Protein 1M1J (pdb70)

Radius of gyration: 153.39 Å; Cα contacts (8 Å, |Δi|>4): 4023; chains: 10; bounding box: 404×75×228 Å

GO terms:
  GO:0005576 extracellular region (C, EXP)
  GO:0005577 fibrinogen complex (C, IMP)
  GO:0030674 protein-macromolecule adaptor activity (F, IPI)

CATH classification: 1.20.5.50

Foldseek 3Di:
DPVPVPPDDDDDPVCPVPDDDDPVVVVVVVVVVVVVVVVVVVVCVVVVVVVVVVCVVVVVVPVVVCVVPVVVLVVVLVVLVVCVVVQLVVQVVCLVVVVVVVVVVVVVVVVLVVVVVVLVVVVVVVVVCQVVQVVCVVPDPDGDHDDDPPCPCVVVVCVSVVVVPDCPPPPPNDGDRDPPDRDRDDDPPSVD/DDDDDAWDADPDCVVGIDHDDPVSVVVVVVVVCVVVVVVCVVVVVVVVVCCVVVVVVVVVVVVVVVVCVVVVVVVVVVVCVCVVVVVVVVVVVVVVVCCVPDVVVPVVVVVVVVVVVVVVVVVVVVVVVVVVVVVVVDDDDAQADEDPFEELAWLVSVVVPPQAWAKHWYPVDPPDDTGIFTWDCPPPNTSWTWAFKFAAQPDAFQDAPVCQAQKDWFQFHPPPDSHTRGGTGIGRHLQVVQSSCVSAFKKKKKKFAAPVGDIKIKIFRGWHFHDVVQLRFTATHDIDIDLDQFQAQAAPPDDDPNRVQAHQHGAGKDHLVGAREQCDDPPNCCGQRNQQRHIGRHHNHHQAAQSFGDDPPFFDALVVGPNSFLNAGDNCNHPHSGGHTNIITMIMHHDDDD/DCVVPVPDDCVVPDDDDDVVVVVVVVVVVVVVVVVVVVVVVVVVVVVVVVVVVVVVVVVVVVVVDDPVNPPPDADDVRVVVVVVVVVVVVVVCVVVVVVVVVVVVVVVVVVVVVVVVVVVVVVVVVVVVVVPPDDDDDQQDADDFEEQAFLRSLVVPDAQWFKYWYAHAVRPDIDIFTWHHDPVSFIWTWFWKFAAQPDAFLDDDVCQACKDWDGGGVPPITIGRHLVVQQRSLVSDPFFKKKKKKFAAPPGDIKIWIFIRWHFDDVVQQRATATDDTPDMPLDDFLQFDPPPPDPCRRVQAHQHGAHKFHPVRARECDPDRLNVLLRHIGRGHVHHQAAQSGGADPPFADDWDPDPSTDLNAGHHPSHDHSRGHTNMIIMIMGGPVVVD/DPVPVPPDDDDDPVCPVPDDDDPCVVVCCVVVVCVVVVVVVCVVPVVCCVVVVVVVVVLVVVVVVLVVVVCVALPVQVVVVVVVVVLVVVLVVVCVVLVVLLVVVVVVVVVLVVVVVVLVVVLVVVVVVQVVQVVCVVPDPDGDHDDDPVCVSVVVVVVSVVVVPDPSPNVVDDSDDDPPDDRGPNPPVSVPSD/DDDDDAWDADPPCVVGIDHDDPVSVCCVPVVVVVVVPVVCVCVVVVCVVVVVVVVVVVVVVVVVVVCVVCVVVVVVVVVVVVVCVVVVCVVVVCVVVVCVPPNVVVVVVVVVVVVVVVVVVVVVVVVVVVVVVVVVVDDDDAQADEDPQEELAQLVSVVVPPQAWAKHWYPVDPPDDIGIFTWDCPPPNTSWTWAFKFAAQPDAFQDDPQCQAQKDWFQFHPPDDSHTRGGTGIGRHLQVVQSSCVSAFKKKKKKFAAPVGDIKIKIFSGWHFHDVVQLRFTATHPIDIDLDQCQAQAAPPDDDPNRVQAHQHRAGKAHLVGAREQCDDPPNCCGQRNQLRHIGRHHNHHQAAQSFGDDPPFFDALVVGPNSFLNAGHNCNHPHSGGHTNIITMIMHHDDD/DQQVADPDPVVGGDDDDVVVVVVVCCVPCPVVVVCVVVVVVVVCVVVVVVVVVVVVVVVVCVPDPPDPPDDPVDPVVVVVVVVVVVVVVVVCVVVVVVVVVVVVVVVVVVVVVVVVVVVVVVVVVVVVVVPDDDDDDQQDADDFEELAFLRSLVVPDAQWFKYWYAHAVRPDIDIFTWDHHPVSFIWTWFWKFAALPDAFLDDDVCQACKDWDGGGVPPITIGRHLVVQQRSLVSDPFFKKKKKKFAAPVGDIKIWIFIRWHFDDVVQQRATATDGTDDMPLDQFLQFDPPVPDNCRRVQAHQHGAHKFHQVRARECDPDRQNVLLSHIGRGHVHHQAAQSGGADPPFADDWDPDPSTDLNAGHHPSHDHSRGHTNIIIMIMGGPVVVD/DDDD/DDDD/DDDD/DDDD

Solvent-accessible surface area: 90901 Å² total; per-residue (Å²): 103,40,176,164,79,79,126,44,93,121,12,92,143,118,22,99,17,29,41,9,3,45,13,17,34,3,28,2,13,0,66,80,16,46,115,67,5,61,101,53,8,67,92,4,113,127,62,4,44,69,6,68,84,90,44,101,94,4,31,148,47,19,84,89,15,57,105,118,28,72,74,48,38,104,35,34,40,98,65,22,81,60,1,21,119,25,1,88,64,2,6,133,55,0,47,76,5,8,88,84,0,10,52,0,14,94,71,2,91,65,11,11,74,40,0,54,117,11,0,66,43,0,40,84,17,4,7,6,0,4,17,33,2,19,10,0,95,6,13,5,55,130,43,61,112,13,64,33,72,99,133,14,11,63,91,2,53,141,66,2,83,78,5,52,90,37,79,14,65,85,136,79,133,82,57,58,74,72,34,128,151,51,166,80,41,94,106,106,44,36,83,130,197,82,42,29,38,24,5,0,82,42,92,100,106,60,21,17,32,0,12,6,9,7,47,61,0,30,62,31,3,50,124,24,34,148,86,16,85,69,46,5,133,71,6,76,64,117,0,28,131,9,15,101,57,0,58,77,26,71,119,66,2,62,42,20,14,101,12,10,64,90,11,43,135,37,54,121,74,7,44,103,20,1,49,108,18,7,74,55,0,57,113,12,8,76,14,0,69,45,0,3,71,78,18,0,32,26,3,12,163,19,0,84,42,0,2,64,26,0,49,130,38,0,75,105,0,25,92,1,3,56,40,0,58,63,43,28,190,55,75,17,98,15,62,4,9,0,6,6,9,34,11,118,11,0,32,20,0,55,148,59,11,5,101,70,21,9,7,2,7,0,21,8,32,91,192,57,101,28,21,58,0,16,0,12,8,139,43,78,106,0,0,1,2,3,0,0,10,4,39,23,4,8,13,24,5,31,13,24,8,84,43,0,58,138,15,19,16,18,38,9,92,55,68,67,115,106,35,3,38,46,23,5,1,2,2,8,0,1,58,63,0,7,56,5,8,99,74,28,80,8,28,0,18,0,42,5,19,1,56,134,42,88,144,16,35,0,38,0,8,18,6,51,0,67,73,54,73,56,82,1,54,1,49,10,42,99,60,141,39,104,2,21,9,0,2,44,108,2,0,62,74,24,162,52,134,48,80,86,24,0,44,0,56,34,29,82,0,0,1,98,74,108,69,23,15,23,27,156,58,135,47,94,183,96,23,0,5,77,23,0,15,4,0,1,1,0,19,55,0,0,0,0,0,0,0,2,33,9,3,104,33,0,81,4,43,167,33,23,0,103,95,30,23,6,1,0,0,0,0,10,28,60,75,20,17,100,35,0,0,70,88,1,11,2,23,7,17,57,71,177,86,190,101,119,137,70,2,58,47,25,16,127,109,1,44,72,26,7,2,16,23,5,7,0,12,81,16,8,72,117,16,64,101,73,7,50,38,60,0,100,77,0,53,28,55,7,101,126,0,27,92,14,4,14,26,1,33,146,34,4,112,86,8,128,103,27,51,57,116,150,142,110,108,105,114,98,47,6,114,76,9,11,108,38,0,106,101,14,17,88,60,13,91,197,18,74,117,47,5,98,47,20,43,93,33,3,100,85,0,49,92,80,16,94,97,2,42,84,41,4,71,74,0,94,116,76,4,56,111,1,47,74,119,2,46,129,67,29,139,35,70,1,87,47,43,173,41,65,9,112,8,0,8,26,0,1,95,121,53,14,117,123,37,2,0,2,31,0,92,0,89,146,8,194,88,30,22,9,0,18,0,62,14,47,126,179,3,31,0,16,0,4,1,0,28,4,24,68,29,70,30,84,8,107,43,33,26,60,12,0,47,29,2,8,7,9,0,1,33,98,36,48,6,0,2,1,0,0,1,52,22,1,29,40,0,2,37,11,44,135,78,43,9,1,1,64,0,56,2,29,2,69,69,55,116,138,4,40,0,16,0,0,39,1,75,0,18,48,50,144,46,48,1,66,0,52,22,59,113,57,68,22,37,151,0,17,31,0,0,67,3,66,104,27,66,95,72,135,38,3,73,75,82,0,81,0,46,23,19,76,0,0,0,75,78,33,66,32,20,80,26,147,23,24,0,0,88,41,1,10,3,0,0,1,0,1,26,0,0,0,0,0,0,0,0,47,42,63,150,38,0,115,19,90,122,97,144,42,133,79,18,48,3,25,0,0,0,1,7,47,38,61,92,34,64,35,0,0,66,68,0,16,2,9,0,1,14,56,101,84,62,151,96,39,170,162,74,80,127,44,93,121,11,92,143,118,22,83,40,42,44,9,4,46,13,7,34,8,19,2,15,0,59,64,11,30,116,94,9,68,92,51,12,72,63,14,94,132,82,3,51,101,9,63,84,98,46,152,47,5,53,120,28,9,58,95,18,7,75,100,11,42,74,46,17,61,25,32,31,104,59,34,80,88,8,30,140,26,4,57,90,6,42,138,51,2,55,68,1,11,111,74,0,14,61,0,2,91,98,2,97,60,13,28,88,39,0,55,116,9,6,78,70,0,39,44,6,2,10,6,0,4,17,36,1,19,7,0,101,5,12,5,57,138,41,62,118,14,72,21,74,72,114,18,8,76,72,10,59,120,53,2,78,104,3,73,92,36,89,12,45,62,114,69,92,84,110,21,104,48,30,105,159,46,145,10,49,117,35,60,74,6,53,89,20,137,193,80,41,29,39,23,4,0,81,41,94,100,104,57,20,16,29,0,18,7,7,8,5,50,0,3,27,34,1,52,109,31,16,144,78,14,59,55,46,12,129,86,1,68,61,103,0,38,136,17,1,73,42,0,61,61,28,73,90,91,2,47,61,3,10,65,25,4,55,106,13,57,118,64,95,129,70,5,51,118,58,10,54,118,16,24,78,41,8,81,116,12,9,60,5,1,38,52,0,4,77,81,10,0,32,37,1,5,140,10,0,120,43,0,2,64,29,0,38,123,24,0,75,105,0,42,89,0,7,62,40,0,66,60,47,26,187,58,77,16,95,13,60,3,10,0,6,6,9,31,12,116,10,0,26,18,0,57,146,53,11,7,106,71,20,10,7,2,6,0,16,8,30,84,196,56,98,24,19,57,0,16,0,14,8,140,44,76,106,0,0,0,1,4,0,0,9,3,39,23,4,9,12,21,4,30,10,26,9,84,40,0,59,134,15,19,12,15,42,9,92,54,68,69,116,117,40,3,40,43,22,5,1,2,1,7,0,1,58,67,0,7,55,6,7,100,70,27,88,9,28,0,19,0,43,4,19,1,55,133,42,84,145,15,36,0,36,0,8,18,7,51,0,66,72,56,74,56,85,1,56,2,50,9,42,100,58,143,39,105,1,22,9,0,2,44,108,1,0,63,73,20,161,53,140,48,79,88,27,0,44,0,57,36,29,82,0,0,2,97,74,106,70,24,16,22,23,159,57,135,48,91,185,94,24,0,4,79,22,0,17,4,0,0,1,0,19,53,0,0,0,0,0,0,0,2,33,9,5,101,34,0,88,5,41,153,33,10,0,100,91,22,22,6,1,0,0,0,0,10,27,60,77,20,17,100,34,0,0,72,88,1,12,1,22,6,17,42,103,180,160,159,48,116,40,1,78,93,22,167,115,0,27,19,14,5,2,16,24,3,6,0,9,53,4,11,77,122,3,83,124,76,5,36,27,62,11,100,79,2,60,31,43,5,97,96,0,30,112,14,8,32,37,4,42,161,25,9,109,77,13,106,87,21,42,50,85,154,174,126,100,121,105,121,59,18,95,71,31,11,89,66,6,107,116,26,28,90,50,0,90,144,33,51,106,50,0,80,56,19,37,76,34,0,115,112,12,42,79,55,11,87,74,0,42,84,45,6,96,65,0,91,112,72,4,50,111,4,40,67,117,3,47,127,62,28,131,35,69,1,87,46,41,171,43,61,11,113,9,0,7,26,0,0,97,117,56,12,118,124,38,3,0,3,24,0,94,0,89,152,8,195,73,25,20,10,0,19,0,62,14,50,125,178,3,31,0,16,0,5,1,0,29,4,25,71,31,72,34,85,8,107,44,35,27,58,15,0,47,27,2,8,7,12,1,1,31,97,37,53,9,0,3,1,0,0,1,50,22,1,30,40,0,3,39,11,44,136,79,45,10,1,1,64,0,52,2,29,2,70,71,50,118,135,3,39,0,16,0,0,37,1,79,0,18,46,51,144,45,49,1,69,0,49,21,58,114,61,68,21,37,156,0,16,32,0,0,66,3,65,103,28,68,95,65,134,39,3,71,73,86,0,82,0,47,23,20,76,0,0,0,74,79,33,65,31,20,78,26,145,25,25,0,1,87,40,1,9,2,0,0,1,0,1,26,0,0,0,0,0,0,0,0,48,41,61,149,37,0,116,18,89,122,94,144,41,135,79,18,47,2,25,0,0,0,0,7,45,39,61,93,34,68,33,0,1,66,67,0,17,1,9,0,2,15,55,102,83,64,151,0,11,12,149,0,9,12,139,10,48,24,137,9,49,25,144

B-factor: mean 61.05, std 31.6, range [8.63, 184.79]

Organism: Gallus gallus (NCBI:txid9031)

Structure (mmCIF, N/CA/C/O backbone):
data_1M1J
#
_entry.id   1M1J
#
_cell.length_a   114.090
_cell.length_b   100.020
_cell.length_c   200.090
_cell.angle_alpha   90.00
_cell.angle_beta   105.79
_cell.angle_gamma   90.00
#
_symmetry.space_group_name_H-M   'P 1 21 1'
#
loop_
_entity.id
_entity.type
_entity.pdbx_description
1 polymer 'Fibrinogen alpha subunit'
2 polymer 'Fibrinogen beta chain'
3 polymer 'Fibrinogen gamma chain'
4 polymer 'GLY-PRO-ARG-PRO peptide'
5 polymer 'GLY-HIS-ARG-PRO peptide'
6 non-polymer 2-acetamido-2-deoxy-alpha-D-glucopyranose
7 non-polymer 'CALCIUM ION'
8 non-polymer 2-acetamido-2-deoxy-beta-D-glucopyranose
#
loop_
_atom_site.group_PDB
_atom_site.id
_atom_site.type_symbol
_atom_site.label_atom_id
_atom_site.label_alt_id
_atom_site.label_comp_id
_atom_site.label_asym_id
_atom_site.label_entity_id
_atom_site.label_seq_id
_atom_site.pdbx_PDB_ins_code
_atom_site.Cartn_x
_atom_site.Cartn_y
_atom_site.Cartn_z
_atom_site.occupancy
_atom_site.B_iso_or_equiv
_atom_site.auth_seq_id
_atom_site.auth_comp_id
_atom_site.auth_asym_id
_atom_site.auth_atom_id
_atom_site.pdbx_PDB_model_num
ATOM 1 N N . SER A 1 27 ? -178.004 -6.662 -64.260 1.00 125.74 27 SER A N 1
ATOM 2 C CA . SER A 1 27 ? -177.588 -5.812 -65.416 1.00 132.54 27 SER A CA 1
ATOM 3 C C . SER A 1 27 ? -176.512 -4.812 -64.998 1.00 136.79 27 SER A C 1
ATOM 4 O O . SER A 1 27 ? -176.751 -3.956 -64.142 1.00 138.17 27 SER A O 1
ATOM 7 N N . CYS A 1 28 ? -175.330 -4.923 -65.605 1.00 139.27 28 CYS A N 1
ATOM 8 C CA . CYS A 1 28 ? -174.216 -4.029 -65.293 1.00 141.33 28 CYS A CA 1
ATOM 9 C C . CYS A 1 28 ? -172.994 -4.352 -66.155 1.00 140.48 28 CYS A C 1
ATOM 10 O O . CYS A 1 28 ? -172.470 -3.487 -66.862 1.00 139.13 28 CYS A O 1
ATOM 13 N N . LYS A 1 29 ? -172.546 -5.604 -66.082 1.00 142.16 29 LYS A N 1
ATOM 14 C CA . LYS A 1 29 ? -171.387 -6.065 -66.842 1.00 141.82 29 LYS A CA 1
ATOM 15 C C . LYS A 1 29 ? -171.743 -6.259 -68.314 1.00 141.93 29 LYS A C 1
ATOM 16 O O . LYS A 1 29 ? -170.869 -6.503 -69.147 1.00 141.19 29 LYS A O 1
ATOM 22 N N . TYR A 1 30 ? -173.034 -6.149 -68.622 1.00 145.49 30 TYR A N 1
ATOM 23 C CA . TYR A 1 30 ? -173.520 -6.297 -69.992 1.00 148.74 30 TYR A CA 1
ATOM 24 C C . TYR A 1 30 ? -173.310 -4.981 -70.741 1.00 149.78 30 TYR A C 1
ATOM 25 O O . TYR A 1 30 ? -172.476 -4.894 -71.646 1.00 148.54 30 TYR A O 1
ATOM 34 N N . GLU A 1 31 ? -174.076 -3.964 -70.356 1.00 146.88 31 GLU A N 1
ATOM 35 C CA . GLU A 1 31 ? -173.982 -2.644 -70.972 1.00 144.11 31 GLU A CA 1
ATOM 36 C C . GLU A 1 31 ? -172.690 -1.979 -70.520 1.00 142.07 31 GLU A C 1
ATOM 37 O O . GLU A 1 31 ? -172.697 -0.849 -70.028 1.00 141.19 31 GLU A O 1
ATOM 43 N N . LYS A 1 32 ? -171.583 -2.693 -70.685 1.00 141.16 32 LYS A N 1
ATOM 44 C CA . LYS A 1 32 ? -170.280 -2.184 -70.288 1.00 140.44 32 LYS A CA 1
ATOM 45 C C . LYS A 1 32 ? -169.210 -2.742 -71.226 1.00 138.53 32 LYS A C 1
ATOM 46 O O . LYS A 1 32 ? -168.012 -2.566 -70.996 1.00 141.89 32 LYS A O 1
ATOM 52 N N . ASN A 1 33 ? -169.654 -3.410 -72.289 1.00 131.00 33 ASN A N 1
ATOM 53 C CA . ASN A 1 33 ? -168.743 -3.995 -73.269 1.00 127.11 33 ASN A CA 1
ATOM 54 C C . ASN A 1 33 ? -168.233 -2.950 -74.256 1.00 123.88 33 ASN A C 1
ATOM 55 O O . ASN A 1 33 ? -167.614 -3.295 -75.263 1.00 120.98 33 ASN A O 1
ATOM 60 N N . TRP A 1 34 ? -168.491 -1.677 -73.964 1.00 117.02 34 TRP A N 1
ATOM 61 C CA . TRP A 1 34 ? -168.065 -0.591 -74.843 1.00 113.97 34 TRP A CA 1
ATOM 62 C C . TRP A 1 34 ? -166.618 -0.778 -75.281 1.00 112.14 34 TRP A C 1
ATOM 63 O O . TRP A 1 34 ? -165.837 -1.461 -74.616 1.00 110.59 34 TRP A O 1
ATOM 74 N N . PRO A 1 35 ? -166.242 -0.170 -76.415 1.00 116.28 35 PRO A N 1
ATOM 75 C CA . PRO A 1 35 ? -164.875 -0.279 -76.933 1.00 117.75 35 PRO A CA 1
ATOM 76 C C . PRO A 1 35 ? -163.874 0.508 -76.092 1.00 118.04 35 PRO A C 1
ATOM 77 O O . PRO A 1 35 ? -164.245 1.442 -75.381 1.00 121.17 35 PRO A O 1
ATOM 81 N N . ILE A 1 36 ? -162.605 0.122 -76.165 1.00 114.32 36 ILE A N 1
ATOM 82 C CA . ILE A 1 36 ? -161.566 0.819 -75.420 1.00 111.80 36 ILE A CA 1
ATOM 83 C C . ILE A 1 36 ? -161.374 2.186 -76.068 1.00 110.73 36 ILE A C 1
ATOM 84 O O . ILE A 1 36 ? -161.019 2.280 -77.244 1.00 109.94 36 ILE A O 1
ATOM 89 N N . CYS A 1 37 ? -161.619 3.242 -75.298 1.00 106.03 37 CYS A N 1
ATOM 90 C CA . CYS A 1 37 ? -161.494 4.599 -75.813 1.00 106.36 37 CYS A CA 1
ATOM 91 C C . CYS A 1 37 ? -160.176 4.825 -76.543 1.00 103.49 37 CYS A C 1
ATOM 92 O O . CYS A 1 37 ? -159.222 4.062 -76.387 1.00 100.56 37 CYS A O 1
ATOM 95 N N . VAL A 1 38 ? -160.140 5.891 -77.334 1.00 103.52 38 VAL A N 1
ATOM 96 C CA . VAL A 1 38 ? -158.957 6.277 -78.095 1.00 105.20 38 VAL A CA 1
ATOM 97 C C . VAL A 1 38 ? -158.628 7.711 -77.696 1.00 107.29 38 VAL A C 1
ATOM 98 O O . VAL A 1 38 ? -159.473 8.404 -77.133 1.00 108.38 38 VAL A O 1
ATOM 102 N N . ASP A 1 39 ? -157.409 8.153 -77.984 1.00 112.92 39 ASP A N 1
ATOM 103 C CA . ASP A 1 39 ? -156.982 9.509 -77.640 1.00 118.36 39 ASP A CA 1
ATOM 104 C C . ASP A 1 39 ? -157.903 10.592 -78.201 1.00 116.76 39 ASP A C 1
ATOM 105 O O . ASP A 1 39 ? -157.785 11.765 -77.840 1.00 115.33 39 ASP A O 1
ATOM 110 N N . ASP A 1 40 ? -158.818 10.196 -79.079 1.00 115.81 40 ASP A N 1
ATOM 111 C CA . ASP A 1 40 ? -159.749 11.138 -79.689 1.00 114.85 40 ASP A CA 1
ATOM 112 C C . ASP A 1 40 ? -161.069 11.216 -78.927 1.00 112.09 40 ASP A C 1
ATOM 113 O O . ASP A 1 40 ? -161.835 12.166 -79.095 1.00 108.63 40 ASP A O 1
ATOM 118 N N . ASP A 1 41 ? -161.323 10.214 -78.088 1.00 111.08 41 ASP A N 1
ATOM 119 C CA . ASP A 1 41 ? -162.545 10.155 -77.286 1.00 109.57 41 ASP A CA 1
ATOM 120 C C . ASP A 1 41 ? -162.573 11.251 -76.220 1.00 108.56 41 ASP A C 1
ATOM 121 O O . ASP A 1 41 ? -163.635 11.593 -75.696 1.00 106.50 41 ASP A O 1
ATOM 126 N N . TRP A 1 42 ? -161.403 11.797 -75.901 1.00 107.73 42 TRP A N 1
ATOM 127 C CA . TRP A 1 42 ? -161.304 12.843 -74.891 1.00 107.17 42 TRP A CA 1
ATOM 128 C C . TRP A 1 42 ? -161.898 14.151 -75.405 1.00 105.78 42 TRP A C 1
ATOM 129 O O . TRP A 1 42 ? -161.474 14.683 -76.433 1.00 104.47 42 TRP A O 1
ATOM 140 N N . GLY A 1 43 ? -162.882 14.662 -74.671 1.00 105.13 43 GLY A N 1
ATOM 141 C CA . GLY A 1 43 ? -163.551 15.891 -75.055 1.00 104.62 43 GLY A CA 1
ATOM 142 C C . GLY A 1 43 ? -164.904 15.539 -75.641 1.00 105.55 43 GLY A C 1
ATOM 143 O O . GLY A 1 43 ? -165.742 16.408 -75.888 1.00 107.51 43 GLY A O 1
ATOM 144 N N . THR A 1 44 ? -165.110 14.243 -75.857 1.00 102.61 44 THR A N 1
ATOM 145 C CA . THR A 1 44 ? -166.349 13.723 -76.420 1.00 103.24 44 THR A CA 1
ATOM 146 C C . THR A 1 44 ? -166.997 12.765 -75.429 1.00 101.03 44 THR A C 1
ATOM 147 O O . THR A 1 44 ? -168.194 12.845 -75.152 1.00 101.21 44 THR A O 1
ATOM 151 N N . LYS A 1 45 ? -166.194 11.848 -74.906 1.00 97.18 45 LYS A N 1
ATOM 152 C CA . LYS A 1 45 ? -166.672 10.882 -73.929 1.00 98.46 45 LYS A CA 1
ATOM 153 C C . LYS A 1 45 ? -165.879 11.140 -72.647 1.00 97.32 45 LYS A C 1
ATOM 154 O O . LYS A 1 45 ? -164.655 10.986 -72.617 1.00 93.61 45 LYS A O 1
ATOM 160 N N . CYS A 1 46 ? -166.577 11.548 -71.591 1.00 91.07 46 CYS A N 1
ATOM 161 C CA . CYS A 1 46 ? -165.918 11.861 -70.333 1.00 89.36 46 CYS A CA 1
ATOM 162 C C . CYS A 1 46 ? -166.421 11.038 -69.154 1.00 86.45 46 CYS A C 1
ATOM 163 O O . CYS A 1 46 ? -167.508 10.463 -69.198 1.00 84.32 46 CYS A O 1
ATOM 166 N N . PRO A 1 47 ? -165.624 10.980 -68.074 1.00 85.37 47 PRO A N 1
ATOM 167 C CA . PRO A 1 47 ? -165.932 10.235 -66.850 1.00 82.91 47 PRO A CA 1
ATOM 168 C C . PRO A 1 47 ? -167.298 10.549 -66.256 1.00 81.00 47 PRO A C 1
ATOM 169 O O . PRO A 1 47 ? -167.843 11.637 -66.457 1.00 72.94 47 PRO A O 1
ATOM 173 N N . SER A 1 48 ? -167.838 9.583 -65.518 1.00 78.85 48 SER A N 1
ATOM 174 C CA . SER A 1 48 ? -169.131 9.734 -64.861 1.00 84.27 48 SER A CA 1
ATOM 175 C C . SER A 1 48 ? -169.181 11.045 -64.071 1.00 90.43 48 SER A C 1
ATOM 176 O O . SER A 1 48 ? -168.172 11.736 -63.928 1.00 98.33 48 SER A O 1
ATOM 179 N N . GLY A 1 49 ? -170.357 11.393 -63.565 1.00 98.14 49 GLY A N 1
ATOM 180 C CA . GLY A 1 49 ? -170.477 12.614 -62.791 1.00 106.65 49 GLY A CA 1
ATOM 181 C C . GLY A 1 49 ? -170.186 12.319 -61.334 1.00 112.14 49 GLY A C 1
ATOM 182 O O . GLY A 1 49 ? -169.768 13.195 -60.578 1.00 116.59 49 GLY A O 1
ATOM 183 N N . CYS A 1 50 ? -170.399 11.067 -60.945 1.00 115.24 50 CYS A N 1
ATOM 184 C CA . CYS A 1 50 ? -170.175 10.638 -59.571 1.00 114.07 50 CYS A CA 1
ATOM 185 C C . CYS A 1 50 ? -168.759 10.114 -59.351 1.00 112.38 50 CYS A C 1
ATOM 186 O O . CYS A 1 50 ? -168.246 10.159 -58.234 1.00 113.15 50 CYS A O 1
ATOM 189 N N . ARG A 1 51 ? -168.126 9.616 -60.410 1.00 106.53 51 ARG A N 1
ATOM 190 C CA . ARG A 1 51 ? -166.762 9.116 -60.286 1.00 102.77 51 ARG A CA 1
ATOM 191 C C . ARG A 1 51 ? -165.814 10.283 -60.026 1.00 100.24 51 ARG A C 1
ATOM 192 O O . ARG A 1 51 ? -164.740 10.100 -59.451 1.00 98.58 51 ARG A O 1
ATOM 200 N N . MET A 1 52 ? -166.211 11.480 -60.457 1.00 94.02 52 MET A N 1
ATOM 201 C CA . MET A 1 52 ? -165.394 12.670 -60.241 1.00 87.20 52 MET A CA 1
ATOM 202 C C . MET A 1 52 ? -165.585 13.194 -58.821 1.00 87.52 52 MET A C 1
ATOM 203 O O . MET A 1 52 ? -164.612 13.456 -58.118 1.00 89.67 52 MET A O 1
ATOM 208 N N . GLN A 1 53 ? -166.837 13.356 -58.404 1.00 86.77 53 GLN A N 1
ATOM 209 C CA . GLN A 1 53 ? -167.124 13.846 -57.059 1.00 89.01 53 GLN A CA 1
ATOM 210 C C . GLN A 1 53 ? -166.788 12.741 -56.068 1.00 92.31 53 GLN A C 1
ATOM 211 O O . GLN A 1 53 ? -166.964 12.902 -54.863 1.00 97.82 53 GLN A O 1
ATOM 217 N N . GLY A 1 54 ? -166.312 11.614 -56.594 1.00 95.37 54 GLY A N 1
ATOM 218 C CA . GLY A 1 54 ? -165.949 10.487 -55.753 1.00 95.68 54 GLY A CA 1
ATOM 219 C C . GLY A 1 54 ? -164.460 10.464 -55.476 1.00 95.30 54 GLY A C 1
ATOM 220 O O . GLY A 1 54 ? -164.012 9.916 -54.470 1.00 98.38 54 GLY A O 1
ATOM 221 N N . ILE A 1 55 ? -163.689 11.061 -56.378 1.00 92.56 55 ILE A N 1
ATOM 222 C CA . ILE A 1 55 ? -162.244 11.126 -56.229 1.00 91.48 55 ILE A CA 1
ATOM 223 C C . ILE A 1 55 ? -161.832 12.477 -55.648 1.00 93.10 55 ILE A C 1
ATOM 224 O O . ILE A 1 55 ? -161.013 12.540 -54.731 1.00 95.67 55 ILE A O 1
ATOM 229 N N . ILE A 1 56 ? -162.404 13.555 -56.177 1.00 90.01 56 ILE A N 1
ATOM 230 C CA . ILE A 1 56 ? -162.095 14.891 -55.685 1.00 86.02 56 ILE A CA 1
ATOM 231 C C . ILE A 1 56 ? -162.353 14.942 -54.182 1.00 88.90 56 ILE A C 1
ATOM 232 O O . ILE A 1 56 ? -161.980 15.906 -53.507 1.00 87.93 56 ILE A O 1
ATOM 237 N N . ASP A 1 57 ? -162.994 13.895 -53.668 1.00 86.27 57 ASP A N 1
ATOM 238 C CA . ASP A 1 57 ? -163.277 13.788 -52.242 1.00 84.23 57 ASP A CA 1
ATOM 239 C C . ASP A 1 57 ? -162.131 13.066 -51.555 1.00 83.44 57 ASP A C 1
ATOM 240 O O . ASP A 1 57 ? -161.446 13.644 -50.712 1.00 85.34 57 ASP A O 1
ATOM 245 N N . ASP A 1 58 ? -161.931 11.802 -51.915 1.00 82.76 58 ASP A N 1
ATOM 246 C CA . ASP A 1 58 ? -160.845 11.018 -51.343 1.00 86.17 58 ASP A CA 1
ATOM 247 C C . ASP A 1 58 ? -159.604 11.887 -51.238 1.00 86.97 58 ASP A C 1
ATOM 248 O O . ASP A 1 58 ? -159.048 12.069 -50.158 1.00 93.01 58 ASP A O 1
ATOM 253 N N . THR A 1 59 ? -159.184 12.434 -52.371 1.00 83.16 59 THR A N 1
ATOM 254 C CA . THR A 1 59 ? -158.007 13.279 -52.416 1.00 82.07 59 THR A CA 1
ATOM 255 C C . THR A 1 59 ? -158.043 14.403 -51.385 1.00 80.19 59 THR A C 1
ATOM 256 O O . THR A 1 59 ? -157.118 14.535 -50.588 1.00 86.26 59 THR A O 1
ATOM 260 N N . ASP A 1 60 ? -159.102 15.207 -51.390 1.00 72.47 60 ASP A N 1
ATOM 261 C CA . ASP A 1 60 ? -159.201 16.308 -50.438 1.00 69.08 60 ASP A CA 1
ATOM 262 C C . ASP A 1 60 ? -159.072 15.756 -49.027 1.00 70.62 60 ASP A C 1
ATOM 263 O O . ASP A 1 60 ? -158.390 16.336 -48.182 1.00 70.15 60 ASP A O 1
ATOM 268 N N . GLN A 1 61 ? -159.725 14.625 -48.782 1.00 71.92 61 GLN A N 1
ATOM 269 C CA . GLN A 1 61 ? -159.687 13.977 -47.477 1.00 68.10 61 GLN A CA 1
ATOM 270 C C . GLN A 1 61 ? -158.270 13.544 -47.112 1.00 69.60 61 GLN A C 1
ATOM 271 O O . GLN A 1 61 ? -157.806 13.792 -45.996 1.00 68.88 61 GLN A O 1
ATOM 277 N N . ASN A 1 62 ? -157.591 12.894 -48.054 1.00 71.60 62 ASN A N 1
ATOM 278 C CA . ASN A 1 62 ? -156.225 12.425 -47.838 1.00 73.21 62 ASN A CA 1
ATOM 279 C C . ASN A 1 62 ? -155.333 13.609 -47.472 1.00 69.48 62 ASN A C 1
ATOM 280 O O . ASN A 1 62 ? -154.638 13.581 -46.465 1.00 68.33 62 ASN A O 1
ATOM 285 N N . TYR A 1 63 ? -155.372 14.652 -48.294 1.00 73.66 63 TYR A N 1
ATOM 286 C CA . TYR A 1 63 ? -154.586 15.862 -48.069 1.00 75.01 63 TYR A CA 1
ATOM 287 C C . TYR A 1 63 ? -154.710 16.423 -46.648 1.00 75.57 63 TYR A C 1
ATOM 288 O O . TYR A 1 63 ? -153.717 16.547 -45.926 1.00 72.88 63 TYR A O 1
ATOM 297 N N . SER A 1 64 ? -155.930 16.769 -46.253 1.00 75.52 64 SER A N 1
ATOM 298 C CA . SER A 1 64 ? -156.162 17.318 -44.924 1.00 76.86 64 SER A CA 1
ATOM 299 C C . SER A 1 64 ? -155.756 16.306 -43.855 1.00 76.67 64 SER A C 1
ATOM 300 O O . SER A 1 64 ? -155.577 16.658 -42.693 1.00 75.42 64 SER A O 1
ATOM 303 N N . GLN A 1 65 ? -155.612 15.050 -44.261 1.00 73.38 65 GLN A N 1
ATOM 304 C CA . GLN A 1 65 ? -155.232 13.978 -43.350 1.00 74.23 65 GLN A CA 1
ATOM 305 C C . GLN A 1 65 ? -153.706 13.906 -43.251 1.00 76.89 65 GLN A C 1
ATOM 306 O O . GLN A 1 65 ? -153.155 13.640 -42.182 1.00 79.19 65 GLN A O 1
ATOM 312 N N . ARG A 1 66 ? -153.028 14.143 -44.373 1.00 73.96 66 ARG A N 1
ATOM 313 C CA . ARG A 1 66 ? -151.570 14.125 -44.404 1.00 68.99 66 ARG A CA 1
ATOM 314 C C . ARG A 1 66 ? -151.055 15.448 -43.868 1.00 69.88 66 ARG A C 1
ATOM 315 O O . ARG A 1 66 ? -149.939 15.526 -43.356 1.00 69.37 66 ARG A O 1
ATOM 323 N N . ILE A 1 67 ? -151.872 16.488 -44.009 1.00 66.29 67 ILE A N 1
ATOM 324 C CA . ILE A 1 67 ? -151.518 17.811 -43.526 1.00 64.28 67 ILE A CA 1
ATOM 325 C C . ILE A 1 67 ? -151.525 17.804 -42.004 1.00 71.60 67 ILE A C 1
ATOM 326 O O . ILE A 1 67 ? -150.709 18.473 -41.371 1.00 76.65 67 ILE A O 1
ATOM 331 N N . ASP A 1 68 ? -152.451 17.054 -41.416 1.00 73.03 68 ASP A N 1
ATOM 332 C CA . ASP A 1 68 ? -152.518 16.976 -39.967 1.00 78.29 68 ASP A CA 1
ATOM 333 C C . ASP A 1 68 ? -151.263 16.292 -39.470 1.00 75.52 68 ASP A C 1
ATOM 334 O O . ASP A 1 68 ? -150.577 16.803 -38.587 1.00 81.96 68 ASP A O 1
ATOM 339 N N . ASN A 1 69 ? -150.959 15.137 -40.051 1.00 67.36 69 ASN A N 1
ATOM 340 C CA . ASN A 1 69 ? -149.781 14.385 -39.660 1.00 61.00 69 ASN A CA 1
ATOM 341 C C . ASN A 1 69 ? -148.524 15.235 -39.707 1.00 58.30 69 ASN A C 1
ATOM 342 O O . ASN A 1 69 ? -147.566 14.967 -38.992 1.00 57.44 69 ASN A O 1
ATOM 347 N N . ILE A 1 70 ? -148.529 16.264 -40.546 1.00 55.37 70 ILE A N 1
ATOM 348 C CA . ILE A 1 70 ? -147.385 17.154 -40.626 1.00 54.67 70 ILE A CA 1
ATOM 349 C C . ILE A 1 70 ? -147.379 17.969 -39.333 1.00 56.21 70 ILE A C 1
ATOM 350 O O . ILE A 1 70 ? -146.436 17.896 -38.552 1.00 63.08 70 ILE A O 1
ATOM 355 N N . ARG A 1 71 ? -148.449 18.722 -39.103 1.00 56.46 71 ARG A N 1
ATOM 356 C CA . ARG A 1 71 ? -148.568 19.543 -37.907 1.00 58.54 71 ARG A CA 1
ATOM 357 C C . ARG A 1 71 ? -148.329 18.719 -36.642 1.00 59.85 71 ARG A C 1
ATOM 358 O O . ARG A 1 71 ? -147.671 19.172 -35.709 1.00 55.50 71 ARG A O 1
ATOM 366 N N . GLN A 1 72 ? -148.869 17.506 -36.621 1.00 63.35 72 GLN A N 1
ATOM 367 C CA . GLN A 1 72 ? -148.744 16.622 -35.468 1.00 66.71 72 GLN A CA 1
ATOM 368 C C . GLN A 1 72 ? -147.305 16.196 -35.176 1.00 66.09 72 GLN A C 1
ATOM 369 O O . GLN A 1 72 ? -146.925 16.054 -34.019 1.00 73.56 72 GLN A O 1
ATOM 375 N N . GLN A 1 73 ? -146.505 15.995 -36.217 1.00 61.90 73 GLN A N 1
ATOM 376 C CA . GLN A 1 73 ? -145.116 15.586 -36.030 1.00 58.76 73 GLN A CA 1
ATOM 377 C C . GLN A 1 73 ? -144.192 16.798 -36.007 1.00 57.03 73 GLN A C 1
ATOM 378 O O . GLN A 1 73 ? -143.072 16.733 -35.510 1.00 57.34 73 GLN A O 1
ATOM 384 N N . LEU A 1 74 ? -144.657 17.903 -36.567 1.00 54.25 74 LEU A N 1
ATOM 385 C CA . LEU A 1 74 ? -143.865 19.117 -36.563 1.00 52.43 74 LEU A CA 1
ATOM 386 C C . LEU A 1 74 ? -143.822 19.588 -35.119 1.00 57.80 74 LEU A C 1
ATOM 387 O O . LEU A 1 74 ? -142.777 19.987 -34.617 1.00 64.36 74 LEU A O 1
ATOM 392 N N . ALA A 1 75 ? -144.975 19.535 -34.461 1.00 58.01 75 ALA A N 1
ATOM 393 C CA . ALA A 1 75 ? -145.097 19.961 -33.075 1.00 56.77 75 ALA A CA 1
ATOM 394 C C . ALA A 1 75 ? -144.333 19.004 -32.187 1.00 54.28 75 ALA A C 1
ATOM 395 O O . ALA A 1 75 ? -143.566 19.422 -31.328 1.00 54.16 75 ALA A O 1
ATOM 397 N N . ASP A 1 76 ? -144.546 17.713 -32.397 1.00 59.64 76 ASP A N 1
ATOM 398 C CA . ASP A 1 76 ? -143.859 16.700 -31.614 1.00 55.08 76 ASP A CA 1
ATOM 399 C C . ASP A 1 76 ? -142.368 17.029 -31.589 1.00 63.97 76 ASP A C 1
ATOM 400 O O . ASP A 1 76 ? -141.792 17.264 -30.530 1.00 74.17 76 ASP A O 1
ATOM 405 N N . SER A 1 77 ? -141.752 17.073 -32.763 1.00 68.29 77 SER A N 1
ATOM 406 C CA . SER A 1 77 ? -140.332 17.368 -32.868 1.00 66.42 77 SER A CA 1
ATOM 407 C C . SER A 1 77 ? -139.985 18.786 -32.434 1.00 63.18 77 SER A C 1
ATOM 408 O O . SER A 1 77 ? -138.930 19.014 -31.850 1.00 68.53 77 SER A O 1
ATOM 411 N N . GLN A 1 78 ? -140.871 19.735 -32.712 1.00 61.69 78 GLN A N 1
ATOM 412 C CA . GLN A 1 78 ? -140.629 21.134 -32.353 1.00 65.10 78 GLN A CA 1
ATOM 413 C C . GLN A 1 78 ? -140.550 21.380 -30.841 1.00 73.56 78 GLN A C 1
ATOM 414 O O . GLN A 1 78 ? -140.087 22.436 -30.404 1.00 73.34 78 GLN A O 1
ATOM 420 N N . ASN A 1 79 ? -141.019 20.416 -30.049 1.00 81.29 79 ASN A N 1
ATOM 421 C CA . ASN A 1 79 ? -140.961 20.518 -28.590 1.00 79.96 79 ASN A CA 1
ATOM 422 C C . ASN A 1 79 ? -139.786 19.659 -28.123 1.00 78.45 79 ASN A C 1
ATOM 423 O O . ASN A 1 79 ? -139.100 19.993 -27.154 1.00 80.53 79 ASN A O 1
ATOM 428 N N . LYS A 1 80 ? -139.569 18.550 -28.825 1.00 64.78 80 LYS A N 1
ATOM 429 C CA . LYS A 1 80 ? -138.470 17.639 -28.531 1.00 58.37 80 LYS A CA 1
ATOM 430 C C . LYS A 1 80 ? -137.218 18.285 -29.136 1.00 62.93 80 LYS A C 1
ATOM 431 O O . LYS A 1 80 ? -136.309 17.608 -29.612 1.00 67.85 80 LYS A O 1
ATOM 437 N N . TYR A 1 81 ? -137.206 19.612 -29.126 1.00 54.05 81 TYR A N 1
ATOM 438 C CA . TYR A 1 81 ? -136.110 20.409 -29.653 1.00 56.64 81 TYR A CA 1
ATOM 439 C C . TYR A 1 81 ? -135.828 21.401 -28.550 1.00 62.96 81 TYR A C 1
ATOM 440 O O . TYR A 1 81 ? -135.071 22.358 -28.711 1.00 64.47 81 TYR A O 1
ATOM 449 N N . LYS A 1 82 ? -136.486 21.158 -27.425 1.00 68.83 82 LYS A N 1
ATOM 450 C CA . LYS A 1 82 ? -136.354 21.978 -26.232 1.00 70.22 82 LYS A CA 1
ATOM 451 C C . LYS A 1 82 ? -135.799 21.025 -25.196 1.00 69.93 82 LYS A C 1
ATOM 452 O O . LYS A 1 82 ? -134.747 21.273 -24.605 1.00 60.20 82 LYS A O 1
ATOM 458 N N . THR A 1 83 ? -136.519 19.921 -25.007 1.00 75.75 83 THR A N 1
ATOM 459 C CA . THR A 1 83 ? -136.127 18.862 -24.083 1.00 84.18 83 THR A CA 1
ATOM 460 C C . THR A 1 83 ? -134.664 18.544 -24.351 1.00 81.39 83 THR A C 1
ATOM 461 O O . THR A 1 83 ? -133.905 18.201 -23.447 1.00 81.43 83 THR A O 1
ATOM 465 N N . SER A 1 84 ? -134.284 18.651 -25.615 1.00 74.25 84 SER A N 1
ATOM 466 C CA . SER A 1 84 ? -132.921 18.398 -26.023 1.00 63.46 84 SER A CA 1
ATOM 467 C C . SER A 1 84 ? -132.128 19.679 -25.859 1.00 65.61 84 SER A C 1
ATOM 468 O O . SER A 1 84 ? -131.002 19.666 -25.370 1.00 72.69 84 SER A O 1
ATOM 471 N N . ASN A 1 85 ? -132.725 20.792 -26.269 1.00 60.73 85 ASN A N 1
ATOM 472 C CA . ASN A 1 85 ? -132.062 22.082 -26.172 1.00 51.12 85 ASN A CA 1
ATOM 473 C C . ASN A 1 85 ? -131.562 22.386 -24.764 1.00 61.20 85 ASN A C 1
ATOM 474 O O . ASN A 1 85 ? -130.359 22.420 -24.522 1.00 66.27 85 ASN A O 1
ATOM 479 N N . ARG A 1 86 ? -132.490 22.617 -23.839 1.00 65.88 86 ARG A N 1
ATOM 480 C CA . ARG A 1 86 ? -132.136 22.944 -22.462 1.00 72.56 86 ARG A CA 1
ATOM 481 C C . ARG A 1 86 ? -131.057 22.052 -21.880 1.00 72.21 86 ARG A C 1
ATOM 482 O O . ARG A 1 86 ? -130.097 22.553 -21.294 1.00 75.16 86 ARG A O 1
ATOM 490 N N . VAL A 1 87 ? -131.200 20.738 -22.047 1.00 64.93 87 VAL A N 1
ATOM 491 C CA . VAL A 1 87 ? -130.198 19.799 -21.548 1.00 69.57 87 VAL A CA 1
ATOM 492 C C . VAL A 1 87 ? -128.828 20.174 -22.132 1.00 72.18 87 VAL A C 1
ATOM 493 O O . VAL A 1 87 ? -127.829 19.494 -21.897 1.00 71.23 87 VAL A O 1
ATOM 497 N N . ILE A 1 88 ? -128.793 21.271 -22.888 1.00 73.14 88 ILE A N 1
ATOM 498 C CA . ILE A 1 88 ? -127.563 21.759 -23.499 1.00 73.59 88 ILE A CA 1
ATOM 499 C C . ILE A 1 88 ? -127.203 23.163 -23.042 1.00 73.27 88 ILE A C 1
ATOM 500 O O . ILE A 1 88 ? -126.117 23.374 -22.507 1.00 76.84 88 ILE A O 1
ATOM 505 N N . VAL A 1 89 ? -128.098 24.124 -23.256 1.00 78.29 89 VAL A N 1
ATOM 506 C CA . VAL A 1 89 ? -127.826 25.499 -22.845 1.00 78.18 89 VAL A CA 1
ATOM 507 C C . VAL A 1 89 ? -127.318 25.461 -21.410 1.00 83.37 89 VAL A C 1
ATOM 508 O O . VAL A 1 89 ? -126.685 26.406 -20.935 1.00 86.41 89 VAL A O 1
ATOM 512 N N . GLU A 1 90 ? -127.592 24.353 -20.725 1.00 84.54 90 GLU A N 1
ATOM 513 C CA . GLU A 1 90 ? -127.137 24.185 -19.357 1.00 87.37 90 GLU A CA 1
ATOM 514 C C . GLU A 1 90 ? -125.833 23.388 -19.309 1.00 86.65 90 GLU A C 1
ATOM 515 O O . GLU A 1 90 ? -124.928 23.734 -18.551 1.00 92.30 90 GLU A O 1
ATOM 521 N N . THR A 1 91 ? -125.726 22.327 -20.109 1.00 86.10 91 THR A N 1
ATOM 522 C CA . THR A 1 91 ? -124.496 21.537 -20.115 1.00 80.79 91 THR A CA 1
ATOM 523 C C . THR A 1 91 ? -123.320 22.412 -20.536 1.00 82.92 91 THR A C 1
ATOM 524 O O . THR A 1 91 ? -122.167 22.071 -20.283 1.00 88.28 91 THR A O 1
ATOM 528 N N . ILE A 1 92 ? -123.613 23.536 -21.184 1.00 81.42 92 ILE A N 1
ATOM 529 C CA . ILE A 1 92 ? -122.566 24.457 -21.599 1.00 83.64 92 ILE A CA 1
ATOM 530 C C . ILE A 1 92 ? -121.943 25.023 -20.332 1.00 88.91 92 ILE A C 1
ATOM 531 O O . ILE A 1 92 ? -120.728 24.985 -20.157 1.00 94.62 92 ILE A O 1
ATOM 536 N N . ASN A 1 93 ? -122.786 25.538 -19.442 1.00 88.02 93 ASN A N 1
ATOM 537 C CA . ASN A 1 93 ? -122.315 26.110 -18.186 1.00 83.95 93 ASN A CA 1
ATOM 538 C C . ASN A 1 93 ? -121.660 25.061 -17.299 1.00 82.16 93 ASN A C 1
ATOM 539 O O . ASN A 1 93 ? -120.718 25.361 -16.574 1.00 85.25 93 ASN A O 1
ATOM 544 N N . ILE A 1 94 ? -122.157 23.831 -17.360 1.00 81.24 94 ILE A N 1
ATOM 545 C CA . ILE A 1 94 ? -121.610 22.743 -16.555 1.00 83.35 94 ILE A CA 1
ATOM 546 C C . ILE A 1 94 ? -120.217 22.310 -17.022 1.00 86.80 94 ILE A C 1
ATOM 547 O O . ILE A 1 94 ? -119.450 21.740 -16.247 1.00 89.74 94 ILE A O 1
ATOM 552 N N . LEU A 1 95 ? -119.885 22.584 -18.281 1.00 92.01 95 LEU A N 1
ATOM 553 C CA . LEU A 1 95 ? -118.585 22.179 -18.811 1.00 92.68 95 LEU A CA 1
ATOM 554 C C . LEU A 1 95 ? -117.712 23.261 -19.440 1.00 91.99 95 LEU A C 1
ATOM 555 O O . LEU A 1 95 ? -116.501 23.072 -19.550 1.00 96.25 95 LEU A O 1
ATOM 560 N N . LYS A 1 96 ? -118.295 24.382 -19.858 1.00 85.65 96 LYS A N 1
ATOM 561 C CA . LYS A 1 96 ? -117.484 25.434 -20.468 1.00 85.03 96 LYS A CA 1
ATOM 562 C C . LYS A 1 96 ? -116.443 25.973 -19.482 1.00 90.87 96 LYS A C 1
ATOM 563 O O . LYS A 1 96 ? -115.257 26.058 -19.806 1.00 91.90 96 LYS A O 1
ATOM 569 N N . PRO A 1 97 ? -116.874 26.350 -18.266 1.00 91.40 97 PRO A N 1
ATOM 570 C CA . PRO A 1 97 ? -115.926 26.869 -17.277 1.00 89.28 97 PRO A CA 1
ATOM 571 C C . PRO A 1 97 ? -114.889 25.813 -16.906 1.00 90.05 97 PRO A C 1
ATOM 572 O O . PRO A 1 97 ? -113.694 26.092 -16.870 1.00 95.81 97 PRO A O 1
ATOM 576 N N . GLY A 1 98 ? -115.358 24.600 -16.633 1.00 89.40 98 GLY A N 1
ATOM 577 C CA . GLY A 1 98 ? -114.457 23.519 -16.275 1.00 86.30 98 GLY A CA 1
ATOM 578 C C . GLY A 1 98 ? -113.343 23.341 -17.290 1.00 86.42 98 GLY A C 1
ATOM 579 O O . GLY A 1 98 ? -112.266 22.850 -16.959 1.00 88.15 98 GLY A O 1
ATOM 580 N N . LEU A 1 99 ? -113.609 23.732 -18.533 1.00 86.22 99 LEU A N 1
ATOM 581 C CA . LEU A 1 99 ? -112.625 23.635 -19.609 1.00 86.91 99 LEU A CA 1
ATOM 582 C C . LEU A 1 99 ? -111.881 24.954 -19.711 1.00 86.21 99 LEU A C 1
ATOM 583 O O . LEU A 1 99 ? -110.781 25.025 -20.257 1.00 87.49 99 LEU A O 1
ATOM 588 N N . GLU A 1 100 ? -112.503 25.998 -19.178 1.00 87.24 100 GLU A N 1
ATOM 589 C CA . GLU A 1 100 ? -111.931 27.336 -19.187 1.00 90.95 100 GLU A CA 1
ATOM 590 C C . GLU A 1 100 ? -110.789 27.381 -18.177 1.00 89.55 100 GLU A C 1
ATOM 591 O O . GLU A 1 100 ? -109.675 27.805 -18.493 1.00 88.56 100 GLU A O 1
ATOM 597 N N . GLY A 1 101 ? -111.080 26.934 -16.960 1.00 87.21 101 GLY A N 1
ATOM 598 C CA . GLY A 1 101 ? -110.075 26.920 -15.917 1.00 83.88 101 GLY A CA 1
ATOM 599 C C . GLY A 1 101 ? -109.007 25.895 -16.230 1.00 82.14 101 GLY A C 1
ATOM 600 O O . GLY A 1 101 ? -107.816 26.194 -16.161 1.00 84.76 101 GLY A O 1
ATOM 601 N N . ALA A 1 102 ? -109.437 24.684 -16.577 1.00 72.95 102 ALA A N 1
ATOM 602 C CA . ALA A 1 102 ? -108.514 23.606 -16.912 1.00 68.92 102 ALA A CA 1
ATOM 603 C C . ALA A 1 102 ? -107.458 24.155 -17.858 1.00 67.78 102 ALA A C 1
ATOM 604 O O . ALA A 1 102 ? -106.306 23.725 -17.841 1.00 67.43 102 ALA A O 1
ATOM 606 N N . GLN A 1 103 ? -107.864 25.113 -18.682 1.00 69.33 103 GLN A N 1
ATOM 607 C CA . GLN A 1 103 ? -106.959 25.748 -19.623 1.00 70.97 103 GLN A CA 1
ATOM 608 C C . GLN A 1 103 ? -105.942 26.545 -18.821 1.00 70.53 103 GLN A C 1
ATOM 609 O O . GLN A 1 103 ? -104.738 26.437 -19.047 1.00 69.77 103 GLN A O 1
ATOM 615 N N . GLN A 1 104 ? -106.438 27.333 -17.870 1.00 70.00 104 GLN A N 1
ATOM 616 C CA . GLN A 1 104 ? -105.581 28.161 -17.029 1.00 72.14 104 GLN A CA 1
ATOM 617 C C . GLN A 1 104 ? -104.536 27.336 -16.276 1.00 71.38 104 GLN A C 1
ATOM 618 O O . GLN A 1 104 ? -103.407 27.789 -16.085 1.00 67.46 104 GLN A O 1
ATOM 624 N N . LEU A 1 105 ? -104.910 26.133 -15.844 1.00 68.59 105 LEU A N 1
ATOM 625 C CA . LEU A 1 105 ? -103.969 25.266 -15.144 1.00 67.49 105 LEU A CA 1
ATOM 626 C C . LEU A 1 105 ? -102.828 24.894 -16.081 1.00 63.17 105 LEU A C 1
ATOM 627 O O . LEU A 1 105 ? -101.663 25.138 -15.773 1.00 58.44 105 LEU A O 1
ATOM 632 N N . ASP A 1 106 ? -103.169 24.298 -17.221 1.00 65.68 106 ASP A N 1
ATOM 633 C CA . ASP A 1 106 ? -102.166 23.909 -18.203 1.00 68.84 106 ASP A CA 1
ATOM 634 C C . ASP A 1 106 ? -101.318 25.116 -18.557 1.00 70.43 106 ASP A C 1
ATOM 635 O O . ASP A 1 106 ? -100.116 24.996 -18.801 1.00 65.48 106 ASP A O 1
ATOM 640 N N . GLU A 1 107 ? -101.959 26.281 -18.574 1.00 69.34 107 GLU A N 1
ATOM 641 C CA . GLU A 1 107 ? -101.287 27.535 -18.886 1.00 69.41 107 GLU A CA 1
ATOM 642 C C . GLU A 1 107 ? -100.189 27.800 -17.856 1.00 65.17 107 GLU A C 1
ATOM 643 O O . GLU A 1 107 ? -99.024 27.976 -18.210 1.00 67.08 107 GLU A O 1
ATOM 649 N N . ASN A 1 108 ? -100.573 27.819 -16.581 1.00 60.87 108 ASN A N 1
ATOM 650 C CA . ASN A 1 108 ? -99.640 28.072 -15.488 1.00 61.49 108 ASN A CA 1
ATOM 651 C C . ASN A 1 108 ? -98.506 27.062 -15.418 1.00 62.33 108 ASN A C 1
ATOM 652 O O . ASN A 1 108 ? -97.335 27.443 -15.384 1.00 66.98 108 ASN A O 1
ATOM 657 N N . TYR A 1 109 ? -98.839 25.775 -15.391 1.00 56.30 109 TYR A N 1
ATOM 658 C CA . TYR A 1 109 ? -97.794 24.764 -15.333 1.00 57.67 109 TYR A CA 1
ATOM 659 C C . TYR A 1 109 ? -96.723 25.100 -16.363 1.00 55.53 109 TYR A C 1
ATOM 660 O O . TYR A 1 109 ? -95.551 24.793 -16.174 1.00 62.51 109 TYR A O 1
ATOM 669 N N . GLY A 1 110 ? -97.140 25.746 -17.447 1.00 57.53 110 GLY A N 1
ATOM 670 C CA . GLY A 1 110 ? -96.221 26.116 -18.505 1.00 51.19 110 GLY A CA 1
ATOM 671 C C . GLY A 1 110 ? -95.170 27.106 -18.057 1.00 56.15 110 GLY A C 1
ATOM 672 O O . GLY A 1 110 ? -93.988 26.940 -18.356 1.00 63.04 110 GLY A O 1
ATOM 673 N N . HIS A 1 111 ? -95.587 28.143 -17.343 1.00 57.26 111 HIS A N 1
ATOM 674 C CA . HIS A 1 111 ? -94.639 29.141 -16.871 1.00 62.27 111 HIS A CA 1
ATOM 675 C C . HIS A 1 111 ? -93.737 28.510 -15.826 1.00 58.87 111 HIS A C 1
ATOM 676 O O . HIS A 1 111 ? -92.522 28.409 -16.015 1.00 60.11 111 HIS A O 1
ATOM 683 N N . VAL A 1 112 ? -94.347 28.076 -14.730 1.00 53.35 112 VAL A N 1
ATOM 684 C CA . VAL A 1 112 ? -93.614 27.453 -13.642 1.00 48.67 112 VAL A CA 1
ATOM 685 C C . VAL A 1 112 ? -92.631 26.428 -14.164 1.00 52.16 112 VAL A C 1
ATOM 686 O O . VAL A 1 112 ? -91.476 26.384 -13.741 1.00 54.92 112 VAL A O 1
ATOM 690 N N . SER A 1 113 ? -93.098 25.606 -15.092 1.00 49.26 113 SER A N 1
ATOM 691 C CA . SER A 1 113 ? -92.268 24.565 -15.661 1.00 50.18 113 SER A CA 1
ATOM 692 C C . SER A 1 113 ? -91.015 25.088 -16.365 1.00 56.85 113 SER A C 1
ATOM 693 O O . SER A 1 113 ? -89.937 24.506 -16.224 1.00 56.16 113 SER A O 1
ATOM 696 N N . THR A 1 114 ? -91.139 26.176 -17.121 1.00 55.82 114 THR A N 1
ATOM 697 C CA . THR A 1 114 ? -89.974 26.701 -17.820 1.00 52.28 114 THR A CA 1
ATOM 698 C C . THR A 1 114 ? -89.059 27.443 -16.860 1.00 53.17 114 THR A C 1
ATOM 699 O O . THR A 1 114 ? -87.840 27.493 -17.076 1.00 47.89 114 THR A O 1
ATOM 703 N N . GLU A 1 115 ? -89.629 28.023 -15.802 1.00 44.56 115 GLU A N 1
ATOM 704 C CA . GLU A 1 115 ? -88.793 28.718 -14.827 1.00 47.22 115 GLU A CA 1
ATOM 705 C C . GLU A 1 115 ? -87.987 27.635 -14.140 1.00 42.88 115 GLU A C 1
ATOM 706 O O . GLU A 1 115 ? -86.771 27.733 -14.014 1.00 41.75 115 GLU A O 1
ATOM 712 N N . LEU A 1 116 ? -88.682 26.593 -13.705 1.00 38.55 116 LEU A N 1
ATOM 713 C CA . LEU A 1 116 ? -88.028 25.472 -13.058 1.00 40.93 116 LEU A CA 1
ATOM 714 C C . LEU A 1 116 ? -86.878 24.980 -13.936 1.00 36.89 116 LEU A C 1
ATOM 715 O O . LEU A 1 116 ? -85.749 24.833 -13.476 1.00 41.31 116 LEU A O 1
ATOM 720 N N . ARG A 1 117 ? -87.162 24.732 -15.206 1.00 38.33 117 ARG A N 1
ATOM 721 C CA . ARG A 1 117 ? -86.131 24.263 -16.119 1.00 41.74 117 ARG A CA 1
ATOM 722 C C . ARG A 1 117 ? -84.954 25.236 -16.171 1.00 45.24 117 ARG A C 1
ATOM 723 O O . ARG A 1 117 ? -83.797 24.830 -16.068 1.00 51.75 117 ARG A O 1
ATOM 731 N N . ARG A 1 118 ? -85.247 26.521 -16.326 1.00 46.33 118 ARG A N 1
ATOM 732 C CA . ARG A 1 118 ? -84.194 27.522 -16.385 1.00 35.77 118 ARG A CA 1
ATOM 733 C C . ARG A 1 118 ? -83.338 27.357 -15.133 1.00 33.66 118 ARG A C 1
ATOM 734 O O . ARG A 1 118 ? -82.113 27.281 -15.209 1.00 35.07 118 ARG A O 1
ATOM 742 N N . ARG A 1 119 ? -84.004 27.282 -13.983 1.00 36.39 119 ARG A N 1
ATOM 743 C CA . ARG A 1 119 ? -83.345 27.099 -12.689 1.00 31.96 119 ARG A CA 1
ATOM 744 C C . ARG A 1 119 ? -82.439 25.871 -12.682 1.00 35.87 119 ARG A C 1
ATOM 745 O O . ARG A 1 119 ? -81.231 25.996 -12.491 1.00 39.78 119 ARG A O 1
ATOM 753 N N . ILE A 1 120 ? -83.017 24.686 -12.892 1.00 40.60 120 ILE A N 1
ATOM 754 C CA . ILE A 1 120 ? -82.226 23.459 -12.917 1.00 38.04 120 ILE A CA 1
ATOM 755 C C . ILE A 1 120 ? -80.990 23.593 -13.825 1.00 43.02 120 ILE A C 1
ATOM 756 O O . ILE A 1 120 ? -79.883 23.235 -13.420 1.00 45.11 120 ILE A O 1
ATOM 761 N N . VAL A 1 121 ? -81.166 24.110 -15.041 1.00 44.46 121 VAL A N 1
ATOM 762 C CA . VAL A 1 121 ? -80.039 24.254 -15.969 1.00 44.06 121 VAL A CA 1
ATOM 763 C C . VAL A 1 121 ? -78.866 25.027 -15.377 1.00 47.98 121 VAL A C 1
ATOM 764 O O . VAL A 1 121 ? -77.731 24.544 -15.397 1.00 50.37 121 VAL A O 1
ATOM 768 N N . THR A 1 122 ? -79.140 26.220 -14.857 1.00 39.13 122 THR A N 1
ATOM 769 C CA . THR A 1 122 ? -78.101 27.049 -14.258 1.00 42.89 122 THR A CA 1
ATOM 770 C C . THR A 1 122 ? -77.391 26.319 -13.117 1.00 43.01 122 THR A C 1
ATOM 771 O O . THR A 1 122 ? -76.158 26.266 -13.079 1.00 36.71 122 THR A O 1
ATOM 775 N N . LEU A 1 123 ? -78.181 25.771 -12.192 1.00 45.83 123 LEU A N 1
ATOM 776 C CA . LEU A 1 123 ? -77.660 25.044 -11.039 1.00 43.02 123 LEU A CA 1
ATOM 777 C C . LEU A 1 123 ? -76.830 23.832 -11.445 1.00 42.94 123 LEU A C 1
ATOM 778 O O . LEU A 1 123 ? -75.755 23.606 -10.896 1.00 48.52 123 LEU A O 1
ATOM 783 N N . LYS A 1 124 ? -77.330 23.051 -12.398 1.00 39.48 124 LYS A N 1
ATOM 784 C CA . LYS A 1 124 ? -76.610 21.874 -12.871 1.00 45.97 124 LYS A CA 1
ATOM 785 C C . LYS A 1 124 ? -75.231 22.259 -13.408 1.00 49.37 124 LYS A C 1
ATOM 786 O O . LYS A 1 124 ? -74.283 21.478 -13.334 1.00 52.23 124 LYS A O 1
ATOM 792 N N . GLN A 1 125 ? -75.125 23.470 -13.946 1.00 48.30 125 GLN A N 1
ATOM 793 C CA . GLN A 1 125 ? -73.867 23.958 -14.499 1.00 47.88 125 GLN A CA 1
ATOM 794 C C . GLN A 1 125 ? -72.904 24.391 -13.404 1.00 44.07 125 GLN A C 1
ATOM 795 O O . GLN A 1 125 ? -71.699 24.202 -13.528 1.00 41.49 125 GLN A O 1
ATOM 801 N N . ARG A 1 126 ? -73.433 24.989 -12.341 1.00 39.58 126 ARG A N 1
ATOM 802 C CA . ARG A 1 126 ? -72.594 25.433 -11.239 1.00 39.48 126 ARG A CA 1
ATOM 803 C C . ARG A 1 126 ? -72.001 24.239 -10.502 1.00 44.14 126 ARG A C 1
ATOM 804 O O . ARG A 1 126 ? -70.818 24.236 -10.155 1.00 47.05 126 ARG A O 1
ATOM 812 N N . VAL A 1 127 ? -72.827 23.220 -10.283 1.00 45.71 127 VAL A N 1
ATOM 813 C CA . VAL A 1 127 ? -72.404 22.000 -9.609 1.00 32.51 127 VAL A CA 1
ATOM 814 C C . VAL A 1 127 ? -71.350 21.287 -10.436 1.00 37.21 127 VAL A C 1
ATOM 815 O O . VAL A 1 127 ? -70.292 20.916 -9.916 1.00 40.03 127 VAL A O 1
ATOM 819 N N . ALA A 1 128 ? -71.644 21.106 -11.722 1.00 32.74 128 ALA A N 1
ATOM 820 C CA . ALA A 1 128 ? -70.730 20.441 -12.655 1.00 40.61 128 ALA A CA 1
ATOM 821 C C . ALA A 1 128 ? -69.328 21.018 -12.523 1.00 42.48 128 ALA A C 1
ATOM 822 O O . ALA A 1 128 ? -68.328 20.302 -12.602 1.00 51.17 128 ALA A O 1
ATOM 824 N N . THR A 1 129 ? -69.283 22.327 -12.318 1.00 39.30 129 THR A N 1
ATOM 825 C CA . THR A 1 129 ? -68.049 23.074 -12.144 1.00 39.84 129 THR A CA 1
ATOM 826 C C . THR A 1 129 ? -67.292 22.604 -10.903 1.00 43.24 129 THR A C 1
ATOM 827 O O . THR A 1 129 ? -66.077 22.386 -10.952 1.00 43.08 129 THR A O 1
ATOM 831 N N . GLN A 1 130 ? -68.010 22.464 -9.790 1.00 36.30 130 GLN A N 1
ATOM 832 C CA . GLN A 1 130 ? -67.394 22.033 -8.542 1.00 33.79 130 GLN A CA 1
ATOM 833 C C . GLN A 1 130 ? -66.942 20.588 -8.653 1.00 39.16 130 GLN A C 1
ATOM 834 O O . GLN A 1 130 ? -65.822 20.239 -8.269 1.00 37.69 130 GLN A O 1
ATOM 840 N N . VAL A 1 131 ? -67.819 19.747 -9.185 1.00 34.02 131 VAL A N 1
ATOM 841 C CA . VAL A 1 131 ? -67.491 18.346 -9.370 1.00 31.37 131 VAL A CA 1
ATOM 842 C C . VAL A 1 131 ? -66.194 18.260 -10.175 1.00 40.73 131 VAL A C 1
ATOM 843 O O . VAL A 1 131 ? -65.289 17.494 -9.848 1.00 44.17 131 VAL A O 1
ATOM 847 N N . ASN A 1 132 ? -66.105 19.068 -11.224 1.00 38.93 132 ASN A N 1
ATOM 848 C CA . ASN A 1 132 ? -64.930 19.062 -12.075 1.00 35.51 132 ASN A CA 1
ATOM 849 C C . ASN A 1 132 ? -63.687 19.586 -11.381 1.00 35.78 132 ASN A C 1
ATOM 850 O O . ASN A 1 132 ? -62.632 18.960 -11.443 1.00 33.48 132 ASN A O 1
ATOM 855 N N . ARG A 1 133 ? -63.797 20.735 -10.725 1.00 37.40 133 ARG A N 1
ATOM 856 C CA . ARG A 1 133 ? -62.641 21.283 -10.039 1.00 35.70 133 ARG A CA 1
ATOM 857 C C . ARG A 1 133 ? -62.115 20.260 -9.040 1.00 33.23 133 ARG A C 1
ATOM 858 O O . ARG A 1 133 ? -60.910 20.038 -8.947 1.00 34.62 133 ARG A O 1
ATOM 866 N N . ILE A 1 134 ? -63.028 19.624 -8.312 1.00 31.38 134 ILE A N 1
ATOM 867 C CA . ILE A 1 134 ? -62.650 18.609 -7.332 1.00 34.23 134 ILE A CA 1
ATOM 868 C C . ILE A 1 134 ? -61.968 17.392 -7.974 1.00 33.48 134 ILE A C 1
ATOM 869 O O . ILE A 1 134 ? -60.982 16.880 -7.447 1.00 33.27 134 ILE A O 1
ATOM 874 N N . LYS A 1 135 ? -62.485 16.930 -9.106 1.00 27.88 135 LYS A N 1
ATOM 875 C CA . LYS A 1 135 ? -61.867 15.805 -9.794 1.00 35.62 135 LYS A CA 1
ATOM 876 C C . LYS A 1 135 ? -60.456 16.193 -10.205 1.00 33.67 135 LYS A C 1
ATOM 877 O O . LYS A 1 135 ? -59.533 15.391 -10.109 1.00 44.50 135 LYS A O 1
ATOM 883 N N . ALA A 1 136 ? -60.290 17.427 -10.670 1.00 38.24 136 ALA A N 1
ATOM 884 C CA . ALA A 1 136 ? -58.977 17.902 -11.099 1.00 35.18 136 ALA A CA 1
ATOM 885 C C . ALA A 1 136 ? -58.064 17.984 -9.882 1.00 35.90 136 ALA A C 1
ATOM 886 O O . ALA A 1 136 ? -56.877 17.663 -9.957 1.00 34.14 136 ALA A O 1
ATOM 888 N N . LEU A 1 137 ? -58.618 18.413 -8.755 1.00 29.03 137 LEU A N 1
ATOM 889 C CA . LEU A 1 137 ? -57.829 18.479 -7.541 1.00 30.64 137 LEU A CA 1
ATOM 890 C C . LEU A 1 137 ? -57.333 17.077 -7.222 1.00 36.66 137 LEU A C 1
ATOM 891 O O . LEU A 1 137 ? -56.129 16.845 -7.092 1.00 36.75 137 LEU A O 1
ATOM 896 N N . GLN A 1 138 ? -58.270 16.143 -7.095 1.00 33.24 138 GLN A N 1
ATOM 897 C CA . GLN A 1 138 ? -57.917 14.765 -6.791 1.00 37.81 138 GLN A CA 1
ATOM 898 C C . GLN A 1 138 ? -56.809 14.190 -7.683 1.00 35.76 138 GLN A C 1
ATOM 899 O O . GLN A 1 138 ? -55.854 13.612 -7.182 1.00 46.30 138 GLN A O 1
ATOM 905 N N . ASN A 1 139 ? -56.913 14.341 -8.996 1.00 31.25 139 ASN A N 1
ATOM 906 C CA . ASN A 1 139 ? -55.868 13.799 -9.859 1.00 29.12 139 ASN A CA 1
ATOM 907 C C . ASN A 1 139 ? -54.573 14.574 -9.695 1.00 30.47 139 ASN A C 1
ATOM 908 O O . ASN A 1 139 ? -53.487 14.061 -9.961 1.00 38.76 139 ASN A O 1
ATOM 913 N N . SER A 1 140 ? -54.678 15.819 -9.255 1.00 29.79 140 SER A N 1
ATOM 914 C CA . SER A 1 140 ? -53.484 16.626 -9.069 1.00 30.98 140 SER A CA 1
ATOM 915 C C . SER A 1 140 ? -52.779 16.141 -7.804 1.00 32.66 140 SER A C 1
ATOM 916 O O . SER A 1 140 ? -51.568 15.956 -7.802 1.00 35.46 140 SER A O 1
ATOM 919 N N . ILE A 1 141 ? -53.545 15.931 -6.736 1.00 35.62 141 ILE A N 1
ATOM 920 C CA . ILE A 1 141 ? -52.995 15.430 -5.477 1.00 30.32 141 ILE A CA 1
ATOM 921 C C . ILE A 1 141 ? -52.440 14.030 -5.741 1.00 37.50 141 ILE A C 1
ATOM 922 O O . ILE A 1 141 ? -51.401 13.645 -5.217 1.00 42.61 141 ILE A O 1
ATOM 927 N N . GLN A 1 142 ? -53.148 13.267 -6.563 1.00 35.90 142 GLN A N 1
ATOM 928 C CA . GLN A 1 142 ? -52.723 11.927 -6.885 1.00 24.12 142 GLN A CA 1
ATOM 929 C C . GLN A 1 142 ? -51.283 11.920 -7.381 1.00 31.29 142 GLN A C 1
ATOM 930 O O . GLN A 1 142 ? -50.423 11.315 -6.759 1.00 46.09 142 GLN A O 1
ATOM 936 N N . GLU A 1 143 ? -50.992 12.594 -8.482 1.00 33.87 143 GLU A N 1
ATOM 937 C CA . GLU A 1 143 ? -49.623 12.564 -8.965 1.00 38.08 143 GLU A CA 1
ATOM 938 C C . GLU A 1 143 ? -48.653 13.193 -7.996 1.00 36.89 143 GLU A C 1
ATOM 939 O O . GLU A 1 143 ? -47.451 12.932 -8.056 1.00 38.68 143 GLU A O 1
ATOM 945 N N . GLN A 1 144 ? -49.175 14.022 -7.104 1.00 31.24 144 GLN A N 1
ATOM 946 C CA . GLN A 1 144 ? -48.343 14.656 -6.095 1.00 36.41 144 GLN A CA 1
ATOM 947 C C . GLN A 1 144 ? -47.866 13.513 -5.170 1.00 39.94 144 GLN A C 1
ATOM 948 O O . GLN A 1 144 ? -46.703 13.466 -4.762 1.00 42.73 144 GLN A O 1
ATOM 954 N N . VAL A 1 145 ? -48.770 12.580 -4.878 1.00 37.62 145 VAL A N 1
ATOM 955 C CA . VAL A 1 145 ? -48.471 11.415 -4.038 1.00 41.44 145 VAL A CA 1
ATOM 956 C C . VAL A 1 145 ? -47.490 10.455 -4.729 1.00 39.35 145 VAL A C 1
ATOM 957 O O . VAL A 1 145 ? -46.614 9.861 -4.097 1.00 45.44 145 VAL A O 1
ATOM 961 N N . VAL A 1 146 ? -47.657 10.305 -6.031 1.00 36.33 146 VAL A N 1
ATOM 962 C CA . VAL A 1 146 ? -46.799 9.453 -6.834 1.00 30.10 146 VAL A CA 1
ATOM 963 C C . VAL A 1 146 ? -45.381 10.025 -6.864 1.00 41.90 146 VAL A C 1
ATOM 964 O O . VAL A 1 146 ? -44.401 9.286 -6.867 1.00 49.05 146 VAL A O 1
ATOM 968 N N . GLU A 1 147 ? -45.286 11.350 -6.885 1.00 48.17 147 GLU A N 1
ATOM 969 C CA . GLU A 1 147 ? -43.998 12.028 -6.924 1.00 41.15 147 GLU A CA 1
ATOM 970 C C . GLU A 1 147 ? -43.319 11.970 -5.565 1.00 43.11 147 GLU A C 1
ATOM 971 O O . GLU A 1 147 ? -42.131 11.656 -5.468 1.00 41.68 147 GLU A O 1
ATOM 977 N N . MET A 1 148 ? -44.074 12.285 -4.517 1.00 33.81 148 MET A N 1
ATOM 978 C CA . MET A 1 148 ? -43.533 12.263 -3.169 1.00 30.79 148 MET A CA 1
ATOM 979 C C . MET A 1 148 ? -42.837 10.948 -2.813 1.00 43.03 148 MET A C 1
ATOM 980 O O . MET A 1 148 ? -41.672 10.945 -2.418 1.00 43.73 148 MET A O 1
ATOM 985 N N . LYS A 1 149 ? -43.541 9.831 -2.962 1.00 47.39 149 LYS A N 1
ATOM 986 C CA . LYS A 1 149 ? -42.956 8.538 -2.639 1.00 47.49 149 LYS A CA 1
ATOM 987 C C . LYS A 1 149 ? -41.597 8.344 -3.301 1.00 39.35 149 LYS A C 1
ATOM 988 O O . LYS A 1 149 ? -40.734 7.669 -2.749 1.00 54.45 149 LYS A O 1
ATOM 994 N N . ARG A 1 150 ? -41.392 8.926 -4.476 1.00 34.87 150 ARG A N 1
ATOM 995 C CA . ARG A 1 150 ? -40.090 8.816 -5.129 1.00 32.42 150 ARG A CA 1
ATOM 996 C C . ARG A 1 150 ? -39.154 9.850 -4.501 1.00 38.41 150 ARG A C 1
ATOM 997 O O . ARG A 1 150 ? -37.992 9.554 -4.216 1.00 42.33 150 ARG A O 1
ATOM 1005 N N . LEU A 1 151 ? -39.685 11.047 -4.251 1.00 35.16 151 LEU A N 1
ATOM 1006 C CA . LEU A 1 151 ? -38.912 12.145 -3.677 1.00 33.94 151 LEU A CA 1
ATOM 1007 C C . LEU A 1 151 ? -38.456 11.941 -2.232 1.00 32.29 151 LEU A C 1
ATOM 1008 O O . LEU A 1 151 ? -37.298 12.201 -1.905 1.00 29.39 151 LEU A O 1
ATOM 1013 N N . GLU A 1 152 ? -39.357 11.495 -1.365 1.00 34.28 152 GLU A N 1
ATOM 1014 C CA . GLU A 1 152 ? -38.986 11.267 0.030 1.00 35.48 152 GLU A CA 1
ATOM 1015 C C . GLU A 1 152 ? -37.770 10.359 0.055 1.00 42.87 152 GLU A C 1
ATOM 1016 O O . GLU A 1 152 ? -36.775 10.663 0.709 1.00 49.63 152 GLU A O 1
ATOM 1022 N N . VAL A 1 153 ? -37.849 9.248 -0.673 1.00 37.25 153 VAL A N 1
ATOM 1023 C CA . VAL A 1 153 ? -36.738 8.319 -0.747 1.00 30.06 153 VAL A CA 1
ATOM 1024 C C . VAL A 1 153 ? -35.464 9.023 -1.227 1.00 31.99 153 VAL A C 1
ATOM 1025 O O . VAL A 1 153 ? -34.383 8.826 -0.662 1.00 32.76 153 VAL A O 1
ATOM 1029 N N . ASP A 1 154 ? -35.583 9.848 -2.261 1.00 27.99 154 ASP A N 1
ATOM 1030 C CA . ASP A 1 154 ? -34.417 10.567 -2.777 1.00 27.18 154 ASP A CA 1
ATOM 1031 C C . ASP A 1 154 ? -33.800 11.434 -1.658 1.00 32.39 154 ASP A C 1
ATOM 1032 O O . ASP A 1 154 ? -32.572 11.503 -1.522 1.00 25.65 154 ASP A O 1
ATOM 1037 N N . ILE A 1 155 ? -34.642 12.073 -0.845 1.00 23.92 155 ILE A N 1
ATOM 1038 C CA . ILE A 1 155 ? -34.127 12.918 0.229 1.00 30.59 155 ILE A CA 1
ATOM 1039 C C . ILE A 1 155 ? -33.414 12.049 1.257 1.00 33.50 155 ILE A C 1
ATOM 1040 O O . ILE A 1 155 ? -32.285 12.345 1.668 1.00 35.36 155 ILE A O 1
ATOM 1045 N N . ASP A 1 156 ? -34.088 10.980 1.671 1.00 25.21 156 ASP A N 1
ATOM 1046 C CA . ASP A 1 156 ? -33.549 10.036 2.646 1.00 25.20 156 ASP A CA 1
ATOM 1047 C C . ASP A 1 156 ? -32.158 9.557 2.200 1.00 15.64 156 ASP A C 1
ATOM 1048 O O . ASP A 1 156 ? -31.196 9.641 2.947 1.00 23.75 156 ASP A O 1
ATOM 1053 N N . ILE A 1 157 ? -32.055 9.078 0.971 1.00 19.33 157 ILE A N 1
ATOM 1054 C CA . ILE A 1 157 ? -30.789 8.600 0.447 1.00 17.92 157 ILE A CA 1
ATOM 1055 C C . ILE A 1 157 ? -29.746 9.692 0.368 1.00 24.97 157 ILE A C 1
ATOM 1056 O O . ILE A 1 157 ? -28.607 9.495 0.761 1.00 39.28 157 ILE A O 1
ATOM 1061 N N . LYS A 1 158 ? -30.128 10.855 -0.143 1.00 39.83 158 LYS A N 1
ATOM 1062 C CA . LYS A 1 158 ? -29.182 11.949 -0.270 1.00 28.48 158 LYS A CA 1
ATOM 1063 C C . LYS A 1 158 ? -28.756 12.553 1.062 1.00 29.44 158 LYS A C 1
ATOM 1064 O O . LYS A 1 158 ? -27.586 12.898 1.238 1.00 30.20 158 LYS A O 1
ATOM 1070 N N . ILE A 1 159 ? -29.686 12.668 2.005 1.00 22.77 159 ILE A N 1
ATOM 1071 C CA . ILE A 1 159 ? -29.344 13.211 3.317 1.00 25.00 159 ILE A CA 1
ATOM 1072 C C . ILE A 1 159 ? -28.341 12.301 4.020 1.00 35.01 159 ILE A C 1
ATOM 1073 O O . ILE A 1 159 ? -27.413 12.768 4.688 1.00 39.09 159 ILE A O 1
ATOM 1078 N N . ARG A 1 160 ? -28.534 10.995 3.870 1.00 33.16 160 ARG A N 1
ATOM 1079 C CA . ARG A 1 160 ? -27.651 10.041 4.505 1.00 24.66 160 ARG A CA 1
ATOM 1080 C C . ARG A 1 160 ? -26.249 10.090 3.904 1.00 28.57 160 ARG A C 1
ATOM 1081 O O . ARG A 1 160 ? -25.273 9.815 4.590 1.00 33.25 160 ARG A O 1
ATOM 1089 N N . ALA A 1 161 ? -26.141 10.448 2.630 1.00 23.09 161 ALA A N 1
ATOM 1090 C CA . ALA A 1 161 ? -24.836 10.518 1.996 1.00 20.22 161 ALA A CA 1
ATOM 1091 C C . ALA A 1 161 ? -24.006 11.685 2.524 1.00 31.42 161 ALA A C 1
ATOM 1092 O O . ALA A 1 161 ? -22.903 11.940 2.041 1.00 36.90 161 ALA A O 1
ATOM 1094 N N . CYS A 1 162 ? -24.543 12.407 3.502 1.00 23.00 162 CYS A N 1
ATOM 1095 C CA . CYS A 1 162 ? -23.794 13.502 4.103 1.00 28.11 162 CYS A CA 1
ATOM 1096 C C . CYS A 1 162 ? -23.028 12.954 5.316 1.00 31.03 162 CYS A C 1
ATOM 1097 O O . CYS A 1 162 ? -22.025 13.524 5.750 1.00 25.77 162 CYS A O 1
ATOM 1100 N N . LYS A 1 163 ? -23.492 11.823 5.837 1.00 35.01 163 LYS A N 1
ATOM 1101 C CA . LYS A 1 163 ? -22.868 11.183 6.990 1.00 36.31 163 LYS A CA 1
ATOM 1102 C C . LYS A 1 163 ? -21.365 11.011 6.813 1.00 27.72 163 LYS A C 1
ATOM 1103 O O . LYS A 1 163 ? -20.625 11.009 7.781 1.00 33.96 163 LYS A O 1
ATOM 1109 N N . GLY A 1 164 ? -20.914 10.877 5.575 1.00 22.69 164 GLY A N 1
ATOM 1110 C CA . GLY A 1 164 ? -19.493 10.707 5.336 1.00 10.92 164 GLY A CA 1
ATOM 1111 C C . GLY A 1 164 ? -18.805 11.966 4.840 1.00 28.35 164 GLY A C 1
ATOM 1112 O O . GLY A 1 164 ? -17.710 11.898 4.286 1.00 34.83 164 GLY A O 1
ATOM 1113 N N . SER A 1 165 ? -19.434 13.120 5.045 1.00 32.54 165 SER A N 1
ATOM 1114 C CA . SER A 1 165 ? -18.863 14.390 4.603 1.00 30.14 165 SER A CA 1
ATOM 1115 C C . SER A 1 165 ? -18.910 15.479 5.672 1.00 29.06 165 SER A C 1
ATOM 1116 O O . SER A 1 165 ? -18.021 16.308 5.741 1.00 23.44 165 SER A O 1
ATOM 1119 N N . CYS A 1 166 ? -19.941 15.440 6.508 1.00 22.51 166 CYS A N 1
ATOM 1120 C CA . CYS A 1 166 ? -20.178 16.432 7.544 1.00 27.74 166 CYS A CA 1
ATOM 1121 C C . CYS A 1 166 ? -19.962 15.946 8.987 1.00 28.65 166 CYS A C 1
ATOM 1122 O O . CYS A 1 166 ? -20.197 14.790 9.319 1.00 39.39 166 CYS A O 1
ATOM 1125 N N . ALA A 1 167 ? -19.536 16.858 9.846 1.00 37.40 167 ALA A N 1
ATOM 1126 C CA . ALA A 1 167 ? -19.270 16.550 11.248 1.00 43.30 167 ALA A CA 1
ATOM 1127 C C . ALA A 1 167 ? -20.403 15.845 11.982 1.00 32.96 167 ALA A C 1
ATOM 1128 O O . ALA A 1 167 ? -20.162 15.135 12.951 1.00 34.86 167 ALA A O 1
ATOM 1130 N N . ARG A 1 168 ? -21.638 16.042 11.542 1.00 29.59 168 ARG A N 1
ATOM 1131 C CA . ARG A 1 168 ? -22.763 15.403 12.219 1.00 33.83 168 ARG A CA 1
ATOM 1132 C C . ARG A 1 168 ? -23.810 14.940 11.200 1.00 36.45 168 ARG A C 1
ATOM 1133 O O . ARG A 1 168 ? -23.892 15.470 10.097 1.00 38.93 168 ARG A O 1
ATOM 1141 N N . SER A 1 169 ? -24.600 13.943 11.571 1.00 35.25 169 SER A N 1
ATOM 1142 C CA . SER A 1 169 ? -25.581 13.379 10.664 1.00 29.68 169 SER A CA 1
ATOM 1143 C C . SER A 1 169 ? -26.980 13.316 11.233 1.00 35.05 169 SER A C 1
ATOM 1144 O O . SER A 1 169 ? -27.184 12.793 12.323 1.00 35.22 169 SER A O 1
ATOM 1147 N N . PHE A 1 170 ? -27.946 13.842 10.480 1.00 34.88 170 PHE A N 1
ATOM 1148 C CA . PHE A 1 170 ? -29.339 13.833 10.907 1.00 32.23 170 PHE A CA 1
ATOM 1149 C C . PHE A 1 170 ? -29.966 12.509 10.514 1.00 32.99 170 PHE A C 1
ATOM 1150 O O . PHE A 1 170 ? -29.849 12.073 9.370 1.00 32.70 170 PHE A O 1
ATOM 1158 N N . ASP A 1 171 ? -30.646 11.863 11.452 1.00 36.05 171 ASP A N 1
ATOM 1159 C CA . ASP A 1 171 ? -31.229 10.583 11.128 1.00 33.12 171 ASP A CA 1
ATOM 1160 C C . ASP A 1 171 ? -32.663 10.638 10.656 1.00 41.15 171 ASP A C 1
ATOM 1161 O O . ASP A 1 171 ? -33.599 10.716 11.451 1.00 42.86 171 ASP A O 1
ATOM 1166 N N . TYR A 1 172 ? -32.822 10.588 9.340 1.00 42.06 172 TYR A N 1
ATOM 1167 C CA . TYR A 1 172 ? -34.141 10.597 8.741 1.00 41.70 172 TYR A CA 1
ATOM 1168 C C . TYR A 1 172 ? -34.451 9.185 8.247 1.00 41.73 172 TYR A C 1
ATOM 1169 O O . TYR A 1 172 ? -33.575 8.488 7.727 1.00 35.55 172 TYR A O 1
ATOM 1178 N N . GLN A 1 173 ? -35.700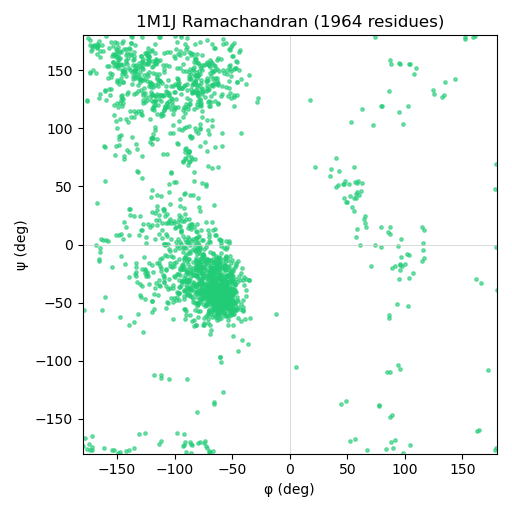 8.769 8.408 1.00 32.07 173 GLN A N 1
ATOM 1179 C CA . GLN A 1 173 ? -36.110 7.447 7.961 1.00 39.17 173 GLN A CA 1
ATOM 1180 C C . GLN A 1 173 ? -37.470 7.545 7.267 1.00 38.62 173 GLN A C 1
ATOM 1181 O O . GLN A 1 173 ? -38.365 8.246 7.730 1.00 34.67 173 GLN A O 1
ATOM 1187 N N . VAL A 1 174 ? -37.616 6.837 6.155 1.00 42.31 174 VAL A N 1
ATOM 1188 C CA . VAL A 1 174 ? -38.862 6.848 5.398 1.00 45.52 174 VAL A CA 1
ATOM 1189 C C . VAL A 1 174 ? -39.880 5.876 5.982 1.00 49.85 174 VAL A C 1
ATOM 1190 O O . VAL A 1 174 ? -39.510 4.775 6.376 1.00 54.70 174 VAL A O 1
ATOM 1194 N N . ASP A 1 175 ? -41.150 6.284 6.042 1.00 60.66 175 ASP A N 1
ATOM 1195 C CA . ASP A 1 175 ? -42.230 5.408 6.520 1.00 64.16 175 ASP A CA 1
ATOM 1196 C C . ASP A 1 175 ? -42.567 4.592 5.280 1.00 67.91 175 ASP A C 1
ATOM 1197 O O . ASP A 1 175 ? -43.274 5.080 4.398 1.00 74.35 175 ASP A O 1
ATOM 1202 N N . LYS A 1 176 ? -42.064 3.368 5.195 1.00 66.90 176 LYS A N 1
ATOM 1203 C CA . LYS A 1 176 ? -42.326 2.540 4.026 1.00 66.34 176 LYS A CA 1
ATOM 1204 C C . LYS A 1 176 ? -43.814 2.361 3.751 1.00 67.31 176 LYS A C 1
ATOM 1205 O O . LYS A 1 176 ? -44.194 1.748 2.758 1.00 70.10 176 LYS A O 1
ATOM 1211 N N . GLU A 1 177 ? -44.654 2.901 4.629 1.00 67.18 177 GLU A N 1
ATOM 1212 C CA . GLU A 1 177 ? -46.101 2.809 4.461 1.00 67.90 177 GLU A CA 1
ATOM 1213 C C . GLU A 1 177 ? -46.745 4.140 4.837 1.00 67.57 177 GLU A C 1
ATOM 1214 O O . GLU A 1 177 ? -47.882 4.180 5.310 1.00 71.48 177 GLU A O 1
ATOM 1220 N N . GLY A 1 178 ? -46.009 5.227 4.626 1.00 66.09 178 GLY A N 1
ATOM 1221 C CA . GLY A 1 178 ? -46.516 6.544 4.964 1.00 60.12 178 GLY A CA 1
ATOM 1222 C C . GLY A 1 178 ? -47.615 7.042 4.049 1.00 57.39 178 GLY A C 1
ATOM 1223 O O . GLY A 1 178 ? -48.460 7.842 4.462 1.00 56.33 178 GLY A O 1
ATOM 1224 N N . TYR A 1 179 ? -47.621 6.566 2.809 1.00 58.04 179 TYR A N 1
ATOM 1225 C CA . TYR A 1 179 ? -48.634 6.996 1.857 1.00 68.26 179 TYR A CA 1
ATOM 1226 C C . TYR A 1 179 ? -49.823 6.053 1.739 1.00 69.95 179 TYR A C 1
ATOM 1227 O O . TYR A 1 179 ? -50.851 6.416 1.169 1.00 75.74 179 TYR A O 1
ATOM 1236 N N . ASP A 1 180 ? -49.688 4.853 2.295 1.00 69.62 180 ASP A N 1
ATOM 1237 C CA . ASP A 1 180 ? -50.755 3.857 2.252 1.00 67.59 180 ASP A CA 1
ATOM 1238 C C . ASP A 1 180 ? -52.080 4.422 2.762 1.00 68.30 180 ASP A C 1
ATOM 1239 O O . ASP A 1 180 ? -53.141 4.148 2.199 1.00 55.12 180 ASP A O 1
ATOM 1244 N N . ASN A 1 181 ? -52.014 5.210 3.830 1.00 72.18 181 ASN A N 1
ATOM 1245 C CA . ASN A 1 181 ? -53.212 5.807 4.407 1.00 78.32 181 ASN A CA 1
ATOM 1246 C C . ASN A 1 181 ? -53.783 6.820 3.423 1.00 77.36 181 ASN A C 1
ATOM 1247 O O . ASN A 1 181 ? -54.977 6.816 3.125 1.00 78.30 181 ASN A O 1
ATOM 1252 N N . ILE A 1 182 ? -52.909 7.692 2.931 1.00 72.29 182 ILE A N 1
ATOM 1253 C CA . ILE A 1 182 ? -53.281 8.720 1.971 1.00 61.58 182 ILE A CA 1
ATOM 1254 C C . ILE A 1 182 ? -53.860 8.076 0.719 1.00 61.46 182 ILE A C 1
ATOM 1255 O O . ILE A 1 182 ? -54.888 8.512 0.198 1.00 62.60 182 ILE A O 1
ATOM 1260 N N . GLN A 1 183 ? -53.202 7.026 0.248 1.00 56.92 183 GLN A N 1
ATOM 1261 C CA . GLN A 1 183 ? -53.640 6.328 -0.953 1.00 60.64 183 GLN A CA 1
ATOM 1262 C C . GLN A 1 183 ? -55.037 5.744 -0.835 1.00 62.42 183 GLN A C 1
ATOM 1263 O O . GLN A 1 183 ? -55.811 5.788 -1.784 1.00 72.37 183 GLN A O 1
ATOM 1269 N N . LYS A 1 184 ? -55.361 5.183 0.321 1.00 68.41 184 LYS A N 1
ATOM 1270 C CA . LYS A 1 184 ? -56.681 4.603 0.511 1.00 73.88 184 LYS A CA 1
ATOM 1271 C C . LYS A 1 184 ? -57.722 5.703 0.635 1.00 71.02 184 LYS A C 1
ATOM 1272 O O . LYS A 1 184 ? -58.883 5.506 0.281 1.00 67.84 184 LYS A O 1
ATOM 1278 N N . HIS A 1 185 ? -57.310 6.865 1.131 1.00 63.82 185 HIS A N 1
ATOM 1279 C CA . HIS A 1 185 ? -58.230 7.991 1.240 1.00 60.78 185 HIS A CA 1
ATOM 1280 C C . HIS A 1 185 ? -58.504 8.486 -0.169 1.00 59.02 185 HIS A C 1
ATOM 1281 O O . HIS A 1 185 ? -59.607 8.920 -0.494 1.00 56.33 185 HIS A O 1
ATOM 1288 N N . LEU A 1 186 ? -57.479 8.416 -1.006 1.00 56.07 186 LEU A N 1
ATOM 1289 C CA . LEU A 1 186 ? -57.596 8.867 -2.378 1.00 51.08 186 LEU A CA 1
ATOM 1290 C C . LEU A 1 186 ? -58.503 7.946 -3.158 1.00 49.50 186 LEU A C 1
ATOM 1291 O O . LEU A 1 186 ? -59.605 8.331 -3.527 1.00 59.26 186 LEU A O 1
ATOM 1296 N N . THR A 1 187 ? -58.044 6.726 -3.410 1.00 64.43 187 THR A N 1
ATOM 1297 C CA . THR A 1 187 ? -58.844 5.753 -4.143 1.00 68.19 187 THR A CA 1
ATOM 1298 C C . THR A 1 187 ? -60.245 5.675 -3.524 1.00 67.78 187 THR A C 1
ATOM 1299 O O . THR A 1 187 ? -61.166 5.116 -4.115 1.00 68.56 187 THR A O 1
ATOM 1303 N N . GLN A 1 188 ? -60.391 6.252 -2.334 1.00 66.61 188 GLN A N 1
ATOM 1304 C CA . GLN A 1 188 ? -61.666 6.285 -1.624 1.00 68.82 188 GLN A CA 1
ATOM 1305 C C . GLN A 1 188 ? -62.555 7.309 -2.320 1.00 72.25 188 GLN A C 1
ATOM 1306 O O . GLN A 1 188 ? -63.566 6.960 -2.928 1.00 72.80 188 GLN A O 1
ATOM 1312 N N . ALA A 1 189 ? -62.169 8.580 -2.221 1.00 76.00 189 ALA A N 1
ATOM 1313 C CA . ALA A 1 189 ? -62.914 9.675 -2.838 1.00 71.78 189 ALA A CA 1
ATOM 1314 C C . ALA A 1 189 ? -63.078 9.436 -4.339 1.00 73.67 189 ALA A C 1
ATOM 1315 O O . ALA A 1 189 ? -63.968 10.008 -4.978 1.00 68.71 189 ALA A O 1
ATOM 1317 N N . SER A 1 190 ? -62.219 8.579 -4.889 1.00 68.79 190 SER A N 1
ATOM 1318 C CA . SER A 1 190 ? -62.251 8.244 -6.308 1.00 66.64 190 SER A CA 1
ATOM 1319 C C . SER A 1 190 ? -63.397 7.291 -6.616 1.00 68.71 190 SER A C 1
ATOM 1320 O O . SER A 1 190 ? -63.874 7.231 -7.748 1.00 68.34 190 SER A O 1
ATOM 1323 N N . SER A 1 191 ? -63.830 6.544 -5.604 1.00 77.98 191 SER A N 1
ATOM 1324 C CA . SER A 1 191 ? -64.919 5.582 -5.769 1.00 81.04 191 SER A CA 1
ATOM 1325 C C . SER A 1 191 ? -66.280 6.271 -5.698 1.00 80.08 191 SER A C 1
ATOM 1326 O O . SER A 1 191 ? -67.307 5.678 -6.044 1.00 76.81 191 SER A O 1
ATOM 1329 N N . ILE A 1 192 ? -66.283 7.522 -5.242 1.00 74.56 192 ILE A N 1
ATOM 1330 C CA . ILE A 1 192 ? -67.515 8.287 -5.141 1.00 69.84 192 ILE A CA 1
ATOM 1331 C C . ILE A 1 192 ? -68.031 8.592 -6.545 1.00 73.64 192 ILE A C 1
ATOM 1332 O O . ILE A 1 192 ? -67.293 9.091 -7.398 1.00 71.50 192 ILE A O 1
ATOM 1337 N N . ASP A 1 193 ? -69.297 8.271 -6.781 1.00 71.69 193 ASP A N 1
ATOM 1338 C CA . ASP A 1 193 ? -69.913 8.516 -8.073 1.00 71.89 193 ASP A CA 1
ATOM 1339 C C . ASP A 1 193 ? -70.602 9.876 -8.047 1.00 73.13 193 ASP A C 1
ATOM 1340 O O . ASP A 1 193 ? -71.611 10.071 -7.366 1.00 72.01 193 ASP A O 1
ATOM 1345 N N . MET A 1 194 ? -70.030 10.822 -8.781 1.00 75.90 194 MET A N 1
ATOM 1346 C CA . MET A 1 194 ? -70.579 12.165 -8.859 1.00 74.90 194 MET A CA 1
ATOM 1347 C C . MET A 1 194 ? -71.580 12.167 -10.001 1.00 73.22 194 MET A C 1
ATOM 1348 O O . MET A 1 194 ? -72.004 13.222 -10.465 1.00 70.53 194 MET A O 1
ATOM 1353 N N . HIS A 1 195 ? -71.946 10.964 -10.440 1.00 73.00 195 HIS A N 1
ATOM 1354 C CA . HIS A 1 195 ? -72.884 10.759 -11.537 1.00 71.93 195 HIS A CA 1
ATOM 1355 C C . HIS A 1 195 ? -72.362 11.421 -12.807 1.00 80.18 195 HIS A C 1
ATOM 1356 O O . HIS A 1 195 ? -73.053 12.225 -13.435 1.00 80.29 195 HIS A O 1
ATOM 1363 N N . PRO A 1 196 ? -71.126 11.072 -13.206 1.00 90.65 196 PRO A N 1
ATOM 1364 C CA . PRO A 1 196 ? -70.453 11.603 -14.393 1.00 93.52 196 PRO A CA 1
ATOM 1365 C C . PRO A 1 196 ? -71.288 11.587 -15.662 1.00 97.18 196 PRO A C 1
ATOM 1366 O O . PRO A 1 196 ? -72.397 11.042 -15.699 1.00 92.22 196 PRO A O 1
ATOM 1370 N N . ASP A 1 197 ? -70.726 12.191 -16.705 1.00 104.29 197 ASP A N 1
ATOM 1371 C CA . ASP A 1 197 ? -71.376 12.275 -18.003 1.00 111.23 197 ASP A CA 1
ATOM 1372 C C . ASP A 1 197 ? -72.724 12.983 -17.902 1.00 112.47 197 ASP A C 1
ATOM 1373 O O . ASP A 1 197 ? -73.725 12.530 -18.466 1.00 112.54 197 ASP A O 1
ATOM 1378 N N . PHE A 1 198 ? -72.742 14.097 -17.173 1.00 110.08 198 PHE A N 1
ATOM 1379 C CA . PHE A 1 198 ? -73.960 14.874 -17.016 1.00 103.34 198 PHE A CA 1
ATOM 1380 C C . PHE A 1 198 ? -73.800 16.350 -17.344 1.00 102.44 198 PHE A C 1
ATOM 1381 O O . PHE A 1 198 ? -73.711 17.207 -16.463 1.00 99.16 198 PHE A O 1
ATOM 1389 N N . GLN A 1 199 ? -73.752 16.611 -18.646 1.00 106.87 199 GLN A N 1
ATOM 1390 C CA . GLN A 1 199 ? -73.645 17.947 -19.219 1.00 111.23 199 GLN A CA 1
ATOM 1391 C C . GLN A 1 199 ? -74.811 17.943 -20.205 1.00 114.49 199 GLN A C 1
ATOM 1392 O O . GLN A 1 199 ? -74.892 18.758 -21.130 1.00 115.43 199 GLN A O 1
ATOM 1398 N N . THR A 1 200 ? -75.710 16.990 -19.972 1.00 113.72 200 THR A N 1
ATOM 1399 C CA . THR A 1 200 ? -76.897 16.776 -20.789 1.00 108.84 200 THR A CA 1
ATOM 1400 C C . THR A 1 200 ? -78.144 17.316 -20.088 1.00 109.73 200 THR A C 1
ATOM 1401 O O . THR A 1 200 ? -78.318 17.119 -18.887 1.00 112.33 200 THR A O 1
ATOM 1405 N N . THR A 1 201 ? -79.001 18.000 -20.843 1.00 111.91 201 THR A N 1
ATOM 1406 C CA . THR A 1 201 ? -80.246 18.559 -20.307 1.00 108.28 201 THR A CA 1
ATOM 1407 C C . THR A 1 201 ? -81.421 18.113 -21.182 1.00 108.15 201 THR A C 1
ATOM 1408 O O . THR A 1 201 ? -81.223 17.399 -22.169 1.00 105.26 201 THR A O 1
ATOM 1412 N N . THR A 1 202 ? -82.638 18.514 -20.816 1.00 108.51 202 THR A N 1
ATOM 1413 C CA . THR A 1 202 ? -83.826 18.144 -21.591 1.00 106.85 202 THR A CA 1
ATOM 1414 C C . THR A 1 202 ? -84.830 19.292 -21.720 1.00 106.02 202 THR A C 1
ATOM 1415 O O . THR A 1 202 ? -85.945 19.094 -22.214 1.00 102.19 202 THR A O 1
ATOM 1419 N N . LEU A 1 203 ? -84.420 20.481 -21.274 1.00 103.73 203 LEU A N 1
ATOM 1420 C CA . LEU A 1 203 ? -85.239 21.699 -21.319 1.00 104.94 203 LEU A CA 1
ATOM 1421 C C . LEU A 1 203 ? -86.690 21.538 -21.795 1.00 106.17 203 LEU A C 1
ATOM 1422 O O . LEU A 1 203 ? -87.555 21.047 -21.063 1.00 104.57 203 LEU A O 1
ATOM 1427 N N . SER A 1 204 ? -86.929 21.975 -23.031 1.00 103.34 204 SER A N 1
ATOM 1428 C CA . SER A 1 204 ? -88.238 21.951 -23.682 1.00 101.51 204 SER A CA 1
ATOM 1429 C C . SER A 1 204 ? -89.230 20.880 -23.235 1.00 100.64 204 SER A C 1
ATOM 1430 O O . SER A 1 204 ? -88.929 19.686 -23.243 1.00 99.26 204 SER A O 1
ATOM 1433 N N . THR A 1 205 ? -90.423 21.327 -22.854 1.00 104.46 205 THR A N 1
ATOM 1434 C CA . THR A 1 205 ? -91.492 20.430 -22.435 1.00 108.50 205 THR A CA 1
ATOM 1435 C C . THR A 1 205 ? -92.199 20.006 -23.730 1.00 113.29 205 THR A C 1
ATOM 1436 O O . THR A 1 205 ? -93.294 20.483 -24.046 1.00 115.35 205 THR A O 1
ATOM 1440 N N . LEU A 1 206 ? -91.538 19.114 -24.471 1.00 117.59 206 LEU A N 1
ATOM 1441 C CA . LEU A 1 206 ? -92.011 18.597 -25.761 1.00 116.48 206 LEU A CA 1
ATOM 1442 C C . LEU A 1 206 ? -93.472 18.143 -25.830 1.00 119.52 206 LEU A C 1
ATOM 1443 O O . LEU A 1 206 ? -94.054 17.706 -24.836 1.00 125.37 206 LEU A O 1
ATOM 1448 N N . LYS A 1 207 ? -94.040 18.248 -27.032 1.00 119.83 207 LYS A N 1
ATOM 1449 C CA . LYS A 1 207 ? -95.423 17.866 -27.327 1.00 119.12 207 LYS A CA 1
ATOM 1450 C C . LYS A 1 207 ? -96.445 18.239 -26.249 1.00 122.08 207 LYS A C 1
ATOM 1451 O O . LYS A 1 207 ? -96.929 17.379 -25.509 1.00 122.60 207 LYS A O 1
ATOM 1457 N N . MET A 1 208 ? -96.775 19.527 -26.179 1.00 122.81 208 MET A N 1
ATOM 1458 C CA . MET A 1 208 ? -97.743 20.040 -25.210 1.00 122.15 208 MET A CA 1
ATOM 1459 C C . MET A 1 208 ? -98.424 21.263 -25.831 1.00 123.04 208 MET A C 1
ATOM 1460 O O . MET A 1 208 ? -97.856 22.358 -25.848 1.00 121.45 208 MET A O 1
ATOM 1465 N N . ARG A 1 209 ? -99.633 21.063 -26.354 1.00 124.60 209 ARG A N 1
ATOM 1466 C CA . ARG A 1 209 ? -100.410 22.135 -26.983 1.00 126.18 209 ARG A CA 1
ATOM 1467 C C . ARG A 1 209 ? -101.754 22.313 -26.277 1.00 127.94 209 ARG A C 1
ATOM 1468 O O . ARG A 1 209 ? -102.410 21.331 -25.926 1.00 130.90 209 ARG A O 1
ATOM 1476 N N . PRO A 1 210 ? -102.183 23.572 -26.065 1.00 134.19 210 PRO A N 1
ATOM 1477 C CA . PRO A 1 210 ? -103.457 23.869 -25.397 1.00 135.78 210 PRO A CA 1
ATOM 1478 C C . PRO A 1 210 ? -104.629 23.015 -25.898 1.00 135.84 210 PRO A C 1
ATOM 1479 O O . PRO A 1 210 ? -104.877 21.927 -25.373 1.00 137.48 210 PRO A O 1
ATOM 1483 N N . LEU A 1 211 ? -105.347 23.512 -26.903 1.00 132.97 211 LEU A N 1
ATOM 1484 C CA . LEU A 1 211 ? -106.482 22.791 -27.477 1.00 132.88 211 LEU A CA 1
ATOM 1485 C C . LEU A 1 211 ? -107.234 23.667 -28.483 1.00 134.20 211 LEU A C 1
ATOM 1486 O O . LEU A 1 211 ? -106.743 23.927 -29.586 1.00 131.83 211 LEU A O 1
ATOM 1491 N N . LYS A 1 212 ? -108.429 24.110 -28.094 1.00 132.89 212 LYS A N 1
ATOM 1492 C CA . LYS A 1 212 ? -109.272 24.963 -28.933 1.00 132.03 212 LYS A CA 1
ATOM 1493 C C . LYS A 1 212 ? -109.909 26.080 -28.098 1.00 131.28 212 LYS A C 1
ATOM 1494 O O . LYS A 1 212 ? -110.797 25.831 -27.276 1.00 132.97 212 LYS A O 1
ATOM 1500 N N . ASP A 1 213 ? -109.445 27.309 -28.321 1.00 132.63 213 ASP A N 1
ATOM 1501 C CA . ASP A 1 213 ? -109.935 28.481 -27.596 1.00 133.22 213 ASP A CA 1
ATOM 1502 C C . ASP A 1 213 ? -111.226 29.069 -28.169 1.00 137.73 213 ASP A C 1
ATOM 1503 O O . ASP A 1 213 ? -112.287 28.978 -27.545 1.00 141.74 213 ASP A O 1
ATOM 1508 N N . SER A 1 214 ? -111.127 29.677 -29.351 1.00 139.83 214 SER A N 1
ATOM 1509 C CA . SER A 1 214 ? -112.277 30.300 -30.007 1.00 139.34 214 SER A CA 1
ATOM 1510 C C . SER A 1 214 ? -113.108 29.351 -30.879 1.00 138.88 214 SER A C 1
ATOM 1511 O O . SER A 1 214 ? -113.522 29.712 -31.986 1.00 137.08 214 SER A O 1
ATOM 1514 N N . ASN A 1 215 ? -113.352 28.141 -30.380 1.00 138.92 215 ASN A N 1
ATOM 1515 C CA . ASN A 1 215 ? -114.148 27.165 -31.116 1.00 138.59 215 ASN A CA 1
ATOM 1516 C C . ASN A 1 215 ? -115.316 26.659 -30.264 1.00 138.87 215 ASN A C 1
ATOM 1517 O O . ASN A 1 215 ? -116.303 26.156 -30.804 1.00 142.08 215 ASN A O 1
ATOM 1522 N N . VAL A 1 216 ? -115.204 26.788 -28.940 1.00 136.36 216 VAL A N 1
ATOM 1523 C CA . VAL A 1 216 ? -116.283 26.364 -28.042 1.00 130.46 216 VAL A CA 1
ATOM 1524 C C . VAL A 1 216 ? -117.424 27.381 -28.196 1.00 134.89 216 VAL A C 1
ATOM 1525 O O . VAL A 1 216 ? -118.584 26.998 -28.375 1.00 130.23 216 VAL A O 1
ATOM 1529 N N . PRO A 1 217 ? -117.105 28.694 -28.116 1.00 142.70 217 PRO A N 1
ATOM 1530 C CA . PRO A 1 217 ? -118.124 29.746 -28.261 1.00 143.37 217 PRO A CA 1
ATOM 1531 C C . PRO A 1 217 ? -118.463 29.990 -29.741 1.00 142.25 217 PRO A C 1
ATOM 1532 O O . PRO A 1 217 ? -118.646 31.136 -30.166 1.00 140.06 217 PRO A O 1
ATOM 1536 N N . GLU A 1 218 ? -118.541 28.907 -30.514 1.00 138.08 218 GLU A N 1
ATOM 1537 C CA . GLU A 1 218 ? -118.840 28.976 -31.946 1.00 135.68 218 GLU A CA 1
ATOM 1538 C C . GLU A 1 218 ? -120.275 29.428 -32.217 1.00 136.05 218 GLU A C 1
ATOM 1539 O O . GLU A 1 218 ? -120.451 30.534 -32.775 1.00 131.07 218 GLU A O 1
ATOM 1545 N N . ILE B 2 63 ? -161.683 -1.554 -57.734 1.00 104.03 63 ILE B N 1
ATOM 1546 C CA . ILE B 2 63 ? -162.908 -0.769 -57.400 1.00 108.75 63 ILE B CA 1
ATOM 1547 C C . ILE B 2 63 ? -162.533 0.674 -57.070 1.00 110.60 63 ILE B C 1
ATOM 1548 O O . ILE B 2 63 ? -161.381 0.955 -56.736 1.00 113.45 63 ILE B O 1
ATOM 1553 N N . TYR B 2 64 ? -163.497 1.588 -57.171 1.00 110.04 64 TYR B N 1
ATOM 1554 C CA . TYR B 2 64 ? -163.234 3.001 -56.897 1.00 109.93 64 TYR B CA 1
ATOM 1555 C C . TYR B 2 64 ? -164.336 3.706 -56.093 1.00 107.29 64 TYR B C 1
ATOM 1556 O O . TYR B 2 64 ? -165.342 3.088 -55.739 1.00 105.18 64 TYR B O 1
ATOM 1565 N N . PRO B 2 65 ? -164.157 5.011 -55.792 1.00 103.16 65 PRO B N 1
ATOM 1566 C CA . PRO B 2 65 ? -165.138 5.788 -55.022 1.00 99.34 65 PRO B CA 1
ATOM 1567 C C . PRO B 2 65 ? -166.553 5.957 -55.579 1.00 97.76 65 PRO B C 1
ATOM 1568 O O . PRO B 2 65 ? -167.400 5.082 -55.397 1.00 96.59 65 PRO B O 1
ATOM 1572 N N . ASP B 2 66 ? -166.800 7.088 -56.241 1.00 96.61 66 ASP B N 1
ATOM 1573 C CA . ASP B 2 66 ? -168.118 7.421 -56.800 1.00 93.90 66 ASP B CA 1
ATOM 1574 C C . ASP B 2 66 ? -169.029 7.948 -55.691 1.00 89.69 66 ASP B C 1
ATOM 1575 O O . ASP B 2 66 ? -169.317 7.240 -54.724 1.00 87.25 66 ASP B O 1
ATOM 1580 N N . ALA B 2 67 ? -169.483 9.189 -55.830 1.00 84.30 67 ALA B N 1
ATOM 1581 C CA . ALA B 2 67 ? -170.363 9.782 -54.830 1.00 88.46 67 ALA B CA 1
ATOM 1582 C C . ALA B 2 67 ? -170.898 11.149 -55.257 1.00 93.25 67 ALA B C 1
ATOM 1583 O O . ALA B 2 67 ? -170.222 11.899 -55.965 1.00 95.74 67 ALA B O 1
ATOM 1585 N N . GLY B 2 68 ? -172.118 11.462 -54.821 1.00 97.81 68 GLY B N 1
ATOM 1586 C CA . GLY B 2 68 ? -172.729 12.739 -55.150 1.00 98.34 68 GLY B CA 1
ATOM 1587 C C . GLY B 2 68 ? -173.985 12.640 -55.999 1.00 103.29 68 GLY B C 1
ATOM 1588 O O . GLY B 2 68 ? -174.461 13.648 -56.523 1.00 102.91 68 GLY B O 1
ATOM 1589 N N . GLY B 2 69 ? -174.533 11.435 -56.127 1.00 105.48 69 GLY B N 1
ATOM 1590 C CA . GLY B 2 69 ? -175.725 11.255 -56.937 1.00 107.88 69 GLY B CA 1
ATOM 1591 C C . GLY B 2 69 ? -176.995 10.884 -56.192 1.00 109.97 69 GLY B C 1
ATOM 1592 O O . GLY B 2 69 ? -176.995 10.716 -54.972 1.00 109.33 69 GLY B O 1
ATOM 1593 N N . CYS B 2 70 ? -178.084 10.761 -56.949 1.00 112.30 70 CYS B N 1
ATOM 1594 C CA . CYS B 2 70 ? -179.396 10.402 -56.412 1.00 113.61 70 CYS B CA 1
ATOM 1595 C C . CYS B 2 70 ? -180.210 9.711 -57.511 1.00 114.16 70 CYS B C 1
ATOM 1596 O O . CYS B 2 70 ? -179.930 9.884 -58.699 1.00 113.19 70 CYS B O 1
ATOM 1599 N N . LYS B 2 71 ? -181.200 8.913 -57.114 1.00 115.35 71 LYS B N 1
ATOM 1600 C CA . LYS B 2 71 ? -182.063 8.230 -58.077 1.00 113.93 71 LYS B CA 1
ATOM 1601 C C . LYS B 2 71 ? -183.322 9.064 -58.275 1.00 118.00 71 LYS B C 1
ATOM 1602 O O . LYS B 2 71 ? -183.905 9.557 -57.305 1.00 115.72 71 LYS B O 1
ATOM 1608 N N . HIS B 2 72 ? -183.736 9.223 -59.531 1.00 121.37 72 HIS B N 1
ATOM 1609 C CA . HIS B 2 72 ? -184.923 10.011 -59.854 1.00 120.78 72 HIS B CA 1
ATOM 1610 C C . HIS B 2 72 ? -186.170 9.133 -59.800 1.00 118.19 72 HIS B C 1
ATOM 1611 O O . HIS B 2 72 ? -186.131 7.961 -60.185 1.00 117.09 72 HIS B O 1
ATOM 1618 N N . PRO B 2 73 ? -187.294 9.686 -59.306 1.00 121.37 73 PRO B N 1
ATOM 1619 C CA . PRO B 2 73 ? -188.552 8.938 -59.208 1.00 121.29 73 PRO B CA 1
ATOM 1620 C C . PRO B 2 73 ? -189.041 8.431 -60.567 1.00 120.75 73 PRO B C 1
ATOM 1621 O O . PRO B 2 73 ? -190.117 7.838 -60.678 1.00 123.38 73 PRO B O 1
ATOM 1625 N N . LEU B 2 74 ? -188.236 8.671 -61.597 1.00 114.32 74 LEU B N 1
ATOM 1626 C CA . LEU B 2 74 ? -188.553 8.238 -62.950 1.00 108.15 74 LEU B CA 1
ATOM 1627 C C . LEU B 2 74 ? -187.438 7.300 -63.399 1.00 107.77 74 LEU B C 1
ATOM 1628 O O . LEU B 2 74 ? -186.422 7.743 -63.938 1.00 106.30 74 LEU B O 1
ATOM 1633 N N . ASP B 2 75 ? -187.635 6.007 -63.155 1.00 103.75 75 ASP B N 1
ATOM 1634 C CA . ASP B 2 75 ? -186.668 4.967 -63.506 1.00 104.35 75 ASP B CA 1
ATOM 1635 C C . ASP B 2 75 ? -185.913 5.254 -64.809 1.00 106.50 75 ASP B C 1
ATOM 1636 O O . ASP B 2 75 ? -184.754 4.859 -64.967 1.00 105.24 75 ASP B O 1
ATOM 1641 N N . GLU B 2 76 ? -186.573 5.943 -65.735 1.00 112.46 76 GLU B N 1
ATOM 1642 C CA . GLU B 2 76 ? -185.973 6.278 -67.025 1.00 114.87 76 GLU B CA 1
ATOM 1643 C C . GLU B 2 76 ? -184.666 7.061 -66.884 1.00 116.40 76 GLU B C 1
ATOM 1644 O O . GLU B 2 76 ? -183.617 6.624 -67.365 1.00 115.87 76 GLU B O 1
ATOM 1650 N N . LEU B 2 77 ? -184.737 8.215 -66.225 1.00 118.48 77 LEU B N 1
ATOM 1651 C CA . LEU B 2 77 ? -183.570 9.074 -66.025 1.00 118.64 77 LEU B CA 1
ATOM 1652 C C . LEU B 2 77 ? -182.385 8.338 -65.394 1.00 119.55 77 LEU B C 1
ATOM 1653 O O . LEU B 2 77 ? -181.226 8.710 -65.607 1.00 116.89 77 LEU B O 1
ATOM 1658 N N . GLY B 2 78 ? -182.680 7.293 -64.625 1.00 119.62 78 GLY B N 1
ATOM 1659 C CA . GLY B 2 78 ? -181.630 6.526 -63.978 1.00 120.34 78 GLY B CA 1
ATOM 1660 C C . GLY B 2 78 ? -181.072 7.219 -62.747 1.00 120.46 78 GLY B C 1
ATOM 1661 O O . GLY B 2 78 ? -181.824 7.779 -61.945 1.00 121.49 78 GLY B O 1
ATOM 1662 N N . VAL B 2 79 ? -179.751 7.182 -62.595 1.00 112.94 79 VAL B N 1
ATOM 1663 C CA . VAL B 2 79 ? -179.094 7.814 -61.456 1.00 102.94 79 VAL B CA 1
ATOM 1664 C C . VAL B 2 79 ? -178.366 9.085 -61.890 1.00 99.15 79 VAL B C 1
ATOM 1665 O O . VAL B 2 79 ? -177.486 9.045 -62.753 1.00 95.78 79 VAL B O 1
ATOM 1669 N N . LEU B 2 80 ? -178.741 10.211 -61.288 1.00 96.49 80 LEU B N 1
ATOM 1670 C CA . LEU B 2 80 ? -178.132 11.503 -61.605 1.00 99.45 80 LEU B CA 1
ATOM 1671 C C . LEU B 2 80 ? -176.820 11.682 -60.846 1.00 104.11 80 LEU B C 1
ATOM 1672 O O . LEU B 2 80 ? -176.588 11.024 -59.829 1.00 107.16 80 LEU B O 1
ATOM 1677 N N . CYS B 2 81 ? -175.970 12.579 -61.339 1.00 100.54 81 CYS B N 1
ATOM 1678 C CA . CYS B 2 81 ? -174.689 12.846 -60.702 1.00 98.33 81 CYS B CA 1
ATOM 1679 C C . CYS B 2 81 ? -174.234 14.288 -60.898 1.00 94.99 81 CYS B C 1
ATOM 1680 O O . CYS B 2 81 ? -174.734 14.991 -61.770 1.00 97.13 81 CYS B O 1
ATOM 1683 N N . PRO B 2 82 ? -173.290 14.753 -60.064 1.00 89.65 82 PRO B N 1
ATOM 1684 C CA . PRO B 2 82 ? -172.757 16.116 -60.114 1.00 82.51 82 PRO B CA 1
ATOM 1685 C C . PRO B 2 82 ? -172.554 16.734 -61.490 1.00 77.84 82 PRO B C 1
ATOM 1686 O O . PRO B 2 82 ? -172.077 16.090 -62.423 1.00 69.50 82 PRO B O 1
ATOM 1690 N N . THR B 2 83 ? -172.925 18.006 -61.580 1.00 74.43 83 THR B N 1
ATOM 1691 C CA . THR B 2 83 ? -172.810 18.792 -62.797 1.00 74.59 83 THR B CA 1
ATOM 1692 C C . THR B 2 83 ? -171.341 19.046 -63.074 1.00 74.83 83 THR B C 1
ATOM 1693 O O . THR B 2 83 ? -170.476 18.572 -62.347 1.00 78.31 83 THR B O 1
ATOM 1697 N N . GLY B 2 84 ? -171.070 19.785 -64.142 1.00 84.50 84 GLY B N 1
ATOM 1698 C CA . GLY B 2 84 ? -169.707 20.133 -64.479 1.00 83.24 84 GLY B CA 1
ATOM 1699 C C . GLY B 2 84 ? -169.429 21.415 -63.724 1.00 88.46 84 GLY B C 1
ATOM 1700 O O . GLY B 2 84 ? -168.290 21.861 -63.622 1.00 91.10 84 GLY B O 1
ATOM 1701 N N . CYS B 2 85 ? -170.499 22.007 -63.198 1.00 94.13 85 CYS B N 1
ATOM 1702 C CA . CYS B 2 85 ? -170.414 23.240 -62.421 1.00 101.32 85 CYS B CA 1
ATOM 1703 C C . CYS B 2 85 ? -170.265 22.862 -60.962 1.00 101.42 85 CYS B C 1
ATOM 1704 O O . CYS B 2 85 ? -169.523 23.494 -60.212 1.00 103.77 85 CYS B O 1
ATOM 1707 N N . GLU B 2 86 ? -170.990 21.823 -60.567 1.00 101.17 86 GLU B N 1
ATOM 1708 C CA . GLU B 2 86 ? -170.954 21.345 -59.196 1.00 101.07 86 GLU B CA 1
ATOM 1709 C C . GLU B 2 86 ? -169.524 20.936 -58.848 1.00 98.40 86 GLU B C 1
ATOM 1710 O O . GLU B 2 86 ? -169.075 21.096 -57.712 1.00 97.25 86 GLU B O 1
ATOM 1716 N N . LEU B 2 87 ? -168.808 20.420 -59.840 1.00 86.40 87 LEU B N 1
ATOM 1717 C CA . LEU B 2 87 ? -167.436 19.995 -59.636 1.00 78.57 87 LEU B CA 1
ATOM 1718 C C . LEU B 2 87 ? -166.455 21.149 -59.764 1.00 79.49 87 LEU B C 1
ATOM 1719 O O . LEU B 2 87 ? -165.373 21.115 -59.185 1.00 78.69 87 LEU B O 1
ATOM 1724 N N . GLN B 2 88 ? -166.827 22.172 -60.523 1.00 85.50 88 GLN B N 1
ATOM 1725 C CA . GLN B 2 88 ? -165.953 23.325 -60.692 1.00 87.28 88 GLN B CA 1
ATOM 1726 C C . GLN B 2 88 ? -165.907 24.081 -59.369 1.00 89.09 88 GLN B C 1
ATOM 1727 O O . GLN B 2 88 ? -164.840 24.281 -58.787 1.00 92.06 88 GLN B O 1
ATOM 1733 N N . THR B 2 89 ? -167.079 24.499 -58.903 1.00 88.29 89 THR B N 1
ATOM 1734 C CA . THR B 2 89 ? -167.184 25.224 -57.647 1.00 87.23 89 THR B CA 1
ATOM 1735 C C . THR B 2 89 ? -166.468 24.454 -56.541 1.00 83.71 89 THR B C 1
ATOM 1736 O O . THR B 2 89 ? -165.783 25.053 -55.711 1.00 82.54 89 THR B O 1
ATOM 1740 N N . THR B 2 90 ? -166.621 23.131 -56.535 1.00 70.57 90 THR B N 1
ATOM 1741 C CA . THR B 2 90 ? -165.966 22.296 -55.533 1.00 66.00 90 THR B CA 1
ATOM 1742 C C . THR B 2 90 ? -164.447 22.461 -55.566 1.00 70.28 90 THR B C 1
ATOM 1743 O O . THR B 2 90 ? -163.824 22.740 -54.541 1.00 74.59 90 THR B O 1
ATOM 1747 N N . LEU B 2 91 ? -163.854 22.291 -56.743 1.00 66.31 91 LEU B N 1
ATOM 1748 C CA . LEU B 2 91 ? -162.409 22.412 -56.881 1.00 68.28 91 LEU B CA 1
ATOM 1749 C C . LEU B 2 91 ? -161.898 23.814 -56.593 1.00 70.04 91 LEU B C 1
ATOM 1750 O O . LEU B 2 91 ? -161.101 24.009 -55.681 1.00 72.49 91 LEU B O 1
ATOM 1755 N N . LEU B 2 92 ? -162.355 24.791 -57.368 1.00 76.50 92 LEU B N 1
ATOM 1756 C CA . LEU B 2 92 ? -161.920 26.170 -57.178 1.00 74.79 92 LEU B CA 1
ATOM 1757 C C . LEU B 2 92 ? -161.800 26.552 -55.708 1.00 75.12 92 LEU B C 1
ATOM 1758 O O . LEU B 2 92 ? -160.920 27.328 -55.333 1.00 74.87 92 LEU B O 1
ATOM 1763 N N . LYS B 2 93 ? -162.680 26.004 -54.877 1.00 77.12 93 LYS B N 1
ATOM 1764 C CA . LYS B 2 93 ? -162.653 26.304 -53.453 1.00 81.36 93 LYS B CA 1
ATOM 1765 C C . LYS B 2 93 ? -161.572 25.503 -52.745 1.00 79.24 93 LYS B C 1
ATOM 1766 O O . LYS B 2 93 ? -160.750 26.070 -52.023 1.00 84.24 93 LYS B O 1
ATOM 1772 N N . GLN B 2 94 ? -161.561 24.190 -52.951 1.00 72.30 94 GLN B N 1
ATOM 1773 C CA . GLN B 2 94 ? -160.542 23.352 -52.332 1.00 71.95 94 GLN B CA 1
ATOM 1774 C C . GLN B 2 94 ? -159.161 23.933 -52.623 1.00 74.92 94 GLN B C 1
ATOM 1775 O O . GLN B 2 94 ? -158.271 23.908 -51.776 1.00 78.19 94 GLN B O 1
ATOM 1781 N N . GLU B 2 95 ? -159.002 24.465 -53.830 1.00 81.53 95 GLU B N 1
ATOM 1782 C CA . GLU B 2 95 ? -157.742 25.056 -54.266 1.00 82.22 95 GLU B CA 1
ATOM 1783 C C . GLU B 2 95 ? -157.339 26.268 -53.428 1.00 83.47 95 GLU B C 1
ATOM 1784 O O . GLU B 2 95 ? -156.286 26.258 -52.790 1.00 82.31 95 GLU B O 1
ATOM 1790 N N . LYS B 2 96 ? -158.173 27.308 -53.427 1.00 82.97 96 LYS B N 1
ATOM 1791 C CA . LYS B 2 96 ? -157.871 28.524 -52.671 1.00 80.68 96 LYS B CA 1
ATOM 1792 C C . LYS B 2 96 ? -157.875 28.293 -51.159 1.00 75.41 96 LYS B C 1
ATOM 1793 O O . LYS B 2 96 ? -157.503 29.178 -50.389 1.00 72.37 96 LYS B O 1
ATOM 1799 N N . THR B 2 97 ? -158.303 27.107 -50.738 1.00 70.19 97 THR B N 1
ATOM 1800 C CA . THR B 2 97 ? -158.330 26.769 -49.319 1.00 71.59 97 THR B CA 1
ATOM 1801 C C . THR B 2 97 ? -157.083 25.990 -48.904 1.00 77.50 97 THR B C 1
ATOM 1802 O O . THR B 2 97 ? -156.632 26.093 -47.763 1.00 81.59 97 THR B O 1
ATOM 1806 N N . VAL B 2 98 ? -156.528 25.215 -49.832 1.00 72.97 98 VAL B N 1
ATOM 1807 C CA . VAL B 2 98 ? -155.333 24.429 -49.558 1.00 68.25 98 VAL B CA 1
ATOM 1808 C C . VAL B 2 98 ? -154.084 25.221 -49.956 1.00 71.52 98 VAL B C 1
ATOM 1809 O O . VAL B 2 98 ? -152.956 24.777 -49.747 1.00 72.24 98 VAL B O 1
ATOM 1813 N N . LYS B 2 99 ? -154.297 26.408 -50.517 1.00 77.00 99 LYS B N 1
ATOM 1814 C CA . LYS B 2 99 ? -153.196 27.269 -50.947 1.00 81.47 99 LYS B CA 1
ATOM 1815 C C . LYS B 2 99 ? -152.416 27.879 -49.782 1.00 80.90 99 LYS B C 1
ATOM 1816 O O . LYS B 2 99 ? -151.250 27.547 -49.574 1.00 82.05 99 LYS B O 1
ATOM 1822 N N . PRO B 2 100 ? -153.048 28.779 -49.006 1.00 84.95 100 PRO B N 1
ATOM 1823 C CA . PRO B 2 100 ? -152.354 29.405 -47.875 1.00 83.89 100 PRO B CA 1
ATOM 1824 C C . PRO B 2 100 ? -151.789 28.367 -46.919 1.00 80.49 100 PRO B C 1
ATOM 1825 O O . PRO B 2 100 ? -150.681 28.517 -46.411 1.00 84.01 100 PRO B O 1
ATOM 1829 N N . VAL B 2 101 ? -152.564 27.315 -46.682 1.00 71.09 101 VAL B N 1
ATOM 1830 C CA . VAL B 2 101 ? -152.148 26.247 -45.788 1.00 69.13 101 VAL B CA 1
ATOM 1831 C C . VAL B 2 101 ? -150.751 25.724 -46.105 1.00 68.08 101 VAL B C 1
ATOM 1832 O O . VAL B 2 101 ? -149.870 25.756 -45.253 1.00 72.87 101 VAL B O 1
ATOM 1836 N N . LEU B 2 102 ? -150.548 25.250 -47.329 1.00 66.14 102 LEU B N 1
ATOM 1837 C CA . LEU B 2 102 ? -149.253 24.714 -47.735 1.00 65.40 102 LEU B CA 1
ATOM 1838 C C . LEU B 2 102 ? -148.153 25.767 -47.699 1.00 65.96 102 LEU B C 1
ATOM 1839 O O . LEU B 2 102 ? -147.027 25.479 -47.301 1.00 66.03 102 LEU B O 1
ATOM 1844 N N . ARG B 2 103 ? -148.480 26.983 -48.122 1.00 69.78 103 ARG B N 1
ATOM 1845 C CA . ARG B 2 103 ? -147.505 28.067 -48.148 1.00 76.83 103 ARG B CA 1
ATOM 1846 C C . ARG B 2 103 ? -147.092 28.519 -46.754 1.00 78.51 103 ARG B C 1
ATOM 1847 O O . ARG B 2 103 ? -146.043 29.139 -46.583 1.00 81.86 103 ARG B O 1
ATOM 1855 N N . ASP B 2 104 ? -147.918 28.206 -45.760 1.00 77.64 104 ASP B N 1
ATOM 1856 C CA . ASP B 2 104 ? -147.626 28.565 -44.376 1.00 72.88 104 ASP B CA 1
ATOM 1857 C C . ASP B 2 104 ? -146.966 27.377 -43.692 1.00 70.94 104 ASP B C 1
ATOM 1858 O O . ASP B 2 104 ? -146.001 27.533 -42.946 1.00 69.83 104 ASP B O 1
ATOM 1863 N N . LEU B 2 105 ? -147.490 26.187 -43.960 1.00 66.83 105 LEU B N 1
ATOM 1864 C CA . LEU B 2 105 ? -146.952 24.961 -43.389 1.00 66.14 105 LEU B CA 1
ATOM 1865 C C . LEU B 2 105 ? -145.531 24.755 -43.932 1.00 69.45 105 LEU B C 1
ATOM 1866 O O . LEU B 2 105 ? -144.669 24.204 -43.249 1.00 70.50 105 LEU B O 1
ATOM 1871 N N . LYS B 2 106 ? -145.290 25.215 -45.159 1.00 72.60 106 LYS B N 1
ATOM 1872 C CA . LYS B 2 106 ? -143.974 25.091 -45.785 1.00 70.18 106 LYS B CA 1
ATOM 1873 C C . LYS B 2 106 ? -142.987 26.014 -45.077 1.00 70.79 106 LYS B C 1
ATOM 1874 O O . LYS B 2 106 ? -141.950 25.567 -44.592 1.00 60.36 106 LYS B O 1
ATOM 1880 N N . ASP B 2 107 ? -143.317 27.305 -45.029 1.00 74.86 107 ASP B N 1
ATOM 1881 C CA . ASP B 2 107 ? -142.471 28.296 -44.367 1.00 73.77 107 ASP B CA 1
ATOM 1882 C C . ASP B 2 107 ? -142.234 27.877 -42.920 1.00 70.85 107 ASP B C 1
ATOM 1883 O O . ASP B 2 107 ? -141.129 28.010 -42.394 1.00 66.38 107 ASP B O 1
ATOM 1888 N N . ARG B 2 108 ? -143.289 27.377 -42.284 1.00 68.97 108 ARG B N 1
ATOM 1889 C CA . ARG B 2 108 ? -143.219 26.919 -40.901 1.00 67.13 108 ARG B CA 1
ATOM 1890 C C . ARG B 2 108 ? -142.202 25.774 -40.803 1.00 67.57 108 ARG B C 1
ATOM 1891 O O . ARG B 2 108 ? -141.222 25.871 -40.068 1.00 67.30 108 ARG B O 1
ATOM 1899 N N . VAL B 2 109 ? -142.430 24.702 -41.560 1.00 61.20 109 VAL B N 1
ATOM 1900 C CA . VAL B 2 109 ? -141.533 23.549 -41.557 1.00 53.80 109 VAL B CA 1
ATOM 1901 C C . VAL B 2 109 ? -140.135 23.891 -42.071 1.00 55.31 109 VAL B C 1
ATOM 1902 O O . VAL B 2 109 ? -139.145 23.326 -41.609 1.00 60.21 109 VAL B O 1
ATOM 1906 N N . ALA B 2 110 ? -140.050 24.809 -43.025 1.00 53.78 110 ALA B N 1
ATOM 1907 C CA . ALA B 2 110 ? -138.757 25.198 -43.578 1.00 59.74 110 ALA B CA 1
ATOM 1908 C C . ALA B 2 110 ? -137.880 25.765 -42.470 1.00 63.47 110 ALA B C 1
ATOM 1909 O O . ALA B 2 110 ? -136.793 25.255 -42.189 1.00 65.76 110 ALA B O 1
ATOM 1911 N N . LYS B 2 111 ? -138.369 26.828 -41.844 1.00 69.79 111 LYS B N 1
ATOM 1912 C CA . LYS B 2 111 ? -137.651 27.476 -40.763 1.00 69.47 111 LYS B CA 1
ATOM 1913 C C . LYS B 2 111 ? -137.201 26.467 -39.710 1.00 64.53 111 LYS B C 1
ATOM 1914 O O . LYS B 2 111 ? -136.020 26.402 -39.381 1.00 70.06 111 LYS B O 1
ATOM 1920 N N . PHE B 2 112 ? -138.128 25.670 -39.190 1.00 51.23 112 PHE B N 1
ATOM 1921 C CA . PHE B 2 112 ? -137.762 24.686 -38.182 1.00 49.58 112 PHE B CA 1
ATOM 1922 C C . PHE B 2 112 ? -136.663 23.740 -38.657 1.00 56.63 112 PHE B C 1
ATOM 1923 O O . PHE B 2 112 ? -135.869 23.264 -37.851 1.00 60.22 112 PHE B O 1
ATOM 1931 N N . SER B 2 113 ? -136.611 23.452 -39.955 1.00 60.27 113 SER B N 1
ATOM 1932 C CA . SER B 2 113 ? -135.562 22.570 -40.452 1.00 61.60 113 SER B CA 1
ATOM 1933 C C . SER B 2 113 ? -134.257 23.350 -40.488 1.00 64.11 113 SER B C 1
ATOM 1934 O O . SER B 2 113 ? -133.194 22.824 -40.164 1.00 63.72 113 SER B O 1
ATOM 1937 N N . ASP B 2 114 ? -134.350 24.613 -40.888 1.00 67.19 114 ASP B N 1
ATOM 1938 C CA . ASP B 2 114 ? -133.186 25.487 -40.971 1.00 69.00 114 ASP B CA 1
ATOM 1939 C C . ASP B 2 114 ? -132.587 25.659 -39.570 1.00 66.52 114 ASP B C 1
ATOM 1940 O O . ASP B 2 114 ? -131.391 25.456 -39.358 1.00 61.01 114 ASP B O 1
ATOM 1945 N N . THR B 2 115 ? -133.433 26.026 -38.615 1.00 64.13 115 THR B N 1
ATOM 1946 C CA . THR B 2 115 ? -132.994 26.225 -37.244 1.00 64.61 115 THR B CA 1
ATOM 1947 C C . THR B 2 115 ? -132.467 24.917 -36.668 1.00 58.74 115 THR B C 1
ATOM 1948 O O . THR B 2 115 ? -131.434 24.888 -36.005 1.00 65.47 115 THR B O 1
ATOM 1952 N N . SER B 2 116 ? -133.182 23.834 -36.941 1.00 58.52 116 SER B N 1
ATOM 1953 C CA . SER B 2 116 ? -132.817 22.506 -36.460 1.00 53.50 116 SER B CA 1
ATOM 1954 C C . SER B 2 116 ? -131.509 21.984 -37.044 1.00 50.57 116 SER B C 1
ATOM 1955 O O . SER B 2 116 ? -130.662 21.454 -36.332 1.00 50.74 116 SER B O 1
ATOM 1958 N N . THR B 2 117 ? -131.353 22.125 -38.351 1.00 60.00 117 THR B N 1
ATOM 1959 C CA . THR B 2 117 ? -130.157 21.646 -39.022 1.00 66.18 117 THR B CA 1
ATOM 1960 C C . THR B 2 117 ? -128.912 22.378 -38.540 1.00 67.09 117 THR B C 1
ATOM 1961 O O . THR B 2 117 ? -127.844 21.780 -38.399 1.00 69.45 117 THR B O 1
ATOM 1965 N N . THR B 2 118 ? -129.056 23.673 -38.285 1.00 72.10 118 THR B N 1
ATOM 1966 C CA . THR B 2 118 ? -127.950 24.490 -37.798 1.00 74.25 118 THR B CA 1
ATOM 1967 C C . THR B 2 118 ? -127.575 24.018 -36.400 1.00 72.06 118 THR B C 1
ATOM 1968 O O . THR B 2 118 ? -126.429 23.659 -36.124 1.00 67.07 118 THR B O 1
ATOM 1972 N N . MET B 2 119 ? -128.568 24.019 -35.524 1.00 64.34 119 MET B N 1
ATOM 1973 C CA . MET B 2 119 ? -128.382 23.602 -34.153 1.00 67.82 119 MET B CA 1
ATOM 1974 C C . MET B 2 119 ? -127.740 22.218 -34.088 1.00 63.82 119 MET B C 1
ATOM 1975 O O . MET B 2 119 ? -127.125 21.861 -33.087 1.00 67.78 119 MET B O 1
ATOM 1980 N N . TYR B 2 120 ? -127.866 21.448 -35.162 1.00 59.24 120 TYR B N 1
ATOM 1981 C CA . TYR B 2 120 ? -127.283 20.106 -35.216 1.00 58.35 120 TYR B CA 1
ATOM 1982 C C . TYR B 2 120 ? -125.795 20.156 -35.536 1.00 61.12 120 TYR B C 1
ATOM 1983 O O . TYR B 2 120 ? -124.997 19.412 -34.966 1.00 52.90 120 TYR B O 1
ATOM 1992 N N . GLN B 2 121 ? -125.427 21.026 -36.467 1.00 64.23 121 GLN B N 1
ATOM 1993 C CA . GLN B 2 121 ? -124.034 21.164 -36.847 1.00 67.22 121 GLN B CA 1
ATOM 1994 C C . GLN B 2 121 ? -123.261 21.639 -35.625 1.00 63.45 121 GLN B C 1
ATOM 1995 O O . GLN B 2 121 ? -122.210 21.096 -35.293 1.00 60.55 121 GLN B O 1
ATOM 2001 N N . TYR B 2 122 ? -123.811 22.650 -34.959 1.00 67.48 122 TYR B N 1
ATOM 2002 C CA . TYR B 2 122 ? -123.217 23.234 -33.761 1.00 69.37 122 TYR B CA 1
ATOM 2003 C C . TYR B 2 122 ? -122.979 22.180 -32.690 1.00 67.13 122 TYR B C 1
ATOM 2004 O O . TYR B 2 122 ? -121.848 21.956 -32.269 1.00 74.88 122 TYR B O 1
ATOM 2013 N N . VAL B 2 123 ? -124.047 21.532 -32.248 1.00 64.13 123 VAL B N 1
ATOM 2014 C CA . VAL B 2 123 ? -123.937 20.496 -31.232 1.00 56.94 123 VAL B CA 1
ATOM 2015 C C . VAL B 2 123 ? -122.956 19.406 -31.622 1.00 53.23 123 VAL B C 1
ATOM 2016 O O . VAL B 2 123 ? -122.314 18.813 -30.764 1.00 65.92 123 VAL B O 1
ATOM 2020 N N . ASN B 2 124 ? -122.843 19.125 -32.912 1.00 57.66 124 ASN B N 1
ATOM 2021 C CA . ASN B 2 124 ? -121.923 18.086 -33.349 1.00 59.41 124 ASN B CA 1
ATOM 2022 C C . ASN B 2 124 ? -120.497 18.620 -33.411 1.00 59.21 124 ASN B C 1
ATOM 2023 O O . ASN B 2 124 ? -119.534 17.863 -33.274 1.00 55.35 124 ASN B O 1
ATOM 2028 N N . MET B 2 125 ? -120.366 19.925 -33.621 1.00 56.69 125 MET B N 1
ATOM 2029 C CA . MET B 2 125 ? -119.055 20.559 -33.666 1.00 56.43 125 MET B CA 1
ATOM 2030 C C . MET B 2 125 ? -118.461 20.420 -32.262 1.00 58.91 125 MET B C 1
ATOM 2031 O O . MET B 2 125 ? -117.315 19.992 -32.092 1.00 60.58 125 MET B O 1
ATOM 2036 N N . ILE B 2 126 ? -119.266 20.758 -31.260 1.00 53.08 126 ILE B N 1
ATOM 2037 C CA . ILE B 2 126 ? -118.851 20.674 -29.871 1.00 50.00 126 ILE B CA 1
ATOM 2038 C C . ILE B 2 126 ? -118.508 19.246 -29.492 1.00 55.22 126 ILE B C 1
ATOM 2039 O O . ILE B 2 126 ? -117.362 18.957 -29.161 1.00 65.14 126 ILE B O 1
ATOM 2044 N N . ASP B 2 127 ? -119.491 18.353 -29.533 1.00 59.26 127 ASP B N 1
ATOM 2045 C CA . ASP B 2 127 ? -119.244 16.956 -29.191 1.00 59.32 127 ASP B CA 1
ATOM 2046 C C . ASP B 2 127 ? -117.910 16.544 -29.786 1.00 60.66 127 ASP B C 1
ATOM 2047 O O . ASP B 2 127 ? -117.062 15.972 -29.108 1.00 61.95 127 ASP B O 1
ATOM 2052 N N . ASN B 2 128 ? -117.725 16.873 -31.056 1.00 65.74 128 ASN B N 1
ATOM 2053 C CA . ASN B 2 128 ? -116.505 16.539 -31.770 1.00 67.79 128 ASN B CA 1
ATOM 2054 C C . ASN B 2 128 ? -115.260 17.178 -31.150 1.00 67.72 128 ASN B C 1
ATOM 2055 O O . ASN B 2 128 ? -114.184 16.580 -31.151 1.00 62.69 128 ASN B O 1
ATOM 2060 N N . LYS B 2 129 ? -115.404 18.392 -30.625 1.00 65.81 129 LYS B N 1
ATOM 2061 C CA . LYS B 2 129 ? -114.277 19.076 -30.002 1.00 68.09 129 LYS B CA 1
ATOM 2062 C C . LYS B 2 129 ? -113.971 18.495 -28.622 1.00 67.76 129 LYS B C 1
ATOM 2063 O O . LYS B 2 129 ? -112.831 18.150 -28.328 1.00 68.76 129 LYS B O 1
ATOM 2069 N N . LEU B 2 130 ? -114.987 18.394 -27.771 1.00 67.16 130 LEU B N 1
ATOM 2070 C CA . LEU B 2 130 ? -114.785 17.843 -26.437 1.00 69.13 130 LEU B CA 1
ATOM 2071 C C . LEU B 2 130 ? -114.031 16.524 -26.496 1.00 70.12 130 LEU B C 1
ATOM 2072 O O . LEU B 2 130 ? -113.124 16.289 -25.701 1.00 77.34 130 LEU B O 1
ATOM 2077 N N . VAL B 2 131 ? -114.406 15.666 -27.439 1.00 67.50 131 VAL B N 1
ATOM 2078 C CA . VAL B 2 131 ? -113.757 14.372 -27.572 1.00 65.51 131 VAL B CA 1
ATOM 2079 C C . VAL B 2 131 ? -112.285 14.524 -27.936 1.00 68.19 131 VAL B C 1
ATOM 2080 O O . VAL B 2 131 ? -111.471 13.671 -27.588 1.00 70.41 131 VAL B O 1
ATOM 2084 N N . LYS B 2 132 ? -111.941 15.610 -28.625 1.00 69.56 132 LYS B N 1
ATOM 2085 C CA . LYS B 2 132 ? -110.549 15.847 -29.002 1.00 74.04 132 LYS B CA 1
ATOM 2086 C C . LYS B 2 132 ? -109.816 16.393 -27.777 1.00 75.18 132 LYS B C 1
ATOM 2087 O O . LYS B 2 132 ? -108.738 15.915 -27.416 1.00 77.58 132 LYS B O 1
ATOM 2093 N N . THR B 2 133 ? -110.421 17.392 -27.140 1.00 72.37 133 THR B N 1
ATOM 2094 C CA . THR B 2 133 ? -109.858 18.021 -25.954 1.00 71.16 133 THR B CA 1
ATOM 2095 C C . THR B 2 133 ? -109.675 16.983 -24.849 1.00 70.34 133 THR B C 1
ATOM 2096 O O . THR B 2 133 ? -108.673 16.990 -24.142 1.00 69.26 133 THR B O 1
ATOM 2100 N N . GLN B 2 134 ? -110.647 16.088 -24.718 1.00 71.99 134 GLN B N 1
ATOM 2101 C CA . GLN B 2 134 ? -110.614 15.041 -23.707 1.00 73.68 134 GLN B CA 1
ATOM 2102 C C . GLN B 2 134 ? -109.536 13.999 -23.990 1.00 77.61 134 GLN B C 1
ATOM 2103 O O . GLN B 2 134 ? -109.086 13.305 -23.078 1.00 82.65 134 GLN B O 1
ATOM 2109 N N . LYS B 2 135 ? -109.129 13.880 -25.251 1.00 81.54 135 LYS B N 1
ATOM 2110 C CA . LYS B 2 135 ? -108.095 12.914 -25.622 1.00 80.41 135 LYS B CA 1
ATOM 2111 C C . LYS B 2 135 ? -106.713 13.540 -25.531 1.00 83.26 135 LYS B C 1
ATOM 2112 O O . LYS B 2 135 ? -105.744 12.864 -25.187 1.00 84.25 135 LYS B O 1
ATOM 2118 N N . GLN B 2 136 ? -106.622 14.827 -25.855 1.00 82.72 136 GLN B N 1
ATOM 2119 C CA . GLN B 2 136 ? -105.345 15.522 -25.798 1.00 84.64 136 GLN B CA 1
ATOM 2120 C C . GLN B 2 136 ? -104.919 15.707 -24.343 1.00 85.99 136 GLN B C 1
ATOM 2121 O O . GLN B 2 136 ? -103.731 15.819 -24.042 1.00 87.63 136 GLN B O 1
ATOM 2127 N N . ARG B 2 137 ? -105.898 15.740 -23.444 1.00 86.36 137 ARG B N 1
ATOM 2128 C CA . ARG B 2 137 ? -105.619 15.867 -22.022 1.00 85.12 137 ARG B CA 1
ATOM 2129 C C . ARG B 2 137 ? -104.734 14.686 -21.650 1.00 87.49 137 ARG B C 1
ATOM 2130 O O . ARG B 2 137 ? -103.694 14.854 -21.017 1.00 94.62 137 ARG B O 1
ATOM 2138 N N . LYS B 2 138 ? -105.153 13.490 -22.058 1.00 82.19 138 LYS B N 1
ATOM 2139 C CA . LYS B 2 138 ? -104.398 12.272 -21.783 1.00 81.85 138 LYS B CA 1
ATOM 2140 C C . LYS B 2 138 ? -103.051 12.292 -22.494 1.00 83.83 138 LYS B C 1
ATOM 2141 O O . LYS B 2 138 ? -102.059 11.786 -21.973 1.00 84.19 138 LYS B O 1
ATOM 2147 N N . ASP B 2 139 ? -103.019 12.863 -23.693 1.00 85.06 139 ASP B N 1
ATOM 2148 C CA . ASP B 2 139 ? -101.775 12.948 -24.445 1.00 90.64 139 ASP B CA 1
ATOM 2149 C C . ASP B 2 139 ? -100.759 13.756 -23.643 1.00 91.92 139 ASP B C 1
ATOM 2150 O O . ASP B 2 139 ? -99.597 13.363 -23.518 1.00 91.07 139 ASP B O 1
ATOM 2155 N N . ASN B 2 140 ? -101.210 14.878 -23.087 1.00 94.23 140 ASN B N 1
ATOM 2156 C CA . ASN B 2 140 ? -100.349 15.745 -22.288 1.00 92.43 140 ASN B CA 1
ATOM 2157 C C . ASN B 2 140 ? -100.071 15.157 -20.907 1.00 89.27 140 ASN B C 1
ATOM 2158 O O . ASN B 2 140 ? -98.942 15.207 -20.424 1.00 92.48 140 ASN B O 1
ATOM 2163 N N . ASP B 2 141 ? -101.100 14.601 -20.275 1.00 83.24 141 ASP B N 1
ATOM 2164 C CA . ASP B 2 141 ? -100.949 14.008 -18.949 1.00 84.59 141 ASP B CA 1
ATOM 2165 C C . ASP B 2 141 ? -99.889 12.909 -18.884 1.00 85.14 141 ASP B C 1
ATOM 2166 O O . ASP B 2 141 ? -99.412 12.566 -17.802 1.00 88.98 141 ASP B O 1
ATOM 2171 N N . ILE B 2 142 ? -99.524 12.359 -20.038 1.00 83.57 142 ILE B N 1
ATOM 2172 C CA . ILE B 2 142 ? -98.511 11.310 -20.098 1.00 77.43 142 ILE B CA 1
ATOM 2173 C C . ILE B 2 142 ? -97.204 11.901 -20.613 1.00 75.68 142 ILE B C 1
ATOM 2174 O O . ILE B 2 142 ? -96.137 11.317 -20.441 1.00 74.09 142 ILE B O 1
ATOM 2179 N N . ILE B 2 143 ? -97.288 13.063 -21.250 1.00 73.63 143 ILE B N 1
ATOM 2180 C CA . ILE B 2 143 ? -96.090 13.718 -21.757 1.00 74.27 143 ILE B CA 1
ATOM 2181 C C . ILE B 2 143 ? -95.410 14.402 -20.569 1.00 76.71 143 ILE B C 1
ATOM 2182 O O . ILE B 2 143 ? -94.181 14.473 -20.492 1.00 72.42 143 ILE B O 1
ATOM 2187 N N . LEU B 2 144 ? -96.226 14.900 -19.644 1.00 72.57 144 LEU B N 1
ATOM 2188 C CA . LEU B 2 144 ? -95.721 15.576 -18.464 1.00 77.38 144 LEU B CA 1
ATOM 2189 C C . LEU B 2 144 ? -95.154 14.552 -17.494 1.00 80.79 144 LEU B C 1
ATOM 2190 O O . LEU B 2 144 ? -93.942 14.490 -17.288 1.00 79.56 144 LEU B O 1
ATOM 2195 N N . SER B 2 145 ? -96.035 13.750 -16.903 1.00 84.99 145 SER B N 1
ATOM 2196 C CA . SER B 2 145 ? -95.623 12.716 -15.959 1.00 87.21 145 SER B CA 1
ATOM 2197 C C . SER B 2 145 ? -94.319 12.088 -16.439 1.00 87.69 145 SER B C 1
ATOM 2198 O O . SER B 2 145 ? -93.501 11.627 -15.643 1.00 90.09 145 SER B O 1
ATOM 2201 N N . GLU B 2 146 ? -94.140 12.085 -17.755 1.00 87.48 146 GLU B N 1
ATOM 2202 C CA . GLU B 2 146 ? -92.944 11.552 -18.389 1.00 87.06 146 GLU B CA 1
ATOM 2203 C C . GLU B 2 146 ? -91.817 12.558 -18.153 1.00 85.17 146 GLU B C 1
ATOM 2204 O O . GLU B 2 146 ? -90.826 12.255 -17.485 1.00 86.95 146 GLU B O 1
ATOM 2210 N N . TYR B 2 147 ? -91.990 13.756 -18.707 1.00 77.20 147 TYR B N 1
ATOM 2211 C CA . TYR B 2 147 ? -91.027 14.846 -18.572 1.00 72.62 147 TYR B CA 1
ATOM 2212 C C . TYR B 2 147 ? -90.665 15.079 -17.105 1.00 74.75 147 TYR B C 1
ATOM 2213 O O . TYR B 2 147 ? -89.494 15.007 -16.724 1.00 70.99 147 TYR B O 1
ATOM 2222 N N . ASN B 2 148 ? -91.679 15.366 -16.294 1.00 73.71 148 ASN B N 1
ATOM 2223 C CA . ASN B 2 148 ? -91.495 15.613 -14.869 1.00 73.56 148 ASN B CA 1
ATOM 2224 C C . ASN B 2 148 ? -90.590 14.544 -14.272 1.00 76.41 148 ASN B C 1
ATOM 2225 O O . ASN B 2 148 ? -89.566 14.849 -13.668 1.00 84.77 148 ASN B O 1
ATOM 2230 N N . THR B 2 149 ? -90.981 13.285 -14.440 1.00 78.57 149 THR B N 1
ATOM 2231 C CA . THR B 2 149 ? -90.196 12.164 -13.943 1.00 71.70 149 THR B CA 1
ATOM 2232 C C . THR B 2 149 ? -88.721 12.405 -14.231 1.00 69.42 149 THR B C 1
ATOM 2233 O O . THR B 2 149 ? -87.914 12.578 -13.318 1.00 65.30 149 THR B O 1
ATOM 2237 N N . GLU B 2 150 ? -88.383 12.428 -15.512 1.00 67.98 150 GLU B N 1
ATOM 2238 C CA . GLU B 2 150 ? -87.009 12.638 -15.929 1.00 75.57 150 GLU B CA 1
ATOM 2239 C C . GLU B 2 150 ? -86.393 13.974 -15.482 1.00 76.54 150 GLU B C 1
ATOM 2240 O O . GLU B 2 150 ? -85.174 14.137 -15.521 1.00 79.95 150 GLU B O 1
ATOM 2246 N N . MET B 2 151 ? -87.206 14.931 -15.044 1.00 72.60 151 MET B N 1
ATOM 2247 C CA . MET B 2 151 ? -86.632 16.197 -14.594 1.00 68.45 151 MET B CA 1
ATOM 2248 C C . MET B 2 151 ? -86.264 16.068 -13.127 1.00 67.38 151 MET B C 1
ATOM 2249 O O . MET B 2 151 ? -85.402 16.788 -12.629 1.00 70.33 151 MET B O 1
ATOM 2254 N N . GLU B 2 152 ? -86.933 15.157 -12.427 1.00 65.14 152 GLU B N 1
ATOM 2255 C CA . GLU B 2 152 ? -86.630 14.936 -11.020 1.00 64.45 152 GLU B CA 1
ATOM 2256 C C . GLU B 2 152 ? -85.352 14.117 -10.938 1.00 62.92 152 GLU B C 1
ATOM 2257 O O . GLU B 2 152 ? -84.484 14.389 -10.116 1.00 62.70 152 GLU B O 1
ATOM 2263 N N . LEU B 2 153 ? -85.234 13.118 -11.806 1.00 72.93 153 LEU B N 1
ATOM 2264 C CA . LEU B 2 153 ? -84.043 12.279 -11.836 1.00 80.70 153 LEU B CA 1
ATOM 2265 C C . LEU B 2 153 ? -82.859 13.228 -12.015 1.00 78.90 153 LEU B C 1
ATOM 2266 O O . LEU B 2 153 ? -81.778 13.024 -11.464 1.00 80.19 153 LEU B O 1
ATOM 2271 N N . HIS B 2 154 ? -83.102 14.281 -12.784 1.00 70.64 154 HIS B N 1
ATOM 2272 C CA . HIS B 2 154 ? -82.121 15.314 -13.075 1.00 69.50 154 HIS B CA 1
ATOM 2273 C C . HIS B 2 154 ? -81.785 16.076 -11.786 1.00 64.30 154 HIS B C 1
ATOM 2274 O O . HIS B 2 154 ? -80.626 16.212 -11.412 1.00 65.63 154 HIS B O 1
ATOM 2281 N N . TYR B 2 155 ? -82.820 16.571 -11.116 1.00 56.10 155 TYR B N 1
ATOM 2282 C CA . TYR B 2 155 ? -82.666 17.335 -9.886 1.00 44.99 155 TYR B CA 1
ATOM 2283 C C . TYR B 2 155 ? -81.980 16.576 -8.755 1.00 47.55 155 TYR B C 1
ATOM 2284 O O . TYR B 2 155 ? -81.239 17.161 -7.969 1.00 46.47 155 TYR B O 1
ATOM 2293 N N . ASN B 2 156 ? -82.232 15.278 -8.657 1.00 48.74 156 ASN B N 1
ATOM 2294 C CA . ASN B 2 156 ? -81.601 14.489 -7.611 1.00 52.06 156 ASN B CA 1
ATOM 2295 C C . ASN B 2 156 ? -80.106 14.353 -7.849 1.00 52.71 156 ASN B C 1
ATOM 2296 O O . ASN B 2 156 ? -79.356 14.102 -6.913 1.00 58.98 156 ASN B O 1
ATOM 2301 N N . TYR B 2 157 ? -79.678 14.500 -9.101 1.00 49.93 157 TYR B N 1
ATOM 2302 C CA . TYR B 2 157 ? -78.258 14.451 -9.435 1.00 51.43 157 TYR B CA 1
ATOM 2303 C C . TYR B 2 157 ? -77.639 15.581 -8.612 1.00 56.38 157 TYR B C 1
ATOM 2304 O O . TYR B 2 157 ? -76.693 15.381 -7.853 1.00 58.47 157 TYR B O 1
ATOM 2313 N N . ILE B 2 158 ? -78.206 16.769 -8.770 1.00 46.82 158 ILE B N 1
ATOM 2314 C CA . ILE B 2 158 ? -77.744 17.945 -8.071 1.00 45.73 158 ILE B CA 1
ATOM 2315 C C . ILE B 2 158 ? -77.849 17.769 -6.563 1.00 46.66 158 ILE B C 1
ATOM 2316 O O . ILE B 2 158 ? -76.865 17.912 -5.834 1.00 54.71 158 ILE B O 1
ATOM 2321 N N . LYS B 2 159 ? -79.050 17.461 -6.100 1.00 40.59 159 LYS B N 1
ATOM 2322 C CA . LYS B 2 159 ? -79.300 17.300 -4.679 1.00 41.97 159 LYS B CA 1
ATOM 2323 C C . LYS B 2 159 ? -78.275 16.336 -4.077 1.00 47.02 159 LYS B C 1
ATOM 2324 O O . LYS B 2 159 ? -77.609 16.656 -3.093 1.00 45.44 159 LYS B O 1
ATOM 2330 N N . ASP B 2 160 ? -78.119 15.170 -4.690 1.00 45.95 160 ASP B N 1
ATOM 2331 C CA . ASP B 2 160 ? -77.166 14.187 -4.191 1.00 43.07 160 ASP B CA 1
ATOM 2332 C C . ASP B 2 160 ? -75.782 14.815 -4.044 1.00 46.18 160 ASP B C 1
ATOM 2333 O O . ASP B 2 160 ? -75.267 14.939 -2.932 1.00 51.77 160 ASP B O 1
ATOM 2338 N N . ASN B 2 161 ? -75.188 15.211 -5.167 1.00 43.01 161 ASN B N 1
ATOM 2339 C CA . ASN B 2 161 ? -73.869 15.825 -5.162 1.00 32.94 161 ASN B CA 1
ATOM 2340 C C . ASN B 2 161 ? -73.733 16.973 -4.161 1.00 42.30 161 ASN B C 1
ATOM 2341 O O . ASN B 2 161 ? -72.688 17.127 -3.531 1.00 46.78 161 ASN B O 1
ATOM 2346 N N . LEU B 2 162 ? -74.771 17.781 -3.996 1.00 33.01 162 LEU B N 1
ATOM 2347 C CA . LEU B 2 162 ? -74.645 18.895 -3.070 1.00 42.79 162 LEU B CA 1
ATOM 2348 C C . LEU B 2 162 ? -74.658 18.486 -1.605 1.00 48.88 162 LEU B C 1
ATOM 2349 O O . LEU B 2 162 ? -73.895 19.023 -0.800 1.00 49.33 162 LEU B O 1
ATOM 2354 N N . ASP B 2 163 ? -75.510 17.527 -1.265 1.00 51.44 163 ASP B N 1
ATOM 2355 C CA . ASP B 2 163 ? -75.634 17.081 0.115 1.00 50.95 163 ASP B CA 1
ATOM 2356 C C . ASP B 2 163 ? -74.751 15.920 0.544 1.00 48.88 163 ASP B C 1
ATOM 2357 O O . ASP B 2 163 ? -74.674 15.626 1.733 1.00 49.20 163 ASP B O 1
ATOM 2362 N N . ASN B 2 164 ? -74.089 15.253 -0.391 1.00 47.72 164 ASN B N 1
ATOM 2363 C CA . ASN B 2 164 ? -73.261 14.123 0.007 1.00 54.56 164 ASN B CA 1
ATOM 2364 C C . ASN B 2 164 ? -71.923 13.995 -0.696 1.00 54.69 164 ASN B C 1
ATOM 2365 O O . ASN B 2 164 ? -70.877 14.185 -0.087 1.00 65.37 164 ASN B O 1
ATOM 2370 N N . ASN B 2 165 ? -71.958 13.667 -1.978 1.00 48.56 165 ASN B N 1
ATOM 2371 C CA . ASN B 2 165 ? -70.740 13.484 -2.743 1.00 46.63 165 ASN B CA 1
ATOM 2372 C C . ASN B 2 165 ? -69.688 14.599 -2.658 1.00 50.60 165 ASN B C 1
ATOM 2373 O O . ASN B 2 165 ? -68.496 14.318 -2.469 1.00 42.72 165 ASN B O 1
ATOM 2378 N N . ILE B 2 166 ? -70.110 15.855 -2.787 1.00 47.78 166 ILE B N 1
ATOM 2379 C CA . ILE B 2 166 ? -69.161 16.963 -2.731 1.00 36.19 166 I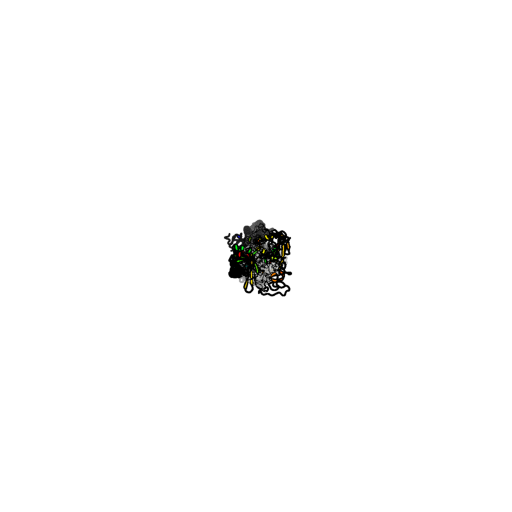LE B CA 1
ATOM 2380 C C . ILE B 2 166 ? -68.617 17.169 -1.318 1.00 37.42 166 ILE B C 1
ATOM 2381 O O . ILE B 2 166 ? -67.403 17.086 -1.098 1.00 35.76 166 ILE B O 1
ATOM 2386 N N . PRO B 2 167 ? -69.504 17.427 -0.343 1.00 34.57 167 PRO B N 1
ATOM 2387 C CA . PRO B 2 167 ? -69.111 17.644 1.057 1.00 38.42 167 PRO B CA 1
ATOM 2388 C C . PRO B 2 167 ? -68.140 16.566 1.499 1.00 44.46 167 PRO B C 1
ATOM 2389 O O . PRO B 2 167 ? -67.072 16.845 2.041 1.00 53.18 167 PRO B O 1
ATOM 2393 N N . SER B 2 168 ? -68.545 15.327 1.251 1.00 45.38 168 SER B N 1
ATOM 2394 C CA . SER B 2 168 ? -67.771 14.144 1.576 1.00 42.46 168 SER B CA 1
ATOM 2395 C C . SER B 2 168 ? -66.398 14.215 0.931 1.00 42.35 168 SER B C 1
ATOM 2396 O O . SER B 2 168 ? -65.376 14.225 1.622 1.00 47.47 168 SER B O 1
ATOM 2399 N N . SER B 2 169 ? -66.384 14.271 -0.397 1.00 36.04 169 SER B N 1
ATOM 2400 C CA . SER B 2 169 ? -65.147 14.343 -1.170 1.00 27.29 169 SER B CA 1
ATOM 2401 C C . SER B 2 169 ? -64.196 15.475 -0.714 1.00 36.83 169 SER B C 1
ATOM 2402 O O . SER B 2 169 ? -62.972 15.325 -0.782 1.00 31.85 169 SER B O 1
ATOM 2405 N N . LEU B 2 170 ? -64.745 16.602 -0.258 1.00 29.27 170 LEU B N 1
ATOM 2406 C CA . LEU B 2 170 ? -63.903 17.695 0.213 1.00 34.23 170 LEU B CA 1
ATOM 2407 C C . LEU B 2 170 ? -63.197 17.312 1.522 1.00 44.90 170 LEU B C 1
ATOM 2408 O O . LEU B 2 170 ? -61.986 17.505 1.667 1.00 51.49 170 LEU B O 1
ATOM 2413 N N . ARG B 2 171 ? -63.952 16.771 2.473 1.00 53.16 171 ARG B N 1
ATOM 2414 C CA . ARG B 2 171 ? -63.377 16.344 3.750 1.00 55.00 171 ARG B CA 1
ATOM 2415 C C . ARG B 2 171 ? -62.213 15.379 3.517 1.00 52.22 171 ARG B C 1
ATOM 2416 O O . ARG B 2 171 ? -61.185 15.463 4.186 1.00 51.93 171 ARG B O 1
ATOM 2424 N N . VAL B 2 172 ? -62.372 14.466 2.566 1.00 41.94 172 VAL B N 1
ATOM 2425 C CA . VAL B 2 172 ? -61.306 13.518 2.266 1.00 39.79 172 VAL B CA 1
ATOM 2426 C C . VAL B 2 172 ? -60.113 14.219 1.632 1.00 43.18 172 VAL B C 1
ATOM 2427 O O . VAL B 2 172 ? -58.961 13.863 1.892 1.00 51.09 172 VAL B O 1
ATOM 2431 N N . LEU B 2 173 ? -60.383 15.216 0.795 1.00 45.70 173 LEU B N 1
ATOM 2432 C CA . LEU B 2 173 ? -59.302 15.942 0.151 1.00 41.64 173 LEU B CA 1
ATOM 2433 C C . LEU B 2 173 ? -58.586 16.832 1.148 1.00 37.38 173 LEU B C 1
ATOM 2434 O O . LEU B 2 173 ? -57.364 16.981 1.079 1.00 35.73 173 LEU B O 1
ATOM 2439 N N . ARG B 2 174 ? -59.335 17.422 2.077 1.00 22.12 174 ARG B N 1
ATOM 2440 C CA . ARG B 2 174 ? -58.703 18.284 3.070 1.00 35.72 174 ARG B CA 1
ATOM 2441 C C . ARG B 2 174 ? -57.707 17.479 3.892 1.00 41.18 174 ARG B C 1
ATOM 2442 O O . ARG B 2 174 ? -56.585 17.922 4.129 1.00 48.56 174 ARG B O 1
ATOM 2450 N N . ALA B 2 175 ? -58.131 16.292 4.314 1.00 46.09 175 ALA B N 1
ATOM 2451 C CA . ALA B 2 175 ? -57.295 15.391 5.097 1.00 44.92 175 ALA B CA 1
ATOM 2452 C C . ALA B 2 175 ? -56.019 15.044 4.340 1.00 42.55 175 ALA B C 1
ATOM 2453 O O . ALA B 2 175 ? -54.914 15.233 4.843 1.00 50.21 175 ALA B O 1
ATOM 2455 N N . VAL B 2 176 ? -56.173 14.525 3.130 1.00 37.28 176 VAL B N 1
ATOM 2456 C CA . VAL B 2 176 ? -55.019 14.154 2.325 1.00 29.70 176 VAL B CA 1
ATOM 2457 C C . VAL B 2 176 ? -54.058 15.320 2.092 1.00 33.78 176 VAL B C 1
ATOM 2458 O O . VAL B 2 176 ? -52.848 15.129 2.064 1.00 35.60 176 VAL B O 1
ATOM 2462 N N . ILE B 2 177 ? -54.597 16.524 1.924 1.00 36.20 177 ILE B N 1
ATOM 2463 C CA . ILE B 2 177 ? -53.775 17.707 1.696 1.00 37.73 177 ILE B CA 1
ATOM 2464 C C . ILE B 2 177 ? -53.032 18.062 2.982 1.00 37.68 177 ILE B C 1
ATOM 2465 O O . ILE B 2 177 ? -51.848 18.396 2.954 1.00 38.46 177 ILE B O 1
ATOM 2470 N N . ASP B 2 178 ? -53.731 17.974 4.108 1.00 38.24 178 ASP B N 1
ATOM 2471 C CA . ASP B 2 178 ? -53.134 18.236 5.411 1.00 35.64 178 ASP B CA 1
ATOM 2472 C C . ASP B 2 178 ? -51.990 17.249 5.682 1.00 36.46 178 ASP B C 1
ATOM 2473 O O . ASP B 2 178 ? -50.950 17.628 6.216 1.00 38.92 178 ASP B O 1
ATOM 2478 N N . SER B 2 179 ? -52.182 15.984 5.320 1.00 30.35 179 SER B N 1
ATOM 2479 C CA . SER B 2 179 ? -51.146 14.984 5.530 1.00 38.48 179 SER B CA 1
ATOM 2480 C C . SER B 2 179 ? -49.930 15.360 4.720 1.00 37.09 179 SER B C 1
ATOM 2481 O O . SER B 2 179 ? -48.845 15.540 5.272 1.00 45.95 179 SER B O 1
ATOM 2484 N N . LEU B 2 180 ? -50.115 15.471 3.407 1.00 37.55 180 LEU B N 1
ATOM 2485 C CA . LEU B 2 180 ? -49.025 15.830 2.511 1.00 35.96 180 LEU B CA 1
ATOM 2486 C C . LEU B 2 180 ? -48.226 16.983 3.099 1.00 38.91 180 LEU B C 1
ATOM 2487 O O . LEU B 2 180 ? -46.990 16.927 3.159 1.00 32.69 180 LEU B O 1
ATOM 2492 N N . HIS B 2 181 ? -48.932 18.020 3.545 1.00 31.55 181 HIS B N 1
ATOM 2493 C CA . HIS B 2 181 ? -48.265 19.170 4.122 1.00 38.83 181 HIS B CA 1
ATOM 2494 C C . HIS B 2 181 ? -47.299 18.694 5.201 1.00 46.15 181 HIS B C 1
ATOM 2495 O O . HIS B 2 181 ? -46.092 18.940 5.115 1.00 45.93 181 HIS B O 1
ATOM 2502 N N . LYS B 2 182 ? -47.837 18.004 6.209 1.00 48.46 182 LYS B N 1
ATOM 2503 C CA . LYS B 2 182 ? -47.028 17.493 7.310 1.00 46.76 182 LYS B CA 1
ATOM 2504 C C . LYS B 2 182 ? -45.766 16.791 6.828 1.00 47.72 182 LYS B C 1
ATOM 2505 O O . LYS B 2 182 ? -44.665 17.156 7.251 1.00 48.26 182 LYS B O 1
ATOM 2511 N N . LYS B 2 183 ? -45.913 15.802 5.945 1.00 35.08 183 LYS B N 1
ATOM 2512 C CA . LYS B 2 183 ? -44.750 15.083 5.421 1.00 35.57 183 LYS B CA 1
ATOM 2513 C C . LYS B 2 183 ? -43.765 16.065 4.799 1.00 42.31 183 LYS B C 1
ATOM 2514 O O . LYS B 2 183 ? -42.553 15.993 5.036 1.00 41.82 183 LYS B O 1
ATOM 2520 N N . ILE B 2 184 ? -44.290 16.988 4.001 1.00 35.19 184 ILE B N 1
ATOM 2521 C CA . ILE B 2 184 ? -43.442 17.970 3.352 1.00 38.03 184 ILE B CA 1
ATOM 2522 C C . ILE B 2 184 ? -42.668 18.810 4.367 1.00 31.92 184 ILE B C 1
ATOM 2523 O O . ILE B 2 184 ? -41.506 19.157 4.142 1.00 35.31 184 ILE B O 1
ATOM 2528 N N . GLN B 2 185 ? -43.293 19.130 5.489 1.00 25.28 185 GLN B N 1
ATOM 2529 C CA . GLN B 2 185 ? -42.587 19.924 6.484 1.00 40.84 185 GLN B CA 1
ATOM 2530 C C . GLN B 2 185 ? -41.495 19.110 7.167 1.00 39.47 185 GLN B C 1
ATOM 2531 O O . GLN B 2 185 ? -40.393 19.610 7.382 1.00 36.99 185 GLN B O 1
ATOM 2537 N N . LYS B 2 186 ? -41.795 17.851 7.482 1.00 39.12 186 LYS B N 1
ATOM 2538 C CA . LYS B 2 186 ? -40.834 16.965 8.125 1.00 30.16 186 LYS B CA 1
ATOM 2539 C C . LYS B 2 186 ? -39.603 16.886 7.231 1.00 29.73 186 LYS B C 1
ATOM 2540 O O . LYS B 2 186 ? -38.476 17.080 7.682 1.00 34.08 186 LYS B O 1
ATOM 2546 N N . LEU B 2 187 ? -39.829 16.615 5.952 1.00 38.33 187 LEU B N 1
ATOM 2547 C CA . LEU B 2 187 ? -38.748 16.526 4.973 1.00 28.62 187 LEU B CA 1
ATOM 2548 C C . LEU B 2 187 ? -37.959 17.831 4.962 1.00 33.81 187 LEU B C 1
ATOM 2549 O O . LEU B 2 187 ? -36.723 17.836 4.898 1.00 27.74 187 LEU B O 1
ATOM 2554 N N . GLU B 2 188 ? -38.701 18.937 5.012 1.00 37.57 188 GLU B N 1
ATOM 2555 C CA . GLU B 2 188 ? -38.143 20.285 4.989 1.00 27.54 188 GLU B CA 1
ATOM 2556 C C . GLU B 2 188 ? -37.167 20.473 6.140 1.00 32.20 188 GLU B C 1
ATOM 2557 O O . GLU B 2 188 ? -36.042 20.935 5.944 1.00 34.72 188 GLU B O 1
ATOM 2563 N N . ASN B 2 189 ? -37.609 20.102 7.340 1.00 34.28 189 ASN B N 1
ATOM 2564 C CA . ASN B 2 189 ? -36.794 20.215 8.543 1.00 31.20 189 ASN B CA 1
ATOM 2565 C C . ASN B 2 189 ? -35.559 19.338 8.481 1.00 38.25 189 ASN B C 1
ATOM 2566 O O . ASN B 2 189 ? -34.473 19.760 8.882 1.00 39.49 189 ASN B O 1
ATOM 2571 N N . ALA B 2 190 ? -35.722 18.115 7.984 1.00 32.33 190 ALA B N 1
ATOM 2572 C CA . ALA B 2 190 ? -34.596 17.203 7.877 1.00 33.21 190 ALA B CA 1
ATOM 2573 C C . ALA B 2 190 ? -33.493 17.842 7.030 1.00 34.19 190 ALA B C 1
ATOM 2574 O O . ALA B 2 190 ? -32.327 17.897 7.439 1.00 40.56 190 ALA B O 1
ATOM 2576 N N . ILE B 2 191 ? -33.864 18.336 5.855 1.00 28.68 191 ILE B N 1
ATOM 2577 C CA . ILE B 2 191 ? -32.891 18.964 4.970 1.00 33.51 191 ILE B CA 1
ATOM 2578 C C . ILE B 2 191 ? -32.302 20.204 5.635 1.00 31.34 191 ILE B C 1
ATOM 2579 O O . ILE B 2 191 ? -31.135 20.534 5.449 1.00 39.81 191 ILE B O 1
ATOM 2584 N N . ALA B 2 192 ? -33.113 20.886 6.422 1.00 22.41 192 ALA B N 1
ATOM 2585 C CA . ALA B 2 192 ? -32.649 22.077 7.109 1.00 27.44 192 ALA B CA 1
ATOM 2586 C C . ALA B 2 192 ? -31.610 21.681 8.145 1.00 34.13 192 ALA B C 1
ATOM 2587 O O . ALA B 2 192 ? -30.475 22.153 8.109 1.00 44.10 192 ALA B O 1
ATOM 2589 N N . THR B 2 193 ? -32.002 20.806 9.068 1.00 34.81 193 THR B N 1
ATOM 2590 C CA . THR B 2 193 ? -31.109 20.347 10.121 1.00 31.28 193 THR B CA 1
ATOM 2591 C C . THR B 2 193 ? -29.773 19.819 9.590 1.00 38.94 193 THR B C 1
ATOM 2592 O O . THR B 2 193 ? -28.716 20.149 10.124 1.00 42.71 193 THR B O 1
ATOM 2596 N N . GLN B 2 194 ? -29.810 19.007 8.539 1.00 39.10 194 GLN B N 1
ATOM 2597 C CA . GLN B 2 194 ? -28.568 18.459 8.001 1.00 34.24 194 GLN B CA 1
ATOM 2598 C C . GLN B 2 194 ? -27.668 19.535 7.415 1.00 36.35 194 GLN B C 1
ATOM 2599 O O . GLN B 2 194 ? -26.440 19.409 7.485 1.00 38.76 194 GLN B O 1
ATOM 2605 N N . THR B 2 195 ? -28.253 20.588 6.837 1.00 35.22 195 THR B N 1
ATOM 2606 C CA . THR B 2 195 ? -27.425 21.662 6.271 1.00 35.42 195 THR B CA 1
ATOM 2607 C C . THR B 2 195 ? -26.729 22.376 7.427 1.00 26.20 195 THR B C 1
ATOM 2608 O O . THR B 2 195 ? -25.595 22.813 7.297 1.00 28.42 195 THR B O 1
ATOM 2612 N N . ASP B 2 196 ? -27.413 22.487 8.560 1.00 24.03 196 ASP B N 1
ATOM 2613 C CA . ASP B 2 196 ? -26.821 23.092 9.745 1.00 31.10 196 ASP B CA 1
ATOM 2614 C C . ASP B 2 196 ? -25.612 22.208 10.136 1.00 39.40 196 ASP B C 1
ATOM 2615 O O . ASP B 2 196 ? -24.502 22.708 10.371 1.00 33.80 196 ASP B O 1
ATOM 2620 N N . TYR B 2 197 ? -25.833 20.892 10.181 1.00 34.63 197 TYR B N 1
ATOM 2621 C CA . TYR B 2 197 ? -24.778 19.935 10.504 1.00 32.37 197 TYR B CA 1
ATOM 2622 C C . TYR B 2 197 ? -23.582 19.993 9.557 1.00 30.47 197 TYR B C 1
ATOM 2623 O O . TYR B 2 197 ? -22.461 19.700 9.973 1.00 40.05 197 TYR B O 1
ATOM 2632 N N . CYS B 2 198 ? -23.807 20.361 8.295 1.00 28.42 198 CYS B N 1
ATOM 2633 C CA . CYS B 2 198 ? -22.716 20.422 7.317 1.00 30.36 198 CYS B CA 1
ATOM 2634 C C . CYS B 2 198 ? -21.923 21.714 7.312 1.00 40.34 198 CYS B C 1
ATOM 2635 O O . CYS B 2 198 ? -21.211 22.018 6.354 1.00 41.41 198 CYS B O 1
ATOM 2638 N N . ARG B 2 199 ? -22.044 22.478 8.389 1.00 45.98 199 ARG B N 1
ATOM 2639 C CA . ARG B 2 199 ? -21.288 23.713 8.515 1.00 51.09 199 ARG B CA 1
ATOM 2640 C C . ARG B 2 199 ? -19.830 23.296 8.734 1.00 49.96 199 ARG B C 1
ATOM 2641 O O . ARG B 2 199 ? -18.904 24.018 8.363 1.00 42.48 199 ARG B O 1
ATOM 2649 N N . SER B 2 200 ? -19.652 22.125 9.349 1.00 49.47 200 SER B N 1
ATOM 2650 C CA . SER B 2 200 ? -18.331 21.559 9.630 1.00 48.04 200 SER B CA 1
ATOM 2651 C C . SER B 2 200 ? -18.239 20.168 9.003 1.00 46.65 200 SER B C 1
ATOM 2652 O O . SER B 2 200 ? -19.228 19.435 8.950 1.00 45.18 200 SER B O 1
ATOM 2655 N N . PRO B 2 201 ? -17.041 19.780 8.545 1.00 40.48 201 PRO B N 1
ATOM 2656 C CA . PRO B 2 201 ? -16.821 18.471 7.922 1.00 38.85 201 PRO B CA 1
ATOM 2657 C C . PRO B 2 201 ? -16.520 17.372 8.948 1.00 41.71 201 PRO B C 1
ATOM 2658 O O . PRO B 2 201 ? -16.228 17.669 10.109 1.00 36.82 201 PRO B O 1
ATOM 2662 N N . CYS B 2 202 ? -16.609 16.109 8.524 1.00 40.34 202 CYS B N 1
ATOM 2663 C CA . CYS B 2 202 ? -16.287 14.996 9.414 1.00 40.84 202 CYS B CA 1
ATOM 2664 C C . CYS B 2 202 ? -14.778 14.869 9.340 1.00 37.20 202 CYS B C 1
ATOM 2665 O O . CYS B 2 202 ? -14.177 15.228 8.320 1.00 25.03 202 CYS B O 1
ATOM 2668 N N . VAL B 2 203 ? -14.170 14.363 10.412 1.00 36.02 203 VAL B N 1
ATOM 2669 C CA . VAL B 2 203 ? -12.715 14.232 10.471 1.00 41.94 203 VAL B CA 1
ATOM 2670 C C . VAL B 2 203 ? -12.199 12.791 10.598 1.00 41.72 203 VAL B C 1
ATOM 2671 O O . VAL B 2 203 ? -12.941 11.865 10.922 1.00 45.21 203 VAL B O 1
ATOM 2675 N N . ALA B 2 204 ? -10.910 12.615 10.347 1.00 44.20 204 ALA B N 1
ATOM 2676 C CA . ALA B 2 204 ? -10.290 11.302 10.433 1.00 43.87 204 ALA B CA 1
ATOM 2677 C C . ALA B 2 204 ? -8.831 11.425 10.846 1.00 43.35 204 ALA B C 1
ATOM 2678 O O . ALA B 2 204 ? -8.031 12.049 10.155 1.00 48.24 204 ALA B O 1
ATOM 2680 N N . SER B 2 205 ? -8.481 10.850 11.985 1.00 47.17 205 SER B N 1
ATOM 2681 C CA . SER B 2 205 ? -7.094 10.894 12.414 1.00 53.00 205 SER B CA 1
ATOM 2682 C C . SER B 2 205 ? -6.557 9.498 12.195 1.00 53.84 205 SER B C 1
ATOM 2683 O O . SER B 2 205 ? -6.436 8.695 13.128 1.00 57.30 205 SER B O 1
ATOM 2686 N N . CYS B 2 206 ? -6.250 9.217 10.934 1.00 38.36 206 CYS B N 1
ATOM 2687 C CA . CYS B 2 206 ? -5.756 7.911 10.547 1.00 32.66 206 CYS B CA 1
ATOM 2688 C C . CYS B 2 206 ? -4.260 7.878 10.434 1.00 29.65 206 CYS B C 1
ATOM 2689 O O . CYS B 2 206 ? -3.697 8.085 9.349 1.00 31.31 206 CYS B O 1
ATOM 2692 N N . ASN B 2 207 ? -3.613 7.601 11.559 1.00 31.45 207 ASN B N 1
ATOM 2693 C CA . ASN B 2 207 ? -2.167 7.519 11.574 1.00 32.49 207 ASN B CA 1
ATOM 2694 C C . ASN B 2 207 ? -1.772 6.330 10.697 1.00 29.84 207 ASN B C 1
ATOM 2695 O O . ASN B 2 207 ? -2.428 5.285 10.706 1.00 27.19 207 ASN B O 1
ATOM 2700 N N . ILE B 2 208 ? -0.724 6.517 9.909 1.00 27.20 208 ILE B N 1
ATOM 2701 C CA . ILE B 2 208 ? -0.261 5.493 8.978 1.00 34.36 208 ILE B CA 1
ATOM 2702 C C . ILE B 2 208 ? 0.584 4.377 9.584 1.00 35.30 208 ILE B C 1
ATOM 2703 O O . ILE B 2 208 ? 1.526 4.631 10.333 1.00 35.27 208 ILE B O 1
ATOM 2708 N N . PRO B 2 209 ? 0.245 3.116 9.275 1.00 34.45 209 PRO B N 1
ATOM 2709 C CA . PRO B 2 209 ? 1.039 2.013 9.820 1.00 25.08 209 PRO B CA 1
ATOM 2710 C C . PRO B 2 209 ? 2.431 2.042 9.205 1.00 25.82 209 PRO B C 1
ATOM 2711 O O . PRO B 2 209 ? 2.608 2.449 8.064 1.00 37.22 209 PRO B O 1
ATOM 2715 N N . VAL B 2 210 ? 3.421 1.598 9.960 1.00 26.17 210 VAL B N 1
ATOM 2716 C CA . VAL B 2 210 ? 4.786 1.581 9.473 1.00 14.64 210 VAL B CA 1
ATOM 2717 C C . VAL B 2 210 ? 5.022 0.584 8.351 1.00 21.23 210 VAL B C 1
ATOM 2718 O O . VAL B 2 210 ? 5.788 0.860 7.419 1.00 26.67 210 VAL B O 1
ATOM 2722 N N . VAL B 2 211 ? 4.378 -0.579 8.432 1.00 14.00 211 VAL B N 1
ATOM 2723 C CA . VAL B 2 211 ? 4.614 -1.596 7.411 1.00 20.15 211 VAL B CA 1
ATOM 2724 C C . VAL B 2 211 ? 3.845 -1.288 6.134 1.00 15.82 211 VAL B C 1
ATOM 2725 O O . VAL B 2 211 ? 2.684 -0.915 6.199 1.00 19.63 211 VAL B O 1
ATOM 2729 N N . SER B 2 212 ? 4.493 -1.462 4.983 1.00 20.36 212 SER B N 1
ATOM 2730 C CA . SER B 2 212 ? 3.879 -1.150 3.690 1.00 26.16 212 SER B CA 1
ATOM 2731 C C . SER B 2 212 ? 4.470 -1.990 2.568 1.00 26.32 212 SER B C 1
ATOM 2732 O O . SER B 2 212 ? 5.538 -2.550 2.739 1.00 22.67 212 SER B O 1
ATOM 2735 N N . GLY B 2 213 ? 3.779 -2.053 1.424 1.00 31.11 213 GLY B N 1
ATOM 2736 C CA . GLY B 2 213 ? 4.260 -2.801 0.266 1.00 25.87 213 GLY B CA 1
ATOM 2737 C C . GLY B 2 213 ? 3.435 -2.599 -1.001 1.00 32.82 213 GLY B C 1
ATOM 2738 O O . GLY B 2 213 ? 2.631 -1.675 -1.078 1.00 33.20 213 GLY B O 1
ATOM 2739 N N . ARG B 2 214 ? 3.629 -3.471 -1.992 1.00 37.37 214 ARG B N 1
ATOM 2740 C CA . ARG B 2 214 ? 2.898 -3.403 -3.259 1.00 29.99 214 ARG B CA 1
ATOM 2741 C C . ARG B 2 214 ? 1.403 -3.339 -3.036 1.00 28.89 214 ARG B C 1
ATOM 2742 O O . ARG B 2 214 ? 0.714 -2.534 -3.656 1.00 35.32 214 ARG B O 1
ATOM 2750 N N . GLU B 2 215 ? 0.896 -4.212 -2.173 1.00 22.12 215 GLU B N 1
ATOM 2751 C CA . GLU B 2 215 ? -0.533 -4.231 -1.850 1.00 24.49 215 GLU B CA 1
ATOM 2752 C C . GLU B 2 215 ? -0.741 -4.984 -0.555 1.00 21.79 215 GLU B C 1
ATOM 2753 O O . GLU B 2 215 ? 0.224 -5.379 0.086 1.00 18.67 215 GLU B O 1
ATOM 2759 N N . CYS B 2 216 ? -1.995 -5.182 -0.170 1.00 22.95 216 CYS B N 1
ATOM 2760 C CA . CYS B 2 216 ? -2.289 -5.853 1.080 1.00 21.27 216 CYS B CA 1
ATOM 2761 C C . CYS B 2 216 ? -1.643 -7.211 1.304 1.00 31.60 216 CYS B C 1
ATOM 2762 O O . CYS B 2 216 ? -1.120 -7.461 2.385 1.00 43.08 216 CYS B O 1
ATOM 2765 N N . GLU B 2 217 ? -1.678 -8.092 0.310 1.00 32.30 217 GLU B N 1
ATOM 2766 C CA . GLU B 2 217 ? -1.072 -9.403 0.479 1.00 28.93 217 GLU B CA 1
ATOM 2767 C C . GLU B 2 217 ? 0.406 -9.237 0.823 1.00 29.65 217 GLU B C 1
ATOM 2768 O O . GLU B 2 217 ? 0.907 -9.892 1.742 1.00 32.46 217 GLU B O 1
ATOM 2774 N N . ASP B 2 218 ? 1.104 -8.365 0.100 1.00 18.78 218 ASP B N 1
ATOM 2775 C CA . ASP B 2 218 ? 2.521 -8.136 0.386 1.00 22.44 218 ASP B CA 1
ATOM 2776 C C . ASP B 2 218 ? 2.669 -7.631 1.833 1.00 30.33 218 ASP B C 1
ATOM 2777 O O . ASP B 2 218 ? 3.543 -8.075 2.577 1.00 25.97 218 ASP B O 1
ATOM 2782 N N . ILE B 2 219 ? 1.799 -6.716 2.243 1.00 29.98 219 ILE B N 1
ATOM 2783 C CA . ILE B 2 219 ? 1.875 -6.202 3.597 1.00 32.54 219 ILE B CA 1
ATOM 2784 C C . ILE B 2 219 ? 1.678 -7.358 4.582 1.00 24.67 219 ILE B C 1
ATOM 2785 O O . ILE B 2 219 ? 2.440 -7.515 5.524 1.00 26.75 219 ILE B O 1
ATOM 2790 N N . TYR B 2 220 ? 0.665 -8.175 4.349 1.00 27.58 220 TYR B N 1
ATOM 2791 C CA . TYR B 2 220 ? 0.396 -9.321 5.223 1.00 35.29 220 TYR B CA 1
ATOM 2792 C C . TYR B 2 220 ? 1.624 -10.225 5.388 1.00 31.88 220 TYR B C 1
ATOM 2793 O O . TYR B 2 220 ? 1.931 -10.668 6.483 1.00 26.99 220 TYR B O 1
ATOM 2802 N N . ARG B 2 221 ? 2.311 -10.511 4.290 1.00 22.26 221 ARG B N 1
ATOM 2803 C CA . ARG B 2 221 ? 3.502 -11.340 4.345 1.00 27.51 221 ARG B CA 1
ATOM 2804 C C . ARG B 2 221 ? 4.617 -10.619 5.073 1.00 31.82 221 ARG B C 1
ATOM 2805 O O . ARG B 2 221 ? 5.589 -11.245 5.486 1.00 37.10 221 ARG B O 1
ATOM 2813 N N . LYS B 2 222 ? 4.484 -9.301 5.205 1.00 37.02 222 LYS B N 1
ATOM 2814 C CA . LYS B 2 222 ? 5.495 -8.500 5.871 1.00 20.78 222 LYS B CA 1
ATOM 2815 C C . LYS B 2 222 ? 5.167 -8.291 7.341 1.00 17.44 222 LYS B C 1
ATOM 2816 O O . LYS B 2 222 ? 5.896 -7.616 8.059 1.00 36.42 222 LYS B O 1
ATOM 2822 N N . GLY B 2 223 ? 4.060 -8.856 7.795 1.00 15.04 223 GLY B N 1
ATOM 2823 C CA . GLY B 2 223 ? 3.735 -8.735 9.201 1.00 12.41 223 GLY B CA 1
ATOM 2824 C C . GLY B 2 223 ? 2.474 -8.002 9.585 1.00 23.43 223 GLY B C 1
ATOM 2825 O O . GLY B 2 223 ? 2.074 -8.065 10.742 1.00 21.13 223 GLY B O 1
ATOM 2826 N N . GLY B 2 224 ? 1.852 -7.298 8.640 1.00 32.43 224 GLY B N 1
ATOM 2827 C CA . GLY B 2 224 ? 0.632 -6.557 8.946 1.00 23.16 224 GLY B CA 1
ATOM 2828 C C . GLY B 2 224 ? -0.520 -7.505 9.168 1.00 27.12 224 GLY B C 1
ATOM 2829 O O . GLY B 2 224 ? -1.142 -7.965 8.218 1.00 35.59 224 GLY B O 1
ATOM 2830 N N . GLU B 2 225 ? -0.830 -7.798 10.419 1.00 28.96 225 GLU B N 1
ATOM 2831 C CA . GLU B 2 225 ? -1.894 -8.749 10.678 1.00 30.03 225 GLU B CA 1
ATOM 2832 C C . GLU B 2 225 ? -3.250 -8.200 11.089 1.00 24.60 225 GLU B C 1
ATOM 2833 O O . GLU B 2 225 ? -4.230 -8.935 11.125 1.00 36.26 225 GLU B O 1
ATOM 2839 N N . THR B 2 226 ? -3.323 -6.918 11.399 1.00 21.83 226 THR B N 1
ATOM 2840 C CA . THR B 2 226 ? -4.591 -6.337 11.795 1.00 27.18 226 THR B CA 1
ATOM 2841 C C . THR B 2 226 ? -5.250 -5.650 10.601 1.00 33.57 226 THR B C 1
ATOM 2842 O O . THR B 2 226 ? -4.574 -5.034 9.764 1.00 28.53 226 THR B O 1
ATOM 2846 N N . SER B 2 227 ? -6.568 -5.789 10.509 1.00 35.85 227 SER B N 1
ATOM 2847 C CA . SER B 2 227 ? -7.324 -5.171 9.427 1.00 30.34 227 SER B CA 1
ATOM 2848 C C . SER B 2 227 ? -7.450 -3.707 9.784 1.00 33.82 227 SER B C 1
ATOM 2849 O O . SER B 2 227 ? -8.013 -3.351 10.820 1.00 38.72 227 SER B O 1
ATOM 2852 N N . GLU B 2 228 ? -6.915 -2.857 8.922 1.00 35.77 228 GLU B N 1
ATOM 2853 C CA . GLU B 2 228 ? -6.955 -1.431 9.160 1.00 23.92 228 GLU B CA 1
ATOM 2854 C C . GLU B 2 228 ? -6.460 -0.708 7.915 1.00 27.67 228 GLU B C 1
ATOM 2855 O O . GLU B 2 228 ? -6.194 -1.330 6.887 1.00 26.86 228 GLU B O 1
ATOM 2861 N N . MET B 2 229 ? -6.322 0.609 8.000 1.00 35.93 229 MET B N 1
ATOM 2862 C CA . MET B 2 229 ? -5.857 1.355 6.850 1.00 29.92 229 MET B CA 1
ATOM 2863 C C . MET B 2 229 ? -4.342 1.302 6.747 1.00 27.23 229 MET B C 1
ATOM 2864 O O . MET B 2 229 ? -3.644 1.361 7.751 1.00 37.38 229 MET B O 1
ATOM 2869 N N . TYR B 2 230 ? -3.849 1.161 5.522 1.00 30.84 230 TYR B N 1
ATOM 2870 C CA . TYR B 2 230 ? -2.419 1.103 5.226 1.00 26.42 230 TYR B CA 1
ATOM 2871 C C . TYR B 2 230 ? -2.193 1.946 3.976 1.00 29.77 230 TYR B C 1
ATOM 2872 O O . TYR B 2 230 ? -3.152 2.416 3.352 1.00 31.72 230 TYR B O 1
ATOM 2881 N N . ILE B 2 231 ? -0.925 2.137 3.618 1.00 10.80 231 ILE B N 1
ATOM 2882 C CA . ILE B 2 231 ? -0.595 2.822 2.383 1.00 20.05 231 ILE B CA 1
ATOM 2883 C C . ILE B 2 231 ? 0.211 1.780 1.600 1.00 29.01 231 ILE B C 1
ATOM 2884 O O . ILE B 2 231 ? 1.076 1.083 2.156 1.00 21.11 231 ILE B O 1
ATOM 2889 N N . ILE B 2 232 ? -0.095 1.650 0.318 1.00 28.01 232 ILE B N 1
ATOM 2890 C CA . ILE B 2 232 ? 0.604 0.712 -0.526 1.00 26.34 232 ILE B CA 1
ATOM 2891 C C . ILE B 2 232 ? 1.178 1.473 -1.709 1.00 38.31 232 ILE B C 1
ATOM 2892 O O . ILE B 2 232 ? 0.812 2.622 -1.965 1.00 46.86 232 ILE B O 1
ATOM 2897 N N . GLN B 2 233 ? 2.086 0.832 -2.426 1.00 37.94 233 GLN B N 1
ATOM 2898 C CA . GLN B 2 233 ? 2.694 1.441 -3.587 1.00 34.45 233 GLN B CA 1
ATOM 2899 C C . GLN B 2 233 ? 2.803 0.359 -4.657 1.00 32.32 233 GLN B C 1
ATOM 2900 O O . GLN B 2 233 ? 3.859 -0.225 -4.870 1.00 33.69 233 GLN B O 1
ATOM 2906 N N . PRO B 2 234 ? 1.688 0.083 -5.351 1.00 29.49 234 PRO B N 1
ATOM 2907 C CA . PRO B 2 234 ? 1.619 -0.927 -6.409 1.00 30.22 234 PRO B CA 1
ATOM 2908 C C . PRO B 2 234 ? 2.530 -0.537 -7.547 1.00 38.84 234 PRO B C 1
ATOM 2909 O O . PRO B 2 234 ? 3.162 -1.377 -8.180 1.00 44.13 234 PRO B O 1
ATOM 2913 N N . ASP B 2 235 ? 2.587 0.762 -7.799 1.00 52.40 235 ASP B N 1
ATOM 2914 C CA . ASP B 2 235 ? 3.401 1.300 -8.870 1.00 54.32 235 ASP B CA 1
ATOM 2915 C C . ASP B 2 235 ? 4.622 2.040 -8.325 1.00 52.65 235 ASP B C 1
ATOM 2916 O O . ASP B 2 235 ? 4.493 3.023 -7.590 1.00 53.76 235 ASP B O 1
ATOM 2921 N N . PRO B 2 236 ? 5.825 1.575 -8.683 1.00 46.86 236 PRO B N 1
ATOM 2922 C CA . PRO B 2 236 ? 7.074 2.195 -8.232 1.00 50.60 236 PRO B CA 1
ATOM 2923 C C . PRO B 2 236 ? 7.200 3.641 -8.684 1.00 51.65 236 PRO B C 1
ATOM 2924 O O . PRO B 2 236 ? 8.014 4.388 -8.146 1.00 51.30 236 PRO B O 1
ATOM 2928 N N . PHE B 2 237 ? 6.394 4.024 -9.672 1.00 57.80 237 PHE B N 1
ATOM 2929 C CA . PHE B 2 237 ? 6.433 5.378 -10.214 1.00 62.57 237 PHE B CA 1
ATOM 2930 C C . PHE B 2 237 ? 5.251 6.233 -9.786 1.00 62.36 237 PHE B C 1
ATOM 2931 O O . PHE B 2 237 ? 5.143 7.395 -10.171 1.00 66.53 237 PHE B O 1
ATOM 2939 N N . THR B 2 238 ? 4.361 5.656 -8.995 1.00 54.27 238 THR B N 1
ATOM 2940 C CA . THR B 2 238 ? 3.193 6.378 -8.523 1.00 50.94 238 THR B CA 1
ATOM 2941 C C . THR B 2 238 ? 3.370 6.685 -7.050 1.00 45.65 238 THR B C 1
ATOM 2942 O O . THR B 2 238 ? 4.095 5.999 -6.345 1.00 51.70 238 THR B O 1
ATOM 2946 N N . THR B 2 239 ? 2.708 7.727 -6.588 1.00 45.86 239 THR B N 1
ATOM 2947 C CA . THR B 2 239 ? 2.772 8.077 -5.183 1.00 47.57 239 THR B CA 1
ATOM 2948 C C . THR B 2 239 ? 2.047 6.980 -4.405 1.00 40.72 239 THR B C 1
ATOM 2949 O O . THR B 2 239 ? 1.064 6.414 -4.881 1.00 47.69 239 THR B O 1
ATOM 2953 N N . PRO B 2 240 ? 2.528 6.652 -3.206 1.00 34.96 240 PRO B N 1
ATOM 2954 C CA . PRO B 2 240 ? 1.856 5.614 -2.420 1.00 29.85 240 PRO B CA 1
ATOM 2955 C C . PRO B 2 240 ? 0.488 6.153 -2.031 1.00 33.18 240 PRO B C 1
ATOM 2956 O O . PRO B 2 240 ? 0.341 7.365 -1.863 1.00 32.34 240 PRO B O 1
ATOM 2960 N N . TYR B 2 241 ? -0.507 5.276 -1.885 1.00 31.98 241 TYR B N 1
ATOM 2961 C CA . TYR B 2 241 ? -1.848 5.733 -1.517 1.00 24.70 241 TYR B CA 1
ATOM 2962 C C . TYR B 2 241 ? -2.500 4.901 -0.440 1.00 26.88 241 TYR B C 1
ATOM 2963 O O . TYR B 2 241 ? -2.119 3.764 -0.203 1.00 31.60 241 TYR B O 1
ATOM 2972 N N . ARG B 2 242 ? -3.489 5.485 0.220 1.00 29.78 242 ARG B N 1
ATOM 2973 C CA . ARG B 2 242 ? -4.199 4.800 1.281 1.00 30.53 242 ARG B CA 1
ATOM 2974 C C . ARG B 2 242 ? -5.206 3.792 0.741 1.00 29.71 242 ARG B C 1
ATOM 2975 O O . ARG B 2 242 ? -5.729 3.946 -0.358 1.00 35.97 242 ARG B O 1
ATOM 2983 N N . VAL B 2 243 ? -5.467 2.761 1.532 1.00 28.90 243 VAL B N 1
ATOM 2984 C CA . VAL B 2 243 ? -6.414 1.714 1.171 1.00 36.41 243 VAL B CA 1
ATOM 2985 C C . VAL B 2 243 ? -6.620 0.841 2.402 1.00 33.53 243 VAL B C 1
ATOM 2986 O O . VAL B 2 243 ? -5.729 0.719 3.237 1.00 41.48 243 VAL B O 1
ATOM 2990 N N . TYR B 2 244 ? -7.798 0.253 2.529 1.00 16.40 244 TYR B N 1
ATOM 2991 C CA . TYR B 2 244 ? -8.076 -0.582 3.680 1.00 24.37 244 TYR B CA 1
ATOM 2992 C C . TYR B 2 244 ? -7.709 -2.041 3.359 1.00 34.40 244 TYR B C 1
ATOM 2993 O O . TYR B 2 244 ? -7.984 -2.540 2.267 1.00 24.95 244 TYR B O 1
ATOM 3002 N N . CYS B 2 245 ? -7.060 -2.711 4.303 1.00 23.17 245 CYS B N 1
ATOM 3003 C CA . CYS B 2 245 ? -6.659 -4.086 4.094 1.00 28.83 245 CYS B CA 1
ATOM 3004 C C . CYS B 2 245 ? -7.424 -5.012 5.022 1.00 33.80 245 CYS B C 1
ATOM 3005 O O . CYS B 2 245 ? -7.436 -4.805 6.239 1.00 28.06 245 CYS B O 1
ATOM 3008 N N . ASP B 2 246 ? -8.080 -6.017 4.442 1.00 27.26 246 ASP B N 1
ATOM 3009 C CA . ASP B 2 246 ? -8.799 -7.005 5.237 1.00 32.63 246 ASP B CA 1
ATOM 3010 C C . ASP B 2 246 ? -7.756 -8.087 5.464 1.00 28.93 246 ASP B C 1
ATOM 3011 O O . ASP B 2 246 ? -7.325 -8.740 4.510 1.00 30.34 246 ASP B O 1
ATOM 3016 N N . MET B 2 247 ? -7.334 -8.263 6.710 1.00 32.89 247 MET B N 1
ATOM 3017 C CA . MET B 2 247 ? -6.310 -9.260 7.015 1.00 44.91 247 MET B CA 1
ATOM 3018 C C . MET B 2 247 ? -6.836 -10.493 7.748 1.00 41.39 247 MET B C 1
ATOM 3019 O O . MET B 2 247 ? -6.054 -11.324 8.195 1.00 45.07 247 MET B O 1
ATOM 3024 N N . GLU B 2 248 ? -8.154 -10.610 7.857 1.00 32.88 248 GLU B N 1
ATOM 3025 C CA . GLU B 2 248 ? -8.763 -11.721 8.569 1.00 35.07 248 GLU B CA 1
ATOM 3026 C C . GLU B 2 248 ? -9.537 -12.691 7.687 1.00 35.59 248 GLU B C 1
ATOM 3027 O O . GLU B 2 248 ? -9.548 -13.901 7.932 1.00 41.13 248 GLU B O 1
ATOM 3033 N N . THR B 2 249 ? -10.193 -12.156 6.669 1.00 37.56 249 THR B N 1
ATOM 3034 C CA . THR B 2 249 ? -10.959 -12.966 5.744 1.00 31.90 249 THR B CA 1
ATOM 3035 C C . THR B 2 249 ? -10.025 -13.802 4.859 1.00 40.57 249 THR B C 1
ATOM 3036 O O . THR B 2 249 ? -9.042 -13.297 4.318 1.00 43.46 249 THR B O 1
ATOM 3040 N N . ASP B 2 250 ? -10.336 -15.089 4.737 1.00 37.73 250 ASP B N 1
ATOM 3041 C CA . ASP B 2 250 ? -9.573 -16.008 3.905 1.00 36.05 250 ASP B CA 1
ATOM 3042 C C . ASP B 2 250 ? -8.059 -15.779 3.864 1.00 34.80 250 ASP B C 1
ATOM 3043 O O . ASP B 2 250 ? -7.495 -15.454 2.817 1.00 36.38 250 ASP B O 1
ATOM 3048 N N . ASN B 2 251 ? -7.400 -15.968 5.005 1.00 40.86 251 ASN B N 1
ATOM 3049 C CA . ASN B 2 251 ? -5.943 -15.823 5.099 1.00 38.86 251 ASN B CA 1
ATOM 3050 C C . ASN B 2 251 ? -5.386 -14.445 4.848 1.00 23.85 251 ASN B C 1
ATOM 3051 O O . ASN B 2 251 ? -4.214 -14.312 4.480 1.00 38.58 251 ASN B O 1
ATOM 3056 N N . GLY B 2 252 ? -6.232 -13.432 5.018 1.00 35.38 252 GLY B N 1
ATOM 3057 C CA . GLY B 2 252 ? -5.819 -12.048 4.841 1.00 30.21 252 GLY B CA 1
ATOM 3058 C C . GLY B 2 252 ? -5.231 -11.685 3.496 1.00 31.50 252 GLY B C 1
ATOM 3059 O O . GLY B 2 252 ? -5.333 -12.446 2.530 1.00 34.18 252 GLY B O 1
ATOM 3060 N N . GLY B 2 253 ? -4.618 -10.508 3.434 1.00 29.03 253 GLY B N 1
ATOM 3061 C CA . GLY B 2 253 ? -4.028 -10.042 2.190 1.00 31.72 253 GLY B CA 1
ATOM 3062 C C . GLY B 2 253 ? -5.042 -9.461 1.214 1.00 25.50 253 GLY B C 1
ATOM 3063 O O . GLY B 2 253 ? -4.738 -9.285 0.036 1.00 28.20 253 GLY B O 1
ATOM 3064 N N . TRP B 2 254 ? -6.248 -9.162 1.694 1.00 16.30 254 TRP B N 1
ATOM 3065 C CA . TRP B 2 254 ? -7.280 -8.604 0.818 1.00 24.33 254 TRP B CA 1
ATOM 3066 C C . TRP B 2 254 ? -7.332 -7.068 0.770 1.00 30.32 254 TRP B C 1
ATOM 3067 O O . TRP B 2 254 ? -7.569 -6.385 1.785 1.00 20.76 254 TRP B O 1
ATOM 3078 N N . THR B 2 255 ? -7.093 -6.542 -0.425 1.00 21.93 255 THR B N 1
ATOM 3079 C CA . THR B 2 255 ? -7.122 -5.114 -0.683 1.00 11.71 255 THR B CA 1
ATOM 3080 C C . THR B 2 255 ? -8.541 -4.686 -1.097 1.00 20.82 255 THR B C 1
ATOM 3081 O O . THR B 2 255 ? -8.945 -4.887 -2.245 1.00 27.54 255 THR B O 1
ATOM 3085 N N . LEU B 2 256 ? -9.282 -4.112 -0.152 1.00 18.45 256 LEU B N 1
ATOM 3086 C CA . LEU B 2 256 ? -10.643 -3.615 -0.369 1.00 28.03 256 LEU B CA 1
ATOM 3087 C C . LEU B 2 256 ? -10.629 -2.555 -1.481 1.00 30.73 256 LEU B C 1
ATOM 3088 O O . LEU B 2 256 ? -9.814 -1.634 -1.438 1.00 26.59 256 LEU B O 1
ATOM 3093 N N . ILE B 2 257 ? -11.501 -2.686 -2.481 1.00 25.82 257 ILE B N 1
ATOM 3094 C CA . ILE B 2 257 ? -11.531 -1.691 -3.545 1.00 24.79 257 ILE B CA 1
ATOM 3095 C C . ILE B 2 257 ? -12.891 -1.025 -3.702 1.00 26.51 257 ILE B C 1
ATOM 3096 O O . ILE B 2 257 ? -12.997 0.024 -4.322 1.00 36.22 257 ILE B O 1
ATOM 3101 N N . GLN B 2 258 ? -13.922 -1.626 -3.120 1.00 26.03 258 GLN B N 1
ATOM 3102 C CA . GLN B 2 258 ? -15.285 -1.100 -3.181 1.00 25.24 258 GLN B CA 1
ATOM 3103 C C . GLN B 2 258 ? -15.952 -1.547 -1.898 1.00 20.99 258 GLN B C 1
ATOM 3104 O O . GLN B 2 258 ? -15.741 -2.670 -1.461 1.00 35.12 258 GLN B O 1
ATOM 3110 N N . ASN B 2 259 ? -16.754 -0.690 -1.281 1.00 21.32 259 ASN B N 1
ATOM 3111 C CA . ASN B 2 259 ? -17.369 -1.076 -0.015 1.00 23.21 259 ASN B CA 1
ATOM 3112 C C . ASN B 2 259 ? -18.586 -0.242 0.324 1.00 14.93 259 ASN B C 1
ATOM 3113 O O . ASN B 2 259 ? -18.541 0.978 0.233 1.00 29.76 259 ASN B O 1
ATOM 3118 N N . ARG B 2 260 ? -19.656 -0.921 0.730 1.00 15.36 260 ARG B N 1
ATOM 3119 C CA . ARG B 2 260 ? -20.926 -0.310 1.109 1.00 12.10 260 ARG B CA 1
ATOM 3120 C C . ARG B 2 260 ? -21.343 -0.855 2.463 1.00 17.86 260 ARG B C 1
ATOM 3121 O O . ARG B 2 260 ? -21.151 -2.043 2.733 1.00 36.37 260 ARG B O 1
ATOM 3129 N N . GLN B 2 261 ? -21.928 -0.012 3.311 1.00 24.89 261 GLN B N 1
ATOM 3130 C CA . GLN B 2 261 ? -22.335 -0.460 4.638 1.00 23.68 261 GLN B CA 1
ATOM 3131 C C . GLN B 2 261 ? -23.283 0.469 5.391 1.00 27.07 261 GLN B C 1
ATOM 3132 O O . GLN B 2 261 ? -23.851 0.076 6.416 1.00 29.68 261 GLN B O 1
ATOM 3138 N N . ASP B 2 262 ? -23.464 1.696 4.909 1.00 35.54 262 ASP B N 1
ATOM 3139 C CA . ASP B 2 262 ? -24.358 2.624 5.607 1.00 35.62 2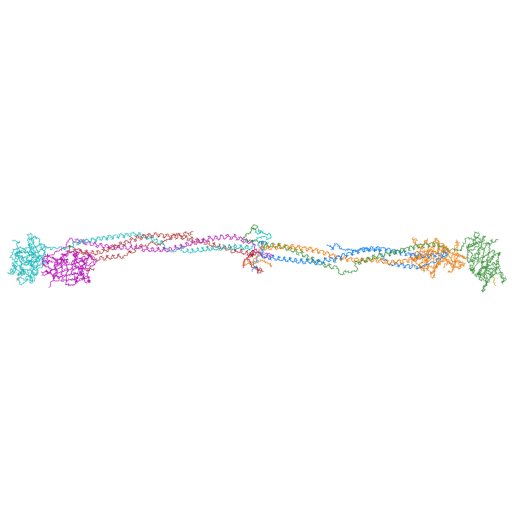62 ASP B CA 1
ATOM 3140 C C . ASP B 2 262 ? -24.875 3.767 4.757 1.00 34.34 262 ASP B C 1
ATOM 3141 O O . ASP B 2 262 ? -25.572 4.642 5.263 1.00 40.50 262 ASP B O 1
ATOM 3146 N N . GLY B 2 263 ? -24.534 3.757 3.472 1.00 36.56 263 GLY B N 1
ATOM 3147 C CA . GLY B 2 263 ? -24.990 4.805 2.573 1.00 32.11 263 GLY B CA 1
ATOM 3148 C C . GLY B 2 263 ? -24.569 6.187 3.047 1.00 35.69 263 GLY B C 1
ATOM 3149 O O . GLY B 2 263 ? -25.347 7.144 3.010 1.00 33.74 263 GLY B O 1
ATOM 3150 N N . SER B 2 264 ? -23.323 6.282 3.489 1.00 29.80 264 SER B N 1
ATOM 3151 C CA . SER B 2 264 ? -22.771 7.527 3.984 1.00 35.87 264 SER B CA 1
ATOM 3152 C C . SER B 2 264 ? -22.071 8.305 2.861 1.00 33.00 264 SER B C 1
ATOM 3153 O O . SER B 2 264 ? -21.735 9.472 3.025 1.00 41.94 264 SER B O 1
ATOM 3156 N N . VAL B 2 265 ? -21.873 7.647 1.725 1.00 21.15 265 VAL B N 1
ATOM 3157 C CA . VAL B 2 265 ? -21.220 8.233 0.562 1.00 13.62 265 VAL B CA 1
ATOM 3158 C C . VAL B 2 265 ? -22.060 8.070 -0.703 1.00 19.40 265 VAL B C 1
ATOM 3159 O O . VAL B 2 265 ? -22.670 7.031 -0.908 1.00 37.27 265 VAL B O 1
ATOM 3163 N N . ASN B 2 266 ? -22.071 9.098 -1.547 1.00 32.84 266 ASN B N 1
ATOM 3164 C CA . ASN B 2 266 ? -22.835 9.100 -2.796 1.00 21.60 266 ASN B CA 1
ATOM 3165 C C . ASN B 2 266 ? -22.095 8.360 -3.886 1.00 21.16 266 ASN B C 1
ATOM 3166 O O . ASN B 2 266 ? -20.921 8.644 -4.129 1.00 26.51 266 ASN B O 1
ATOM 3171 N N . PHE B 2 267 ? -22.780 7.434 -4.564 1.00 23.65 267 PHE B N 1
ATOM 3172 C CA . PHE B 2 267 ? -22.139 6.669 -5.638 1.00 27.90 267 PHE B CA 1
ATOM 3173 C C . PHE B 2 267 ? -22.567 7.014 -7.066 1.00 22.25 267 PHE B C 1
ATOM 3174 O O . PHE B 2 267 ? -22.078 6.421 -8.035 1.00 25.24 267 PHE B O 1
ATOM 3182 N N . GLY B 2 268 ? -23.477 7.973 -7.205 1.00 29.17 268 GLY B N 1
ATOM 3183 C CA . GLY B 2 268 ? -23.900 8.382 -8.533 1.00 21.52 268 GLY B CA 1
ATOM 3184 C C . GLY B 2 268 ? -22.987 9.509 -8.961 1.00 25.41 268 GLY B C 1
ATOM 3185 O O . GLY B 2 268 ? -23.414 10.652 -8.997 1.00 41.16 268 GLY B O 1
ATOM 3186 N N . ARG B 2 269 ? -21.740 9.182 -9.293 1.00 15.51 269 ARG B N 1
ATOM 3187 C CA . ARG B 2 269 ? -20.735 10.168 -9.656 1.00 21.23 269 ARG B CA 1
ATOM 3188 C C . ARG B 2 269 ? -20.221 10.073 -11.078 1.00 24.18 269 ARG B C 1
ATOM 3189 O O . ARG B 2 269 ? -20.243 9.023 -11.685 1.00 30.30 269 ARG B O 1
ATOM 3197 N N . ALA B 2 270 ? -19.724 11.187 -11.590 1.00 31.99 270 ALA B N 1
ATOM 3198 C CA . ALA B 2 270 ? -19.221 11.238 -12.945 1.00 27.58 270 ALA B CA 1
ATOM 3199 C C . ALA B 2 270 ? -18.001 10.364 -13.187 1.00 32.43 270 ALA B C 1
ATOM 3200 O O . ALA B 2 270 ? -17.375 9.858 -12.263 1.00 36.55 270 ALA B O 1
ATOM 3202 N N . TRP B 2 271 ? -17.669 10.225 -14.461 1.00 30.34 271 TRP B N 1
ATOM 3203 C CA . TRP B 2 271 ? -16.539 9.450 -14.932 1.00 20.45 271 TRP B CA 1
ATOM 3204 C C . TRP B 2 271 ? -15.221 9.787 -14.222 1.00 32.54 271 TRP B C 1
ATOM 3205 O O . TRP B 2 271 ? -14.508 8.890 -13.776 1.00 43.80 271 TRP B O 1
ATOM 3216 N N . ASP B 2 272 ? -14.898 11.072 -14.115 1.00 37.64 272 ASP B N 1
ATOM 3217 C CA . ASP B 2 272 ? -13.657 11.495 -13.471 1.00 35.89 272 ASP B CA 1
ATOM 3218 C C . ASP B 2 272 ? -13.582 11.078 -12.008 1.00 32.92 272 ASP B C 1
ATOM 3219 O O . ASP B 2 272 ? -12.508 10.721 -11.517 1.00 23.54 272 ASP B O 1
ATOM 3224 N N . GLU B 2 273 ? -14.717 11.134 -11.316 1.00 26.77 273 GLU B N 1
ATOM 3225 C CA . GLU B 2 273 ? -14.769 10.732 -9.921 1.00 27.22 273 GLU B CA 1
ATOM 3226 C C . GLU B 2 273 ? -14.411 9.241 -9.877 1.00 34.03 273 GLU B C 1
ATOM 3227 O O . GLU B 2 273 ? -13.424 8.852 -9.261 1.00 42.73 273 GLU B O 1
ATOM 3233 N N . TYR B 2 274 ? -15.208 8.422 -10.561 1.00 31.16 274 TYR B N 1
ATOM 3234 C CA . TYR B 2 274 ? -14.993 6.980 -10.620 1.00 27.79 274 TYR B CA 1
ATOM 3235 C C . TYR B 2 274 ? -13.609 6.608 -11.109 1.00 26.38 274 TYR B C 1
ATOM 3236 O O . TYR B 2 274 ? -13.125 5.518 -10.836 1.00 42.11 274 TYR B O 1
ATOM 3245 N N . LYS B 2 275 ? -12.972 7.522 -11.824 1.00 23.17 275 LYS B N 1
ATOM 3246 C CA . LYS B 2 275 ? -11.642 7.286 -12.359 1.00 19.06 275 LYS B CA 1
ATOM 3247 C C . LYS B 2 275 ? -10.533 7.450 -11.315 1.00 27.52 275 LYS B C 1
ATOM 3248 O O . LYS B 2 275 ? -9.590 6.659 -11.279 1.00 36.75 275 LYS B O 1
ATOM 3254 N N . ARG B 2 276 ? -10.654 8.478 -10.473 1.00 35.03 276 ARG B N 1
ATOM 3255 C CA . ARG B 2 276 ? -9.662 8.787 -9.435 1.00 25.62 276 ARG B CA 1
ATOM 3256 C C . ARG B 2 276 ? -10.010 8.194 -8.070 1.00 32.59 276 ARG B C 1
ATOM 3257 O O . ARG B 2 276 ? -9.152 8.048 -7.195 1.00 29.95 276 ARG B O 1
ATOM 3265 N N . GLY B 2 277 ? -11.281 7.874 -7.887 1.00 18.10 277 GLY B N 1
ATOM 3266 C CA . GLY B 2 277 ? -11.718 7.302 -6.636 1.00 24.75 277 GLY B CA 1
ATOM 3267 C C . GLY B 2 277 ? -12.444 8.300 -5.768 1.00 24.51 277 GLY B C 1
ATOM 3268 O O . GLY B 2 277 ? -12.248 9.491 -5.890 1.00 31.35 277 GLY B O 1
ATOM 3269 N N . PHE B 2 278 ? -13.301 7.815 -4.888 1.00 23.61 278 PHE B N 1
ATOM 3270 C CA . PHE B 2 278 ? -14.011 8.702 -3.996 1.00 15.03 278 PHE B CA 1
ATOM 3271 C C . PHE B 2 278 ? -14.464 7.938 -2.758 1.00 22.25 278 PHE B C 1
ATOM 3272 O O . PHE B 2 278 ? -14.383 6.714 -2.714 1.00 26.34 278 PHE B O 1
ATOM 3280 N N . GLY B 2 279 ? -14.937 8.676 -1.762 1.00 17.30 279 GLY B N 1
ATOM 3281 C CA . GLY B 2 279 ? -15.419 8.083 -0.534 1.00 10.58 279 GLY B CA 1
ATOM 3282 C C . GLY B 2 279 ? -14.378 8.131 0.566 1.00 16.50 279 GLY B C 1
ATOM 3283 O O . GLY B 2 279 ? -13.282 8.635 0.376 1.00 18.74 279 GLY B O 1
ATOM 3284 N N . ASN B 2 280 ? -14.743 7.595 1.719 1.00 21.61 280 ASN B N 1
ATOM 3285 C CA . ASN B 2 280 ? -13.875 7.529 2.875 1.00 24.08 280 ASN B CA 1
ATOM 3286 C C . ASN B 2 280 ? -13.248 6.142 3.043 1.00 28.14 280 ASN B C 1
ATOM 3287 O O . ASN B 2 280 ? -13.946 5.150 3.287 1.00 29.42 280 ASN B O 1
ATOM 3292 N N . ILE B 2 281 ? -11.929 6.086 2.926 1.00 19.06 281 ILE B N 1
ATOM 3293 C CA . ILE B 2 281 ? -11.216 4.841 3.061 1.00 22.15 281 ILE B CA 1
ATOM 3294 C C . ILE B 2 281 ? -11.353 4.224 4.442 1.00 32.71 281 ILE B C 1
ATOM 3295 O O . ILE B 2 281 ? -11.633 3.029 4.575 1.00 38.84 281 ILE B O 1
ATOM 3300 N N . ALA B 2 282 ? -11.179 5.025 5.480 1.00 30.63 282 ALA B N 1
ATOM 3301 C CA . ALA B 2 282 ? -11.290 4.471 6.815 1.00 28.92 282 ALA B CA 1
ATOM 3302 C C . ALA B 2 282 ? -11.757 5.454 7.864 1.00 27.66 282 ALA B C 1
ATOM 3303 O O . ALA B 2 282 ? -11.766 6.663 7.652 1.00 43.74 282 ALA B O 1
ATOM 3305 N N . LYS B 2 283 ? -12.166 4.901 8.994 1.00 27.01 283 LYS B N 1
ATOM 3306 C CA . LYS B 2 283 ? -12.621 5.660 10.140 1.00 21.51 283 LYS B CA 1
ATOM 3307 C C . LYS B 2 283 ? -12.157 4.898 11.389 1.00 37.46 283 LYS B C 1
ATOM 3308 O O . LYS B 2 283 ? -11.599 3.809 11.289 1.00 43.41 283 LYS B O 1
ATOM 3314 N N . SER B 2 284 ? -12.380 5.463 12.565 1.00 46.08 284 SER B N 1
ATOM 3315 C CA . SER B 2 284 ? -11.924 4.812 13.775 1.00 46.87 284 SER B CA 1
ATOM 3316 C C . SER B 2 284 ? -13.034 4.471 14.726 1.00 51.47 284 SER B C 1
ATOM 3317 O O . SER B 2 284 ? -13.853 5.324 15.061 1.00 53.13 284 SER B O 1
ATOM 3320 N N . GLY B 2 285 ? -13.042 3.214 15.166 1.00 56.80 285 GLY B N 1
ATOM 3321 C CA . GLY B 2 285 ? -14.051 2.752 16.100 1.00 59.78 285 GLY B CA 1
ATOM 3322 C C . GLY B 2 285 ? -13.768 3.243 17.507 1.00 61.81 285 GLY B C 1
ATOM 3323 O O . GLY B 2 285 ? -14.656 3.282 18.355 1.00 73.58 285 GLY B O 1
ATOM 3324 N N . GLY B 2 286 ? -12.522 3.630 17.749 1.00 66.88 286 GLY B N 1
ATOM 3325 C CA . GLY B 2 286 ? -12.134 4.115 19.058 1.00 66.72 286 GLY B CA 1
ATOM 3326 C C . GLY B 2 286 ? -10.627 4.066 19.214 1.00 71.57 286 GLY B C 1
ATOM 3327 O O . GLY B 2 286 ? -10.044 4.876 19.932 1.00 74.96 286 GLY B O 1
ATOM 3328 N N . LYS B 2 287 ? -9.993 3.116 18.535 1.00 62.48 287 LYS B N 1
ATOM 3329 C CA . LYS B 2 287 ? -8.548 2.971 18.604 1.00 62.24 287 LYS B CA 1
ATOM 3330 C C . LYS B 2 287 ? -7.888 4.269 18.168 1.00 62.42 287 LYS B C 1
ATOM 3331 O O . LYS B 2 287 ? -8.558 5.182 17.698 1.00 66.24 287 LYS B O 1
ATOM 3337 N N . LYS B 2 288 ? -6.572 4.338 18.320 1.00 62.18 288 LYS B N 1
ATOM 3338 C CA . LYS B 2 288 ? -5.808 5.517 17.939 1.00 62.92 288 LYS B CA 1
ATOM 3339 C C . LYS B 2 288 ? -5.530 5.471 16.432 1.00 63.42 288 LYS B C 1
ATOM 3340 O O . LYS B 2 288 ? -4.960 6.408 15.865 1.00 59.21 288 LYS B O 1
ATOM 3346 N N . TYR B 2 289 ? -5.913 4.367 15.793 1.00 55.80 289 TYR B N 1
ATOM 3347 C CA . TYR B 2 289 ? -5.724 4.208 14.350 1.00 47.04 289 TYR B CA 1
ATOM 3348 C C . TYR B 2 289 ? -7.085 3.881 13.727 1.00 44.18 289 TYR B C 1
ATOM 3349 O O . TYR B 2 289 ? -8.029 3.536 14.440 1.00 38.55 289 TYR B O 1
ATOM 3358 N N . CYS B 2 290 ? -7.205 4.014 12.411 1.00 43.46 290 CYS B N 1
ATOM 3359 C CA . CYS B 2 290 ? -8.483 3.742 11.761 1.00 45.16 290 CYS B CA 1
ATOM 3360 C C . CYS B 2 290 ? -8.588 2.262 11.419 1.00 36.31 290 CYS B C 1
ATOM 3361 O O . CYS B 2 290 ? -8.008 1.802 10.441 1.00 39.15 290 CYS B O 1
ATOM 3364 N N . ASP B 2 291 ? -9.340 1.526 12.240 1.00 31.81 291 ASP B N 1
ATOM 3365 C CA . ASP B 2 291 ? -9.486 0.079 12.087 1.00 39.73 291 ASP B CA 1
ATOM 3366 C C . ASP B 2 291 ? -10.727 -0.390 11.362 1.00 40.39 291 ASP B C 1
ATOM 3367 O O . ASP B 2 291 ? -10.917 -1.590 11.182 1.00 48.23 291 ASP B O 1
ATOM 3372 N N . THR B 2 292 ? -11.580 0.545 10.965 1.00 45.12 292 THR B N 1
ATOM 3373 C CA . THR B 2 292 ? -12.809 0.202 10.261 1.00 35.17 292 THR B CA 1
ATOM 3374 C C . THR B 2 292 ? -12.835 0.893 8.908 1.00 36.53 292 THR B C 1
ATOM 3375 O O . THR B 2 292 ? -12.439 2.049 8.785 1.00 47.91 292 THR B O 1
ATOM 3379 N N . PRO B 2 293 ? -13.299 0.197 7.868 1.00 34.44 293 PRO B N 1
ATOM 3380 C CA . PRO B 2 293 ? -13.327 0.852 6.559 1.00 35.40 293 PRO B CA 1
ATOM 3381 C C . PRO B 2 293 ? -14.546 1.751 6.456 1.00 31.78 293 PRO B C 1
ATOM 3382 O O . PRO B 2 293 ? -15.482 1.639 7.253 1.00 26.74 293 PRO B O 1
ATOM 3386 N N . GLY B 2 294 ? -14.530 2.649 5.479 1.00 41.49 294 GLY B N 1
ATOM 3387 C CA . GLY B 2 294 ? -15.668 3.527 5.268 1.00 32.46 294 GLY B CA 1
ATOM 3388 C C . GLY B 2 294 ? -16.226 3.111 3.931 1.00 38.09 294 GLY B C 1
ATOM 3389 O O . GLY B 2 294 ? -15.779 2.103 3.381 1.00 37.93 294 GLY B O 1
ATOM 3390 N N . GLU B 2 295 ? -17.190 3.851 3.391 1.00 36.68 295 GLU B N 1
ATOM 3391 C CA . GLU B 2 295 ? -17.716 3.486 2.083 1.00 25.97 295 GLU B CA 1
ATOM 3392 C C . GLU B 2 295 ? -16.835 4.117 1.029 1.00 28.79 295 GLU B C 1
ATOM 3393 O O . GLU B 2 295 ? -16.499 5.282 1.143 1.00 27.98 295 GLU B O 1
ATOM 3399 N N . TYR B 2 296 ? -16.442 3.362 0.008 1.00 30.54 296 TYR B N 1
ATOM 3400 C CA . TYR B 2 296 ? -15.620 3.963 -1.021 1.00 26.02 296 TYR B CA 1
ATOM 3401 C C . TYR B 2 296 ? -15.448 3.173 -2.317 1.00 30.41 296 TYR B C 1
ATOM 3402 O O . TYR B 2 296 ? -15.876 2.034 -2.431 1.00 40.12 296 TYR B O 1
ATOM 3411 N N . TRP B 2 297 ? -14.837 3.831 -3.297 1.00 27.69 297 TRP B N 1
ATOM 3412 C CA . TRP B 2 297 ? -14.529 3.265 -4.597 1.00 23.39 297 TRP B CA 1
ATOM 3413 C C . TRP B 2 297 ? -13.080 3.689 -4.797 1.00 25.18 297 TRP B C 1
ATOM 3414 O O . TRP B 2 297 ? -12.778 4.875 -4.921 1.00 29.74 297 TRP B O 1
ATOM 3425 N N . LEU B 2 298 ? -12.178 2.718 -4.801 1.00 22.85 298 LEU B N 1
ATOM 3426 C CA . LEU B 2 298 ? -10.761 3.001 -4.916 1.00 26.05 298 LEU B CA 1
ATOM 3427 C C . LEU B 2 298 ? -10.373 3.901 -6.082 1.00 28.73 298 LEU B C 1
ATOM 3428 O O . LEU B 2 298 ? -9.537 4.790 -5.935 1.00 28.45 298 LEU B O 1
ATOM 3433 N N . GLY B 2 299 ? -10.968 3.656 -7.243 1.00 34.59 299 GLY B N 1
ATOM 3434 C CA . GLY B 2 299 ? -10.643 4.439 -8.421 1.00 34.20 299 GLY B CA 1
ATOM 3435 C C . GLY B 2 299 ? -10.229 3.507 -9.543 1.00 35.26 299 GLY B C 1
ATOM 3436 O O . GLY B 2 299 ? -9.361 2.654 -9.356 1.00 27.62 299 GLY B O 1
ATOM 3437 N N . ASN B 2 300 ? -10.824 3.685 -10.718 1.00 25.97 300 ASN B N 1
ATOM 3438 C CA . ASN B 2 300 ? -10.535 2.826 -11.857 1.00 18.92 300 ASN B CA 1
ATOM 3439 C C . ASN B 2 300 ? -9.088 2.742 -12.303 1.00 25.98 300 ASN B C 1
ATOM 3440 O O . ASN B 2 300 ? -8.612 1.662 -12.650 1.00 37.34 300 ASN B O 1
ATOM 3445 N N . ASP B 2 301 ? -8.370 3.854 -12.313 1.00 32.78 301 ASP B N 1
ATOM 3446 C CA . ASP B 2 301 ? -6.974 3.769 -12.716 1.00 34.10 301 ASP B CA 1
ATOM 3447 C C . ASP B 2 301 ? -6.183 2.931 -11.718 1.00 27.33 301 ASP B C 1
ATOM 3448 O O . ASP B 2 301 ? -5.298 2.181 -12.100 1.00 35.42 301 ASP B O 1
ATOM 3453 N N . LYS B 2 302 ? -6.512 3.061 -10.439 1.00 28.59 302 LYS B N 1
ATOM 3454 C CA . LYS B 2 302 ? -5.817 2.317 -9.400 1.00 34.27 302 LYS B CA 1
ATOM 3455 C C . LYS B 2 302 ? -6.168 0.833 -9.435 1.00 37.78 302 LYS B C 1
ATOM 3456 O O . LYS B 2 302 ? -5.287 -0.029 -9.379 1.00 37.02 302 LYS B O 1
ATOM 3462 N N . ILE B 2 303 ? -7.458 0.542 -9.534 1.00 30.06 303 ILE B N 1
ATOM 3463 C CA . ILE B 2 303 ? -7.912 -0.826 -9.593 1.00 24.97 303 ILE B CA 1
ATOM 3464 C C . ILE B 2 303 ? -7.340 -1.519 -10.818 1.00 30.28 303 ILE B C 1
ATOM 3465 O O . ILE B 2 303 ? -6.956 -2.687 -10.772 1.00 27.81 303 ILE B O 1
ATOM 3470 N N . SER B 2 304 ? -7.277 -0.792 -11.921 1.00 26.51 304 SER B N 1
ATOM 3471 C CA . SER B 2 304 ? -6.740 -1.372 -13.132 1.00 29.89 304 SER B CA 1
ATOM 3472 C C . SER B 2 304 ? -5.312 -1.794 -12.871 1.00 33.27 304 SER B C 1
ATOM 3473 O O . SER B 2 304 ? -4.972 -2.975 -12.925 1.00 42.61 304 SER B O 1
ATOM 3476 N N . GLN B 2 305 ? -4.479 -0.813 -12.571 1.00 31.79 305 GLN B N 1
ATOM 3477 C CA . GLN B 2 305 ? -3.072 -1.064 -12.324 1.00 29.87 305 GLN B CA 1
ATOM 3478 C C . GLN B 2 305 ? -2.809 -2.192 -11.309 1.00 30.75 305 GLN B C 1
ATOM 3479 O O . GLN B 2 305 ? -1.830 -2.920 -11.437 1.00 25.40 305 GLN B O 1
ATOM 3485 N N . LEU B 2 306 ? -3.681 -2.342 -10.317 1.00 20.27 306 LEU B N 1
ATOM 3486 C CA . LEU B 2 306 ? -3.507 -3.388 -9.332 1.00 24.35 306 LEU B CA 1
ATOM 3487 C C . LEU B 2 306 ? -3.648 -4.762 -10.035 1.00 38.70 306 LEU B C 1
ATOM 3488 O O . LEU B 2 306 ? -2.777 -5.633 -9.901 1.00 34.80 306 LEU B O 1
ATOM 3493 N N . THR B 2 307 ? -4.731 -4.937 -10.797 1.00 36.01 307 THR B N 1
ATOM 3494 C CA . THR B 2 307 ? -4.986 -6.184 -11.513 1.00 28.86 307 THR B CA 1
ATOM 3495 C C . THR B 2 307 ? -3.922 -6.478 -12.572 1.00 32.83 307 THR B C 1
ATOM 3496 O O . THR B 2 307 ? -3.780 -7.616 -13.004 1.00 50.92 307 THR B O 1
ATOM 3500 N N . LYS B 2 308 ? -3.168 -5.465 -12.980 1.00 31.89 308 LYS B N 1
ATOM 3501 C CA . LYS B 2 308 ? -2.116 -5.639 -13.986 1.00 30.78 308 LYS B CA 1
ATOM 3502 C C . LYS B 2 308 ? -0.781 -6.066 -13.376 1.00 33.93 308 LYS B C 1
ATOM 3503 O O . LYS B 2 308 ? 0.163 -6.358 -14.104 1.00 39.14 308 LYS B O 1
ATOM 3509 N N . ILE B 2 309 ? -0.686 -6.086 -12.050 1.00 40.11 309 ILE B N 1
ATOM 3510 C CA . ILE B 2 309 ? 0.559 -6.498 -11.399 1.00 46.42 309 ILE B CA 1
ATOM 3511 C C . ILE B 2 309 ? 0.830 -7.955 -11.750 1.00 41.62 309 ILE B C 1
ATOM 3512 O O . ILE B 2 309 ? 1.945 -8.325 -12.115 1.00 39.85 309 ILE B O 1
ATOM 3517 N N . GLY B 2 310 ? -0.214 -8.766 -11.618 1.00 39.78 310 GLY B N 1
ATOM 3518 C CA . GLY B 2 310 ? -0.140 -10.182 -11.914 1.00 36.92 310 GLY B CA 1
ATOM 3519 C C . GLY B 2 310 ? -1.526 -10.770 -11.754 1.00 43.21 310 GLY B C 1
ATOM 3520 O O . GLY B 2 310 ? -2.485 -10.031 -11.501 1.00 47.80 310 GLY B O 1
ATOM 3521 N N . PRO B 2 311 ? -1.676 -12.094 -11.901 1.00 42.24 311 PRO B N 1
ATOM 3522 C CA . PRO B 2 311 ? -2.988 -12.731 -11.758 1.00 27.58 311 PRO B CA 1
ATOM 3523 C C . PRO B 2 311 ? -3.633 -12.229 -10.482 1.00 32.90 311 PRO B C 1
ATOM 3524 O O . PRO B 2 311 ? -3.033 -12.269 -9.409 1.00 33.72 311 PRO B O 1
ATOM 3528 N N . THR B 2 312 ? -4.862 -11.760 -10.601 1.00 25.98 312 THR B N 1
ATOM 3529 C CA . THR B 2 312 ? -5.555 -11.212 -9.458 1.00 22.11 312 THR B CA 1
ATOM 3530 C C . THR B 2 312 ? -6.914 -11.858 -9.401 1.00 29.35 312 THR B C 1
ATOM 3531 O O . THR B 2 312 ? -7.480 -12.192 -10.443 1.00 24.08 312 THR B O 1
ATOM 3535 N N . LYS B 2 313 ? -7.437 -12.034 -8.191 1.00 30.84 313 LYS B N 1
ATOM 3536 C CA . LYS B 2 313 ? -8.769 -12.600 -8.002 1.00 37.49 313 LYS B CA 1
ATOM 3537 C C . LYS B 2 313 ? -9.556 -11.556 -7.211 1.00 36.46 313 LYS B C 1
ATOM 3538 O O . LYS B 2 313 ? -8.961 -10.713 -6.544 1.00 35.81 313 LYS B O 1
ATOM 3544 N N . VAL B 2 314 ? -10.884 -11.607 -7.293 1.00 32.63 314 VAL B N 1
ATOM 3545 C CA . VAL B 2 314 ? -11.707 -10.645 -6.590 1.00 25.42 314 VAL B CA 1
ATOM 3546 C C . VAL B 2 314 ? -12.823 -11.314 -5.824 1.00 29.16 314 VAL B C 1
ATOM 3547 O O . VAL B 2 314 ? -13.529 -12.165 -6.346 1.00 32.25 314 VAL B O 1
ATOM 3551 N N . LEU B 2 315 ? -12.972 -10.912 -4.570 1.00 32.94 315 LEU B N 1
ATOM 3552 C CA . LEU B 2 315 ? -13.987 -11.465 -3.697 1.00 30.43 315 LEU B CA 1
ATOM 3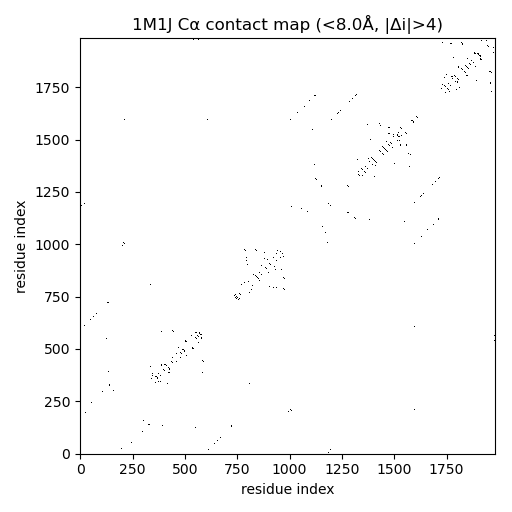553 C C . LEU B 2 315 ? -15.088 -10.452 -3.422 1.00 28.25 315 LEU B C 1
ATOM 3554 O O . LEU B 2 315 ? -14.859 -9.412 -2.820 1.00 38.71 315 LEU B O 1
ATOM 3559 N N . ILE B 2 316 ? -16.289 -10.767 -3.876 1.00 26.24 316 ILE B N 1
ATOM 3560 C CA . ILE B 2 316 ? -17.436 -9.901 -3.687 1.00 23.80 316 ILE B CA 1
ATOM 3561 C C . ILE B 2 316 ? -18.311 -10.464 -2.581 1.00 23.53 316 ILE B C 1
ATOM 3562 O O . ILE B 2 316 ? -18.847 -11.550 -2.721 1.00 37.11 316 ILE B O 1
ATOM 3567 N N . GLU B 2 317 ? -18.464 -9.731 -1.487 1.00 28.09 317 GLU B N 1
ATOM 3568 C CA . GLU B 2 317 ? -19.289 -10.202 -0.379 1.00 25.45 317 GLU B CA 1
ATOM 3569 C C . GLU B 2 317 ? -20.412 -9.203 -0.163 1.00 31.89 317 GLU B C 1
ATOM 3570 O O . GLU B 2 317 ? -20.270 -8.027 -0.475 1.00 38.41 317 GLU B O 1
ATOM 3576 N N . MET B 2 318 ? -21.528 -9.677 0.372 1.00 34.77 318 MET B N 1
ATOM 3577 C CA . MET B 2 318 ? -22.690 -8.837 0.605 1.00 36.26 318 MET B CA 1
ATOM 3578 C C . MET B 2 318 ? -23.497 -9.429 1.748 1.00 38.60 318 MET B C 1
ATOM 3579 O O . MET B 2 318 ? -23.317 -10.590 2.108 1.00 36.66 318 MET B O 1
ATOM 3584 N N . GLU B 2 319 ? -24.398 -8.634 2.307 1.00 30.69 319 GLU B N 1
ATOM 3585 C CA . GLU B 2 319 ? -25.200 -9.089 3.429 1.00 33.16 319 GLU B CA 1
ATOM 3586 C C . GLU B 2 319 ? -26.583 -8.451 3.338 1.00 38.60 319 GLU B C 1
ATOM 3587 O O . GLU B 2 319 ? -26.711 -7.301 2.918 1.00 39.80 319 GLU B O 1
ATOM 3593 N N . ASP B 2 320 ? -27.626 -9.190 3.705 1.00 41.45 320 ASP B N 1
ATOM 3594 C CA . ASP B 2 320 ? -28.954 -8.603 3.642 1.00 45.88 320 ASP B CA 1
ATOM 3595 C C . ASP B 2 320 ? -29.242 -7.858 4.929 1.00 44.21 320 ASP B C 1
ATOM 3596 O O . ASP B 2 320 ? -28.339 -7.658 5.748 1.00 46.65 320 ASP B O 1
ATOM 3601 N N . TRP B 2 321 ? -30.488 -7.442 5.113 1.00 31.47 321 TRP B N 1
ATOM 3602 C CA . TRP B 2 321 ? -30.830 -6.694 6.306 1.00 27.88 321 TRP B CA 1
ATOM 3603 C C . TRP B 2 321 ? -31.287 -7.574 7.430 1.00 35.98 321 TRP B C 1
ATOM 3604 O O . TRP B 2 321 ? -31.685 -7.083 8.485 1.00 34.37 321 TRP B O 1
ATOM 3615 N N . ASN B 2 322 ? -31.218 -8.883 7.205 1.00 47.08 322 ASN B N 1
ATOM 3616 C CA . ASN B 2 322 ? -31.640 -9.852 8.206 1.00 49.51 322 ASN B CA 1
ATOM 3617 C C . ASN B 2 322 ? -30.418 -10.476 8.876 1.00 45.53 322 ASN B C 1
ATOM 3618 O O . ASN B 2 322 ? -30.523 -11.095 9.926 1.00 52.48 322 ASN B O 1
ATOM 3623 N N . GLY B 2 323 ? -29.255 -10.309 8.260 1.00 47.02 323 GLY B N 1
ATOM 3624 C CA . GLY B 2 323 ? -28.039 -10.857 8.828 1.00 39.34 323 GLY B CA 1
ATOM 3625 C C . GLY B 2 323 ? -27.374 -11.935 7.987 1.00 45.93 323 GLY B C 1
ATOM 3626 O O . GLY B 2 323 ? -26.283 -12.393 8.319 1.00 45.72 323 GLY B O 1
ATOM 3627 N N . ASP B 2 324 ? -28.007 -12.339 6.890 1.00 43.91 324 ASP B N 1
ATOM 3628 C CA . ASP B 2 324 ? -27.435 -13.382 6.056 1.00 37.89 324 ASP B CA 1
ATOM 3629 C C . ASP B 2 324 ? -26.372 -12.873 5.110 1.00 35.00 324 ASP B C 1
ATOM 3630 O O . ASP B 2 324 ? -26.445 -11.744 4.637 1.00 51.65 324 ASP B O 1
ATOM 3635 N N . LYS B 2 325 ? -25.391 -13.723 4.823 1.00 31.47 325 LYS B N 1
ATOM 3636 C CA . LYS B 2 325 ? -24.286 -13.364 3.948 1.00 34.52 325 LYS B CA 1
ATOM 3637 C C . LYS B 2 325 ? -24.041 -14.402 2.864 1.00 30.16 325 LYS B C 1
ATOM 3638 O O . LYS B 2 325 ? -24.366 -15.571 3.035 1.00 44.52 325 LYS B O 1
ATOM 3644 N N . VAL B 2 326 ? -23.480 -13.956 1.743 1.00 21.21 326 VAL B N 1
ATOM 3645 C CA . VAL B 2 326 ? -23.142 -14.824 0.617 1.00 26.79 326 VAL B CA 1
ATOM 3646 C C . VAL B 2 326 ? -21.949 -14.144 -0.005 1.00 29.09 326 VAL B C 1
ATOM 3647 O O . VAL B 2 326 ? -21.597 -13.043 0.401 1.00 33.52 326 VAL B O 1
ATOM 3651 N N . SER B 2 327 ? -21.329 -14.782 -0.989 1.00 22.71 327 SER B N 1
ATOM 3652 C CA . SER B 2 327 ? -20.167 -14.189 -1.630 1.00 23.32 327 SER B CA 1
ATOM 3653 C C . SER B 2 327 ? -19.971 -14.721 -3.033 1.00 26.46 327 SER B C 1
ATOM 3654 O O . SER B 2 327 ? -20.694 -15.611 -3.471 1.00 35.37 327 SER B O 1
ATOM 3657 N N . ALA B 2 328 ? -19.000 -14.158 -3.743 1.00 26.85 328 ALA B N 1
ATOM 3658 C CA . ALA B 2 328 ? -18.718 -14.581 -5.103 1.00 27.87 328 ALA B CA 1
ATOM 3659 C C . ALA B 2 328 ? -17.249 -14.365 -5.345 1.00 34.70 328 ALA B C 1
ATOM 3660 O O . ALA B 2 328 ? -16.751 -13.254 -5.215 1.00 38.71 328 ALA B O 1
ATOM 3662 N N . LEU B 2 329 ? -16.557 -15.439 -5.699 1.00 38.97 329 LEU B N 1
ATOM 3663 C CA . LEU B 2 329 ? -15.135 -15.371 -5.944 1.00 38.12 329 LEU B CA 1
ATOM 3664 C C . LEU B 2 329 ? -14.888 -15.548 -7.420 1.00 38.10 329 LEU B C 1
ATOM 3665 O O . LEU B 2 329 ? -15.365 -16.492 -8.022 1.00 54.93 329 LEU B O 1
ATOM 3670 N N . TYR B 2 330 ? -14.144 -14.623 -7.998 1.00 39.10 330 TYR B N 1
ATOM 3671 C CA . TYR B 2 330 ? -13.841 -14.661 -9.408 1.00 34.58 330 TYR B CA 1
ATOM 3672 C C . TYR B 2 330 ? -12.346 -14.781 -9.544 1.00 45.98 330 TYR B C 1
ATOM 3673 O O . TYR B 2 330 ? -11.628 -13.782 -9.515 1.00 41.37 330 TYR B O 1
ATOM 3682 N N . GLY B 2 331 ? -11.898 -16.027 -9.685 1.00 56.78 331 GLY B N 1
ATOM 3683 C CA . GLY B 2 331 ? -10.485 -16.342 -9.797 1.00 57.06 331 GLY B CA 1
ATOM 3684 C C . GLY B 2 331 ? -9.714 -15.569 -10.845 1.00 59.46 331 GLY B C 1
ATOM 3685 O O . GLY B 2 331 ? -8.484 -15.421 -10.751 1.00 63.59 331 GLY B O 1
ATOM 3686 N N . GLY B 2 332 ? -10.421 -15.095 -11.859 1.00 44.12 332 GLY B N 1
ATOM 3687 C CA . GLY B 2 332 ? -9.756 -14.333 -12.896 1.00 55.07 332 GLY B CA 1
ATOM 3688 C C . GLY B 2 332 ? -10.364 -12.961 -12.829 1.00 60.39 332 GLY B C 1
ATOM 3689 O O . GLY B 2 332 ? -11.581 -12.836 -12.921 1.00 75.36 332 GLY B O 1
ATOM 3690 N N . PHE B 2 333 ? -9.544 -11.935 -12.641 1.00 53.35 333 PHE B N 1
ATOM 3691 C CA . PHE B 2 333 ? -10.068 -10.579 -12.544 1.00 43.25 333 PHE B CA 1
ATOM 3692 C C . PHE B 2 333 ? -9.118 -9.581 -13.162 1.00 40.35 333 PHE B C 1
ATOM 3693 O O . PHE B 2 333 ? -7.958 -9.467 -12.775 1.00 42.92 333 PHE B O 1
ATOM 3701 N N . THR B 2 334 ? -9.628 -8.858 -14.144 1.00 46.41 334 THR B N 1
ATOM 3702 C CA . THR B 2 334 ? -8.838 -7.864 -14.832 1.00 46.20 334 THR B CA 1
ATOM 3703 C C . THR B 2 334 ? -9.699 -6.673 -15.178 1.00 42.80 334 THR B C 1
ATOM 3704 O O . THR B 2 334 ? -10.910 -6.792 -15.371 1.00 39.32 334 THR B O 1
ATOM 3708 N N . ILE B 2 335 ? -9.056 -5.519 -15.237 1.00 38.33 335 ILE B N 1
ATOM 3709 C CA . ILE B 2 335 ? -9.718 -4.285 -15.581 1.00 32.32 335 ILE B CA 1
ATOM 3710 C C . ILE B 2 335 ? -8.698 -3.560 -16.417 1.00 32.97 335 ILE B C 1
ATOM 3711 O O . ILE B 2 335 ? -7.678 -3.113 -15.897 1.00 36.10 335 ILE B O 1
ATOM 3716 N N . HIS B 2 336 ? -8.955 -3.481 -17.720 1.00 35.05 336 HIS B N 1
ATOM 3717 C CA . HIS B 2 336 ? -8.038 -2.809 -18.630 1.00 36.63 336 HIS B CA 1
ATOM 3718 C C . HIS B 2 336 ? -8.012 -1.306 -18.333 1.00 36.24 336 HIS B C 1
ATOM 3719 O O . HIS B 2 336 ? -8.810 -0.808 -17.527 1.00 28.02 336 HIS B O 1
ATOM 3726 N N . ASN B 2 337 ? -7.103 -0.585 -18.985 1.00 31.79 337 ASN B N 1
ATOM 3727 C CA . ASN B 2 337 ? -6.967 0.848 -18.754 1.00 31.21 337 ASN B CA 1
ATOM 3728 C C . ASN B 2 337 ? -8.108 1.718 -19.284 1.00 36.25 337 ASN B C 1
ATOM 3729 O O . ASN B 2 337 ? -9.100 1.223 -19.828 1.00 38.33 337 ASN B O 1
ATOM 3734 N N . GLU B 2 338 ? -7.961 3.027 -19.111 1.00 42.50 338 GLU B N 1
ATOM 3735 C CA . GLU B 2 338 ? -8.980 3.972 -19.547 1.00 41.67 338 GLU B CA 1
ATOM 3736 C C . GLU B 2 338 ? -9.170 3.925 -21.060 1.00 39.84 338 GLU B C 1
ATOM 3737 O O . GLU B 2 338 ? -10.299 3.976 -21.554 1.00 26.17 338 GLU B O 1
ATOM 3743 N N . GLY B 2 339 ? -8.066 3.820 -21.793 1.00 37.93 339 GLY B N 1
ATOM 3744 C CA . GLY B 2 339 ? -8.159 3.729 -23.239 1.00 37.36 339 GLY B CA 1
ATOM 3745 C C . GLY B 2 339 ? -9.024 2.546 -23.674 1.00 48.44 339 GLY B C 1
ATOM 3746 O O . GLY B 2 339 ? -9.532 2.513 -24.794 1.00 53.25 339 GLY B O 1
ATOM 3747 N N . ASN B 2 340 ? -9.192 1.565 -22.794 1.00 39.07 340 ASN B N 1
ATOM 3748 C CA . ASN B 2 340 ? -10.007 0.405 -23.109 1.00 40.47 340 ASN B CA 1
ATOM 3749 C C . ASN B 2 340 ? -11.303 0.428 -22.324 1.00 42.14 340 ASN B C 1
ATOM 3750 O O . ASN B 2 340 ? -11.925 -0.610 -22.072 1.00 43.43 340 ASN B O 1
ATOM 3755 N N . LYS B 2 341 ? -11.702 1.631 -21.939 1.00 33.78 341 LYS B N 1
ATOM 3756 C CA . LYS B 2 341 ? -12.931 1.826 -21.199 1.00 31.38 341 LYS B CA 1
ATOM 3757 C C . LYS B 2 341 ? -13.036 0.978 -19.927 1.00 31.50 341 LYS B C 1
ATOM 3758 O O . LYS B 2 341 ? -14.144 0.590 -19.527 1.00 25.43 341 LYS B O 1
ATOM 3764 N N . TYR B 2 342 ? -11.894 0.711 -19.287 1.00 22.35 342 TYR B N 1
ATOM 3765 C CA . TYR B 2 342 ? -11.877 -0.063 -18.048 1.00 27.67 342 TYR B CA 1
ATOM 3766 C C . TYR B 2 342 ? -12.638 -1.381 -18.220 1.00 30.21 342 TYR B C 1
ATOM 3767 O O . TYR B 2 342 ? -13.409 -1.816 -17.342 1.00 18.75 342 TYR B O 1
ATOM 3776 N N . GLN B 2 343 ? -12.426 -2.017 -19.363 1.00 32.90 343 GLN B N 1
ATOM 3777 C CA . GLN B 2 343 ? -13.119 -3.261 -19.643 1.00 42.74 343 GLN B CA 1
ATOM 3778 C C . GLN B 2 343 ? -12.936 -4.297 -18.524 1.00 35.69 343 GLN B C 1
ATOM 3779 O O . GLN B 2 343 ? -11.812 -4.577 -18.098 1.00 34.78 343 GLN B O 1
ATOM 3785 N N . LEU B 2 344 ? -14.057 -4.831 -18.043 1.00 20.47 344 LEU B N 1
ATOM 3786 C CA . LEU B 2 344 ? -14.066 -5.846 -17.003 1.00 33.81 344 LEU B CA 1
ATOM 3787 C C . LEU B 2 344 ? -13.854 -7.220 -17.625 1.00 38.29 344 LEU B C 1
ATOM 3788 O O . LEU B 2 344 ? -14.226 -7.467 -18.775 1.00 40.48 344 LEU B O 1
ATOM 3793 N N . SER B 2 345 ? -13.268 -8.117 -16.848 1.00 39.15 345 SER B N 1
ATOM 3794 C CA . SER B 2 345 ? -13.008 -9.465 -17.314 1.00 43.23 345 SER B CA 1
ATOM 3795 C C . SER B 2 345 ? -12.819 -10.409 -16.133 1.00 40.15 345 SER B C 1
ATOM 3796 O O . SER B 2 345 ? -11.983 -10.171 -15.268 1.00 37.00 345 SER B O 1
ATOM 3799 N N . VAL B 2 346 ? -13.608 -11.472 -16.089 1.00 41.65 346 VAL B N 1
ATOM 3800 C CA . VAL B 2 346 ? -13.489 -12.431 -15.006 1.00 47.47 346 VAL B CA 1
ATOM 3801 C C . VAL B 2 346 ? -13.529 -13.856 -15.519 1.00 48.64 346 VAL B C 1
ATOM 3802 O O . VAL B 2 346 ? -13.555 -14.086 -16.725 1.00 48.89 346 VAL B O 1
ATOM 3806 N N . SER B 2 347 ? -13.524 -14.801 -14.582 1.00 61.36 347 SER B N 1
ATOM 3807 C CA . SER B 2 347 ? -13.579 -16.236 -14.868 1.00 58.78 347 SER B CA 1
ATOM 3808 C C . SER B 2 347 ? -13.514 -17.015 -13.561 1.00 59.62 347 SER B C 1
ATOM 3809 O O . SER B 2 347 ? -13.507 -16.437 -12.474 1.00 69.33 347 SER B O 1
ATOM 3812 N N . ASN B 2 348 ? -13.486 -18.333 -13.670 1.00 55.21 348 ASN B N 1
ATOM 3813 C CA . ASN B 2 348 ? -13.380 -19.196 -12.499 1.00 54.18 348 ASN B CA 1
ATOM 3814 C C . ASN B 2 348 ? -14.225 -18.781 -11.303 1.00 52.50 348 ASN B C 1
ATOM 3815 O O . ASN B 2 348 ? -13.712 -18.674 -10.179 1.00 57.15 348 ASN B O 1
ATOM 3820 N N . TYR B 2 349 ? -15.510 -18.548 -11.534 1.00 32.00 349 TYR B N 1
ATOM 3821 C CA . TYR B 2 349 ? -16.409 -18.185 -10.443 1.00 35.10 349 TYR B CA 1
ATOM 3822 C C . TYR B 2 349 ? -16.504 -19.307 -9.407 1.00 34.56 349 TYR B C 1
ATOM 3823 O O . TYR B 2 349 ? -16.197 -20.462 -9.684 1.00 46.39 349 TYR B O 1
ATOM 3832 N N . LYS B 2 350 ? -16.947 -18.945 -8.213 1.00 39.30 350 LYS B N 1
ATOM 3833 C CA . LYS B 2 350 ? -17.134 -19.884 -7.125 1.00 38.05 350 LYS B CA 1
ATOM 3834 C C . LYS B 2 350 ? -17.748 -19.132 -5.961 1.00 31.08 350 LYS B C 1
ATOM 3835 O O . LYS B 2 350 ? -17.214 -18.126 -5.522 1.00 50.07 350 LYS B O 1
ATOM 3841 N N . GLY B 2 351 ? -18.887 -19.603 -5.476 1.00 29.03 351 GLY B N 1
ATOM 3842 C CA . GLY B 2 351 ? -19.531 -18.944 -4.357 1.00 19.49 351 GLY B CA 1
ATOM 3843 C C . GLY B 2 351 ? -20.988 -19.331 -4.279 1.00 29.21 351 GLY B C 1
ATOM 3844 O O . GLY B 2 351 ? -21.468 -20.084 -5.118 1.00 38.87 351 GLY B O 1
ATOM 3845 N N . ASN B 2 352 ? -21.699 -18.813 -3.286 1.00 27.76 352 ASN B N 1
ATOM 3846 C CA . ASN B 2 352 ? -23.111 -19.127 -3.132 1.00 31.70 352 ASN B CA 1
ATOM 3847 C C . ASN B 2 352 ? -24.014 -17.910 -3.350 1.00 36.03 352 ASN B C 1
ATOM 3848 O O . ASN B 2 352 ? -25.148 -17.890 -2.878 1.00 31.90 352 ASN B O 1
ATOM 3853 N N . ALA B 2 353 ? -23.523 -16.893 -4.049 1.00 38.67 353 ALA B N 1
ATOM 3854 C CA . ALA B 2 353 ? -24.337 -15.700 -4.287 1.00 41.10 353 ALA B CA 1
ATOM 3855 C C . ALA B 2 353 ? -24.942 -15.729 -5.688 1.00 38.35 353 ALA B C 1
ATOM 3856 O O . ALA B 2 353 ? -25.907 -15.030 -5.979 1.00 48.38 353 ALA B O 1
ATOM 3858 N N . GLY B 2 354 ? -24.367 -16.555 -6.548 1.00 38.49 354 GLY B N 1
ATOM 3859 C CA . GLY B 2 354 ? -24.862 -16.676 -7.896 1.00 28.75 354 GLY B CA 1
ATOM 3860 C C . GLY B 2 354 ? -23.968 -15.917 -8.836 1.00 35.11 354 GLY B C 1
ATOM 3861 O O . GLY B 2 354 ? -23.826 -14.711 -8.690 1.00 42.83 354 GLY B O 1
ATOM 3862 N N . ASN B 2 355 ? -23.368 -16.614 -9.795 1.00 28.88 355 ASN B N 1
ATOM 3863 C CA . ASN B 2 355 ? -22.484 -15.977 -10.750 1.00 31.61 355 ASN B CA 1
ATOM 3864 C C . ASN B 2 355 ? -23.252 -15.000 -11.627 1.00 35.63 355 ASN B C 1
ATOM 3865 O O . ASN B 2 355 ? -23.644 -15.324 -12.747 1.00 47.67 355 ASN B O 1
ATOM 3870 N N . ALA B 2 356 ? -23.435 -13.786 -11.120 1.00 43.72 356 ALA B N 1
ATOM 3871 C CA . ALA B 2 356 ? -24.162 -12.758 -11.846 1.00 36.32 356 ALA B CA 1
ATOM 3872 C C . ALA B 2 356 ? -23.284 -12.010 -12.828 1.00 38.21 356 ALA B C 1
ATOM 3873 O O . ALA B 2 356 ? -23.785 -11.400 -13.762 1.00 50.94 356 ALA B O 1
ATOM 3875 N N . LEU B 2 357 ? -21.974 -12.055 -12.635 1.00 39.55 357 LEU B N 1
ATOM 3876 C CA . LEU B 2 357 ? -21.087 -11.324 -13.527 1.00 33.52 357 LEU B CA 1
ATOM 3877 C C . LEU B 2 357 ? -20.792 -12.041 -14.834 1.00 33.69 357 LEU B C 1
ATOM 3878 O O . LEU B 2 357 ? -20.479 -11.409 -15.846 1.00 35.25 357 LEU B O 1
ATOM 3883 N N . MET B 2 358 ? -20.882 -13.364 -14.822 1.00 45.21 358 MET B N 1
ATOM 3884 C CA . MET B 2 358 ? -20.585 -14.127 -16.031 1.00 42.30 358 MET B CA 1
ATOM 3885 C C . MET B 2 358 ? -21.804 -14.747 -16.684 1.00 43.57 358 MET B C 1
ATOM 3886 O O . MET B 2 358 ? -21.852 -14.874 -17.904 1.00 43.69 358 MET B O 1
ATOM 3891 N N . GLU B 2 359 ? -22.792 -15.118 -15.880 1.00 44.41 359 GLU B N 1
ATOM 3892 C CA . GLU B 2 359 ? -23.977 -15.765 -16.423 1.00 55.32 359 GLU B CA 1
ATOM 3893 C C . GLU B 2 359 ? -25.278 -14.967 -16.440 1.00 54.59 359 GLU B C 1
ATOM 3894 O O . GLU B 2 359 ? -26.308 -15.481 -16.877 1.00 64.59 359 GLU B O 1
ATOM 3900 N N . GLY B 2 360 ? -25.255 -13.728 -15.966 1.00 42.90 360 GLY B N 1
ATOM 3901 C CA . GLY B 2 360 ? -26.475 -12.943 -15.980 1.00 37.46 360 GLY B CA 1
ATOM 3902 C C . GLY B 2 360 ? -27.482 -13.375 -14.929 1.00 35.94 360 GLY B C 1
ATOM 3903 O O . GLY B 2 360 ? -27.233 -14.318 -14.190 1.00 32.09 360 GLY B O 1
ATOM 3904 N N . ALA B 2 361 ? -28.615 -12.681 -14.853 1.00 31.96 361 ALA B N 1
ATOM 3905 C CA . ALA B 2 361 ? -29.622 -13.002 -13.859 1.00 40.07 361 ALA B CA 1
ATOM 3906 C C . ALA B 2 361 ? -30.180 -14.410 -14.039 1.00 51.55 361 ALA B C 1
ATOM 3907 O O . ALA B 2 361 ? -30.450 -14.862 -15.157 1.00 52.92 361 ALA B O 1
ATOM 3909 N N . SER B 2 362 ? -30.364 -15.093 -12.918 1.00 54.66 362 SER B N 1
ATOM 3910 C CA . SER B 2 362 ? -30.876 -16.451 -12.921 1.00 50.48 362 SER B CA 1
ATOM 3911 C C . SER B 2 362 ? -32.380 -16.526 -13.187 1.00 52.31 362 SER B C 1
ATOM 3912 O O . SER B 2 362 ? -32.874 -17.554 -13.650 1.00 55.43 362 SER B O 1
ATOM 3915 N N . GLN B 2 363 ? -33.109 -15.452 -12.890 1.00 43.93 363 GLN B N 1
ATOM 3916 C CA . GLN B 2 363 ? -34.554 -15.447 -13.104 1.00 44.47 363 GLN B CA 1
ATOM 3917 C C . GLN B 2 363 ? -34.981 -14.991 -14.499 1.00 45.84 363 GLN B C 1
ATOM 3918 O O . GLN B 2 363 ? -36.168 -14.910 -14.789 1.00 51.27 363 GLN B O 1
ATOM 3924 N N . LEU B 2 364 ? -34.020 -14.693 -15.360 1.00 47.27 364 LEU B N 1
ATOM 3925 C CA . LEU B 2 364 ? -34.332 -14.278 -16.719 1.00 43.82 364 LEU B CA 1
ATOM 3926 C C . LEU B 2 364 ? -33.927 -15.408 -17.651 1.00 49.51 364 LEU B C 1
ATOM 3927 O O . LEU B 2 364 ? -33.183 -16.301 -17.252 1.00 55.37 364 LEU B O 1
ATOM 3932 N N . TYR B 2 365 ? -34.400 -15.380 -18.893 1.00 56.78 365 TYR B N 1
ATOM 3933 C CA . TYR B 2 365 ? -34.038 -16.441 -19.828 1.00 49.18 365 TYR B CA 1
ATOM 3934 C C . TYR B 2 365 ? -33.622 -15.940 -21.196 1.00 45.53 365 TYR B C 1
ATOM 3935 O O . TYR B 2 365 ? -34.066 -14.886 -21.659 1.00 39.98 365 TYR B O 1
ATOM 3944 N N . GLY B 2 366 ? -32.747 -16.714 -21.824 1.00 48.91 366 GLY B N 1
ATOM 3945 C CA . GLY B 2 366 ? -32.243 -16.383 -23.140 1.00 56.68 366 GLY B CA 1
ATOM 3946 C C . GLY B 2 366 ? -31.767 -14.952 -23.255 1.00 64.73 366 GLY B C 1
ATOM 3947 O O . GLY B 2 366 ? -31.064 -14.436 -22.387 1.00 69.75 366 GLY B O 1
ATOM 3948 N N . GLU B 2 367 ? -32.167 -14.318 -24.350 1.00 67.98 367 GLU B N 1
ATOM 3949 C CA . GLU B 2 367 ? -31.823 -12.942 -24.664 1.00 59.82 367 GLU B CA 1
ATOM 3950 C C . GLU B 2 367 ? -31.814 -12.023 -23.432 1.00 57.57 367 GLU B C 1
ATOM 3951 O O . GLU B 2 367 ? -30.902 -11.208 -23.263 1.00 41.40 367 GLU B O 1
ATOM 3957 N N . ASN B 2 368 ? -32.824 -12.147 -22.574 1.00 44.90 368 ASN B N 1
ATOM 3958 C CA . ASN B 2 368 ? -32.869 -11.315 -21.384 1.00 48.99 368 ASN B CA 1
ATOM 3959 C C . ASN B 2 368 ? -31.638 -11.555 -20.518 1.00 58.03 368 ASN B C 1
ATOM 3960 O O . ASN B 2 368 ? -30.860 -10.639 -20.247 1.00 59.25 368 ASN B O 1
ATOM 3965 N N . ARG B 2 369 ? -31.475 -12.795 -20.071 1.00 53.53 369 ARG B N 1
ATOM 3966 C CA . ARG B 2 369 ? -30.346 -13.148 -19.233 1.00 49.03 369 ARG B CA 1
ATOM 3967 C C . ARG B 2 369 ? -29.030 -12.722 -19.857 1.00 43.53 369 ARG B C 1
ATOM 3968 O O . ARG B 2 369 ? -28.174 -12.151 -19.186 1.00 54.19 369 ARG B O 1
ATOM 3976 N N . THR B 2 370 ? -28.872 -12.999 -21.143 1.00 40.13 370 THR B N 1
ATOM 3977 C CA . THR B 2 370 ? -27.645 -12.662 -21.857 1.00 42.25 370 THR B CA 1
ATOM 3978 C C . THR B 2 370 ? -27.302 -11.170 -21.809 1.00 44.22 370 THR B C 1
ATOM 3979 O O . THR B 2 370 ? -26.128 -10.784 -21.845 1.00 36.55 370 THR B O 1
ATOM 3983 N N . MET B 2 371 ? -28.320 -10.326 -21.729 1.00 45.67 371 MET B N 1
ATOM 3984 C CA . MET B 2 371 ? -28.066 -8.897 -21.697 1.00 49.57 371 MET B CA 1
ATOM 3985 C C . MET B 2 371 ? -27.753 -8.384 -20.279 1.00 52.06 371 MET B C 1
ATOM 3986 O O . MET B 2 371 ? -27.444 -7.202 -20.093 1.00 50.88 371 MET B O 1
ATOM 3991 N N . THR B 2 372 ? -27.823 -9.268 -19.283 1.00 39.00 372 THR B N 1
ATOM 3992 C CA . THR B 2 372 ? -27.478 -8.872 -17.925 1.00 31.32 372 THR B CA 1
ATOM 3993 C C . THR B 2 372 ? -26.189 -9.587 -17.529 1.00 35.70 372 THR B C 1
ATOM 3994 O O . THR B 2 372 ? -26.057 -10.063 -16.407 1.00 44.94 372 THR B O 1
ATOM 3998 N N . ILE B 2 373 ? -25.242 -9.653 -18.462 1.00 30.53 373 ILE B N 1
ATOM 3999 C CA . ILE B 2 373 ? -23.955 -10.296 -18.233 1.00 36.78 373 ILE B CA 1
ATOM 4000 C C . ILE B 2 373 ? -22.859 -9.252 -18.279 1.00 39.16 373 ILE B C 1
ATOM 4001 O O . ILE B 2 373 ? -22.654 -8.603 -19.307 1.00 37.14 373 ILE B O 1
ATOM 4006 N N . HIS B 2 374 ? -22.132 -9.128 -17.171 1.00 33.87 374 HIS B N 1
ATOM 4007 C CA . HIS B 2 374 ? -21.072 -8.138 -17.043 1.00 27.52 374 HIS B CA 1
ATOM 4008 C C . HIS B 2 374 ? -19.719 -8.477 -17.639 1.00 32.48 374 HIS B C 1
ATOM 4009 O O . HIS B 2 374 ? -19.033 -7.600 -18.170 1.00 37.72 374 HIS B O 1
ATOM 4016 N N . ASN B 2 375 ? -19.321 -9.737 -17.565 1.00 32.61 375 ASN B N 1
ATOM 4017 C CA . ASN B 2 375 ? -18.024 -10.102 -18.104 1.00 29.67 375 ASN B CA 1
ATOM 4018 C C . ASN B 2 375 ? -17.878 -9.581 -19.520 1.00 27.14 375 ASN B C 1
ATOM 4019 O O . ASN B 2 375 ? -18.731 -9.821 -20.366 1.00 35.60 375 ASN B O 1
ATOM 4024 N N . GLY B 2 376 ? -16.804 -8.842 -19.767 1.00 35.66 376 GLY B N 1
ATOM 4025 C CA . GLY B 2 376 ? -16.570 -8.305 -21.095 1.00 28.36 376 GLY B CA 1
ATOM 4026 C C . GLY B 2 376 ? -17.063 -6.882 -21.293 1.00 33.78 376 GLY B C 1
ATOM 4027 O O . GLY B 2 376 ? -16.578 -6.190 -22.184 1.00 32.78 376 GLY B O 1
ATOM 4028 N N . MET B 2 377 ? -18.012 -6.442 -20.469 1.00 21.52 377 MET B N 1
ATOM 4029 C CA . MET B 2 377 ? -18.554 -5.093 -20.587 1.00 36.66 377 MET B CA 1
ATOM 4030 C C . MET B 2 377 ? -17.562 -3.958 -20.341 1.00 38.62 377 MET B C 1
ATOM 4031 O O . MET B 2 377 ? -16.515 -4.145 -19.723 1.00 44.71 377 MET B O 1
ATOM 4036 N N . TYR B 2 378 ? -17.901 -2.779 -20.854 1.00 43.04 378 TYR B N 1
ATOM 4037 C CA . TYR B 2 378 ? -17.077 -1.581 -20.682 1.00 36.37 378 TYR B CA 1
ATOM 4038 C C . TYR B 2 378 ? -17.630 -0.824 -19.482 1.00 31.00 378 TYR B C 1
ATOM 4039 O O . TYR B 2 378 ? -18.738 -1.103 -19.025 1.00 34.69 378 TYR B O 1
ATOM 4048 N N . PHE B 2 379 ? -16.879 0.143 -18.971 1.00 32.82 379 PHE B N 1
ATOM 4049 C CA . PHE B 2 379 ? -17.349 0.880 -17.804 1.00 28.40 379 PHE B CA 1
ATOM 4050 C C . PHE B 2 379 ? -18.080 2.153 -18.214 1.00 31.58 379 PHE B C 1
ATOM 4051 O O . PHE B 2 379 ? -17.609 2.875 -19.086 1.00 32.17 379 PHE B O 1
ATOM 4059 N N . SER B 2 380 ? -19.235 2.421 -17.607 1.00 21.93 380 SER B N 1
ATOM 4060 C CA . SER B 2 380 ? -19.962 3.637 -17.940 1.00 38.84 380 SER B CA 1
ATOM 4061 C C . SER B 2 380 ? -20.540 4.381 -16.728 1.00 39.09 380 SER B C 1
ATOM 4062 O O . SER B 2 380 ? -20.894 3.777 -15.712 1.00 38.44 380 SER B O 1
ATOM 4065 N N . THR B 2 381 ? -20.603 5.706 -16.850 1.00 38.86 381 THR B N 1
ATOM 4066 C CA . THR B 2 381 ? -21.115 6.587 -15.803 1.00 34.93 381 THR B CA 1
ATOM 4067 C C . THR B 2 381 ? -22.245 7.388 -16.418 1.00 38.08 381 THR B C 1
ATOM 4068 O O . THR B 2 381 ? -22.409 7.378 -17.639 1.00 44.53 381 THR B O 1
ATOM 4072 N N . TYR B 2 382 ? -23.014 8.093 -15.590 1.00 34.15 382 TYR B N 1
ATOM 4073 C CA . TYR B 2 382 ? -24.138 8.860 -16.104 1.00 27.39 382 TYR B CA 1
ATOM 4074 C C . TYR B 2 382 ? -23.731 9.852 -17.179 1.00 31.97 382 TYR B C 1
ATOM 4075 O O . TYR B 2 382 ? -24.563 10.293 -17.966 1.00 41.82 382 TYR B O 1
ATOM 4084 N N . ASP B 2 383 ? -22.450 10.186 -17.236 1.00 34.05 383 ASP B N 1
ATOM 4085 C CA . ASP B 2 383 ? -21.985 11.146 -18.227 1.00 33.04 383 ASP B CA 1
ATOM 4086 C C . ASP B 2 383 ? -21.035 10.527 -19.236 1.00 30.73 383 ASP B C 1
ATOM 4087 O O . ASP B 2 383 ? -20.299 11.225 -19.935 1.00 36.43 383 ASP B O 1
ATOM 4092 N N . ARG B 2 384 ? -21.038 9.208 -19.301 1.00 27.44 384 ARG B N 1
ATOM 4093 C CA . ARG B 2 384 ? -20.187 8.510 -20.250 1.00 30.83 384 ARG B CA 1
ATOM 4094 C C . ARG B 2 384 ? -20.897 7.201 -20.534 1.00 32.81 384 ARG B C 1
ATOM 4095 O O . ARG B 2 384 ? -21.007 6.352 -19.658 1.00 37.73 384 ARG B O 1
ATOM 4103 N N . ASP B 2 385 ? -21.396 7.055 -21.755 1.00 39.07 385 ASP B N 1
ATOM 4104 C CA . ASP B 2 385 ? -22.138 5.866 -22.142 1.00 45.30 385 ASP B CA 1
ATOM 4105 C C . ASP B 2 385 ? -21.274 4.848 -22.865 1.00 53.88 385 ASP B C 1
ATOM 4106 O O . ASP B 2 385 ? -20.719 5.127 -23.931 1.00 62.28 385 ASP B O 1
ATOM 4111 N N . ASN B 2 386 ? -21.156 3.666 -22.273 1.00 34.93 386 ASN B N 1
ATOM 4112 C CA . ASN B 2 386 ? -20.388 2.600 -22.881 1.00 30.71 386 ASN B CA 1
ATOM 4113 C C . ASN B 2 386 ? -21.103 1.287 -22.631 1.00 33.07 386 ASN B C 1
ATOM 4114 O O . ASN B 2 386 ? -20.521 0.215 -22.795 1.00 43.20 386 ASN B O 1
ATOM 4119 N N . ASP B 2 387 ? -22.370 1.375 -22.232 1.00 32.93 387 ASP B N 1
ATOM 4120 C CA . ASP B 2 387 ? -23.147 0.183 -21.957 1.00 38.38 387 ASP B CA 1
ATOM 4121 C C . ASP B 2 387 ? -23.508 -0.575 -23.235 1.00 45.81 387 ASP B C 1
ATOM 4122 O O . ASP B 2 387 ? -23.178 -0.142 -24.345 1.00 40.31 387 ASP B O 1
ATOM 4127 N N . GLY B 2 388 ? -24.158 -1.723 -23.068 1.00 45.62 388 GLY B N 1
ATOM 4128 C CA . GLY B 2 388 ? -24.544 -2.522 -24.213 1.00 49.06 388 GLY B CA 1
ATOM 4129 C C . GLY B 2 388 ? -25.958 -2.217 -24.671 1.00 53.89 388 GLY B C 1
ATOM 4130 O O . GLY B 2 388 ? -26.581 -3.031 -25.359 1.00 55.33 388 GLY B O 1
ATOM 4131 N N . TRP B 2 389 ? -26.467 -1.049 -24.280 1.00 45.79 389 TRP B N 1
ATOM 4132 C CA . TRP B 2 389 ? -27.811 -0.626 -24.656 1.00 46.17 389 TRP B CA 1
ATOM 4133 C C . TRP B 2 389 ? -27.679 0.365 -25.799 1.00 54.51 389 TRP B C 1
ATOM 4134 O O . TRP B 2 389 ? -27.457 1.556 -25.565 1.00 60.56 389 TRP B O 1
ATOM 4145 N N . LEU B 2 390 ? -27.805 -0.127 -27.029 1.00 60.33 390 LEU B N 1
ATOM 4146 C CA . LEU B 2 390 ? -27.692 0.717 -28.217 1.00 64.91 390 LEU B CA 1
ATOM 4147 C C . LEU B 2 390 ? -28.970 1.514 -28.446 1.00 63.49 390 LEU B C 1
ATOM 4148 O O . LEU B 2 390 ? -29.954 0.994 -28.963 1.00 71.17 390 LEU B O 1
ATOM 4153 N N . THR B 2 391 ? -28.954 2.777 -28.042 1.00 63.57 391 THR B N 1
ATOM 4154 C CA . THR B 2 391 ? -30.111 3.648 -28.196 1.00 65.70 391 THR B CA 1
ATOM 4155 C C . THR B 2 391 ? -29.631 5.019 -28.626 1.00 66.92 391 THR B C 1
ATOM 4156 O O . THR B 2 391 ? -28.433 5.308 -28.601 1.00 62.21 391 THR B O 1
ATOM 4160 N N . THR B 2 392 ? -30.576 5.862 -29.022 1.00 68.61 392 THR B N 1
ATOM 4161 C CA . THR B 2 392 ? -30.264 7.217 -29.436 1.00 64.24 392 THR B CA 1
ATOM 4162 C C . THR B 2 392 ? -30.843 8.134 -28.378 1.00 62.42 392 THR B C 1
ATOM 4163 O O . THR B 2 392 ? -30.401 9.271 -28.215 1.00 68.03 392 THR B O 1
ATOM 4167 N N . ASP B 2 393 ? -31.835 7.621 -27.658 1.00 53.36 393 ASP B N 1
ATOM 4168 C CA . ASP B 2 393 ? -32.477 8.380 -26.595 1.00 57.73 393 ASP B CA 1
ATOM 4169 C C . ASP B 2 393 ? -31.465 8.571 -25.458 1.00 64.45 393 ASP B C 1
ATOM 4170 O O . ASP B 2 393 ? -31.137 7.631 -24.731 1.00 70.20 393 ASP B O 1
ATOM 4175 N N . PRO B 2 394 ? -30.954 9.798 -25.294 1.00 67.45 394 PRO B N 1
ATOM 4176 C CA . PRO B 2 394 ? -29.977 10.111 -24.248 1.00 64.03 394 PRO B CA 1
ATOM 4177 C C . PRO B 2 394 ? -30.425 9.718 -22.836 1.00 62.52 394 PRO B C 1
ATOM 4178 O O . PRO B 2 394 ? -29.600 9.603 -21.926 1.00 58.68 394 PRO B O 1
ATOM 4182 N N . ARG B 2 395 ? -31.726 9.516 -22.658 1.00 56.83 395 ARG B N 1
ATOM 4183 C CA . ARG B 2 395 ? -32.277 9.151 -21.358 1.00 63.41 395 ARG B CA 1
ATOM 4184 C C . ARG B 2 395 ? -32.158 7.659 -21.063 1.00 64.77 395 ARG B C 1
ATOM 4185 O O . ARG B 2 395 ? -32.126 7.248 -19.897 1.00 61.87 395 ARG B O 1
ATOM 4193 N N . LYS B 2 396 ? -32.105 6.852 -22.119 1.00 57.34 396 LYS B N 1
ATOM 4194 C CA . LYS B 2 396 ? -32.004 5.406 -21.959 1.00 61.14 396 LYS B CA 1
ATOM 4195 C C . LYS B 2 396 ? -30.577 4.865 -21.915 1.00 54.74 396 LYS B C 1
ATOM 4196 O O . LYS B 2 396 ? -30.093 4.269 -22.874 1.00 52.63 396 LYS B O 1
ATOM 4202 N N . GLN B 2 397 ? -29.904 5.090 -20.795 1.00 54.05 397 GLN B N 1
ATOM 4203 C CA . GLN B 2 397 ? -28.554 4.584 -20.600 1.00 49.58 397 GLN B CA 1
ATOM 4204 C C . GLN B 2 397 ? -28.607 3.888 -19.235 1.00 46.71 397 GLN B C 1
ATOM 4205 O O . GLN B 2 397 ? -29.293 4.355 -18.312 1.00 39.52 397 GLN B O 1
ATOM 4211 N N . CYS B 2 398 ? -27.904 2.773 -19.097 1.00 38.36 398 CYS B N 1
ATOM 4212 C CA . CYS B 2 398 ? -27.942 2.050 -17.829 1.00 44.74 398 CYS B CA 1
ATOM 4213 C C . CYS B 2 398 ? -27.450 2.872 -16.630 1.00 41.66 398 CYS B C 1
ATOM 4214 O O . CYS B 2 398 ? -28.083 2.888 -15.564 1.00 34.41 398 CYS B O 1
ATOM 4217 N N . SER B 2 399 ? -26.342 3.581 -16.815 1.00 43.48 399 SER B N 1
ATOM 4218 C CA . SER B 2 399 ? -25.772 4.388 -15.741 1.00 41.11 399 SER B CA 1
ATOM 4219 C C . SER B 2 399 ? -26.722 5.478 -15.243 1.00 40.20 399 SER B C 1
ATOM 4220 O O . SER B 2 399 ? -26.812 5.725 -14.044 1.00 46.58 399 SER B O 1
ATOM 4223 N N . LYS B 2 400 ? -27.441 6.129 -16.150 1.00 37.50 400 LYS B N 1
ATOM 4224 C CA . LYS B 2 400 ? -28.371 7.167 -15.721 1.00 35.77 400 LYS B CA 1
ATOM 4225 C C . LYS B 2 400 ? -29.560 6.555 -15.006 1.00 32.51 400 LYS B C 1
ATOM 4226 O O . LYS B 2 400 ? -30.092 7.121 -14.049 1.00 31.25 400 LYS B O 1
ATOM 4232 N N . GLU B 2 401 ? -29.976 5.380 -15.461 1.00 41.05 401 GLU B N 1
ATOM 4233 C CA . GLU B 2 401 ? -31.138 4.761 -14.858 1.00 40.31 401 GLU B CA 1
ATOM 4234 C C . GLU B 2 401 ? -30.839 3.979 -13.605 1.00 32.27 401 GLU B C 1
ATOM 4235 O O . GLU B 2 401 ? -31.650 3.968 -12.681 1.00 24.77 401 GLU B O 1
ATOM 4241 N N . ASP B 2 402 ? -29.675 3.343 -13.541 1.00 30.77 402 ASP B N 1
ATOM 4242 C CA . ASP B 2 402 ? -29.383 2.542 -12.358 1.00 43.06 402 ASP B CA 1
ATOM 4243 C C . ASP B 2 402 ? -28.482 3.143 -11.281 1.00 41.74 402 ASP B C 1
ATOM 4244 O O . ASP B 2 402 ? -27.936 2.427 -10.449 1.00 54.58 402 ASP B O 1
ATOM 4249 N N . GLY B 2 403 ? -28.339 4.463 -11.313 1.00 35.90 403 GLY B N 1
ATOM 4250 C CA . GLY B 2 403 ? -27.585 5.204 -10.312 1.00 31.12 403 GLY B CA 1
ATOM 4251 C C . GLY B 2 403 ? -26.134 4.966 -9.937 1.00 29.56 403 GLY B C 1
ATOM 4252 O O . GLY B 2 403 ? -25.762 5.238 -8.798 1.00 28.93 403 GLY B O 1
ATOM 4253 N N . GLY B 2 404 ? -25.300 4.477 -10.847 1.00 21.43 404 GLY B N 1
ATOM 4254 C CA . GLY B 2 404 ? -23.923 4.280 -10.458 1.00 13.90 404 GLY B CA 1
ATOM 4255 C C . GLY B 2 404 ? -22.991 4.058 -11.614 1.00 14.58 404 GLY B C 1
ATOM 4256 O O . GLY B 2 404 ? -23.420 3.993 -12.764 1.00 25.56 404 GLY B O 1
ATOM 4257 N N . GLY B 2 405 ? -21.703 3.969 -11.298 1.00 17.06 405 GLY B N 1
ATOM 4258 C CA . GLY B 2 405 ? -20.693 3.701 -12.304 1.00 15.80 405 GLY B CA 1
ATOM 4259 C C . GLY B 2 405 ? -20.563 2.191 -12.239 1.00 35.30 405 GLY B C 1
ATOM 4260 O O . GLY B 2 405 ? -20.502 1.609 -11.146 1.00 27.31 405 GLY B O 1
ATOM 4261 N N . TRP B 2 406 ? -20.538 1.540 -13.392 1.00 40.81 406 TRP B N 1
ATOM 4262 C CA . TRP B 2 406 ? -20.464 0.096 -13.405 1.00 38.76 406 TRP B CA 1
ATOM 4263 C C . TRP B 2 406 ? -20.249 -0.445 -14.804 1.00 48.53 406 TRP B C 1
ATOM 4264 O O . TRP B 2 406 ? -20.311 0.291 -15.795 1.00 52.87 406 TRP B O 1
ATOM 4275 N N . TRP B 2 407 ? -19.983 -1.743 -14.870 1.00 42.53 407 TRP B N 1
ATOM 4276 C CA . TRP B 2 407 ? -19.776 -2.416 -16.136 1.00 42.67 407 TRP B CA 1
ATOM 4277 C C . TRP B 2 407 ? -21.149 -2.868 -16.625 1.00 41.75 407 TRP B C 1
ATOM 4278 O O . TRP B 2 407 ? -21.470 -4.059 -16.660 1.00 41.21 407 TRP B O 1
ATOM 4289 N N . TYR B 2 408 ? -21.959 -1.876 -16.974 1.00 46.48 408 TYR B N 1
ATOM 4290 C CA . TYR B 2 408 ? -23.314 -2.091 -17.445 1.00 40.90 408 TYR B CA 1
ATOM 4291 C C . TYR B 2 408 ? -23.317 -2.664 -18.851 1.00 46.89 408 TYR B C 1
ATOM 4292 O O . TYR B 2 408 ? -22.507 -2.278 -19.706 1.00 41.63 408 TYR B O 1
ATOM 4301 N N . ASN B 2 409 ? -24.237 -3.594 -19.076 1.00 49.68 409 ASN B N 1
ATOM 4302 C CA . ASN B 2 409 ? -24.402 -4.240 -20.374 1.00 59.14 409 ASN B CA 1
ATOM 4303 C C . ASN B 2 409 ? -25.757 -3.732 -20.861 1.00 57.00 409 ASN B C 1
ATOM 4304 O O . ASN B 2 409 ? -25.906 -2.536 -21.131 1.00 51.57 409 ASN B O 1
ATOM 4309 N N . ARG B 2 410 ? -26.737 -4.624 -20.991 1.00 55.44 410 ARG B N 1
ATOM 4310 C CA . ARG B 2 410 ? -28.081 -4.192 -21.368 1.00 51.49 410 ARG B CA 1
ATOM 4311 C C . ARG B 2 410 ? -28.647 -4.004 -19.986 1.00 52.88 410 ARG B C 1
ATOM 4312 O O . ARG B 2 410 ? -29.758 -4.442 -19.641 1.00 33.44 410 ARG B O 1
ATOM 4320 N N . CYS B 2 411 ? -27.759 -3.385 -19.213 1.00 61.65 411 CYS B N 1
ATOM 4321 C CA . CYS B 2 411 ? -27.876 -2.992 -17.828 1.00 58.23 411 CYS B CA 1
ATOM 4322 C C . CYS B 2 411 ? -27.295 -3.979 -16.834 1.00 60.23 411 CYS B C 1
ATOM 4323 O O . CYS B 2 411 ? -26.068 -4.096 -16.775 1.00 63.58 411 CYS B O 1
ATOM 4326 N N . HIS B 2 412 ? -28.091 -4.719 -16.074 1.00 52.47 412 HIS B N 1
ATOM 4327 C CA . HIS B 2 412 ? -27.409 -5.562 -15.107 1.00 44.80 412 HIS B CA 1
ATOM 4328 C C . HIS B 2 412 ? -28.139 -6.695 -14.422 1.00 45.95 412 HIS B C 1
ATOM 4329 O O . HIS B 2 412 ? -29.370 -6.769 -14.422 1.00 40.04 412 HIS B O 1
ATOM 4336 N N . ALA B 2 413 ? -27.318 -7.538 -13.791 1.00 34.38 413 ALA B N 1
ATOM 4337 C CA . ALA B 2 413 ? -27.754 -8.668 -12.982 1.00 40.78 413 ALA B CA 1
ATOM 4338 C C . ALA B 2 413 ? -27.202 -8.339 -11.586 1.00 38.06 413 ALA B C 1
ATOM 4339 O O . ALA B 2 413 ? -27.718 -8.804 -10.571 1.00 34.96 413 ALA B O 1
ATOM 4341 N N . ALA B 2 414 ? -26.147 -7.519 -11.572 1.00 41.07 414 ALA B N 1
ATOM 4342 C CA . ALA B 2 414 ? -25.487 -7.048 -10.347 1.00 43.37 414 ALA B CA 1
ATOM 4343 C C . ALA B 2 414 ? -25.238 -5.527 -10.407 1.00 45.34 414 ALA B C 1
ATOM 4344 O O . ALA B 2 414 ? -24.669 -5.006 -11.374 1.00 38.56 414 ALA B O 1
ATOM 4346 N N . ASN B 2 415 ? -25.635 -4.829 -9.351 1.00 39.74 415 ASN B N 1
ATOM 4347 C CA . ASN B 2 415 ? -25.479 -3.383 -9.272 1.00 36.05 415 ASN B CA 1
ATOM 4348 C C . ASN B 2 415 ? -24.877 -2.963 -7.910 1.00 36.72 415 ASN B C 1
ATOM 4349 O O . ASN B 2 415 ? -25.510 -2.255 -7.115 1.00 28.48 415 ASN B O 1
ATOM 4354 N N . PRO B 2 416 ? -23.634 -3.392 -7.634 1.00 31.21 416 PRO B N 1
ATOM 4355 C CA . PRO B 2 416 ? -22.933 -3.087 -6.380 1.00 34.04 416 PRO B CA 1
ATOM 4356 C C . PRO B 2 416 ? -22.795 -1.597 -6.060 1.00 37.51 416 PRO B C 1
ATOM 4357 O O . PRO B 2 416 ? -22.815 -1.206 -4.890 1.00 39.73 416 PRO B O 1
ATOM 4361 N N . ASN B 2 417 ? -22.655 -0.771 -7.098 1.00 31.90 417 ASN B N 1
ATOM 4362 C CA . ASN B 2 417 ? -22.508 0.674 -6.917 1.00 18.91 417 ASN B CA 1
ATOM 4363 C C . ASN B 2 417 ? -23.839 1.424 -7.023 1.00 26.45 417 ASN B C 1
ATOM 4364 O O . ASN B 2 417 ? -23.873 2.620 -7.314 1.00 30.10 417 ASN B O 1
ATOM 4369 N N . GLY B 2 418 ? -24.925 0.710 -6.763 1.00 31.25 418 GLY B N 1
ATOM 4370 C CA . GLY B 2 418 ? -26.260 1.273 -6.849 1.00 25.57 418 GLY B CA 1
ATOM 4371 C C . GLY B 2 418 ? -26.603 2.361 -5.863 1.00 34.32 418 GLY B C 1
ATOM 4372 O O . GLY B 2 418 ? -25.804 3.265 -5.638 1.00 47.44 418 GLY B O 1
ATOM 4373 N N . ARG B 2 419 ? -27.805 2.297 -5.301 1.00 20.51 419 ARG B N 1
ATOM 4374 C CA . ARG B 2 419 ? -28.241 3.309 -4.345 1.00 22.32 419 ARG B CA 1
ATOM 4375 C C . ARG B 2 419 ? -28.596 2.634 -3.047 1.00 32.26 419 ARG B C 1
ATOM 4376 O O . ARG B 2 419 ? -29.270 1.597 -3.023 1.00 28.96 419 ARG B O 1
ATOM 4384 N N . TYR B 2 420 ? -28.151 3.238 -1.956 1.00 36.78 420 TYR B N 1
ATOM 4385 C CA . TYR B 2 420 ? -28.372 2.661 -0.656 1.00 24.90 420 TYR B CA 1
ATOM 4386 C C . TYR B 2 420 ? -29.762 2.858 -0.101 1.00 31.03 420 TYR B C 1
ATOM 4387 O O . TYR B 2 420 ? -29.996 3.796 0.658 1.00 39.53 420 TYR B O 1
ATOM 4396 N N . TYR B 2 421 ? -30.687 1.980 -0.488 1.00 33.43 421 TYR B N 1
ATOM 4397 C CA . TYR B 2 421 ? -32.045 2.040 0.045 1.00 33.30 421 TYR B CA 1
ATOM 4398 C C . TYR B 2 421 ? -31.971 1.445 1.444 1.00 35.94 421 TYR B C 1
ATOM 4399 O O . TYR B 2 421 ? -31.371 0.386 1.643 1.00 41.93 421 TYR B O 1
ATOM 4408 N N . TRP B 2 422 ? -32.588 2.111 2.407 1.00 37.30 422 TRP B N 1
ATOM 4409 C CA . TRP B 2 422 ? -32.580 1.622 3.776 1.00 34.14 422 TRP B CA 1
ATOM 4410 C C . TRP B 2 422 ? -33.615 0.532 3.919 1.00 41.33 422 TRP B C 1
ATOM 4411 O O . TRP B 2 422 ? -34.666 0.593 3.280 1.00 46.22 422 TRP B O 1
ATOM 4422 N N . GLY B 2 423 ? -33.325 -0.469 4.746 1.00 38.19 423 GLY B N 1
ATOM 4423 C CA . GLY B 2 423 ? -34.286 -1.541 4.949 1.00 35.52 423 GLY B CA 1
ATOM 4424 C C . GLY B 2 423 ? -34.192 -2.717 3.991 1.00 39.48 423 GLY B C 1
ATOM 4425 O O . GLY B 2 423 ? -34.692 -3.795 4.293 1.00 38.74 423 GLY B O 1
ATOM 4426 N N . GLY B 2 424 ? -33.569 -2.519 2.835 1.00 43.56 424 GLY B N 1
ATOM 4427 C CA . GLY B 2 424 ? -33.431 -3.610 1.884 1.00 46.48 424 GLY B CA 1
ATOM 4428 C C . GLY B 2 424 ? -34.510 -3.724 0.823 1.00 43.26 424 GLY B C 1
ATOM 4429 O O . GLY B 2 424 ? -34.203 -3.820 -0.362 1.00 43.54 424 GLY B O 1
ATOM 4430 N N . THR B 2 425 ? -35.772 -3.723 1.240 1.00 44.25 425 THR B N 1
ATOM 4431 C CA . THR B 2 425 ? -36.889 -3.838 0.303 1.00 48.76 425 THR B CA 1
ATOM 4432 C C . THR B 2 425 ? -37.284 -2.493 -0.306 1.00 46.03 425 THR B C 1
ATOM 4433 O O . THR B 2 425 ? -37.458 -1.512 0.406 1.00 38.73 425 THR B O 1
ATOM 4437 N N . TYR B 2 426 ? -37.428 -2.457 -1.624 1.00 46.06 426 TYR B N 1
ATOM 4438 C CA . TYR B 2 426 ? -37.855 -1.246 -2.303 1.00 46.59 426 TYR B CA 1
ATOM 4439 C C . TYR B 2 426 ? -38.649 -1.605 -3.562 1.00 50.35 426 TYR B C 1
ATOM 4440 O O . TYR B 2 426 ? -38.538 -2.722 -4.075 1.00 44.77 426 TYR B O 1
ATOM 4449 N N . SER B 2 427 ? -39.458 -0.664 -4.051 1.00 52.40 427 SER B N 1
ATOM 4450 C CA . SER B 2 427 ? -40.280 -0.906 -5.241 1.00 50.42 427 SER B CA 1
ATOM 4451 C C . SER B 2 427 ? -40.042 0.085 -6.369 1.00 49.26 427 SER B C 1
ATOM 4452 O O . SER B 2 427 ? -39.549 1.188 -6.147 1.00 59.33 427 SER B O 1
ATOM 4455 N N . TRP B 2 428 ? -40.410 -0.315 -7.579 1.00 41.48 428 TRP B N 1
ATOM 4456 C CA . TRP B 2 428 ? -40.225 0.521 -8.757 1.00 44.18 428 TRP B CA 1
ATOM 4457 C C . TRP B 2 428 ? -40.758 1.953 -8.572 1.00 41.96 428 TRP B C 1
ATOM 4458 O O . TRP B 2 428 ? -40.231 2.902 -9.164 1.00 41.66 428 TRP B O 1
ATOM 4469 N N . ASP B 2 429 ? -41.799 2.107 -7.759 1.00 29.86 429 ASP B N 1
ATOM 4470 C CA . ASP B 2 429 ? -42.385 3.422 -7.523 1.00 37.89 429 ASP B CA 1
ATOM 4471 C C . ASP B 2 429 ? -41.599 4.273 -6.533 1.00 41.99 429 ASP B C 1
ATOM 4472 O O . ASP B 2 429 ? -42.049 5.346 -6.130 1.00 44.00 429 ASP B O 1
ATOM 4477 N N . MET B 2 430 ? -40.427 3.784 -6.138 1.00 42.79 430 MET B N 1
ATOM 4478 C CA . MET B 2 430 ? -39.562 4.502 -5.215 1.00 28.49 430 MET B CA 1
ATOM 4479 C C . MET B 2 430 ? -38.326 4.946 -5.981 1.00 31.40 430 MET B C 1
ATOM 4480 O O . MET B 2 430 ? -37.639 5.877 -5.573 1.00 48.24 430 MET B O 1
ATOM 4485 N N . ALA B 2 431 ? -38.057 4.290 -7.105 1.00 29.91 431 ALA B N 1
ATOM 4486 C CA . ALA B 2 431 ? -36.874 4.599 -7.908 1.00 39.07 431 ALA B CA 1
ATOM 4487 C C . ALA B 2 431 ? -36.957 5.848 -8.773 1.00 41.27 431 ALA B C 1
ATOM 4488 O O . ALA B 2 431 ? -37.995 6.142 -9.366 1.00 48.31 431 ALA B O 1
ATOM 4490 N N . LYS B 2 432 ? -35.845 6.576 -8.848 1.00 43.24 432 LYS B N 1
ATOM 4491 C CA . LYS B 2 432 ? -35.778 7.793 -9.654 1.00 41.43 432 LYS B CA 1
ATOM 4492 C C . LYS B 2 432 ? -36.349 7.550 -11.035 1.00 39.61 432 LYS B C 1
ATOM 4493 O O . LYS B 2 432 ? -37.183 8.308 -11.510 1.00 44.50 432 LYS B O 1
ATOM 4499 N N . HIS B 2 433 ? -35.894 6.490 -11.682 1.00 36.67 433 HIS B N 1
ATOM 4500 C CA . HIS B 2 433 ? -36.370 6.193 -13.013 1.00 32.80 433 HIS B CA 1
ATOM 4501 C C . HIS B 2 433 ? -37.173 4.910 -13.052 1.00 30.75 433 HIS B C 1
ATOM 4502 O O . HIS B 2 433 ? -37.274 4.272 -14.099 1.00 29.20 433 HIS B O 1
ATOM 4509 N N . GLY B 2 434 ? -37.758 4.550 -11.912 1.00 26.10 434 GLY B N 1
ATOM 4510 C CA . GLY B 2 434 ? -38.557 3.340 -11.831 1.00 25.35 434 GLY B CA 1
ATOM 4511 C C . GLY B 2 434 ? -37.852 2.029 -12.186 1.00 35.36 434 GLY B C 1
ATOM 4512 O O . GLY B 2 434 ? -38.525 1.026 -12.395 1.00 38.84 434 GLY B O 1
ATOM 4513 N N . THR B 2 435 ? -36.520 2.020 -12.278 1.00 32.79 435 THR B N 1
ATOM 4514 C CA . THR B 2 435 ? -35.792 0.786 -12.574 1.00 42.16 435 THR B CA 1
ATOM 4515 C C . THR B 2 435 ? -35.240 0.232 -11.262 1.00 39.78 435 THR B C 1
ATOM 4516 O O . THR B 2 435 ? -35.447 0.824 -10.206 1.00 41.68 435 THR B O 1
ATOM 4520 N N . ASP B 2 436 ? -34.553 -0.907 -11.324 1.00 42.57 436 ASP B N 1
ATOM 4521 C CA . ASP B 2 436 ? -33.968 -1.510 -10.124 1.00 45.02 436 ASP B CA 1
ATOM 4522 C C . ASP B 2 436 ? -32.546 -0.970 -9.966 1.00 37.56 436 ASP B C 1
ATOM 4523 O O . ASP B 2 436 ? -31.561 -1.603 -10.358 1.00 37.60 436 ASP B O 1
ATOM 4528 N N . ASP B 2 437 ? -32.462 0.222 -9.383 1.00 42.47 437 ASP B N 1
ATOM 4529 C CA . ASP B 2 437 ? -31.193 0.928 -9.196 1.00 46.03 437 ASP B CA 1
ATOM 4530 C C . ASP B 2 437 ? -30.565 0.813 -7.808 1.00 43.12 437 ASP B C 1
ATOM 4531 O O . ASP B 2 437 ? -29.662 1.582 -7.468 1.00 43.94 437 ASP B O 1
ATOM 4536 N N . GLY B 2 438 ? -31.039 -0.136 -7.006 1.00 39.59 438 GLY B N 1
ATOM 4537 C CA . GLY B 2 438 ? -30.485 -0.315 -5.674 1.00 36.36 438 GLY B CA 1
ATOM 4538 C C . GLY B 2 438 ? -29.179 -1.097 -5.713 1.00 32.37 438 GLY B C 1
ATOM 4539 O O . GLY B 2 438 ? -28.605 -1.310 -6.789 1.00 31.51 438 GLY B O 1
ATOM 4540 N N . ILE B 2 439 ? -28.675 -1.491 -4.547 1.00 25.23 439 ILE B N 1
ATOM 4541 C CA . ILE B 2 439 ? -27.444 -2.289 -4.502 1.00 37.63 439 ILE B CA 1
ATOM 4542 C C . ILE B 2 439 ? -27.976 -3.723 -4.656 1.00 37.76 439 ILE B C 1
ATOM 4543 O O . ILE B 2 439 ? -28.366 -4.397 -3.687 1.00 25.29 439 ILE B O 1
ATOM 4548 N N . VAL B 2 440 ? -27.988 -4.153 -5.912 1.00 29.74 440 VAL B N 1
ATOM 4549 C CA . VAL B 2 440 ? -28.559 -5.415 -6.304 1.00 38.50 440 VAL B CA 1
ATOM 4550 C C . VAL B 2 440 ? -27.674 -6.541 -6.790 1.00 36.55 440 VAL B C 1
ATOM 4551 O O . VAL B 2 440 ? -26.719 -6.353 -7.548 1.00 36.62 440 VAL B O 1
ATOM 4555 N N . TRP B 2 441 ? -28.015 -7.732 -6.331 1.00 36.85 441 TRP B N 1
ATOM 4556 C CA . TRP B 2 441 ? -27.331 -8.935 -6.777 1.00 42.07 441 TRP B CA 1
ATOM 4557 C C . TRP B 2 441 ? -28.537 -9.823 -7.065 1.00 36.69 441 TRP B C 1
ATOM 4558 O O . TRP B 2 441 ? -29.030 -10.555 -6.200 1.00 31.38 441 TRP B O 1
ATOM 4569 N N . MET B 2 442 ? -29.040 -9.684 -8.288 1.00 28.71 442 MET B N 1
ATOM 4570 C CA . MET B 2 442 ? -30.224 -10.397 -8.730 1.00 37.09 442 MET B CA 1
ATOM 4571 C C . MET B 2 442 ? -30.238 -11.878 -8.399 1.00 41.47 442 MET B C 1
ATOM 4572 O O . MET B 2 442 ? -31.163 -12.353 -7.734 1.00 43.94 442 MET B O 1
ATOM 4577 N N . ASN B 2 443 ? -29.207 -12.593 -8.843 1.00 33.30 443 ASN B N 1
ATOM 4578 C CA . ASN B 2 443 ? -29.106 -14.026 -8.617 1.00 35.48 443 ASN B CA 1
ATOM 4579 C C . ASN B 2 443 ? -29.254 -14.463 -7.161 1.00 38.96 443 ASN B C 1
ATOM 4580 O O . ASN B 2 443 ? -29.170 -15.651 -6.863 1.00 49.12 443 ASN B O 1
ATOM 4585 N N . TRP B 2 444 ? -29.477 -13.530 -6.245 1.00 32.16 444 TRP B N 1
ATOM 4586 C CA . TRP B 2 444 ? -29.638 -13.926 -4.857 1.00 28.62 444 TRP B CA 1
ATOM 4587 C C . TRP B 2 444 ? -30.917 -13.418 -4.223 1.00 31.17 444 TRP B C 1
ATOM 4588 O O . TRP B 2 444 ? -31.633 -14.178 -3.584 1.00 40.84 444 TRP B O 1
ATOM 4599 N N . LYS B 2 445 ? -31.228 -12.140 -4.403 1.00 39.10 445 LYS B N 1
ATOM 4600 C CA . LYS B 2 445 ? -32.426 -11.592 -3.778 1.00 29.31 445 LYS B CA 1
ATOM 4601 C C . LYS B 2 445 ? -33.400 -10.924 -4.745 1.00 37.81 445 LYS B C 1
ATOM 4602 O O . LYS B 2 445 ? -34.393 -10.332 -4.313 1.00 37.85 445 LYS B O 1
ATOM 4608 N N . GLY B 2 446 ? -33.126 -11.020 -6.045 1.00 31.77 446 GLY B N 1
ATOM 4609 C CA . GLY B 2 446 ? -34.004 -10.390 -7.015 1.00 39.58 446 GLY B CA 1
ATOM 4610 C C . GLY B 2 446 ? -33.623 -8.944 -7.293 1.00 41.97 446 GLY B C 1
ATOM 4611 O O . GLY B 2 446 ? -32.575 -8.477 -6.861 1.00 44.51 446 GLY B O 1
ATOM 4612 N N . SER B 2 447 ? -34.481 -8.228 -8.009 1.00 42.57 447 SER B N 1
ATOM 4613 C CA . SER B 2 447 ? -34.208 -6.837 -8.353 1.00 38.86 447 SER B CA 1
ATOM 4614 C C . SER B 2 447 ? -34.644 -5.825 -7.300 1.00 35.39 447 SER B C 1
ATOM 4615 O O . SER B 2 447 ? -34.040 -4.770 -7.162 1.00 40.20 447 SER B O 1
ATOM 4618 N N . TRP B 2 448 ? -35.673 -6.163 -6.541 1.00 25.03 448 TRP B N 1
ATOM 4619 C CA . TRP B 2 448 ? -36.212 -5.261 -5.542 1.00 26.74 448 TRP B CA 1
ATOM 4620 C C . TRP B 2 448 ? -35.742 -5.393 -4.102 1.00 24.64 448 TRP B C 1
ATOM 4621 O O . TRP B 2 448 ? -36.524 -5.225 -3.162 1.00 29.49 448 TRP B O 1
ATOM 4632 N N . TYR B 2 449 ? -34.451 -5.667 -3.937 1.00 28.73 449 TYR B N 1
ATOM 4633 C CA . TYR B 2 449 ? -33.845 -5.771 -2.610 1.00 33.34 449 TYR B CA 1
ATOM 4634 C C . TYR B 2 449 ? -32.465 -5.120 -2.694 1.00 30.72 449 TYR B C 1
ATOM 4635 O O . TYR B 2 449 ? -31.688 -5.390 -3.610 1.00 37.57 449 TYR B O 1
ATOM 4644 N N . SER B 2 450 ? -32.165 -4.240 -1.751 1.00 37.19 450 SER B N 1
ATOM 4645 C CA . SER B 2 450 ? -30.878 -3.552 -1.766 1.00 37.68 450 SER B CA 1
ATOM 4646 C C . SER B 2 450 ? -30.071 -4.047 -0.580 1.00 31.76 450 SER B C 1
ATOM 4647 O O . SER B 2 450 ? -30.514 -3.962 0.578 1.00 23.77 450 SER B O 1
ATOM 4650 N N . MET B 2 451 ? -28.884 -4.562 -0.867 1.00 26.87 451 MET B N 1
ATOM 4651 C CA . MET B 2 451 ? -28.023 -5.106 0.185 1.00 34.33 451 MET B CA 1
ATOM 4652 C C . MET B 2 451 ? -27.669 -4.125 1.315 1.00 33.88 451 MET B C 1
ATOM 4653 O O . MET B 2 451 ? -27.563 -2.918 1.092 1.00 36.01 451 MET B O 1
ATOM 4658 N N . LYS B 2 452 ? -27.495 -4.642 2.532 1.00 34.60 452 LYS B N 1
ATOM 4659 C CA . LYS B 2 452 ? -27.130 -3.788 3.656 1.00 22.08 452 LYS B CA 1
ATOM 4660 C C . LYS B 2 452 ? -25.624 -3.581 3.641 1.00 28.87 452 LYS B C 1
ATOM 4661 O O . LYS B 2 452 ? -25.118 -2.517 4.029 1.00 25.19 452 LYS B O 1
ATOM 4667 N N . LYS B 2 453 ? -24.906 -4.602 3.187 1.00 20.50 453 LYS B N 1
ATOM 4668 C CA . LYS B 2 453 ? -23.457 -4.513 3.072 1.00 19.41 453 LYS B CA 1
ATOM 4669 C C . LYS B 2 453 ? -23.096 -5.085 1.722 1.00 20.89 453 LYS B C 1
ATOM 4670 O O . LYS B 2 453 ? -23.753 -6.004 1.258 1.00 31.72 453 LYS B O 1
ATOM 4676 N N . MET B 2 454 ? -22.075 -4.525 1.083 1.00 24.25 454 MET B N 1
ATOM 4677 C CA . MET B 2 454 ? -21.609 -5.002 -0.217 1.00 17.50 454 MET B CA 1
ATOM 4678 C C . MET B 2 454 ? -20.158 -4.568 -0.362 1.00 23.38 454 MET B C 1
ATOM 4679 O O . MET B 2 454 ? -19.820 -3.418 -0.066 1.00 28.38 454 MET B O 1
ATOM 4684 N N . SER B 2 455 ? -19.291 -5.477 -0.802 1.00 19.90 455 SER B N 1
ATOM 4685 C CA . SER B 2 455 ? -17.884 -5.127 -0.934 1.00 14.87 455 SER B CA 1
ATOM 4686 C C . SER B 2 455 ? -17.147 -5.902 -2.014 1.00 11.00 455 SER B C 1
ATOM 4687 O O . SER B 2 455 ? -17.620 -6.929 -2.482 1.00 32.55 455 SER B O 1
ATOM 4690 N N . MET B 2 456 ? -15.983 -5.397 -2.404 1.00 8.74 456 MET B N 1
ATOM 4691 C CA . MET B 2 456 ? -15.156 -6.042 -3.404 1.00 17.46 456 MET B CA 1
ATOM 4692 C C . MET B 2 456 ? -13.692 -5.970 -2.977 1.00 24.89 456 MET B C 1
ATOM 4693 O O . MET B 2 456 ? -13.111 -4.889 -2.886 1.00 37.58 456 MET B O 1
ATOM 4698 N N . LYS B 2 457 ? -13.099 -7.131 -2.707 1.00 33.97 457 LYS B N 1
ATOM 4699 C CA . LYS B 2 457 ? -11.708 -7.210 -2.274 1.00 19.47 457 LYS B CA 1
ATOM 4700 C C . LYS B 2 457 ? -10.896 -7.947 -3.311 1.00 24.69 457 LYS B C 1
ATOM 4701 O O . LYS B 2 457 ? -11.410 -8.847 -3.961 1.00 39.81 457 LYS B O 1
ATOM 4707 N N . ILE B 2 458 ? -9.634 -7.580 -3.479 1.00 21.68 458 ILE B N 1
ATOM 4708 C CA . ILE B 2 458 ? -8.811 -8.276 -4.452 1.00 26.64 458 ILE B CA 1
ATOM 4709 C C . ILE B 2 458 ? -7.532 -8.771 -3.796 1.00 34.45 458 ILE B C 1
ATOM 4710 O O . ILE B 2 458 ? -7.088 -8.229 -2.778 1.00 28.79 458 ILE B O 1
ATOM 4715 N N . LYS B 2 459 ? -6.942 -9.803 -4.392 1.00 27.55 459 LYS B N 1
ATOM 4716 C CA . LYS B 2 459 ? -5.739 -10.397 -3.847 1.00 21.56 459 LYS B CA 1
ATOM 4717 C C . LYS B 2 459 ? -4.993 -11.100 -4.966 1.00 18.59 459 LYS B C 1
ATOM 4718 O O . LYS B 2 459 ? -5.612 -11.574 -5.907 1.00 26.35 459 LYS B O 1
ATOM 4724 N N . PRO B 2 460 ? -3.651 -11.128 -4.911 1.00 18.31 460 PRO B N 1
ATOM 4725 C CA . PRO B 2 460 ? -2.889 -11.814 -5.967 1.00 36.33 460 PRO B CA 1
ATOM 4726 C C . PRO B 2 460 ? -3.185 -13.333 -5.953 1.00 34.90 460 PRO B C 1
ATOM 4727 O O . PRO B 2 460 ? -3.362 -13.958 -4.903 1.00 24.55 460 PRO B O 1
ATOM 4731 N N . TYR B 2 461 ? -3.229 -13.917 -7.136 1.00 46.90 461 TYR B N 1
ATOM 4732 C CA . TYR B 2 461 ? -3.590 -15.313 -7.280 1.00 56.74 461 TYR B CA 1
ATOM 4733 C C . TYR B 2 461 ? -2.486 -16.183 -7.847 1.00 61.43 461 TYR B C 1
ATOM 4734 O O . TYR B 2 461 ? -1.601 -15.712 -8.553 1.00 55.93 461 TYR B O 1
ATOM 4743 N N . PHE B 2 462 ? -2.572 -17.471 -7.541 1.00 75.59 462 PHE B N 1
ATOM 4744 C CA . PHE B 2 462 ? -1.633 -18.472 -8.040 1.00 79.86 462 PHE B CA 1
ATOM 4745 C C . PHE B 2 462 ? -2.463 -19.493 -8.828 1.00 84.22 462 PHE B C 1
ATOM 4746 O O . PHE B 2 462 ? -2.984 -20.458 -8.257 1.00 80.56 462 PHE B O 1
ATOM 4754 N N . PRO B 2 463 ? -2.612 -19.283 -10.151 1.00 87.56 463 PRO B N 1
ATOM 4755 C CA . PRO B 2 463 ? -3.389 -20.188 -11.007 1.00 90.03 463 PRO B CA 1
ATOM 4756 C C . PRO B 2 463 ? -2.878 -21.630 -11.014 1.00 95.47 463 PRO B C 1
ATOM 4757 O O . PRO B 2 463 ? -1.961 -21.963 -11.767 1.00 95.70 463 PRO B O 1
ATOM 4761 N N . ASP B 2 464 ? -3.474 -22.481 -10.179 1.00 103.60 464 ASP B N 1
ATOM 4762 C CA . ASP B 2 464 ? -3.074 -23.889 -10.106 1.00 108.46 464 ASP B CA 1
ATOM 4763 C C . ASP B 2 464 ? -3.651 -24.681 -11.281 1.00 107.72 464 ASP B C 1
ATOM 4764 O O . ASP B 2 464 ? -4.541 -25.523 -11.035 1.00 107.45 464 ASP B O 1
ATOM 4770 N N . THR C 3 4 ? -171.019 33.639 -73.368 1.00 113.65 4 THR C N 1
ATOM 4771 C CA . THR C 3 4 ? -172.150 34.224 -74.151 1.00 119.02 4 THR C CA 1
ATOM 4772 C C . THR C 3 4 ? -172.221 33.551 -75.522 1.00 125.31 4 THR C C 1
ATOM 4773 O O . THR C 3 4 ? -171.478 32.608 -75.793 1.00 128.45 4 THR C O 1
ATOM 4777 N N . ARG C 3 5 ? -173.118 34.036 -76.378 1.00 130.20 5 ARG C N 1
ATOM 4778 C CA . ARG C 3 5 ? -173.288 33.491 -77.725 1.00 133.58 5 ARG C CA 1
ATOM 4779 C C . ARG C 3 5 ? -172.087 33.793 -78.625 1.00 134.94 5 ARG C C 1
ATOM 4780 O O . ARG C 3 5 ? -171.837 33.081 -79.601 1.00 133.34 5 ARG C O 1
ATOM 4788 N N . GLU C 3 6 ? -171.345 34.846 -78.289 1.00 137.07 6 GLU C N 1
ATOM 4789 C CA . GLU C 3 6 ? -170.177 35.254 -79.067 1.00 136.88 6 GLU C CA 1
ATOM 4790 C C . GLU C 3 6 ? -168.955 34.354 -78.853 1.00 136.54 6 GLU C C 1
ATOM 4791 O O . GLU C 3 6 ? -168.549 33.617 -79.756 1.00 135.85 6 GLU C O 1
ATOM 4797 N N . ASN C 3 7 ? -168.373 34.424 -77.657 1.00 133.72 7 ASN C N 1
ATOM 4798 C CA . ASN C 3 7 ? -167.192 33.634 -77.311 1.00 129.50 7 ASN C CA 1
ATOM 4799 C C . ASN C 3 7 ? -167.472 32.132 -77.315 1.00 131.70 7 ASN C C 1
ATOM 4800 O O . ASN C 3 7 ? -166.549 31.316 -77.303 1.00 131.38 7 ASN C O 1
ATOM 4805 N N . CYS C 3 8 ? -168.752 31.778 -77.328 1.00 134.39 8 CYS C N 1
ATOM 4806 C CA . CYS C 3 8 ? -169.182 30.382 -77.329 1.00 136.89 8 CYS C CA 1
ATOM 4807 C C . CYS C 3 8 ? -170.029 30.169 -78.590 1.00 135.91 8 CYS C C 1
ATOM 4808 O O . CYS C 3 8 ? -171.253 30.329 -78.566 1.00 136.02 8 CYS C O 1
ATOM 4811 N N . CYS C 3 9 ? -169.362 29.812 -79.688 1.00 133.17 9 CYS C N 1
ATOM 4812 C CA . CYS C 3 9 ? -170.020 29.605 -80.978 1.00 132.14 9 CYS C CA 1
ATOM 4813 C C . CYS C 3 9 ? -171.314 28.785 -80.928 1.00 128.72 9 CYS C C 1
ATOM 4814 O O . CYS C 3 9 ? -172.383 29.304 -81.258 1.00 128.43 9 CYS C O 1
ATOM 4817 N N . ILE C 3 10 ? -171.230 27.519 -80.521 1.00 121.29 10 ILE C N 1
ATOM 4818 C CA . ILE C 3 10 ? -172.425 26.680 -80.447 1.00 114.62 10 ILE C CA 1
ATOM 4819 C C . ILE C 3 10 ? -173.135 26.802 -79.096 1.00 114.33 10 ILE C C 1
ATOM 4820 O O . ILE C 3 10 ? -173.021 25.923 -78.238 1.00 115.78 10 ILE C O 1
ATOM 4825 N N . LEU C 3 11 ? -173.869 27.899 -78.915 1.00 111.11 11 LEU C N 1
ATOM 4826 C CA . LEU C 3 11 ? -174.604 28.139 -77.676 1.00 111.90 11 LEU C CA 1
ATOM 4827 C C . LEU C 3 11 ? -176.016 27.544 -77.760 1.00 115.12 11 LEU C C 1
ATOM 4828 O O . LEU C 3 11 ? -176.167 26.324 -77.870 1.00 114.46 11 LEU C O 1
ATOM 4833 N N . ASP C 3 12 ? -177.031 28.412 -77.707 1.00 119.18 12 ASP C N 1
ATOM 4834 C CA . ASP C 3 12 ? -178.452 28.036 -77.773 1.00 120.59 12 ASP C CA 1
ATOM 4835 C C . ASP C 3 12 ? -179.078 27.964 -76.378 1.00 118.55 12 ASP C C 1
ATOM 4836 O O . ASP C 3 12 ? -178.866 27.003 -75.633 1.00 114.46 12 ASP C O 1
ATOM 4841 N N . GLU C 3 13 ? -179.856 28.990 -76.039 1.00 115.49 13 GLU C N 1
ATOM 4842 C CA . GLU C 3 13 ? -180.518 29.084 -74.740 1.00 114.80 13 GLU C CA 1
ATOM 4843 C C . GLU C 3 13 ? -181.507 27.953 -74.464 1.00 113.55 13 GLU C C 1
ATOM 4844 O O . GLU C 3 13 ? -181.834 27.676 -73.309 1.00 112.21 13 GLU C O 1
ATOM 4850 N N . ARG C 3 14 ? -181.986 27.306 -75.522 1.00 114.18 14 ARG C N 1
ATOM 4851 C CA . ARG C 3 14 ? -182.942 26.213 -75.376 1.00 112.57 14 ARG C CA 1
ATOM 4852 C C . ARG C 3 14 ? -182.350 25.027 -74.624 1.00 112.49 14 ARG C C 1
ATOM 4853 O O . ARG C 3 14 ? -183.070 24.097 -74.261 1.00 113.10 14 ARG C O 1
ATOM 4861 N N . PHE C 3 15 ? -181.040 25.061 -74.392 1.00 110.88 15 PHE C N 1
ATOM 4862 C CA . PHE C 3 15 ? -180.369 23.976 -73.684 1.00 109.83 15 PHE C CA 1
ATOM 4863 C C . PHE C 3 15 ? -180.017 24.304 -72.232 1.00 108.28 15 PHE C C 1
ATOM 4864 O O . PHE C 3 15 ? -179.534 23.442 -71.497 1.00 104.48 15 PHE C O 1
ATOM 4872 N N . GLY C 3 16 ? -180.253 25.548 -71.822 1.00 108.02 16 GLY C N 1
ATOM 4873 C CA . GLY C 3 16 ? -179.972 25.939 -70.450 1.00 102.95 16 GLY C CA 1
ATOM 4874 C C . GLY C 3 16 ? -178.576 26.458 -70.154 1.00 101.99 16 GLY C C 1
ATOM 4875 O O . GLY C 3 16 ? -177.944 27.106 -70.992 1.00 97.78 16 GLY C O 1
ATOM 4876 N N . SER C 3 17 ? -178.099 26.165 -68.947 1.00 104.49 17 SER C N 1
ATOM 4877 C CA . SER C 3 17 ? -176.781 26.605 -68.495 1.00 107.33 17 SER C CA 1
ATOM 4878 C C . SER C 3 17 ? -175.638 25.749 -69.035 1.00 108.54 17 SER C C 1
ATOM 4879 O O . SER C 3 17 ? -175.828 24.581 -69.386 1.00 107.58 17 SER C O 1
ATOM 4882 N N . TYR C 3 18 ? -174.450 26.347 -69.088 1.00 110.96 18 TYR C N 1
ATOM 4883 C CA . TYR C 3 18 ? -173.253 25.670 -69.577 1.00 114.73 18 TYR C CA 1
ATOM 4884 C C . TYR C 3 18 ? -172.220 25.433 -68.478 1.00 114.81 18 TYR C C 1
ATOM 4885 O O . TYR C 3 18 ? -171.842 26.357 -67.755 1.00 114.67 18 TY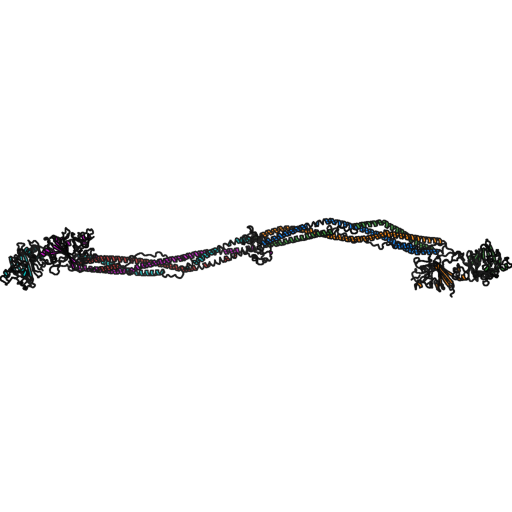R C O 1
ATOM 4894 N N . CYS C 3 19 ? -171.764 24.187 -68.368 1.00 111.62 19 CYS C N 1
ATOM 4895 C CA . CYS C 3 19 ? -170.773 23.799 -67.370 1.00 105.57 19 CYS C CA 1
ATOM 4896 C C . CYS C 3 19 ? -169.667 22.981 -68.019 1.00 99.25 19 CYS C C 1
ATOM 4897 O O . CYS C 3 19 ? -169.923 22.188 -68.922 1.00 98.32 19 CYS C O 1
ATOM 4900 N N . PRO C 3 20 ? -168.419 23.163 -67.565 1.00 89.79 20 PRO C N 1
ATOM 4901 C CA . PRO C 3 20 ? -167.309 22.407 -68.146 1.00 86.01 20 PRO C CA 1
ATOM 4902 C C . PRO C 3 20 ? -167.623 20.915 -68.155 1.00 85.34 20 PRO C C 1
ATOM 4903 O O . PRO C 3 20 ? -168.374 20.421 -67.312 1.00 83.42 20 PRO C O 1
ATOM 4907 N N . THR C 3 21 ? -167.056 20.204 -69.121 1.00 83.19 21 THR C N 1
ATOM 4908 C CA . THR C 3 21 ? -167.272 18.769 -69.233 1.00 82.28 21 THR C CA 1
ATOM 4909 C C . THR C 3 21 ? -166.471 18.049 -68.148 1.00 80.11 21 THR C C 1
ATOM 4910 O O . THR C 3 21 ? -165.461 18.573 -67.681 1.00 80.85 21 THR C O 1
ATOM 4914 N N . THR C 3 22 ? -166.915 16.859 -67.741 1.00 75.10 22 THR C N 1
ATOM 4915 C CA . THR C 3 22 ? -166.194 16.103 -66.717 1.00 77.44 22 THR C CA 1
ATOM 4916 C C . THR C 3 22 ? -164.815 15.694 -67.233 1.00 84.61 22 THR C C 1
ATOM 4917 O O . THR C 3 22 ? -164.132 14.850 -66.651 1.00 89.85 22 THR C O 1
ATOM 4921 N N . CYS C 3 23 ? -164.429 16.305 -68.345 1.00 90.53 23 CYS C N 1
ATOM 4922 C CA . CYS C 3 23 ? -163.143 16.084 -68.984 1.00 94.45 23 CYS C CA 1
ATOM 4923 C C . CYS C 3 23 ? -162.281 17.250 -68.519 1.00 95.46 23 CYS C C 1
ATOM 4924 O O . CYS C 3 23 ? -161.139 17.076 -68.093 1.00 100.67 23 CYS C O 1
ATOM 4927 N N . GLY C 3 24 ? -162.858 18.446 -68.624 1.00 95.69 24 GLY C N 1
ATOM 4928 C CA . GLY C 3 24 ? -162.175 19.657 -68.214 1.00 97.76 24 GLY C CA 1
ATOM 4929 C C . GLY C 3 24 ? -162.080 19.709 -66.703 1.00 98.26 24 GLY C C 1
ATOM 4930 O O . GLY C 3 24 ? -161.354 20.529 -66.138 1.00 95.57 24 GLY C O 1
ATOM 4931 N N . ILE C 3 25 ? -162.834 18.829 -66.050 1.00 95.53 25 ILE C N 1
ATOM 4932 C CA . ILE C 3 25 ? -162.832 18.733 -64.598 1.00 93.27 25 ILE C CA 1
ATOM 4933 C C . ILE C 3 25 ? -161.736 17.753 -64.198 1.00 93.92 25 ILE C C 1
ATOM 4934 O O . ILE C 3 25 ? -160.990 18.004 -63.255 1.00 97.57 25 ILE C O 1
ATOM 4939 N N . ALA C 3 26 ? -161.642 16.638 -64.917 1.00 86.94 26 ALA C N 1
ATOM 4940 C CA . ALA C 3 26 ? -160.611 15.647 -64.633 1.00 86.35 26 ALA C CA 1
ATOM 4941 C C . ALA C 3 26 ? -159.271 16.198 -65.126 1.00 85.48 26 ALA C C 1
ATOM 4942 O O . ALA C 3 26 ? -158.202 15.717 -64.749 1.00 83.61 26 ALA C O 1
ATOM 4944 N N . ASP C 3 27 ? -159.354 17.222 -65.968 1.00 88.33 27 ASP C N 1
ATOM 4945 C CA . ASP C 3 27 ? -158.185 17.882 -66.540 1.00 91.92 27 ASP C CA 1
ATOM 4946 C C . ASP C 3 27 ? -157.542 18.834 -65.533 1.00 87.90 27 ASP C C 1
ATOM 4947 O O . ASP C 3 27 ? -156.359 18.714 -65.216 1.00 89.39 27 ASP C O 1
ATOM 4952 N N . PHE C 3 28 ? -158.329 19.787 -65.044 1.00 83.20 28 PHE C N 1
ATOM 4953 C CA . PHE C 3 28 ? -157.854 20.763 -64.074 1.00 77.26 28 PHE C CA 1
ATOM 4954 C C . PHE C 3 28 ? -157.518 20.046 -62.777 1.00 76.91 28 PHE C C 1
ATOM 4955 O O . PHE C 3 28 ? -156.768 20.558 -61.953 1.00 78.65 28 PHE C O 1
ATOM 4963 N N . PHE C 3 29 ? -158.077 18.852 -62.610 1.00 71.06 29 PHE C N 1
ATOM 4964 C CA . PHE C 3 29 ? -157.859 18.059 -61.409 1.00 69.22 29 PHE C CA 1
ATOM 4965 C C . PHE C 3 29 ? -156.523 17.327 -61.341 1.00 73.55 29 PHE C C 1
ATOM 4966 O O . PHE C 3 29 ? -156.100 16.915 -60.264 1.00 76.28 29 PHE C O 1
ATOM 4974 N N . ASN C 3 30 ? -155.868 17.129 -62.477 1.00 75.59 30 ASN C N 1
ATOM 4975 C CA . ASN C 3 30 ? -154.568 16.472 -62.453 1.00 76.61 30 ASN C CA 1
ATOM 4976 C C . ASN C 3 30 ? -153.514 17.548 -62.266 1.00 74.43 30 ASN C C 1
ATOM 4977 O O . ASN C 3 30 ? -152.470 17.308 -61.672 1.00 72.56 30 ASN C O 1
ATOM 4982 N N . LYS C 3 31 ? -153.797 18.740 -62.780 1.00 76.68 31 LYS C N 1
ATOM 4983 C CA . LYS C 3 31 ? -152.883 19.862 -62.639 1.00 83.87 31 LYS C CA 1
ATOM 4984 C C . LYS C 3 31 ? -152.796 20.152 -61.137 1.00 88.40 31 LYS C C 1
ATOM 4985 O O . LYS C 3 31 ? -151.709 20.285 -60.574 1.00 96.82 31 LYS C O 1
ATOM 4991 N N . TYR C 3 32 ? -153.962 20.234 -60.502 1.00 89.17 32 TYR C N 1
ATOM 4992 C CA . TYR C 3 32 ? -154.079 20.491 -59.068 1.00 84.88 32 TYR C CA 1
ATOM 4993 C C . TYR C 3 32 ? -153.548 19.298 -58.269 1.00 82.86 32 TYR C C 1
ATOM 4994 O O . TYR C 3 32 ? -152.794 19.464 -57.315 1.00 80.39 32 TYR C O 1
ATOM 5003 N N . ARG C 3 33 ? -153.956 18.100 -58.671 1.00 78.84 33 ARG C N 1
ATOM 5004 C CA . ARG C 3 33 ? -153.537 16.862 -58.020 1.00 81.83 33 ARG C CA 1
ATOM 5005 C C . ARG C 3 33 ? -152.016 16.783 -57.960 1.00 82.34 33 ARG C C 1
ATOM 5006 O O . ARG C 3 33 ? -151.431 16.604 -56.896 1.00 85.27 33 ARG C O 1
ATOM 5014 N N . LEU C 3 34 ? -151.382 16.925 -59.117 1.00 84.37 34 LEU C N 1
ATOM 5015 C CA . LEU C 3 34 ? -149.932 16.855 -59.215 1.00 79.19 34 LEU C CA 1
ATOM 5016 C C . LEU C 3 34 ? -149.199 17.950 -58.451 1.00 73.65 34 LEU C C 1
ATOM 5017 O O . LEU C 3 34 ? -148.390 17.637 -57.580 1.00 66.93 34 LEU C O 1
ATOM 5022 N N . THR C 3 35 ? -149.471 19.221 -58.758 1.00 63.94 35 THR C N 1
ATOM 5023 C CA . THR C 3 35 ? -148.783 20.311 -58.058 1.00 68.84 35 THR C CA 1
ATOM 5024 C C . THR C 3 35 ? -148.918 20.205 -56.540 1.00 72.65 35 THR C C 1
ATOM 5025 O O . THR C 3 35 ? -147.972 20.503 -55.808 1.00 74.84 35 THR C O 1
ATOM 5029 N N . THR C 3 36 ? -150.087 19.784 -56.066 1.00 71.24 36 THR C N 1
ATOM 5030 C CA . THR C 3 36 ? -150.297 19.644 -54.632 1.00 70.41 36 THR C CA 1
ATOM 5031 C C . THR C 3 36 ? -149.502 18.458 -54.076 1.00 72.45 36 THR C C 1
ATOM 5032 O O . THR C 3 36 ? -148.782 18.609 -53.091 1.00 73.67 36 THR C O 1
ATOM 5036 N N . ASP C 3 37 ? -149.619 17.285 -54.697 1.00 72.52 37 ASP C N 1
ATOM 5037 C CA . ASP C 3 37 ? -148.857 16.127 -54.228 1.00 75.03 37 ASP C CA 1
ATOM 5038 C C . ASP C 3 37 ? -147.398 16.560 -54.156 1.00 74.98 37 ASP C C 1
ATOM 5039 O O . ASP C 3 37 ? -146.630 16.081 -53.325 1.00 76.96 37 ASP C O 1
ATOM 5044 N N . GLY C 3 38 ? -147.031 17.473 -55.047 1.00 70.99 38 GLY C N 1
ATOM 5045 C CA . GLY C 3 38 ? -145.669 17.966 -55.091 1.00 69.62 38 GLY C CA 1
ATOM 5046 C C . GLY C 3 38 ? -145.301 18.725 -53.837 1.00 66.85 38 GLY C C 1
ATOM 5047 O O . GLY C 3 38 ? -144.405 18.318 -53.102 1.00 68.24 38 GLY C O 1
ATOM 5048 N N . GLU C 3 39 ? -145.995 19.829 -53.590 1.00 64.59 39 GLU C N 1
ATOM 5049 C CA . GLU C 3 39 ? -145.730 20.636 -52.414 1.00 65.33 39 GLU C CA 1
ATOM 5050 C C . GLU C 3 39 ? -145.836 19.852 -51.109 1.00 64.02 39 GLU C C 1
ATOM 5051 O O . GLU C 3 39 ? -145.126 20.152 -50.154 1.00 68.88 39 GLU C O 1
ATOM 5057 N N . LEU C 3 40 ? -146.708 18.851 -51.055 1.00 64.47 40 LEU C N 1
ATOM 5058 C CA . LEU C 3 40 ? -146.834 18.063 -49.834 1.00 66.42 40 LEU C CA 1
ATOM 5059 C C . LEU C 3 40 ? -145.650 17.123 -49.651 1.00 68.25 40 LEU C C 1
ATOM 5060 O O . LEU C 3 40 ? -145.185 16.923 -48.534 1.00 76.37 40 LEU C O 1
ATOM 5065 N N . LEU C 3 41 ? -145.162 16.539 -50.739 1.00 69.78 41 LEU C N 1
ATOM 5066 C CA . LEU C 3 41 ? -144.021 15.636 -50.640 1.00 71.31 41 LEU C CA 1
ATOM 5067 C C . LEU C 3 41 ? -142.750 16.416 -50.323 1.00 66.05 41 LEU C C 1
ATOM 5068 O O . LEU C 3 41 ? -141.808 15.877 -49.741 1.00 64.40 41 LEU C O 1
ATOM 5073 N N . GLU C 3 42 ? -142.733 17.690 -50.705 1.00 57.25 42 GLU C N 1
ATOM 5074 C CA . GLU C 3 42 ? -141.590 18.556 -50.445 1.00 56.35 42 GLU C CA 1
ATOM 5075 C C . GLU C 3 42 ? -141.576 18.892 -48.955 1.00 57.72 42 GLU C C 1
ATOM 5076 O O . GLU C 3 42 ? -140.531 18.857 -48.305 1.00 59.55 42 GLU C O 1
ATOM 5082 N N . ILE C 3 43 ? -142.752 19.218 -48.428 1.00 54.77 43 ILE C N 1
ATOM 5083 C CA . ILE C 3 43 ? -142.908 19.556 -47.023 1.00 54.14 43 ILE C CA 1
ATOM 5084 C C . ILE C 3 43 ? -142.675 18.323 -46.154 1.00 59.34 43 ILE C C 1
ATOM 5085 O O . ILE C 3 43 ? -142.028 18.409 -45.111 1.00 60.21 43 ILE C O 1
ATOM 5090 N N . GLU C 3 44 ? -143.192 17.174 -46.583 1.00 57.95 44 GLU C N 1
ATOM 5091 C CA . GLU C 3 44 ? -143.007 15.947 -45.819 1.00 53.43 44 GLU C CA 1
ATOM 5092 C C . GLU C 3 44 ? -141.529 15.595 -45.796 1.00 54.15 44 GLU C C 1
ATOM 5093 O O . GLU C 3 44 ? -141.079 14.838 -44.944 1.00 59.64 44 GLU C O 1
ATOM 5099 N N . GLY C 3 45 ? -140.775 16.162 -46.732 1.00 59.18 45 GLY C N 1
ATOM 5100 C CA . GLY C 3 45 ? -139.348 15.896 -46.800 1.00 52.83 45 GLY C CA 1
ATOM 5101 C C . GLY C 3 45 ? -138.572 16.717 -45.791 1.00 55.37 45 GLY C C 1
ATOM 5102 O O . GLY C 3 45 ? -137.927 16.162 -44.902 1.00 54.86 45 GLY C O 1
ATOM 5103 N N . LEU C 3 46 ? -138.625 18.039 -45.931 1.00 50.39 46 LEU C N 1
ATOM 5104 C CA . LEU C 3 46 ? -137.933 18.930 -45.009 1.00 54.06 46 LEU C CA 1
ATOM 5105 C C . LEU C 3 46 ? -138.221 18.507 -43.577 1.00 57.23 46 LEU C C 1
ATOM 5106 O O . LEU C 3 46 ? -137.333 18.518 -42.729 1.00 62.11 46 LEU C O 1
ATOM 5111 N N . LEU C 3 47 ? -139.469 18.134 -43.318 1.00 59.09 47 LEU C N 1
ATOM 5112 C CA . LEU C 3 47 ? -139.871 17.709 -41.989 1.00 61.19 47 LEU C CA 1
ATOM 5113 C C . LEU C 3 47 ? -139.103 16.441 -41.637 1.00 60.12 47 LEU C C 1
ATOM 5114 O O . LEU C 3 47 ? -138.437 16.369 -40.608 1.00 61.95 47 LEU C O 1
ATOM 5119 N N . GLN C 3 48 ? -139.195 15.442 -42.504 1.00 64.91 48 GLN C N 1
ATOM 5120 C CA . GLN C 3 48 ? -138.492 14.184 -42.294 1.00 70.62 48 GLN C CA 1
ATOM 5121 C C . GLN C 3 48 ? -137.093 14.474 -41.740 1.00 70.02 48 GLN C C 1
ATOM 5122 O O . GLN C 3 48 ? -136.726 13.995 -40.668 1.00 65.38 48 GLN C O 1
ATOM 5128 N N . GLN C 3 49 ? -136.329 15.282 -42.467 1.00 67.38 49 GLN C N 1
ATOM 5129 C CA . GLN C 3 49 ? -134.980 15.624 -42.049 1.00 67.97 49 GLN C CA 1
ATOM 5130 C C . GLN C 3 49 ? -134.922 16.372 -40.725 1.00 65.41 49 GLN C C 1
ATOM 5131 O O . GLN C 3 49 ? -134.120 16.032 -39.858 1.00 68.79 49 GLN C O 1
ATOM 5137 N N . ALA C 3 50 ? -135.764 17.386 -40.565 1.00 59.96 50 ALA C N 1
ATOM 5138 C CA . ALA C 3 50 ? -135.776 18.157 -39.330 1.00 57.58 50 ALA C CA 1
ATOM 5139 C C . ALA C 3 50 ? -135.915 17.239 -38.118 1.00 59.58 50 ALA C C 1
ATOM 5140 O O . ALA C 3 50 ? -135.198 17.401 -37.130 1.00 59.89 50 ALA C O 1
ATOM 5142 N N . THR C 3 51 ? -136.825 16.269 -38.195 1.00 57.87 51 THR C N 1
ATOM 5143 C CA . THR C 3 51 ? -137.038 15.348 -37.083 1.00 55.50 51 THR C CA 1
ATOM 5144 C C . THR C 3 51 ? -135.915 14.335 -36.980 1.00 57.05 51 THR C C 1
ATOM 5145 O O . THR C 3 51 ? -135.801 13.628 -35.981 1.00 61.67 51 THR C O 1
ATOM 5149 N N . ASN C 3 52 ? -135.091 14.251 -38.017 1.00 56.96 52 ASN C N 1
ATOM 5150 C CA . ASN C 3 52 ? -133.973 13.325 -37.994 1.00 58.78 52 ASN C CA 1
ATOM 5151 C C . ASN C 3 52 ? -132.803 14.042 -37.329 1.00 64.30 52 ASN C C 1
ATOM 5152 O O . ASN C 3 52 ? -132.120 13.478 -36.477 1.00 69.83 52 ASN C O 1
ATOM 5157 N N . SER C 3 53 ? -132.578 15.296 -37.706 1.00 61.73 53 SER C N 1
ATOM 5158 C CA . SER C 3 53 ? -131.496 16.053 -37.106 1.00 61.43 53 SER C CA 1
ATOM 5159 C C . SER C 3 53 ? -131.924 16.540 -35.715 1.00 65.95 53 SER C C 1
ATOM 5160 O O . SER C 3 53 ? -131.135 17.141 -34.987 1.00 67.67 53 SER C O 1
ATOM 5163 N N . THR C 3 54 ? -133.177 16.276 -35.348 1.00 67.29 54 THR C N 1
ATOM 5164 C CA . THR C 3 54 ? -133.694 16.673 -34.038 1.00 59.78 54 THR C CA 1
ATOM 5165 C C . THR C 3 54 ? -133.438 15.519 -33.083 1.00 63.20 54 THR C C 1
ATOM 5166 O O . THR C 3 54 ? -133.232 15.713 -31.885 1.00 72.51 54 THR C O 1
ATOM 5170 N N . GLY C 3 55 ? -133.474 14.310 -33.627 1.00 62.24 55 GLY C N 1
ATOM 5171 C CA . GLY C 3 55 ? -133.222 13.141 -32.817 1.00 64.85 55 GLY C CA 1
ATOM 5172 C C . GLY C 3 55 ? -131.726 13.064 -32.626 1.00 70.87 55 GLY C C 1
ATOM 5173 O O . GLY C 3 55 ? -131.240 12.861 -31.515 1.00 78.10 55 GLY C O 1
ATOM 5174 N N . SER C 3 56 ? -130.995 13.241 -33.723 1.00 72.10 56 SER C N 1
ATOM 5175 C CA . SER C 3 56 ? -129.541 13.200 -33.693 1.00 68.46 56 SER C CA 1
ATOM 5176 C C . SER C 3 56 ? -129.027 14.077 -32.559 1.00 66.06 56 SER C C 1
ATOM 5177 O O . SER C 3 56 ? -128.215 13.653 -31.736 1.00 61.27 56 SER C O 1
ATOM 5180 N N . ILE C 3 57 ? -129.518 15.304 -32.516 1.00 59.47 57 ILE C N 1
ATOM 5181 C CA . ILE C 3 57 ? -129.110 16.228 -31.481 1.00 61.96 57 ILE C CA 1
ATOM 5182 C C . ILE C 3 57 ? -129.248 15.611 -30.099 1.00 69.24 57 ILE C C 1
ATOM 5183 O O . ILE C 3 57 ? -128.319 15.660 -29.300 1.00 77.17 57 ILE C O 1
ATOM 5188 N N . GLU C 3 58 ? -130.401 15.020 -29.821 1.00 76.99 58 GLU C N 1
ATOM 5189 C CA . GLU C 3 58 ? -130.629 14.403 -28.521 1.00 81.47 58 GLU C CA 1
ATOM 5190 C C . GLU C 3 58 ? -129.631 13.292 -28.211 1.00 76.76 58 GLU C C 1
ATOM 5191 O O . GLU C 3 58 ? -129.252 13.101 -27.059 1.00 78.71 58 GLU C O 1
ATOM 5197 N N . TYR C 3 59 ? -129.196 12.565 -29.233 1.00 66.76 59 TYR C N 1
ATOM 5198 C CA . TYR C 3 59 ? -128.247 11.477 -29.024 1.00 69.01 59 TYR C CA 1
ATOM 5199 C C . TYR C 3 59 ? -126.815 11.983 -28.909 1.00 68.14 59 TYR C C 1
ATOM 5200 O O . TYR C 3 59 ? -125.949 11.304 -28.360 1.00 68.05 59 TYR C O 1
ATOM 5209 N N . LEU C 3 60 ? -126.563 13.177 -29.428 1.00 68.51 60 LEU C N 1
ATOM 5210 C CA . LEU C 3 60 ? -125.231 13.750 -29.341 1.00 69.80 60 LEU C CA 1
ATOM 5211 C C . LEU C 3 60 ? -125.065 14.319 -27.935 1.00 71.69 60 LEU C C 1
ATOM 5212 O O . LEU C 3 60 ? -124.010 14.185 -27.316 1.00 76.74 60 LEU C O 1
ATOM 5217 N N . ILE C 3 61 ? -126.128 14.937 -27.434 1.00 67.79 61 ILE C N 1
ATOM 5218 C CA . ILE C 3 61 ? -126.128 15.516 -26.102 1.00 67.45 61 ILE C CA 1
ATOM 5219 C C . ILE C 3 61 ? -125.896 14.439 -25.050 1.00 70.99 61 ILE C C 1
ATOM 5220 O O . ILE C 3 61 ? -125.100 14.616 -24.130 1.00 73.43 61 ILE C O 1
ATOM 5225 N N . GLN C 3 62 ? -126.601 13.322 -25.182 1.00 70.15 62 GLN C N 1
ATOM 5226 C CA . GLN C 3 62 ? -126.445 12.237 -24.228 1.00 66.71 62 GLN C CA 1
ATOM 5227 C C . GLN C 3 62 ? -124.993 11.796 -24.206 1.00 67.87 62 GLN C C 1
ATOM 5228 O O . GLN C 3 62 ? -124.386 11.704 -23.144 1.00 72.85 62 GLN C O 1
ATOM 5234 N N . HIS C 3 63 ? -124.434 11.540 -25.384 1.00 69.76 63 HIS C N 1
ATOM 5235 C CA . HIS C 3 63 ? -123.045 11.115 -25.485 1.00 64.04 63 HIS C CA 1
ATOM 5236 C C . HIS C 3 63 ? -122.086 12.130 -24.863 1.00 63.32 63 HIS C C 1
ATOM 5237 O O . HIS C 3 63 ? -121.073 11.756 -24.271 1.00 65.64 63 HIS C O 1
ATOM 5244 N N . ILE C 3 64 ? -122.402 13.412 -24.996 1.00 58.04 64 ILE C N 1
ATOM 5245 C CA . ILE C 3 64 ? -121.554 14.450 -24.430 1.00 60.02 64 ILE C CA 1
ATOM 5246 C C . ILE C 3 64 ? -121.516 14.371 -22.902 1.00 68.44 64 ILE C C 1
ATOM 5247 O O . ILE C 3 64 ? -120.489 14.653 -22.286 1.00 73.30 64 ILE C O 1
ATOM 5252 N N . LYS C 3 65 ? -122.636 13.982 -22.298 1.00 76.42 65 LYS C N 1
ATOM 5253 C CA . LYS C 3 65 ? -122.728 13.850 -20.847 1.00 74.66 65 LYS C CA 1
ATOM 5254 C C . LYS C 3 65 ? -122.022 12.565 -20.399 1.00 80.04 65 LYS C C 1
ATOM 5255 O O . LYS C 3 65 ? -122.040 12.200 -19.220 1.00 84.05 65 LYS C O 1
ATOM 5261 N N . THR C 3 66 ? -121.410 11.876 -21.355 1.00 75.13 66 THR C N 1
ATOM 5262 C CA . THR C 3 66 ? -120.680 10.654 -21.063 1.00 77.71 66 THR C CA 1
ATOM 5263 C C . THR C 3 66 ? -119.189 10.978 -21.126 1.00 84.97 66 THR C C 1
ATOM 5264 O O . THR C 3 66 ? -118.376 10.363 -20.432 1.00 87.42 66 THR C O 1
ATOM 5268 N N . ILE C 3 67 ? -118.844 11.954 -21.962 1.00 86.78 67 ILE C N 1
ATOM 5269 C CA . ILE C 3 67 ? -117.458 12.369 -22.135 1.00 90.28 67 ILE C CA 1
ATOM 5270 C C . ILE C 3 67 ? -116.781 12.656 -20.804 1.00 92.26 67 ILE C C 1
ATOM 5271 O O . ILE C 3 67 ? -115.736 12.083 -20.498 1.00 90.74 67 ILE C O 1
ATOM 5276 N N . TYR C 3 68 ? -117.379 13.540 -20.011 1.00 94.14 68 TYR C N 1
ATOM 5277 C CA . TYR C 3 68 ? -116.797 13.896 -18.726 1.00 100.35 68 TYR C CA 1
ATOM 5278 C C . TYR C 3 68 ? -117.218 13.039 -17.537 1.00 102.07 68 TYR C C 1
ATOM 5279 O O . TYR C 3 68 ? -118.406 12.845 -17.264 1.00 103.72 68 TYR C O 1
ATOM 5288 N N . PRO C 3 69 ? -116.217 12.501 -16.819 1.00 101.82 69 PRO C N 1
ATOM 5289 C CA . PRO C 3 69 ? -116.327 11.637 -15.640 1.00 100.68 69 PRO C CA 1
ATOM 5290 C C . PRO C 3 69 ? -117.023 12.245 -14.429 1.00 102.04 69 PRO C C 1
ATOM 5291 O O . PRO C 3 69 ? -116.972 13.459 -14.203 1.00 98.57 69 PRO C O 1
ATOM 5295 N N . SER C 3 70 ? -117.670 11.374 -13.658 1.00 106.27 70 SER C N 1
ATOM 5296 C CA . SER C 3 70 ? -118.360 11.757 -12.431 1.00 109.44 70 SER C CA 1
ATOM 5297 C C . SER C 3 70 ? -117.484 11.274 -11.274 1.00 111.58 70 SER C C 1
ATOM 5298 O O . SER C 3 70 ? -117.777 11.531 -10.104 1.00 112.63 70 SER C O 1
ATOM 5301 N N . GLU C 3 71 ? -116.404 10.577 -11.627 1.00 116.73 71 GLU C N 1
ATOM 5302 C CA . GLU C 3 71 ? -115.452 10.033 -10.657 1.00 118.68 71 GLU C CA 1
ATOM 5303 C C . GLU C 3 71 ? -114.176 10.894 -10.596 1.00 119.44 71 GLU C C 1
ATOM 5304 O O . GLU C 3 71 ? -113.326 10.703 -9.720 1.00 117.43 71 GLU C O 1
ATOM 5310 N N . LYS C 3 72 ? -114.059 11.833 -11.536 1.00 118.87 72 LYS C N 1
ATOM 5311 C CA . LYS C 3 72 ? -112.919 12.755 -11.637 1.00 117.50 72 LYS C CA 1
ATOM 5312 C C . LYS C 3 72 ? -111.598 12.121 -12.091 1.00 117.55 72 LYS C C 1
ATOM 5313 O O . LYS C 3 72 ? -110.693 12.831 -12.539 1.00 115.04 72 LYS C O 1
ATOM 5319 N N . GLN C 3 73 ? -111.486 10.798 -11.984 1.00 120.57 73 GLN C N 1
ATOM 5320 C CA . GLN C 3 73 ? -110.264 10.089 -12.380 1.00 122.88 73 GLN C CA 1
ATOM 5321 C C . GLN C 3 73 ? -109.030 10.635 -11.648 1.00 125.77 73 GLN C C 1
ATOM 5322 O O . GLN C 3 73 ? -108.148 11.226 -12.277 1.00 127.58 73 GLN C O 1
ATOM 5328 N N . THR C 3 74 ? -108.962 10.436 -10.333 1.00 125.09 74 THR C N 1
ATOM 5329 C CA . THR C 3 74 ? -107.829 10.924 -9.546 1.00 121.84 74 THR C CA 1
ATOM 5330 C C . THR C 3 74 ? -106.566 10.103 -9.827 1.00 122.86 74 THR C C 1
ATOM 5331 O O . THR C 3 74 ? -106.207 9.207 -9.058 1.00 124.32 74 THR C O 1
ATOM 5335 N N . LEU C 3 75 ? -105.905 10.424 -10.939 1.00 123.97 75 LEU C N 1
ATOM 5336 C CA . LEU C 3 75 ? -104.678 9.749 -11.374 1.00 122.02 75 LEU C CA 1
ATOM 5337 C C . LEU C 3 75 ? -103.495 10.274 -10.553 1.00 124.91 75 LEU C C 1
ATOM 5338 O O . LEU C 3 75 ? -103.532 11.403 -10.060 1.00 127.64 75 LEU C O 1
ATOM 5343 N N . PRO C 3 76 ? -102.431 9.463 -10.396 1.00 129.06 76 PRO C N 1
ATOM 5344 C CA . PRO C 3 76 ? -101.248 9.875 -9.626 1.00 128.52 76 PRO C CA 1
ATOM 5345 C C . PRO C 3 76 ? -100.790 11.321 -9.872 1.00 128.18 76 PRO C C 1
ATOM 5346 O O . PRO C 3 76 ? -100.053 11.602 -10.820 1.00 129.51 76 PRO C O 1
ATOM 5350 N N . GLN C 3 77 ? -101.235 12.228 -9.004 1.00 122.16 77 GLN C N 1
ATOM 5351 C CA . GLN C 3 77 ? -100.893 13.648 -9.091 1.00 117.21 77 GLN C CA 1
ATOM 5352 C C . GLN C 3 77 ? -101.414 14.307 -10.374 1.00 113.24 77 GLN C C 1
ATOM 5353 O O . GLN C 3 77 ? -101.018 13.942 -11.484 1.00 110.42 77 GLN C O 1
ATOM 5359 N N . SER C 3 78 ? -102.309 15.279 -10.203 1.00 106.31 78 SER C N 1
ATOM 5360 C CA . SER C 3 78 ? -102.907 16.004 -11.322 1.00 100.49 78 SER C CA 1
ATOM 5361 C C . SER C 3 78 ? -101.960 17.086 -11.825 1.00 98.25 78 SER C C 1
ATOM 5362 O O . SER C 3 78 ? -100.746 16.897 -11.843 1.00 102.34 78 SER C O 1
ATOM 5365 N N . ILE C 3 79 ? -102.519 18.219 -12.240 1.00 95.67 79 ILE C N 1
ATOM 5366 C CA . ILE C 3 79 ? -101.715 19.332 -12.729 1.00 91.59 79 ILE C CA 1
ATOM 5367 C C . ILE C 3 79 ? -101.379 20.283 -11.589 1.00 90.68 79 ILE C C 1
ATOM 5368 O O . ILE C 3 79 ? -100.208 20.561 -11.335 1.00 89.76 79 ILE C O 1
ATOM 5373 N N . GLU C 3 80 ? -102.403 20.777 -10.897 1.00 89.93 80 GLU C N 1
ATOM 5374 C CA . GLU C 3 80 ? -102.177 21.699 -9.788 1.00 87.93 80 GLU C CA 1
ATOM 5375 C C . GLU C 3 80 ? -101.281 21.022 -8.761 1.00 83.76 80 GLU C C 1
ATOM 5376 O O . GLU C 3 80 ? -100.743 21.667 -7.862 1.00 84.59 80 GLU C O 1
ATOM 5382 N N . GLN C 3 81 ? -101.124 19.711 -8.910 1.00 75.76 81 GLN C N 1
ATOM 5383 C CA . GLN C 3 81 ? -100.290 18.930 -8.013 1.00 77.73 81 GLN C CA 1
ATOM 5384 C C . GLN C 3 81 ? -98.849 18.941 -8.513 1.00 71.86 81 GLN C C 1
ATOM 5385 O O . GLN C 3 81 ? -97.911 18.991 -7.721 1.00 72.19 81 GLN C O 1
ATOM 5391 N N . LEU C 3 82 ? -98.683 18.902 -9.833 1.00 63.84 82 LEU C N 1
ATOM 5392 C CA . LEU C 3 82 ? -97.361 18.932 -10.446 1.00 56.27 82 LEU C CA 1
ATOM 5393 C C . LEU C 3 82 ? -96.797 20.353 -10.461 1.00 54.32 82 LEU C C 1
ATOM 5394 O O . LEU C 3 82 ? -95.583 20.543 -10.562 1.00 51.85 82 LEU C O 1
ATOM 5399 N N . THR C 3 83 ? -97.679 21.347 -10.367 1.00 53.54 83 THR C N 1
ATOM 5400 C CA . THR C 3 83 ? -97.259 22.744 -10.375 1.00 61.49 83 THR C CA 1
ATOM 5401 C C . THR C 3 83 ? -96.757 23.202 -9.007 1.00 66.06 83 THR C C 1
ATOM 5402 O O . THR C 3 83 ? -95.729 23.872 -8.919 1.00 69.18 83 THR C O 1
ATOM 5406 N N . GLN C 3 84 ? -97.477 22.863 -7.941 1.00 69.04 84 GLN C N 1
ATOM 5407 C CA . GLN C 3 84 ? -97.018 23.252 -6.616 1.00 70.79 84 GLN C CA 1
ATOM 5408 C C . GLN C 3 84 ? -95.753 22.459 -6.301 1.00 66.89 84 GLN C C 1
ATOM 5409 O O . GLN C 3 84 ? -94.823 22.965 -5.669 1.00 70.93 84 GLN C O 1
ATOM 5415 N N . LYS C 3 85 ? -95.728 21.210 -6.749 1.00 57.71 85 LYS C N 1
ATOM 5416 C CA . LYS C 3 85 ? -94.578 20.346 -6.539 1.00 62.75 85 LYS C CA 1
ATOM 5417 C C . LYS C 3 85 ? -93.359 20.980 -7.204 1.00 60.90 85 LYS C C 1
ATOM 5418 O O . LYS C 3 85 ? -92.235 20.876 -6.704 1.00 62.28 85 LYS C O 1
ATOM 5424 N N . SER C 3 86 ? -93.582 21.630 -8.340 1.00 59.35 86 SER C N 1
ATOM 5425 C CA . SER C 3 86 ? -92.493 22.290 -9.052 1.00 58.23 86 SER C CA 1
ATOM 5426 C C . SER C 3 86 ? -92.125 23.614 -8.377 1.00 56.08 86 SER C C 1
ATOM 5427 O O . SER C 3 86 ? -90.957 24.005 -8.368 1.00 58.28 86 SER C O 1
ATOM 5430 N N . LYS C 3 87 ? -93.118 24.298 -7.810 1.00 48.89 87 LYS C N 1
ATOM 5431 C CA . LYS C 3 87 ? -92.862 25.558 -7.127 1.00 53.10 87 LYS C CA 1
ATOM 5432 C C . LYS C 3 87 ? -92.050 25.313 -5.851 1.00 57.21 87 LYS C C 1
ATOM 5433 O O . LYS C 3 87 ? -91.321 26.198 -5.392 1.00 55.68 87 LYS C O 1
ATOM 5439 N N . LYS C 3 88 ? -92.173 24.113 -5.284 1.00 52.05 88 LYS C N 1
ATOM 5440 C CA . LYS C 3 88 ? -91.421 23.762 -4.082 1.00 54.19 88 LYS C CA 1
ATOM 5441 C C . LYS C 3 88 ? -89.979 23.442 -4.464 1.00 51.61 88 LYS C C 1
ATOM 5442 O O . LYS C 3 88 ? -89.039 23.817 -3.754 1.00 44.98 88 LYS C O 1
ATOM 5448 N N . ILE C 3 89 ? -89.803 22.741 -5.583 1.00 46.97 89 ILE C N 1
ATOM 5449 C CA . ILE C 3 89 ? -88.461 22.417 -6.048 1.00 46.60 89 ILE C CA 1
ATOM 5450 C C . ILE C 3 89 ? -87.730 23.726 -6.332 1.00 49.46 89 ILE C C 1
ATOM 5451 O O . ILE C 3 89 ? -86.549 23.869 -6.023 1.00 52.57 89 ILE C O 1
ATOM 5456 N N . ILE C 3 90 ? -88.443 24.691 -6.904 1.00 51.36 90 ILE C N 1
ATOM 5457 C CA . ILE C 3 90 ? -87.846 25.982 -7.203 1.00 46.22 90 ILE C CA 1
ATOM 5458 C C . ILE C 3 90 ? -87.351 26.664 -5.929 1.00 48.43 90 ILE C C 1
ATOM 5459 O O . ILE C 3 90 ? -86.338 27.365 -5.954 1.00 53.77 90 ILE C O 1
ATOM 5464 N N . GLU C 3 91 ? -88.039 26.455 -4.811 1.00 43.37 91 GLU C N 1
ATOM 5465 C CA . GLU C 3 91 ? -87.588 27.066 -3.565 1.00 45.74 91 GLU C CA 1
ATOM 5466 C C . GLU C 3 91 ? -86.349 26.336 -3.075 1.00 46.52 91 GLU C C 1
ATOM 5467 O O . GLU C 3 91 ? -85.400 26.966 -2.624 1.00 57.97 91 GLU C O 1
ATOM 5473 N N . GLU C 3 92 ? -86.352 25.011 -3.167 1.00 42.18 92 GLU C N 1
ATOM 5474 C CA . GLU C 3 92 ? -85.199 24.237 -2.737 1.00 46.43 92 GLU C CA 1
ATOM 5475 C C . GLU C 3 92 ? -83.960 24.727 -3.460 1.00 42.12 92 GLU C C 1
ATOM 5476 O O . GLU C 3 92 ? -82.923 24.940 -2.847 1.00 47.95 92 GLU C O 1
ATOM 5482 N N . ILE C 3 93 ? -84.069 24.894 -4.772 1.00 43.19 93 ILE C N 1
ATOM 5483 C CA . ILE C 3 93 ? -82.939 25.343 -5.571 1.00 41.13 93 ILE C CA 1
ATOM 5484 C C . ILE C 3 93 ? -82.376 26.676 -5.090 1.00 47.72 93 ILE C C 1
ATOM 5485 O O . ILE C 3 93 ? -81.161 26.846 -5.035 1.00 47.23 93 ILE C O 1
ATOM 5490 N N . ILE C 3 94 ? -83.244 27.617 -4.735 1.00 50.53 94 ILE C N 1
ATOM 5491 C CA . ILE C 3 94 ? -82.770 28.908 -4.247 1.00 58.07 94 ILE C CA 1
ATOM 5492 C C . ILE C 3 94 ? -82.092 28.726 -2.894 1.00 62.28 94 ILE C C 1
ATOM 5493 O O . ILE C 3 94 ? -80.973 29.190 -2.686 1.00 68.96 94 ILE C O 1
ATOM 5498 N N . ARG C 3 95 ? -82.770 28.043 -1.979 1.00 66.18 95 ARG C N 1
ATOM 5499 C CA . ARG C 3 95 ? -82.228 27.791 -0.647 1.00 65.88 95 ARG C CA 1
ATOM 5500 C C . ARG C 3 95 ? -80.873 27.087 -0.703 1.00 66.00 95 ARG C C 1
ATOM 5501 O O . ARG C 3 95 ? -80.123 27.091 0.273 1.00 72.48 95 ARG C O 1
ATOM 5509 N N . TYR C 3 96 ? -80.567 26.472 -1.841 1.00 57.12 96 TYR C N 1
ATOM 5510 C CA . TYR C 3 96 ? -79.301 25.772 -2.005 1.00 59.09 96 TYR C CA 1
ATOM 5511 C C . TYR C 3 96 ? -78.161 26.752 -2.208 1.00 66.75 96 TYR C C 1
ATOM 5512 O O . TYR C 3 96 ? -76.991 26.375 -2.164 1.00 70.41 96 TYR C O 1
ATOM 5521 N N . GLU C 3 97 ? -78.514 28.014 -2.435 1.00 71.51 97 GLU C N 1
ATOM 5522 C CA . GLU C 3 97 ? -77.526 29.063 -2.649 1.00 71.05 97 GLU C CA 1
ATOM 5523 C C . GLU C 3 97 ? -76.454 29.015 -1.567 1.00 68.43 97 GLU C C 1
ATOM 5524 O O . GLU C 3 97 ? -75.306 28.656 -1.826 1.00 66.98 97 GLU C O 1
ATOM 5530 N N . ASN C 3 98 ? -76.847 29.372 -0.352 1.00 65.03 98 ASN C N 1
ATOM 5531 C CA . ASN C 3 98 ? -75.939 29.390 0.783 1.00 67.95 98 ASN C CA 1
ATOM 5532 C C . ASN C 3 98 ? -74.986 28.206 0.876 1.00 64.18 98 ASN C C 1
ATOM 5533 O O . ASN C 3 98 ? -73.923 28.324 1.479 1.00 71.59 98 ASN C O 1
ATOM 5538 N N . THR C 3 99 ? -75.344 27.070 0.285 1.00 55.16 99 THR C N 1
ATOM 5539 C CA . THR C 3 99 ? -74.464 25.910 0.365 1.00 52.98 99 THR C CA 1
ATOM 5540 C C . THR C 3 99 ? -73.585 25.742 -0.874 1.00 53.44 99 THR C C 1
ATOM 5541 O O . THR C 3 99 ? -72.506 25.152 -0.802 1.00 56.29 99 THR C O 1
ATOM 5545 N N . ILE C 3 100 ? -74.041 26.257 -2.009 1.00 48.32 100 ILE C N 1
ATOM 5546 C CA . ILE C 3 100 ? -73.253 26.175 -3.232 1.00 49.04 100 ILE C CA 1
ATOM 5547 C C . ILE C 3 100 ? -72.019 27.050 -3.011 1.00 56.29 100 ILE C C 1
ATOM 5548 O O . ILE C 3 100 ? -70.899 26.673 -3.379 1.00 50.28 100 ILE C O 1
ATOM 5553 N N . LEU C 3 101 ? -72.244 28.219 -2.408 1.00 51.52 101 LEU C N 1
ATOM 5554 C CA . LEU C 3 101 ? -71.180 29.165 -2.103 1.00 53.32 101 LEU C CA 1
ATOM 5555 C C . LEU C 3 101 ? -70.211 28.547 -1.101 1.00 54.24 101 LEU C C 1
ATOM 5556 O O . LEU C 3 101 ? -68.996 28.626 -1.272 1.00 53.67 101 LEU C O 1
ATOM 5561 N N . ALA C 3 102 ? -70.760 27.937 -0.054 1.00 53.64 102 ALA C N 1
ATOM 5562 C CA . ALA C 3 102 ? -69.945 27.308 0.974 1.00 51.81 102 ALA C CA 1
ATOM 5563 C C . ALA C 3 102 ? -68.957 26.331 0.355 1.00 52.11 102 ALA C C 1
ATOM 5564 O O . ALA C 3 102 ? -67.779 26.327 0.707 1.00 58.62 102 ALA C O 1
ATOM 5566 N N . HIS C 3 103 ? -69.435 25.505 -0.569 1.00 48.56 103 HIS C N 1
ATOM 5567 C CA . HIS C 3 103 ? -68.564 24.539 -1.224 1.00 54.91 103 HIS C CA 1
ATOM 5568 C C . HIS C 3 103 ? -67.541 25.254 -2.095 1.00 54.27 103 HIS C C 1
ATOM 5569 O O . HIS C 3 103 ? -66.400 24.800 -2.217 1.00 63.94 103 HIS C O 1
ATOM 5576 N N . GLU C 3 104 ? -67.950 26.367 -2.700 1.00 49.24 104 GLU C N 1
ATOM 5577 C CA . GLU C 3 104 ? -67.045 27.157 -3.535 1.00 48.53 104 GLU C CA 1
ATOM 5578 C C . GLU C 3 104 ? -65.887 27.560 -2.651 1.00 46.17 104 GLU C C 1
ATOM 5579 O O . GLU C 3 104 ? -64.720 27.347 -2.981 1.00 45.83 104 GLU C O 1
ATOM 5585 N N . ASN C 3 105 ? -66.240 28.138 -1.508 1.00 42.63 105 ASN C N 1
ATOM 5586 C CA . ASN C 3 105 ? -65.270 28.598 -0.541 1.00 39.90 105 ASN C CA 1
ATOM 5587 C C . ASN C 3 105 ? -64.286 27.540 -0.066 1.00 41.68 105 ASN C C 1
ATOM 5588 O O . ASN C 3 105 ? -63.080 27.799 -0.012 1.00 37.67 105 ASN C O 1
ATOM 5593 N N . THR C 3 106 ? -64.773 26.351 0.272 1.00 30.80 106 THR C N 1
ATOM 5594 C CA . THR C 3 106 ? -63.849 25.334 0.743 1.00 39.86 106 THR C CA 1
ATOM 5595 C C . THR C 3 106 ? -62.959 24.890 -0.406 1.00 37.16 106 THR C C 1
ATOM 5596 O O . THR C 3 106 ? -61.784 24.589 -0.208 1.00 42.42 106 THR C O 1
ATOM 5600 N N . ILE C 3 107 ? -63.500 24.866 -1.618 1.00 34.40 107 ILE C N 1
ATOM 5601 C CA . ILE C 3 107 ? -62.684 24.452 -2.752 1.00 35.03 107 ILE C CA 1
ATOM 5602 C C . ILE C 3 107 ? -61.560 25.460 -2.969 1.00 39.29 107 ILE C C 1
ATOM 5603 O O . ILE C 3 107 ? -60.436 25.083 -3.312 1.00 27.40 107 ILE C O 1
ATOM 5608 N N . GLN C 3 108 ? -61.862 26.741 -2.761 1.00 43.34 108 GLN C N 1
ATOM 5609 C CA . GLN C 3 108 ? -60.850 27.783 -2.894 1.00 39.42 108 GLN C CA 1
ATOM 5610 C C . GLN C 3 108 ? -59.810 27.524 -1.806 1.00 40.74 108 GLN C C 1
ATOM 5611 O O . GLN C 3 108 ? -58.615 27.457 -2.083 1.00 41.99 108 GLN C O 1
ATOM 5617 N N . GLN C 3 109 ? -60.276 27.367 -0.568 1.00 40.15 109 GLN C N 1
ATOM 5618 C CA . GLN C 3 109 ? -59.384 27.114 0.563 1.00 41.12 109 GLN C CA 1
ATOM 5619 C C . GLN C 3 109 ? -58.484 25.914 0.312 1.00 38.70 109 GLN C C 1
ATOM 5620 O O . GLN C 3 109 ? -57.262 26.010 0.419 1.00 49.09 109 GLN C O 1
ATOM 5626 N N . LEU C 3 110 ? -59.082 24.779 -0.026 1.00 37.86 110 LEU C N 1
ATOM 5627 C CA . LEU C 3 110 ? -58.298 23.580 -0.279 1.00 32.42 110 LEU C CA 1
ATOM 5628 C C . LEU C 3 110 ? -57.354 23.740 -1.463 1.00 41.84 110 LEU C C 1
ATOM 5629 O O . LEU C 3 110 ? -56.245 23.197 -1.450 1.00 43.83 110 LEU C O 1
ATOM 5634 N N . THR C 3 111 ? -57.781 24.483 -2.488 1.00 42.35 111 THR C N 1
ATOM 5635 C CA . THR C 3 111 ? -56.943 24.656 -3.669 1.00 35.20 111 THR C CA 1
ATOM 5636 C C . THR C 3 111 ? -55.727 25.497 -3.350 1.00 31.93 111 THR C C 1
ATOM 5637 O O . THR C 3 111 ? -54.652 25.295 -3.918 1.00 30.32 111 THR C O 1
ATOM 5641 N N . ASP C 3 112 ? -55.883 26.438 -2.431 1.00 39.36 112 ASP C N 1
ATOM 5642 C CA . ASP C 3 112 ? -54.741 27.249 -2.051 1.00 40.28 112 ASP C CA 1
ATOM 5643 C C . ASP C 3 112 ? -53.732 26.364 -1.320 1.00 34.96 112 ASP C C 1
ATOM 5644 O O . ASP C 3 112 ? -52.541 26.421 -1.618 1.00 31.37 112 ASP C O 1
ATOM 5649 N N . MET C 3 113 ? -54.204 25.526 -0.393 1.00 34.72 113 MET C N 1
ATOM 5650 C CA . MET C 3 113 ? -53.304 24.627 0.342 1.00 30.06 113 MET C CA 1
ATOM 5651 C C . MET C 3 113 ? -52.588 23.697 -0.646 1.00 34.43 113 MET C C 1
ATOM 5652 O O . MET C 3 113 ? -51.405 23.381 -0.475 1.00 36.66 113 MET C O 1
ATOM 5657 N N . HIS C 3 114 ? -53.296 23.260 -1.687 1.00 30.84 114 HIS C N 1
ATOM 5658 C CA . HIS C 3 114 ? -52.669 22.407 -2.689 1.00 30.19 114 HIS C CA 1
ATOM 5659 C C . HIS C 3 114 ? -51.605 23.211 -3.428 1.00 32.84 114 HIS C C 1
ATOM 5660 O O . HIS C 3 114 ? -50.535 22.686 -3.757 1.00 36.56 114 HIS C O 1
ATOM 5667 N N . ILE C 3 115 ? -51.921 24.480 -3.704 1.00 35.10 115 ILE C N 1
ATOM 5668 C CA . ILE C 3 115 ? -50.997 25.402 -4.371 1.00 25.94 115 ILE C CA 1
ATOM 5669 C C . ILE C 3 115 ? -49.704 25.381 -3.543 1.00 32.55 115 ILE C C 1
ATOM 5670 O O . ILE C 3 115 ? -48.613 25.118 -4.055 1.00 27.47 115 ILE C O 1
ATOM 5675 N N . MET C 3 116 ? -49.851 25.647 -2.249 1.00 26.07 116 MET C N 1
ATOM 5676 C CA . MET C 3 116 ? -48.727 25.665 -1.335 1.00 35.19 116 MET C CA 1
ATOM 5677 C C . MET C 3 116 ? -47.959 24.341 -1.364 1.00 38.03 116 MET C C 1
ATOM 5678 O O . MET C 3 116 ? -46.735 24.337 -1.508 1.00 41.51 116 MET C O 1
ATOM 5683 N N . ASN C 3 117 ? -48.654 23.212 -1.252 1.00 28.55 117 ASN C N 1
ATOM 5684 C CA . ASN C 3 117 ? -47.924 21.951 -1.272 1.00 25.84 117 ASN C CA 1
ATOM 5685 C C . ASN C 3 117 ? -47.045 21.845 -2.503 1.00 30.59 117 ASN C C 1
ATOM 5686 O O . ASN C 3 117 ? -45.860 21.519 -2.394 1.00 39.53 117 ASN C O 1
ATOM 5691 N N . SER C 3 118 ? -47.598 22.137 -3.675 1.00 33.00 118 SER C N 1
ATOM 5692 C CA . SER C 3 118 ? -46.804 22.052 -4.900 1.00 28.99 118 SER C CA 1
ATOM 5693 C C . SER C 3 118 ? -45.525 22.910 -4.834 1.00 36.44 118 SER C C 1
ATOM 5694 O O . SER C 3 118 ? -44.448 22.485 -5.281 1.00 29.18 118 SER C O 1
ATOM 5697 N N . ASN C 3 119 ? -45.631 24.107 -4.261 1.00 34.27 119 ASN C N 1
ATOM 5698 C CA . ASN C 3 119 ? -44.464 24.978 -4.158 1.00 41.68 119 ASN C CA 1
ATOM 5699 C C . ASN C 3 119 ? -43.428 24.407 -3.202 1.00 40.43 119 ASN C C 1
ATOM 5700 O O . ASN C 3 119 ? -42.245 24.359 -3.532 1.00 43.77 119 ASN C O 1
ATOM 5705 N N . LYS C 3 120 ? -43.872 23.969 -2.025 1.00 37.34 120 LYS C N 1
ATOM 5706 C CA . LYS C 3 120 ? -42.964 23.379 -1.041 1.00 38.87 120 LYS C CA 1
ATOM 5707 C C . LYS C 3 120 ? -42.246 22.167 -1.657 1.00 42.28 120 LYS C C 1
ATOM 5708 O O . LYS C 3 120 ? -41.053 21.935 -1.420 1.00 40.31 120 LYS C O 1
ATOM 5714 N N . ILE C 3 121 ? -42.973 21.391 -2.451 1.00 30.79 121 ILE C N 1
ATOM 5715 C CA . ILE C 3 121 ? -42.365 20.246 -3.093 1.00 28.01 121 ILE C CA 1
ATOM 5716 C C . ILE C 3 121 ? -41.301 20.695 -4.079 1.00 28.52 121 ILE C C 1
ATOM 5717 O O . ILE C 3 121 ? -40.234 20.087 -4.149 1.00 43.68 121 ILE C O 1
ATOM 5722 N N . THR C 3 122 ? -41.571 21.745 -4.851 1.00 35.99 122 THR C N 1
ATOM 5723 C CA . THR C 3 122 ? -40.559 22.193 -5.804 1.00 38.09 122 THR C CA 1
ATOM 5724 C C . THR C 3 122 ? -39.375 22.783 -5.029 1.00 41.13 122 THR C C 1
ATOM 5725 O O . THR C 3 122 ? -38.218 22.670 -5.451 1.00 44.79 122 THR C O 1
ATOM 5729 N N . GLN C 3 123 ? -39.650 23.395 -3.886 1.00 32.76 123 GLN C N 1
ATOM 5730 C CA . GLN C 3 123 ? -38.563 23.944 -3.088 1.00 36.70 123 GLN C CA 1
ATOM 5731 C C . GLN C 3 123 ? -37.697 22.780 -2.598 1.00 36.47 123 GLN C C 1
ATOM 5732 O O . GLN C 3 123 ? -36.459 22.841 -2.645 1.00 25.11 123 GLN C O 1
ATOM 5738 N N . LEU C 3 124 ? -38.369 21.719 -2.147 1.00 37.96 124 LEU C N 1
ATOM 5739 C CA . LEU C 3 124 ? -37.716 20.506 -1.655 1.00 27.84 124 LEU C CA 1
ATOM 5740 C C . LEU C 3 124 ? -36.682 20.039 -2.647 1.00 24.26 124 LEU C C 1
ATOM 5741 O O . LEU C 3 124 ? -35.528 19.781 -2.286 1.00 30.56 124 LEU C O 1
ATOM 5746 N N . LYS C 3 125 ? -37.084 19.935 -3.907 1.00 22.09 125 LYS C N 1
ATOM 5747 C CA . LYS C 3 125 ? -36.142 19.499 -4.929 1.00 23.33 125 LYS C CA 1
ATOM 5748 C C . LYS C 3 125 ? -34.930 20.415 -5.050 1.00 26.52 125 LYS C C 1
ATOM 5749 O O . LYS C 3 125 ? -33.815 19.950 -5.297 1.00 39.46 125 LYS C O 1
ATOM 5755 N N . GLN C 3 126 ? -35.144 21.715 -4.869 1.00 34.10 126 GLN C N 1
ATOM 5756 C CA . GLN C 3 126 ? -34.059 22.679 -4.982 1.00 26.41 126 GLN C CA 1
ATOM 5757 C C . GLN C 3 126 ? -33.209 22.641 -3.732 1.00 26.02 126 GLN C C 1
ATOM 5758 O O . GLN C 3 126 ? -31.979 22.747 -3.797 1.00 26.13 126 GLN C O 1
ATOM 5764 N N . LYS C 3 127 ? -33.864 22.490 -2.588 1.00 20.80 127 LYS C N 1
ATOM 5765 C CA . LYS C 3 127 ? -33.130 22.437 -1.331 1.00 27.99 127 LYS C CA 1
ATOM 5766 C C . LYS C 3 127 ? -32.212 21.215 -1.249 1.00 32.97 127 LYS C C 1
ATOM 5767 O O . LYS C 3 127 ? -31.053 21.334 -0.841 1.00 34.33 127 LYS C O 1
ATOM 5773 N N . ILE C 3 128 ? -32.715 20.048 -1.647 1.00 26.53 128 ILE C N 1
ATOM 5774 C CA . ILE C 3 128 ? -31.907 18.845 -1.579 1.00 21.23 128 ILE C CA 1
ATOM 5775 C C . ILE C 3 128 ? -30.755 18.887 -2.560 1.00 26.29 128 ILE C C 1
ATOM 5776 O O . ILE C 3 128 ? -29.676 18.380 -2.262 1.00 29.83 128 ILE C O 1
ATOM 5781 N N . ALA C 3 129 ? -30.959 19.487 -3.728 1.00 27.25 129 ALA C N 1
ATOM 5782 C CA . ALA C 3 129 ? -29.861 19.551 -4.694 1.00 26.96 129 ALA C CA 1
ATOM 5783 C C . ALA C 3 129 ? -28.801 20.469 -4.105 1.00 28.37 129 ALA C C 1
ATOM 5784 O O . ALA C 3 129 ? -27.610 20.315 -4.345 1.00 33.61 129 ALA C O 1
ATOM 5786 N N . GLN C 3 130 ? -29.261 21.425 -3.313 1.00 28.74 130 GLN C N 1
ATOM 5787 C CA . GLN C 3 130 ? -28.375 22.366 -2.665 1.00 31.51 130 GLN C CA 1
ATOM 5788 C C . GLN C 3 130 ? -27.470 21.583 -1.712 1.00 30.55 130 GLN C C 1
ATOM 5789 O O . GLN C 3 130 ? -26.236 21.638 -1.799 1.00 27.60 130 GLN C O 1
ATOM 5795 N N . LEU C 3 131 ? -28.105 20.854 -0.804 1.00 21.77 131 LEU C N 1
ATOM 5796 C CA . LEU C 3 131 ? -27.395 20.044 0.167 1.00 30.79 131 LEU C CA 1
ATOM 5797 C C . LEU C 3 131 ? -26.426 19.055 -0.475 1.00 33.06 131 LEU C C 1
ATOM 5798 O O . LEU C 3 131 ? -25.246 19.002 -0.112 1.00 28.16 131 LEU C O 1
ATOM 5803 N N . GLU C 3 132 ? -26.917 18.294 -1.446 1.00 28.75 132 GLU C N 1
ATOM 5804 C CA . GLU C 3 132 ? -26.086 17.302 -2.108 1.00 29.25 132 GLU C CA 1
ATOM 5805 C C . GLU C 3 132 ? -24.734 17.841 -2.567 1.00 32.54 132 GLU C C 1
ATOM 5806 O O . GLU C 3 132 ? -23.712 17.158 -2.444 1.00 41.25 132 GLU C O 1
ATOM 5812 N N . SER C 3 133 ? -24.722 19.058 -3.099 1.00 36.61 133 SER C N 1
ATOM 5813 C CA . SER C 3 133 ? -23.482 19.669 -3.585 1.00 34.98 133 SER C CA 1
ATOM 5814 C C . SER C 3 133 ? -22.468 19.858 -2.457 1.00 35.21 133 SER C C 1
ATOM 5815 O O . SER C 3 133 ? -21.276 20.013 -2.722 1.00 39.24 133 SER C O 1
ATOM 5818 N N . HIS C 3 134 ? -22.936 19.861 -1.207 1.00 28.76 134 HIS C N 1
ATOM 5819 C CA . HIS C 3 134 ? -22.030 20.007 -0.056 1.00 34.56 134 HIS C CA 1
ATOM 5820 C C . HIS C 3 134 ? -21.641 18.673 0.594 1.00 35.24 134 HIS C C 1
ATOM 5821 O O . HIS C 3 134 ? -20.981 18.675 1.618 1.00 37.86 134 HIS C O 1
ATOM 5828 N N . CYS C 3 135 ? -22.061 17.545 0.013 1.00 36.76 135 CYS C N 1
ATOM 5829 C CA . CYS C 3 135 ? -21.759 16.228 0.567 1.00 21.78 135 CYS C CA 1
ATOM 5830 C C . CYS C 3 135 ? -21.153 15.320 -0.473 1.00 32.60 135 CYS C C 1
ATOM 5831 O O . CYS C 3 135 ? -21.668 14.231 -0.740 1.00 41.74 135 CYS C O 1
ATOM 5834 N N . GLN C 3 136 ? -20.052 15.771 -1.054 1.00 23.90 136 GLN C N 1
ATOM 5835 C CA . GLN C 3 136 ? -19.355 15.014 -2.078 1.00 26.20 136 GLN C CA 1
ATOM 5836 C C . GLN C 3 136 ? -17.893 14.867 -1.697 1.00 33.63 136 GLN C C 1
ATOM 5837 O O . GLN C 3 136 ? -17.148 14.124 -2.322 1.00 43.34 136 GLN C O 1
ATOM 5843 N N . GLU C 3 137 ? -17.475 15.597 -0.677 1.00 37.01 137 GLU C N 1
ATOM 5844 C CA . GLU C 3 137 ? -16.087 15.530 -0.257 1.00 33.46 137 GLU C CA 1
ATOM 5845 C C . GLU C 3 137 ? -15.934 14.545 0.878 1.00 27.70 137 GLU C C 1
ATOM 5846 O O . GLU C 3 137 ? -16.877 14.300 1.633 1.00 34.48 137 GLU C O 1
ATOM 5852 N N . PRO C 3 138 ? -14.747 13.945 1.001 1.00 22.55 138 PRO C N 1
ATOM 5853 C CA . PRO C 3 138 ? -14.487 12.972 2.070 1.00 17.44 138 PRO C CA 1
ATOM 5854 C C . PRO C 3 138 ? -14.139 13.689 3.351 1.00 27.25 138 PRO C C 1
ATOM 5855 O O . PRO C 3 138 ? -13.997 14.919 3.353 1.00 34.48 138 PRO C O 1
ATOM 5859 N N . CYS C 3 139 ? -14.020 12.940 4.445 1.00 31.61 139 CYS C N 1
ATOM 5860 C CA . CYS C 3 139 ? -13.637 13.554 5.713 1.00 36.28 139 CYS C CA 1
ATOM 5861 C C . CYS C 3 139 ? -12.202 14.039 5.546 1.00 36.92 139 CYS C C 1
ATOM 5862 O O . CYS C 3 139 ? -11.423 13.453 4.782 1.00 34.72 139 CYS C O 1
ATOM 5865 N N . LYS C 3 140 ? -11.855 15.122 6.233 1.00 37.55 140 LYS C N 1
ATOM 5866 C CA . LYS C 3 140 ? -10.501 15.655 6.127 1.00 49.23 140 LYS C CA 1
ATOM 5867 C C . LYS C 3 140 ? -9.579 14.837 7.041 1.00 45.47 140 LYS C C 1
ATOM 5868 O O . LYS C 3 140 ? -9.808 14.753 8.252 1.00 44.29 140 LYS C O 1
ATOM 5874 N N . ASP C 3 141 ? -8.550 14.227 6.453 1.00 42.09 141 ASP C N 1
ATOM 5875 C CA . ASP C 3 141 ? -7.607 13.405 7.207 1.00 47.64 141 ASP C CA 1
ATOM 5876 C C . ASP C 3 141 ? -6.453 14.208 7.801 1.00 46.21 141 ASP C C 1
ATOM 5877 O O . ASP C 3 141 ? -5.683 14.838 7.079 1.00 50.68 141 ASP C O 1
ATOM 5882 N N . THR C 3 142 ? -6.325 14.167 9.124 1.00 39.72 142 THR C N 1
ATOM 5883 C CA . THR C 3 142 ? -5.267 14.904 9.797 1.00 41.84 142 THR C CA 1
ATOM 5884 C C . THR C 3 142 ? -3.882 14.348 9.527 1.00 40.94 142 THR C C 1
ATOM 5885 O O . THR C 3 142 ? -2.906 15.083 9.556 1.00 46.75 142 THR C O 1
ATOM 5889 N N . ALA C 3 143 ? -3.795 13.053 9.254 1.00 43.24 143 ALA C N 1
ATOM 5890 C CA . ALA C 3 143 ? -2.506 12.417 9.015 1.00 39.69 143 ALA C CA 1
ATOM 5891 C C . ALA C 3 143 ? -1.885 12.817 7.698 1.00 41.28 143 ALA C C 1
ATOM 5892 O O . ALA C 3 143 ? -1.739 11.990 6.801 1.00 41.62 143 ALA C O 1
ATOM 5894 N N . GLU C 3 144 ? -1.490 14.080 7.589 1.00 45.39 144 GLU C N 1
ATOM 5895 C CA . GLU C 3 144 ? -0.901 14.574 6.356 1.00 47.55 144 GLU C CA 1
ATOM 5896 C C . GLU C 3 144 ? 0.580 14.248 6.235 1.00 46.30 144 GLU C C 1
ATOM 5897 O O . GLU C 3 144 ? 1.309 14.218 7.219 1.00 62.64 144 GLU C O 1
ATOM 5903 N N . ILE C 3 145 ? 1.011 14.006 5.007 1.00 32.02 145 ILE C N 1
ATOM 5904 C CA . ILE C 3 145 ? 2.385 13.660 4.711 1.00 26.18 145 ILE C CA 1
ATOM 5905 C C . ILE C 3 145 ? 3.055 14.801 3.949 1.00 36.54 145 ILE C C 1
ATOM 5906 O O . ILE C 3 145 ? 2.542 15.255 2.928 1.00 33.43 145 ILE C O 1
ATOM 5911 N N . GLN C 3 146 ? 4.212 15.238 4.433 1.00 31.27 146 GLN C N 1
ATOM 5912 C CA . GLN C 3 146 ? 4.971 16.298 3.796 1.00 19.67 146 GLN C CA 1
ATOM 5913 C C . GLN C 3 146 ? 5.515 15.819 2.445 1.00 35.28 146 GLN C C 1
ATOM 5914 O O . GLN C 3 146 ? 5.709 14.620 2.240 1.00 42.14 146 GLN C O 1
ATOM 5920 N N . GLU C 3 147 ? 5.791 16.764 1.547 1.00 35.22 147 GLU C N 1
ATOM 5921 C CA . GLU C 3 147 ? 6.272 16.477 0.194 1.00 32.44 147 GLU C CA 1
ATOM 5922 C C . GLU C 3 147 ? 7.773 16.454 -0.056 1.00 28.96 147 GLU C C 1
ATOM 5923 O O . GLU C 3 147 ? 8.231 15.941 -1.080 1.00 35.41 147 GLU C O 1
ATOM 5929 N N . THR C 3 148 ? 8.555 17.014 0.851 1.00 32.80 148 THR C N 1
ATOM 5930 C CA . THR C 3 148 ? 10.003 17.006 0.669 1.00 24.31 148 THR C CA 1
ATOM 5931 C C . THR C 3 148 ? 10.541 15.584 0.858 1.00 29.39 148 THR C C 1
ATOM 5932 O O . THR C 3 148 ? 10.085 14.852 1.736 1.00 31.07 148 THR C O 1
ATOM 5936 N N . THR C 3 149 ? 11.517 15.208 0.039 1.00 26.23 149 THR C N 1
ATOM 5937 C CA . THR C 3 149 ? 12.113 13.880 0.088 1.00 26.45 149 THR C CA 1
ATOM 5938 C C . THR C 3 149 ? 13.631 13.937 0.149 1.00 30.09 149 THR C C 1
ATOM 5939 O O . THR C 3 149 ? 14.242 14.951 -0.183 1.00 40.85 149 THR C O 1
ATOM 5943 N N . GLY C 3 150 ? 14.238 12.832 0.565 1.00 29.30 150 GLY C N 1
ATOM 5944 C CA . GLY C 3 150 ? 15.682 12.775 0.647 1.00 30.11 150 GLY C CA 1
ATOM 5945 C C . GLY C 3 150 ? 16.193 11.432 1.122 1.00 35.97 150 GLY C C 1
ATOM 5946 O O . GLY C 3 150 ? 15.430 10.479 1.296 1.00 32.51 150 GLY C O 1
ATOM 5947 N N . ARG C 3 151 ? 17.497 11.364 1.343 1.00 36.03 151 ARG C N 1
ATOM 5948 C CA . ARG C 3 151 ? 18.134 10.142 1.797 1.00 36.96 151 ARG C CA 1
ATOM 5949 C C . ARG C 3 151 ? 17.916 9.891 3.289 1.00 36.99 151 ARG C C 1
ATOM 5950 O O . ARG C 3 151 ? 18.110 8.779 3.779 1.00 43.11 151 ARG C O 1
ATOM 5958 N N . ASP C 3 152 ? 17.509 10.934 4.001 1.00 31.53 152 ASP C N 1
ATOM 5959 C CA . ASP C 3 152 ? 17.196 10.851 5.428 1.00 34.52 152 ASP C CA 1
ATOM 5960 C C . ASP C 3 152 ? 16.647 12.215 5.842 1.00 28.60 152 ASP C C 1
ATOM 5961 O O . ASP C 3 152 ? 16.586 13.132 5.032 1.00 34.25 152 ASP C O 1
ATOM 5966 N N . CYS C 3 153 ? 16.251 12.349 7.094 1.00 21.79 153 CYS C N 1
ATOM 5967 C CA . CYS C 3 153 ? 15.680 13.584 7.554 1.00 24.20 153 CYS C CA 1
ATOM 5968 C C . CYS C 3 153 ? 16.612 14.791 7.532 1.00 32.74 153 CYS C C 1
ATOM 5969 O O . CYS C 3 153 ? 16.157 15.923 7.375 1.00 30.33 153 CYS C O 1
ATOM 5972 N N . GLN C 3 154 ? 17.905 14.562 7.697 1.00 29.28 154 GLN C N 1
ATOM 5973 C CA . GLN C 3 154 ? 18.850 15.666 7.675 1.00 35.27 154 GLN C CA 1
ATOM 5974 C C . GLN C 3 154 ? 18.943 16.196 6.244 1.00 38.88 154 GLN C C 1
ATOM 5975 O O . GLN C 3 154 ? 19.096 17.397 6.016 1.00 47.42 154 GLN C O 1
ATOM 5981 N N . ASP C 3 155 ? 18.843 15.290 5.281 1.00 42.40 155 ASP C N 1
ATOM 5982 C CA . ASP C 3 155 ? 18.905 15.649 3.871 1.00 37.59 155 ASP C CA 1
ATOM 5983 C C . ASP C 3 155 ? 17.676 16.480 3.548 1.00 41.02 155 ASP C C 1
ATOM 5984 O O . ASP C 3 155 ? 17.749 17.476 2.841 1.00 40.62 155 ASP C O 1
ATOM 5989 N N . ILE C 3 156 ? 16.541 16.051 4.086 1.00 37.96 156 ILE C N 1
ATOM 5990 C CA . ILE C 3 156 ? 15.277 16.733 3.890 1.00 32.18 156 ILE C CA 1
ATOM 5991 C C . ILE C 3 156 ? 15.329 18.134 4.504 1.00 39.33 156 ILE C C 1
ATOM 5992 O O . ILE C 3 156 ? 14.855 19.106 3.915 1.00 41.22 156 ILE C O 1
ATOM 5997 N N . ALA C 3 157 ? 15.908 18.226 5.695 1.00 37.76 157 ALA C N 1
ATOM 5998 C CA . ALA C 3 157 ? 16.037 19.493 6.388 1.00 36.47 157 ALA C CA 1
ATOM 5999 C C . ALA C 3 157 ? 16.983 20.418 5.624 1.00 40.98 157 ALA C C 1
ATOM 6000 O O . ALA C 3 157 ? 16.762 21.625 5.566 1.00 40.30 157 ALA C O 1
ATOM 6002 N N . ASN C 3 158 ? 18.029 19.851 5.035 1.00 29.47 158 ASN C N 1
ATOM 6003 C CA . ASN C 3 158 ? 18.996 20.645 4.288 1.00 33.83 158 ASN C CA 1
ATOM 6004 C C . ASN C 3 158 ? 18.460 21.269 3.027 1.00 38.81 158 ASN C C 1
ATOM 6005 O O . ASN C 3 158 ? 19.160 22.048 2.376 1.00 47.24 158 ASN C O 1
ATOM 6010 N N . LYS C 3 159 ? 17.242 20.915 2.650 1.00 36.20 159 LYS C N 1
ATOM 6011 C CA . LYS C 3 159 ? 16.698 21.502 1.452 1.00 38.57 159 LYS C CA 1
ATOM 6012 C C . LYS C 3 159 ? 15.469 22.336 1.773 1.00 42.00 159 LYS C C 1
ATOM 6013 O O . LYS C 3 159 ? 14.573 22.500 0.944 1.00 43.21 159 LYS C O 1
ATOM 6019 N N . GLY C 3 160 ? 15.441 22.849 3.004 1.00 33.88 160 GLY C N 1
ATOM 6020 C CA . GLY C 3 160 ? 14.368 23.723 3.428 1.00 19.47 160 GLY C CA 1
ATOM 6021 C C . GLY C 3 160 ? 13.282 23.295 4.383 1.00 33.12 160 GLY C C 1
ATOM 6022 O O . GLY C 3 160 ? 12.694 24.154 5.043 1.00 38.98 160 GLY C O 1
ATOM 6023 N N . ALA C 3 161 ? 13.001 21.998 4.469 1.00 36.92 161 ALA C N 1
ATOM 6024 C CA . ALA C 3 161 ? 11.935 21.516 5.346 1.00 24.43 161 ALA C CA 1
ATOM 6025 C C . ALA C 3 161 ? 12.179 21.893 6.799 1.00 27.51 161 ALA C C 1
ATOM 6026 O O . ALA C 3 161 ? 13.295 21.776 7.303 1.00 24.73 161 ALA C O 1
ATOM 6028 N N . ARG C 3 162 ? 11.133 22.352 7.472 1.00 24.77 162 ARG C N 1
ATOM 6029 C CA . ARG C 3 162 ? 11.279 22.735 8.865 1.00 30.16 162 ARG C CA 1
ATOM 6030 C C . ARG C 3 162 ? 10.170 22.183 9.729 1.00 29.06 162 ARG C C 1
ATOM 6031 O O . ARG C 3 162 ? 10.304 22.116 10.945 1.00 38.39 162 ARG C O 1
ATOM 6039 N N . LYS C 3 163 ? 9.061 21.798 9.119 1.00 26.72 163 LYS C N 1
ATOM 6040 C CA . LYS C 3 163 ? 7.986 21.247 9.925 1.00 26.87 163 LYS C CA 1
ATOM 6041 C C . LYS C 3 163 ? 8.348 19.808 10.297 1.00 36.77 163 LYS C C 1
ATOM 6042 O O . LYS C 3 163 ? 8.911 19.051 9.495 1.00 31.44 163 LYS C O 1
ATOM 6048 N N . SER C 3 164 ? 8.059 19.447 11.535 1.00 31.01 164 SER C N 1
ATOM 6049 C CA . SER C 3 164 ? 8.315 18.107 11.987 1.00 30.13 164 SER C CA 1
ATOM 6050 C C . SER C 3 164 ? 7.112 17.284 11.554 1.00 40.23 164 SER C C 1
ATOM 6051 O O . SER C 3 164 ? 5.974 17.745 11.642 1.00 43.77 164 SER C O 1
ATOM 6054 N N . GLY C 3 165 ? 7.357 16.071 11.073 1.00 35.37 165 GLY C N 1
ATOM 6055 C CA . GLY C 3 165 ? 6.244 15.244 10.650 1.00 29.95 165 GLY C CA 1
ATOM 6056 C C . GLY C 3 165 ? 6.638 14.089 9.755 1.00 30.15 165 GLY C C 1
ATOM 6057 O O . GLY C 3 165 ? 7.802 13.698 9.705 1.00 34.79 165 GLY C O 1
ATOM 6058 N N . LEU C 3 166 ? 5.668 13.555 9.023 1.00 27.46 166 LEU C N 1
ATOM 6059 C CA . LEU C 3 166 ? 5.925 12.404 8.169 1.00 21.02 166 LEU C CA 1
ATOM 6060 C C . LEU C 3 166 ? 6.470 12.748 6.798 1.00 27.92 166 LEU C C 1
ATOM 6061 O O . LEU C 3 166 ? 5.930 13.585 6.081 1.00 24.52 166 LEU C O 1
ATOM 6066 N N . TYR C 3 167 ? 7.542 12.069 6.433 1.00 21.78 167 TYR C N 1
ATOM 6067 C CA . TYR C 3 167 ? 8.165 12.274 5.150 1.00 19.00 167 TYR C CA 1
ATOM 6068 C C . TYR C 3 167 ? 8.561 10.926 4.569 1.00 31.46 167 TYR C C 1
ATOM 6069 O O . TYR C 3 167 ? 8.633 9.923 5.286 1.00 35.13 167 TYR C O 1
ATOM 6078 N N . PHE C 3 168 ? 8.835 10.923 3.270 1.00 23.86 168 PHE C N 1
ATOM 6079 C CA . PHE C 3 168 ? 9.285 9.735 2.575 1.00 17.63 168 PHE C CA 1
ATOM 6080 C C . PHE C 3 168 ? 10.769 9.945 2.325 1.00 29.31 168 PHE C C 1
ATOM 6081 O O . PHE C 3 168 ? 11.179 10.993 1.812 1.00 29.90 168 PHE C O 1
ATOM 6089 N N . ILE C 3 169 ? 11.573 8.959 2.704 1.00 22.11 169 ILE C N 1
ATOM 6090 C CA . ILE C 3 169 ? 13.007 9.015 2.477 1.00 14.46 169 ILE C CA 1
ATOM 6091 C C . ILE C 3 169 ? 13.405 7.785 1.667 1.00 24.64 169 ILE C C 1
ATOM 6092 O O . ILE C 3 169 ? 12.671 6.802 1.592 1.00 16.93 169 ILE C O 1
ATOM 6097 N N . LYS C 3 170 ? 14.576 7.844 1.064 1.00 23.21 170 LYS C N 1
ATOM 6098 C CA . LYS C 3 170 ? 15.073 6.736 0.289 1.00 27.96 170 LYS C CA 1
ATOM 6099 C C . LYS C 3 170 ? 16.594 6.716 0.391 1.00 32.17 170 LYS C C 1
ATOM 6100 O O . LYS C 3 170 ? 17.287 7.375 -0.387 1.00 37.43 170 LYS C O 1
ATOM 6106 N N . PRO C 3 171 ? 17.131 5.981 1.380 1.00 26.59 171 PRO C N 1
ATOM 6107 C CA . PRO C 3 171 ? 18.579 5.877 1.584 1.00 33.06 171 PRO C CA 1
ATOM 6108 C C . PRO C 3 171 ? 19.224 5.456 0.276 1.00 33.95 171 PRO C C 1
ATOM 6109 O O . PRO C 3 171 ? 18.588 4.808 -0.538 1.00 36.09 171 PRO C O 1
ATOM 6113 N N . GLN C 3 172 ? 20.482 5.813 0.079 1.00 36.11 172 GLN C N 1
ATOM 6114 C CA . GLN C 3 172 ? 21.155 5.491 -1.163 1.00 37.61 172 GLN C CA 1
ATOM 6115 C C . GLN C 3 172 ? 20.909 4.108 -1.759 1.00 46.49 172 GLN C C 1
ATOM 6116 O O . GLN C 3 172 ? 20.075 3.973 -2.657 1.00 63.85 172 GLN C O 1
ATOM 6122 N N . LYS C 3 173 ? 21.596 3.075 -1.293 1.00 42.68 173 LYS C N 1
ATOM 6123 C CA . LYS C 3 173 ? 21.381 1.754 -1.886 1.00 38.71 173 LYS C CA 1
ATOM 6124 C C . LYS C 3 173 ? 19.944 1.229 -1.788 1.00 41.10 173 LYS C C 1
ATOM 6125 O O . LYS C 3 173 ? 19.665 0.141 -2.274 1.00 50.52 173 LYS C O 1
ATOM 6131 N N . ALA C 3 174 ? 19.035 1.979 -1.172 1.00 30.27 174 ALA C N 1
ATOM 6132 C CA . ALA C 3 174 ? 17.653 1.519 -1.018 1.00 39.51 174 ALA C CA 1
ATOM 6133 C C . ALA C 3 174 ? 16.910 1.401 -2.344 1.00 51.11 174 ALA C C 1
ATOM 6134 O O . ALA C 3 174 ? 16.990 2.285 -3.197 1.00 49.80 174 ALA C O 1
ATOM 6136 N N . LYS C 3 175 ? 16.171 0.308 -2.509 1.00 58.63 175 LYS C N 1
ATOM 6137 C CA . LYS C 3 175 ? 15.430 0.082 -3.745 1.00 61.42 175 LYS C CA 1
ATOM 6138 C C . LYS C 3 175 ? 14.053 0.712 -3.711 1.00 59.25 175 LYS C C 1
ATOM 6139 O O . LYS C 3 175 ? 13.521 1.121 -4.740 1.00 60.88 175 LYS C O 1
ATOM 6145 N N . GLN C 3 176 ? 13.481 0.788 -2.519 1.00 56.35 176 GLN C N 1
ATOM 6146 C CA . GLN C 3 176 ? 12.155 1.354 -2.339 1.00 52.85 176 GLN C CA 1
ATOM 6147 C C . GLN C 3 176 ? 12.251 2.468 -1.298 1.00 54.42 176 GLN C C 1
ATOM 6148 O O . GLN C 3 176 ? 13.163 2.477 -0.477 1.00 62.84 176 GLN C O 1
ATOM 6154 N N . SER C 3 177 ? 11.328 3.419 -1.333 1.00 42.73 177 SER C N 1
ATOM 6155 C CA . SER C 3 177 ? 11.355 4.490 -0.354 1.00 33.48 177 SER C CA 1
ATOM 6156 C C . SER C 3 177 ? 10.304 4.149 0.703 1.00 24.26 177 SER C C 1
ATOM 6157 O O . SER C 3 177 ? 9.448 3.315 0.462 1.00 25.10 177 SER C O 1
ATOM 6160 N N . PHE C 3 178 ? 10.371 4.773 1.876 1.00 30.12 178 PHE C N 1
ATOM 6161 C CA . PHE C 3 178 ? 9.415 4.475 2.944 1.00 23.05 178 PHE C CA 1
ATOM 6162 C C . PHE C 3 178 ? 9.152 5.698 3.819 1.00 27.17 178 PHE C C 1
ATOM 6163 O O . PHE C 3 178 ? 9.919 6.647 3.816 1.00 26.76 178 PHE C O 1
ATOM 6171 N N . LEU C 3 179 ? 8.073 5.633 4.586 1.00 23.34 179 LEU C N 1
ATOM 6172 C CA . LEU C 3 179 ? 7.651 6.697 5.478 1.00 25.15 179 LEU C CA 1
ATOM 6173 C C . LEU C 3 179 ? 8.365 6.704 6.839 1.00 32.52 179 LEU C C 1
ATOM 6174 O O . LEU C 3 179 ? 8.567 5.660 7.449 1.00 30.90 179 LEU C O 1
ATOM 6179 N N . VAL C 3 180 ? 8.730 7.891 7.315 1.00 34.39 180 VAL C N 1
ATOM 6180 C CA . VAL C 3 180 ? 9.387 8.028 8.611 1.00 29.90 180 VAL C CA 1
ATOM 6181 C C . VAL C 3 180 ? 8.917 9.306 9.273 1.00 27.42 180 VAL C C 1
ATOM 6182 O O . VAL C 3 180 ? 8.266 10.127 8.642 1.00 32.56 180 VAL C O 1
ATOM 6186 N N . TYR C 3 181 ? 9.239 9.460 10.549 1.00 21.64 181 TYR C N 1
ATOM 6187 C CA . TYR C 3 181 ? 8.879 10.662 11.274 1.00 27.96 181 TYR C CA 1
ATOM 6188 C C . TYR C 3 181 ? 10.160 11.451 11.403 1.00 33.67 181 TYR C C 1
ATOM 6189 O O . TYR C 3 181 ? 11.156 10.936 11.917 1.00 29.85 181 TYR C O 1
ATOM 6198 N N . CYS C 3 182 ? 10.139 12.688 10.918 1.00 22.26 182 CYS C N 1
ATOM 6199 C CA . CYS C 3 182 ? 11.303 13.543 11.002 1.00 25.05 182 CYS C CA 1
ATOM 6200 C C . CYS C 3 182 ? 11.069 14.601 12.054 1.00 30.58 182 CYS C C 1
ATOM 6201 O O . CYS C 3 182 ? 10.013 15.246 12.070 1.00 28.75 182 CYS C O 1
ATOM 6204 N N . GLU C 3 183 ? 12.044 14.765 12.941 1.00 27.47 183 GLU C N 1
ATOM 6205 C CA . GLU C 3 183 ? 11.969 15.799 13.967 1.00 32.10 183 GLU C CA 1
ATOM 6206 C C . GLU C 3 183 ? 12.973 16.843 13.496 1.00 31.42 183 GLU C C 1
ATOM 6207 O O . GLU C 3 183 ? 14.164 16.550 13.350 1.00 29.72 183 GLU C O 1
ATOM 6213 N N . ILE C 3 184 ? 12.490 18.047 13.214 1.00 34.22 184 ILE C N 1
ATOM 6214 C CA . ILE C 3 184 ? 13.375 19.109 12.748 1.00 37.53 184 ILE C CA 1
ATOM 6215 C C . ILE C 3 184 ? 13.330 20.287 13.713 1.00 31.08 184 ILE C C 1
ATOM 6216 O O . ILE C 3 184 ? 12.254 20.751 14.081 1.00 31.78 184 ILE C O 1
ATOM 6221 N N . ASP C 3 185 ? 14.497 20.751 14.146 1.00 35.55 185 ASP C N 1
ATOM 6222 C CA . ASP C 3 185 ? 14.562 21.883 15.073 1.00 42.44 185 ASP C CA 1
ATOM 6223 C C . ASP C 3 185 ? 14.804 23.188 14.309 1.00 38.22 185 ASP C C 1
ATOM 6224 O O . ASP C 3 185 ? 15.232 23.163 13.149 1.00 35.39 185 ASP C O 1
ATOM 6229 N N . THR C 3 186 ? 14.552 24.319 14.966 1.00 40.52 186 THR C N 1
ATOM 6230 C CA . THR C 3 186 ? 14.728 25.631 14.333 1.00 43.45 186 THR C CA 1
ATOM 6231 C C . THR C 3 186 ? 16.087 25.880 13.691 1.00 37.85 186 THR C C 1
ATOM 6232 O O . THR C 3 186 ? 16.211 26.754 12.835 1.00 45.55 186 THR C O 1
ATOM 6236 N N . TYR C 3 187 ? 17.099 25.109 14.083 1.00 36.62 187 TYR C N 1
ATOM 6237 C CA . TYR C 3 187 ? 18.446 25.271 13.527 1.00 36.38 187 TYR C CA 1
ATOM 6238 C C . TYR C 3 187 ? 18.702 24.424 12.283 1.00 36.00 187 TYR C C 1
ATOM 6239 O O . TYR C 3 187 ? 19.817 24.413 11.756 1.00 41.21 187 TYR C O 1
ATOM 6248 N N . GLY C 3 188 ? 17.688 23.695 11.824 1.00 30.44 188 GLY C N 1
ATOM 6249 C CA . GLY C 3 188 ? 17.878 22.864 10.647 1.00 37.90 188 GLY C CA 1
ATOM 6250 C C . GLY C 3 188 ? 18.418 21.455 10.884 1.00 36.64 188 GLY C C 1
ATOM 6251 O O . GLY C 3 188 ? 18.873 20.801 9.945 1.00 38.61 188 GLY C O 1
ATOM 6252 N N . ASN C 3 189 ? 18.387 20.995 12.132 1.00 31.65 189 ASN C N 1
ATOM 6253 C CA . ASN C 3 189 ? 18.849 19.647 12.475 1.00 33.39 189 ASN C CA 1
ATOM 6254 C C . ASN C 3 189 ? 17.685 18.684 12.280 1.00 27.88 189 ASN C C 1
ATOM 6255 O O . ASN C 3 189 ? 16.633 18.844 12.905 1.00 27.54 189 ASN C O 1
ATOM 6260 N N . GLY C 3 190 ? 17.861 17.691 11.418 1.00 18.63 190 GLY C N 1
ATOM 6261 C CA . GLY C 3 190 ? 16.780 16.743 11.194 1.00 27.40 190 GLY C CA 1
ATOM 6262 C C . GLY C 3 190 ? 17.042 15.330 11.695 1.00 28.52 190 GLY C C 1
ATOM 6263 O O . GLY C 3 190 ? 17.894 14.613 11.167 1.00 28.06 190 GLY C O 1
ATOM 6264 N N . TRP C 3 191 ? 16.328 14.927 12.734 1.00 23.97 191 TRP C N 1
ATOM 6265 C CA . TRP C 3 191 ? 16.503 13.579 13.240 1.00 27.34 191 TRP C CA 1
ATOM 6266 C C . TRP C 3 191 ? 15.453 12.674 12.623 1.00 23.37 191 TRP C C 1
ATOM 6267 O O . TRP C 3 191 ? 14.270 13.029 12.545 1.00 23.93 191 TRP C O 1
ATOM 6278 N N . THR C 3 192 ? 15.883 11.505 12.174 1.00 15.22 192 THR C N 1
ATOM 6279 C CA . THR C 3 192 ? 14.928 10.552 11.655 1.00 26.14 192 THR C CA 1
ATOM 6280 C C . THR C 3 192 ? 14.716 9.565 12.811 1.00 17.81 192 THR C C 1
ATOM 6281 O O . THR C 3 192 ? 15.656 8.935 13.296 1.00 21.96 192 THR C O 1
ATOM 6285 N N . VAL C 3 193 ? 13.474 9.504 13.281 1.00 18.26 193 VAL C N 1
ATOM 6286 C CA . VAL C 3 193 ? 13.078 8.675 14.415 1.00 19.11 193 VAL C CA 1
ATOM 6287 C C . VAL C 3 193 ? 12.905 7.188 14.132 1.00 30.09 193 VAL C C 1
ATOM 6288 O O . VAL C 3 193 ? 12.118 6.800 13.270 1.00 39.14 193 VAL C O 1
ATOM 6292 N N . LEU C 3 194 ? 13.629 6.362 14.888 1.00 29.26 194 LEU C N 1
ATOM 6293 C CA . LEU C 3 194 ? 13.581 4.914 14.720 1.00 19.46 194 LEU C CA 1
ATOM 6294 C C . LEU C 3 194 ? 12.612 4.216 15.657 1.00 22.21 194 LEU C C 1
ATOM 6295 O O . LEU C 3 194 ? 11.971 3.246 15.275 1.00 28.28 194 LEU C O 1
ATOM 6300 N N . GLN C 3 195 ? 12.502 4.698 16.887 1.00 27.80 195 GLN C N 1
ATOM 6301 C CA . GLN C 3 195 ? 11.616 4.047 17.838 1.00 21.16 195 GLN C CA 1
ATOM 6302 C C . GLN C 3 195 ? 10.954 5.050 18.758 1.00 23.31 195 GLN C C 1
ATOM 6303 O O . GLN C 3 195 ? 11.542 6.081 19.092 1.00 27.89 195 GLN C O 1
ATOM 6309 N N . ARG C 3 196 ? 9.743 4.729 19.194 1.00 13.85 196 ARG C N 1
ATOM 6310 C CA . ARG C 3 196 ? 8.995 5.627 20.047 1.00 18.68 196 ARG C CA 1
ATOM 6311 C C . ARG C 3 196 ? 8.059 4.890 20.991 1.00 13.67 196 ARG C C 1
ATOM 6312 O O . ARG C 3 196 ? 7.414 3.922 20.614 1.00 23.30 196 ARG C O 1
ATOM 6320 N N . ARG C 3 197 ? 7.959 5.380 22.214 1.00 20.19 197 ARG C N 1
ATOM 6321 C CA . ARG C 3 197 ? 7.092 4.765 23.214 1.00 17.43 197 ARG C CA 1
ATOM 6322 C C . ARG C 3 197 ? 6.560 5.915 24.035 1.00 25.90 197 ARG C C 1
ATOM 6323 O O . ARG C 3 197 ? 7.308 6.848 24.347 1.00 19.57 197 ARG C O 1
ATOM 6331 N N . LEU C 3 198 ? 5.282 5.858 24.388 1.00 19.03 198 LEU C N 1
ATOM 6332 C CA . LEU C 3 198 ? 4.702 6.938 25.150 1.00 21.66 198 LEU C CA 1
ATOM 6333 C C . LEU C 3 198 ? 3.368 6.646 25.814 1.00 24.95 198 LEU C C 1
ATOM 6334 O O . LEU C 3 198 ? 2.848 7.497 26.524 1.00 36.35 198 LEU C O 1
ATOM 6339 N N . ASP C 3 199 ? 2.798 5.467 25.606 1.00 24.60 199 ASP C N 1
ATOM 6340 C CA . ASP C 3 199 ? 1.519 5.200 26.258 1.00 31.12 199 ASP C CA 1
ATOM 6341 C C . ASP C 3 199 ? 1.149 3.721 26.326 1.00 30.51 199 ASP C C 1
ATOM 6342 O O . ASP C 3 199 ? 0.070 3.365 26.790 1.00 36.34 199 ASP C O 1
ATOM 6347 N N . GLY C 3 200 ? 2.046 2.862 25.868 1.00 35.65 200 GLY C N 1
ATOM 6348 C CA . GLY C 3 200 ? 1.773 1.435 25.907 1.00 39.44 200 GLY C CA 1
ATOM 6349 C C . GLY C 3 200 ? 0.623 0.978 25.024 1.00 39.16 200 GLY C C 1
ATOM 6350 O O . GLY C 3 200 ? 0.090 -0.112 25.221 1.00 32.55 200 GLY C O 1
ATOM 6351 N N . SER C 3 201 ? 0.241 1.797 24.047 1.00 37.63 201 SER C N 1
ATOM 6352 C CA . SER C 3 201 ? -0.857 1.438 23.151 1.00 37.76 201 SER C CA 1
ATOM 6353 C C . SER C 3 201 ? -0.478 0.316 22.197 1.00 28.25 201 SER C C 1
ATOM 6354 O O . SER C 3 201 ? -1.311 -0.506 21.853 1.00 36.76 201 SER C O 1
ATOM 6357 N N . GLU C 3 202 ? 0.775 0.296 21.759 1.00 21.89 202 GLU C N 1
ATOM 6358 C CA . GLU C 3 202 ? 1.231 -0.722 20.818 1.00 29.05 202 GLU C CA 1
ATOM 6359 C C . GLU C 3 202 ? 1.827 -1.935 21.527 1.00 30.97 202 GLU C C 1
ATOM 6360 O O . GLU C 3 202 ? 2.300 -1.834 22.657 1.00 33.66 202 GLU C O 1
ATOM 6366 N N . ASP C 3 203 ? 1.796 -3.082 20.855 1.00 31.02 203 ASP C N 1
ATOM 6367 C CA . ASP C 3 203 ? 2.316 -4.335 21.408 1.00 16.40 203 ASP C CA 1
ATOM 6368 C C . ASP C 3 203 ? 3.685 -4.624 20.827 1.00 25.04 203 ASP C C 1
ATOM 6369 O O . ASP C 3 203 ? 3.803 -4.910 19.636 1.00 26.98 203 ASP C O 1
ATOM 6374 N N . PHE C 3 204 ? 4.723 -4.559 21.660 1.00 24.38 204 PHE C N 1
ATOM 6375 C CA . PHE C 3 204 ? 6.068 -4.808 21.162 1.00 25.72 204 PHE C CA 1
ATOM 6376 C C . PHE C 3 204 ? 6.543 -6.260 21.173 1.00 23.21 204 PHE C C 1
ATOM 6377 O O . PHE C 3 204 ? 7.703 -6.528 20.874 1.00 27.12 204 PHE C O 1
ATOM 6385 N N . ARG C 3 205 ? 5.655 -7.194 21.502 1.00 26.19 205 ARG C N 1
ATOM 6386 C CA . ARG C 3 205 ? 6.037 -8.610 21.508 1.00 38.90 205 ARG C CA 1
ATOM 6387 C C . ARG C 3 205 ? 5.790 -9.106 20.083 1.00 32.13 205 ARG C C 1
ATOM 6388 O O . ARG C 3 205 ? 4.766 -9.719 19.792 1.00 36.32 205 ARG C O 1
ATOM 6396 N N . ARG C 3 206 ? 6.733 -8.828 19.196 1.00 25.11 206 ARG C N 1
ATOM 6397 C CA . ARG C 3 206 ? 6.569 -9.178 17.795 1.00 25.85 206 ARG C CA 1
ATOM 6398 C C . ARG C 3 206 ? 7.656 -10.108 17.316 1.00 27.62 206 ARG C C 1
ATOM 6399 O O . ARG C 3 206 ? 8.689 -10.261 17.971 1.00 31.08 206 ARG C O 1
ATOM 6407 N N . ASN C 3 207 ? 7.427 -10.692 16.146 1.00 24.73 207 ASN C N 1
ATOM 6408 C CA . ASN C 3 207 ? 8.348 -11.650 15.569 1.00 24.54 207 ASN C CA 1
ATOM 6409 C C . ASN C 3 207 ? 9.409 -11.023 14.700 1.00 20.83 207 ASN C C 1
ATOM 6410 O O . ASN C 3 207 ? 9.420 -9.828 14.479 1.00 35.34 207 ASN C O 1
ATOM 6415 N N . TRP C 3 208 ? 10.290 -11.864 14.189 1.00 22.07 208 TRP C N 1
ATOM 6416 C CA . TRP C 3 208 ? 11.379 -11.423 13.347 1.00 25.62 208 TRP C CA 1
ATOM 6417 C C . TRP C 3 208 ? 10.932 -10.539 12.185 1.00 31.91 208 TRP C C 1
ATOM 6418 O O . TRP C 3 208 ? 11.380 -9.403 12.051 1.00 35.46 208 TRP C O 1
ATOM 6429 N N . VAL C 3 209 ? 10.052 -11.071 11.346 1.00 32.56 209 VAL C N 1
ATOM 6430 C CA . VAL C 3 209 ? 9.571 -10.344 10.182 1.00 32.19 209 VAL C CA 1
ATOM 6431 C C . VAL C 3 209 ? 8.985 -8.993 10.558 1.00 26.72 209 VAL C C 1
ATOM 6432 O O . VAL C 3 209 ? 9.231 -8.001 9.896 1.00 25.83 209 VAL C O 1
ATOM 6436 N N . GLN C 3 210 ? 8.212 -8.965 11.629 1.00 24.71 210 GLN C N 1
ATOM 6437 C CA . GLN C 3 210 ? 7.609 -7.733 12.075 1.00 23.26 210 GLN C CA 1
ATOM 6438 C C . GLN C 3 210 ? 8.656 -6.722 12.544 1.00 31.98 210 GLN C C 1
ATOM 6439 O O . GLN C 3 210 ? 8.523 -5.525 12.302 1.00 37.01 210 GLN C O 1
ATOM 6445 N N . TYR C 3 211 ? 9.707 -7.192 13.200 1.00 24.51 211 TYR C N 1
ATOM 6446 C CA . TYR C 3 211 ? 10.736 -6.279 13.658 1.00 18.13 211 TYR C CA 1
ATOM 6447 C C . TYR C 3 211 ? 11.633 -5.897 12.500 1.00 20.76 211 TYR C C 1
ATOM 6448 O O . TYR C 3 211 ? 12.324 -4.877 12.529 1.00 29.56 211 TYR C O 1
ATOM 6457 N N . LYS C 3 212 ? 11.601 -6.720 11.464 1.00 20.81 212 LYS C N 1
ATOM 6458 C CA . LYS C 3 212 ? 12.402 -6.478 10.282 1.00 20.35 212 LYS C CA 1
ATOM 6459 C C . LYS C 3 212 ? 11.764 -5.389 9.423 1.00 31.02 212 LYS C C 1
ATOM 6460 O O . LYS C 3 212 ? 12.444 -4.499 8.909 1.00 29.28 212 LYS C O 1
ATOM 6466 N N . GLU C 3 213 ? 10.449 -5.489 9.276 1.00 27.00 213 GLU C N 1
ATOM 6467 C CA . GLU C 3 213 ? 9.681 -4.581 8.447 1.00 34.36 213 GLU C CA 1
ATOM 6468 C C . GLU C 3 213 ? 9.171 -3.352 9.184 1.00 35.66 213 GLU C C 1
ATOM 6469 O O . GLU C 3 213 ? 9.000 -2.298 8.580 1.00 36.07 213 GLU C O 1
ATOM 6475 N N . GLY C 3 214 ? 8.916 -3.494 10.480 1.00 27.30 214 GLY C N 1
ATOM 6476 C CA . GLY C 3 214 ? 8.419 -2.375 11.266 1.00 8.63 214 GLY C CA 1
ATOM 6477 C C . GLY C 3 214 ? 6.957 -2.497 11.679 1.00 14.00 214 GLY C C 1
ATOM 6478 O O . GLY C 3 214 ? 6.148 -3.072 10.977 1.00 20.63 214 GLY C O 1
ATOM 6479 N N . PHE C 3 215 ? 6.603 -1.978 12.840 1.00 15.91 215 PHE C N 1
ATOM 6480 C CA . PHE C 3 215 ? 5.213 -2.031 13.246 1.00 14.88 215 PHE C CA 1
ATOM 6481 C C . PHE C 3 215 ? 4.832 -0.725 13.974 1.00 23.38 215 PHE C C 1
ATOM 6482 O O . PHE C 3 215 ? 5.643 0.185 14.077 1.00 18.97 215 PHE C O 1
ATOM 6490 N N . GLY C 3 216 ? 3.602 -0.632 14.458 1.00 17.01 216 GLY C N 1
ATOM 6491 C CA . GLY C 3 216 ? 3.168 0.586 15.106 1.00 22.60 216 GLY C CA 1
ATOM 6492 C C . GLY C 3 216 ? 2.691 1.606 14.070 1.00 34.58 216 GLY C C 1
ATOM 6493 O O . GLY C 3 216 ? 2.660 1.333 12.865 1.00 30.25 216 GLY C O 1
ATOM 6494 N N . HIS C 3 217 ? 2.343 2.800 14.531 1.00 33.50 217 HIS C N 1
ATOM 6495 C CA . HIS C 3 217 ? 1.868 3.829 13.627 1.00 27.60 217 HIS C CA 1
ATOM 6496 C C . HIS C 3 217 ? 2.653 5.119 13.672 1.00 31.42 217 HIS C C 1
ATOM 6497 O O . HIS C 3 217 ? 3.133 5.528 14.722 1.00 37.31 217 HIS C O 1
ATOM 6504 N N . LEU C 3 218 ? 2.781 5.750 12.511 1.00 23.63 218 LEU C N 1
ATOM 6505 C CA . LEU C 3 218 ? 3.462 7.023 12.389 1.00 21.00 218 LEU C CA 1
ATOM 6506 C C . LEU C 3 218 ? 2.368 8.083 12.447 1.00 26.22 218 LEU C C 1
ATOM 6507 O O . LEU C 3 218 ? 1.290 7.897 11.881 1.00 25.19 218 LEU C O 1
ATOM 6512 N N . SER C 3 219 ? 2.628 9.176 13.156 1.00 35.76 219 SER C N 1
ATOM 6513 C CA . SER C 3 219 ? 1.655 10.254 13.268 1.00 32.34 219 SER C CA 1
ATOM 6514 C C . SER C 3 219 ? 2.372 11.565 13.027 1.00 30.00 219 SER C C 1
ATOM 6515 O O . SER C 3 219 ? 3.550 11.682 13.314 1.00 39.26 219 SER C O 1
ATOM 6518 N N . PRO C 3 220 ? 1.664 12.577 12.507 1.00 40.60 220 PRO C N 1
ATOM 6519 C CA . PRO C 3 220 ? 2.264 13.887 12.229 1.00 28.01 220 PRO C CA 1
ATOM 6520 C C . PRO C 3 220 ? 2.568 14.650 13.519 1.00 32.45 220 PRO C C 1
ATOM 6521 O O . PRO C 3 220 ? 3.537 15.396 13.601 1.00 32.80 220 PRO C O 1
ATOM 6525 N N . ASP C 3 221 ? 1.732 14.462 14.530 1.00 27.39 221 ASP C N 1
ATOM 6526 C CA . ASP C 3 221 ? 1.930 15.165 15.783 1.00 30.22 221 ASP C CA 1
ATOM 6527 C C . ASP C 3 221 ? 2.731 14.369 16.822 1.00 39.67 221 ASP C C 1
ATOM 6528 O O . ASP C 3 221 ? 2.785 14.746 17.998 1.00 33.25 221 ASP C O 1
ATOM 6533 N N . ASP C 3 222 ? 3.349 13.273 16.386 1.00 33.77 222 ASP C N 1
ATOM 6534 C CA . ASP C 3 222 ? 4.157 12.442 17.272 1.00 28.31 222 ASP C CA 1
ATOM 6535 C C . ASP C 3 222 ? 3.447 12.028 18.557 1.00 34.15 222 ASP C C 1
ATOM 6536 O O . ASP C 3 222 ? 3.974 12.205 19.664 1.00 31.21 222 ASP C O 1
ATOM 6541 N N . THR C 3 223 ? 2.256 11.460 18.405 1.00 33.99 223 THR C N 1
ATOM 6542 C CA . THR C 3 223 ? 1.482 11.005 19.550 1.00 33.30 223 THR C CA 1
ATOM 6543 C C . THR C 3 223 ? 1.309 9.491 19.490 1.00 32.17 223 THR C C 1
ATOM 6544 O O . THR C 3 223 ? 0.425 8.922 20.139 1.00 26.08 223 THR C O 1
ATOM 6548 N N . THR C 3 224 ? 2.182 8.825 18.748 1.00 34.53 224 THR C N 1
ATOM 6549 C CA . THR C 3 224 ? 2.022 7.393 18.588 1.00 32.66 224 THR C CA 1
ATOM 6550 C C . THR C 3 224 ? 3.309 6.568 18.712 1.00 27.09 224 THR C C 1
ATOM 6551 O O . THR C 3 224 ? 4.393 7.079 18.449 1.00 40.49 224 THR C O 1
ATOM 6555 N N . GLU C 3 225 ? 3.177 5.295 19.099 1.00 23.22 225 GLU C N 1
ATOM 6556 C CA . GLU C 3 225 ? 4.326 4.381 19.263 1.00 25.60 225 GLU C CA 1
ATOM 6557 C C . GLU C 3 225 ? 4.645 3.546 18.007 1.00 28.46 225 GLU C C 1
ATOM 6558 O O . GLU C 3 225 ? 3.752 3.202 17.226 1.00 26.16 225 GLU C O 1
ATOM 6564 N N . PHE C 3 226 ? 5.923 3.213 17.821 1.00 28.07 226 PHE C N 1
ATOM 6565 C CA . PHE C 3 226 ? 6.323 2.420 16.668 1.00 24.30 226 PHE C CA 1
ATOM 6566 C C . PHE C 3 226 ? 7.757 1.919 16.710 1.00 25.57 226 PHE C C 1
ATOM 6567 O O . PHE C 3 226 ? 8.545 2.304 17.560 1.00 31.21 226 PHE C O 1
ATOM 6575 N N . TRP C 3 227 ? 8.070 1.046 15.765 1.00 21.96 227 TRP C N 1
ATOM 6576 C CA . TRP C 3 227 ? 9.394 0.482 15.592 1.00 25.39 227 TRP C CA 1
ATOM 6577 C C . TRP C 3 227 ? 9.569 0.591 14.072 1.00 25.73 227 TRP C C 1
ATOM 6578 O O . TRP C 3 227 ? 8.904 -0.095 13.290 1.00 30.15 227 TRP C O 1
ATOM 6589 N N . LEU C 3 228 ? 10.453 1.479 13.654 1.00 21.88 228 LEU C N 1
ATOM 6590 C CA . LEU C 3 228 ? 10.620 1.737 12.242 1.00 23.61 228 LEU C CA 1
ATOM 6591 C C . LEU C 3 228 ? 10.872 0.501 11.387 1.00 26.25 228 LEU C C 1
ATOM 6592 O O . LEU C 3 228 ? 10.250 0.345 10.337 1.00 29.80 228 LEU C O 1
ATOM 6597 N N . GLY C 3 229 ? 11.781 -0.363 11.826 1.00 27.32 229 GLY C N 1
ATOM 6598 C CA . GLY C 3 229 ? 12.089 -1.569 11.076 1.00 21.55 229 GLY C CA 1
ATOM 6599 C C . GLY C 3 229 ? 13.584 -1.784 10.962 1.00 30.03 229 GLY C C 1
ATOM 6600 O O . GLY C 3 229 ? 14.307 -0.874 10.562 1.00 28.70 229 GLY C O 1
ATOM 6601 N N . ASN C 3 230 ? 14.063 -2.979 11.302 1.00 28.83 230 ASN C N 1
ATOM 6602 C CA . ASN C 3 230 ? 15.499 -3.247 11.228 1.00 22.68 230 ASN C CA 1
ATOM 6603 C C . ASN C 3 230 ? 16.066 -3.078 9.823 1.00 24.99 230 ASN C C 1
ATOM 6604 O O . ASN C 3 230 ? 17.171 -2.559 9.647 1.00 25.88 230 ASN C O 1
ATOM 6609 N N . GLU C 3 231 ? 15.325 -3.507 8.810 1.00 30.06 231 GLU C N 1
ATOM 6610 C CA . GLU C 3 231 ? 15.833 -3.346 7.452 1.00 29.14 231 GLU C CA 1
ATOM 6611 C C . GLU C 3 231 ? 15.970 -1.843 7.120 1.00 29.85 231 GLU C C 1
ATOM 6612 O O . GLU C 3 231 ? 16.996 -1.425 6.576 1.00 21.32 231 GLU C O 1
ATOM 6618 N N . LYS C 3 232 ? 14.962 -1.030 7.457 1.00 20.74 232 LYS C N 1
ATOM 6619 C CA . LYS C 3 232 ? 15.070 0.408 7.175 1.00 22.14 232 LYS C CA 1
ATOM 6620 C C . LYS C 3 232 ? 16.213 1.009 7.967 1.00 20.28 232 LYS C C 1
ATOM 6621 O O . LYS C 3 232 ? 17.044 1.735 7.407 1.00 18.40 232 LYS C O 1
ATOM 6627 N N . ILE C 3 233 ? 16.278 0.695 9.260 1.00 18.18 233 ILE C N 1
ATOM 6628 C CA . ILE C 3 233 ? 17.356 1.234 10.089 1.00 21.02 233 ILE C CA 1
ATOM 6629 C C . ILE C 3 233 ? 18.697 0.896 9.455 1.00 22.48 233 ILE C C 1
ATOM 6630 O O . ILE C 3 233 ? 19.565 1.752 9.331 1.00 31.89 233 ILE C O 1
ATOM 6635 N N . HIS C 3 234 ? 18.856 -0.355 9.045 1.00 27.35 234 HIS C N 1
ATOM 6636 C CA . HIS C 3 234 ? 20.090 -0.785 8.409 1.00 26.66 234 HIS C CA 1
ATOM 6637 C C . HIS C 3 234 ? 20.364 -0.008 7.123 1.00 27.96 234 HIS C C 1
ATOM 6638 O O . HIS C 3 234 ? 21.499 0.407 6.883 1.00 28.19 234 HIS C O 1
ATOM 6645 N N . LEU C 3 235 ? 19.336 0.172 6.292 1.00 28.38 235 LEU C N 1
ATOM 6646 C CA . LEU C 3 235 ? 19.490 0.910 5.033 1.00 32.48 235 LEU C CA 1
ATOM 6647 C C . LEU C 3 235 ? 19.962 2.352 5.244 1.00 33.15 235 LEU C C 1
ATOM 6648 O O . LEU C 3 235 ? 20.856 2.826 4.545 1.00 34.99 235 LEU C O 1
ATOM 6653 N N . ILE C 3 236 ? 19.365 3.039 6.212 1.00 18.68 236 ILE C N 1
ATOM 6654 C CA . ILE C 3 236 ? 19.738 4.405 6.528 1.00 18.76 236 ILE C CA 1
ATOM 6655 C C . ILE C 3 236 ? 21.176 4.525 7.065 1.00 28.58 236 ILE C C 1
ATOM 6656 O O . ILE C 3 236 ? 21.977 5.318 6.569 1.00 34.36 236 ILE C O 1
ATOM 6661 N N . THR C 3 237 ? 21.502 3.747 8.090 1.00 22.39 237 THR C N 1
ATOM 6662 C CA . THR C 3 237 ? 22.826 3.841 8.701 1.00 29.81 237 THR C CA 1
ATOM 6663 C C . THR C 3 237 ? 23.998 3.292 7.898 1.00 24.94 237 THR C C 1
ATOM 6664 O O . THR C 3 237 ? 25.153 3.540 8.242 1.00 23.25 237 THR C O 1
ATOM 6668 N N . THR C 3 238 ? 23.726 2.555 6.832 1.00 19.28 238 THR C N 1
ATOM 6669 C CA . THR C 3 238 ? 24.829 2.015 6.039 1.00 27.67 238 THR C CA 1
ATOM 6670 C C . THR C 3 238 ? 24.767 2.442 4.582 1.00 30.38 238 THR C C 1
ATOM 6671 O O . THR C 3 238 ? 25.415 1.842 3.734 1.00 36.50 238 THR C O 1
ATOM 6675 N N . GLN C 3 239 ? 24.003 3.490 4.291 1.00 43.00 239 GLN C N 1
ATOM 6676 C CA . GLN C 3 239 ? 23.874 3.960 2.919 1.00 40.43 239 GLN C CA 1
ATOM 6677 C C . GLN C 3 239 ? 25.173 4.551 2.392 1.00 42.42 239 GLN C C 1
ATOM 6678 O O . GLN C 3 239 ? 25.417 4.552 1.182 1.00 37.87 239 GLN C O 1
ATOM 6684 N N . SER C 3 240 ? 26.011 5.049 3.295 1.00 32.97 240 SER C N 1
ATOM 6685 C CA . SER C 3 240 ? 27.295 5.597 2.877 1.00 35.22 240 SER C CA 1
ATOM 6686 C C . SER C 3 240 ? 28.284 5.379 3.999 1.00 40.73 240 SER C C 1
ATOM 6687 O O . SER C 3 240 ? 27.947 4.812 5.033 1.00 40.09 240 SER C O 1
ATOM 6690 N N . THR C 3 241 ? 29.506 5.840 3.793 1.00 46.43 241 THR C N 1
ATOM 6691 C CA . THR C 3 241 ? 30.542 5.697 4.796 1.00 50.62 241 THR C CA 1
ATOM 6692 C C . THR C 3 241 ? 30.360 6.756 5.879 1.00 49.50 241 THR C C 1
ATOM 6693 O O . THR C 3 241 ? 31.121 6.816 6.838 1.00 54.39 241 THR C O 1
ATOM 6697 N N . LEU C 3 242 ? 29.340 7.588 5.722 1.00 49.53 242 LEU C N 1
ATOM 6698 C CA . LEU C 3 242 ? 29.072 8.646 6.680 1.00 46.58 242 LEU C CA 1
ATOM 6699 C C . LEU C 3 242 ? 28.494 8.086 7.988 1.00 38.65 242 LEU C C 1
ATOM 6700 O O . LEU C 3 242 ? 27.560 7.284 7.977 1.00 49.65 242 LEU C O 1
ATOM 6705 N N . PRO C 3 243 ? 29.042 8.515 9.132 1.00 26.81 243 PRO C N 1
ATOM 6706 C CA . PRO C 3 243 ? 28.606 8.072 10.457 1.00 31.04 243 PRO C CA 1
ATOM 6707 C C . PRO C 3 243 ? 27.360 8.768 10.949 1.00 27.91 243 PRO C C 1
ATOM 6708 O O . PRO C 3 243 ? 27.162 9.941 10.672 1.00 44.40 243 PRO C O 1
ATOM 6712 N N . TYR C 3 244 ? 26.530 8.043 11.688 1.00 28.28 244 TYR C N 1
ATOM 6713 C CA . TYR C 3 244 ? 25.344 8.629 12.283 1.00 17.84 244 TYR C CA 1
ATOM 6714 C C . TYR C 3 244 ? 25.547 8.636 13.806 1.00 31.28 244 TYR C C 1
ATOM 6715 O O . TYR C 3 244 ? 26.366 7.894 14.364 1.00 27.82 244 TYR C O 1
ATOM 6724 N N . ALA C 3 245 ? 24.809 9.497 14.479 1.00 29.82 245 ALA C N 1
ATOM 6725 C CA . ALA C 3 245 ? 24.874 9.557 15.919 1.00 28.51 245 ALA C CA 1
ATOM 6726 C C . ALA C 3 245 ? 23.489 9.096 16.347 1.00 29.70 245 ALA C C 1
ATOM 6727 O O . ALA C 3 245 ? 22.505 9.341 15.652 1.00 39.06 245 ALA C O 1
ATOM 6729 N N . LEU C 3 246 ? 23.403 8.411 17.469 1.00 18.41 246 LEU C N 1
ATOM 6730 C CA . LEU C 3 246 ? 22.105 7.963 17.939 1.00 25.02 246 LEU C CA 1
ATOM 6731 C C . LEU C 3 246 ? 21.797 8.686 19.237 1.00 20.93 246 LEU C C 1
ATOM 6732 O O . LEU C 3 246 ? 22.656 8.832 20.103 1.00 30.70 246 LEU C O 1
ATOM 6737 N N . ARG C 3 247 ? 20.571 9.152 19.373 1.00 25.86 247 ARG C N 1
ATOM 6738 C CA . ARG C 3 247 ? 20.187 9.821 20.592 1.00 23.11 247 ARG C CA 1
ATOM 6739 C C . ARG C 3 247 ? 19.059 9.039 21.216 1.00 27.63 247 ARG C C 1
ATOM 6740 O O . ARG C 3 247 ? 18.004 8.871 20.615 1.00 26.90 247 ARG C O 1
ATOM 6748 N N . ILE C 3 248 ? 19.286 8.532 22.416 1.00 29.46 248 ILE C N 1
ATOM 6749 C CA . ILE C 3 248 ? 18.235 7.822 23.111 1.00 30.68 248 ILE C CA 1
ATOM 6750 C C . ILE C 3 248 ? 17.691 8.850 24.101 1.00 27.22 248 ILE C C 1
ATOM 6751 O O . ILE C 3 248 ? 18.455 9.508 24.798 1.00 34.94 248 ILE C O 1
ATOM 6756 N N . GLU C 3 249 ? 16.374 9.003 24.143 1.00 34.02 249 GLU C N 1
ATOM 6757 C CA . GLU C 3 249 ? 15.740 9.989 25.015 1.00 33.83 249 GLU C CA 1
ATOM 6758 C C . GLU C 3 249 ? 14.691 9.351 25.915 1.00 26.04 249 GLU C C 1
ATOM 6759 O O . GLU C 3 249 ? 13.740 8.729 25.443 1.00 33.76 249 GLU C O 1
ATOM 6765 N N . LEU C 3 250 ? 14.878 9.511 27.219 1.00 29.91 250 LEU C N 1
ATOM 6766 C CA . LEU C 3 250 ? 13.987 8.926 28.204 1.00 28.54 250 LEU C CA 1
ATOM 6767 C C . LEU C 3 250 ? 13.242 9.939 29.045 1.00 33.95 250 LEU C C 1
ATOM 6768 O O . LEU C 3 250 ? 13.683 11.076 29.191 1.00 48.48 250 LEU C O 1
ATOM 6773 N N . GLU C 3 251 ? 12.104 9.514 29.589 1.00 29.68 251 GLU C N 1
ATOM 6774 C CA . GLU C 3 251 ? 11.300 10.340 30.479 1.00 34.27 251 GLU C CA 1
ATOM 6775 C C . GLU C 3 251 ? 10.672 9.400 31.491 1.00 35.58 251 GLU C C 1
ATOM 6776 O O . GLU C 3 251 ? 10.074 8.392 31.104 1.00 37.08 251 GLU C O 1
ATOM 6782 N N . ASP C 3 252 ? 10.819 9.697 32.781 1.00 28.70 252 ASP C N 1
ATOM 6783 C CA . ASP C 3 252 ? 10.201 8.833 33.780 1.00 32.94 252 ASP C CA 1
ATOM 6784 C C . ASP C 3 252 ? 8.806 9.329 34.098 1.00 30.89 252 ASP C C 1
ATOM 6785 O O . ASP C 3 252 ? 8.287 10.217 33.426 1.00 39.34 252 ASP C O 1
ATOM 6790 N N . TRP C 3 253 ? 8.203 8.766 35.134 1.00 31.83 253 TRP C N 1
ATOM 6791 C CA . TRP C 3 253 ? 6.862 9.154 35.499 1.00 32.77 253 TRP C CA 1
ATOM 6792 C C . TRP C 3 253 ? 6.787 10.290 36.515 1.00 40.96 253 TRP C C 1
ATOM 6793 O O . TRP C 3 253 ? 5.812 10.413 37.256 1.00 40.48 253 TRP C O 1
ATOM 6804 N N . SER C 3 254 ? 7.818 11.123 36.552 1.00 39.55 254 SER C N 1
ATOM 6805 C CA . SER C 3 254 ? 7.812 12.257 37.459 1.00 46.65 254 SER C CA 1
ATOM 6806 C C . SER C 3 254 ? 8.373 13.487 36.748 1.00 50.76 254 SER C C 1
ATOM 6807 O O . SER C 3 254 ? 8.982 14.357 37.370 1.00 54.53 254 SER C O 1
ATOM 6810 N N . GLY C 3 255 ? 8.172 13.541 35.434 1.00 48.78 255 GLY C N 1
ATOM 6811 C CA . GLY C 3 255 ? 8.625 14.680 34.656 1.00 43.51 255 GLY C CA 1
ATOM 6812 C C . GLY C 3 255 ? 10.113 14.797 34.390 1.00 48.43 255 GLY C C 1
ATOM 6813 O O . GLY C 3 255 ? 10.553 15.730 33.716 1.00 48.92 255 GLY C O 1
ATOM 6814 N N . LYS C 3 256 ? 10.900 13.857 34.899 1.00 52.09 256 LYS C N 1
ATOM 6815 C CA . LYS C 3 256 ? 12.339 13.911 34.682 1.00 45.32 256 LYS C CA 1
ATOM 6816 C C . LYS C 3 256 ? 12.742 13.293 33.348 1.00 41.12 256 LYS C C 1
ATOM 6817 O O . LYS C 3 256 ? 12.084 12.382 32.845 1.00 40.13 256 LYS C O 1
ATOM 6823 N N . LYS C 3 257 ? 13.832 13.803 32.786 1.00 32.23 257 LYS C N 1
ATOM 6824 C CA . LYS C 3 257 ? 14.310 13.366 31.487 1.00 30.18 257 LYS C CA 1
ATOM 6825 C C . LYS C 3 257 ? 15.807 13.132 31.451 1.00 35.73 257 LYS C C 1
ATOM 6826 O O . LYS C 3 257 ? 16.570 13.770 32.180 1.00 34.53 257 LYS C O 1
ATOM 6832 N N . GLY C 3 258 ? 16.214 12.207 30.586 1.00 37.64 258 GLY C N 1
ATOM 6833 C CA . GLY C 3 258 ? 17.618 11.880 30.431 1.00 29.34 258 GLY C CA 1
ATOM 6834 C C . GLY C 3 258 ? 17.871 11.463 28.997 1.00 33.03 258 GLY C C 1
ATOM 6835 O O . GLY C 3 258 ? 16.941 11.097 28.280 1.00 32.44 258 GLY C O 1
ATOM 6836 N N . THR C 3 259 ? 19.122 11.522 28.568 1.00 19.85 259 THR C N 1
ATOM 6837 C CA . THR C 3 259 ? 19.451 11.142 27.214 1.00 20.63 259 THR C CA 1
ATOM 6838 C C . THR C 3 259 ? 20.776 10.427 27.208 1.00 23.13 259 THR C C 1
ATOM 6839 O O . THR C 3 259 ? 21.585 10.582 28.116 1.00 26.38 259 THR C O 1
ATOM 6843 N N . ALA C 3 260 ? 21.000 9.656 26.158 1.00 28.35 260 ALA C N 1
ATOM 6844 C CA . ALA C 3 260 ? 22.234 8.916 26.007 1.00 30.41 260 ALA C CA 1
ATOM 6845 C C . ALA C 3 260 ? 22.569 8.989 24.529 1.00 28.11 260 ALA C C 1
ATOM 6846 O O . ALA C 3 260 ? 21.714 8.713 23.688 1.00 35.28 260 ALA C O 1
ATOM 6848 N N . ASP C 3 261 ? 23.797 9.378 24.210 1.00 22.98 261 ASP C N 1
ATOM 6849 C CA . ASP C 3 261 ? 24.206 9.494 22.821 1.00 31.51 261 ASP C CA 1
ATOM 6850 C C . ASP C 3 261 ? 25.305 8.507 22.452 1.00 38.21 261 ASP C C 1
ATOM 6851 O O . ASP C 3 261 ? 26.205 8.214 23.247 1.00 38.46 261 ASP C O 1
ATOM 6856 N N . TYR C 3 262 ? 25.235 8.013 21.223 1.00 27.94 262 TYR C N 1
ATOM 6857 C CA . TYR C 3 262 ? 26.204 7.055 20.742 1.00 26.67 262 TYR C CA 1
ATOM 6858 C C . TYR C 3 262 ? 26.699 7.484 19.377 1.00 29.71 262 TYR C C 1
ATOM 6859 O O . TYR C 3 262 ? 25.913 7.916 18.544 1.00 32.84 262 TYR C O 1
ATOM 6868 N N . ALA C 3 263 ? 28.008 7.373 19.167 1.00 23.93 263 ALA C N 1
ATOM 6869 C CA . ALA C 3 263 ? 28.649 7.746 17.914 1.00 26.27 263 ALA C CA 1
ATOM 6870 C C . ALA C 3 263 ? 28.886 6.572 16.956 1.00 26.79 263 ALA C C 1
ATOM 6871 O O . ALA C 3 263 ? 29.341 5.504 17.351 1.00 29.83 263 ALA C O 1
ATOM 6873 N N . VAL C 3 264 ? 28.611 6.807 15.681 1.00 28.37 264 VAL C N 1
ATOM 6874 C CA . VAL C 3 264 ? 28.768 5.805 14.647 1.00 20.13 264 VAL C CA 1
ATOM 6875 C C . VAL C 3 264 ? 27.851 4.625 14.897 1.00 26.26 264 VAL C C 1
ATOM 6876 O O . VAL C 3 264 ? 28.301 3.484 14.938 1.00 23.48 264 VAL C O 1
ATOM 6880 N N . PHE C 3 265 ? 26.567 4.924 15.079 1.00 24.75 265 PHE C N 1
ATOM 6881 C CA . PHE C 3 265 ? 25.554 3.916 15.298 1.00 19.19 265 PHE C CA 1
ATOM 6882 C C . PHE C 3 265 ? 25.245 3.243 13.967 1.00 28.32 265 PHE C C 1
ATOM 6883 O O . PHE C 3 265 ? 25.022 3.913 12.965 1.00 38.41 265 PHE C O 1
ATOM 6891 N N . LYS C 3 266 ? 25.242 1.917 13.971 1.00 32.48 266 LYS C N 1
ATOM 6892 C CA . LYS C 3 266 ? 24.954 1.129 12.782 1.00 29.98 266 LYS C CA 1
ATOM 6893 C C . LYS C 3 266 ? 24.197 -0.143 13.116 1.00 31.18 266 LYS C C 1
ATOM 6894 O O . LYS C 3 266 ? 24.342 -0.713 14.196 1.00 34.74 266 LYS C O 1
ATOM 6900 N N . VAL C 3 267 ? 23.377 -0.580 12.179 1.00 20.91 267 VAL C N 1
ATOM 6901 C CA . VAL C 3 267 ? 22.634 -1.805 12.344 1.00 15.21 267 VAL C CA 1
ATOM 6902 C C . VAL C 3 267 ? 22.980 -2.564 11.089 1.00 23.65 267 VAL C C 1
ATOM 6903 O O . VAL C 3 267 ? 22.775 -2.080 9.973 1.00 18.21 267 VAL C O 1
ATOM 6907 N N . GLY C 3 268 ? 23.540 -3.750 11.270 1.00 24.41 268 GLY C N 1
ATOM 6908 C CA . GLY C 3 268 ? 23.940 -4.528 10.121 1.00 18.06 268 GLY C CA 1
ATOM 6909 C C . GLY C 3 268 ? 22.882 -5.204 9.271 1.00 26.11 268 GLY C C 1
ATOM 6910 O O . GLY C 3 268 ? 21.669 -4.998 9.364 1.00 27.14 268 GLY C O 1
ATOM 6911 N N . THR C 3 269 ? 23.420 -6.046 8.416 1.00 32.77 269 THR C N 1
ATOM 6912 C CA . THR C 3 269 ? 22.703 -6.872 7.471 1.00 26.29 269 THR C CA 1
ATOM 6913 C C . THR C 3 269 ? 21.825 -7.928 8.139 1.00 27.28 269 THR C C 1
ATOM 6914 O O . THR C 3 269 ? 22.096 -8.348 9.257 1.00 37.24 269 THR C O 1
ATOM 6918 N N . GLU C 3 270 ? 20.774 -8.360 7.451 1.00 28.62 270 GLU C N 1
ATOM 6919 C CA . GLU C 3 270 ? 19.901 -9.385 8.005 1.00 27.57 270 GLU C CA 1
ATOM 6920 C C . GLU C 3 270 ? 20.709 -10.670 8.162 1.00 31.22 270 GLU C C 1
ATOM 6921 O O . GLU C 3 270 ? 20.578 -11.360 9.158 1.00 25.69 270 GLU C O 1
ATOM 6927 N N . GLU C 3 271 ? 21.551 -10.981 7.179 1.00 28.85 271 GLU C N 1
ATOM 6928 C CA . GLU C 3 271 ? 22.379 -12.176 7.252 1.00 25.63 271 GLU C CA 1
ATOM 6929 C C . GLU C 3 271 ? 23.166 -12.154 8.553 1.00 31.54 271 GLU C C 1
ATOM 6930 O O . GLU C 3 271 ? 23.432 -13.197 9.152 1.00 40.13 271 GLU C O 1
ATOM 6936 N N . ASP C 3 272 ? 23.531 -10.960 8.991 1.00 25.01 272 ASP C N 1
ATOM 6937 C CA . ASP C 3 272 ? 24.299 -10.804 10.218 1.00 27.90 272 ASP C CA 1
ATOM 6938 C C . ASP C 3 272 ? 23.348 -10.509 11.368 1.00 29.79 272 ASP C C 1
ATOM 6939 O O . ASP C 3 272 ? 23.729 -9.959 12.397 1.00 28.90 272 ASP C O 1
ATOM 6944 N N . LYS C 3 273 ? 22.093 -10.886 11.168 1.00 30.18 273 LYS C N 1
ATOM 6945 C CA . LYS C 3 273 ? 21.069 -10.730 12.184 1.00 28.84 273 LYS C CA 1
ATOM 6946 C C . LYS C 3 273 ? 20.872 -9.323 12.716 1.00 28.03 273 LYS C C 1
ATOM 6947 O O . LYS C 3 273 ? 20.655 -9.132 13.919 1.00 26.44 273 LYS C O 1
ATOM 6953 N N . TYR C 3 274 ? 20.934 -8.347 11.811 1.00 24.62 274 TYR C N 1
ATOM 6954 C CA . TYR C 3 274 ? 20.748 -6.947 12.164 1.00 14.80 274 TYR C CA 1
ATOM 6955 C C . TYR C 3 274 ? 21.553 -6.547 13.397 1.00 17.58 274 TYR C C 1
ATOM 6956 O O . TYR C 3 274 ? 21.026 -5.977 14.340 1.00 18.74 274 TYR C O 1
ATOM 6965 N N . ARG C 3 275 ? 22.848 -6.840 13.365 1.00 19.37 275 ARG C N 1
ATOM 6966 C CA . ARG C 3 275 ? 23.751 -6.556 14.475 1.00 13.12 275 ARG C CA 1
ATOM 6967 C C . ARG C 3 275 ? 23.896 -5.071 14.771 1.00 21.78 275 ARG C C 1
ATOM 6968 O O . ARG C 3 275 ? 23.960 -4.242 13.866 1.00 32.57 275 ARG C O 1
ATOM 6976 N N . LEU C 3 276 ? 23.951 -4.746 16.054 1.00 30.96 276 LEU C N 1
ATOM 6977 C CA . LEU C 3 276 ? 24.128 -3.375 16.505 1.00 19.02 276 LEU C CA 1
ATOM 6978 C C . LEU C 3 276 ? 25.605 -3.126 16.805 1.00 25.58 276 LEU C C 1
ATOM 6979 O O . LEU C 3 276 ? 26.268 -3.950 17.430 1.00 32.92 276 LEU C O 1
ATOM 6984 N N . THR C 3 277 ? 26.124 -2.002 16.335 1.00 17.47 277 THR C N 1
ATOM 6985 C CA . THR C 3 277 ? 27.491 -1.614 16.633 1.00 12.68 277 THR C CA 1
ATOM 6986 C C . THR C 3 277 ? 27.564 -0.088 16.736 1.00 28.97 277 THR C C 1
ATOM 6987 O O . THR C 3 277 ? 26.721 0.644 16.193 1.00 26.55 277 THR C O 1
ATOM 6991 N N . TYR C 3 278 ? 28.552 0.384 17.480 1.00 23.69 278 TYR C N 1
ATOM 6992 C CA . TYR C 3 278 ? 28.775 1.807 17.637 1.00 27.61 278 TYR C CA 1
ATOM 6993 C C . TYR C 3 278 ? 30.213 2.014 18.069 1.00 31.27 278 TYR C C 1
ATOM 6994 O O . TYR C 3 278 ? 30.831 1.122 18.655 1.00 37.00 278 TYR C O 1
ATOM 7003 N N . ALA C 3 279 ? 30.765 3.177 17.749 1.00 26.26 279 ALA C N 1
ATOM 7004 C CA . ALA C 3 279 ? 32.147 3.433 18.092 1.00 22.75 279 ALA C CA 1
ATOM 7005 C C . ALA C 3 279 ? 32.300 3.678 19.579 1.00 28.34 279 ALA C C 1
ATOM 7006 O O . ALA C 3 279 ? 33.099 3.030 20.242 1.00 38.14 279 ALA C O 1
ATOM 7008 N N . TYR C 3 280 ? 31.518 4.599 20.116 1.00 27.21 280 TYR C N 1
ATOM 7009 C CA . TYR C 3 280 ? 31.624 4.890 21.531 1.00 26.06 280 TYR C CA 1
ATOM 7010 C C . TYR C 3 280 ? 30.480 5.723 22.061 1.00 30.25 280 TYR C C 1
ATOM 7011 O O . TYR C 3 280 ? 29.732 6.350 21.305 1.00 34.86 280 TYR C O 1
ATOM 7020 N N . PHE C 3 281 ? 30.368 5.724 23.382 1.00 24.96 281 PHE C N 1
ATOM 7021 C CA . PHE C 3 281 ? 29.348 6.477 24.090 1.00 26.85 281 PHE C CA 1
ATOM 7022 C C . PHE C 3 281 ? 29.783 7.936 24.098 1.00 36.03 281 PHE C C 1
ATOM 7023 O O . PHE C 3 281 ? 30.869 8.256 24.577 1.00 39.64 281 PHE C O 1
ATOM 7031 N N . ILE C 3 282 ? 28.948 8.816 23.556 1.00 33.53 282 ILE C N 1
ATOM 7032 C CA . ILE C 3 282 ? 29.284 10.230 23.520 1.00 30.71 282 ILE C CA 1
ATOM 7033 C C . ILE C 3 282 ? 29.070 10.878 24.889 1.00 26.44 282 ILE C C 1
ATOM 7034 O O . ILE C 3 282 ? 29.935 11.603 25.368 1.00 29.47 282 ILE C O 1
ATOM 7039 N N . GLY C 3 283 ? 27.922 10.612 25.506 1.00 19.30 283 GLY C N 1
ATOM 7040 C CA . GLY C 3 283 ? 27.618 11.176 26.808 1.00 13.79 283 GLY C CA 1
ATOM 7041 C C . GLY C 3 283 ? 26.116 11.309 26.994 1.00 26.31 283 GLY C C 1
ATOM 7042 O O . GLY C 3 283 ? 25.351 11.002 26.075 1.00 32.07 283 GLY C O 1
ATOM 7043 N N . GLY C 3 284 ? 25.686 11.751 28.175 1.00 22.61 284 GLY C N 1
ATOM 7044 C CA . GLY C 3 284 ? 24.263 11.912 28.440 1.00 18.27 284 GLY C CA 1
ATOM 7045 C C . GLY C 3 284 ? 23.934 11.536 29.872 1.00 26.22 284 GLY C C 1
ATOM 7046 O O . GLY C 3 284 ? 24.498 10.592 30.414 1.00 34.81 284 GLY C O 1
ATOM 7047 N N . GLU C 3 285 ? 23.011 12.260 30.491 1.00 39.32 285 GLU C N 1
ATOM 7048 C CA . GLU C 3 285 ? 22.642 11.984 31.874 1.00 43.23 285 GLU C CA 1
ATOM 7049 C C . GLU C 3 285 ? 21.952 10.651 32.113 1.00 43.19 285 GLU C C 1
ATOM 7050 O O . GLU C 3 285 ? 21.803 10.219 33.253 1.00 47.35 285 GLU C O 1
ATOM 7056 N N . ALA C 3 286 ? 21.529 9.991 31.045 1.00 42.86 286 ALA C N 1
ATOM 7057 C CA . ALA C 3 286 ? 20.857 8.708 31.194 1.00 39.70 286 ALA C CA 1
ATOM 7058 C C . ALA C 3 286 ? 21.874 7.597 31.426 1.00 35.90 286 ALA C C 1
ATOM 7059 O O . ALA C 3 286 ? 21.523 6.521 31.907 1.00 33.28 286 ALA C O 1
ATOM 7061 N N . GLY C 3 287 ? 23.131 7.860 31.079 1.00 27.44 287 GLY C N 1
ATOM 7062 C CA . GLY C 3 287 ? 24.171 6.866 31.281 1.00 32.58 287 GLY C CA 1
ATOM 7063 C C . GLY C 3 287 ? 24.378 5.870 30.152 1.00 33.53 287 GLY C C 1
ATOM 7064 O O . GLY C 3 287 ? 23.464 5.594 29.378 1.00 35.57 287 GLY C O 1
ATOM 7065 N N . ASP C 3 288 ? 25.584 5.317 30.066 1.00 28.96 288 ASP C N 1
ATOM 7066 C CA . ASP C 3 288 ? 25.900 4.356 29.025 1.00 32.49 288 ASP C CA 1
ATOM 7067 C C . ASP C 3 288 ? 25.451 2.927 29.333 1.00 22.48 288 ASP C C 1
ATOM 7068 O O . ASP C 3 288 ? 26.268 2.070 29.619 1.00 37.17 288 ASP C O 1
ATOM 7073 N N . ALA C 3 289 ? 24.153 2.671 29.247 1.00 27.07 289 ALA C N 1
ATOM 7074 C CA . ALA C 3 289 ? 23.618 1.337 29.507 1.00 24.23 289 ALA C CA 1
ATOM 7075 C C . ALA C 3 289 ? 24.093 0.308 28.483 1.00 32.16 289 ALA C C 1
ATOM 7076 O O . ALA C 3 289 ? 24.287 -0.857 28.819 1.00 38.71 289 ALA C O 1
ATOM 7078 N N . PHE C 3 290 ? 24.282 0.722 27.236 1.00 29.10 290 PHE C N 1
ATOM 7079 C CA . PHE C 3 290 ? 24.740 -0.217 26.216 1.00 36.01 290 PHE C CA 1
ATOM 7080 C C . PHE C 3 290 ? 26.067 -0.858 26.586 1.00 34.49 290 PHE C C 1
ATOM 7081 O O . PHE C 3 290 ? 26.425 -1.908 26.053 1.00 30.88 290 PHE C O 1
ATOM 7089 N N . ASP C 3 291 ? 26.786 -0.226 27.506 1.00 34.40 291 ASP C N 1
ATOM 7090 C CA . ASP C 3 291 ? 28.090 -0.721 27.935 1.00 37.56 291 ASP C CA 1
ATOM 7091 C C . ASP C 3 291 ? 27.976 -1.877 28.920 1.00 38.84 291 ASP C C 1
ATOM 7092 O O . ASP C 3 291 ? 28.982 -2.483 29.278 1.00 38.19 291 ASP C O 1
ATOM 7097 N N . GLY C 3 292 ? 26.753 -2.190 29.343 1.00 30.81 292 GLY C N 1
ATOM 7098 C CA . GLY C 3 292 ? 26.560 -3.258 30.306 1.00 27.32 292 GLY C CA 1
ATOM 7099 C C . GLY C 3 292 ? 26.490 -2.662 31.703 1.00 28.89 292 GLY C C 1
ATOM 7100 O O . GLY C 3 292 ? 27.033 -1.592 31.948 1.00 31.45 292 GLY C O 1
ATOM 7101 N N . PHE C 3 293 ? 25.841 -3.344 32.633 1.00 29.59 293 PHE C N 1
ATOM 7102 C CA . PHE C 3 293 ? 25.704 -2.809 33.981 1.00 28.95 293 PHE C CA 1
ATOM 7103 C C . PHE C 3 293 ? 26.037 -3.799 35.097 1.00 31.71 293 PHE C C 1
ATOM 7104 O O . PHE C 3 293 ? 25.802 -5.000 34.975 1.00 30.23 293 PHE C O 1
ATOM 7112 N N . ASN C 3 294 ? 26.580 -3.281 36.191 1.00 32.06 294 ASN C N 1
ATOM 7113 C CA . ASN C 3 294 ? 26.917 -4.115 37.341 1.00 34.42 294 ASN C CA 1
ATOM 7114 C C . ASN C 3 294 ? 25.709 -4.231 38.246 1.00 29.08 294 ASN C C 1
ATOM 7115 O O . ASN C 3 294 ? 25.608 -3.562 39.266 1.00 32.02 294 ASN C O 1
ATOM 7120 N N . PHE C 3 295 ? 24.789 -5.097 37.864 1.00 32.66 295 PHE C N 1
ATOM 7121 C CA . PHE C 3 295 ? 23.583 -5.282 38.635 1.00 40.30 295 PHE C CA 1
ATOM 7122 C C . PHE C 3 295 ? 23.831 -5.783 40.059 1.00 45.34 295 PHE C C 1
ATOM 7123 O O . PHE C 3 295 ? 23.011 -5.570 40.953 1.00 49.68 295 PHE C O 1
ATOM 7131 N N . GLY C 3 296 ? 24.958 -6.449 40.269 1.00 46.25 296 GLY C N 1
ATOM 7132 C CA . GLY C 3 296 ? 25.268 -6.948 41.594 1.00 39.56 296 GLY C CA 1
ATOM 7133 C C . GLY C 3 296 ? 24.921 -8.409 41.812 1.00 40.17 296 GLY C C 1
ATOM 7134 O O . GLY C 3 296 ? 25.425 -9.030 42.738 1.00 45.56 296 GLY C O 1
ATOM 7135 N N . ASP C 3 297 ? 24.062 -8.962 40.967 1.00 39.34 297 ASP C N 1
ATOM 7136 C CA . ASP C 3 297 ? 23.658 -10.358 41.099 1.00 34.16 297 ASP C CA 1
ATOM 7137 C C . ASP C 3 297 ? 24.844 -11.312 40.989 1.00 35.88 297 ASP C C 1
ATOM 7138 O O . ASP C 3 297 ? 24.964 -12.259 41.758 1.00 41.62 297 ASP C O 1
ATOM 7143 N N . ASP C 3 298 ? 25.717 -11.059 40.024 1.00 34.19 298 ASP C N 1
ATOM 7144 C CA . ASP C 3 298 ? 26.872 -11.912 39.796 1.00 29.08 298 ASP C CA 1
ATOM 7145 C C . ASP C 3 298 ? 28.004 -11.054 39.230 1.00 31.28 298 ASP C C 1
ATOM 7146 O O . ASP C 3 298 ? 27.763 -10.001 38.664 1.00 32.24 298 ASP C O 1
ATOM 7151 N N . PRO C 3 299 ? 29.260 -11.482 39.400 1.00 37.88 299 PRO C N 1
ATOM 7152 C CA . PRO C 3 299 ? 30.349 -10.664 38.864 1.00 33.80 299 PRO C CA 1
ATOM 7153 C C . PRO C 3 299 ? 30.343 -10.583 37.347 1.00 37.81 299 PRO C C 1
ATOM 7154 O O . PRO C 3 299 ? 30.998 -9.714 36.769 1.00 43.96 299 PRO C O 1
ATOM 7158 N N . SER C 3 300 ? 29.608 -11.489 36.704 1.00 25.51 300 SER C N 1
ATOM 7159 C CA . SER C 3 300 ? 29.546 -11.511 35.241 1.00 30.18 300 SER C CA 1
ATOM 7160 C C . SER C 3 300 ? 28.441 -10.612 34.660 1.00 27.99 300 SER C C 1
ATOM 7161 O O . SER C 3 300 ? 28.367 -10.423 33.447 1.00 22.69 300 SER C O 1
ATOM 7164 N N . ASP C 3 301 ? 27.596 -10.064 35.527 1.00 19.99 301 ASP C N 1
ATOM 7165 C CA . ASP C 3 301 ? 26.494 -9.225 35.099 1.00 29.00 301 ASP C CA 1
ATOM 7166 C C . ASP C 3 301 ? 26.815 -8.297 33.934 1.00 34.62 301 ASP C C 1
ATOM 7167 O O . ASP C 3 301 ? 26.244 -8.439 32.852 1.00 41.02 301 ASP C O 1
ATOM 7172 N N . LYS C 3 302 ? 27.734 -7.361 34.146 1.00 30.58 302 LYS C N 1
ATOM 7173 C CA . LYS C 3 302 ? 28.106 -6.415 33.107 1.00 23.80 302 LYS C CA 1
ATOM 7174 C C . LYS C 3 302 ? 28.583 -7.056 31.792 1.00 33.35 302 LYS C C 1
ATOM 7175 O O . LYS C 3 302 ? 28.297 -6.535 30.716 1.00 35.67 302 LYS C O 1
ATOM 7181 N N . SER C 3 303 ? 29.295 -8.179 31.862 1.00 29.64 303 SER C N 1
ATOM 7182 C CA . SER C 3 303 ? 29.790 -8.836 30.644 1.00 23.92 303 SER C CA 1
ATOM 7183 C C . SER C 3 303 ? 28.680 -9.528 29.883 1.00 23.01 303 SER C C 1
ATOM 7184 O O . SER C 3 303 ? 28.833 -9.904 28.718 1.00 22.02 303 SER C O 1
ATOM 7187 N N . TYR C 3 304 ? 27.556 -9.696 30.548 1.00 18.57 304 TYR C N 1
ATOM 7188 C CA . TYR C 3 304 ? 26.432 -10.374 29.952 1.00 26.52 304 TYR C CA 1
ATOM 7189 C C . TYR C 3 304 ? 25.274 -9.427 29.674 1.00 34.78 304 TYR C C 1
ATOM 7190 O O . TYR C 3 304 ? 24.198 -9.867 29.275 1.00 42.82 304 TYR C O 1
ATOM 7199 N N . THR C 3 305 ? 25.479 -8.132 29.900 1.00 33.68 305 THR C N 1
ATOM 7200 C CA . THR C 3 305 ? 24.420 -7.168 29.639 1.00 29.42 305 THR C CA 1
ATOM 7201 C C . THR C 3 305 ? 24.850 -5.985 28.778 1.00 30.81 305 THR C C 1
ATOM 7202 O O . THR C 3 305 ? 24.133 -4.994 28.689 1.00 35.29 305 THR C O 1
ATOM 7206 N N . TYR C 3 306 ? 26.020 -6.075 28.155 1.00 24.16 306 TYR C N 1
ATOM 7207 C CA . TYR C 3 306 ? 26.461 -5.005 27.274 1.00 28.23 306 TYR C CA 1
ATOM 7208 C C . TYR C 3 306 ? 25.874 -5.329 25.885 1.00 29.47 306 TYR C C 1
ATOM 7209 O O . TYR C 3 306 ? 25.757 -6.496 25.516 1.00 30.04 306 TYR C O 1
ATOM 7218 N N . HIS C 3 307 ? 25.491 -4.314 25.115 1.00 23.12 307 HIS C N 1
ATOM 7219 C CA . HIS C 3 307 ? 24.893 -4.602 23.825 1.00 22.02 307 HIS C CA 1
ATOM 7220 C C . HIS C 3 307 ? 25.706 -4.303 22.582 1.00 23.13 307 HIS C C 1
ATOM 7221 O O . HIS C 3 307 ? 25.308 -4.697 21.495 1.00 19.00 307 HIS C O 1
ATOM 7228 N N . ASN C 3 308 ? 26.840 -3.626 22.712 1.00 20.78 308 ASN C N 1
ATOM 7229 C CA . ASN C 3 308 ? 27.611 -3.342 21.518 1.00 18.66 308 ASN C CA 1
ATOM 7230 C C . ASN C 3 308 ? 28.064 -4.643 20.889 1.00 26.27 308 ASN C C 1
ATOM 7231 O O . ASN C 3 308 ? 28.747 -5.445 21.524 1.00 26.67 308 ASN C O 1
ATOM 7236 N N . GLY C 3 309 ? 27.678 -4.863 19.639 1.00 23.61 309 GLY C N 1
ATOM 7237 C CA . GLY C 3 309 ? 28.095 -6.079 18.966 1.00 19.91 309 GLY C CA 1
ATOM 7238 C C . GLY C 3 309 ? 27.070 -7.196 19.014 1.00 22.95 309 GLY C C 1
ATOM 7239 O O . GLY C 3 309 ? 27.217 -8.190 18.329 1.00 22.68 309 GLY C O 1
ATOM 7240 N N . MET C 3 310 ? 26.037 -7.037 19.828 1.00 18.20 310 MET C N 1
ATOM 7241 C CA . MET C 3 310 ? 24.997 -8.040 19.923 1.00 18.54 310 MET C CA 1
ATOM 7242 C C . MET C 3 310 ? 24.154 -8.109 18.646 1.00 29.21 310 MET C C 1
ATOM 7243 O O . MET C 3 310 ? 24.032 -7.126 17.912 1.00 35.79 310 MET C O 1
ATOM 7248 N N . ARG C 3 311 ? 23.591 -9.284 18.379 1.00 22.76 311 ARG C N 1
ATOM 7249 C CA . ARG C 3 311 ? 22.732 -9.487 17.221 1.00 17.67 311 ARG C CA 1
ATOM 7250 C C . ARG C 3 311 ? 21.292 -9.227 17.675 1.00 20.25 311 ARG C C 1
ATOM 7251 O O . ARG C 3 311 ? 20.993 -9.197 18.874 1.00 30.82 311 ARG C O 1
ATOM 7259 N N . PHE C 3 312 ? 20.384 -9.053 16.730 1.00 22.02 312 PHE C N 1
ATOM 7260 C CA . PHE C 3 312 ? 19.003 -8.813 17.114 1.00 20.71 312 PHE C CA 1
ATOM 7261 C C . PHE C 3 312 ? 18.305 -10.137 17.412 1.00 18.91 312 PHE C C 1
ATOM 7262 O O . PHE C 3 312 ? 18.566 -11.143 16.743 1.00 24.31 312 PHE C O 1
ATOM 7270 N N . SER C 3 313 ? 17.404 -10.135 18.392 1.00 14.66 313 SER C N 1
ATOM 7271 C CA . SER C 3 313 ? 16.685 -11.354 18.757 1.00 19.72 313 SER C CA 1
ATOM 7272 C C . SER C 3 313 ? 15.201 -11.145 18.985 1.00 25.16 313 SER C C 1
ATOM 7273 O O . SER C 3 313 ? 14.793 -10.125 19.535 1.00 32.97 313 SER C O 1
ATOM 7276 N N . THR C 3 314 ? 14.406 -12.126 18.564 1.00 20.89 314 THR C N 1
ATOM 7277 C CA . THR C 3 314 ? 12.956 -12.125 18.751 1.00 20.80 314 THR C CA 1
ATOM 7278 C C . THR C 3 314 ? 12.569 -13.531 19.240 1.00 27.39 314 THR C C 1
ATOM 7279 O O . THR C 3 314 ? 13.330 -14.480 19.073 1.00 27.31 314 THR C O 1
ATOM 7283 N N . PHE C 3 315 ? 11.385 -13.678 19.820 1.00 36.66 315 PHE C N 1
ATOM 7284 C CA . PHE C 3 315 ? 10.983 -14.979 20.328 1.00 29.81 315 PHE C CA 1
ATOM 7285 C C . PHE C 3 315 ? 11.132 -16.113 19.323 1.00 29.64 315 PHE C C 1
ATOM 7286 O O . PHE C 3 315 ? 11.335 -17.268 19.705 1.00 35.43 315 PHE C O 1
ATOM 7294 N N . ASP C 3 316 ? 11.063 -15.787 18.043 1.00 27.96 316 ASP C N 1
ATOM 7295 C CA . ASP C 3 316 ? 11.178 -16.806 17.012 1.00 22.80 316 ASP C CA 1
ATOM 7296 C C . ASP C 3 316 ? 12.485 -16.781 16.243 1.00 20.70 316 ASP C C 1
ATOM 7297 O O . ASP C 3 316 ? 12.576 -17.341 15.151 1.00 27.72 316 ASP C O 1
ATOM 7302 N N . ASN C 3 317 ? 13.499 -16.132 16.807 1.00 24.63 317 ASN C N 1
ATOM 7303 C CA . ASN C 3 317 ? 14.821 -16.054 16.172 1.00 23.76 317 ASN C CA 1
ATOM 7304 C C . ASN C 3 317 ? 15.806 -15.661 17.273 1.00 29.54 317 ASN C C 1
ATOM 7305 O O . ASN C 3 317 ? 16.109 -14.485 17.459 1.00 40.83 317 ASN C O 1
ATOM 7310 N N . ASP C 3 318 ? 16.281 -16.666 18.011 1.00 29.94 318 ASP C N 1
ATOM 7311 C CA . ASP C 3 318 ? 17.205 -16.494 19.132 1.00 30.72 318 ASP C CA 1
ATOM 7312 C C . ASP C 3 318 ? 18.654 -16.324 18.694 1.00 29.27 318 ASP C C 1
ATOM 7313 O O . ASP C 3 318 ? 19.231 -17.209 18.061 1.00 27.67 318 ASP C O 1
ATOM 7318 N N . ASN C 3 319 ? 19.246 -15.183 19.020 1.00 25.12 319 ASN C N 1
ATOM 7319 C CA . ASN C 3 319 ? 20.641 -14.981 18.678 1.00 19.83 319 ASN C CA 1
ATOM 7320 C C . ASN C 3 319 ? 21.391 -14.387 19.858 1.00 19.55 319 ASN C C 1
ATOM 7321 O O . ASN C 3 319 ? 22.415 -13.734 19.680 1.00 30.45 319 ASN C O 1
ATOM 7326 N N . ASP C 3 320 ? 20.877 -14.606 21.065 1.00 16.61 320 ASP C N 1
ATOM 7327 C CA . ASP C 3 320 ? 21.525 -14.075 22.258 1.00 30.89 320 ASP C CA 1
ATOM 7328 C C . ASP C 3 320 ? 22.643 -14.987 22.774 1.00 30.25 320 ASP C C 1
ATOM 7329 O O . ASP C 3 320 ? 23.016 -15.961 22.120 1.00 32.84 320 ASP C O 1
ATOM 7334 N N . ASN C 3 321 ? 23.185 -14.656 23.940 1.00 32.24 321 ASN C N 1
ATOM 7335 C CA . ASN C 3 321 ? 24.232 -15.472 24.549 1.00 31.48 321 ASN C CA 1
ATOM 7336 C C . ASN C 3 321 ? 23.658 -16.165 25.759 1.00 27.03 321 ASN C C 1
ATOM 7337 O O . ASN C 3 321 ? 24.363 -16.408 26.728 1.00 33.39 321 ASN C O 1
ATOM 7342 N N . PHE C 3 322 ? 22.369 -16.454 25.712 1.00 18.86 322 PHE C N 1
ATOM 7343 C CA . PHE C 3 322 ? 21.707 -17.135 26.810 1.00 29.20 322 PHE C CA 1
ATOM 7344 C C . PHE C 3 322 ? 21.221 -18.533 26.362 1.00 28.82 322 PHE C C 1
ATOM 7345 O O . PHE C 3 322 ? 20.732 -18.694 25.255 1.00 46.75 322 PHE C O 1
ATOM 7353 N N . GLU C 3 323 ? 21.376 -19.533 27.226 1.00 41.02 323 GLU C N 1
ATOM 7354 C CA . GLU C 3 323 ? 20.946 -20.901 26.918 1.00 36.03 323 GLU C CA 1
ATOM 7355 C C . GLU C 3 323 ? 19.444 -20.853 26.673 1.00 35.21 323 GLU C C 1
ATOM 7356 O O . GLU C 3 323 ? 18.894 -21.647 25.905 1.00 24.65 323 GLU C O 1
ATOM 7362 N N . GLY C 3 324 ? 18.793 -19.898 27.335 1.00 31.64 324 GLY C N 1
ATOM 7363 C CA . GLY C 3 324 ? 17.368 -19.710 27.163 1.00 29.19 324 GLY C CA 1
ATOM 7364 C C . GLY C 3 324 ? 17.116 -18.696 26.056 1.00 32.20 324 GLY C C 1
ATOM 7365 O O . GLY C 3 324 ? 18.013 -18.398 25.249 1.00 24.61 324 GLY C O 1
ATOM 7366 N N . ASN C 3 325 ? 15.900 -18.157 26.023 1.00 35.01 325 ASN C N 1
ATOM 7367 C CA . ASN C 3 325 ? 15.515 -17.175 25.010 1.00 28.15 325 ASN C CA 1
ATOM 7368 C C . ASN C 3 325 ? 15.130 -15.816 25.615 1.00 28.88 325 ASN C C 1
ATOM 7369 O O . ASN C 3 325 ? 13.959 -15.602 25.941 1.00 32.42 325 ASN C O 1
ATOM 7374 N N . CYS C 3 326 ? 16.093 -14.900 25.748 1.00 28.39 326 CYS C N 1
ATOM 7375 C CA . CYS C 3 326 ? 15.810 -13.565 26.324 1.00 28.04 326 CYS C CA 1
ATOM 7376 C C . CYS C 3 326 ? 14.578 -12.903 25.690 1.00 24.19 326 CYS C C 1
ATOM 7377 O O . CYS C 3 326 ? 13.622 -12.532 26.385 1.00 20.95 326 CYS C O 1
ATOM 7380 N N . ALA C 3 327 ? 14.598 -12.770 24.369 1.00 19.14 327 ALA C N 1
ATOM 7381 C CA . ALA C 3 327 ? 13.485 -12.153 23.649 1.00 19.09 327 ALA C CA 1
ATOM 7382 C C . ALA C 3 327 ? 12.137 -12.781 24.004 1.00 22.39 327 ALA C C 1
ATOM 7383 O O . ALA C 3 327 ? 11.137 -12.075 24.186 1.00 23.80 327 ALA C O 1
ATOM 7385 N N . GLU C 3 328 ? 12.081 -14.102 24.113 1.00 27.68 328 GLU C N 1
ATOM 7386 C CA . GLU C 3 328 ? 10.801 -14.703 24.462 1.00 29.93 328 GLU C CA 1
ATOM 7387 C C . GLU C 3 328 ? 10.416 -14.429 25.917 1.00 29.78 328 GLU C C 1
ATOM 7388 O O . GLU C 3 328 ? 9.304 -14.017 26.192 1.00 34.45 328 GLU C O 1
ATOM 7394 N N . GLN C 3 329 ? 11.336 -14.638 26.850 1.00 26.42 329 GLN C N 1
ATOM 7395 C CA . GLN C 3 329 ? 11.019 -14.408 28.251 1.00 26.17 329 GLN C CA 1
ATOM 7396 C C . GLN C 3 329 ? 10.602 -12.969 28.494 1.00 24.14 329 GLN C C 1
ATOM 7397 O O . GLN C 3 329 ? 9.575 -12.729 29.119 1.00 24.02 329 GLN C O 1
ATOM 7403 N N . ASP C 3 330 ? 11.398 -12.011 28.018 1.00 24.06 330 ASP C N 1
ATOM 7404 C CA . ASP C 3 330 ? 11.068 -10.603 28.244 1.00 30.03 330 ASP C CA 1
ATOM 7405 C C . ASP C 3 330 ? 10.017 -10.042 27.287 1.00 34.62 330 ASP C C 1
ATOM 7406 O O . ASP C 3 330 ? 9.599 -8.899 27.426 1.00 39.22 330 ASP C O 1
ATOM 7411 N N . GLY C 3 331 ? 9.589 -10.860 26.328 1.00 31.61 331 GLY C N 1
ATOM 7412 C CA . GLY C 3 331 ? 8.568 -10.452 25.383 1.00 28.42 331 GLY C CA 1
ATOM 7413 C C . GLY C 3 331 ? 8.853 -9.277 24.468 1.00 36.14 331 GLY C C 1
ATOM 7414 O O . GLY C 3 331 ? 7.994 -8.411 24.290 1.00 41.10 331 GLY C O 1
ATOM 7415 N N . SER C 3 332 ? 10.029 -9.253 23.852 1.00 22.31 332 SER C N 1
ATOM 7416 C CA . SER C 3 332 ? 10.360 -8.146 22.989 1.00 24.26 332 SER C CA 1
ATOM 7417 C C . SER C 3 332 ? 11.341 -8.478 21.871 1.00 26.47 332 SER C C 1
ATOM 7418 O O . SER C 3 332 ? 11.733 -9.616 21.678 1.00 34.11 332 SER C O 1
ATOM 7421 N N . GLY C 3 333 ? 11.698 -7.452 21.112 1.00 33.96 333 GLY C N 1
ATOM 7422 C CA . GLY C 3 333 ? 12.670 -7.587 20.048 1.00 28.46 333 GLY C CA 1
ATOM 7423 C C . GLY C 3 333 ? 13.790 -6.676 20.521 1.00 25.84 333 GLY C C 1
ATOM 7424 O O . GLY C 3 333 ? 13.544 -5.511 20.851 1.00 31.46 333 GLY C O 1
ATOM 7425 N N . TRP C 3 334 ? 15.012 -7.189 20.577 1.00 20.10 334 TRP C N 1
ATOM 7426 C CA . TRP C 3 334 ? 16.123 -6.386 21.059 1.00 14.09 334 TRP C CA 1
ATOM 7427 C C . TRP C 3 334 ? 17.433 -7.098 20.841 1.00 19.99 334 TRP C C 1
ATOM 7428 O O . TRP C 3 334 ? 17.469 -8.282 20.509 1.00 31.42 334 TRP C O 1
ATOM 7439 N N . TRP C 3 335 ? 18.513 -6.360 21.026 1.00 23.54 335 TRP C N 1
ATOM 7440 C CA . TRP C 3 335 ? 19.849 -6.895 20.877 1.00 25.38 335 TRP C CA 1
ATOM 7441 C C . TRP C 3 335 ? 20.235 -7.554 22.207 1.00 28.93 335 TRP C C 1
ATOM 7442 O O . TRP C 3 335 ? 21.039 -7.023 22.959 1.00 32.71 335 TRP C O 1
ATOM 7453 N N . MET C 3 336 ? 19.655 -8.715 22.494 1.00 33.57 336 MET C N 1
ATOM 7454 C CA . MET C 3 336 ? 19.911 -9.424 23.748 1.00 22.89 336 MET C CA 1
ATOM 7455 C C . MET C 3 336 ? 21.291 -10.061 23.850 1.00 28.03 336 MET C C 1
ATOM 7456 O O . MET C 3 336 ? 21.817 -10.559 22.853 1.00 31.07 336 MET C O 1
ATOM 7461 N N . ASN C 3 337 ? 21.864 -10.025 25.059 1.00 21.13 337 ASN C N 1
ATOM 7462 C CA . ASN C 3 337 ? 23.183 -10.621 25.371 1.00 32.62 337 ASN C CA 1
ATOM 7463 C C . ASN C 3 337 ? 22.800 -11.797 26.297 1.00 33.62 337 ASN C C 1
ATOM 7464 O O . ASN C 3 337 ? 22.195 -12.773 25.844 1.00 23.08 337 ASN C O 1
ATOM 7469 N N . ARG C 3 338 ? 23.163 -11.727 27.576 1.00 32.96 338 ARG C N 1
ATOM 7470 C CA . ARG C 3 338 ? 22.702 -12.753 28.513 1.00 39.08 338 ARG C CA 1
ATOM 7471 C C . ARG C 3 338 ? 21.621 -11.870 29.057 1.00 43.84 338 ARG C C 1
ATOM 7472 O O . ARG C 3 338 ? 21.543 -11.547 30.247 1.00 36.48 338 ARG C O 1
ATOM 7480 N N . CYS C 3 339 ? 20.865 -11.415 28.071 1.00 51.08 339 CYS C N 1
ATOM 7481 C CA . CYS C 3 339 ? 19.730 -10.530 28.163 1.00 42.03 339 CYS C CA 1
ATOM 7482 C C . CYS C 3 339 ? 20.047 -9.050 28.138 1.00 41.07 339 CYS C C 1
ATOM 7483 O O . CYS C 3 339 ? 20.490 -8.570 27.095 1.00 43.78 339 CYS C O 1
ATOM 7486 N N . HIS C 3 340 ? 19.905 -8.302 29.224 1.00 33.47 340 HIS C N 1
ATOM 7487 C CA . HIS C 3 340 ? 20.130 -6.874 29.013 1.00 27.60 340 HIS C CA 1
ATOM 7488 C C . HIS C 3 340 ? 20.300 -5.872 30.144 1.00 22.00 340 HIS C C 1
ATOM 7489 O O . HIS C 3 340 ? 20.039 -6.150 31.305 1.00 29.78 340 HIS C O 1
ATOM 7496 N N . ALA C 3 341 ? 20.698 -4.669 29.748 1.00 23.26 341 ALA C N 1
ATOM 7497 C CA . ALA C 3 341 ? 20.884 -3.544 30.659 1.00 29.16 341 ALA C CA 1
ATOM 7498 C C . ALA C 3 341 ? 20.038 -2.375 30.145 1.00 26.91 341 ALA C C 1
ATOM 7499 O O . ALA C 3 341 ? 19.613 -1.522 30.915 1.00 29.70 341 ALA C O 1
ATOM 7501 N N . GLY C 3 342 ? 19.809 -2.355 28.832 1.00 32.64 342 GLY C N 1
ATOM 7502 C CA . GLY C 3 342 ? 19.001 -1.327 28.184 1.00 27.21 342 GLY C CA 1
ATOM 7503 C C . GLY C 3 342 ? 17.925 -2.077 27.436 1.00 31.31 342 GLY C C 1
ATOM 7504 O O . GLY C 3 342 ? 18.239 -2.961 26.649 1.00 43.13 342 GLY C O 1
ATOM 7505 N N . HIS C 3 343 ? 16.662 -1.731 27.652 1.00 36.59 343 HIS C N 1
ATOM 7506 C CA . HIS C 3 343 ? 15.557 -2.470 27.030 1.00 35.82 343 HIS C CA 1
ATOM 7507 C C . HIS C 3 343 ? 14.387 -1.562 26.641 1.00 34.45 343 HIS C C 1
ATOM 7508 O O . HIS C 3 343 ? 13.334 -1.595 27.278 1.00 37.43 343 HIS C O 1
ATOM 7515 N N . LEU C 3 344 ? 14.547 -0.776 25.586 1.00 35.27 344 LEU C N 1
ATOM 7516 C CA . LEU C 3 344 ? 13.487 0.152 25.206 1.00 36.89 344 LEU C CA 1
ATOM 7517 C C . LEU C 3 344 ? 12.254 -0.437 24.552 1.00 32.72 344 LEU C C 1
ATOM 7518 O O . LEU C 3 344 ? 11.257 0.265 24.393 1.00 36.91 344 LEU C O 1
ATOM 7523 N N . ASN C 3 345 ? 12.304 -1.718 24.193 1.00 26.53 345 ASN C N 1
ATOM 7524 C CA . ASN C 3 345 ? 11.155 -2.383 23.578 1.00 29.01 345 ASN C CA 1
ATOM 7525 C C . ASN C 3 345 ? 10.390 -3.325 24.519 1.00 36.27 345 ASN C C 1
ATOM 7526 O O . ASN C 3 345 ? 9.685 -4.213 24.037 1.00 40.03 345 ASN C O 1
ATOM 7531 N N . GLY C 3 346 ? 10.509 -3.132 25.841 1.00 31.06 346 GLY C N 1
ATOM 7532 C CA . GLY C 3 346 ? 9.818 -3.997 26.795 1.00 30.67 346 GLY C CA 1
ATOM 7533 C C . GLY C 3 346 ? 8.413 -3.605 27.253 1.00 35.46 346 GLY C C 1
ATOM 7534 O O . GLY C 3 346 ? 7.984 -2.503 26.984 1.00 41.70 346 GLY C O 1
ATOM 7535 N N . PRO C 3 347 ? 7.660 -4.490 27.938 1.00 41.45 347 PRO C N 1
ATOM 7536 C CA . PRO C 3 347 ? 6.316 -4.116 28.384 1.00 36.11 347 PRO C CA 1
ATOM 7537 C C . PRO C 3 347 ? 6.214 -2.757 29.022 1.00 35.92 347 PRO C C 1
ATOM 7538 O O . PRO C 3 347 ? 7.077 -2.335 29.784 1.00 38.08 347 PRO C O 1
ATOM 7542 N N . TYR C 3 348 ? 5.136 -2.071 28.683 1.00 39.87 348 TYR C N 1
ATOM 7543 C CA . TYR C 3 348 ? 4.874 -0.752 29.201 1.00 33.04 348 TYR C CA 1
ATOM 7544 C C . TYR C 3 348 ? 4.112 -0.897 30.511 1.00 29.58 348 TYR C C 1
ATOM 7545 O O . TYR C 3 348 ? 3.004 -1.415 30.533 1.00 40.76 348 TYR C O 1
ATOM 7554 N N . TYR C 3 349 ? 4.727 -0.449 31.600 1.00 34.98 349 TYR C N 1
ATOM 7555 C CA . TYR C 3 349 ? 4.140 -0.508 32.942 1.00 24.36 349 TYR C CA 1
ATOM 7556 C C . TYR C 3 349 ? 3.759 0.898 33.349 1.00 28.31 349 TYR C C 1
ATOM 7557 O O . TYR C 3 349 ? 4.626 1.756 33.476 1.00 29.97 349 TYR C O 1
ATOM 7566 N N . ILE C 3 350 ? 2.474 1.149 33.563 1.00 32.84 350 ILE C N 1
ATOM 7567 C CA . ILE C 3 350 ? 2.074 2.493 33.935 1.00 42.12 350 ILE C CA 1
ATOM 7568 C C . ILE C 3 350 ? 2.526 2.765 35.365 1.00 40.63 350 ILE C C 1
ATOM 7569 O O . ILE C 3 350 ? 2.426 1.902 36.243 1.00 38.42 350 ILE C O 1
ATOM 7574 N N . GLY C 3 351 ? 3.064 3.963 35.578 1.00 38.01 351 GLY C N 1
ATOM 7575 C CA . GLY C 3 351 ? 3.544 4.340 36.890 1.00 35.41 351 GLY C CA 1
ATOM 7576 C C . GLY C 3 351 ? 5.038 4.107 37.026 1.00 40.58 351 GLY C C 1
ATOM 7577 O O . GLY C 3 351 ? 5.675 4.630 37.938 1.00 41.57 351 GLY C O 1
ATOM 7578 N N . GLY C 3 352 ? 5.602 3.311 36.124 1.00 42.59 352 GLY C N 1
ATOM 7579 C CA . GLY C 3 352 ? 7.029 3.034 36.177 1.00 44.52 352 GLY C CA 1
ATOM 7580 C C . GLY C 3 352 ? 7.425 1.876 37.081 1.00 45.92 352 GLY C C 1
ATOM 7581 O O . GLY C 3 352 ? 7.999 0.889 36.623 1.00 44.22 352 GLY C O 1
ATOM 7582 N N . VAL C 3 353 ? 7.126 1.995 38.369 1.00 39.83 353 VAL C N 1
ATOM 7583 C CA . VAL C 3 353 ? 7.462 0.957 39.329 1.00 29.47 353 VAL C CA 1
ATOM 7584 C C . VAL C 3 353 ? 6.648 -0.304 39.098 1.00 31.31 353 VAL C C 1
ATOM 7585 O O . VAL C 3 353 ? 5.420 -0.271 39.114 1.00 38.71 353 VAL C O 1
ATOM 7589 N N . TYR C 3 354 ? 7.324 -1.418 38.877 1.00 24.98 354 TYR C N 1
ATOM 7590 C CA . TYR C 3 354 ? 6.611 -2.670 38.689 1.00 32.16 354 TYR C CA 1
ATOM 7591 C C . TYR C 3 354 ? 7.366 -3.740 39.451 1.00 38.08 354 TYR C C 1
ATOM 7592 O O . TYR C 3 354 ? 8.453 -3.484 39.979 1.00 30.20 354 TYR C O 1
ATOM 7601 N N . SER C 3 355 ? 6.794 -4.935 39.507 1.00 38.93 355 SER C N 1
ATOM 7602 C CA . SER C 3 355 ? 7.409 -6.017 40.251 1.00 43.72 355 SER C CA 1
ATOM 7603 C C . SER C 3 355 ? 7.350 -7.360 39.556 1.00 45.99 355 SER C C 1
ATOM 7604 O O . SER C 3 355 ? 6.410 -7.651 38.826 1.00 34.91 355 SER C O 1
ATOM 7607 N N . ARG C 3 356 ? 8.362 -8.179 39.829 1.00 62.93 356 ARG C N 1
ATOM 7608 C CA . ARG C 3 356 ? 8.501 -9.520 39.267 1.00 73.57 356 ARG C CA 1
ATOM 7609 C C . ARG C 3 356 ? 7.176 -10.246 39.084 1.00 79.82 356 ARG C C 1
ATOM 7610 O O . ARG C 3 356 ? 6.250 -10.087 39.878 1.00 80.67 356 ARG C O 1
ATOM 7618 N N . ASP C 3 357 ? 7.094 -11.055 38.035 1.00 100.95 357 ASP C N 1
ATOM 7619 C CA . ASP C 3 357 ? 5.885 -11.825 37.763 1.00 115.56 357 ASP C CA 1
ATOM 7620 C C . ASP C 3 357 ? 5.989 -13.131 38.561 1.00 120.44 357 ASP C C 1
ATOM 7621 O O . ASP C 3 357 ? 7.092 -13.618 38.826 1.00 125.23 357 ASP C O 1
ATOM 7626 N N . THR C 3 358 ? 4.848 -13.689 38.957 1.00 124.15 358 THR C N 1
ATOM 7627 C CA . THR C 3 358 ? 4.840 -14.930 39.729 1.00 123.10 358 THR C CA 1
ATOM 7628 C C . THR C 3 358 ? 5.295 -16.131 38.893 1.00 124.01 358 THR C C 1
ATOM 7629 O O . THR C 3 358 ? 5.689 -17.162 39.441 1.00 123.33 358 THR C O 1
ATOM 7633 N N . GLY C 3 359 ? 5.243 -15.986 37.570 1.00 125.17 359 GLY C N 1
ATOM 7634 C CA . GLY C 3 359 ? 5.658 -17.057 36.678 1.00 126.89 359 GLY C CA 1
ATOM 7635 C C . GLY C 3 359 ? 7.053 -17.581 36.977 1.00 128.78 359 GLY C C 1
ATOM 7636 O O . GLY C 3 359 ? 7.807 -16.971 37.739 1.00 127.82 359 GLY C O 1
ATOM 7637 N N . THR C 3 360 ? 7.402 -18.714 36.373 1.00 124.74 360 THR C N 1
ATOM 7638 C CA . THR C 3 360 ? 8.711 -19.327 36.589 1.00 119.56 360 THR C CA 1
ATOM 7639 C C . THR C 3 360 ? 9.835 -18.577 35.875 1.00 112.47 360 THR C C 1
ATOM 7640 O O . THR C 3 360 ? 10.907 -18.356 36.440 1.00 102.19 360 THR C O 1
ATOM 7644 N N . ASN C 3 361 ? 9.579 -18.186 34.631 1.00 104.99 361 ASN C N 1
ATOM 7645 C CA . ASN C 3 361 ? 10.562 -17.461 33.836 1.00 100.07 361 ASN C CA 1
ATOM 7646 C C . ASN C 3 361 ? 10.212 -15.972 33.771 1.00 92.35 361 ASN C C 1
ATOM 7647 O O . ASN C 3 361 ? 9.959 -15.433 32.689 1.00 90.49 361 ASN C O 1
ATOM 7652 N N . SER C 3 362 ? 10.201 -15.309 34.927 1.00 73.75 362 SER C N 1
ATOM 7653 C CA . SER C 3 362 ? 9.871 -13.887 34.975 1.00 65.08 362 SER C CA 1
ATOM 7654 C C . SER C 3 362 ? 10.976 -13.005 35.539 1.00 60.55 362 SER C C 1
ATOM 7655 O O . SER C 3 362 ? 11.343 -13.118 36.707 1.00 57.51 362 SER C O 1
ATOM 7658 N N . TYR C 3 363 ? 11.484 -12.111 34.697 1.00 50.52 363 TYR C N 1
ATOM 7659 C CA . TYR C 3 363 ? 12.549 -11.199 35.078 1.00 36.58 363 TYR C CA 1
ATOM 7660 C C . TYR C 3 363 ? 12.146 -9.756 34.792 1.00 34.43 363 TYR C C 1
ATOM 7661 O O . TYR C 3 363 ? 10.959 -9.471 34.620 1.00 36.83 363 TYR C O 1
ATOM 7670 N N . ASP C 3 364 ? 13.123 -8.849 34.749 1.00 25.19 364 ASP C N 1
ATOM 7671 C CA . ASP C 3 364 ? 12.846 -7.425 34.490 1.00 22.39 364 ASP C CA 1
ATOM 7672 C C . ASP C 3 364 ? 12.644 -7.193 32.997 1.00 33.80 364 ASP C C 1
ATOM 7673 O O . ASP C 3 364 ? 13.602 -7.026 32.234 1.00 36.60 364 ASP C O 1
ATOM 7678 N N . ASN C 3 365 ? 11.382 -7.180 32.585 1.00 31.21 365 ASN C N 1
ATOM 7679 C CA . ASN C 3 365 ? 11.051 -7.020 31.182 1.00 31.02 365 ASN C CA 1
ATOM 7680 C C . ASN C 3 365 ? 10.487 -5.654 30.820 1.00 31.26 365 ASN C C 1
ATOM 7681 O O . ASN C 3 365 ? 10.050 -5.445 29.699 1.00 34.95 365 ASN C O 1
ATOM 7686 N N . GLY C 3 366 ? 10.503 -4.722 31.760 1.00 29.85 366 GLY C N 1
ATOM 7687 C CA . GLY C 3 366 ? 9.971 -3.407 31.467 1.00 28.21 366 GLY C CA 1
ATOM 7688 C C . GLY C 3 366 ? 10.863 -2.621 30.535 1.00 21.05 366 GLY C C 1
ATOM 7689 O O . GLY C 3 366 ? 11.849 -3.139 30.025 1.00 28.85 366 GLY C O 1
ATOM 7690 N N . ILE C 3 367 ? 10.499 -1.370 30.298 1.00 28.72 367 ILE C N 1
ATOM 7691 C CA . ILE C 3 367 ? 11.271 -0.481 29.437 1.00 31.26 367 ILE C CA 1
ATOM 7692 C C . ILE C 3 367 ? 12.327 0.103 30.365 1.00 32.32 367 ILE C C 1
ATOM 7693 O O . ILE C 3 367 ? 12.104 1.127 31.017 1.00 37.07 367 ILE C O 1
ATOM 7698 N N . ILE C 3 368 ? 13.484 -0.543 30.416 1.00 25.70 368 ILE C N 1
ATOM 7699 C CA . ILE C 3 368 ? 14.522 -0.103 31.328 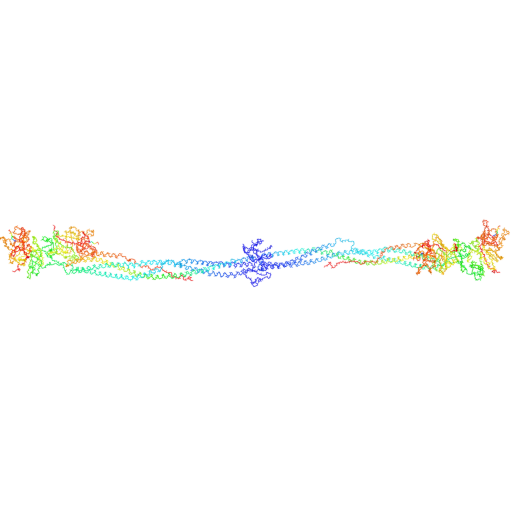1.00 23.89 368 ILE C CA 1
ATOM 7700 C C . ILE C 3 368 ? 15.812 0.387 30.716 1.00 25.70 368 ILE C C 1
ATOM 7701 O O . ILE C 3 368 ? 16.136 0.076 29.575 1.00 34.23 368 ILE C O 1
ATOM 7706 N N . TRP C 3 369 ? 16.543 1.151 31.518 1.00 29.93 369 TRP C N 1
ATOM 7707 C CA . TRP C 3 369 ? 17.836 1.712 31.149 1.00 31.38 369 TRP C CA 1
ATOM 7708 C C . TRP C 3 369 ? 18.556 1.815 32.500 1.00 33.51 369 TRP C C 1
ATOM 7709 O O . TRP C 3 369 ? 18.541 2.852 33.172 1.00 31.13 369 TRP C O 1
ATOM 7720 N N . ALA C 3 370 ? 19.161 0.690 32.876 1.00 33.48 370 ALA C N 1
ATOM 7721 C CA . ALA C 3 370 ? 19.847 0.488 34.148 1.00 30.58 370 ALA C CA 1
ATOM 7722 C C . ALA C 3 370 ? 20.777 1.557 34.697 1.00 37.15 370 ALA C C 1
ATOM 7723 O O . ALA C 3 370 ? 20.966 1.619 35.908 1.00 41.78 370 ALA C O 1
ATOM 7725 N N . THR C 3 371 ? 21.378 2.380 33.847 1.00 33.75 371 THR C N 1
ATOM 7726 C CA . THR C 3 371 ? 22.276 3.410 34.364 1.00 33.75 371 THR C CA 1
ATOM 7727 C C . THR C 3 371 ? 21.532 4.666 34.802 1.00 30.75 371 THR C C 1
ATOM 7728 O O . THR C 3 371 ? 22.162 5.652 35.187 1.00 30.81 371 THR C O 1
ATOM 7732 N N . TRP C 3 372 ? 20.203 4.627 34.756 1.00 33.04 372 TRP C N 1
ATOM 7733 C CA . TRP C 3 372 ? 19.390 5.792 35.113 1.00 38.28 372 TRP C CA 1
ATOM 7734 C C . TRP C 3 372 ? 18.294 5.487 36.143 1.00 41.92 372 TRP C C 1
ATOM 7735 O O . TRP C 3 372 ? 17.970 6.319 36.985 1.00 51.45 372 TRP C O 1
ATOM 7746 N N . ARG C 3 373 ? 17.713 4.300 36.063 1.00 27.96 373 ARG C N 1
ATOM 7747 C CA . ARG C 3 373 ? 16.668 3.885 36.992 1.00 31.49 373 ARG C CA 1
ATOM 7748 C C . ARG C 3 373 ? 16.883 2.382 37.070 1.00 37.58 373 ARG C C 1
ATOM 7749 O O . ARG C 3 373 ? 17.396 1.790 36.124 1.00 44.26 373 ARG C O 1
ATOM 7757 N N . ASP C 3 374 ? 16.526 1.749 38.177 1.00 32.90 374 ASP C N 1
ATOM 7758 C CA . ASP C 3 374 ? 16.791 0.330 38.255 1.00 32.90 374 ASP C CA 1
ATOM 7759 C C . ASP C 3 374 ? 15.842 -0.536 37.449 1.00 35.48 374 ASP C C 1
ATOM 7760 O O . ASP C 3 374 ? 14.760 -0.116 37.051 1.00 40.68 374 ASP C O 1
ATOM 7765 N N . ARG C 3 375 ? 16.278 -1.765 37.229 1.00 26.68 375 ARG C N 1
ATOM 7766 C CA . ARG C 3 375 ? 15.555 -2.738 36.449 1.00 33.93 375 ARG C CA 1
ATOM 7767 C C . ARG C 3 375 ? 14.074 -2.853 36.768 1.00 38.09 375 ARG C C 1
ATOM 7768 O O . ARG C 3 375 ? 13.308 -3.426 35.989 1.00 35.68 375 ARG C O 1
ATOM 7776 N N . TRP C 3 376 ? 13.646 -2.326 37.904 1.00 36.62 376 TRP C N 1
ATOM 7777 C CA . TRP C 3 376 ? 12.235 -2.436 38.188 1.00 39.73 376 TRP C CA 1
ATOM 7778 C C . TRP C 3 376 ? 11.471 -1.141 38.132 1.00 41.53 376 TRP C C 1
ATOM 7779 O O . TRP C 3 376 ? 10.459 -0.959 38.809 1.00 52.05 376 TRP C O 1
ATOM 7790 N N . TYR C 3 377 ? 11.965 -0.256 37.274 1.00 33.93 377 TYR C N 1
ATOM 7791 C CA . TYR C 3 377 ? 11.350 1.034 37.024 1.00 36.94 377 TYR C CA 1
ATOM 7792 C C . TYR C 3 377 ? 11.285 1.163 35.499 1.00 40.34 377 TYR C C 1
ATOM 7793 O O . TYR C 3 377 ? 12.315 1.213 34.840 1.00 37.28 377 TYR C O 1
ATOM 7802 N N . SER C 3 378 ? 10.077 1.207 34.943 1.00 41.30 378 SER C N 1
ATOM 7803 C CA . SER C 3 378 ? 9.903 1.288 33.494 1.00 31.32 378 SER C CA 1
ATOM 7804 C C . SER C 3 378 ? 9.552 2.688 32.986 1.00 31.74 378 SER C C 1
ATOM 7805 O O . SER C 3 378 ? 8.548 3.279 33.387 1.00 38.00 378 SER C O 1
ATOM 7808 N N . MET C 3 379 ? 10.378 3.198 32.080 1.00 25.69 379 MET C N 1
ATOM 7809 C CA . MET C 3 379 ? 10.207 4.531 31.503 1.00 22.71 379 MET C CA 1
ATOM 7810 C C . MET C 3 379 ? 8.792 4.840 31.010 1.00 29.92 379 MET C C 1
ATOM 7811 O O . MET C 3 379 ? 8.057 3.934 30.596 1.00 28.68 379 MET C O 1
ATOM 7816 N N . LYS C 3 380 ? 8.418 6.125 31.052 1.00 30.18 380 LYS C N 1
ATOM 7817 C CA . LYS C 3 380 ? 7.090 6.565 30.600 1.00 29.80 380 LYS C CA 1
ATOM 7818 C C . LYS C 3 380 ? 7.101 6.868 29.106 1.00 28.93 380 LYS C C 1
ATOM 7819 O O . LYS C 3 380 ? 6.152 6.568 28.390 1.00 37.18 380 LYS C O 1
ATOM 7825 N N . LYS C 3 381 ? 8.190 7.461 28.644 1.00 19.09 381 LYS C N 1
ATOM 7826 C CA . LYS C 3 381 ? 8.337 7.804 27.245 1.00 26.52 381 LYS C CA 1
ATOM 7827 C C . LYS C 3 381 ? 9.719 7.399 26.804 1.00 25.91 381 LYS C C 1
ATOM 7828 O O . LYS C 3 381 ? 10.662 7.444 27.579 1.00 26.10 381 LYS C O 1
ATOM 7834 N N . THR C 3 382 ? 9.835 7.038 25.538 1.00 21.49 382 THR C N 1
ATOM 7835 C CA . THR C 3 382 ? 11.094 6.604 24.978 1.00 19.25 382 THR C CA 1
ATOM 7836 C C . THR C 3 382 ? 11.165 7.063 23.535 1.00 19.53 382 THR C C 1
ATOM 7837 O O . THR C 3 382 ? 10.143 7.180 22.853 1.00 28.02 382 THR C O 1
ATOM 7841 N N . THR C 3 383 ? 12.371 7.318 23.058 1.00 16.86 383 THR C N 1
ATOM 7842 C CA . THR C 3 383 ? 12.523 7.694 21.671 1.00 18.00 383 THR C CA 1
ATOM 7843 C C . THR C 3 383 ? 13.973 7.457 21.248 1.00 18.62 383 THR C C 1
ATOM 7844 O O . THR C 3 383 ? 14.897 7.796 21.972 1.00 29.44 383 THR C O 1
ATOM 7848 N N . MET C 3 384 ? 14.152 6.802 20.104 1.00 21.84 384 MET C N 1
ATOM 7849 C CA . MET C 3 384 ? 15.479 6.513 19.555 1.00 23.83 384 MET C CA 1
ATOM 7850 C C . MET C 3 384 ? 15.494 7.193 18.202 1.00 23.51 384 MET C C 1
ATOM 7851 O O . MET C 3 384 ? 14.616 6.937 17.363 1.00 28.32 384 MET C O 1
ATOM 7856 N N . LYS C 3 385 ? 16.482 8.056 17.984 1.00 19.91 385 LYS C N 1
ATOM 7857 C CA . LYS C 3 385 ? 16.560 8.796 16.729 1.00 23.66 385 LYS C CA 1
ATOM 7858 C C . LYS C 3 385 ? 17.998 9.005 16.317 1.00 20.40 385 LYS C C 1
ATOM 7859 O O . LYS C 3 385 ? 18.898 9.025 17.151 1.00 31.48 385 LYS C O 1
ATOM 7865 N N . ILE C 3 386 ? 18.208 9.176 15.023 1.00 18.32 386 ILE C N 1
ATOM 7866 C CA . ILE C 3 386 ? 19.543 9.339 14.493 1.00 20.75 386 ILE C CA 1
ATOM 7867 C C . ILE C 3 386 ? 19.713 10.566 13.602 1.00 23.44 386 ILE C C 1
ATOM 7868 O O . ILE C 3 386 ? 18.761 11.079 13.026 1.00 28.33 386 ILE C O 1
ATOM 7873 N N . ILE C 3 387 ? 20.953 11.018 13.485 1.00 25.54 387 ILE C N 1
ATOM 7874 C CA . ILE C 3 387 ? 21.259 12.192 12.699 1.00 27.64 387 ILE C CA 1
ATOM 7875 C C . ILE C 3 387 ? 22.702 12.058 12.272 1.00 26.43 387 ILE C C 1
ATOM 7876 O O . ILE C 3 387 ? 23.517 11.526 13.012 1.00 27.17 387 ILE C O 1
ATOM 7881 N N . PRO C 3 388 ? 23.037 12.514 11.061 1.00 25.52 388 PRO C N 1
ATOM 7882 C CA . PRO C 3 388 ? 24.437 12.384 10.653 1.00 25.58 388 PRO C CA 1
ATOM 7883 C C . PRO C 3 388 ? 25.318 12.995 11.735 1.00 32.95 388 PRO C C 1
ATOM 7884 O O . PRO C 3 388 ? 25.030 14.071 12.254 1.00 32.51 388 PRO C O 1
ATOM 7888 N N . PHE C 3 389 ? 26.384 12.292 12.086 1.00 41.14 389 PHE C N 1
ATOM 7889 C CA . PHE C 3 389 ? 27.289 12.741 13.136 1.00 38.38 389 PHE C CA 1
ATOM 7890 C C . PHE C 3 389 ? 27.851 14.155 12.960 1.00 44.03 389 PHE C C 1
ATOM 7891 O O . PHE C 3 389 ? 27.942 14.912 13.930 1.00 40.41 389 PHE C O 1
ATOM 7899 N N . ASN C 3 390 ? 28.225 14.518 11.736 1.00 39.51 390 ASN C N 1
ATOM 7900 C CA . ASN C 3 390 ? 28.781 15.843 11.497 1.00 40.87 390 ASN C CA 1
ATOM 7901 C C . ASN C 3 390 ? 27.905 16.957 12.062 1.00 40.47 390 ASN C C 1
ATOM 7902 O O . ASN C 3 390 ? 28.361 18.084 12.214 1.00 49.24 390 ASN C O 1
ATOM 7907 N N . ARG C 3 391 ? 26.659 16.633 12.389 1.00 40.58 391 ARG C N 1
ATOM 7908 C CA . ARG C 3 391 ? 25.710 17.599 12.942 1.00 41.02 391 ARG C CA 1
ATOM 7909 C C . ARG C 3 391 ? 25.874 17.929 14.427 1.00 48.05 391 ARG C C 1
ATOM 7910 O O . ARG C 3 391 ? 25.270 18.878 14.917 1.00 52.01 391 ARG C O 1
ATOM 7918 N N . LEU C 3 392 ? 26.667 17.150 15.151 1.00 60.82 392 LEU C N 1
ATOM 7919 C CA . LEU C 3 392 ? 26.870 17.422 16.570 1.00 66.07 392 LEU C CA 1
ATOM 7920 C C . LEU C 3 392 ? 28.100 18.295 16.798 1.00 77.57 392 LEU C C 1
ATOM 7921 O O . LEU C 3 392 ? 28.367 18.720 17.924 1.00 83.54 392 LEU C O 1
ATOM 7926 N N . SER C 3 393 ? 28.843 18.550 15.722 1.00 94.18 393 SER C N 1
ATOM 7927 C CA . SER C 3 393 ? 30.053 19.372 15.762 1.00 108.04 393 SER C CA 1
ATOM 7928 C C . SER C 3 393 ? 31.224 18.651 16.431 1.00 113.44 393 SER C C 1
ATOM 7929 O O . SER C 3 393 ? 32.243 18.432 15.740 1.00 118.80 393 SER C O 1
ATOM 7932 N N . SER D 1 27 ? -169.438 -4.508 -58.290 1.00 116.41 27 SER D N 1
ATOM 7933 C CA . SER D 1 27 ? -170.619 -3.920 -57.592 1.00 120.81 27 SER D CA 1
ATOM 7934 C C . SER D 1 27 ? -171.478 -3.115 -58.564 1.00 124.02 27 SER D C 1
ATOM 7935 O O . SER D 1 27 ? -171.003 -2.693 -59.621 1.00 122.06 27 SER D O 1
ATOM 7938 N N . CYS D 1 28 ? -172.741 -2.908 -58.201 1.00 129.00 28 CYS D N 1
ATOM 7939 C CA . CYS D 1 28 ? -173.667 -2.153 -59.042 1.00 133.87 28 CYS D CA 1
ATOM 7940 C C . CYS D 1 28 ? -174.884 -1.710 -58.232 1.00 133.01 28 CYS D C 1
ATOM 7941 O O . CYS D 1 28 ? -175.200 -0.519 -58.164 1.00 132.27 28 CYS D O 1
ATOM 7944 N N . LYS D 1 29 ? -175.564 -2.680 -57.624 1.00 134.74 29 LYS D N 1
ATOM 7945 C CA . LYS D 1 29 ? -176.748 -2.411 -56.814 1.00 135.35 29 LYS D CA 1
ATOM 7946 C C . LYS D 1 29 ? -176.352 -1.826 -55.459 1.00 138.14 29 LYS D C 1
ATOM 7947 O O . LYS D 1 29 ? -177.206 -1.388 -54.685 1.00 135.92 29 LYS D O 1
ATOM 7953 N N . TYR D 1 30 ? -175.050 -1.825 -55.180 1.00 141.88 30 TYR D N 1
ATOM 7954 C CA . TYR D 1 30 ? -174.526 -1.286 -53.928 1.00 144.17 30 TYR D CA 1
ATOM 7955 C C . TYR D 1 30 ? -174.427 0.233 -54.041 1.00 143.83 30 TYR D C 1
ATOM 7956 O O . TYR D 1 30 ? -175.167 0.968 -53.382 1.00 140.48 30 TYR D O 1
ATOM 7965 N N . GLU D 1 31 ? -173.500 0.690 -54.880 1.00 146.01 31 GLU D N 1
ATOM 7966 C CA . GLU D 1 31 ? -173.286 2.116 -55.108 1.00 144.96 31 GLU D CA 1
ATOM 7967 C C . GLU D 1 31 ? -174.444 2.669 -55.929 1.00 143.76 31 GLU D C 1
ATOM 7968 O O . GLU D 1 31 ? -174.241 3.336 -56.945 1.00 145.99 31 GLU D O 1
ATOM 7974 N N . LYS D 1 32 ? -175.661 2.382 -55.480 1.00 139.82 32 LYS D N 1
ATOM 7975 C CA . LYS D 1 32 ? -176.856 2.838 -56.171 1.00 136.67 32 LYS D CA 1
ATOM 7976 C C . LYS D 1 32 ? -177.954 3.122 -55.147 1.00 135.03 32 LYS D C 1
ATOM 7977 O O . LYS D 1 32 ? -179.106 3.371 -55.507 1.00 135.21 32 LYS D O 1
ATOM 7983 N N . ASN D 1 33 ? -177.582 3.090 -53.869 1.00 127.00 33 ASN D N 1
ATOM 7984 C CA . ASN D 1 33 ? -178.528 3.339 -52.786 1.00 122.42 33 ASN D CA 1
ATOM 7985 C C . ASN D 1 33 ? -178.751 4.828 -52.565 1.00 117.77 33 ASN D C 1
ATOM 7986 O O . ASN D 1 33 ? -179.348 5.228 -51.567 1.00 116.15 33 ASN D O 1
ATOM 7991 N N . TRP D 1 34 ? -178.274 5.644 -53.499 1.00 109.04 34 TRP D N 1
ATOM 7992 C CA . TRP D 1 34 ? -178.418 7.091 -53.392 1.00 106.95 34 TRP D CA 1
ATOM 7993 C C . TRP D 1 34 ? -179.846 7.476 -53.006 1.00 104.54 34 TRP D C 1
ATOM 7994 O O . TRP D 1 34 ? -180.787 6.707 -53.213 1.00 104.39 34 TRP D O 1
ATOM 8005 N N . PRO D 1 35 ? -180.025 8.678 -52.436 1.00 107.98 35 PRO D N 1
ATOM 8006 C CA . PRO D 1 35 ? -181.352 9.149 -52.026 1.00 109.26 35 PRO D CA 1
ATOM 8007 C C . PRO D 1 35 ? -182.220 9.531 -53.222 1.00 109.38 35 PRO D C 1
ATOM 8008 O O . PRO D 1 35 ? -181.707 9.858 -54.290 1.00 110.17 35 PRO D O 1
ATOM 8012 N N . ILE D 1 36 ? -183.535 9.485 -53.040 1.00 109.53 36 ILE D N 1
ATOM 8013 C CA . ILE D 1 36 ? -184.456 9.850 -54.110 1.00 109.93 36 ILE D CA 1
ATOM 8014 C C . ILE D 1 36 ? -184.331 11.356 -54.334 1.00 108.21 36 ILE D C 1
ATOM 8015 O O . ILE D 1 36 ? -184.583 12.150 -53.425 1.00 103.76 36 ILE D O 1
ATOM 8020 N N . CYS D 1 37 ? -183.933 11.743 -55.544 1.00 105.10 37 CYS D N 1
ATOM 8021 C CA . CYS D 1 37 ? -183.753 13.154 -55.872 1.00 104.29 37 CYS D CA 1
ATOM 8022 C C . CYS D 1 37 ? -184.958 14.012 -55.499 1.00 100.71 37 CYS D C 1
ATOM 8023 O O . CYS D 1 37 ? -186.063 13.511 -55.297 1.00 100.40 37 CYS D O 1
ATOM 8026 N N . VAL D 1 38 ? -184.727 15.315 -55.422 1.00 96.87 38 VAL D N 1
ATOM 8027 C CA . VAL D 1 38 ? -185.767 16.275 -55.089 1.00 99.05 38 VAL D CA 1
ATOM 8028 C C . VAL D 1 38 ? -185.830 17.273 -56.238 1.00 101.19 38 VAL D C 1
ATOM 8029 O O . VAL D 1 38 ? -184.914 17.331 -57.057 1.00 99.49 38 VAL D O 1
ATOM 8033 N N . ASP D 1 39 ? -186.907 18.051 -56.302 1.00 108.69 39 ASP D N 1
ATOM 8034 C CA . ASP D 1 39 ? -187.085 19.042 -57.363 1.00 112.94 39 ASP D CA 1
ATOM 8035 C C . ASP D 1 39 ? -185.934 20.043 -57.449 1.00 111.81 39 ASP D C 1
ATOM 8036 O O . ASP D 1 39 ? -185.831 20.802 -58.415 1.00 108.35 39 ASP D O 1
ATOM 8041 N N . ASP D 1 40 ? -185.071 20.038 -56.439 1.00 113.42 40 ASP D N 1
ATOM 8042 C CA . ASP D 1 40 ? -183.933 20.950 -56.398 1.00 113.64 40 ASP D CA 1
ATOM 8043 C C . ASP D 1 40 ? -182.674 20.316 -56.989 1.00 113.64 40 ASP D C 1
ATOM 8044 O O . ASP D 1 40 ? -181.725 21.015 -57.349 1.00 112.40 40 ASP D O 1
ATOM 8049 N N . ASP D 1 41 ? -182.677 18.989 -57.090 1.00 116.42 41 ASP D N 1
ATOM 8050 C CA . ASP D 1 41 ? -181.544 18.252 -57.639 1.00 118.77 41 ASP D CA 1
ATOM 8051 C C . ASP D 1 41 ? -181.361 18.555 -59.120 1.00 121.51 41 ASP D C 1
ATOM 8052 O O . ASP D 1 41 ? -180.279 18.344 -59.674 1.00 127.00 41 ASP D O 1
ATOM 8057 N N . TRP D 1 42 ? -182.417 19.048 -59.761 1.00 118.56 42 TRP D N 1
ATOM 8058 C CA . TRP D 1 42 ? -182.355 19.356 -61.183 1.00 116.48 42 TRP D CA 1
ATOM 8059 C C . TRP D 1 42 ? -181.471 20.570 -61.450 1.00 114.88 42 TRP D C 1
ATOM 8060 O O . TRP D 1 42 ? -181.695 21.654 -60.902 1.00 111.21 42 TRP D O 1
ATOM 8071 N N . GLY D 1 43 ? -180.465 20.371 -62.300 1.00 112.50 43 GLY D N 1
ATOM 8072 C CA . GLY D 1 43 ? -179.531 21.432 -62.628 1.00 109.19 43 GLY D CA 1
ATOM 8073 C C . GLY D 1 43 ? -178.245 21.211 -61.855 1.00 105.28 43 GLY D C 1
ATOM 8074 O O . GLY D 1 43 ? -177.242 21.889 -62.080 1.00 103.22 43 GLY D O 1
ATOM 8075 N N . THR D 1 44 ? -178.289 20.247 -60.940 1.00 100.44 44 THR D N 1
ATOM 8076 C CA . THR D 1 44 ? -177.149 19.900 -60.099 1.00 98.97 44 THR D CA 1
ATOM 8077 C C . THR D 1 44 ? -176.762 18.447 -60.337 1.00 99.93 44 THR D C 1
ATOM 8078 O O . THR D 1 44 ? -175.590 18.125 -60.529 1.00 102.31 44 THR D O 1
ATOM 8082 N N . LYS D 1 45 ? -177.757 17.570 -60.309 1.00 98.73 45 LYS D N 1
ATOM 8083 C CA . LYS D 1 45 ? -177.531 16.152 -60.546 1.00 101.64 45 LYS D CA 1
ATOM 8084 C C . LYS D 1 45 ? -178.337 15.806 -61.789 1.00 101.73 45 LYS D C 1
ATOM 8085 O O . LYS D 1 45 ? -179.559 15.961 -61.808 1.00 104.92 45 LYS D O 1
ATOM 8091 N N . CYS D 1 46 ? -177.655 15.344 -62.830 1.00 96.82 46 CYS D N 1
ATOM 8092 C CA . CYS D 1 46 ? -178.337 15.035 -64.070 1.00 94.30 46 CYS D CA 1
ATOM 8093 C C . CYS D 1 46 ? -178.051 13.656 -64.640 1.00 94.83 46 CYS D C 1
ATOM 8094 O O . CYS D 1 46 ? -177.078 13.005 -64.262 1.00 96.19 46 CYS D O 1
ATOM 8097 N N . PRO D 1 47 ? -178.917 13.187 -65.554 1.00 91.05 47 PRO D N 1
ATOM 8098 C CA . PRO D 1 47 ? -178.822 11.880 -66.210 1.00 84.25 47 PRO D CA 1
ATOM 8099 C C . PRO D 1 47 ? -177.457 11.523 -66.769 1.00 80.01 47 PRO D C 1
ATOM 8100 O O . PRO D 1 47 ? -176.674 12.396 -67.144 1.00 65.16 47 PRO D O 1
ATOM 8104 N N . SER D 1 48 ? -177.187 10.223 -66.824 1.00 79.71 48 SER D N 1
ATOM 8105 C CA . SER D 1 48 ? -175.932 9.722 -67.361 1.00 88.53 48 SER D CA 1
ATOM 8106 C C . SER D 1 48 ? -175.687 10.347 -68.737 1.00 97.82 48 SER D C 1
ATOM 8107 O O . SER D 1 48 ? -176.564 11.009 -69.294 1.00 102.32 48 SER D O 1
ATOM 8110 N N . GLY D 1 49 ? -174.490 10.151 -69.279 1.00 109.92 49 GLY D N 1
ATOM 8111 C CA . GLY D 1 49 ? -174.193 10.695 -70.593 1.00 116.29 49 GLY D CA 1
ATOM 8112 C C . GLY D 1 49 ? -174.578 9.659 -71.631 1.00 120.98 49 GLY D C 1
ATOM 8113 O O . GLY D 1 49 ? -174.836 9.969 -72.796 1.00 123.24 49 GLY D O 1
ATOM 8114 N N . CYS D 1 50 ? -174.625 8.412 -71.176 1.00 118.08 50 CYS D N 1
ATOM 8115 C CA . CYS D 1 50 ? -174.965 7.267 -72.003 1.00 115.20 50 CYS D CA 1
ATOM 8116 C C . CYS D 1 50 ? -176.471 7.048 -72.081 1.00 111.54 50 CYS D C 1
ATOM 8117 O O . CYS D 1 50 ? -176.997 6.635 -73.115 1.00 112.99 50 CYS D O 1
ATOM 8120 N N . ARG D 1 51 ? -177.159 7.310 -70.977 1.00 102.55 51 ARG D N 1
ATOM 8121 C CA . ARG D 1 51 ? -178.605 7.138 -70.930 1.00 97.58 51 ARG D CA 1
ATOM 8122 C C . ARG D 1 51 ? -179.292 8.135 -71.846 1.00 95.27 51 ARG D C 1
ATOM 8123 O O . ARG D 1 51 ? -180.406 7.902 -72.309 1.00 95.94 51 ARG D O 1
ATOM 8131 N N . MET D 1 52 ? -178.618 9.247 -72.107 1.00 92.64 52 MET D N 1
ATOM 8132 C CA . MET D 1 52 ? -179.175 10.279 -72.959 1.00 91.13 52 MET D CA 1
ATOM 8133 C C . MET D 1 52 ? -178.999 9.937 -74.442 1.00 93.00 52 MET D C 1
ATOM 8134 O O . MET D 1 52 ? -179.974 9.943 -75.196 1.00 94.74 52 MET D O 1
ATOM 8139 N N . GLN D 1 53 ? -177.775 9.631 -74.867 1.00 92.40 53 GLN D N 1
ATOM 8140 C CA . GLN D 1 53 ? -177.566 9.271 -76.266 1.00 91.59 53 GLN D CA 1
ATOM 8141 C C . GLN D 1 53 ? -177.881 7.786 -76.427 1.00 92.62 53 GLN D C 1
ATOM 8142 O O . GLN D 1 53 ? -177.158 7.036 -77.086 1.00 87.26 53 GLN D O 1
ATOM 8148 N N . GLY D 1 54 ? -178.974 7.385 -75.787 1.00 96.14 54 GLY D N 1
ATOM 8149 C CA . GLY D 1 54 ? -179.455 6.019 -75.835 1.00 98.98 54 GLY D CA 1
ATOM 8150 C C . GLY D 1 54 ? -180.964 6.150 -75.858 1.00 101.28 54 GLY D C 1
ATOM 8151 O O . GLY D 1 54 ? -181.693 5.224 -76.204 1.00 100.64 54 GLY D O 1
ATOM 8152 N N . ILE D 1 55 ? -181.421 7.339 -75.479 1.00 102.05 55 ILE D N 1
ATOM 8153 C CA . ILE D 1 55 ? -182.836 7.674 -75.444 1.00 101.07 55 ILE D CA 1
ATOM 8154 C C . ILE D 1 55 ? -183.133 8.629 -76.597 1.00 101.23 55 ILE D C 1
ATOM 8155 O O . ILE D 1 55 ? -184.277 8.746 -77.035 1.00 104.14 55 ILE D O 1
ATOM 8160 N N . ILE D 1 56 ? -182.098 9.307 -77.088 1.00 102.55 56 ILE D N 1
ATOM 8161 C CA . ILE D 1 56 ? -182.257 10.252 -78.191 1.00 104.30 56 ILE D CA 1
ATOM 8162 C C . ILE D 1 56 ? -182.154 9.589 -79.565 1.00 110.74 56 ILE D C 1
ATOM 8163 O O . ILE D 1 56 ? -183.101 9.637 -80.354 1.00 113.14 56 ILE D O 1
ATOM 8168 N N . ASP D 1 57 ? -181.010 8.978 -79.861 1.00 115.56 57 ASP D N 1
ATOM 8169 C CA . ASP D 1 57 ? -180.847 8.323 -81.154 1.00 118.64 57 ASP D CA 1
ATOM 8170 C C . ASP D 1 57 ? -181.584 6.981 -81.172 1.00 120.63 57 ASP D C 1
ATOM 8171 O O . ASP D 1 57 ? -181.397 6.162 -82.076 1.00 124.13 57 ASP D O 1
ATOM 8176 N N . ASP D 1 58 ? -182.428 6.773 -80.164 1.00 116.26 58 ASP D N 1
ATOM 8177 C CA . ASP D 1 58 ? -183.225 5.556 -80.052 1.00 111.06 58 ASP D CA 1
ATOM 8178 C C . ASP D 1 58 ? -184.698 5.913 -80.214 1.00 109.02 58 ASP D C 1
ATOM 8179 O O . ASP D 1 58 ? -185.541 5.046 -80.448 1.00 107.57 58 ASP D O 1
ATOM 8184 N N . THR D 1 59 ? -185.004 7.199 -80.081 1.00 105.48 59 THR D N 1
ATOM 8185 C CA . THR D 1 59 ? -186.371 7.664 -80.239 1.00 104.59 59 THR D CA 1
ATOM 8186 C C . THR D 1 59 ? -186.629 7.699 -81.743 1.00 107.86 59 THR D C 1
ATOM 8187 O O . THR D 1 59 ? -187.773 7.781 -82.187 1.00 113.47 59 THR D O 1
ATOM 8191 N N . ASP D 1 60 ? -185.544 7.636 -82.516 1.00 108.54 60 ASP D N 1
ATOM 8192 C CA . ASP D 1 60 ? -185.607 7.639 -83.978 1.00 104.95 60 ASP D CA 1
ATOM 8193 C C . ASP D 1 60 ? -185.949 6.243 -84.503 1.00 107.79 60 ASP D C 1
ATOM 8194 O O . ASP D 1 60 ? -186.432 6.094 -85.626 1.00 108.12 60 ASP D O 1
ATOM 8199 N N . GLN D 1 61 ? -185.689 5.224 -83.685 1.00 109.61 61 GLN D N 1
ATOM 8200 C CA . GLN D 1 61 ? -185.996 3.846 -84.055 1.00 111.48 61 GLN D CA 1
ATOM 8201 C C . GLN D 1 61 ? -187.510 3.726 -84.178 1.00 112.37 61 GLN D C 1
ATOM 8202 O O . GLN D 1 61 ? -188.023 2.919 -84.953 1.00 112.58 61 GLN D O 1
ATOM 8208 N N . ASN D 1 62 ? -188.213 4.538 -83.395 1.00 112.56 62 ASN D N 1
ATOM 8209 C CA . ASN D 1 62 ? -189.670 4.567 -83.400 1.00 114.94 62 ASN D CA 1
ATOM 8210 C C . ASN D 1 62 ? -190.128 5.974 -83.768 1.00 114.55 62 ASN D C 1
ATOM 8211 O O . ASN D 1 62 ? -191.069 6.514 -83.184 1.00 114.75 62 ASN D O 1
ATOM 8216 N N . TYR D 1 63 ? -189.436 6.559 -84.739 1.00 113.65 63 TYR D N 1
ATOM 8217 C CA . TYR D 1 63 ? -189.735 7.898 -85.232 1.00 115.69 63 TYR D CA 1
ATOM 8218 C C . TYR D 1 63 ? -189.396 7.905 -86.718 1.00 116.54 63 TYR D C 1
ATOM 8219 O O . TYR D 1 63 ? -190.265 8.104 -87.567 1.00 119.74 63 TYR D O 1
ATOM 8228 N N . SER D 1 64 ? -188.123 7.673 -87.022 1.00 116.97 64 SER D N 1
ATOM 8229 C CA . SER D 1 64 ? -187.659 7.643 -88.403 1.00 114.37 64 SER D CA 1
ATOM 8230 C C . SER D 1 64 ? -188.127 6.346 -89.057 1.00 113.72 64 SER D C 1
ATOM 8231 O O . SER D 1 64 ? -187.914 6.126 -90.250 1.00 116.15 64 SER D O 1
ATOM 8234 N N . GLN D 1 65 ? -188.763 5.488 -88.265 1.00 108.43 65 GLN D N 1
ATOM 8235 C CA . GLN D 1 65 ? -189.277 4.217 -88.763 1.00 107.06 65 GLN D CA 1
ATOM 8236 C C . GLN D 1 65 ? -190.777 4.343 -88.986 1.00 108.99 65 GLN D C 1
ATOM 8237 O O . GLN D 1 65 ? -191.321 3.798 -89.947 1.00 112.24 65 GLN D O 1
ATOM 8243 N N . ARG D 1 66 ? -191.441 5.068 -88.092 1.00 103.05 66 ARG D N 1
ATOM 8244 C CA . ARG D 1 66 ? -192.877 5.262 -88.202 1.00 99.13 66 ARG D CA 1
ATOM 8245 C C . ARG D 1 66 ? -193.212 6.338 -89.227 1.00 98.91 66 ARG D C 1
ATOM 8246 O O . ARG D 1 66 ? -194.352 6.442 -89.669 1.00 100.84 66 ARG D O 1
ATOM 8254 N N . ILE D 1 67 ? -192.220 7.139 -89.606 1.00 99.52 67 ILE D N 1
ATOM 8255 C CA . ILE D 1 67 ? -192.437 8.164 -90.624 1.00 100.98 67 ILE D CA 1
ATOM 8256 C C . ILE D 1 67 ? -192.334 7.437 -91.963 1.00 104.11 67 ILE D C 1
ATOM 8257 O O . ILE D 1 67 ? -192.727 7.958 -93.009 1.00 103.88 67 ILE D O 1
ATOM 8262 N N . ASP D 1 68 ? -191.805 6.217 -91.906 1.00 108.44 68 ASP D N 1
ATOM 8263 C CA . ASP D 1 68 ? -191.658 5.373 -93.085 1.00 110.33 68 ASP D CA 1
ATOM 8264 C C . ASP D 1 68 ? -192.833 4.408 -93.174 1.00 110.36 68 ASP D C 1
ATOM 8265 O O . ASP D 1 68 ? -192.729 3.326 -93.751 1.00 110.76 68 ASP D O 1
ATOM 8270 N N . ASN D 1 69 ? -193.944 4.816 -92.568 1.00 109.73 69 ASN D N 1
ATOM 8271 C CA . ASN D 1 69 ? -195.193 4.064 -92.580 1.00 109.59 69 ASN D CA 1
ATOM 8272 C C . ASN D 1 69 ? -196.234 5.099 -92.992 1.00 109.61 69 ASN D C 1
ATOM 8273 O O . ASN D 1 69 ? -197.109 4.827 -93.815 1.00 112.05 69 ASN D O 1
ATOM 8278 N N . ILE D 1 70 ? -196.120 6.292 -92.410 1.00 106.21 70 ILE D N 1
ATOM 8279 C CA . ILE D 1 70 ? -196.999 7.410 -92.740 1.00 102.05 70 ILE D CA 1
ATOM 8280 C C . ILE D 1 70 ? -196.334 7.988 -93.989 1.00 99.93 70 ILE D C 1
ATOM 8281 O O . ILE D 1 70 ? -195.979 9.166 -94.056 1.00 96.07 70 ILE D O 1
ATOM 8286 N N . ARG D 1 71 ? -196.152 7.107 -94.967 1.00 100.28 71 ARG D N 1
ATOM 8287 C CA . ARG D 1 71 ? -195.519 7.431 -96.236 1.00 101.29 71 ARG D CA 1
ATOM 8288 C C . ARG D 1 71 ? -195.490 6.156 -97.085 1.00 103.30 71 ARG D C 1
ATOM 8289 O O . ARG D 1 71 ? -195.718 6.196 -98.296 1.00 101.76 71 ARG D O 1
ATOM 8297 N N . GLN D 1 72 ? -195.218 5.027 -96.432 1.00 105.45 72 GLN D N 1
ATOM 8298 C CA . GLN D 1 72 ? -195.162 3.726 -97.097 1.00 107.28 72 GLN D CA 1
ATOM 8299 C C . GLN D 1 72 ? -196.583 3.189 -97.248 1.00 106.99 72 GLN D C 1
ATOM 8300 O O . GLN D 1 72 ? -196.801 2.053 -97.673 1.00 108.29 72 GLN D O 1
ATOM 8306 N N . GLN D 1 73 ? -197.545 4.025 -96.877 1.00 104.55 73 GLN D N 1
ATOM 8307 C CA . GLN D 1 73 ? -198.951 3.681 -96.980 1.00 98.99 73 GLN D CA 1
ATOM 8308 C C . GLN D 1 73 ? -199.687 4.854 -97.612 1.00 97.44 73 GLN D C 1
ATOM 8309 O O . GLN D 1 73 ? -200.725 4.670 -98.242 1.00 100.32 73 GLN D O 1
ATOM 8315 N N . LEU D 1 74 ? -199.152 6.062 -97.440 1.00 90.64 74 LEU D N 1
ATOM 8316 C CA . LEU D 1 74 ? -199.770 7.234 -98.047 1.00 88.57 74 LEU D CA 1
ATOM 8317 C C . LEU D 1 74 ? -199.759 6.939 -99.533 1.00 92.60 74 LEU D C 1
ATOM 8318 O O . LEU D 1 74 ? -200.775 7.055 -100.214 1.00 99.29 74 LEU D O 1
ATOM 8323 N N . ALA D 1 75 ? -198.589 6.550 -100.023 1.00 95.29 75 ALA D N 1
ATOM 8324 C CA . ALA D 1 75 ? -198.422 6.219 -101.427 1.00 97.11 75 ALA D CA 1
ATOM 8325 C C . ALA D 1 75 ? -199.212 4.951 -101.726 1.00 98.05 75 ALA D C 1
ATOM 8326 O O . ALA D 1 75 ? -199.897 4.861 -102.745 1.00 100.74 75 ALA D O 1
ATOM 8328 N N . ASP D 1 76 ? -199.122 3.982 -100.819 1.00 94.23 76 ASP D N 1
ATOM 8329 C CA . ASP D 1 76 ? -199.813 2.703 -100.962 1.00 94.74 76 ASP D CA 1
ATOM 8330 C C . ASP D 1 76 ? -201.332 2.890 -100.923 1.00 93.58 76 ASP D C 1
ATOM 8331 O O . ASP D 1 76 ? -202.086 1.917 -100.887 1.00 91.64 76 ASP D O 1
ATOM 8336 N N . SER D 1 77 ? -201.778 4.143 -100.937 1.00 92.32 77 SER D N 1
ATOM 8337 C CA . SER D 1 77 ? -203.204 4.440 -100.891 1.00 91.24 77 SER D CA 1
ATOM 8338 C C . SER D 1 77 ? -203.590 5.687 -101.685 1.00 92.69 77 SER D C 1
ATOM 8339 O O . SER D 1 77 ? -204.775 5.958 -101.875 1.00 96.54 77 SER D O 1
ATOM 8342 N N . GLN D 1 78 ? -202.602 6.456 -102.133 1.00 95.23 78 GLN D N 1
ATOM 8343 C CA . GLN D 1 78 ? -202.890 7.649 -102.924 1.00 99.08 78 GLN D CA 1
ATOM 8344 C C . GLN D 1 78 ? -202.766 7.287 -104.398 1.00 103.00 78 GLN D C 1
ATOM 8345 O O . GLN D 1 78 ? -203.016 8.109 -105.284 1.00 102.46 78 GLN D O 1
ATOM 8351 N N . ASN D 1 79 ? -202.371 6.040 -104.640 1.00 103.77 79 ASN D N 1
ATOM 8352 C CA . ASN D 1 79 ? -202.231 5.506 -105.988 1.00 104.53 79 ASN D CA 1
ATOM 8353 C C . ASN D 1 79 ? -203.404 4.544 -106.138 1.00 105.69 79 ASN D C 1
ATOM 8354 O O . ASN D 1 79 ? -203.818 4.207 -107.250 1.00 105.62 79 ASN D O 1
ATOM 8359 N N . LYS D 1 80 ? -203.927 4.098 -104.997 1.00 101.14 80 LYS D N 1
ATOM 8360 C CA . LYS D 1 80 ? -205.061 3.188 -104.976 1.00 98.13 80 LYS D CA 1
ATOM 8361 C C . LYS D 1 80 ? -206.305 4.050 -105.148 1.00 96.29 80 LYS D C 1
ATOM 8362 O O . LYS D 1 80 ? -207.433 3.558 -105.178 1.00 97.48 80 LYS D O 1
ATOM 8368 N N . TYR D 1 81 ? -206.062 5.352 -105.256 1.00 92.41 81 TYR D N 1
ATOM 8369 C CA . TYR D 1 81 ? -207.097 6.356 -105.458 1.00 92.48 81 TYR D CA 1
ATOM 8370 C C . TYR D 1 81 ? -207.074 6.702 -106.944 1.00 98.00 81 TYR D C 1
ATOM 8371 O O . TYR D 1 81 ? -208.085 7.109 -107.517 1.00 104.89 81 TYR D O 1
ATOM 8380 N N . LYS D 1 82 ? -205.899 6.536 -107.551 1.00 100.21 82 LYS D N 1
ATOM 8381 C CA . LYS D 1 82 ? -205.686 6.802 -108.975 1.00 98.46 82 LYS D CA 1
ATOM 8382 C C . LYS D 1 82 ? -206.253 5.622 -109.773 1.00 95.92 82 LYS D C 1
ATOM 8383 O O . LYS D 1 82 ? -206.888 5.807 -110.812 1.00 87.93 82 LYS D O 1
ATOM 8389 N N . THR D 1 83 ? -206.007 4.412 -109.269 1.00 94.70 83 THR D N 1
ATOM 8390 C CA . THR D 1 83 ? -206.491 3.173 -109.878 1.00 93.95 83 THR D CA 1
ATOM 8391 C C . THR D 1 83 ? -207.953 2.977 -109.474 1.00 96.41 83 THR D C 1
ATOM 8392 O O . THR D 1 83 ? -208.505 1.877 -109.557 1.00 94.18 83 THR D O 1
ATOM 8396 N N . SER D 1 84 ? -208.566 4.066 -109.024 1.00 95.90 84 SER D N 1
ATOM 8397 C CA . SER D 1 84 ? -209.952 4.061 -108.592 1.00 91.92 84 SER D CA 1
ATOM 8398 C C . SER D 1 84 ? -210.622 5.265 -109.237 1.00 88.07 84 SER D C 1
ATOM 8399 O O . SER D 1 84 ? -211.837 5.294 -109.408 1.00 88.17 84 SER D O 1
ATOM 8402 N N . ASN D 1 85 ? -209.813 6.259 -109.592 1.00 85.48 85 ASN D N 1
ATOM 8403 C CA . ASN D 1 85 ? -210.316 7.463 -110.240 1.00 86.34 85 ASN D CA 1
ATOM 8404 C C . ASN D 1 85 ? -210.499 7.162 -111.718 1.00 93.56 85 ASN D C 1
ATOM 8405 O O . ASN D 1 85 ? -211.211 7.877 -112.423 1.00 97.70 85 ASN D O 1
ATOM 8410 N N . ARG D 1 86 ? -209.850 6.100 -112.186 1.00 98.95 86 ARG D N 1
ATOM 8411 C CA . ARG D 1 86 ? -209.971 5.704 -113.582 1.00 103.42 86 ARG D CA 1
ATOM 8412 C C . ARG D 1 86 ? -211.041 4.619 -113.704 1.00 101.65 86 ARG D C 1
ATOM 8413 O O . ARG D 1 86 ? -211.925 4.710 -114.559 1.00 103.09 86 ARG D O 1
ATOM 8421 N N . VAL D 1 87 ? -210.971 3.604 -112.840 1.00 92.95 87 VAL D N 1
ATOM 8422 C CA . VAL D 1 87 ? -211.942 2.511 -112.867 1.00 86.16 87 VAL D CA 1
ATOM 8423 C C . VAL D 1 87 ? -213.343 3.090 -112.716 1.00 87.04 87 VAL D C 1
ATOM 8424 O O . VAL D 1 87 ? -214.337 2.367 -112.763 1.00 86.65 87 VAL D O 1
ATOM 8428 N N . ILE D 1 88 ? -213.408 4.405 -112.536 1.00 84.29 88 ILE D N 1
ATOM 8429 C CA . ILE D 1 88 ? -214.676 5.105 -112.409 1.00 87.09 88 ILE D CA 1
ATOM 8430 C C . ILE D 1 88 ? -214.933 5.883 -113.692 1.00 84.62 88 ILE D C 1
ATOM 8431 O O . ILE D 1 88 ? -216.013 5.787 -114.277 1.00 88.72 88 ILE D O 1
ATOM 8436 N N . VAL D 1 89 ? -213.938 6.646 -114.134 1.00 79.76 89 VAL D N 1
ATOM 8437 C CA . VAL D 1 89 ? -214.077 7.418 -115.363 1.00 82.00 89 VAL D CA 1
ATOM 8438 C C . VAL D 1 89 ? -214.429 6.486 -116.526 1.00 82.52 89 VAL D C 1
ATOM 8439 O O . VAL D 1 89 ? -215.131 6.878 -117.461 1.00 77.16 89 VAL D O 1
ATOM 8443 N N . GLU D 1 90 ? -213.947 5.248 -116.452 1.00 84.30 90 GLU D N 1
ATOM 8444 C CA . GLU D 1 90 ? -214.220 4.256 -117.484 1.00 83.61 90 GLU D CA 1
ATOM 8445 C C . GLU D 1 90 ? -215.705 3.926 -117.527 1.00 85.51 90 GLU D C 1
ATOM 8446 O O . GLU D 1 90 ? -216.342 4.025 -118.577 1.00 93.36 90 GLU D O 1
ATOM 8452 N N . THR D 1 91 ? -216.253 3.529 -116.384 1.00 81.02 91 THR D N 1
ATOM 8453 C CA . THR D 1 91 ? -217.664 3.193 -116.308 1.00 82.32 91 THR D CA 1
ATOM 8454 C C . THR D 1 91 ? -218.513 4.445 -116.532 1.00 82.81 91 THR D C 1
ATOM 8455 O O . THR D 1 91 ? -219.661 4.355 -116.965 1.00 81.91 91 THR D O 1
ATOM 8459 N N . ILE D 1 92 ? -217.941 5.612 -116.245 1.00 82.49 92 ILE D N 1
ATOM 8460 C CA . ILE D 1 92 ? -218.633 6.885 -116.450 1.00 82.47 92 ILE D CA 1
ATOM 8461 C C . ILE D 1 92 ? -218.657 7.190 -117.949 1.00 83.69 92 ILE D C 1
ATOM 8462 O O . ILE D 1 92 ? -219.457 7.999 -118.425 1.00 85.28 92 ILE D O 1
ATOM 8467 N N . ASN D 1 93 ? -217.769 6.530 -118.687 1.00 82.73 93 ASN D N 1
ATOM 8468 C CA . ASN D 1 93 ? -217.675 6.701 -120.131 1.00 75.90 93 ASN D CA 1
ATOM 8469 C C . ASN D 1 93 ? -218.510 5.653 -120.868 1.00 73.48 93 ASN D C 1
ATOM 8470 O O . ASN D 1 93 ? -219.032 5.918 -121.953 1.00 69.06 93 ASN D O 1
ATOM 8475 N N . ILE D 1 94 ? -218.624 4.466 -120.277 1.00 61.14 94 ILE D N 1
ATOM 8476 C CA . ILE D 1 94 ? -219.433 3.402 -120.854 1.00 62.79 94 ILE D CA 1
ATOM 8477 C C . ILE D 1 94 ? -220.909 3.764 -120.696 1.00 72.44 94 ILE D C 1
ATOM 8478 O O . ILE D 1 94 ? -221.677 3.751 -121.659 1.00 77.86 94 ILE D O 1
ATOM 8483 N N . LEU D 1 95 ? -221.296 4.089 -119.467 1.00 77.01 95 LEU D N 1
ATOM 8484 C CA . LEU D 1 95 ? -222.675 4.438 -119.158 1.00 75.21 95 LEU D CA 1
ATOM 8485 C C . LEU D 1 95 ? -223.139 5.783 -119.718 1.00 77.39 95 LEU D C 1
ATOM 8486 O O . LEU D 1 95 ? -224.303 5.929 -120.093 1.00 77.91 95 LEU D O 1
ATOM 8491 N N . LYS D 1 96 ? -222.239 6.758 -119.785 1.00 79.46 96 LYS D N 1
ATOM 8492 C CA . LYS D 1 96 ? -222.587 8.082 -120.296 1.00 84.32 96 LYS D CA 1
ATOM 8493 C C . LYS D 1 96 ? -223.514 8.014 -121.517 1.00 86.09 96 LYS D C 1
ATOM 8494 O O . LYS D 1 96 ? -224.570 8.641 -121.532 1.00 81.97 96 LYS D O 1
ATOM 8500 N N . PRO D 1 97 ? -223.130 7.255 -122.559 1.00 88.04 97 PRO D N 1
ATOM 8501 C CA . PRO D 1 97 ? -223.970 7.142 -123.757 1.00 87.04 97 PRO D CA 1
ATOM 8502 C C . PRO D 1 97 ? -225.179 6.226 -123.555 1.00 86.68 97 PRO D C 1
ATOM 8503 O O . PRO D 1 97 ? -226.301 6.574 -123.924 1.00 86.04 97 PRO D O 1
ATOM 8507 N N . GLY D 1 98 ? -224.937 5.052 -122.976 1.00 90.13 98 GLY D N 1
ATOM 8508 C CA . GLY D 1 98 ? -226.003 4.093 -122.730 1.00 90.50 98 GLY D CA 1
ATOM 8509 C C . GLY D 1 98 ? -227.249 4.699 -122.106 1.00 93.03 98 GLY D C 1
ATOM 8510 O O . GLY D 1 98 ? -228.318 4.090 -122.124 1.00 92.23 98 GLY D O 1
ATOM 8511 N N . LEU D 1 99 ? -227.106 5.896 -121.542 1.00 90.27 99 LEU D N 1
ATOM 8512 C CA . LEU D 1 99 ? -228.222 6.598 -120.926 1.00 87.93 99 LEU D CA 1
ATOM 8513 C C . LEU D 1 99 ? -228.682 7.758 -121.800 1.00 91.94 99 LEU D C 1
ATOM 8514 O O . LEU D 1 99 ? -229.871 7.882 -122.084 1.00 99.28 99 LEU D O 1
ATOM 8519 N N . GLU D 1 100 ? -227.751 8.610 -122.227 1.00 92.67 100 GLU D N 1
ATOM 8520 C CA . GLU D 1 100 ? -228.100 9.744 -123.084 1.00 91.96 100 GLU D CA 1
ATOM 8521 C C . GLU D 1 100 ? -228.917 9.202 -124.254 1.00 91.98 100 GLU D C 1
ATOM 8522 O O . GLU D 1 100 ? -229.744 9.908 -124.834 1.00 88.47 100 GLU D O 1
ATOM 8528 N N . GLY D 1 101 ? -228.666 7.936 -124.585 1.00 92.65 101 GLY D N 1
ATOM 8529 C CA . GLY D 1 101 ? -229.362 7.282 -125.677 1.00 86.12 101 GLY D CA 1
ATOM 8530 C C . GLY D 1 101 ? -230.713 6.725 -125.276 1.00 83.88 101 GLY D C 1
ATOM 8531 O O . GLY D 1 101 ? -231.742 7.183 -125.767 1.00 86.72 101 GLY D O 1
ATOM 8532 N N . ALA D 1 102 ? -230.717 5.738 -124.385 1.00 79.96 102 ALA D N 1
ATOM 8533 C CA . ALA D 1 102 ? -231.966 5.134 -123.930 1.00 77.93 102 ALA D CA 1
ATOM 8534 C C . ALA D 1 102 ? -232.943 6.175 -123.376 1.00 77.39 102 ALA D C 1
ATOM 8535 O O . ALA D 1 102 ? -234.062 5.839 -122.989 1.00 75.92 102 ALA D O 1
ATOM 8537 N N . GLN D 1 103 ? -232.522 7.436 -123.334 1.00 79.39 103 GLN D N 1
ATOM 8538 C CA . GLN D 1 103 ? -233.388 8.501 -122.844 1.00 84.08 103 GLN D CA 1
ATOM 8539 C C . GLN D 1 103 ? -234.092 9.133 -124.043 1.00 89.95 103 GLN D C 1
ATOM 8540 O O . GLN D 1 103 ? -235.243 9.557 -123.940 1.00 96.70 103 GLN D O 1
ATOM 8546 N N . GLN D 1 104 ? -233.394 9.198 -125.177 1.00 95.55 104 GLN D N 1
ATOM 8547 C CA . GLN D 1 104 ? -233.971 9.754 -126.400 1.00 97.78 104 GLN D CA 1
ATOM 8548 C C . GLN D 1 104 ? -235.088 8.830 -126.874 1.00 94.30 104 GLN D C 1
ATOM 8549 O O . GLN D 1 104 ? -236.097 9.284 -127.413 1.00 92.70 104 GLN D O 1
ATOM 8555 N N . LEU D 1 105 ? -234.893 7.530 -126.674 1.00 86.45 105 LEU D N 1
ATOM 8556 C CA . LEU D 1 105 ? -235.888 6.532 -127.040 1.00 86.28 105 LEU D CA 1
ATOM 8557 C C . LEU D 1 105 ? -237.216 6.944 -126.411 1.00 92.46 105 LEU D C 1
ATOM 8558 O O . LEU D 1 105 ? -238.263 6.941 -127.063 1.00 95.73 105 LEU D O 1
ATOM 8563 N N . ASP D 1 106 ? -237.147 7.308 -125.134 1.00 94.67 106 ASP D N 1
ATOM 8564 C CA . ASP D 1 106 ? -238.312 7.721 -124.366 1.00 94.26 106 ASP D CA 1
ATOM 8565 C C . ASP D 1 106 ? -238.861 9.081 -124.793 1.00 94.76 106 ASP D C 1
ATOM 8566 O O . ASP D 1 106 ? -239.967 9.448 -124.410 1.00 97.82 106 ASP D O 1
ATOM 8571 N N . GLU D 1 107 ? -238.093 9.831 -125.578 1.00 98.09 107 GLU D N 1
ATOM 8572 C CA . GLU D 1 107 ? -238.557 11.132 -126.063 1.00 101.89 107 GLU D CA 1
ATOM 8573 C C . GLU D 1 107 ? -239.207 10.938 -127.427 1.00 101.40 107 GLU D C 1
ATOM 8574 O O . GLU D 1 107 ? -240.130 11.664 -127.802 1.00 98.87 107 GLU D O 1
ATOM 8580 N N . ASN D 1 108 ? -238.703 9.955 -128.168 1.00 103.86 108 ASN D N 1
ATOM 8581 C CA . ASN D 1 108 ? -239.232 9.625 -129.483 1.00 100.36 108 ASN D CA 1
ATOM 8582 C C . ASN D 1 108 ? -240.617 9.037 -129.277 1.00 101.21 108 ASN D C 1
ATOM 8583 O O . ASN D 1 108 ? -241.609 9.571 -129.778 1.00 99.41 108 ASN D O 1
ATOM 8588 N N . TYR D 1 109 ? -240.680 7.938 -128.527 1.00 94.98 109 TYR D N 1
ATOM 8589 C CA . TYR D 1 109 ? -241.952 7.291 -128.235 1.00 90.90 109 TYR D CA 1
ATOM 8590 C C . TYR D 1 109 ? -242.915 8.366 -127.733 1.00 92.97 109 TYR D C 1
ATOM 8591 O O . TYR D 1 109 ? -244.129 8.248 -127.882 1.00 93.36 109 TYR D O 1
ATOM 8600 N N . GLY D 1 110 ? -242.354 9.422 -127.153 1.00 96.40 110 GLY D N 1
ATOM 8601 C CA . GLY D 1 110 ? -243.160 10.511 -126.633 1.00 94.73 110 GLY D CA 1
ATOM 8602 C C . GLY D 1 110 ? -243.932 11.251 -127.705 1.00 94.95 110 GLY D C 1
ATOM 8603 O O . GLY D 1 110 ? -245.072 11.652 -127.486 1.00 97.35 110 GLY D O 1
ATOM 8604 N N . HIS D 1 111 ? -243.314 11.440 -128.865 1.00 94.75 111 HIS D N 1
ATOM 8605 C CA . HIS D 1 111 ? -243.968 12.136 -129.965 1.00 98.80 111 HIS D CA 1
ATOM 8606 C C . HIS D 1 111 ? -244.906 11.186 -130.702 1.00 97.12 111 HIS D C 1
ATOM 8607 O O . HIS D 1 111 ? -246.012 11.565 -131.088 1.00 97.66 111 HIS D O 1
ATOM 8614 N N . VAL D 1 112 ? -244.453 9.949 -130.886 1.00 94.50 112 VAL D N 1
ATOM 8615 C CA . VAL D 1 112 ? -245.234 8.928 -131.574 1.00 88.20 112 VAL D CA 1
ATOM 8616 C C . VAL D 1 112 ? -246.513 8.560 -130.822 1.00 90.32 112 VAL D C 1
ATOM 8617 O O . VAL D 1 112 ? -247.591 8.541 -131.413 1.00 95.68 112 VAL D O 1
ATOM 8621 N N . SER D 1 113 ? -246.401 8.271 -129.528 1.00 90.09 113 SER D N 1
ATOM 8622 C CA . SER D 1 113 ? -247.577 7.916 -128.735 1.00 91.54 113 SER D CA 1
ATOM 8623 C C . SER D 1 113 ? -248.595 9.045 -128.844 1.00 94.31 113 SER D C 1
ATOM 8624 O O . SER D 1 113 ? -249.804 8.816 -128.784 1.00 92.01 113 SER D O 1
ATOM 8627 N N . THR D 1 114 ? -248.093 10.267 -128.998 1.00 96.60 114 THR D N 1
ATOM 8628 C CA . THR D 1 114 ? -248.948 11.439 -129.133 1.00 100.67 114 THR D CA 1
ATOM 8629 C C . THR D 1 114 ? -249.713 11.340 -130.443 1.00 101.55 114 THR D C 1
ATOM 8630 O O . THR D 1 114 ? -250.942 11.389 -130.459 1.00 105.82 114 THR D O 1
ATOM 8634 N N . GLU D 1 115 ? -248.978 11.204 -131.541 1.00 101.18 115 GLU D N 1
ATOM 8635 C CA . GLU D 1 115 ? -249.592 11.080 -132.855 1.00 100.06 115 GLU D CA 1
ATOM 8636 C C . GLU D 1 115 ? -250.645 9.983 -132.822 1.00 98.11 115 GLU D C 1
ATOM 8637 O O . GLU D 1 115 ? -251.826 10.242 -133.056 1.00 96.67 115 GLU D O 1
ATOM 8643 N N . LEU D 1 116 ? -250.207 8.763 -132.520 1.00 95.48 116 LEU D N 1
ATOM 8644 C CA . LEU D 1 116 ? -251.099 7.612 -132.452 1.00 93.12 116 LEU D CA 1
ATOM 8645 C C . LEU D 1 116 ? -252.362 7.922 -131.656 1.00 96.74 116 LEU D C 1
ATOM 8646 O O . LEU D 1 116 ? -253.455 7.509 -132.039 1.00 103.03 116 LEU D O 1
ATOM 8651 N N . ARG D 1 117 ? -252.217 8.647 -130.551 1.00 100.44 117 ARG D N 1
ATOM 8652 C CA . ARG D 1 117 ? -253.376 9.002 -129.739 1.00 99.98 117 ARG D CA 1
ATOM 8653 C C . ARG D 1 117 ? -254.308 9.914 -130.538 1.00 102.45 117 ARG D C 1
ATOM 8654 O O . ARG D 1 117 ? -255.520 9.698 -130.578 1.00 100.64 117 ARG D O 1
ATOM 8662 N N . ARG D 1 118 ? -253.729 10.929 -131.174 1.00 102.77 118 ARG D N 1
ATOM 8663 C CA . ARG D 1 118 ? -254.491 11.885 -131.969 1.00 105.08 118 ARG D CA 1
ATOM 8664 C C . ARG D 1 118 ? -255.290 11.228 -133.087 1.00 105.79 118 ARG D C 1
ATOM 8665 O O . ARG D 1 118 ? -256.297 11.773 -133.539 1.00 109.28 118 ARG D O 1
ATOM 8673 N N . ARG D 1 119 ? -254.844 10.061 -133.540 1.00 102.59 119 ARG D N 1
ATOM 8674 C CA . ARG D 1 119 ? -255.562 9.361 -134.593 1.00 99.83 119 ARG D CA 1
ATOM 8675 C C . ARG D 1 119 ? -256.516 8.330 -134.000 1.00 95.43 119 ARG D C 1
ATOM 8676 O O . ARG D 1 119 ? -257.527 7.996 -134.613 1.00 99.17 119 ARG D O 1
ATOM 8684 N N . ILE D 1 120 ? -256.201 7.832 -132.808 1.00 86.98 120 ILE D N 1
ATOM 8685 C CA . ILE D 1 120 ? -257.074 6.869 -132.145 1.00 82.56 120 ILE D CA 1
ATOM 8686 C C . ILE D 1 120 ? -258.290 7.634 -131.631 1.00 83.46 120 ILE D C 1
ATOM 8687 O O . ILE D 1 120 ? -259.363 7.066 -131.435 1.00 85.63 120 ILE D O 1
ATOM 8692 N N . VAL D 1 121 ? -258.106 8.930 -131.409 1.00 83.86 121 VAL D N 1
ATOM 8693 C CA . VAL D 1 121 ? -259.180 9.786 -130.928 1.00 87.00 121 VAL D CA 1
ATOM 8694 C C . VAL D 1 121 ? -260.087 10.168 -132.084 1.00 90.17 121 VAL D C 1
ATOM 8695 O O . VAL D 1 121 ? -261.304 10.010 -132.008 1.00 93.21 121 VAL D O 1
ATOM 8699 N N . THR D 1 122 ? -259.486 10.669 -133.156 1.00 92.42 122 THR D N 1
ATOM 8700 C CA . THR D 1 122 ? -260.245 11.078 -134.327 1.00 94.28 122 THR D CA 1
ATOM 8701 C C . THR D 1 122 ? -261.007 9.907 -134.955 1.00 93.32 122 THR D C 1
ATOM 8702 O O . THR D 1 122 ? -262.140 10.076 -135.408 1.00 95.36 122 THR D O 1
ATOM 8706 N N . LEU D 1 123 ? -260.404 8.721 -134.977 1.00 86.54 123 LEU D N 1
ATOM 8707 C CA . LEU D 1 123 ? -261.082 7.570 -135.564 1.00 83.92 123 LEU D CA 1
ATOM 8708 C C . LEU D 1 123 ? -262.184 7.060 -134.651 1.00 87.16 123 LEU D C 1
ATOM 8709 O O . LEU D 1 123 ? -263.292 6.778 -135.109 1.00 93.02 123 LEU D O 1
ATOM 8714 N N . LYS D 1 124 ? -261.882 6.939 -133.362 1.00 84.47 124 LYS D N 1
ATOM 8715 C CA . LYS D 1 124 ? -262.873 6.468 -132.403 1.00 83.39 124 LYS D CA 1
ATOM 8716 C C . LYS D 1 124 ? -264.042 7.445 -132.352 1.00 84.25 124 LYS D C 1
ATOM 8717 O O . LYS D 1 124 ? -265.176 7.056 -132.082 1.00 84.13 124 LYS D O 1
ATOM 8723 N N . GLN D 1 125 ? -263.749 8.715 -132.609 1.00 85.10 125 GLN D N 1
ATOM 8724 C CA . GLN D 1 125 ? -264.761 9.764 -132.604 1.00 86.38 125 GLN D CA 1
ATOM 8725 C C . GLN D 1 125 ? -265.723 9.521 -133.756 1.00 87.66 125 GLN D C 1
ATOM 8726 O O . GLN D 1 125 ? -266.933 9.406 -133.559 1.00 89.98 125 GLN D O 1
ATOM 8732 N N . ARG D 1 126 ? -265.169 9.448 -134.962 1.00 84.33 126 ARG D N 1
ATOM 8733 C CA . ARG D 1 126 ? -265.964 9.216 -136.156 1.00 81.12 126 ARG D CA 1
ATOM 8734 C C . ARG D 1 126 ? -266.666 7.866 -136.073 1.00 79.50 126 ARG D C 1
ATOM 8735 O O . ARG D 1 126 ? -267.893 7.794 -136.165 1.00 80.33 126 ARG D O 1
ATOM 8743 N N . VAL D 1 127 ? -265.892 6.798 -135.897 1.00 72.32 127 VAL D N 1
ATOM 8744 C CA . VAL D 1 127 ? -266.470 5.466 -135.792 1.00 66.55 127 VAL D CA 1
ATOM 8745 C C . VAL D 1 127 ? -267.640 5.494 -134.821 1.00 72.31 127 VAL D C 1
ATOM 8746 O O . VAL D 1 127 ? -268.667 4.859 -135.049 1.00 74.98 127 VAL D O 1
ATOM 8750 N N . ALA D 1 128 ? -267.486 6.246 -133.739 1.00 78.98 128 ALA D N 1
ATOM 8751 C CA . ALA D 1 128 ? -268.543 6.351 -132.746 1.00 82.99 128 ALA D CA 1
ATOM 8752 C C . ALA D 1 128 ? -269.851 6.827 -133.375 1.00 83.76 128 ALA D C 1
ATOM 8753 O O . ALA D 1 128 ? -270.861 6.124 -133.313 1.00 83.51 128 ALA D O 1
ATOM 8755 N N . THR D 1 129 ? -269.831 8.012 -133.987 1.00 77.50 129 THR D N 1
ATOM 8756 C CA . THR D 1 129 ? -271.035 8.565 -134.602 1.00 79.51 129 THR D CA 1
ATOM 8757 C C . THR D 1 129 ? -271.652 7.626 -135.627 1.00 78.17 129 THR D C 1
ATOM 8758 O O . THR D 1 129 ? -272.863 7.429 -135.635 1.00 87.17 129 THR D O 1
ATOM 8762 N N . GLN D 1 130 ? -270.830 7.052 -136.498 1.00 72.94 130 GLN D N 1
ATOM 8763 C CA . GLN D 1 130 ? -271.351 6.131 -137.498 1.00 66.41 130 GLN D CA 1
ATOM 8764 C C . GLN D 1 130 ? -272.168 5.029 -136.845 1.00 66.01 130 GLN D C 1
ATOM 8765 O O . GLN D 1 130 ? -273.123 4.536 -137.434 1.00 72.67 130 GLN D O 1
ATOM 8771 N N . VAL D 1 131 ? -271.794 4.643 -135.629 1.00 62.34 131 VAL D N 1
ATOM 8772 C CA . VAL D 1 131 ? -272.528 3.605 -134.918 1.00 61.79 131 VAL D CA 1
ATOM 8773 C C . VAL D 1 131 ? -273.836 4.197 -134.390 1.00 64.33 131 VAL D C 1
ATOM 8774 O O . VAL D 1 131 ? -274.868 3.526 -134.366 1.00 61.14 131 VAL D O 1
ATOM 8778 N N . ASN D 1 132 ? -273.787 5.459 -133.975 1.00 66.99 132 ASN D N 1
ATOM 8779 C CA . ASN D 1 132 ? -274.972 6.150 -133.475 1.00 69.01 132 ASN D CA 1
ATOM 8780 C C . ASN D 1 132 ? -275.938 6.360 -134.631 1.00 69.58 132 ASN D C 1
ATOM 8781 O O . ASN D 1 132 ? -277.114 5.997 -134.551 1.00 74.10 132 ASN D O 1
ATOM 8786 N N . ARG D 1 133 ? -275.422 6.953 -135.703 1.00 63.17 133 ARG D N 1
ATOM 8787 C CA . ARG D 1 133 ? -276.200 7.227 -136.901 1.00 57.55 133 ARG D CA 1
ATOM 8788 C C . ARG D 1 133 ? -276.894 5.938 -137.362 1.00 61.07 133 ARG D C 1
ATOM 8789 O O . ARG D 1 133 ? -278.067 5.961 -137.753 1.00 55.49 133 ARG D O 1
ATOM 8797 N N . ILE D 1 134 ? -276.169 4.821 -137.293 1.00 54.38 134 ILE D N 1
ATOM 8798 C CA . ILE D 1 134 ? -276.704 3.520 -137.685 1.00 49.78 134 ILE D CA 1
ATOM 8799 C C . ILE D 1 134 ? -277.815 3.037 -136.762 1.00 56.21 134 ILE D C 1
ATOM 8800 O O . ILE D 1 134 ? -278.825 2.514 -137.233 1.00 62.11 134 ILE D O 1
ATOM 8805 N N . LYS D 1 135 ? -277.635 3.195 -135.454 1.00 63.17 135 LYS D N 1
ATOM 8806 C CA . LYS D 1 135 ? -278.657 2.753 -134.506 1.00 66.29 135 LYS D CA 1
ATOM 8807 C C . LYS D 1 135 ? -279.909 3.618 -134.634 1.00 65.31 135 LYS D C 1
ATOM 8808 O O . LYS D 1 135 ? -281.032 3.110 -134.573 1.00 66.15 135 LYS D O 1
ATOM 8814 N N . ALA D 1 136 ? -279.720 4.923 -134.812 1.00 56.66 136 ALA D N 1
ATOM 8815 C CA . ALA D 1 136 ? -280.859 5.821 -134.972 1.00 58.95 136 ALA D CA 1
ATOM 8816 C C . ALA D 1 136 ? -281.654 5.315 -136.167 1.00 62.03 136 ALA D C 1
ATOM 8817 O O . ALA D 1 136 ? -282.880 5.207 -136.113 1.00 62.08 136 ALA D O 1
ATOM 8819 N N . LEU D 1 137 ? -280.931 4.997 -137.239 1.00 62.88 137 LEU D N 1
ATOM 8820 C CA . LEU D 1 137 ? -281.527 4.482 -138.465 1.00 59.00 137 LEU D CA 1
ATOM 8821 C C . LEU D 1 137 ? -282.320 3.212 -138.181 1.00 52.94 137 LEU D C 1
ATOM 8822 O O . LEU D 1 137 ? -283.473 3.098 -138.589 1.00 55.62 137 LEU D O 1
ATOM 8827 N N . GLN D 1 138 ? -281.719 2.260 -137.475 1.00 47.80 138 GLN D N 1
ATOM 8828 C CA . GLN D 1 138 ? -282.443 1.033 -137.183 1.00 49.56 138 GLN D CA 1
ATOM 8829 C C . GLN D 1 138 ? -283.746 1.324 -136.461 1.00 54.57 138 GLN D C 1
ATOM 8830 O O . GLN D 1 138 ? -284.706 0.557 -136.569 1.00 58.22 138 GLN D O 1
ATOM 8836 N N . ASN D 1 139 ? -283.784 2.425 -135.719 1.00 55.49 139 ASN D N 1
ATOM 8837 C CA . ASN D 1 139 ? -284.995 2.776 -134.990 1.00 56.73 139 ASN D CA 1
ATOM 8838 C C . ASN D 1 139 ? -286.071 3.276 -135.936 1.00 54.77 139 ASN D C 1
ATOM 8839 O O . ASN D 1 139 ? -287.197 2.785 -135.912 1.00 54.56 139 ASN D O 1
ATOM 8844 N N . SER D 1 140 ? -285.716 4.251 -136.767 1.00 51.26 140 SER D N 1
ATOM 8845 C CA . SER D 1 140 ? -286.649 4.826 -137.727 1.00 47.89 140 SER D CA 1
ATOM 8846 C C . SER D 1 140 ? -287.232 3.704 -138.599 1.00 50.26 140 SER D C 1
ATOM 8847 O O . SER D 1 140 ? -288.431 3.674 -138.878 1.00 48.60 140 SER D O 1
ATOM 8850 N N . ILE D 1 141 ? -286.375 2.780 -139.017 1.00 45.13 141 ILE D N 1
ATOM 8851 C CA . ILE D 1 141 ? -286.797 1.648 -139.832 1.00 45.54 141 ILE D CA 1
ATOM 8852 C C . ILE D 1 141 ? -287.753 0.761 -139.037 1.00 48.16 141 ILE D C 1
ATOM 8853 O O . ILE D 1 141 ? -288.687 0.171 -139.588 1.00 42.68 141 ILE D O 1
ATOM 8858 N N . GLN D 1 142 ? -287.512 0.665 -137.736 1.00 53.46 142 GLN D N 1
ATOM 8859 C CA . GLN D 1 142 ? -288.352 -0.153 -136.876 1.00 53.63 142 GLN D CA 1
ATOM 8860 C C . GLN D 1 142 ? -289.740 0.458 -136.710 1.00 55.52 142 GLN D C 1
ATOM 8861 O O . GLN D 1 142 ? -290.739 -0.260 -136.713 1.00 55.03 142 GLN D O 1
ATOM 8867 N N . GLU D 1 143 ? -289.819 1.778 -136.573 1.00 47.15 143 GLU D N 1
ATOM 8868 C CA . GLU D 1 143 ? -291.123 2.390 -136.416 1.00 52.24 143 GLU D CA 1
ATOM 8869 C C . GLU D 1 143 ? -291.849 2.391 -137.752 1.00 56.84 143 GLU D C 1
ATOM 8870 O O . GLU D 1 143 ? -293.080 2.369 -137.801 1.00 60.57 143 GLU D O 1
ATOM 8876 N N . GLN D 1 144 ? -291.085 2.395 -138.840 1.00 62.66 144 GLN D N 1
ATOM 8877 C CA . GLN D 1 144 ? -291.682 2.351 -140.169 1.00 53.55 144 GLN D CA 1
ATOM 8878 C C . GLN D 1 144 ? -292.278 0.955 -140.367 1.00 50.14 144 GLN D C 1
ATOM 8879 O O . GLN D 1 144 ? -293.361 0.809 -140.928 1.00 48.53 144 GLN D O 1
ATOM 8885 N N . VAL D 1 145 ? -291.575 -0.072 -139.895 1.00 43.61 145 VAL D N 1
ATOM 8886 C CA . VAL D 1 145 ? -292.080 -1.433 -140.017 1.00 45.30 145 VAL D CA 1
ATOM 8887 C C . VAL D 1 145 ? -293.373 -1.574 -139.215 1.00 54.91 145 VAL D C 1
ATOM 8888 O O . VAL D 1 145 ? -294.169 -2.476 -139.462 1.00 63.85 145 VAL D O 1
ATOM 8892 N N . VAL D 1 146 ? -293.584 -0.683 -138.252 1.00 57.99 146 VAL D N 1
ATOM 8893 C CA . VAL D 1 146 ? -294.801 -0.725 -137.443 1.00 61.62 146 VAL D CA 1
ATOM 8894 C C . VAL D 1 146 ? -295.956 -0.073 -138.197 1.00 57.18 146 VAL D C 1
ATOM 8895 O O . VAL D 1 146 ? -297.035 -0.652 -138.319 1.00 55.30 146 VAL D O 1
ATOM 8899 N N . GLU D 1 147 ? -295.717 1.134 -138.696 1.00 51.52 147 GLU D N 1
ATOM 8900 C CA . GLU D 1 147 ? -296.721 1.877 -139.439 1.00 54.75 147 GLU D CA 1
ATOM 8901 C C . GLU D 1 147 ? -297.121 1.124 -140.699 1.00 56.88 147 GLU D C 1
ATOM 8902 O O . GLU D 1 147 ? -298.284 1.137 -141.095 1.00 64.95 147 GLU D O 1
ATOM 8908 N N . MET D 1 148 ? -296.144 0.465 -141.314 1.00 49.98 148 MET D N 1
ATOM 8909 C CA . MET D 1 148 ? -296.360 -0.285 -142.541 1.00 46.66 148 MET D CA 1
ATOM 8910 C C . MET D 1 148 ? -297.251 -1.502 -142.319 1.00 52.59 148 MET D C 1
ATOM 8911 O O . MET D 1 148 ? -298.227 -1.692 -143.038 1.00 64.25 148 MET D O 1
ATOM 8916 N N . LYS D 1 149 ? -296.925 -2.325 -141.325 1.00 58.58 149 LYS D N 1
ATOM 8917 C CA . LYS D 1 149 ? -297.721 -3.517 -141.039 1.00 56.11 149 LYS D CA 1
ATOM 8918 C C . LYS D 1 149 ? -299.181 -3.133 -140.827 1.00 60.10 149 LYS D C 1
ATOM 8919 O O . LYS D 1 149 ? -300.083 -3.940 -141.043 1.00 65.46 149 LYS D O 1
ATOM 8925 N N . ARG D 1 150 ? -299.405 -1.892 -140.407 1.00 58.80 150 ARG D N 1
ATOM 8926 C CA . ARG D 1 150 ? -300.755 -1.386 -140.189 1.00 57.93 150 ARG D CA 1
ATOM 8927 C C . ARG D 1 150 ? -301.331 -0.877 -141.501 1.00 54.37 150 ARG D C 1
ATOM 8928 O O . ARG D 1 150 ? -302.474 -1.162 -141.843 1.00 61.52 150 ARG D O 1
ATOM 8936 N N . LEU D 1 151 ? -300.523 -0.118 -142.228 1.00 47.95 151 LEU D N 1
ATOM 8937 C CA . LEU D 1 151 ? -300.939 0.459 -143.492 1.00 45.55 151 LEU D CA 1
ATOM 8938 C C . LEU D 1 151 ? -301.344 -0.590 -144.520 1.00 48.45 151 LEU D C 1
ATOM 8939 O O . LEU D 1 151 ? -302.416 -0.494 -145.112 1.00 44.52 151 LEU D O 1
ATOM 8944 N N . GLU D 1 152 ? -300.491 -1.590 -144.734 1.00 45.79 152 GLU D N 1
ATOM 8945 C CA . GLU D 1 152 ? -300.803 -2.632 -145.704 1.00 44.60 152 GLU D CA 1
ATOM 8946 C C . GLU D 1 152 ? -302.180 -3.203 -145.438 1.00 38.94 152 GLU D C 1
ATOM 8947 O O . GLU D 1 152 ? -302.947 -3.421 -146.367 1.00 50.98 152 GLU D O 1
ATOM 8953 N N . VAL D 1 153 ? -302.497 -3.441 -144.172 1.00 40.57 153 VAL D N 1
ATOM 8954 C CA . VAL D 1 153 ? -303.801 -3.985 -143.825 1.00 40.00 153 VAL D CA 1
ATOM 8955 C C . VAL D 1 153 ? -304.903 -2.969 -144.097 1.00 35.66 153 VAL D C 1
ATOM 8956 O O . VAL D 1 153 ? -305.988 -3.343 -144.529 1.00 36.81 153 VAL D O 1
ATOM 8960 N N . ASP D 1 154 ? -304.630 -1.689 -143.862 1.00 33.64 154 ASP D N 1
ATOM 8961 C CA . ASP D 1 154 ? -305.641 -0.662 -144.104 1.00 35.12 154 ASP D CA 1
ATOM 8962 C C . ASP D 1 154 ? -305.980 -0.641 -145.597 1.00 41.18 154 ASP D C 1
ATOM 8963 O O . ASP D 1 154 ? -307.147 -0.618 -145.982 1.00 48.24 154 ASP D O 1
ATOM 8968 N N . ILE D 1 155 ? -304.955 -0.659 -146.440 1.00 37.80 155 ILE D N 1
ATOM 8969 C CA . ILE D 1 155 ? -305.176 -0.638 -147.872 1.00 39.07 155 ILE D CA 1
ATOM 8970 C C . ILE D 1 155 ? -305.852 -1.912 -148.361 1.00 43.55 155 ILE D C 1
ATOM 8971 O O . ILE D 1 155 ? -306.685 -1.859 -149.262 1.00 44.76 155 ILE D O 1
ATOM 8976 N N . ASP D 1 156 ? -305.506 -3.052 -147.768 1.00 35.86 156 ASP D N 1
ATOM 8977 C CA . ASP D 1 156 ? -306.111 -4.318 -148.169 1.00 35.84 156 ASP D CA 1
ATOM 8978 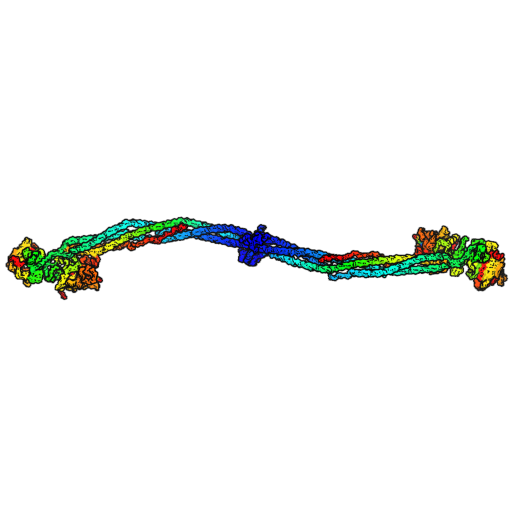C C . ASP D 1 156 ? -307.619 -4.234 -147.970 1.00 42.55 156 ASP D C 1
ATOM 8979 O O . ASP D 1 156 ? -308.407 -4.610 -148.836 1.00 49.15 156 ASP D O 1
ATOM 8984 N N . ILE D 1 157 ? -308.006 -3.727 -146.813 1.00 43.32 157 ILE D N 1
ATOM 8985 C CA . ILE D 1 157 ? -309.402 -3.581 -146.463 1.00 38.48 157 ILE D CA 1
ATOM 8986 C C . ILE D 1 157 ? -310.093 -2.574 -147.376 1.00 41.37 157 ILE D C 1
ATOM 8987 O O . ILE D 1 157 ? -311.182 -2.834 -147.886 1.00 41.76 157 ILE D O 1
ATOM 8992 N N . LYS D 1 158 ? -309.455 -1.432 -147.595 1.00 37.64 158 LYS D N 1
ATOM 8993 C CA . LYS D 1 158 ? -310.047 -0.408 -148.435 1.00 38.03 158 LYS D CA 1
ATOM 8994 C C . LYS D 1 158 ? -310.123 -0.765 -149.922 1.00 46.86 158 LYS D C 1
ATOM 8995 O O . LYS D 1 158 ? -311.072 -0.369 -150.603 1.00 53.89 158 LYS D O 1
ATOM 9001 N N . ILE D 1 159 ? -309.145 -1.509 -150.435 1.00 43.81 159 ILE D N 1
ATOM 9002 C CA . ILE D 1 159 ? -309.194 -1.896 -151.840 1.00 36.82 159 ILE D CA 1
ATOM 9003 C C . ILE D 1 159 ? -310.355 -2.861 -152.017 1.00 40.91 159 ILE D C 1
ATOM 9004 O O . ILE D 1 159 ? -311.132 -2.747 -152.964 1.00 45.08 159 ILE D O 1
ATOM 9009 N N . ARG D 1 160 ? -310.476 -3.807 -151.093 1.00 34.63 160 ARG D N 1
ATOM 9010 C CA . ARG D 1 160 ? -311.543 -4.788 -151.182 1.00 33.92 160 ARG D CA 1
ATOM 9011 C C . ARG D 1 160 ? -312.915 -4.132 -151.115 1.00 36.60 160 ARG D C 1
ATOM 9012 O O . ARG D 1 160 ? -313.874 -4.643 -151.689 1.00 37.57 160 ARG D O 1
ATOM 9020 N N . ALA D 1 161 ? -313.008 -2.997 -150.429 1.00 37.59 161 ALA D N 1
ATOM 9021 C CA . ALA D 1 161 ? -314.282 -2.299 -150.297 1.00 38.97 161 ALA D CA 1
ATOM 9022 C C . ALA D 1 161 ? -314.697 -1.628 -151.599 1.00 42.14 161 ALA D C 1
ATOM 9023 O O . ALA D 1 161 ? -315.749 -1.000 -151.672 1.00 51.85 161 ALA D O 1
ATOM 9025 N N . CYS D 1 162 ? -313.859 -1.732 -152.622 1.00 34.29 162 CYS D N 1
ATOM 9026 C CA . CYS D 1 162 ? -314.200 -1.147 -153.903 1.00 34.96 162 CYS D CA 1
ATOM 9027 C C . CYS D 1 162 ? -314.985 -2.173 -154.708 1.00 38.83 162 CYS D C 1
ATOM 9028 O O . CYS D 1 162 ? -315.726 -1.822 -155.624 1.00 38.53 162 CYS D O 1
ATOM 9031 N N . LYS D 1 163 ? -314.821 -3.441 -154.337 1.00 38.54 163 LYS D N 1
ATOM 9032 C CA . LYS D 1 163 ? -315.481 -4.555 -155.007 1.00 33.47 163 LYS D CA 1
ATOM 9033 C C . LYS D 1 163 ? -316.983 -4.344 -155.188 1.00 33.03 163 LYS D C 1
ATOM 9034 O O . LYS D 1 163 ? -317.562 -4.811 -156.161 1.00 39.94 163 LYS D O 1
ATOM 9040 N N . GLY D 1 164 ? -317.611 -3.633 -154.261 1.00 34.80 164 GLY D N 1
ATOM 9041 C CA . GLY D 1 164 ? -319.038 -3.390 -154.368 1.00 23.69 164 GLY D CA 1
ATOM 9042 C C . GLY D 1 164 ? -319.387 -2.044 -154.990 1.00 35.12 164 GLY D C 1
ATOM 9043 O O . GLY D 1 164 ? -320.510 -1.557 -154.838 1.00 35.76 164 GLY D O 1
ATOM 9044 N N . SER D 1 165 ? -318.445 -1.434 -155.704 1.00 29.27 165 SER D N 1
ATOM 9045 C CA . SER D 1 165 ? -318.714 -0.143 -156.325 1.00 31.70 165 SER D CA 1
ATOM 9046 C C . SER D 1 165 ? -318.110 -0.046 -157.721 1.00 36.26 165 SER D C 1
ATOM 9047 O O . SER D 1 165 ? -318.620 0.674 -158.574 1.00 44.52 165 SER D O 1
ATOM 9050 N N . CYS D 1 166 ? -317.027 -0.778 -157.952 1.00 33.21 166 CYS D N 1
ATOM 9051 C CA . CYS D 1 166 ? -316.346 -0.750 -159.234 1.00 32.49 166 CYS D CA 1
ATOM 9052 C C . CYS D 1 166 ? -316.608 -2.000 -160.060 1.00 39.20 166 CYS D C 1
ATOM 9053 O O . CYS D 1 166 ? -316.880 -3.073 -159.516 1.00 48.28 166 CYS D O 1
ATOM 9056 N N . ALA D 1 167 ? -316.514 -1.853 -161.378 1.00 35.91 167 ALA D N 1
ATOM 9057 C CA . ALA D 1 167 ? -316.753 -2.947 -162.313 1.00 30.43 167 ALA D CA 1
ATOM 9058 C C . ALA D 1 167 ? -315.852 -4.159 -162.100 1.00 35.23 167 ALA D C 1
ATOM 9059 O O . ALA D 1 167 ? -316.292 -5.306 -162.251 1.00 35.62 167 ALA D O 1
ATOM 9061 N N . ARG D 1 168 ? -314.595 -3.912 -161.750 1.00 33.79 168 ARG D N 1
ATOM 9062 C CA . ARG D 1 168 ? -313.641 -4.993 -161.535 1.00 35.54 168 ARG D CA 1
ATOM 9063 C C . ARG D 1 168 ? -312.964 -4.817 -160.175 1.00 39.36 168 ARG D C 1
ATOM 9064 O O . ARG D 1 168 ? -312.829 -3.695 -159.691 1.00 37.72 168 ARG D O 1
ATOM 9072 N N . SER D 1 169 ? -312.531 -5.923 -159.573 1.00 33.44 169 SER D N 1
ATOM 9073 C CA . SER D 1 169 ? -311.880 -5.884 -158.271 1.00 31.01 169 SER D CA 1
ATOM 9074 C C . SER D 1 169 ? -310.499 -6.527 -158.261 1.00 34.92 169 SER D C 1
ATOM 9075 O O . SER D 1 169 ? -310.343 -7.687 -158.620 1.00 37.15 169 SER D O 1
ATOM 9078 N N . PHE D 1 170 ? -309.494 -5.775 -157.833 1.00 37.43 170 PHE D N 1
ATOM 9079 C CA . PHE D 1 170 ? -308.142 -6.312 -157.764 1.00 40.31 170 PHE D CA 1
ATOM 9080 C C . PHE D 1 170 ? -307.942 -7.093 -156.465 1.00 41.92 170 PHE D C 1
ATOM 9081 O O . PHE D 1 170 ? -308.017 -6.532 -155.369 1.00 36.87 170 PHE D O 1
ATOM 9089 N N . ASP D 1 171 ? -307.683 -8.387 -156.588 1.00 36.26 171 ASP D N 1
ATOM 9090 C CA . ASP D 1 171 ? -307.482 -9.213 -155.413 1.00 41.06 171 ASP D CA 1
ATOM 9091 C C . ASP D 1 171 ? -306.098 -8.959 -154.823 1.00 42.44 171 ASP D C 1
ATOM 9092 O O . ASP D 1 171 ? -305.084 -9.295 -155.422 1.00 41.36 171 ASP D O 1
ATOM 9097 N N . TYR D 1 172 ? -306.061 -8.316 -153.665 1.00 39.65 172 TYR D N 1
ATOM 9098 C CA . TYR D 1 172 ? -304.798 -8.071 -153.003 1.00 43.20 172 TYR D CA 1
ATOM 9099 C C . TYR D 1 172 ? -304.903 -8.793 -151.673 1.00 48.57 172 TYR D C 1
ATOM 9100 O O . TYR D 1 172 ? -305.923 -8.705 -150.984 1.00 48.33 172 TYR D O 1
ATOM 9109 N N . GLN D 1 173 ? -303.849 -9.507 -151.311 1.00 50.78 173 GLN D N 1
ATOM 9110 C CA . GLN D 1 173 ? -303.851 -10.260 -150.072 1.00 52.01 173 GLN D CA 1
ATOM 9111 C C . GLN D 1 173 ? -302.610 -9.901 -149.261 1.00 52.62 173 GLN D C 1
ATOM 9112 O O . GLN D 1 173 ? -301.499 -9.898 -149.794 1.00 58.67 173 GLN D O 1
ATOM 9118 N N . VAL D 1 174 ? -302.801 -9.585 -147.981 1.00 55.71 174 VAL D N 1
ATOM 9119 C CA . VAL D 1 174 ? -301.683 -9.237 -147.098 1.00 59.76 174 VAL D CA 1
ATOM 9120 C C . VAL D 1 174 ? -300.849 -10.475 -146.807 1.00 61.69 174 VAL D C 1
ATOM 9121 O O . VAL D 1 174 ? -301.398 -11.530 -146.486 1.00 53.59 174 VAL D O 1
ATOM 9125 N N . ASP D 1 175 ? -299.528 -10.342 -146.915 1.00 68.91 175 ASP D N 1
ATOM 9126 C CA . ASP D 1 175 ? -298.624 -11.462 -146.664 1.00 77.68 175 ASP D CA 1
ATOM 9127 C C . ASP D 1 175 ? -298.710 -11.989 -145.224 1.00 78.16 175 ASP D C 1
ATOM 9128 O O . ASP D 1 175 ? -298.640 -13.200 -145.000 1.00 78.21 175 ASP D O 1
ATOM 9133 N N . LYS D 1 176 ? -298.858 -11.081 -144.259 1.00 79.61 176 LYS D N 1
ATOM 9134 C CA . LYS D 1 176 ? -298.955 -11.437 -142.836 1.00 84.67 176 LYS D CA 1
ATOM 9135 C C . LYS D 1 176 ? -297.723 -12.148 -142.292 1.00 87.69 176 LYS D C 1
ATOM 9136 O O . LYS D 1 176 ? -297.675 -12.499 -141.111 1.00 83.23 176 LYS D O 1
ATOM 9142 N N . GLU D 1 177 ? -296.736 -12.360 -143.156 1.00 91.71 177 GLU D N 1
ATOM 9143 C CA . GLU D 1 177 ? -295.505 -13.034 -142.768 1.00 93.56 177 GLU D CA 1
ATOM 9144 C C . GLU D 1 177 ? -294.278 -12.305 -143.296 1.00 93.04 177 GLU D C 1
ATOM 9145 O O . GLU D 1 177 ? -293.185 -12.416 -142.735 1.00 94.29 177 GLU D O 1
ATOM 9151 N N . GLY D 1 178 ? -294.456 -11.565 -144.384 1.00 87.51 178 GLY D N 1
ATOM 9152 C CA . GLY D 1 178 ? -293.339 -10.827 -144.932 1.00 80.29 178 GLY D CA 1
ATOM 9153 C C . GLY D 1 178 ? -292.758 -9.967 -143.828 1.00 76.78 178 GLY D C 1
ATOM 9154 O O . GLY D 1 178 ? -291.571 -9.643 -143.829 1.00 76.76 178 GLY D O 1
ATOM 9155 N N . TYR D 1 179 ? -293.599 -9.621 -142.859 1.00 70.08 179 TYR D N 1
ATOM 9156 C CA . TYR D 1 179 ? -293.166 -8.787 -141.754 1.00 69.70 179 TYR D CA 1
ATOM 9157 C C . TYR D 1 179 ? -292.393 -9.484 -140.654 1.00 74.32 179 TYR D C 1
ATOM 9158 O O . TYR D 1 179 ? -291.433 -8.921 -140.130 1.00 74.84 179 TYR D O 1
ATOM 9167 N N . ASP D 1 180 ? -292.787 -10.700 -140.291 1.00 82.61 180 ASP D N 1
ATOM 9168 C CA . ASP D 1 180 ? -292.064 -11.393 -139.231 1.00 89.47 180 ASP D CA 1
ATOM 9169 C C . ASP D 1 180 ? -290.657 -11.767 -139.695 1.00 89.75 180 ASP D C 1
ATOM 9170 O O . ASP D 1 180 ? -289.754 -11.980 -138.880 1.00 90.14 180 ASP D O 1
ATOM 9175 N N . ASN D 1 181 ? -290.474 -11.831 -141.009 1.00 86.54 181 ASN D N 1
ATOM 9176 C CA . ASN D 1 181 ? -289.173 -12.154 -141.571 1.00 84.25 181 ASN D CA 1
ATOM 9177 C C . ASN D 1 181 ? -288.323 -10.882 -141.538 1.00 82.58 181 ASN D C 1
ATOM 9178 O O . ASN D 1 181 ? -287.106 -10.927 -141.344 1.00 79.30 181 ASN D O 1
ATOM 9183 N N . ILE D 1 182 ? -288.977 -9.741 -141.729 1.00 79.68 182 ILE D N 1
ATOM 9184 C CA . ILE D 1 182 ? -288.288 -8.462 -141.686 1.00 71.28 182 ILE D CA 1
ATOM 9185 C C . ILE D 1 182 ? -287.884 -8.226 -140.246 1.00 75.58 182 ILE D C 1
ATOM 9186 O O . ILE D 1 182 ? -286.739 -7.885 -139.959 1.00 78.19 182 ILE D O 1
ATOM 9191 N N . GLN D 1 183 ? -288.841 -8.412 -139.341 1.00 76.16 183 GLN D N 1
ATOM 9192 C CA . GLN D 1 183 ? -288.595 -8.215 -137.920 1.00 72.59 183 GLN D CA 1
ATOM 9193 C C . GLN D 1 183 ? -287.508 -9.167 -137.441 1.00 72.89 183 GLN D C 1
ATOM 9194 O O . GLN D 1 183 ? -286.862 -8.929 -136.420 1.00 78.26 183 GLN D O 1
ATOM 9200 N N . LYS D 1 184 ? -287.306 -10.247 -138.184 1.00 65.00 184 LYS D N 1
ATOM 9201 C CA . LYS D 1 184 ? -286.278 -11.205 -137.832 1.00 70.75 184 LYS D CA 1
ATOM 9202 C C . LYS D 1 184 ? -284.930 -10.510 -138.026 1.00 78.34 184 LYS D C 1
ATOM 9203 O O . LYS D 1 184 ? -284.039 -10.614 -137.183 1.00 84.10 184 LYS D O 1
ATOM 9209 N N . HIS D 1 185 ? -284.792 -9.790 -139.137 1.00 80.03 185 HIS D N 1
ATOM 9210 C CA . HIS D 1 185 ? -283.560 -9.064 -139.433 1.00 73.70 185 HIS D CA 1
ATOM 9211 C C . HIS D 1 185 ? -283.310 -7.921 -138.456 1.00 71.37 185 HIS D C 1
ATOM 9212 O O . HIS D 1 185 ? -282.212 -7.791 -137.927 1.00 73.64 185 HIS D O 1
ATOM 9219 N N . LEU D 1 186 ? -284.321 -7.086 -138.228 1.00 71.18 186 LEU D N 1
ATOM 9220 C CA . LEU D 1 186 ? -284.180 -5.959 -137.309 1.00 70.55 186 LEU D CA 1
ATOM 9221 C C . LEU D 1 186 ? -283.579 -6.386 -135.973 1.00 74.18 186 LEU D C 1
ATOM 9222 O O . LEU D 1 186 ? -282.722 -5.693 -135.421 1.00 75.81 186 LEU D O 1
ATOM 9227 N N . THR D 1 187 ? -284.029 -7.523 -135.454 1.00 72.60 187 THR D N 1
ATOM 9228 C CA . THR D 1 187 ? -283.514 -8.016 -134.181 1.00 79.62 187 THR D CA 1
ATOM 9229 C C . THR D 1 187 ? -282.092 -8.532 -134.372 1.00 79.04 187 THR D C 1
ATOM 9230 O O . THR D 1 187 ? -281.211 -8.296 -133.542 1.00 78.27 187 THR D O 1
ATOM 9234 N N . GLN D 1 188 ? -281.881 -9.233 -135.480 1.00 80.46 188 GLN D N 1
ATOM 9235 C CA . GLN D 1 188 ? -280.579 -9.791 -135.826 1.00 78.47 188 GLN D CA 1
ATOM 9236 C C . GLN D 1 188 ? -279.523 -8.689 -135.953 1.00 76.77 188 GLN D C 1
ATOM 9237 O O . GLN D 1 188 ? -278.344 -8.918 -135.698 1.00 81.57 188 GLN D O 1
ATOM 9243 N N . ALA D 1 189 ? -279.952 -7.493 -136.346 1.00 72.64 189 ALA D N 1
ATOM 9244 C CA . ALA D 1 189 ? -279.041 -6.363 -136.496 1.00 70.54 189 ALA D CA 1
ATOM 9245 C C . ALA D 1 189 ? -278.880 -5.639 -135.170 1.00 75.16 189 ALA D C 1
ATOM 9246 O O . ALA D 1 189 ? -277.922 -4.893 -134.967 1.00 77.72 189 ALA D O 1
ATOM 9248 N N . SER D 1 190 ? -279.829 -5.853 -134.268 1.00 78.17 190 SER D N 1
ATOM 9249 C CA . SER D 1 190 ? -279.786 -5.213 -132.964 1.00 79.58 190 SER D CA 1
ATOM 9250 C C . SER D 1 190 ? -278.900 -6.021 -132.023 1.00 82.44 190 SER D C 1
ATOM 9251 O O . SER D 1 190 ? -278.327 -5.480 -131.076 1.00 88.68 190 SER D O 1
ATOM 9254 N N . SER D 1 191 ? -278.787 -7.318 -132.297 1.00 79.98 191 SER D N 1
ATOM 9255 C CA . SER D 1 191 ? -277.980 -8.213 -131.476 1.00 81.86 191 SER D CA 1
ATOM 9256 C C . SER D 1 191 ? -276.480 -7.948 -131.609 1.00 87.00 191 SER D C 1
ATOM 9257 O O . SER D 1 191 ? -275.746 -8.026 -130.623 1.00 90.27 191 SER D O 1
ATOM 9260 N N . ILE D 1 192 ? -276.027 -7.645 -132.825 1.00 89.60 192 ILE D N 1
ATOM 9261 C CA . ILE D 1 192 ? -274.615 -7.356 -133.072 1.00 89.30 192 ILE D CA 1
ATOM 9262 C C . ILE D 1 192 ? -274.129 -6.259 -132.111 1.00 93.05 192 ILE D C 1
ATOM 9263 O O . ILE D 1 192 ? -274.851 -5.297 -131.837 1.00 95.35 192 ILE D O 1
ATOM 9268 N N . ASP D 1 193 ? -272.901 -6.410 -131.613 1.00 94.90 193 ASP D N 1
ATOM 9269 C CA . ASP D 1 193 ? -272.306 -5.484 -130.641 1.00 95.54 193 ASP D CA 1
ATOM 9270 C C . ASP D 1 193 ? -272.136 -4.001 -130.997 1.00 94.64 193 ASP D C 1
ATOM 9271 O O . ASP D 1 193 ? -273.085 -3.215 -130.917 1.00 91.91 193 ASP D O 1
ATOM 9276 N N . MET D 1 194 ? -270.909 -3.632 -131.356 1.00 93.82 194 MET D N 1
ATOM 9277 C CA . MET D 1 194 ? -270.533 -2.256 -131.704 1.00 99.99 194 MET D CA 1
ATOM 9278 C C . MET D 1 194 ? -270.186 -1.433 -130.466 1.00 101.43 194 MET D C 1
ATOM 9279 O O . MET D 1 194 ? -270.034 -0.208 -130.537 1.00 97.19 194 MET D O 1
ATOM 9284 N N . HIS D 1 195 ? -270.058 -2.137 -129.341 1.00 105.05 195 HIS D N 1
ATOM 9285 C CA . HIS D 1 195 ? -269.698 -1.569 -128.041 1.00 103.01 195 HIS D CA 1
ATOM 9286 C C . HIS D 1 195 ? -269.972 -0.070 -127.917 1.00 106.48 195 HIS D C 1
ATOM 9287 O O . HIS D 1 195 ? -269.041 0.732 -127.809 1.00 103.85 195 HIS D O 1
ATOM 9294 N N . PRO D 1 196 ? -271.255 0.329 -127.930 1.00 111.29 196 PRO D N 1
ATOM 9295 C CA . PRO D 1 196 ? -271.610 1.749 -127.814 1.00 112.77 196 PRO D CA 1
ATOM 9296 C C . PRO D 1 196 ? -271.246 2.305 -126.434 1.00 114.00 196 PRO D C 1
ATOM 9297 O O . PRO D 1 196 ? -271.204 3.522 -126.224 1.00 109.87 196 PRO D O 1
ATOM 9301 N N . ASP D 1 197 ? -270.978 1.388 -125.507 1.00 118.08 197 ASP D N 1
ATOM 9302 C CA . ASP D 1 197 ? -270.608 1.719 -124.133 1.00 119.86 197 ASP D CA 1
ATOM 9303 C C . ASP D 1 197 ? -269.095 1.893 -124.009 1.00 119.28 197 ASP D C 1
ATOM 9304 O O . ASP D 1 197 ? -268.612 2.687 -123.201 1.00 117.08 197 ASP D O 1
ATOM 9309 N N . PHE D 1 198 ? -268.361 1.137 -124.822 1.00 118.15 198 PHE D N 1
ATOM 9310 C CA . PHE D 1 198 ? -266.902 1.166 -124.832 1.00 115.14 198 PHE D CA 1
ATOM 9311 C C . PHE D 1 198 ? -266.388 2.513 -125.345 1.00 110.08 198 PHE D C 1
ATOM 9312 O O . PHE D 1 198 ? -265.238 2.634 -125.773 1.00 105.11 198 PHE D O 1
ATOM 9320 N N . GLN D 1 199 ? -267.259 3.520 -125.302 1.00 103.13 199 GLN D N 1
ATOM 9321 C CA . GLN D 1 199 ? -266.921 4.873 -125.726 1.00 97.87 199 GLN D CA 1
ATOM 9322 C C . GLN D 1 199 ? -266.524 5.667 -124.479 1.00 102.80 199 GLN D C 1
ATOM 9323 O O . GLN D 1 199 ? -267.385 6.135 -123.724 1.00 100.15 199 GLN D O 1
ATOM 9329 N N . THR D 1 200 ? -265.215 5.801 -124.267 1.00 109.18 200 THR D N 1
ATOM 9330 C CA . THR D 1 200 ? -264.663 6.523 -123.121 1.00 103.82 200 THR D CA 1
ATOM 9331 C C . THR D 1 200 ? -263.276 7.087 -123.440 1.00 106.69 200 THR D C 1
ATOM 9332 O O . THR D 1 200 ? -262.347 6.340 -123.745 1.00 110.88 200 THR D O 1
ATOM 9336 N N . THR D 1 201 ? -263.158 8.410 -123.355 1.00 109.84 201 THR D N 1
ATOM 9337 C CA . THR D 1 201 ? -261.926 9.161 -123.628 1.00 113.71 201 THR D CA 1
ATOM 9338 C C . THR D 1 201 ? -260.583 8.417 -123.771 1.00 116.69 201 THR D C 1
ATOM 9339 O O . THR D 1 201 ? -259.936 8.520 -124.816 1.00 116.38 201 THR D O 1
ATOM 9343 N N . THR D 1 202 ? -260.159 7.703 -122.724 1.00 116.35 202 THR D N 1
ATOM 9344 C CA . THR D 1 202 ? -258.896 6.942 -122.715 1.00 114.06 202 THR D CA 1
ATOM 9345 C C . THR D 1 202 ? -257.649 7.743 -122.311 1.00 114.34 202 THR D C 1
ATOM 9346 O O . THR D 1 202 ? -257.400 8.839 -122.822 1.00 110.38 202 THR D O 1
ATOM 9350 N N . LEU D 1 203 ? -256.867 7.163 -121.400 1.00 116.27 203 LEU D N 1
ATOM 9351 C CA . LEU D 1 203 ? -255.642 7.770 -120.872 1.00 116.21 203 LEU D CA 1
ATOM 9352 C C . LEU D 1 203 ? -254.738 8.440 -121.909 1.00 118.66 203 LEU D C 1
ATOM 9353 O O . LEU D 1 203 ? -254.908 8.258 -123.115 1.00 124.84 203 LEU D O 1
ATOM 9358 N N . SER D 1 204 ? -253.770 9.212 -121.413 1.00 121.21 204 SER D N 1
ATOM 9359 C CA . SER D 1 204 ? -252.810 9.940 -122.249 1.00 121.67 204 SER D CA 1
ATOM 9360 C C . SER D 1 204 ? -251.423 9.974 -121.585 1.00 123.00 204 SER D C 1
ATOM 9361 O O . SER D 1 204 ? -251.021 11.004 -121.042 1.00 126.11 204 SER D O 1
ATOM 9364 N N . THR D 1 205 ? -250.699 8.853 -121.648 1.00 120.54 205 THR D N 1
ATOM 9365 C CA . THR D 1 205 ? -249.368 8.719 -121.038 1.00 117.31 205 THR D CA 1
ATOM 9366 C C . THR D 1 205 ? -249.215 9.500 -119.730 1.00 122.63 205 THR D C 1
ATOM 9367 O O . THR D 1 205 ? -248.348 10.374 -119.616 1.00 123.50 205 THR D O 1
ATOM 9371 N N . LEU D 1 206 ? -250.056 9.180 -118.745 1.00 121.33 206 LEU D N 1
ATOM 9372 C CA . LEU D 1 206 ? -250.006 9.852 -117.448 1.00 118.61 206 LEU D CA 1
ATOM 9373 C C . LEU D 1 206 ? -248.840 9.373 -116.585 1.00 120.88 206 LEU D C 1
ATOM 9374 O O . LEU D 1 206 ? -248.792 8.210 -116.177 1.00 119.45 206 LEU D O 1
ATOM 9379 N N . LYS D 1 207 ? -247.905 10.286 -116.323 1.00 125.53 207 LYS D N 1
ATOM 9380 C CA . LYS D 1 207 ? -246.724 10.018 -115.500 1.00 128.70 207 LYS D CA 1
ATOM 9381 C C . LYS D 1 207 ? -245.668 9.131 -116.170 1.00 128.51 207 LYS D C 1
ATOM 9382 O O . LYS D 1 207 ? -245.819 7.907 -116.242 1.00 128.25 207 LYS D O 1
ATOM 9388 N N . MET D 1 208 ? -244.592 9.760 -116.644 1.00 125.88 208 MET D N 1
ATOM 9389 C CA . MET D 1 208 ? -243.508 9.041 -117.307 1.00 124.28 208 MET D CA 1
ATOM 9390 C C . MET D 1 208 ? -242.371 9.927 -117.824 1.00 123.89 208 MET D C 1
ATOM 9391 O O . MET D 1 208 ? -241.953 9.771 -118.973 1.00 126.87 208 MET D O 1
ATOM 9396 N N . ARG D 1 209 ? -241.862 10.845 -117.002 1.00 120.40 209 ARG D N 1
ATOM 9397 C CA . ARG D 1 209 ? -240.768 11.711 -117.454 1.00 117.76 209 ARG D CA 1
ATOM 9398 C C . ARG D 1 209 ? -239.419 10.994 -117.377 1.00 118.12 209 ARG D C 1
ATOM 9399 O O . ARG D 1 209 ? -239.059 10.431 -116.339 1.00 116.32 209 ARG D O 1
ATOM 9407 N N . PRO D 1 210 ? -238.653 11.013 -118.486 1.00 117.18 210 PRO D N 1
ATOM 9408 C CA . PRO D 1 210 ? -237.338 10.369 -118.584 1.00 116.76 210 PRO D CA 1
ATOM 9409 C C . PRO D 1 210 ? -236.236 11.035 -117.766 1.00 116.08 210 PRO D C 1
ATOM 9410 O O . PRO D 1 210 ? -236.298 12.230 -117.472 1.00 114.76 210 PRO D O 1
ATOM 9414 N N . LEU D 1 211 ? -235.231 10.247 -117.395 1.00 113.13 211 LEU D N 1
ATOM 9415 C CA . LEU D 1 211 ? -234.103 10.771 -116.642 1.00 109.57 211 LEU D CA 1
ATOM 9416 C C . LEU D 1 211 ? -233.342 11.660 -117.616 1.00 109.39 211 LEU D C 1
ATOM 9417 O O . LEU D 1 211 ? -232.517 11.174 -118.393 1.00 106.47 211 LEU D O 1
ATOM 9422 N N . LYS D 1 212 ? -233.644 12.957 -117.583 1.00 112.83 212 LYS D N 1
ATOM 9423 C CA . LYS D 1 212 ? -233.009 13.939 -118.465 1.00 116.53 212 LYS D CA 1
ATOM 9424 C C . LYS D 1 212 ? -231.505 13.986 -118.186 1.00 119.06 212 LYS D C 1
ATOM 9425 O O . LYS D 1 212 ? -230.986 14.998 -117.707 1.00 116.74 212 LYS D O 1
ATOM 9431 N N . ASP D 1 213 ? -230.814 12.890 -118.500 1.00 119.94 213 ASP D N 1
ATOM 9432 C CA . ASP D 1 213 ? -229.377 12.770 -118.266 1.00 118.43 213 ASP D CA 1
ATOM 9433 C C . ASP D 1 213 ? -228.623 14.086 -118.295 1.00 116.05 213 ASP D C 1
ATOM 9434 O O . ASP D 1 213 ? -228.644 14.822 -119.283 1.00 110.24 213 ASP D O 1
ATOM 9439 N N . SER D 1 214 ? -227.950 14.356 -117.187 1.00 116.12 214 SER D N 1
ATOM 9440 C CA . SER D 1 214 ? -227.165 15.563 -117.010 1.00 118.33 214 SER D CA 1
ATOM 9441 C C . SER D 1 214 ? -226.592 15.464 -115.601 1.00 119.85 214 SER D C 1
ATOM 9442 O O . SER D 1 214 ? -225.832 16.328 -115.158 1.00 122.03 214 SER D O 1
ATOM 9445 N N . ASN D 1 215 ? -226.972 14.390 -114.909 1.00 123.97 215 ASN D N 1
ATOM 9446 C CA . ASN D 1 215 ? -226.521 14.118 -113.545 1.00 122.80 215 ASN D CA 1
ATOM 9447 C C . ASN D 1 215 ? -225.297 13.195 -113.563 1.00 119.59 215 ASN D C 1
ATOM 9448 O O . ASN D 1 215 ? -224.882 12.680 -112.522 1.00 118.75 215 ASN D O 1
ATOM 9453 N N . VAL D 1 216 ? -224.730 12.992 -114.752 1.00 113.10 216 VAL D N 1
ATOM 9454 C CA . VAL D 1 216 ? -223.553 12.143 -114.928 1.00 105.59 216 VAL D CA 1
ATOM 9455 C C . VAL D 1 216 ? -222.329 12.923 -115.426 1.00 108.93 216 VAL D C 1
ATOM 9456 O O . VAL D 1 216 ? -221.195 12.578 -115.086 1.00 108.90 216 VAL D O 1
ATOM 9460 N N . PRO D 1 217 ? -222.539 13.975 -116.246 1.00 115.51 217 PRO D N 1
ATOM 9461 C CA . PRO D 1 217 ? -221.425 14.779 -116.769 1.00 120.23 217 PRO D CA 1
ATOM 9462 C C . PRO D 1 217 ? -220.610 15.513 -115.697 1.00 126.43 217 PRO D C 1
ATOM 9463 O O . PRO D 1 217 ? -219.494 15.967 -115.965 1.00 128.96 217 PRO D O 1
ATOM 9467 N N . GLU D 1 218 ? -221.167 15.629 -114.493 1.00 133.59 218 GLU D N 1
ATOM 9468 C CA . GLU D 1 218 ? -220.489 16.321 -113.395 1.00 139.00 218 GLU D CA 1
ATOM 9469 C C . GLU D 1 218 ? -219.219 15.634 -112.904 1.00 139.97 218 GLU D C 1
ATOM 9470 O O . GLU D 1 218 ? -218.152 16.250 -112.856 1.00 140.89 218 GLU D O 1
ATOM 9476 N N . HIS D 1 219 ? -219.342 14.362 -112.538 1.00 135.61 219 HIS D N 1
ATOM 9477 C CA . HIS D 1 219 ? -218.220 13.586 -112.020 1.00 131.97 219 HIS D CA 1
ATOM 9478 C C . HIS D 1 219 ? -216.892 13.829 -112.740 1.00 132.72 219 HIS D C 1
ATOM 9479 O O . HIS D 1 219 ? -215.823 13.729 -112.130 1.00 132.32 219 HIS D O 1
ATOM 9486 N N . PHE D 1 220 ? -216.960 14.150 -114.030 1.00 130.81 220 PHE D N 1
ATOM 9487 C CA . PHE D 1 220 ? -215.758 14.405 -114.825 1.00 129.72 220 PHE D CA 1
ATOM 9488 C C . PHE D 1 220 ? -214.825 15.427 -114.165 1.00 128.44 220 PHE D C 1
ATOM 9489 O O . PHE D 1 220 ? -213.735 15.020 -113.701 1.00 123.76 220 PHE D O 1
ATOM 9497 N N . ILE E 2 63 ? -185.867 -1.884 -67.545 1.00 114.13 63 ILE E N 1
ATOM 9498 C CA . ILE E 2 63 ? -184.532 -1.663 -68.179 1.00 117.34 63 ILE E CA 1
ATOM 9499 C C . ILE E 2 63 ? -184.628 -0.599 -69.277 1.00 118.96 63 ILE E C 1
ATOM 9500 O O . ILE E 2 63 ? -185.713 -0.337 -69.801 1.00 118.40 63 ILE E O 1
ATOM 9505 N N . TYR E 2 64 ? -183.498 0.021 -69.616 1.00 115.67 64 TYR E N 1
ATOM 9506 C CA . TYR E 2 64 ? -183.478 1.069 -70.636 1.00 113.09 64 TYR E CA 1
ATOM 9507 C C . TYR E 2 64 ? -182.297 0.967 -71.608 1.00 109.39 64 TYR E C 1
ATOM 9508 O O . TYR E 2 64 ? -181.454 0.080 -71.475 1.00 107.68 64 TYR E O 1
ATOM 9517 N N . PRO E 2 65 ? -182.223 1.876 -72.601 1.00 109.48 65 PRO E N 1
ATOM 9518 C CA . PRO E 2 65 ? -181.145 1.879 -73.599 1.00 108.08 65 PRO E CA 1
ATOM 9519 C C . PRO E 2 65 ? -179.691 2.046 -73.137 1.00 107.13 65 PRO E C 1
ATOM 9520 O O . PRO E 2 65 ? -179.046 1.069 -72.749 1.00 105.66 65 PRO E O 1
ATOM 9524 N N . ASP E 2 66 ? -179.183 3.278 -73.199 1.00 104.35 66 ASP E N 1
ATOM 9525 C CA . ASP E 2 66 ? -177.798 3.597 -72.832 1.00 101.18 66 ASP E CA 1
ATOM 9526 C C . ASP E 2 66 ? -176.877 3.237 -73.992 1.00 96.99 66 ASP E C 1
ATOM 9527 O O . ASP E 2 66 ? -176.806 2.075 -74.397 1.00 93.15 66 ASP E O 1
ATOM 9532 N N . ALA E 2 67 ? -176.175 4.230 -74.526 1.00 92.61 67 ALA E N 1
ATOM 9533 C CA . ALA E 2 67 ? -175.266 3.989 -75.638 1.00 95.40 67 ALA E CA 1
ATOM 9534 C C . ALA E 2 67 ? -174.436 5.217 -75.999 1.00 99.10 67 ALA E C 1
ATOM 9535 O O . ALA E 2 67 ? -174.894 6.351 -75.858 1.00 101.48 67 ALA E O 1
ATOM 9537 N N . GLY E 2 68 ? -173.211 4.980 -76.464 1.00 101.90 68 GLY E N 1
ATOM 9538 C CA . GLY E 2 68 ? -172.334 6.072 -76.853 1.00 104.88 68 GLY E CA 1
ATOM 9539 C C . GLY E 2 68 ? -171.092 6.217 -75.994 1.00 109.05 68 GLY E C 1
ATOM 9540 O O . GLY E 2 68 ? -170.414 7.243 -76.048 1.00 106.62 68 GLY E O 1
ATOM 9541 N N . GLY E 2 69 ? -170.781 5.190 -75.209 1.00 114.70 69 GLY E N 1
ATOM 9542 C CA . GLY E 2 69 ? -169.618 5.257 -74.343 1.00 118.41 69 GLY E CA 1
ATOM 9543 C C . GLY E 2 69 ? -168.487 4.301 -74.670 1.00 121.45 69 GLY E C 1
ATOM 9544 O O . GLY E 2 69 ? -168.578 3.497 -75.599 1.00 122.33 69 GLY E O 1
ATOM 9545 N N . CYS E 2 70 ? -167.415 4.400 -73.888 1.00 125.37 70 CYS E N 1
ATOM 9546 C CA . CYS E 2 70 ? -166.227 3.564 -74.049 1.00 127.07 70 CYS E CA 1
ATOM 9547 C C . CYS E 2 70 ? -165.505 3.439 -72.702 1.00 126.00 70 CYS E C 1
ATOM 9548 O O . CYS E 2 70 ? -165.671 4.285 -71.818 1.00 125.20 70 CYS E O 1
ATOM 9551 N N . LYS E 2 71 ? -164.717 2.379 -72.542 1.00 121.84 71 LYS E N 1
ATOM 9552 C CA . LYS E 2 71 ? -163.953 2.185 -71.314 1.00 118.35 71 LYS E CA 1
ATOM 9553 C C . LYS E 2 71 ? -162.543 2.724 -71.524 1.00 118.67 71 LYS E C 1
ATOM 9554 O O . LYS E 2 71 ? -161.929 2.473 -72.564 1.00 117.41 71 LYS E O 1
ATOM 9560 N N . HIS E 2 72 ? -162.038 3.467 -70.540 1.00 114.46 72 HIS E N 1
ATOM 9561 C CA . HIS E 2 72 ? -160.699 4.049 -70.629 1.00 110.58 72 HIS E CA 1
ATOM 9562 C C . HIS E 2 72 ? -159.656 3.054 -70.125 1.00 106.52 72 HIS E C 1
ATOM 9563 O O . HIS E 2 72 ? -159.909 2.304 -69.177 1.00 102.26 72 HIS E O 1
ATOM 9570 N N . PRO E 2 73 ? -158.473 3.022 -70.767 1.00 109.26 73 PRO E N 1
ATOM 9571 C CA . PRO E 2 73 ? -157.399 2.106 -70.364 1.00 112.22 73 PRO E CA 1
ATOM 9572 C C . PRO E 2 73 ? -156.935 2.348 -68.924 1.00 114.57 73 PRO E C 1
ATOM 9573 O O . PRO E 2 73 ? -155.993 1.713 -68.444 1.00 118.11 73 PRO E O 1
ATOM 9577 N N . LEU E 2 74 ? -157.608 3.274 -68.247 1.00 112.76 74 LEU E N 1
ATOM 9578 C CA . LEU E 2 74 ? -157.303 3.611 -66.863 1.00 110.90 74 LEU E CA 1
ATOM 9579 C C . LEU E 2 74 ? -158.554 3.317 -66.044 1.00 110.50 74 LEU E C 1
ATOM 9580 O O . LEU E 2 74 ? -159.431 4.172 -65.906 1.00 109.85 74 LEU E O 1
ATOM 9585 N N . ASP E 2 75 ? -158.628 2.097 -65.518 1.00 108.72 75 ASP E N 1
ATOM 9586 C CA . ASP E 2 75 ? -159.763 1.641 -64.718 1.00 112.34 75 ASP E CA 1
ATOM 9587 C C . ASP E 2 75 ? -160.377 2.743 -63.845 1.00 115.93 75 ASP E C 1
ATOM 9588 O O . ASP E 2 75 ? -161.579 2.732 -63.574 1.00 120.27 75 ASP E O 1
ATOM 9593 N N . GLU E 2 76 ? -159.552 3.697 -63.419 1.00 122.65 76 GLU E N 1
ATOM 9594 C CA . GLU E 2 76 ? -160.001 4.805 -62.572 1.00 123.56 76 GLU E CA 1
ATOM 9595 C C . GLU E 2 76 ? -161.133 5.627 -63.194 1.00 119.86 76 GLU E C 1
ATOM 9596 O O . GLU E 2 76 ? -162.212 5.761 -62.612 1.00 114.04 76 GLU E O 1
ATOM 9602 N N . LEU E 2 77 ? -160.875 6.180 -64.374 1.00 116.16 77 LEU E N 1
ATOM 9603 C CA . LEU E 2 77 ? -161.855 6.997 -65.077 1.00 114.22 77 LEU E CA 1
ATOM 9604 C C . LEU E 2 77 ? -163.189 6.286 -65.269 1.00 113.85 77 LEU E C 1
ATOM 9605 O O . LEU E 2 77 ? -164.235 6.928 -65.376 1.00 113.42 77 LEU E O 1
ATOM 9610 N N . GLY E 2 78 ? -163.147 4.958 -65.315 1.00 111.45 78 GLY E N 1
ATOM 9611 C CA . GLY E 2 78 ? -164.363 4.189 -65.499 1.00 109.45 78 GLY E CA 1
ATOM 9612 C C . GLY E 2 78 ? -164.828 4.186 -66.943 1.00 109.12 78 GLY E C 1
ATOM 9613 O O . GLY E 2 78 ? -164.018 4.074 -67.868 1.00 108.53 78 GLY E O 1
ATOM 9614 N N . VAL E 2 79 ? -166.137 4.311 -67.138 1.00 104.44 79 VAL E N 1
ATOM 9615 C CA . VAL E 2 79 ? -166.710 4.323 -68.478 1.00 98.50 79 VAL E CA 1
ATOM 9616 C C . VAL E 2 79 ? -167.152 5.731 -68.861 1.00 94.26 79 VAL E C 1
ATOM 9617 O O . VAL E 2 79 ? -167.976 6.341 -68.180 1.00 90.98 79 VAL E O 1
ATOM 9621 N N . LEU E 2 80 ? -166.598 6.241 -69.956 1.00 91.36 80 LEU E N 1
ATOM 9622 C CA . LEU E 2 80 ? -166.932 7.579 -70.433 1.00 96.73 80 LEU E CA 1
ATOM 9623 C C . LEU E 2 80 ? -168.241 7.563 -71.233 1.00 102.05 80 LEU E C 1
ATOM 9624 O O . LEU E 2 80 ? -168.639 6.520 -71.755 1.00 106.77 80 LEU E O 1
ATOM 9629 N N . CYS E 2 81 ? -168.908 8.714 -71.317 1.00 102.92 81 CYS E N 1
ATOM 9630 C CA . CYS E 2 81 ? -170.159 8.835 -72.069 1.00 103.21 81 CYS E CA 1
ATOM 9631 C C . CYS E 2 81 ? -170.224 10.186 -72.789 1.00 101.56 81 CYS E C 1
ATOM 9632 O O . CYS E 2 81 ? -169.480 11.110 -72.467 1.00 100.78 81 CYS E O 1
ATOM 9635 N N . PRO E 2 82 ? -171.120 10.314 -73.778 1.00 97.63 82 PRO E N 1
ATOM 9636 C CA . PRO E 2 82 ? -171.302 11.539 -74.563 1.00 94.12 82 PRO E CA 1
ATOM 9637 C C . PRO E 2 82 ? -171.287 12.857 -73.789 1.00 88.89 82 PRO E C 1
ATOM 9638 O O . PRO E 2 82 ? -171.807 12.955 -72.681 1.00 82.94 82 PRO E O 1
ATOM 9642 N N . THR E 2 83 ? -170.689 13.869 -74.409 1.00 87.01 83 THR E N 1
ATOM 9643 C CA . THR E 2 83 ? -170.582 15.208 -73.843 1.00 87.32 83 THR E CA 1
ATOM 9644 C C . THR E 2 83 ? -171.954 15.876 -73.832 1.00 89.46 83 THR E C 1
ATOM 9645 O O . THR E 2 83 ? -172.949 15.277 -74.235 1.00 88.93 83 THR E O 1
ATOM 9649 N N . GLY E 2 84 ? -171.997 17.115 -73.352 1.00 94.28 84 GLY E N 1
ATOM 9650 C CA . GLY E 2 84 ? -173.236 17.865 -73.333 1.00 93.37 84 GLY E CA 1
ATOM 9651 C C . GLY E 2 84 ? -173.314 18.541 -74.687 1.00 95.08 84 GLY E C 1
ATOM 9652 O O . GLY E 2 84 ? -174.352 19.079 -75.079 1.00 91.83 84 GLY E O 1
ATOM 9653 N N . CYS E 2 85 ? -172.185 18.512 -75.393 1.00 94.29 85 CYS E N 1
ATOM 9654 C CA . CYS E 2 85 ? -172.072 19.087 -76.728 1.00 98.16 85 CYS E CA 1
ATOM 9655 C C . CYS E 2 85 ? -172.382 17.997 -77.741 1.00 98.20 85 CYS E C 1
ATOM 9656 O O . CYS E 2 85 ? -173.047 18.237 -78.746 1.00 98.27 85 CYS E O 1
ATOM 9659 N N . GLU E 2 86 ? -171.883 16.797 -77.462 1.00 100.01 86 GLU E N 1
ATOM 9660 C CA . GLU E 2 86 ? -172.097 15.650 -78.332 1.00 97.15 86 GLU E CA 1
ATOM 9661 C C . GLU E 2 86 ? -173.596 15.408 -78.474 1.00 94.85 86 GLU E C 1
ATOM 9662 O O . GLU E 2 86 ? -174.065 14.936 -79.510 1.00 97.44 86 GLU E O 1
ATOM 9668 N N . LEU E 2 87 ? -174.340 15.740 -77.424 1.00 87.66 87 LEU E N 1
ATOM 9669 C CA . LEU E 2 87 ? -175.784 15.571 -77.423 1.00 84.67 87 LEU E CA 1
ATOM 9670 C C . LEU E 2 87 ? -176.494 16.799 -77.979 1.00 85.14 87 LEU E C 1
ATOM 9671 O O . LEU E 2 87 ? -177.569 16.680 -78.564 1.00 88.30 87 LEU E O 1
ATOM 9676 N N . GLN E 2 88 ? -175.906 17.978 -77.793 1.00 86.01 88 GLN E N 1
ATOM 9677 C CA . GLN E 2 88 ? -176.515 19.201 -78.313 1.00 90.97 88 GLN E CA 1
ATOM 9678 C C . GLN E 2 88 ? -176.442 19.188 -79.837 1.00 96.19 88 GLN E C 1
ATOM 9679 O O . GLN E 2 88 ? -176.996 20.058 -80.508 1.00 99.70 88 GLN E O 1
ATOM 9685 N N . THR E 2 89 ? -175.746 18.194 -80.375 1.00 99.06 89 THR E N 1
ATOM 9686 C CA . THR E 2 89 ? -175.606 18.043 -81.815 1.00 98.98 89 THR E CA 1
ATOM 9687 C C . THR E 2 89 ? -176.449 16.855 -82.258 1.00 96.04 89 THR E C 1
ATOM 9688 O O . THR E 2 89 ? -177.307 16.989 -83.127 1.00 94.58 89 THR E O 1
ATOM 9692 N N . THR E 2 90 ? -176.206 15.700 -81.643 1.00 89.77 90 THR E N 1
ATOM 9693 C CA . THR E 2 90 ? -176.946 14.480 -81.955 1.00 88.31 90 THR E CA 1
ATOM 9694 C C . THR E 2 90 ? -178.409 14.656 -81.550 1.00 90.69 90 THR E C 1
ATOM 9695 O O . THR E 2 90 ? -179.071 13.710 -81.120 1.00 90.68 90 THR E O 1
ATOM 9699 N N . LEU E 2 91 ? -178.904 15.881 -81.691 1.00 91.80 91 LEU E N 1
ATOM 9700 C CA . LEU E 2 91 ? -180.276 16.214 -81.341 1.00 93.30 91 LEU E CA 1
ATOM 9701 C C . LEU E 2 91 ? -180.654 17.506 -82.067 1.00 95.18 91 LEU E C 1
ATOM 9702 O O . LEU E 2 91 ? -181.734 17.606 -82.648 1.00 98.25 91 LEU E O 1
ATOM 9707 N N . LEU E 2 92 ? -179.757 18.489 -82.038 1.00 95.95 92 LEU E N 1
ATOM 9708 C CA . LEU E 2 92 ? -180.007 19.767 -82.698 1.00 98.21 92 LEU E CA 1
ATOM 9709 C C . LEU E 2 92 ? -179.967 19.590 -84.216 1.00 100.37 92 LEU E C 1
ATOM 9710 O O . LEU E 2 92 ? -180.404 20.464 -84.966 1.00 100.43 92 LEU E O 1
ATOM 9715 N N . LYS E 2 93 ? -179.431 18.458 -84.661 1.00 103.08 93 LYS E N 1
ATOM 9716 C CA . LYS E 2 93 ? -179.360 18.158 -86.087 1.00 105.68 93 LYS E CA 1
ATOM 9717 C C . LYS E 2 93 ? -180.669 17.470 -86.452 1.00 105.26 93 LYS E C 1
ATOM 9718 O O . LYS E 2 93 ? -181.268 17.755 -87.491 1.00 105.57 93 LYS E O 1
ATOM 9724 N N . GLN E 2 94 ? -181.112 16.564 -85.583 1.00 101.49 94 GLN E N 1
ATOM 9725 C CA . GLN E 2 94 ? -182.368 15.853 -85.795 1.00 98.98 94 GLN E CA 1
ATOM 9726 C C . GLN E 2 94 ? -183.475 16.882 -85.578 1.00 97.59 94 GLN E C 1
ATOM 9727 O O . GLN E 2 94 ? -184.651 16.539 -85.452 1.00 92.98 94 GLN E O 1
ATOM 9733 N N . GLU E 2 95 ? -183.067 18.149 -85.527 1.00 96.40 95 GLU E N 1
ATOM 9734 C CA . GLU E 2 95 ? -183.975 19.270 -85.320 1.00 97.29 95 GLU E CA 1
ATOM 9735 C C . GLU E 2 95 ? -184.483 19.810 -86.650 1.00 99.73 95 GLU E C 1
ATOM 9736 O O . GLU E 2 95 ? -185.685 19.817 -86.908 1.00 103.70 95 GLU E O 1
ATOM 9742 N N . LYS E 2 96 ? -183.562 20.273 -87.489 1.00 100.45 96 LYS E N 1
ATOM 9743 C CA . LYS E 2 96 ? -183.936 20.811 -88.789 1.00 101.19 96 LYS E CA 1
ATOM 9744 C C . LYS E 2 96 ? -184.116 19.694 -89.813 1.00 99.61 96 LYS E C 1
ATOM 9745 O O . LYS E 2 96 ? -184.163 19.940 -91.019 1.00 101.57 96 LYS E O 1
ATOM 9751 N N . THR E 2 97 ? -184.216 18.465 -89.317 1.00 96.22 97 THR E N 1
ATOM 9752 C CA . THR E 2 97 ? -184.413 17.296 -90.166 1.00 93.29 97 THR E CA 1
ATOM 9753 C C . THR E 2 97 ? -185.880 16.888 -90.126 1.00 95.94 97 THR E C 1
ATOM 9754 O O . THR E 2 97 ? -186.583 16.942 -91.136 1.00 95.15 97 THR E O 1
ATOM 9758 N N . VAL E 2 98 ? -186.333 16.491 -88.942 1.00 95.68 98 VAL E N 1
ATOM 9759 C CA . VAL E 2 98 ? -187.709 16.063 -88.745 1.00 94.68 98 VAL E CA 1
ATOM 9760 C C . VAL E 2 98 ? -188.687 17.246 -88.708 1.00 97.16 98 VAL E C 1
ATOM 9761 O O . VAL E 2 98 ? -189.883 17.067 -88.475 1.00 99.21 98 VAL E O 1
ATOM 9765 N N . LYS E 2 99 ? -188.180 18.455 -88.940 1.00 98.67 99 LYS E N 1
ATOM 9766 C CA . LYS E 2 99 ? -189.039 19.637 -88.956 1.00 98.78 99 LYS E CA 1
ATOM 9767 C C . LYS E 2 99 ? -189.767 19.726 -90.299 1.00 97.67 99 LYS E C 1
ATOM 9768 O O . LYS E 2 99 ? -190.999 19.757 -90.338 1.00 94.67 99 LYS E O 1
ATOM 9774 N N . PRO E 2 100 ? -189.017 19.770 -91.420 1.00 96.89 100 PRO E N 1
ATOM 9775 C CA . PRO E 2 100 ? -189.655 19.847 -92.739 1.00 94.66 100 PRO E CA 1
ATOM 9776 C C . PRO E 2 100 ? -190.383 18.539 -93.066 1.00 93.85 100 PRO E C 1
ATOM 9777 O O . PRO E 2 100 ? -191.496 18.549 -93.592 1.00 95.17 100 PRO E O 1
ATOM 9781 N N . VAL E 2 101 ? -189.740 17.418 -92.747 1.00 91.70 101 VAL E N 1
ATOM 9782 C CA . VAL E 2 101 ? -190.309 16.096 -92.994 1.00 93.05 101 VAL E CA 1
ATOM 9783 C C . VAL E 2 101 ? -191.723 15.978 -92.437 1.00 95.13 101 VAL E C 1
ATOM 9784 O O . VAL E 2 101 ? -192.517 15.167 -92.910 1.00 96.02 101 VAL E O 1
ATOM 9788 N N . LEU E 2 102 ? -192.038 16.786 -91.431 1.00 99.66 102 LEU E N 1
ATOM 9789 C CA . LEU E 2 102 ? -193.367 16.755 -90.832 1.00 102.33 102 LEU E CA 1
ATOM 9790 C C . LEU E 2 102 ? -194.187 17.974 -91.254 1.00 102.71 102 LEU E C 1
ATOM 9791 O O . LEU E 2 102 ? -195.177 18.331 -90.613 1.00 101.77 102 LEU E O 1
ATOM 9796 N N . ARG E 2 103 ? -193.750 18.608 -92.338 1.00 103.02 103 ARG E N 1
ATOM 9797 C CA . ARG E 2 103 ? -194.430 19.768 -92.905 1.00 106.24 103 ARG E CA 1
ATOM 9798 C C . ARG E 2 103 ? -194.950 19.328 -94.267 1.00 106.57 103 ARG E C 1
ATOM 9799 O O . ARG E 2 103 ? -196.087 19.619 -94.641 1.00 106.01 103 ARG E O 1
ATOM 9807 N N . ASP E 2 104 ? -194.101 18.618 -95.002 1.00 106.09 104 ASP E N 1
ATOM 9808 C CA . ASP E 2 104 ? -194.470 18.105 -96.311 1.00 105.18 104 ASP E CA 1
ATOM 9809 C C . ASP E 2 104 ? -194.719 16.607 -96.197 1.00 103.61 104 ASP E C 1
ATOM 9810 O O . ASP E 2 104 ? -194.152 15.793 -96.929 1.00 103.54 104 ASP E O 1
ATOM 9815 N N . LEU E 2 105 ? -195.570 16.272 -95.236 1.00 99.06 105 LEU E N 1
ATOM 9816 C CA . LEU E 2 105 ? -195.993 14.911 -94.951 1.00 99.39 105 LEU E CA 1
ATOM 9817 C C . LEU E 2 105 ? -197.208 15.113 -94.062 1.00 100.79 105 LEU E C 1
ATOM 9818 O O . LEU E 2 105 ? -197.918 14.171 -93.707 1.00 101.55 105 LEU E O 1
ATOM 9823 N N . LYS E 2 106 ? -197.419 16.378 -93.710 1.00 106.37 106 LYS E N 1
ATOM 9824 C CA . LYS E 2 106 ? -198.542 16.810 -92.889 1.00 109.31 106 LYS E CA 1
ATOM 9825 C C . LYS E 2 106 ? -199.433 17.561 -93.871 1.00 110.92 106 LYS E C 1
ATOM 9826 O O . LYS E 2 106 ? -200.653 17.613 -93.718 1.00 113.87 106 LYS E O 1
ATOM 9832 N N . ASP E 2 107 ? -198.796 18.132 -94.892 1.00 108.92 107 ASP E N 1
ATOM 9833 C CA . ASP E 2 107 ? -199.489 18.884 -95.932 1.00 106.32 107 ASP E CA 1
ATOM 9834 C C . ASP E 2 107 ? -199.816 17.969 -97.113 1.00 105.05 107 ASP E C 1
ATOM 9835 O O . ASP E 2 107 ? -200.825 18.156 -97.794 1.00 102.03 107 ASP E O 1
ATOM 9840 N N . ARG E 2 108 ? -198.954 16.983 -97.353 1.00 103.06 108 ARG E N 1
ATOM 9841 C CA . ARG E 2 108 ? -199.159 16.032 -98.440 1.00 96.58 108 ARG E CA 1
ATOM 9842 C C . ARG E 2 108 ? -200.024 14.860 -97.971 1.00 92.43 108 ARG E C 1
ATOM 9843 O O . ARG E 2 108 ? -199.992 13.772 -98.549 1.00 89.39 108 ARG E O 1
ATOM 9851 N N . VAL E 2 109 ? -200.779 15.099 -96.901 1.00 83.16 109 VAL E N 1
ATOM 9852 C CA . VAL E 2 109 ? -201.708 14.122 -96.334 1.00 83.12 109 VAL E CA 1
ATOM 9853 C C . VAL E 2 109 ? -202.874 14.963 -95.831 1.00 85.75 109 VAL E C 1
ATOM 9854 O O . VAL E 2 109 ? -203.813 14.464 -95.207 1.00 83.74 109 VAL E O 1
ATOM 9858 N N . ALA E 2 110 ? -202.781 16.260 -96.114 1.00 94.04 110 ALA E N 1
ATOM 9859 C CA . ALA E 2 110 ? -203.805 17.230 -95.745 1.00 101.10 110 ALA E CA 1
ATOM 9860 C C . ALA E 2 110 ? -204.610 17.549 -97.003 1.00 103.29 110 ALA E C 1
ATOM 9861 O O . ALA E 2 110 ? -205.843 17.572 -96.973 1.00 104.00 110 ALA E O 1
ATOM 9863 N N . LYS E 2 111 ? -203.905 17.793 -98.108 1.00 105.00 111 LYS E N 1
ATOM 9864 C CA . LYS E 2 111 ? -204.564 18.089 -99.373 1.00 104.93 111 LYS E CA 1
ATOM 9865 C C . LYS E 2 111 ? -204.943 16.801 -100.104 1.00 103.54 111 LYS E C 1
ATOM 9866 O O . LYS E 2 111 ? -205.454 16.844 -101.222 1.00 104.18 111 LYS E O 1
ATOM 9872 N N . PHE E 2 112 ? -204.689 15.659 -99.465 1.00 99.04 112 PHE E N 1
ATOM 9873 C CA . PHE E 2 112 ? -205.041 14.364 -100.040 1.00 97.04 112 PHE E CA 1
ATOM 9874 C C . PHE E 2 112 ? -206.205 13.746 -99.278 1.00 101.47 112 PHE E C 1
ATOM 9875 O O . PHE E 2 112 ? -207.017 13.023 -99.852 1.00 108.31 112 PHE E O 1
ATOM 9883 N N . SER E 2 113 ? -206.281 14.017 -97.981 1.00 105.15 113 SER E N 1
ATOM 9884 C CA . SER E 2 113 ? -207.366 13.475 -97.179 1.00 108.33 113 SER E CA 1
ATOM 9885 C C . SER E 2 113 ? -208.674 14.115 -97.621 1.00 109.88 113 SER E C 1
ATOM 9886 O O . SER E 2 113 ? -209.717 13.462 -97.635 1.00 112.61 113 SER E O 1
ATOM 9889 N N . ASP E 2 114 ? -208.612 15.395 -97.984 1.00 112.61 114 ASP E N 1
ATOM 9890 C CA . ASP E 2 114 ? -209.796 16.121 -98.436 1.00 115.16 114 ASP E CA 1
ATOM 9891 C C . ASP E 2 114 ? -210.173 15.657 -99.841 1.00 115.23 114 ASP E C 1
ATOM 9892 O O . ASP E 2 114 ? -211.354 15.517 -100.161 1.00 118.51 114 ASP E O 1
ATOM 9897 N N . THR E 2 115 ? -209.161 15.421 -100.675 1.00 110.41 115 THR E N 1
ATOM 9898 C CA . THR E 2 115 ? -209.387 14.955 -102.038 1.00 101.91 115 THR E CA 1
ATOM 9899 C C . THR E 2 115 ? -210.097 13.612 -101.982 1.00 102.27 115 THR E C 1
ATOM 9900 O O . THR E 2 115 ? -211.139 13.430 -102.608 1.00 102.72 115 THR E O 1
ATOM 9904 N N . SER E 2 116 ? -209.531 12.677 -101.223 1.00 98.81 116 SER E N 1
ATOM 9905 C CA . SER E 2 116 ? -210.118 11.348 -101.076 1.00 98.58 116 SER E CA 1
ATOM 9906 C C . SER E 2 116 ? -211.507 11.438 -100.439 1.00 98.40 116 SER E C 1
ATOM 9907 O O . SER E 2 116 ? -212.249 10.453 -100.401 1.00 97.28 116 SER E O 1
ATOM 9910 N N . THR E 2 117 ? -211.848 12.621 -99.934 1.00 99.36 117 THR E N 1
ATOM 9911 C CA . THR E 2 117 ? -213.153 12.852 -99.318 1.00 100.83 117 THR E CA 1
ATOM 9912 C C . THR E 2 117 ? -214.048 13.511 -100.367 1.00 98.90 117 THR E C 1
ATOM 9913 O O . THR E 2 117 ? -215.228 13.174 -100.495 1.00 97.24 117 THR E O 1
ATOM 9917 N N . THR E 2 118 ? -213.471 14.445 -101.122 1.00 96.67 118 THR E N 1
ATOM 9918 C CA . THR E 2 118 ? -214.193 15.151 -102.180 1.00 97.80 118 THR E CA 1
ATOM 9919 C C . THR E 2 118 ? -214.446 14.178 -103.335 1.00 99.58 118 THR E C 1
ATOM 9920 O O . THR E 2 118 ? -215.296 14.412 -104.196 1.00 95.49 118 THR E O 1
ATOM 9924 N N . MET E 2 119 ? -213.694 13.083 -103.336 1.00 101.26 119 MET E N 1
ATOM 9925 C CA . MET E 2 119 ? -213.827 12.058 -104.359 1.00 101.55 119 MET E CA 1
ATOM 9926 C C . MET E 2 119 ? -214.863 11.042 -103.903 1.00 100.39 119 MET E C 1
ATOM 9927 O O . MET E 2 119 ? -215.457 10.345 -104.717 1.00 105.18 119 MET E O 1
ATOM 9932 N N . TYR E 2 120 ? -215.072 10.954 -102.594 1.00 101.05 120 TYR E N 1
ATOM 9933 C CA . TYR E 2 120 ? -216.052 10.023 -102.053 1.00 101.82 120 TYR E CA 1
ATOM 9934 C C . TYR E 2 120 ? -217.452 10.602 -102.203 1.00 104.70 120 TYR E C 1
ATOM 9935 O O . TYR E 2 120 ? -218.423 9.865 -102.392 1.00 103.50 120 TYR E O 1
ATOM 9944 N N . GLN E 2 121 ? -217.551 11.926 -102.109 1.00 103.00 121 GLN E N 1
ATOM 9945 C CA . GLN E 2 121 ? -218.837 12.596 -102.232 1.00 103.64 121 GLN E CA 1
ATOM 9946 C C . GLN E 2 121 ? -219.371 12.480 -103.657 1.00 99.51 121 GLN E C 1
ATOM 9947 O O . GLN E 2 121 ? -220.584 12.439 -103.873 1.00 96.39 121 GLN E O 1
ATOM 9953 N N . TYR E 2 122 ? -218.462 12.421 -104.626 1.00 89.37 122 TYR E N 1
ATOM 9954 C CA . TYR E 2 122 ? -218.857 12.298 -106.020 1.00 77.89 122 TYR E CA 1
ATOM 9955 C C . TYR E 2 122 ? -219.124 10.851 -106.408 1.00 72.73 122 TYR E C 1
ATOM 9956 O O . TYR E 2 122 ? -220.059 10.579 -107.148 1.00 76.05 122 TYR E O 1
ATOM 9965 N N . VAL E 2 123 ? -218.317 9.921 -105.907 1.00 71.54 123 VAL E N 1
ATOM 9966 C CA . VAL E 2 123 ? -218.516 8.506 -106.224 1.00 73.87 123 VAL E CA 1
ATOM 9967 C C . VAL E 2 123 ? -219.774 7.981 -105.546 1.00 76.39 123 VAL E C 1
ATOM 9968 O O . VAL E 2 123 ? -220.061 6.786 -105.578 1.00 77.47 123 VAL E O 1
ATOM 9972 N N . ASN E 2 124 ? -220.519 8.884 -104.921 1.00 84.58 124 ASN E N 1
ATOM 9973 C CA . ASN E 2 124 ? -221.759 8.514 -104.255 1.00 88.83 124 ASN E CA 1
ATOM 9974 C C . ASN E 2 124 ? -222.877 9.286 -104.960 1.00 89.94 124 ASN E C 1
ATOM 9975 O O . ASN E 2 124 ? -223.948 8.741 -105.238 1.00 84.80 124 ASN E O 1
ATOM 9980 N N . MET E 2 125 ? -222.606 10.557 -105.254 1.00 94.07 125 MET E N 1
ATOM 9981 C CA . MET E 2 125 ? -223.551 11.420 -105.957 1.00 94.31 125 MET E CA 1
ATOM 9982 C C . MET E 2 125 ? -223.750 10.840 -107.357 1.00 94.27 125 MET E C 1
ATOM 9983 O O . MET E 2 125 ? -224.722 11.143 -108.044 1.00 93.19 125 MET E O 1
ATOM 9988 N N . ILE E 2 126 ? -222.802 10.001 -107.761 1.00 92.82 126 ILE E N 1
ATOM 9989 C CA . ILE E 2 126 ? -222.838 9.319 -109.045 1.00 90.53 126 ILE E CA 1
ATOM 9990 C C . ILE E 2 126 ? -223.458 7.954 -108.778 1.00 92.81 126 ILE E C 1
ATOM 9991 O O . ILE E 2 126 ? -223.989 7.312 -109.680 1.00 99.51 126 ILE E O 1
ATOM 9996 N N . ASP E 2 127 ? -223.385 7.515 -107.527 1.00 86.29 127 ASP E N 1
ATOM 9997 C CA . ASP E 2 127 ? -223.958 6.235 -107.150 1.00 87.28 127 ASP E CA 1
ATOM 9998 C C . ASP E 2 127 ? -225.456 6.396 -106.927 1.00 92.54 127 ASP E C 1
ATOM 9999 O O . ASP E 2 127 ? -226.201 5.416 -106.930 1.00 92.29 127 ASP E O 1
ATOM 10004 N N . ASN E 2 128 ? -225.895 7.638 -106.737 1.00 97.72 128 ASN E N 1
ATOM 10005 C CA . ASN E 2 128 ? -227.312 7.919 -106.526 1.00 100.75 128 ASN E CA 1
ATOM 10006 C C . ASN E 2 128 ? -228.106 7.709 -107.810 1.00 100.94 128 ASN E C 1
ATOM 10007 O O . ASN E 2 128 ? -229.133 7.027 -107.801 1.00 101.01 128 ASN E O 1
ATOM 10012 N N . LYS E 2 129 ? -227.628 8.291 -108.909 1.00 103.49 129 LYS E N 1
ATOM 10013 C CA . LYS E 2 129 ? -228.300 8.163 -110.202 1.00 101.91 129 LYS E CA 1
ATOM 10014 C C . LYS E 2 129 ? -228.441 6.707 -110.636 1.00 98.73 129 LYS E C 1
ATOM 10015 O O . LYS E 2 129 ? -229.514 6.288 -111.070 1.00 101.35 129 LYS E O 1
ATOM 10021 N N . LEU E 2 130 ? -227.364 5.936 -110.516 1.00 90.89 130 LEU E N 1
ATOM 10022 C CA . LEU E 2 130 ? -227.398 4.527 -110.895 1.00 87.39 130 LEU E CA 1
ATOM 10023 C C . LEU E 2 130 ? -228.412 3.748 -110.066 1.00 87.14 130 LEU E C 1
ATOM 10024 O O . LEU E 2 130 ? -228.517 2.530 -110.186 1.00 89.31 130 LEU E O 1
ATOM 10029 N N . VAL E 2 131 ? -229.153 4.459 -109.219 1.00 89.22 131 VAL E N 1
ATOM 10030 C CA . VAL E 2 131 ? -230.184 3.844 -108.387 1.00 88.13 131 VAL E CA 1
ATOM 10031 C C . VAL E 2 131 ? -231.526 4.447 -108.807 1.00 87.25 131 VAL E C 1
ATOM 10032 O O . VAL E 2 131 ? -232.539 3.751 -108.849 1.00 80.37 131 VAL E O 1
ATOM 10036 N N . LYS E 2 132 ? -231.513 5.744 -109.118 1.00 91.79 132 LYS E N 1
ATOM 10037 C CA . LYS E 2 132 ? -232.705 6.464 -109.570 1.00 99.21 132 LYS E CA 1
ATOM 10038 C C . LYS E 2 132 ? -233.023 6.034 -111.002 1.00 104.03 132 LYS E C 1
ATOM 10039 O O . LYS E 2 132 ? -234.090 5.489 -111.285 1.00 108.15 132 LYS E O 1
ATOM 10045 N N . THR E 2 133 ? -232.079 6.300 -111.900 1.00 101.66 133 THR E N 1
ATOM 10046 C CA . THR E 2 133 ? -232.221 5.962 -113.307 1.00 98.18 133 THR E CA 1
ATOM 10047 C C . THR E 2 133 ? -232.422 4.457 -113.486 1.00 98.54 133 THR E C 1
ATOM 10048 O O . THR E 2 133 ? -232.700 3.985 -114.588 1.00 104.10 133 THR E O 1
ATOM 10052 N N . GLN E 2 134 ? -232.282 3.709 -112.396 1.00 93.84 134 GLN E N 1
ATOM 10053 C CA . GLN E 2 134 ? -232.474 2.262 -112.412 1.00 92.09 134 GLN E CA 1
ATOM 10054 C C . GLN E 2 134 ? -233.874 1.967 -111.884 1.00 95.75 134 GLN E C 1
ATOM 10055 O O . GLN E 2 134 ? -234.493 0.965 -112.241 1.00 97.51 134 GLN E O 1
ATOM 10061 N N . LYS E 2 135 ? -234.364 2.856 -111.026 1.00 97.73 135 LYS E N 1
ATOM 10062 C CA . LYS E 2 135 ? -235.692 2.719 -110.443 1.00 100.91 135 LYS E CA 1
ATOM 10063 C C . LYS E 2 135 ? -236.699 3.436 -111.336 1.00 100.54 135 LYS E C 1
ATOM 10064 O O . LYS E 2 135 ? -237.671 2.834 -111.793 1.00 104.02 135 LYS E O 1
ATOM 10070 N N . GLN E 2 136 ? -236.455 4.720 -111.586 1.00 96.32 136 GLN E N 1
ATOM 10071 C CA . GLN E 2 136 ? -237.326 5.535 -112.429 1.00 95.40 136 GLN E CA 1
ATOM 10072 C C . GLN E 2 136 ? -237.634 4.848 -113.759 1.00 99.21 136 GLN E C 1
ATOM 10073 O O . GLN E 2 136 ? -238.635 5.150 -114.408 1.00 103.56 136 GLN E O 1
ATOM 10079 N N . ARG E 2 137 ? -236.766 3.922 -114.153 1.00 102.27 137 ARG E N 1
ATOM 10080 C CA . ARG E 2 137 ? -236.923 3.190 -115.404 1.00 99.04 137 ARG E CA 1
ATOM 10081 C C . ARG E 2 137 ? -237.728 1.907 -115.197 1.00 97.18 137 ARG E C 1
ATOM 10082 O O . ARG E 2 137 ? -238.529 1.530 -116.049 1.00 95.01 137 ARG E O 1
ATOM 10090 N N . LYS E 2 138 ? -237.508 1.239 -114.068 1.00 98.84 138 LYS E N 1
ATOM 10091 C CA . LYS E 2 138 ? -238.231 0.008 -113.747 1.00 101.89 138 LYS E CA 1
ATOM 10092 C C . LYS E 2 138 ? -239.725 0.313 -113.713 1.00 104.24 138 LYS E C 1
ATOM 10093 O O . LYS E 2 138 ? -240.559 -0.539 -114.034 1.00 99.22 138 LYS E O 1
ATOM 10099 N N . ASP E 2 139 ? -240.046 1.541 -113.312 1.00 110.75 139 ASP E N 1
ATOM 10100 C CA . ASP E 2 139 ? -241.426 2.007 -113.228 1.00 115.35 139 ASP E CA 1
ATOM 10101 C C . ASP E 2 139 ? -241.897 2.460 -114.605 1.00 112.66 139 ASP E C 1
ATOM 10102 O O . ASP E 2 139 ? -242.900 1.963 -115.119 1.00 111.81 139 ASP E O 1
ATOM 10107 N N . ASN E 2 140 ? -241.169 3.403 -115.200 1.00 109.61 140 ASN E N 1
ATOM 10108 C CA . ASN E 2 140 ? -241.522 3.910 -116.519 1.00 108.04 140 ASN E CA 1
ATOM 10109 C C . ASN E 2 140 ? -241.781 2.799 -117.533 1.00 108.86 140 ASN E C 1
ATOM 10110 O O . ASN E 2 140 ? -242.533 2.998 -118.486 1.00 111.73 140 ASN E O 1
ATOM 10115 N N . ASP E 2 141 ? -241.166 1.634 -117.335 1.00 107.35 141 ASP E N 1
ATOM 10116 C CA . ASP E 2 141 ? -241.365 0.522 -118.263 1.00 106.16 141 ASP E CA 1
ATOM 10117 C C . ASP E 2 141 ? -242.765 -0.084 -118.184 1.00 106.67 141 ASP E C 1
ATOM 10118 O O . ASP E 2 141 ? -243.369 -0.380 -119.217 1.00 107.47 141 ASP E O 1
ATOM 10123 N N . ILE E 2 142 ? -243.287 -0.273 -116.974 1.00 104.39 142 ILE E N 1
ATOM 10124 C CA . ILE E 2 142 ? -244.629 -0.830 -116.832 1.00 101.73 142 ILE E CA 1
ATOM 10125 C C . ILE E 2 142 ? -245.684 0.246 -117.077 1.00 102.43 142 ILE E C 1
ATOM 10126 O O . ILE E 2 142 ? -246.777 -0.054 -117.558 1.00 100.66 142 ILE E O 1
ATOM 10131 N N . ILE E 2 143 ? -245.354 1.495 -116.749 1.00 107.14 143 ILE E N 1
ATOM 10132 C CA . ILE E 2 143 ? -246.273 2.615 -116.971 1.00 113.43 143 ILE E CA 1
ATOM 10133 C C . ILE E 2 143 ? -246.627 2.641 -118.459 1.00 115.19 143 ILE E C 1
ATOM 10134 O O . ILE E 2 143 ? -247.786 2.832 -118.833 1.00 120.93 143 ILE E O 1
ATOM 10139 N N . LEU E 2 144 ? -245.614 2.450 -119.300 1.00 114.38 144 LEU E N 1
ATOM 10140 C CA . LEU E 2 144 ? -245.802 2.429 -120.744 1.00 109.19 144 LEU E CA 1
ATOM 10141 C C . LEU E 2 144 ? -246.458 1.113 -121.149 1.00 112.10 144 LEU E C 1
ATOM 10142 O O . LEU E 2 144 ? -247.253 1.068 -122.087 1.00 119.03 144 LEU E O 1
ATOM 10147 N N . SER E 2 145 ? -246.124 0.043 -120.434 1.00 106.35 145 SER E N 1
ATOM 10148 C CA . SER E 2 145 ? -246.687 -1.272 -120.717 1.00 105.16 145 SER E CA 1
ATOM 10149 C C . SER E 2 145 ? -248.211 -1.248 -120.637 1.00 108.31 145 SER E C 1
ATOM 10150 O O . SER E 2 145 ? -248.900 -1.713 -121.548 1.00 108.72 145 SER E O 1
ATOM 10153 N N . GLU E 2 146 ? -248.733 -0.702 -119.543 1.00 106.59 146 GLU E N 1
ATOM 10154 C CA . GLU E 2 146 ? -250.174 -0.627 -119.342 1.00 105.82 146 GLU E CA 1
ATOM 10155 C C . GLU E 2 146 ? -250.836 0.349 -120.307 1.00 105.57 146 GLU E C 1
ATOM 10156 O O . GLU E 2 146 ? -251.967 0.128 -120.738 1.00 106.68 146 GLU E O 1
ATOM 10162 N N . TYR E 2 147 ? -250.131 1.427 -120.640 1.00 104.19 147 TYR E N 1
ATOM 10163 C CA . TYR E 2 147 ? -250.653 2.433 -121.563 1.00 100.63 147 TYR E CA 1
ATOM 10164 C C . TYR E 2 147 ? -250.726 1.868 -122.971 1.00 100.68 147 TYR E C 1
ATOM 10165 O O . TYR E 2 147 ? -251.549 2.292 -123.782 1.00 102.52 147 TYR E O 1
ATOM 10174 N N . ASN E 2 148 ? -249.846 0.917 -123.259 1.00 98.22 148 ASN E N 1
ATOM 10175 C CA . ASN E 2 148 ? -249.806 0.294 -124.570 1.00 97.21 148 ASN E CA 1
ATOM 10176 C C . ASN E 2 148 ? -250.838 -0.821 -124.631 1.00 95.18 148 ASN E C 1
ATOM 10177 O O . ASN E 2 148 ? -251.632 -0.890 -125.566 1.00 91.43 148 ASN E O 1
ATOM 10182 N N . THR E 2 149 ? -250.834 -1.691 -123.628 1.00 96.07 149 THR E N 1
ATOM 10183 C CA . THR E 2 149 ? -251.792 -2.786 -123.599 1.00 97.92 149 THR E CA 1
ATOM 10184 C C . THR E 2 149 ? -253.207 -2.201 -123.594 1.00 98.11 149 THR E C 1
ATOM 10185 O O . THR E 2 149 ? -254.152 -2.822 -124.085 1.00 98.38 149 THR E O 1
ATOM 10189 N N . GLU E 2 150 ? -253.340 -0.996 -123.043 1.00 96.94 150 GLU E N 1
ATOM 10190 C CA . GLU E 2 150 ? -254.624 -0.304 -122.988 1.00 95.98 150 GLU E CA 1
ATOM 10191 C C . GLU E 2 150 ? -254.919 0.274 -124.368 1.00 98.32 150 GLU E C 1
ATOM 10192 O O . GLU E 2 150 ? -256.068 0.561 -124.706 1.00 100.91 150 GLU E O 1
ATOM 10198 N N . MET E 2 151 ? -253.867 0.443 -125.162 1.00 95.94 151 MET E N 1
ATOM 10199 C CA . MET E 2 151 ? -254.001 0.971 -126.512 1.00 93.61 151 MET E CA 1
ATOM 10200 C C . MET E 2 151 ? -254.504 -0.149 -127.408 1.00 91.69 151 MET E C 1
ATOM 10201 O O . MET E 2 151 ? -255.040 0.094 -128.482 1.00 88.04 151 MET E O 1
ATOM 10206 N N . GLU E 2 152 ? -254.320 -1.381 -126.946 1.00 94.56 152 GLU E N 1
ATOM 10207 C CA . GLU E 2 152 ? -254.746 -2.563 -127.685 1.00 96.41 152 GLU E CA 1
ATOM 10208 C C . GLU E 2 152 ? -256.269 -2.660 -127.743 1.00 98.61 152 GLU E C 1
ATOM 10209 O O . GLU E 2 152 ? -256.873 -2.413 -128.787 1.00 102.85 152 GLU E O 1
ATOM 10215 N N . LEU E 2 153 ? -256.884 -3.016 -126.618 1.00 102.08 153 LEU E N 1
ATOM 10216 C CA . LEU E 2 153 ? -258.337 -3.159 -126.546 1.00 102.88 153 LEU E CA 1
ATOM 10217 C C . LEU E 2 153 ? -259.061 -1.875 -126.949 1.00 103.78 153 LEU E C 1
ATOM 10218 O O . LEU E 2 153 ? -260.175 -1.918 -127.474 1.00 104.60 153 LEU E O 1
ATOM 10223 N N . HIS E 2 154 ? -258.426 -0.735 -126.702 1.00 98.42 154 HIS E N 1
ATOM 10224 C CA . HIS E 2 154 ? -259.019 0.548 -127.045 1.00 97.78 154 HIS E CA 1
ATOM 10225 C C . HIS E 2 154 ? -258.841 0.887 -128.527 1.00 96.65 154 HIS E C 1
ATOM 10226 O O . HIS E 2 154 ? -259.399 1.866 -129.021 1.00 98.19 154 HIS E O 1
ATOM 10233 N N . TYR E 2 155 ? -258.056 0.080 -129.233 1.00 96.12 155 TYR E N 1
ATOM 10234 C CA . TYR E 2 155 ? -257.827 0.296 -130.660 1.00 92.22 155 TYR E CA 1
ATOM 10235 C C . TYR E 2 155 ? -258.698 -0.661 -131.458 1.00 89.80 155 TYR E C 1
ATOM 10236 O O . TYR E 2 155 ? -259.349 -0.264 -132.420 1.00 87.78 155 TYR E O 1
ATOM 10245 N N . ASN E 2 156 ? -258.708 -1.923 -131.045 1.00 89.06 156 ASN E N 1
ATOM 10246 C CA . ASN E 2 156 ? -259.501 -2.944 -131.715 1.00 92.33 156 ASN E CA 1
ATOM 10247 C C . ASN E 2 156 ? -260.968 -2.542 -131.764 1.00 92.11 156 ASN E C 1
ATOM 10248 O O . ASN E 2 156 ? -261.746 -3.090 -132.541 1.00 93.20 156 ASN E O 1
ATOM 10253 N N . TYR E 2 157 ? -261.348 -1.591 -130.917 1.00 91.67 157 TYR E N 1
ATOM 10254 C CA . TYR E 2 157 ? -262.715 -1.097 -130.918 1.00 90.88 157 TYR E CA 1
ATOM 10255 C C . TYR E 2 157 ? -262.887 -0.459 -132.290 1.00 89.92 157 TYR E C 1
ATOM 10256 O O . TYR E 2 157 ? -263.825 -0.764 -133.024 1.00 93.56 157 TYR E O 1
ATOM 10265 N N . ILE E 2 158 ? -261.950 0.420 -132.631 1.00 83.52 158 ILE E N 1
ATOM 10266 C CA . ILE E 2 158 ? -261.964 1.109 -133.913 1.00 83.70 158 ILE E CA 1
ATOM 10267 C C . ILE E 2 158 ? -261.581 0.140 -135.032 1.00 85.18 158 ILE E C 1
ATOM 10268 O O . ILE E 2 158 ? -261.178 0.555 -136.117 1.00 90.18 158 ILE E O 1
ATOM 10273 N N . LYS E 2 159 ? -261.703 -1.155 -134.762 1.00 81.32 159 LYS E N 1
ATOM 10274 C CA . LYS E 2 159 ? -261.370 -2.174 -135.749 1.00 82.01 159 LYS E CA 1
ATOM 10275 C C . LYS E 2 159 ? -262.491 -3.192 -135.836 1.00 80.60 159 LYS E C 1
ATOM 10276 O O . LYS E 2 159 ? -263.082 -3.378 -136.895 1.00 86.22 159 LYS E O 1
ATOM 10282 N N . ASP E 2 160 ? -262.776 -3.851 -134.717 1.00 79.02 160 ASP E N 1
ATOM 10283 C CA . ASP E 2 160 ? -263.837 -4.851 -134.668 1.00 78.45 160 ASP E CA 1
ATOM 10284 C C . ASP E 2 160 ? -265.078 -4.273 -135.332 1.00 77.69 160 ASP E C 1
ATOM 10285 O O . ASP E 2 160 ? -265.846 -4.987 -135.972 1.00 77.09 160 ASP E O 1
ATOM 10290 N N . ASN E 2 161 ? -265.260 -2.966 -135.174 1.00 79.87 161 ASN E N 1
ATOM 10291 C CA . ASN E 2 161 ? -266.382 -2.270 -135.779 1.00 77.32 161 ASN E CA 1
ATOM 10292 C C . ASN E 2 161 ? -266.215 -2.224 -137.291 1.00 76.33 161 ASN E C 1
ATOM 10293 O O . ASN E 2 161 ? -266.854 -2.985 -138.019 1.00 82.71 161 ASN E O 1
ATOM 10298 N N . LEU E 2 162 ? -265.343 -1.337 -137.758 1.00 66.90 162 LEU E N 1
ATOM 10299 C CA . LEU E 2 162 ? -265.099 -1.186 -139.186 1.00 65.30 162 LEU E CA 1
ATOM 10300 C C . LEU E 2 162 ? -264.829 -2.479 -139.948 1.00 64.16 162 LEU E C 1
ATOM 10301 O O . LEU E 2 162 ? -265.004 -2.523 -141.162 1.00 69.26 162 LEU E O 1
ATOM 10306 N N . ASP E 2 163 ? -264.425 -3.534 -139.253 1.00 65.93 163 ASP E N 1
ATOM 10307 C CA . ASP E 2 163 ? -264.122 -4.792 -139.929 1.00 74.85 163 ASP E CA 1
ATOM 10308 C C . ASP E 2 163 ? -265.270 -5.795 -140.041 1.00 74.31 163 ASP E C 1
ATOM 10309 O O . ASP E 2 163 ? -265.295 -6.600 -140.972 1.00 73.64 163 ASP E O 1
ATOM 10314 N N . ASN E 2 164 ? -266.209 -5.775 -139.103 1.00 79.84 164 ASN E N 1
ATOM 10315 C CA . ASN E 2 164 ? -267.325 -6.713 -139.182 1.00 88.06 164 ASN E CA 1
ATOM 10316 C C . ASN E 2 164 ? -268.505 -6.429 -138.252 1.00 86.32 164 ASN E C 1
ATOM 10317 O O . ASN E 2 164 ? -269.143 -7.347 -137.732 1.00 91.66 164 ASN E O 1
ATOM 10322 N N . ASN E 2 165 ? -268.788 -5.149 -138.049 1.00 75.07 165 ASN E N 1
ATOM 10323 C CA . ASN E 2 165 ? -269.911 -4.730 -137.231 1.00 72.88 165 ASN E CA 1
ATOM 10324 C C . ASN E 2 165 ? -270.702 -3.774 -138.094 1.00 74.12 165 ASN E C 1
ATOM 10325 O O . ASN E 2 165 ? -271.757 -4.123 -138.620 1.00 76.03 165 ASN E O 1
ATOM 10330 N N . ILE E 2 166 ? -270.183 -2.563 -138.244 1.00 67.59 166 ILE E N 1
ATOM 10331 C CA . ILE E 2 166 ? -270.839 -1.584 -139.083 1.00 65.79 166 ILE E CA 1
ATOM 10332 C C . ILE E 2 166 ? -271.172 -2.249 -140.424 1.00 67.27 166 ILE E C 1
ATOM 10333 O O . ILE E 2 166 ? -272.254 -2.050 -140.975 1.00 67.74 166 ILE E O 1
ATOM 10338 N N . PRO E 2 167 ? -270.249 -3.068 -140.957 1.00 69.81 167 PRO E N 1
ATOM 10339 C CA . PRO E 2 167 ? -270.502 -3.738 -142.236 1.00 67.67 167 PRO E CA 1
ATOM 10340 C C . PRO E 2 167 ? -271.697 -4.685 -142.210 1.00 62.25 167 PRO E C 1
ATOM 10341 O O . PRO E 2 167 ? -272.469 -4.752 -143.166 1.00 60.91 167 PRO E O 1
ATOM 10345 N N . SER E 2 168 ? -271.846 -5.416 -141.116 1.00 57.20 168 SER E N 1
ATOM 10346 C CA . SER E 2 168 ? -272.942 -6.365 -141.000 1.00 58.98 168 SER E CA 1
ATOM 10347 C C . SER E 2 168 ? -274.272 -5.708 -140.672 1.00 57.17 168 SER E C 1
ATOM 10348 O O . SER E 2 168 ? -275.327 -6.216 -141.043 1.00 53.71 168 SER E O 1
ATOM 10351 N N . SER E 2 169 ? -274.233 -4.583 -139.973 1.00 58.20 169 SER E N 1
ATOM 10352 C CA . SER E 2 169 ? -275.474 -3.911 -139.636 1.00 59.69 169 SER E CA 1
ATOM 10353 C C . SER E 2 169 ? -275.963 -3.185 -140.889 1.00 59.69 169 SER E C 1
ATOM 10354 O O . SER E 2 169 ? -277.169 -3.055 -141.119 1.00 63.68 169 SER E O 1
ATOM 10357 N N . LEU E 2 170 ? -275.025 -2.723 -141.709 1.00 51.53 170 LEU E N 1
ATOM 10358 C CA . LEU E 2 170 ? -275.393 -2.034 -142.936 1.00 48.67 170 LEU E CA 1
ATOM 10359 C C . LEU E 2 170 ? -275.973 -3.019 -143.949 1.00 51.75 170 LEU E C 1
ATOM 10360 O O . LEU E 2 170 ? -276.901 -2.684 -144.685 1.00 50.05 170 LEU E O 1
ATOM 10365 N N . ARG E 2 171 ? -275.436 -4.237 -143.982 1.00 44.23 171 ARG E N 1
ATOM 10366 C CA . ARG E 2 171 ? -275.929 -5.239 -144.914 1.00 42.57 171 ARG E CA 1
ATOM 10367 C C . ARG E 2 171 ? -277.339 -5.689 -144.567 1.00 49.97 171 ARG E C 1
ATOM 10368 O O . ARG E 2 171 ? -278.191 -5.820 -145.443 1.00 64.87 171 ARG E O 1
ATOM 10376 N N . VAL E 2 172 ? -277.587 -5.914 -143.286 1.00 50.61 172 VAL E N 1
ATOM 10377 C CA . VAL E 2 172 ? -278.894 -6.365 -142.835 1.00 48.84 172 VAL E CA 1
ATOM 10378 C C . VAL E 2 172 ? -279.943 -5.258 -142.923 1.00 45.30 172 VAL E C 1
ATOM 10379 O O . VAL E 2 172 ? -281.118 -5.526 -143.169 1.00 47.69 172 VAL E O 1
ATOM 10383 N N . LEU E 2 173 ? -279.520 -4.014 -142.730 1.00 45.25 173 LEU E N 1
ATOM 10384 C CA . LEU E 2 173 ? -280.439 -2.886 -142.818 1.00 43.88 173 LEU E CA 1
ATOM 10385 C C . LEU E 2 173 ? -280.752 -2.593 -144.281 1.00 47.60 173 LEU E C 1
ATOM 10386 O O . LEU E 2 173 ? -281.807 -2.056 -144.607 1.00 41.33 173 LEU E O 1
ATOM 10391 N N . ARG E 2 174 ? -279.825 -2.929 -145.169 1.00 52.84 174 ARG E N 1
ATOM 10392 C CA . ARG E 2 174 ? -280.076 -2.701 -146.582 1.00 52.11 174 ARG E CA 1
ATOM 10393 C C . ARG E 2 174 ? -281.181 -3.676 -146.957 1.00 51.30 174 ARG E C 1
ATOM 10394 O O . ARG E 2 174 ? -282.157 -3.309 -147.617 1.00 50.40 174 ARG E O 1
ATOM 10402 N N . ALA E 2 175 ? -281.032 -4.919 -146.511 1.00 36.83 175 ALA E N 1
ATOM 10403 C CA . ALA E 2 175 ? -282.022 -5.934 -146.808 1.00 40.94 175 ALA E CA 1
ATOM 10404 C C . ALA E 2 175 ? -283.400 -5.478 -146.353 1.00 46.23 175 ALA E C 1
ATOM 10405 O O . ALA E 2 175 ? -284.364 -5.563 -147.110 1.00 54.10 175 ALA E O 1
ATOM 10407 N N . VAL E 2 176 ? -283.495 -4.977 -145.127 1.00 41.79 176 VAL E N 1
ATOM 10408 C CA . VAL E 2 176 ? -284.783 -4.549 -144.613 1.00 36.54 176 VAL E CA 1
ATOM 10409 C C . VAL E 2 176 ? -285.335 -3.394 -145.416 1.00 38.19 176 VAL E C 1
ATOM 10410 O O . VAL E 2 176 ? -286.493 -3.426 -145.833 1.00 45.40 176 VAL E O 1
ATOM 10414 N N . ILE E 2 177 ? -284.512 -2.376 -145.644 1.00 36.52 177 ILE E N 1
ATOM 10415 C CA . ILE E 2 177 ? -284.952 -1.207 -146.403 1.00 39.75 177 ILE E CA 1
ATOM 10416 C C . ILE E 2 177 ? -285.423 -1.578 -147.806 1.00 48.39 177 ILE E C 1
ATOM 10417 O O . ILE E 2 177 ? -286.414 -1.030 -148.304 1.00 44.14 177 ILE E O 1
ATOM 10422 N N . ASP E 2 178 ? -284.707 -2.504 -148.442 1.00 42.39 178 ASP E N 1
ATOM 10423 C CA . ASP E 2 178 ? -285.057 -2.932 -149.786 1.00 41.75 178 ASP E CA 1
ATOM 10424 C C . ASP E 2 178 ? -286.376 -3.696 -149.761 1.00 44.88 178 ASP E C 1
ATOM 10425 O O . ASP E 2 178 ? -287.177 -3.611 -150.691 1.00 49.96 178 ASP E O 1
ATOM 10430 N N . SER E 2 179 ? -286.617 -4.425 -148.681 1.00 37.11 179 SER E N 1
ATOM 10431 C CA . SER E 2 179 ? -287.846 -5.190 -148.575 1.00 41.22 179 SER E CA 1
ATOM 10432 C C . SER E 2 179 ? -289.052 -4.271 -148.346 1.00 37.29 179 SER E C 1
ATOM 10433 O O . SER E 2 179 ? -290.125 -4.485 -148.901 1.00 39.32 179 SER E O 1
ATOM 10436 N N . LEU E 2 180 ? -288.874 -3.243 -147.532 1.00 38.69 180 LEU E N 1
ATOM 10437 C CA . LEU E 2 180 ? -289.962 -2.313 -147.286 1.00 37.34 180 LEU E CA 1
ATOM 10438 C C . LEU E 2 180 ? -290.291 -1.614 -148.596 1.00 35.11 180 LEU E C 1
ATOM 10439 O O . LEU E 2 180 ? -291.451 -1.339 -148.884 1.00 33.52 180 LEU E O 1
ATOM 10444 N N . HIS E 2 181 ? -289.267 -1.340 -149.399 1.00 40.68 181 HIS E N 1
ATOM 10445 C CA . HIS E 2 181 ? -289.481 -0.677 -150.679 1.00 41.75 181 HIS E CA 1
ATOM 10446 C C . HIS E 2 181 ? -290.374 -1.521 -151.584 1.00 42.62 181 HIS E C 1
ATOM 10447 O O . HIS E 2 181 ? -291.335 -1.019 -152.179 1.00 38.45 181 HIS E O 1
ATOM 10454 N N . LYS E 2 182 ? -290.042 -2.803 -151.699 1.00 42.10 182 LYS E N 1
ATOM 10455 C CA . LYS E 2 182 ? -290.824 -3.697 -152.535 1.00 39.32 182 LYS E CA 1
ATOM 10456 C C . LYS E 2 182 ? -292.265 -3.766 -152.045 1.00 41.96 182 LYS E C 1
ATOM 10457 O O . LYS E 2 182 ? -293.193 -3.569 -152.829 1.00 41.90 182 LYS E O 1
ATOM 10463 N N . LYS E 2 183 ? -292.458 -4.031 -150.755 1.00 40.50 183 LYS E N 1
ATOM 10464 C CA . LYS E 2 183 ? -293.809 -4.095 -150.207 1.00 40.42 183 LYS E CA 1
ATOM 10465 C C . LYS E 2 183 ? -294.578 -2.836 -150.563 1.00 36.06 183 LYS E C 1
ATOM 10466 O O . LYS E 2 183 ? -295.765 -2.897 -150.873 1.00 48.73 183 LYS E O 1
ATOM 10472 N N . ILE E 2 184 ? -293.892 -1.698 -150.517 1.00 34.20 184 ILE E N 1
ATOM 10473 C CA . ILE E 2 184 ? -294.498 -0.413 -150.843 1.00 37.56 184 ILE E CA 1
ATOM 10474 C C . ILE E 2 184 ? -294.890 -0.401 -152.317 1.00 42.24 184 ILE E C 1
ATOM 10475 O O . ILE E 2 184 ? -295.973 0.067 -152.679 1.00 48.16 184 ILE E O 1
ATOM 10480 N N . GLN E 2 185 ? -294.009 -0.921 -153.164 1.00 37.42 185 GLN E N 1
ATOM 10481 C CA . GLN E 2 185 ? -294.292 -0.980 -154.590 1.00 41.17 185 GLN E CA 1
ATOM 10482 C C . GLN E 2 185 ? -295.535 -1.813 -154.890 1.00 36.70 185 GLN E C 1
ATOM 10483 O O . GLN E 2 185 ? -296.383 -1.392 -155.672 1.00 42.74 185 GLN E O 1
ATOM 10489 N N . LYS E 2 186 ? -295.645 -2.986 -154.270 1.00 34.69 186 LYS E N 1
ATOM 10490 C CA . LYS E 2 186 ? -296.799 -3.844 -154.484 1.00 35.53 186 LYS E CA 1
ATOM 10491 C C . LYS E 2 186 ? -298.074 -3.070 -154.197 1.00 41.85 186 LYS E C 1
ATOM 10492 O O . LYS E 2 186 ? -299.034 -3.136 -154.965 1.00 40.95 186 LYS E O 1
ATOM 10498 N N . LEU E 2 187 ? -298.075 -2.337 -153.085 1.00 45.35 187 LEU E N 1
ATOM 10499 C CA . LEU E 2 187 ? -299.234 -1.550 -152.689 1.00 43.74 187 LEU E CA 1
ATOM 10500 C C . LEU E 2 187 ? -299.505 -0.429 -153.682 1.00 39.28 187 LEU E C 1
ATOM 10501 O O . LEU E 2 187 ? -300.657 -0.136 -153.991 1.00 37.07 187 LEU E O 1
ATOM 10506 N N . GLU E 2 188 ? -298.448 0.199 -154.182 1.00 37.33 188 GLU E N 1
ATOM 10507 C CA . GLU E 2 188 ? -298.606 1.274 -155.159 1.00 40.00 188 GLU E CA 1
ATOM 10508 C C . GLU E 2 188 ? -299.376 0.735 -156.359 1.00 42.58 188 GLU E C 1
ATOM 10509 O O . GLU E 2 188 ? -300.385 1.312 -156.771 1.00 43.04 188 GLU E O 1
ATOM 10515 N N . ASN E 2 189 ? -298.900 -0.379 -156.909 1.00 38.19 189 ASN E N 1
ATOM 10516 C CA . ASN E 2 189 ? -299.547 -1.005 -158.056 1.00 46.60 189 ASN E CA 1
ATOM 10517 C C . ASN E 2 189 ? -300.999 -1.338 -157.727 1.00 46.88 189 ASN E C 1
ATOM 10518 O O . ASN E 2 189 ? -301.921 -0.939 -158.439 1.00 50.01 189 ASN E O 1
ATOM 10523 N N . ALA E 2 190 ? -301.191 -2.073 -156.638 1.00 36.37 190 ALA E N 1
ATOM 10524 C CA . ALA E 2 190 ? -302.518 -2.465 -156.201 1.00 34.81 190 ALA E CA 1
ATOM 10525 C C . ALA E 2 190 ? -303.501 -1.305 -156.265 1.00 32.78 190 ALA E C 1
ATOM 10526 O O . ALA E 2 190 ? -304.555 -1.409 -156.885 1.00 34.38 190 ALA E O 1
ATOM 10528 N N . ILE E 2 191 ? -303.147 -0.197 -155.629 1.00 37.38 191 ILE E N 1
ATOM 10529 C CA . ILE E 2 191 ? -304.002 0.980 -155.607 1.00 35.48 191 ILE E CA 1
ATOM 10530 C C . ILE E 2 191 ? -304.175 1.541 -157.011 1.00 35.51 191 ILE E C 1
ATOM 10531 O O . ILE E 2 191 ? -305.240 2.046 -157.364 1.00 37.67 191 ILE E O 1
ATOM 10536 N N . ALA E 2 192 ? -303.123 1.453 -157.813 1.00 32.18 192 ALA E N 1
ATOM 10537 C CA . ALA E 2 192 ? -303.178 1.972 -159.175 1.00 34.51 192 ALA E CA 1
ATOM 10538 C C . ALA E 2 192 ? -304.101 1.121 -160.034 1.00 34.29 192 ALA E C 1
ATOM 10539 O O . ALA E 2 192 ? -304.951 1.647 -160.737 1.00 44.82 192 ALA E O 1
ATOM 10541 N N . THR E 2 193 ? -303.936 -0.194 -159.969 1.00 30.78 193 THR E N 1
ATOM 10542 C CA . THR E 2 193 ? -304.770 -1.097 -160.738 1.00 31.91 193 THR E CA 1
ATOM 10543 C C . THR E 2 193 ? -306.256 -0.960 -160.383 1.00 41.10 193 THR E C 1
ATOM 10544 O O . THR E 2 193 ? -307.116 -0.944 -161.262 1.00 40.49 193 THR E O 1
ATOM 10548 N N . GLN E 2 194 ? -306.557 -0.865 -159.094 1.00 42.42 194 GLN E N 1
ATOM 10549 C CA . GLN E 2 194 ? -307.942 -0.757 -158.658 1.00 39.83 194 GLN E CA 1
ATOM 10550 C C . GLN E 2 194 ? -308.535 0.574 -159.100 1.00 44.71 194 GLN E C 1
ATOM 10551 O O . GLN E 2 194 ? -309.723 0.663 -159.423 1.00 44.08 194 GLN E O 1
ATOM 10557 N N . THR E 2 195 ? -307.708 1.612 -159.120 1.00 37.55 195 THR E N 1
ATOM 10558 C CA . THR E 2 195 ? -308.186 2.918 -159.548 1.00 42.24 195 THR E CA 1
ATOM 10559 C C . THR E 2 195 ? -308.594 2.788 -161.010 1.00 40.59 195 THR E C 1
ATOM 10560 O O . THR E 2 195 ? -309.569 3.388 -161.455 1.00 48.14 195 THR E O 1
ATOM 10564 N N . ASP E 2 196 ? -307.841 1.981 -161.744 1.00 44.28 196 ASP E N 1
ATOM 10565 C CA . ASP E 2 196 ? -308.115 1.738 -163.150 1.00 48.31 196 ASP E CA 1
ATOM 10566 C C . ASP E 2 196 ? -309.432 0.973 -163.258 1.00 49.18 196 ASP E C 1
ATOM 10567 O O . ASP E 2 196 ? -310.312 1.351 -164.027 1.00 45.75 196 ASP E O 1
ATOM 10572 N N . TYR E 2 197 ? -309.561 -0.099 -162.479 1.00 48.19 197 TYR E N 1
ATOM 10573 C CA . TYR E 2 197 ? -310.778 -0.908 -162.469 1.00 45.60 197 TYR E CA 1
ATOM 10574 C C . TYR E 2 197 ? -311.985 -0.088 -162.024 1.00 46.74 197 TYR E C 1
ATOM 10575 O O . TYR E 2 197 ? -313.121 -0.472 -162.264 1.00 50.69 197 TYR E O 1
ATOM 10584 N N . CYS E 2 198 ? -311.747 1.031 -161.355 1.00 45.68 198 CYS E N 1
ATOM 10585 C CA . CYS E 2 198 ? -312.860 1.857 -160.911 1.00 44.68 198 CYS E CA 1
ATOM 10586 C C . CYS E 2 198 ? -313.214 2.929 -161.923 1.00 46.94 198 CYS E C 1
ATOM 10587 O O . CYS E 2 198 ? -313.847 3.932 -161.585 1.00 35.62 198 CYS E O 1
ATOM 10590 N N . ARG E 2 199 ? -312.789 2.715 -163.164 1.00 52.13 199 ARG E N 1
ATOM 10591 C CA . ARG E 2 199 ? -313.098 3.641 -164.239 1.00 54.89 199 ARG E CA 1
ATOM 10592 C C . ARG E 2 199 ? -314.594 3.459 -164.498 1.00 53.38 199 ARG E C 1
ATOM 10593 O O . ARG E 2 199 ? -315.299 4.417 -164.799 1.00 54.69 199 ARG E O 1
ATOM 10601 N N . SER E 2 200 ? -315.062 2.216 -164.366 1.00 53.18 200 SER E N 1
ATOM 10602 C CA . SER E 2 200 ? -316.472 1.862 -164.559 1.00 47.90 200 SER E CA 1
ATOM 10603 C C . SER E 2 200 ? -317.042 1.281 -163.263 1.00 46.68 200 SER E C 1
ATOM 10604 O O . SER E 2 200 ? -316.342 0.615 -162.505 1.00 48.16 200 SER E O 1
ATOM 10607 N N . PRO E 2 201 ? -318.331 1.514 -163.001 1.00 47.09 201 PRO E N 1
ATOM 10608 C CA . PRO E 2 201 ? -318.966 1.001 -161.784 1.00 48.53 201 PRO E CA 1
ATOM 10609 C C . PRO E 2 201 ? -319.504 -0.411 -161.976 1.00 51.72 201 PRO E C 1
ATOM 10610 O O . PRO E 2 201 ? -319.601 -0.892 -163.108 1.00 49.58 201 PRO E O 1
ATOM 10614 N N . CYS E 2 202 ? -319.838 -1.079 -160.875 1.00 44.11 202 CYS E N 1
ATOM 10615 C CA . CYS E 2 202 ? -320.407 -2.410 -160.976 1.00 38.72 202 CYS E CA 1
ATOM 10616 C C . CYS E 2 202 ? -321.893 -2.196 -161.244 1.00 39.10 202 CYS E C 1
ATOM 10617 O O . CYS E 2 202 ? -322.440 -1.131 -160.930 1.00 36.78 202 CYS E O 1
ATOM 10620 N N . VAL E 2 203 ? -322.549 -3.194 -161.830 1.00 36.12 203 VAL E N 1
ATOM 10621 C CA . VAL E 2 203 ? -323.959 -3.042 -162.170 1.00 40.93 203 VAL E CA 1
ATOM 10622 C C . VAL E 2 203 ? -324.862 -4.079 -161.538 1.00 36.23 203 VAL E C 1
ATOM 10623 O O . VAL E 2 203 ? -324.406 -5.126 -161.096 1.00 41.96 203 VAL E O 1
ATOM 10627 N N . ALA E 2 204 ? -326.154 -3.777 -161.506 1.00 41.97 204 ALA E N 1
ATOM 10628 C CA . ALA E 2 204 ? -327.148 -4.686 -160.956 1.00 42.90 204 ALA E CA 1
ATOM 10629 C C . ALA E 2 204 ? -328.460 -4.547 -161.721 1.00 49.84 204 ALA E C 1
ATOM 10630 O O . ALA E 2 204 ? -329.003 -3.445 -161.847 1.00 50.86 204 ALA E O 1
ATOM 10632 N N . SER E 2 205 ? -328.958 -5.656 -162.257 1.00 48.53 205 SER E N 1
ATOM 10633 C CA . SER E 2 205 ? -330.230 -5.621 -162.966 1.00 47.05 205 SER E CA 1
ATOM 10634 C C . SER E 2 205 ? -331.199 -6.378 -162.091 1.00 46.29 205 SER E C 1
ATOM 10635 O O . SER E 2 205 ? -331.514 -7.536 -162.344 1.00 59.04 205 SER E O 1
ATOM 10638 N N . CYS E 2 206 ? -331.661 -5.712 -161.044 1.00 35.46 206 CYS E N 1
ATOM 10639 C CA . CYS E 2 206 ? -332.573 -6.332 -160.112 1.00 36.79 206 CYS E CA 1
ATOM 10640 C C . CYS E 2 206 ? -334.009 -5.992 -160.404 1.00 40.19 206 CYS E C 1
ATOM 10641 O O . CYS E 2 206 ? -334.567 -5.047 -159.841 1.00 47.70 206 CYS E O 1
ATOM 10644 N N . ASN E 2 207 ? -334.616 -6.773 -161.280 1.00 30.01 207 ASN E N 1
ATOM 10645 C CA . ASN E 2 207 ? -335.997 -6.554 -161.612 1.00 29.65 207 ASN E CA 1
ATOM 10646 C C . ASN E 2 207 ? -336.791 -6.782 -160.329 1.00 34.43 207 ASN E C 1
ATOM 10647 O O . ASN E 2 207 ? -336.505 -7.699 -159.571 1.00 32.91 207 ASN E O 1
ATOM 10652 N N . ILE E 2 208 ? -337.776 -5.929 -160.084 1.00 29.58 208 ILE E N 1
ATOM 10653 C CA . ILE E 2 208 ? -338.578 -6.016 -158.881 1.00 29.89 208 ILE E CA 1
ATOM 10654 C C . ILE E 2 208 ? -339.703 -7.049 -158.862 1.00 32.44 208 ILE E C 1
ATOM 10655 O O . ILE E 2 208 ? -340.502 -7.137 -159.782 1.00 33.12 208 ILE E O 1
ATOM 10660 N N . PRO E 2 209 ? -339.776 -7.850 -157.793 1.00 37.05 209 PRO E N 1
ATOM 10661 C CA . PRO E 2 209 ? -340.853 -8.838 -157.728 1.00 28.23 209 PRO E CA 1
ATOM 10662 C C . PRO E 2 209 ? -342.176 -8.078 -157.636 1.00 31.57 209 PRO E C 1
ATOM 10663 O O . PRO E 2 209 ? -342.223 -6.956 -157.155 1.00 39.14 209 PRO E O 1
ATOM 10667 N N . VAL E 2 210 ? -343.254 -8.690 -158.088 1.00 32.81 210 VAL E N 1
ATOM 10668 C CA . VAL E 2 210 ? -344.546 -8.039 -158.052 1.00 22.57 210 VAL E CA 1
ATOM 10669 C C . VAL E 2 210 ? -345.148 -7.993 -156.645 1.00 24.76 210 VAL E C 1
ATOM 10670 O O . VAL E 2 210 ? -345.730 -6.995 -156.246 1.00 26.29 210 VAL E O 1
ATOM 10674 N N . VAL E 2 211 ? -345.028 -9.076 -155.893 1.00 28.66 211 VAL E N 1
ATOM 10675 C CA . VAL E 2 211 ? -345.606 -9.105 -154.557 1.00 26.77 211 VAL E CA 1
ATOM 10676 C C . VAL E 2 211 ? -344.863 -8.138 -153.637 1.00 31.42 211 VAL E C 1
ATOM 10677 O O . VAL E 2 211 ? -343.644 -8.067 -153.666 1.00 33.60 211 VAL E O 1
ATOM 10681 N N . SER E 2 212 ? -345.606 -7.387 -152.831 1.00 36.63 212 SER E N 1
ATOM 10682 C CA . SER E 2 212 ? -345.011 -6.410 -151.922 1.00 41.15 212 SER E CA 1
ATOM 10683 C C . SER E 2 212 ? -345.874 -6.223 -150.673 1.00 47.05 212 SER E C 1
ATOM 10684 O O . SER E 2 212 ? -347.008 -6.690 -150.629 1.00 45.68 212 SER E O 1
ATOM 10687 N N . GLY E 2 213 ? -345.334 -5.545 -149.661 1.00 49.54 213 GLY E N 1
ATOM 10688 C CA . GLY E 2 213 ? -346.085 -5.317 -148.429 1.00 51.62 213 GLY E CA 1
ATOM 10689 C C . GLY E 2 213 ? -345.346 -4.481 -147.397 1.00 44.55 213 GLY E C 1
ATOM 10690 O O . GLY E 2 213 ? -344.336 -3.854 -147.721 1.00 38.26 213 GLY E O 1
ATOM 10691 N N . ARG E 2 214 ? -345.843 -4.465 -146.158 1.00 52.60 214 ARG E N 1
ATOM 10692 C CA . ARG E 2 214 ? -345.210 -3.700 -145.066 1.00 49.35 214 ARG E CA 1
ATOM 10693 C C . ARG E 2 214 ? -343.744 -4.082 -144.867 1.00 42.72 214 ARG E C 1
ATOM 10694 O O . ARG E 2 214 ? -342.869 -3.221 -144.762 1.00 40.54 214 ARG E O 1
ATOM 10702 N N . GLU E 2 215 ? -343.493 -5.382 -144.784 1.00 27.37 215 GLU E N 1
ATOM 10703 C CA . GLU E 2 215 ? -342.144 -5.905 -144.633 1.00 30.88 215 GLU E CA 1
ATOM 10704 C C . GLU E 2 215 ? -342.126 -7.355 -145.074 1.00 27.97 215 GLU E C 1
ATOM 10705 O O . GLU E 2 215 ? -343.154 -7.899 -145.453 1.00 34.75 215 GLU E O 1
ATOM 10711 N N . CYS E 2 216 ? -340.964 -7.985 -145.015 1.00 24.52 216 CYS E N 1
ATOM 10712 C CA . CYS E 2 216 ? -340.836 -9.358 -145.469 1.00 28.01 216 CYS E CA 1
ATOM 10713 C C . CYS E 2 216 ? -341.846 -10.374 -144.955 1.00 35.69 216 CYS E C 1
ATOM 10714 O O . CYS E 2 216 ? -342.330 -11.195 -145.732 1.00 47.45 216 CYS E O 1
ATOM 10717 N N . GLU E 2 217 ? -342.169 -10.343 -143.666 1.00 42.51 217 GLU E N 1
ATOM 10718 C CA . GLU E 2 217 ? -343.130 -11.303 -143.134 1.00 41.19 217 GLU E CA 1
ATOM 10719 C C . GLU E 2 217 ? -344.448 -11.175 -143.882 1.00 46.71 217 GLU E C 1
ATOM 10720 O O . GLU E 2 217 ? -345.075 -12.176 -144.251 1.00 42.20 217 GLU E O 1
ATOM 10726 N N . ASP E 2 218 ? -344.861 -9.933 -144.106 1.00 38.71 218 ASP E N 1
ATOM 10727 C CA . ASP E 2 218 ? -346.102 -9.666 -144.816 1.00 42.44 218 ASP E CA 1
ATOM 10728 C C . ASP E 2 218 ? -346.016 -10.250 -146.229 1.00 49.35 218 ASP E C 1
ATOM 10729 O O . ASP E 2 218 ? -346.940 -10.923 -146.696 1.00 51.50 218 ASP E O 1
ATOM 10734 N N . ILE E 2 219 ? -344.892 -10.002 -146.895 1.00 39.20 219 ILE E N 1
ATOM 10735 C CA . ILE E 2 219 ? -344.696 -10.495 -148.242 1.00 37.13 219 ILE E CA 1
ATOM 10736 C C . ILE E 2 219 ? -344.759 -12.006 -148.257 1.00 40.52 219 ILE E C 1
ATOM 10737 O O . ILE E 2 219 ? -345.348 -12.601 -149.154 1.00 47.43 219 ILE E O 1
ATOM 10742 N N . TYR E 2 220 ? -344.159 -12.624 -147.252 1.00 40.86 220 TYR E N 1
ATOM 10743 C CA . TYR E 2 220 ? -344.145 -14.075 -147.169 1.00 45.70 220 TYR E CA 1
ATOM 10744 C C . TYR E 2 220 ? -345.559 -14.623 -147.040 1.00 49.27 220 TYR E C 1
ATOM 10745 O O . TYR E 2 220 ? -345.877 -15.677 -147.601 1.00 39.44 220 TYR E O 1
ATOM 10754 N N . ARG E 2 221 ? -346.397 -13.914 -146.284 1.00 45.25 221 ARG E N 1
ATOM 10755 C CA . ARG E 2 221 ? -347.774 -14.347 -146.083 1.00 55.46 221 ARG E CA 1
ATOM 10756 C C . ARG E 2 221 ? -348.556 -14.139 -147.365 1.00 54.24 221 ARG E C 1
ATOM 10757 O O . ARG E 2 221 ? -349.578 -14.786 -147.598 1.00 50.82 221 ARG E O 1
ATOM 10765 N N . LYS E 2 222 ? -348.056 -13.240 -148.203 1.00 55.95 222 LYS E N 1
ATOM 10766 C CA . LYS E 2 222 ? -348.698 -12.948 -149.470 1.00 45.84 222 LYS E CA 1
ATOM 10767 C C . LYS E 2 222 ? -348.231 -13.857 -150.598 1.00 45.09 222 LYS E C 1
ATOM 10768 O O . LYS E 2 222 ? -348.661 -13.693 -151.738 1.00 52.07 222 LYS E O 1
ATOM 10774 N N . GLY E 2 223 ? -347.348 -14.805 -150.294 1.00 33.45 223 GLY E N 1
ATOM 10775 C CA . GLY E 2 223 ? -346.904 -15.723 -151.328 1.00 33.25 223 GLY E CA 1
ATOM 10776 C C . GLY E 2 223 ? -345.454 -15.676 -151.753 1.00 36.69 223 GLY E C 1
ATOM 10777 O O . GLY E 2 223 ? -344.993 -16.595 -152.434 1.00 43.96 223 GLY E O 1
ATOM 10778 N N . GLY E 2 224 ? -344.736 -14.620 -151.374 1.00 33.47 224 GLY E N 1
ATOM 10779 C CA . GLY E 2 224 ? -343.333 -14.515 -151.739 1.00 36.43 224 GLY E CA 1
ATOM 10780 C C . GLY E 2 224 ? -342.541 -15.580 -151.010 1.00 39.25 224 GLY E C 1
ATOM 10781 O O . GLY E 2 224 ? -342.234 -15.436 -149.832 1.00 48.51 224 GLY E O 1
ATOM 10782 N N . GLU E 2 225 ? -342.193 -16.649 -151.707 1.00 41.68 225 GLU E N 1
ATOM 10783 C CA . GLU E 2 225 ? -341.473 -17.729 -151.068 1.00 42.54 225 GLU E CA 1
ATOM 10784 C C . GLU E 2 225 ? -339.992 -17.870 -151.400 1.00 43.69 225 GLU E C 1
ATOM 10785 O O . GLU E 2 225 ? -339.286 -18.647 -150.754 1.00 51.49 225 GLU E O 1
ATOM 10791 N N . THR E 2 226 ? -339.502 -17.133 -152.388 1.00 26.38 226 THR E N 1
ATOM 10792 C CA . THR E 2 226 ? -338.091 -17.239 -152.697 1.00 40.98 226 THR E CA 1
ATOM 10793 C C . THR E 2 226 ? -337.318 -16.097 -152.043 1.00 42.63 226 THR E C 1
ATOM 10794 O O . THR E 2 226 ? -337.818 -14.968 -151.942 1.00 33.81 226 THR E O 1
ATOM 10798 N N . SER E 2 227 ? -336.111 -16.403 -151.574 1.00 38.29 227 SER E N 1
ATOM 10799 C CA . SER E 2 227 ? -335.275 -15.389 -150.955 1.00 41.66 227 SER E CA 1
ATOM 10800 C C . SER E 2 227 ? -334.678 -14.565 -152.087 1.00 38.34 227 SER E C 1
ATOM 10801 O O . SER E 2 227 ? -333.993 -15.094 -152.960 1.00 33.23 227 SER E O 1
ATOM 10804 N N . GLU E 2 228 ? -334.964 -13.270 -152.076 1.00 31.61 228 GLU E N 1
ATOM 10805 C CA . GLU E 2 228 ? -334.461 -12.375 -153.098 1.00 28.79 228 GLU E CA 1
ATOM 10806 C C . GLU E 2 228 ? -334.784 -10.938 -152.712 1.00 29.39 228 GLU E C 1
ATOM 10807 O O . GLU E 2 228 ? -335.337 -10.671 -151.638 1.00 23.09 228 GLU E O 1
ATOM 10813 N N . MET E 2 229 ? -334.449 -10.003 -153.584 1.00 23.90 229 MET E N 1
ATOM 10814 C CA . MET E 2 229 ? -334.737 -8.625 -153.267 1.00 26.59 229 MET E CA 1
ATOM 10815 C C . MET E 2 229 ? -336.191 -8.293 -153.555 1.00 31.88 229 MET E C 1
ATOM 10816 O O . MET E 2 229 ? -336.736 -8.728 -154.564 1.00 44.92 229 MET E O 1
ATOM 10821 N N . TYR E 2 230 ? -336.823 -7.554 -152.644 1.00 36.69 230 TYR E N 1
ATOM 10822 C CA . TYR E 2 230 ? -338.219 -7.121 -152.792 1.00 29.00 230 TYR E CA 1
ATOM 10823 C C . TYR E 2 230 ? -338.258 -5.652 -152.424 1.00 31.55 230 TYR E C 1
ATOM 10824 O O . TYR E 2 230 ? -337.259 -5.100 -151.965 1.00 44.71 230 TYR E O 1
ATOM 10833 N N . ILE E 2 231 ? -339.400 -5.012 -152.650 1.00 23.57 231 ILE E N 1
ATOM 10834 C CA . ILE E 2 231 ? -339.568 -3.630 -152.232 1.00 31.35 231 ILE E CA 1
ATOM 10835 C C . ILE E 2 231 ? -340.698 -3.692 -151.213 1.00 36.15 231 ILE E C 1
ATOM 10836 O O . ILE E 2 231 ? -341.676 -4.417 -151.396 1.00 38.42 231 ILE E O 1
ATOM 10841 N N . ILE E 2 232 ? -340.544 -2.966 -150.116 1.00 40.63 232 ILE E N 1
ATOM 10842 C CA . ILE E 2 232 ? -341.563 -2.955 -149.078 1.00 42.38 232 ILE E CA 1
ATOM 10843 C C . ILE E 2 232 ? -341.957 -1.513 -148.821 1.00 44.15 232 ILE E C 1
ATOM 10844 O O . ILE E 2 232 ? -341.274 -0.585 -149.257 1.00 44.03 232 ILE E O 1
ATOM 10849 N N . GLN E 2 233 ? -343.075 -1.328 -148.135 1.00 45.13 233 GLN E N 1
ATOM 10850 C CA . GLN E 2 233 ? -343.540 0.006 -147.791 1.00 52.17 233 GLN E CA 1
ATOM 10851 C C . GLN E 2 233 ? -344.101 -0.094 -146.378 1.00 60.22 233 GLN E C 1
ATOM 10852 O O . GLN E 2 233 ? -345.309 -0.226 -146.178 1.00 65.64 233 GLN E O 1
ATOM 10858 N N . PRO E 2 234 ? -343.208 -0.046 -145.374 1.00 65.23 234 PRO E N 1
ATOM 10859 C CA . PRO E 2 234 ? -343.564 -0.135 -143.958 1.00 63.86 234 PRO E CA 1
ATOM 10860 C C . PRO E 2 234 ? -344.390 1.074 -143.584 1.00 66.38 234 PRO E C 1
ATOM 10861 O O . PRO E 2 234 ? -345.341 0.989 -142.810 1.00 63.57 234 PRO E O 1
ATOM 10865 N N . ASP E 2 235 ? -344.013 2.205 -144.163 1.00 72.74 235 ASP E N 1
ATOM 10866 C CA . ASP E 2 235 ? -344.686 3.464 -143.904 1.00 79.73 235 ASP E CA 1
ATOM 10867 C C . ASP E 2 235 ? -345.557 3.878 -145.082 1.00 76.49 235 ASP E C 1
ATOM 10868 O O . ASP E 2 235 ? -345.064 4.086 -146.188 1.00 77.84 235 ASP E O 1
ATOM 10873 N N . PRO E 2 236 ? -346.871 4.002 -144.854 1.00 72.60 236 PRO E N 1
ATOM 10874 C CA . PRO E 2 236 ? -347.810 4.398 -145.908 1.00 69.31 236 PRO E CA 1
ATOM 10875 C C . PRO E 2 236 ? -347.525 5.802 -146.444 1.00 68.89 236 PRO E C 1
ATOM 10876 O O . PRO E 2 236 ? -348.058 6.195 -147.482 1.00 61.95 236 PRO E O 1
ATOM 10880 N N . PHE E 2 237 ? -346.678 6.550 -145.738 1.00 68.90 237 PHE E N 1
ATOM 10881 C CA . PHE E 2 237 ? -346.333 7.910 -146.152 1.00 73.84 237 PHE E CA 1
ATOM 10882 C C . PHE E 2 237 ? -344.901 8.021 -146.673 1.00 73.22 237 PHE E C 1
ATOM 10883 O O . PHE E 2 237 ? -344.441 9.102 -147.053 1.00 71.37 237 PHE E O 1
ATOM 10891 N N . THR E 2 238 ? -344.194 6.899 -146.685 1.00 74.29 238 THR E N 1
ATOM 10892 C CA . THR E 2 238 ? -342.825 6.878 -147.175 1.00 71.73 238 THR E CA 1
ATOM 10893 C C . THR E 2 238 ? -342.769 6.142 -148.499 1.00 67.37 238 THR E C 1
ATOM 10894 O O . THR E 2 238 ? -343.574 5.250 -148.759 1.00 72.14 238 THR E O 1
ATOM 10898 N N . THR E 2 239 ? -341.816 6.519 -149.338 1.00 63.35 239 THR E N 1
ATOM 10899 C CA . THR E 2 239 ? -341.660 5.861 -150.620 1.00 60.89 239 THR E CA 1
ATOM 10900 C C . THR E 2 239 ? -341.225 4.432 -150.343 1.00 58.27 239 THR E C 1
ATOM 10901 O O . THR E 2 239 ? -340.455 4.180 -149.408 1.00 51.08 239 THR E O 1
ATOM 10905 N N . PRO E 2 240 ? -341.726 3.470 -151.133 1.00 51.92 240 PRO E N 1
ATOM 10906 C CA . PRO E 2 240 ? -341.335 2.077 -150.912 1.00 43.49 240 PRO E CA 1
ATOM 10907 C C . PRO E 2 240 ? -339.840 1.957 -151.202 1.00 41.97 240 PRO E C 1
ATOM 10908 O O . PRO E 2 240 ? -339.299 2.711 -152.022 1.00 34.56 240 PRO E O 1
ATOM 10912 N N . TYR E 2 241 ? -339.167 1.028 -150.529 1.00 38.97 241 TYR E N 1
ATOM 10913 C CA . TYR E 2 241 ? -337.733 0.853 -150.749 1.00 35.88 241 TYR E CA 1
ATOM 10914 C C . TYR E 2 241 ? -337.284 -0.606 -150.876 1.00 26.91 241 TYR E C 1
ATOM 10915 O O . TYR E 2 241 ? -337.967 -1.536 -150.443 1.00 22.87 241 TYR E O 1
ATOM 10924 N N . ARG E 2 242 ? -336.131 -0.801 -151.495 1.00 21.77 242 ARG E N 1
ATOM 10925 C CA . ARG E 2 242 ? -335.610 -2.144 -151.677 1.00 32.73 242 ARG E CA 1
ATOM 10926 C C . ARG E 2 242 ? -335.006 -2.706 -150.398 1.00 36.47 242 ARG E C 1
ATOM 10927 O O . ARG E 2 242 ? -334.508 -1.966 -149.550 1.00 41.66 242 ARG E O 1
ATOM 10935 N N . VAL E 2 243 ? -335.073 -4.024 -150.270 1.00 32.69 243 VAL E N 1
ATOM 10936 C CA . VAL E 2 243 ? -334.528 -4.732 -149.128 1.00 30.43 243 VAL E CA 1
ATOM 10937 C C . VAL E 2 243 ? -334.537 -6.220 -149.472 1.00 33.60 243 VAL E C 1
ATOM 10938 O O . VAL E 2 243 ? -335.395 -6.689 -150.210 1.00 44.62 243 VAL E O 1
ATOM 10942 N N . TYR E 2 244 ? -333.571 -6.959 -148.953 1.00 32.83 244 TYR E N 1
ATOM 10943 C CA . TYR E 2 244 ? -333.490 -8.379 -149.224 1.00 30.68 244 TYR E CA 1
ATOM 10944 C C . TYR E 2 244 ? -334.306 -9.143 -148.183 1.00 37.97 244 TYR E C 1
ATOM 10945 O O . TYR E 2 244 ? -334.270 -8.815 -147.000 1.00 43.34 244 TYR E O 1
ATOM 10954 N N . CYS E 2 245 ? -335.049 -10.154 -148.621 1.00 33.17 245 CYS E N 1
ATOM 10955 C CA . CYS E 2 245 ? -335.852 -10.951 -147.701 1.00 32.77 245 CYS E CA 1
ATOM 10956 C C . CYS E 2 245 ? -335.381 -12.389 -147.662 1.00 36.89 245 CYS E C 1
ATOM 10957 O O . CYS E 2 245 ? -335.249 -13.042 -148.701 1.00 39.79 245 CYS E O 1
ATOM 10960 N N . ASP E 2 246 ? -335.136 -12.882 -146.455 1.00 37.70 246 ASP E N 1
ATOM 10961 C CA . ASP E 2 246 ? -334.720 -14.260 -146.266 1.00 40.81 246 ASP E CA 1
ATOM 10962 C C . ASP E 2 246 ? -336.039 -14.977 -146.040 1.00 46.29 246 ASP E C 1
ATOM 10963 O O . ASP E 2 246 ? -336.735 -14.702 -145.059 1.00 47.65 246 ASP E O 1
ATOM 10968 N N . MET E 2 247 ? -336.401 -15.877 -146.946 1.00 48.69 247 MET E N 1
ATOM 10969 C CA . MET E 2 247 ? -337.667 -16.592 -146.805 1.00 50.76 247 MET E CA 1
ATOM 10970 C C . MET E 2 247 ? -337.465 -18.066 -146.493 1.00 51.05 247 MET E C 1
ATOM 10971 O O . MET E 2 247 ? -338.408 -18.854 -146.561 1.00 51.49 247 MET E O 1
ATOM 10976 N N . GLU E 2 248 ? -336.240 -18.438 -146.142 1.00 55.88 248 GLU E N 1
ATOM 10977 C CA . GLU E 2 248 ? -335.942 -19.832 -145.841 1.00 57.70 248 GLU E CA 1
ATOM 10978 C C . GLU E 2 248 ? -335.574 -20.083 -144.383 1.00 60.10 248 GLU E C 1
ATOM 10979 O O . GLU E 2 248 ? -335.908 -21.122 -143.815 1.00 59.90 248 GLU E O 1
ATOM 10985 N N . THR E 2 249 ? -334.891 -19.123 -143.778 1.00 60.97 249 THR E N 1
ATOM 10986 C CA . THR E 2 249 ? -334.490 -19.247 -142.388 1.00 58.23 249 THR E CA 1
ATOM 10987 C C . THR E 2 249 ? -335.669 -19.069 -141.428 1.00 57.96 249 THR E C 1
ATOM 10988 O O . THR E 2 249 ? -336.396 -18.077 -141.496 1.00 49.48 249 THR E O 1
ATOM 10992 N N . ASP E 2 250 ? -335.844 -20.042 -140.537 1.00 61.18 250 ASP E N 1
ATOM 10993 C CA . ASP E 2 250 ? -336.905 -20.031 -139.524 1.00 62.88 250 ASP E CA 1
ATOM 10994 C C . ASP E 2 250 ? -338.283 -19.569 -140.013 1.00 58.31 250 ASP E C 1
ATOM 10995 O O . ASP E 2 250 ? -338.812 -18.550 -139.552 1.00 51.39 250 ASP E O 1
ATOM 11000 N N . ASN E 2 251 ? -338.865 -20.324 -140.942 1.00 56.64 251 ASN E N 1
ATOM 11001 C CA . ASN E 2 251 ? -340.190 -20.003 -141.473 1.00 57.50 251 ASN E CA 1
ATOM 11002 C C . ASN E 2 251 ? -340.269 -18.700 -142.267 1.00 53.01 251 ASN E C 1
ATOM 11003 O O . ASN E 2 251 ? -341.338 -18.092 -142.366 1.00 56.45 251 ASN E O 1
ATOM 11008 N N . GLY E 2 252 ? -339.139 -18.271 -142.818 1.00 49.44 252 GLY E N 1
ATOM 11009 C CA . GLY E 2 252 ? -339.106 -17.054 -143.613 1.00 52.66 252 GLY E CA 1
ATOM 11010 C C . GLY E 2 252 ? -339.685 -15.812 -142.963 1.00 53.85 252 GLY E C 1
ATOM 11011 O O . GLY E 2 252 ? -339.965 -15.794 -141.767 1.00 57.13 252 GLY E O 1
ATOM 11012 N N . GLY E 2 253 ? -339.854 -14.763 -143.761 1.00 50.53 253 GLY E N 1
ATOM 11013 C CA . GLY E 2 253 ? -340.400 -13.516 -143.254 1.00 46.54 253 GLY E CA 1
ATOM 11014 C C . GLY E 2 253 ? -339.340 -12.602 -142.670 1.00 45.95 253 GLY E C 1
ATOM 11015 O O . GLY E 2 253 ? -339.662 -11.569 -142.067 1.00 43.48 253 GLY E O 1
ATOM 11016 N N . TRP E 2 254 ? -338.073 -12.960 -142.871 1.00 43.56 254 TRP E N 1
ATOM 11017 C CA . TRP E 2 254 ? -336.965 -12.174 -142.331 1.00 46.00 254 TRP E CA 1
ATOM 11018 C C . TRP E 2 254 ? -336.448 -11.030 -143.206 1.00 46.12 254 TRP E C 1
ATOM 11019 O O . TRP E 2 254 ? -335.976 -11.239 -144.320 1.00 46.24 254 TRP E O 1
ATOM 11030 N N . THR E 2 255 ? -336.540 -9.819 -142.669 1.00 44.65 255 THR E N 1
ATOM 11031 C CA . THR E 2 255 ? -336.086 -8.609 -143.344 1.00 40.97 255 THR E CA 1
ATOM 11032 C C . THR E 2 255 ? -334.627 -8.281 -142.968 1.00 50.61 255 THR E C 1
ATOM 11033 O O . THR E 2 255 ? -334.361 -7.724 -141.896 1.00 53.97 255 THR E O 1
ATOM 11037 N N . LEU E 2 256 ? -333.693 -8.630 -143.851 1.00 43.79 256 LEU E N 1
ATOM 11038 C CA . LEU E 2 256 ? -332.268 -8.378 -143.639 1.00 34.13 256 LEU E CA 1
ATOM 11039 C C . LEU E 2 256 ? -332.009 -6.876 -143.480 1.00 31.54 256 LEU E C 1
ATOM 11040 O O . LEU E 2 256 ? -332.442 -6.089 -144.312 1.00 36.83 256 LEU E O 1
ATOM 11045 N N . ILE E 2 257 ? -331.322 -6.465 -142.411 1.00 39.02 257 ILE E N 1
ATOM 11046 C CA . ILE E 2 257 ? -331.049 -5.037 -142.206 1.00 31.14 257 ILE E CA 1
ATOM 11047 C C . ILE E 2 257 ? -329.556 -4.716 -142.164 1.00 34.74 257 ILE E C 1
ATOM 11048 O O . ILE E 2 257 ? -329.148 -3.563 -142.334 1.00 33.57 257 ILE E O 1
ATOM 11053 N N . GLN E 2 258 ? -328.744 -5.743 -141.943 1.00 32.06 258 GLN E N 1
ATOM 11054 C CA . GLN E 2 258 ? -327.296 -5.585 -141.893 1.00 40.43 258 GLN E CA 1
ATOM 11055 C C . GLN E 2 258 ? -326.716 -6.894 -142.416 1.00 41.13 258 GLN E C 1
ATOM 11056 O O . GLN E 2 258 ? -327.225 -7.968 -142.087 1.00 45.05 258 GLN E O 1
ATOM 11062 N N . ASN E 2 259 ? -325.674 -6.815 -143.240 1.00 31.16 259 ASN E N 1
ATOM 11063 C CA . ASN E 2 259 ? -325.081 -8.029 -143.794 1.00 38.58 259 ASN E CA 1
ATOM 11064 C C . ASN E 2 259 ? -323.607 -7.882 -144.208 1.00 41.61 259 ASN E C 1
ATOM 11065 O O . ASN E 2 259 ? -323.222 -6.905 -144.862 1.00 36.41 259 ASN E O 1
ATOM 11070 N N . ARG E 2 260 ? -322.799 -8.869 -143.815 1.00 36.58 260 ARG E N 1
ATOM 11071 C CA . ARG E 2 260 ? -321.367 -8.913 -144.116 1.00 41.39 260 ARG E CA 1
ATOM 11072 C C . ARG E 2 260 ? -321.048 -10.290 -144.690 1.00 41.45 260 ARG E C 1
ATOM 11073 O O . ARG E 2 260 ? -321.596 -11.292 -144.227 1.00 45.84 260 ARG E O 1
ATOM 11081 N N . GLN E 2 261 ? -320.161 -10.353 -145.679 1.00 31.99 261 GLN E N 1
ATOM 11082 C CA . GLN E 2 261 ? -319.836 -11.641 -146.273 1.00 32.98 261 GLN E CA 1
ATOM 11083 C C . GLN E 2 261 ? -318.576 -11.650 -147.141 1.00 32.95 261 GLN E C 1
ATOM 11084 O O . GLN E 2 261 ? -318.058 -12.722 -147.472 1.00 32.80 261 GLN E O 1
ATOM 11090 N N . ASP E 2 262 ? -318.068 -10.475 -147.502 1.00 26.57 262 ASP E N 1
ATOM 11091 C CA . ASP E 2 262 ? -316.881 -10.426 -148.358 1.00 32.56 262 ASP E CA 1
ATOM 11092 C C . ASP E 2 262 ? -316.100 -9.113 -148.279 1.00 28.31 262 ASP E C 1
ATOM 11093 O O . ASP E 2 262 ? -315.113 -8.927 -148.988 1.00 29.78 262 ASP E O 1
ATOM 11098 N N . GLY E 2 263 ? -316.540 -8.204 -147.421 1.00 34.16 263 GLY E N 1
ATOM 11099 C CA . GLY E 2 263 ? -315.843 -6.938 -147.286 1.00 32.91 263 GLY E CA 1
ATOM 11100 C C . GLY E 2 263 ? -315.810 -6.174 -148.590 1.00 26.51 263 GLY E C 1
ATOM 11101 O O . GLY E 2 263 ? -314.790 -5.602 -148.967 1.00 37.32 263 GLY E O 1
ATOM 11102 N N . SER E 2 264 ? -316.938 -6.165 -149.282 1.00 28.82 264 SER E N 1
ATOM 11103 C CA . SER E 2 264 ? -317.036 -5.472 -150.551 1.00 34.50 264 SER E CA 1
ATOM 11104 C C . SER E 2 264 ? -317.518 -4.044 -150.334 1.00 33.81 264 SER E C 1
ATOM 11105 O O . SER E 2 264 ? -317.442 -3.209 -151.230 1.00 45.89 264 SER E O 1
ATOM 11108 N N . VAL E 2 265 ? -318.007 -3.766 -149.134 1.00 32.63 265 VAL E N 1
ATOM 11109 C CA . VAL E 2 265 ? -318.514 -2.443 -148.806 1.00 30.30 265 VAL E CA 1
ATOM 11110 C C . VAL E 2 265 ? -317.858 -1.857 -147.562 1.00 38.00 265 VAL E C 1
ATOM 11111 O O . VAL E 2 265 ? -317.596 -2.571 -146.591 1.00 32.78 265 VAL E O 1
ATOM 11115 N N . ASN E 2 266 ? -317.615 -0.549 -147.600 1.00 43.48 266 ASN E N 1
ATOM 11116 C CA . ASN E 2 266 ? -317.010 0.179 -146.487 1.00 41.76 266 ASN E CA 1
ATOM 11117 C C . ASN E 2 266 ? -318.043 0.480 -145.408 1.00 46.38 266 ASN E C 1
ATOM 11118 O O . ASN E 2 266 ? -319.097 1.046 -145.703 1.00 35.82 266 ASN E O 1
ATOM 11123 N N . PHE E 2 267 ? -317.730 0.123 -144.160 1.00 49.48 267 PHE E N 1
ATOM 11124 C CA . PHE E 2 267 ? -318.641 0.372 -143.044 1.00 44.46 267 PHE E CA 1
ATOM 11125 C C . PHE E 2 267 ? -318.203 1.478 -142.087 1.00 42.94 267 PHE E C 1
ATOM 11126 O O . PHE E 2 267 ? -318.895 1.770 -141.113 1.00 48.59 267 PHE E O 1
ATOM 11134 N N . GLY E 2 268 ? -317.056 2.090 -142.358 1.00 35.65 268 GLY E N 1
ATOM 11135 C CA . GLY E 2 268 ? -316.591 3.169 -141.507 1.00 26.60 268 GLY E CA 1
ATOM 11136 C C . GLY E 2 268 ? -317.103 4.465 -142.103 1.00 39.41 268 GLY E C 1
ATOM 11137 O O . GLY E 2 268 ? -316.323 5.251 -142.649 1.00 34.51 268 GLY E O 1
ATOM 11138 N N . ARG E 2 269 ? -318.414 4.691 -142.001 1.00 38.97 269 ARG E N 1
ATOM 11139 C CA . ARG E 2 269 ? -319.023 5.884 -142.581 1.00 45.78 269 ARG E CA 1
ATOM 11140 C C . ARG E 2 269 ? -319.653 6.837 -141.579 1.00 46.04 269 ARG E C 1
ATOM 11141 O O . ARG E 2 269 ? -320.021 6.450 -140.473 1.00 44.06 269 ARG E O 1
ATOM 11149 N N . ALA E 2 270 ? -319.799 8.086 -142.005 1.00 44.57 270 ALA E N 1
ATOM 11150 C CA . ALA E 2 270 ? -320.379 9.137 -141.183 1.00 43.36 270 ALA E CA 1
ATOM 11151 C C . ALA E 2 270 ? -321.793 8.851 -140.682 1.00 45.77 270 ALA E C 1
ATOM 11152 O O . ALA E 2 270 ? -322.405 7.841 -141.015 1.00 56.00 270 ALA E O 1
ATOM 11154 N N . TRP E 2 271 ? -322.298 9.776 -139.877 1.00 51.59 271 TRP E N 1
ATOM 11155 C CA . TRP E 2 271 ? -323.619 9.681 -139.283 1.00 52.27 271 TRP E CA 1
ATOM 11156 C C . TRP E 2 271 ? -324.732 9.663 -140.329 1.00 55.98 271 TRP E C 1
ATOM 11157 O O . TRP E 2 271 ? -325.642 8.832 -140.260 1.00 55.23 271 TRP E O 1
ATOM 11168 N N . ASP E 2 272 ? -324.654 10.573 -141.297 1.00 52.42 272 ASP E N 1
ATOM 11169 C CA . ASP E 2 272 ? -325.662 10.651 -142.349 1.00 61.25 272 ASP E CA 1
ATOM 11170 C C . ASP E 2 272 ? -325.752 9.383 -143.183 1.00 63.31 272 ASP E C 1
ATOM 11171 O O . ASP E 2 272 ? -326.842 8.985 -143.586 1.00 63.59 272 ASP E O 1
ATOM 11176 N N . GLU E 2 273 ? -324.613 8.749 -143.443 1.00 60.01 273 GLU E N 1
ATOM 11177 C CA . GLU E 2 273 ? -324.603 7.509 -144.211 1.00 52.45 273 GLU E CA 1
ATOM 11178 C C . GLU E 2 273 ? -325.377 6.450 -143.435 1.00 49.49 273 GLU E C 1
ATOM 11179 O O . GLU E 2 273 ? -326.324 5.855 -143.945 1.00 53.88 273 GLU E O 1
ATOM 11185 N N . TYR E 2 274 ? -324.966 6.225 -142.193 1.00 51.05 274 TYR E N 1
ATOM 11186 C CA . TYR E 2 274 ? -325.601 5.233 -141.335 1.00 44.47 274 TYR E CA 1
ATOM 11187 C C . TYR E 2 274 ? -327.073 5.544 -141.085 1.00 48.18 274 TYR E C 1
ATOM 11188 O O . TYR E 2 274 ? -327.853 4.662 -140.709 1.00 43.65 274 TYR E O 1
ATOM 11197 N N . LYS E 2 275 ? -327.445 6.801 -141.306 1.00 45.77 275 LYS E N 1
ATOM 11198 C CA . LYS E 2 275 ? -328.816 7.246 -141.103 1.00 54.45 275 LYS E CA 1
ATOM 11199 C C . LYS E 2 275 ? -329.716 6.827 -142.265 1.00 58.14 275 LYS E C 1
ATOM 11200 O O . LYS E 2 275 ? -330.790 6.257 -142.059 1.00 65.40 275 LYS E O 1
ATOM 11206 N N . ARG E 2 276 ? -329.255 7.114 -143.480 1.00 53.03 276 ARG E N 1
ATOM 11207 C CA . ARG E 2 276 ? -329.977 6.807 -144.710 1.00 49.52 276 ARG E CA 1
ATOM 11208 C C . ARG E 2 276 ? -329.764 5.392 -145.252 1.00 54.87 276 ARG E C 1
ATOM 11209 O O . ARG E 2 276 ? -330.599 4.878 -145.997 1.00 55.18 276 ARG E O 1
ATOM 11217 N N . GLY E 2 277 ? -328.649 4.767 -144.888 1.00 53.39 277 GLY E N 1
ATOM 11218 C CA . GLY E 2 277 ? -328.367 3.426 -145.375 1.00 42.64 277 GLY E CA 1
ATOM 11219 C C . GLY E 2 277 ? -327.304 3.439 -146.461 1.00 36.30 277 GLY E C 1
ATOM 11220 O O . GLY E 2 277 ? -327.105 4.440 -147.151 1.00 41.50 277 GLY E O 1
ATOM 11221 N N . PHE E 2 278 ? -326.609 2.325 -146.627 1.00 27.81 278 PHE E N 1
ATOM 11222 C CA . PHE E 2 278 ? -325.564 2.264 -147.635 1.00 27.15 278 PHE E CA 1
ATOM 11223 C C . PHE E 2 278 ? -325.217 0.815 -147.955 1.00 34.78 278 PHE E C 1
ATOM 11224 O O . PHE E 2 278 ? -325.594 -0.115 -147.223 1.00 26.75 278 PHE E O 1
ATOM 11232 N N . GLY E 2 279 ? -324.490 0.624 -149.047 1.00 32.12 279 GLY E N 1
ATOM 11233 C CA . GLY E 2 279 ? -324.117 -0.723 -149.426 1.00 31.37 279 GLY E CA 1
ATOM 11234 C C . GLY E 2 279 ? -324.952 -1.225 -150.589 1.00 36.87 279 GLY E C 1
ATOM 11235 O O . GLY E 2 279 ? -325.713 -0.474 -151.192 1.00 30.65 279 GLY E O 1
ATOM 11236 N N . ASN E 2 280 ? -324.801 -2.503 -150.907 1.00 34.54 280 ASN E N 1
ATOM 11237 C CA . ASN E 2 280 ? -325.543 -3.100 -151.999 1.00 33.51 280 ASN E CA 1
ATOM 11238 C C . ASN E 2 280 ? -326.555 -4.069 -151.475 1.00 32.41 280 ASN E C 1
ATOM 11239 O O . ASN E 2 280 ? -326.201 -5.117 -150.935 1.00 38.97 280 ASN E O 1
ATOM 11244 N N . ILE E 2 281 ? -327.823 -3.726 -151.643 1.00 23.24 281 ILE E N 1
ATOM 11245 C CA . ILE E 2 281 ? -328.873 -4.604 -151.181 1.00 29.41 281 ILE E CA 1
ATOM 11246 C C . ILE E 2 281 ? -328.815 -5.994 -151.813 1.00 25.30 281 ILE E C 1
ATOM 11247 O O . ILE E 2 281 ? -328.841 -6.992 -151.103 1.00 30.55 281 ILE E O 1
ATOM 11252 N N . ALA E 2 282 ? -328.714 -6.074 -153.135 1.00 28.35 282 ALA E N 1
ATOM 11253 C CA . ALA E 2 282 ? -328.654 -7.384 -153.768 1.00 31.02 282 ALA E CA 1
ATOM 11254 C C . ALA E 2 282 ? -327.821 -7.459 -155.034 1.00 31.27 282 ALA E C 1
ATOM 11255 O O . ALA E 2 282 ? -327.425 -6.440 -155.602 1.00 34.78 282 ALA E O 1
ATOM 11257 N N . LYS E 2 283 ? -327.545 -8.693 -155.446 1.00 32.48 283 LYS E N 1
ATOM 11258 C CA . LYS E 2 283 ? -326.789 -8.987 -156.655 1.00 42.77 283 LYS E CA 1
ATOM 11259 C C . LYS E 2 283 ? -327.350 -10.274 -157.262 1.00 48.72 283 LYS E C 1
ATOM 11260 O O . LYS E 2 283 ? -328.204 -10.933 -156.664 1.00 45.15 283 LYS E O 1
ATOM 11266 N N . SER E 2 284 ? -326.882 -10.638 -158.447 1.00 48.25 284 SER E N 1
ATOM 11267 C CA . SER E 2 284 ? -327.402 -11.835 -159.074 1.00 58.21 284 SER E CA 1
ATOM 11268 C C . SER E 2 284 ? -326.390 -12.943 -159.258 1.00 60.96 284 SER E C 1
ATOM 11269 O O . SER E 2 284 ? -325.306 -12.718 -159.784 1.00 64.95 284 SER E O 1
ATOM 11272 N N . GLY E 2 285 ? -326.762 -14.144 -158.827 1.00 69.17 285 GLY E N 1
ATOM 11273 C CA . GLY E 2 285 ? -325.882 -15.287 -158.971 1.00 74.25 285 GLY E CA 1
ATOM 11274 C C . GLY E 2 285 ? -325.909 -15.802 -160.400 1.00 78.66 285 GLY E C 1
ATOM 11275 O O . GLY E 2 285 ? -324.980 -16.466 -160.854 1.00 82.43 285 GLY E O 1
ATOM 11276 N N . GLY E 2 286 ? -326.980 -15.487 -161.116 1.00 81.57 286 GLY E N 1
ATOM 11277 C CA . GLY E 2 286 ? -327.105 -15.933 -162.489 1.00 81.19 286 GLY E CA 1
ATOM 11278 C C . GLY E 2 286 ? -328.525 -15.749 -162.980 1.00 86.10 286 GLY E C 1
ATOM 11279 O O . GLY E 2 286 ? -328.750 -15.462 -164.157 1.00 88.95 286 GLY E O 1
ATOM 11280 N N . LYS E 2 287 ? -329.486 -15.911 -162.075 1.00 76.41 287 LYS E N 1
ATOM 11281 C CA . LYS E 2 287 ? -330.893 -15.757 -162.415 1.00 73.23 287 LYS E CA 1
ATOM 11282 C C . LYS E 2 287 ? -331.144 -14.383 -163.038 1.00 74.15 287 LYS E C 1
ATOM 11283 O O . LYS E 2 287 ? -330.251 -13.535 -163.082 1.00 68.18 287 LYS E O 1
ATOM 11289 N N . LYS E 2 288 ? -332.369 -14.172 -163.512 1.00 72.82 288 LYS E N 1
ATOM 11290 C CA . LYS E 2 288 ? -332.747 -12.913 -164.144 1.00 67.96 288 LYS E CA 1
ATOM 11291 C C . LYS E 2 288 ? -333.101 -11.906 -163.063 1.00 66.81 288 LYS E C 1
ATOM 11292 O O . LYS E 2 288 ? -333.380 -10.741 -163.354 1.00 68.07 288 LYS E O 1
ATOM 11298 N N . TYR E 2 289 ? -333.098 -12.367 -161.815 1.00 59.11 289 TYR E N 1
ATOM 11299 C CA . TYR E 2 289 ? -333.409 -11.512 -160.668 1.00 59.43 289 TYR E CA 1
ATOM 11300 C C . TYR E 2 289 ? -332.299 -11.647 -159.619 1.00 56.07 289 TYR E C 1
ATOM 11301 O O . TYR E 2 289 ? -331.568 -12.634 -159.615 1.00 54.83 289 TYR E O 1
ATOM 11310 N N . CYS E 2 290 ? -332.164 -10.657 -158.740 1.00 44.27 290 CYS E N 1
ATOM 11311 C CA . CYS E 2 290 ? -331.115 -10.687 -157.722 1.00 36.70 290 CYS E CA 1
ATOM 11312 C C . CYS E 2 290 ? -331.510 -11.546 -156.522 1.00 31.24 290 CYS E C 1
ATOM 11313 O O . CYS E 2 290 ? -332.217 -11.097 -155.626 1.00 25.81 290 CYS E O 1
ATOM 11316 N N . ASP E 2 291 ? -331.035 -12.787 -156.516 1.00 32.80 291 ASP E N 1
ATOM 11317 C CA . ASP E 2 291 ? -331.364 -13.756 -155.465 1.00 38.52 291 ASP E CA 1
ATOM 11318 C C . ASP E 2 291 ? -330.350 -13.849 -154.326 1.00 43.22 291 ASP E C 1
ATOM 11319 O O . ASP E 2 291 ? -330.491 -14.672 -153.418 1.00 44.26 291 ASP E O 1
ATOM 11324 N N . THR E 2 292 ? -329.317 -13.023 -154.382 1.00 46.17 292 THR E N 1
ATOM 11325 C CA . THR E 2 292 ? -328.293 -13.033 -153.358 1.00 35.33 292 THR E CA 1
ATOM 11326 C C . THR E 2 292 ? -328.168 -11.636 -152.777 1.00 38.16 292 THR E C 1
ATOM 11327 O O . THR E 2 292 ? -328.248 -10.640 -153.494 1.00 44.26 292 THR E O 1
ATOM 11331 N N . PRO E 2 293 ? -327.980 -11.539 -151.459 1.00 40.61 293 PRO E N 1
ATOM 11332 C CA . PRO E 2 293 ? -327.853 -10.204 -150.882 1.00 28.19 293 PRO E CA 1
ATOM 11333 C C . PRO E 2 293 ? -326.421 -9.744 -151.028 1.00 27.58 293 PRO E C 1
ATOM 11334 O O . PRO E 2 293 ? -325.526 -10.550 -151.299 1.00 21.24 293 PRO E O 1
ATOM 11338 N N . GLY E 2 294 ? -326.212 -8.443 -150.865 1.00 35.89 294 GLY E N 1
ATOM 11339 C CA . GLY E 2 294 ? -324.871 -7.892 -150.919 1.00 28.49 294 GLY E CA 1
ATOM 11340 C C . GLY E 2 294 ? -324.577 -7.424 -149.509 1.00 31.17 294 GLY E C 1
ATOM 11341 O O . GLY E 2 294 ? -325.316 -7.743 -148.582 1.00 42.46 294 GLY E O 1
ATOM 11342 N N . GLU E 2 295 ? -323.502 -6.681 -149.312 1.00 37.79 295 GLU E N 1
ATOM 11343 C CA . GLU E 2 295 ? -323.216 -6.189 -147.976 1.00 33.42 295 GLU E CA 1
ATOM 11344 C C . GLU E 2 295 ? -323.911 -4.853 -147.829 1.00 34.75 295 GLU E C 1
ATOM 11345 O O . GLU E 2 295 ? -323.819 -4.009 -148.714 1.00 29.99 295 GLU E O 1
ATOM 11351 N N . TYR E 2 296 ? -324.615 -4.653 -146.721 1.00 36.64 296 TYR E N 1
ATOM 11352 C CA . TYR E 2 296 ? -325.267 -3.375 -146.529 1.00 33.85 296 TYR E CA 1
ATOM 11353 C C . TYR E 2 296 ? -325.797 -3.112 -145.130 1.00 38.65 296 TYR E C 1
ATOM 11354 O O . TYR E 2 296 ? -325.853 -4.007 -144.272 1.00 31.94 296 TYR E O 1
ATOM 11363 N N . TRP E 2 297 ? -326.171 -1.851 -144.929 1.00 33.95 297 TRP E N 1
ATOM 11364 C CA . TRP E 2 297 ? -326.763 -1.368 -143.696 1.00 32.36 297 TRP E CA 1
ATOM 11365 C C . TRP E 2 297 ? -328.007 -0.629 -144.176 1.00 38.39 297 TRP E C 1
ATOM 11366 O O . TRP E 2 297 ? -327.908 0.413 -144.840 1.00 39.04 297 TRP E O 1
ATOM 11377 N N . LEU E 2 298 ? -329.171 -1.175 -143.843 1.00 30.96 298 LEU E N 1
ATOM 11378 C CA . LEU E 2 298 ? -330.448 -0.618 -144.263 1.00 28.33 298 LEU E CA 1
ATOM 11379 C C . LEU E 2 298 ? -330.680 0.879 -144.047 1.00 35.42 298 LEU E C 1
ATOM 11380 O O . LEU E 2 298 ? -331.278 1.544 -144.890 1.00 41.48 298 LEU E O 1
ATOM 11385 N N . GLY E 2 299 ? -330.216 1.410 -142.922 1.00 51.63 299 GLY E N 1
ATOM 11386 C CA . GLY E 2 299 ? -330.412 2.822 -142.638 1.00 54.59 299 GLY E CA 1
ATOM 11387 C C . GLY E 2 299 ? -331.103 2.916 -141.296 1.00 57.54 299 GLY E C 1
ATOM 11388 O O . GLY E 2 299 ? -332.092 2.214 -141.056 1.00 56.37 299 GLY E O 1
ATOM 11389 N N . ASN E 2 300 ? -330.596 3.783 -140.424 1.00 52.39 300 ASN E N 1
ATOM 11390 C CA . ASN E 2 300 ? -331.158 3.910 -139.085 1.00 49.89 300 ASN E CA 1
ATOM 11391 C C . ASN E 2 300 ? -332.612 4.360 -139.043 1.00 46.57 300 ASN E C 1
ATOM 11392 O O . ASN E 2 300 ? -333.415 3.785 -138.304 1.00 39.96 300 ASN E O 1
ATOM 11397 N N . ASP E 2 301 ? -332.967 5.370 -139.829 1.00 42.96 301 ASP E N 1
ATOM 11398 C CA . ASP E 2 301 ? -334.358 5.809 -139.845 1.00 51.47 301 ASP E CA 1
ATOM 11399 C C . ASP E 2 301 ? -335.288 4.676 -140.303 1.00 53.64 301 ASP E C 1
ATOM 11400 O O . ASP E 2 301 ? -336.387 4.515 -139.773 1.00 53.04 301 ASP E O 1
ATOM 11405 N N . LYS E 2 302 ? -334.844 3.889 -141.281 1.00 53.70 302 LYS E N 1
ATOM 11406 C CA . LYS E 2 302 ? -335.646 2.782 -141.782 1.00 48.80 302 LYS E CA 1
ATOM 11407 C C . LYS E 2 302 ? -335.751 1.647 -140.780 1.00 50.09 302 LYS E C 1
ATOM 11408 O O . LYS E 2 302 ? -336.832 1.089 -140.573 1.00 55.51 302 LYS E O 1
ATOM 11414 N N . ILE E 2 303 ? -334.631 1.291 -140.165 1.00 44.83 303 ILE E N 1
ATOM 11415 C CA . ILE E 2 303 ? -334.644 0.212 -139.183 1.00 50.74 303 ILE E CA 1
ATOM 11416 C C . ILE E 2 303 ? -335.483 0.599 -137.969 1.00 54.57 303 ILE E C 1
ATOM 11417 O O . ILE E 2 303 ? -336.152 -0.244 -137.365 1.00 48.79 303 ILE E O 1
ATOM 11422 N N . SER E 2 304 ? -335.442 1.877 -137.610 1.00 58.63 304 SER E N 1
ATOM 11423 C CA . SER E 2 304 ? -336.217 2.361 -136.477 1.00 59.65 304 SER E CA 1
ATOM 11424 C C . SER E 2 304 ? -337.691 2.158 -136.799 1.00 59.46 304 SER E C 1
ATOM 11425 O O . SER E 2 304 ? -338.387 1.371 -136.154 1.00 54.35 304 SER E O 1
ATOM 11428 N N . GLN E 2 305 ? -338.147 2.870 -137.823 1.00 58.27 305 GLN E N 1
ATOM 11429 C CA . GLN E 2 305 ? -339.530 2.807 -138.259 1.00 50.54 305 GLN E CA 1
ATOM 11430 C C . GLN E 2 305 ? -340.038 1.370 -138.386 1.00 46.95 305 GLN E C 1
ATOM 11431 O O . GLN E 2 305 ? -341.195 1.102 -138.090 1.00 51.60 305 GLN E O 1
ATOM 11437 N N . LEU E 2 306 ? -339.182 0.441 -138.804 1.00 44.11 306 LEU E N 1
ATOM 11438 C CA . LEU E 2 306 ? -339.602 -0.955 -138.917 1.00 44.06 306 LEU E CA 1
ATOM 11439 C C . LEU E 2 306 ? -339.933 -1.532 -137.547 1.00 47.35 306 LEU E C 1
ATOM 11440 O O . LEU E 2 306 ? -340.978 -2.140 -137.357 1.00 46.78 306 LEU E O 1
ATOM 11445 N N . THR E 2 307 ? -339.034 -1.346 -136.590 1.00 55.52 307 THR E N 1
ATOM 11446 C CA . THR E 2 307 ? -339.253 -1.866 -135.246 1.00 57.15 307 THR E CA 1
ATOM 11447 C C . THR E 2 307 ? -340.464 -1.214 -134.575 1.00 57.98 307 THR E C 1
ATOM 11448 O O . THR E 2 307 ? -341.082 -1.807 -133.692 1.00 52.04 307 THR E O 1
ATOM 11452 N N . LYS E 2 308 ? -340.806 -0.002 -135.010 1.00 62.73 308 LYS E N 1
ATOM 11453 C CA . LYS E 2 308 ? -341.940 0.739 -134.451 1.00 69.74 308 LYS E CA 1
ATOM 11454 C C . LYS E 2 308 ? -343.311 0.289 -134.976 1.00 75.13 308 LYS E C 1
ATOM 11455 O O . LYS E 2 308 ? -344.343 0.755 -134.493 1.00 76.13 308 LYS E O 1
ATOM 11461 N N . ILE E 2 309 ? -343.325 -0.595 -135.970 1.00 75.28 309 ILE E N 1
ATOM 11462 C CA . ILE E 2 309 ? -344.580 -1.093 -136.527 1.00 69.54 309 ILE E CA 1
ATOM 11463 C C . ILE E 2 309 ? -345.289 -1.879 -135.446 1.00 67.61 309 ILE E C 1
ATOM 11464 O O . ILE E 2 309 ? -346.479 -1.688 -135.192 1.00 64.63 309 ILE E O 1
ATOM 11469 N N . GLY E 2 310 ? -344.534 -2.776 -134.824 1.00 65.40 310 GLY E N 1
ATOM 11470 C CA . GLY E 2 310 ? -345.063 -3.607 -133.762 1.00 64.30 310 GLY E CA 1
ATOM 11471 C C . GLY E 2 310 ? -343.936 -4.413 -133.151 1.00 64.81 310 GLY E C 1
ATOM 11472 O O . GLY E 2 310 ? -342.778 -4.241 -133.538 1.00 61.20 310 GLY E O 1
ATOM 11473 N N . PRO E 2 311 ? -344.234 -5.292 -132.183 1.00 65.05 311 PRO E N 1
ATOM 11474 C CA . PRO E 2 311 ? -343.191 -6.104 -131.556 1.00 60.78 311 PRO E CA 1
ATOM 11475 C C . PRO E 2 311 ? -342.319 -6.737 -132.631 1.00 57.98 311 PRO E C 1
ATOM 11476 O O . PRO E 2 311 ? -342.796 -7.507 -133.460 1.00 51.58 311 PRO E O 1
ATOM 11480 N N . THR E 2 312 ? -341.038 -6.396 -132.602 1.00 66.66 312 THR E N 1
ATOM 11481 C CA . THR E 2 312 ? -340.076 -6.889 -133.573 1.00 63.35 312 THR E CA 1
ATOM 11482 C C . THR E 2 312 ? -338.955 -7.654 -132.875 1.00 64.76 312 THR E C 1
ATOM 11483 O O . THR E 2 312 ? -338.485 -7.241 -131.815 1.00 71.29 312 THR E O 1
ATOM 11487 N N . LYS E 2 313 ? -338.530 -8.768 -133.460 1.00 62.01 313 LYS E N 1
ATOM 11488 C CA . LYS E 2 313 ? -337.422 -9.531 -132.897 1.00 60.92 313 LYS E CA 1
ATOM 11489 C C . LYS E 2 313 ? -336.279 -9.441 -133.907 1.00 64.23 313 LYS E C 1
ATOM 11490 O O . LYS E 2 313 ? -336.517 -9.169 -135.082 1.00 68.19 313 LYS E O 1
ATOM 11496 N N . VAL E 2 314 ? -335.042 -9.646 -133.461 1.00 58.80 314 VAL E N 1
ATOM 11497 C CA . VAL E 2 314 ? -333.909 -9.576 -134.374 1.00 49.78 314 VAL E CA 1
ATOM 11498 C C . VAL E 2 314 ? -333.028 -10.808 -134.248 1.00 49.89 314 VAL E C 1
ATOM 11499 O O . VAL E 2 314 ? -332.694 -11.235 -133.148 1.00 54.65 314 VAL E O 1
ATOM 11503 N N . LEU E 2 315 ? -332.665 -11.383 -135.389 1.00 50.59 315 LEU E N 1
ATOM 11504 C CA . LEU E 2 315 ? -331.834 -12.577 -135.424 1.00 50.29 315 LEU E CA 1
ATOM 11505 C C . LEU E 2 315 ? -330.470 -12.260 -136.009 1.00 56.82 315 LEU E C 1
ATOM 11506 O O . LEU E 2 315 ? -330.349 -11.963 -137.200 1.00 70.53 315 LEU E O 1
ATOM 11511 N N . ILE E 2 316 ? -329.447 -12.336 -135.163 1.00 56.56 316 ILE E N 1
ATOM 11512 C CA . ILE E 2 316 ? -328.071 -12.057 -135.557 1.00 46.34 316 ILE E CA 1
ATOM 11513 C C . ILE E 2 316 ? -327.335 -13.361 -135.798 1.00 44.66 316 ILE E C 1
ATOM 11514 O O . ILE E 2 316 ? -327.181 -14.159 -134.880 1.00 50.52 316 ILE E O 1
ATOM 11519 N N . GLU E 2 317 ? -326.885 -13.583 -137.029 1.00 42.73 317 GLU E N 1
ATOM 11520 C CA . GLU E 2 317 ? -326.163 -14.813 -137.351 1.00 46.90 317 GLU E CA 1
ATOM 11521 C C . GLU E 2 317 ? -324.760 -14.457 -137.815 1.00 46.64 317 GLU E C 1
ATOM 11522 O O . GLU E 2 317 ? -324.530 -13.363 -138.327 1.00 54.74 317 GLU E O 1
ATOM 11528 N N . MET E 2 318 ? -323.827 -15.384 -137.637 1.00 44.39 318 MET E N 1
ATOM 11529 C CA . MET E 2 318 ? -322.441 -15.157 -138.028 1.00 50.05 318 MET E CA 1
ATOM 11530 C C . MET E 2 318 ? -321.764 -16.492 -138.319 1.00 48.23 318 MET E C 1
ATOM 11531 O O . MET E 2 318 ? -322.249 -17.546 -137.915 1.00 45.56 318 MET E O 1
ATOM 11536 N N . GLU E 2 319 ? -320.642 -16.439 -139.023 1.00 49.92 319 GLU E N 1
ATOM 11537 C CA . GLU E 2 319 ? -319.912 -17.646 -139.376 1.00 56.46 319 GLU E CA 1
ATOM 11538 C C . GLU E 2 319 ? -318.419 -17.331 -139.327 1.00 58.64 319 GLU E C 1
ATOM 11539 O O . GLU E 2 319 ? -318.010 -16.192 -139.580 1.00 51.83 319 GLU E O 1
ATOM 11545 N N . ASP E 2 320 ? -317.605 -18.321 -138.970 1.00 61.33 320 ASP E N 1
ATOM 11546 C CA . ASP E 2 320 ? -316.167 -18.098 -138.922 1.00 62.60 320 ASP E CA 1
ATOM 11547 C C . ASP E 2 320 ? -315.579 -18.498 -140.263 1.00 61.13 320 ASP E C 1
ATOM 11548 O O . ASP E 2 320 ? -316.314 -18.816 -141.198 1.00 60.56 320 ASP E O 1
ATOM 11553 N N . TRP E 2 321 ? -314.257 -18.493 -140.358 1.00 56.68 321 TRP E N 1
ATOM 11554 C CA . TRP E 2 321 ? -313.611 -18.846 -141.605 1.00 51.09 321 TRP E CA 1
ATOM 11555 C C . TRP E 2 321 ? -313.362 -20.332 -141.751 1.00 56.61 321 TRP E C 1
ATOM 11556 O O . TRP E 2 321 ? -312.754 -20.776 -142.723 1.00 55.72 321 TRP E O 1
ATOM 11567 N N . ASN E 2 322 ? -313.847 -21.105 -140.788 1.00 64.85 322 ASN E N 1
ATOM 11568 C CA . ASN E 2 322 ? -313.670 -22.545 -140.833 1.00 67.07 322 ASN E CA 1
ATOM 11569 C C . ASN E 2 322 ? -314.966 -23.193 -141.299 1.00 66.03 322 ASN E C 1
ATOM 11570 O O . ASN E 2 322 ? -314.971 -24.339 -141.746 1.00 64.22 322 ASN E O 1
ATOM 11575 N N . GLY E 2 323 ? -316.065 -22.451 -141.189 1.00 64.09 323 GLY E N 1
ATOM 11576 C CA . GLY E 2 323 ? -317.349 -22.971 -141.618 1.00 62.79 323 GLY E CA 1
ATOM 11577 C C . GLY E 2 323 ? -318.366 -23.135 -140.509 1.00 67.38 323 GLY E C 1
ATOM 11578 O O . GLY E 2 323 ? -319.481 -23.583 -140.762 1.00 69.68 323 GLY E O 1
ATOM 11579 N N . ASP E 2 324 ? -318.001 -22.778 -139.281 1.00 71.66 324 ASP E N 1
ATOM 11580 C CA . ASP E 2 324 ? -318.928 -22.913 -138.159 1.00 74.06 324 ASP E CA 1
ATOM 11581 C C . ASP E 2 324 ? -319.838 -21.712 -138.004 1.00 69.52 324 ASP E C 1
ATOM 11582 O O . ASP E 2 324 ? -319.449 -20.579 -138.276 1.00 67.70 324 ASP E O 1
ATOM 11587 N N . LYS E 2 325 ? -321.056 -21.971 -137.547 1.00 68.11 325 LYS E N 1
ATOM 11588 C CA . LYS E 2 325 ? -322.030 -20.910 -137.384 1.00 71.50 325 LYS E CA 1
ATOM 11589 C C . LYS E 2 325 ? -322.661 -20.896 -135.999 1.00 67.93 325 LYS E C 1
ATOM 11590 O O . LYS E 2 325 ? -322.732 -21.917 -135.320 1.00 70.21 325 LYS E O 1
ATOM 11596 N N . VAL E 2 326 ? -323.111 -19.716 -135.597 1.00 64.40 326 VAL E N 1
ATOM 11597 C CA . VAL E 2 326 ? -323.782 -19.509 -134.322 1.00 66.02 326 VAL E CA 1
ATOM 11598 C C . VAL E 2 326 ? -324.750 -18.365 -134.569 1.00 61.83 326 VAL E C 1
ATOM 11599 O O . VAL E 2 326 ? -324.686 -17.711 -135.606 1.00 72.20 326 VAL E O 1
ATOM 11603 N N . SER E 2 327 ? -325.642 -18.111 -133.624 1.00 62.50 327 SER E N 1
ATOM 11604 C CA . SER E 2 327 ? -326.606 -17.037 -133.791 1.00 57.59 327 SER E CA 1
ATOM 11605 C C . SER E 2 327 ? -327.075 -16.493 -132.451 1.00 55.34 327 SER E C 1
ATOM 11606 O O . SER E 2 327 ? -326.782 -17.056 -131.402 1.00 51.77 327 SER E O 1
ATOM 11609 N N . ALA E 2 328 ? -327.800 -15.387 -132.495 1.00 54.57 328 ALA E N 1
ATOM 11610 C CA . ALA E 2 328 ? -328.311 -14.773 -131.287 1.00 53.20 328 ALA E CA 1
ATOM 11611 C C . ALA E 2 328 ? -329.664 -14.167 -131.601 1.00 61.07 328 ALA E C 1
ATOM 11612 O O . ALA E 2 328 ? -329.777 -13.287 -132.452 1.00 66.32 328 ALA E O 1
ATOM 11614 N N . LEU E 2 329 ? -330.692 -14.648 -130.913 1.00 64.50 329 LEU E N 1
ATOM 11615 C CA . LEU E 2 329 ? -332.040 -14.157 -131.118 1.00 60.90 329 LEU E CA 1
ATOM 11616 C C . LEU E 2 329 ? -332.444 -13.259 -129.963 1.00 58.87 329 LEU E C 1
ATOM 11617 O O . LEU E 2 329 ? -332.308 -13.630 -128.803 1.00 62.49 329 LEU E O 1
ATOM 11622 N N . TYR E 2 330 ? -332.931 -12.071 -130.287 1.00 58.42 330 TYR E N 1
ATOM 11623 C CA . TYR E 2 330 ? -333.350 -11.125 -129.272 1.00 60.54 330 TYR E CA 1
ATOM 11624 C C . TYR E 2 330 ? -334.827 -10.799 -129.427 1.00 66.60 330 TYR E C 1
ATOM 11625 O O . TYR E 2 330 ? -335.201 -9.824 -130.088 1.00 69.96 330 TYR E O 1
ATOM 11634 N N . GLY E 2 331 ? -335.655 -11.635 -128.800 1.00 64.24 331 GLY E N 1
ATOM 11635 C CA . GLY E 2 331 ? -337.099 -11.480 -128.856 1.00 60.23 331 GLY E CA 1
ATOM 11636 C C . GLY E 2 331 ? -337.623 -10.057 -128.776 1.00 60.92 331 GLY E C 1
ATOM 11637 O O . GLY E 2 331 ? -338.708 -9.757 -129.282 1.00 62.55 331 GLY E O 1
ATOM 11638 N N . GLY E 2 332 ? -336.873 -9.179 -128.129 1.00 50.44 332 GLY E N 1
ATOM 11639 C CA . GLY E 2 332 ? -337.312 -7.805 -128.024 1.00 56.42 332 GLY E CA 1
ATOM 11640 C C . GLY E 2 332 ? -336.287 -6.975 -128.745 1.00 65.32 332 GLY E C 1
ATOM 11641 O O . GLY E 2 332 ? -335.101 -7.050 -128.430 1.00 73.65 332 GLY E O 1
ATOM 11642 N N . PHE E 2 333 ? -336.726 -6.196 -129.724 1.00 62.91 333 PHE E N 1
ATOM 11643 C CA . PHE E 2 333 ? -335.800 -5.375 -130.478 1.00 58.07 333 PHE E CA 1
ATOM 11644 C C . PHE E 2 333 ? -336.459 -4.067 -130.860 1.00 53.40 333 PHE E C 1
ATOM 11645 O O . PHE E 2 333 ? -337.517 -4.053 -131.476 1.00 60.83 333 PHE E O 1
ATOM 11653 N N . THR E 2 334 ? -335.823 -2.966 -130.491 1.00 49.53 334 THR E N 1
ATOM 11654 C CA . THR E 2 334 ? -336.353 -1.649 -130.781 1.00 51.44 334 THR E CA 1
ATOM 11655 C C . THR E 2 334 ? -335.201 -0.709 -131.004 1.00 51.59 334 THR E C 1
ATOM 11656 O O . THR E 2 334 ? -334.106 -0.927 -130.494 1.00 60.15 334 THR E O 1
ATOM 11660 N N . ILE E 2 335 ? -335.461 0.341 -131.768 1.00 43.04 335 ILE E N 1
ATOM 11661 C CA . ILE E 2 335 ? -334.461 1.340 -132.059 1.00 46.54 335 ILE E CA 1
ATOM 11662 C C . ILE E 2 335 ? -335.225 2.630 -132.176 1.00 52.02 335 ILE E C 1
ATOM 11663 O O . ILE E 2 335 ? -335.964 2.836 -133.136 1.00 60.50 335 ILE E O 1
ATOM 11668 N N . HIS E 2 336 ? -335.068 3.489 -131.181 1.00 58.81 336 HIS E N 1
ATOM 11669 C CA . HIS E 2 336 ? -335.772 4.758 -131.177 1.00 65.40 336 HIS E CA 1
ATOM 11670 C C . HIS E 2 336 ? -335.304 5.650 -132.316 1.00 57.40 336 HIS E C 1
ATOM 11671 O O . HIS E 2 336 ? -334.300 5.360 -132.962 1.00 52.95 336 HIS E O 1
ATOM 11678 N N . ASN E 2 337 ? -336.031 6.739 -132.553 1.00 59.89 337 ASN E N 1
ATOM 11679 C CA . ASN E 2 337 ? -335.703 7.655 -133.642 1.00 61.27 337 ASN E CA 1
ATOM 11680 C C . ASN E 2 337 ? -334.396 8.415 -133.471 1.00 59.77 337 ASN E C 1
ATOM 11681 O O . ASN E 2 337 ? -333.663 8.219 -132.501 1.00 63.05 337 ASN E O 1
ATOM 11686 N N . GLU E 2 338 ? -334.116 9.292 -134.427 1.00 60.41 338 GLU E N 1
ATOM 11687 C CA . GLU E 2 338 ? -332.892 10.074 -134.410 1.00 64.19 338 GLU E CA 1
ATOM 11688 C C . GLU E 2 338 ? -332.834 10.977 -133.186 1.00 68.26 338 GLU E C 1
ATOM 11689 O O . GLU E 2 338 ? -331.786 11.099 -132.547 1.00 70.71 338 GLU E O 1
ATOM 11695 N N . GLY E 2 339 ? -333.963 11.599 -132.857 1.00 73.70 339 GLY E N 1
ATOM 11696 C CA . GLY E 2 339 ? -334.015 12.466 -131.692 1.00 71.74 339 GLY E CA 1
ATOM 11697 C C . GLY E 2 339 ? -333.584 11.733 -130.429 1.00 73.57 339 GLY E C 1
ATOM 11698 O O . GLY E 2 339 ? -333.189 12.357 -129.445 1.00 80.08 339 GLY E O 1
ATOM 11699 N N . ASN E 2 340 ? -333.661 10.405 -130.451 1.00 65.83 340 ASN E N 1
ATOM 11700 C CA . ASN E 2 340 ? -333.263 9.596 -129.306 1.00 64.41 340 ASN E CA 1
ATOM 11701 C C . ASN E 2 340 ? -331.978 8.835 -129.588 1.00 62.74 340 ASN E C 1
ATOM 11702 O O . ASN E 2 340 ? -331.742 7.744 -129.048 1.00 53.33 340 ASN E O 1
ATOM 11707 N N . LYS E 2 341 ? -331.155 9.429 -130.446 1.00 59.01 341 LYS E N 1
ATOM 11708 C CA . LYS E 2 341 ? -329.868 8.857 -130.809 1.00 60.52 341 LYS E CA 1
ATOM 11709 C C . LYS E 2 341 ? -329.960 7.378 -131.189 1.00 58.15 341 LYS E C 1
ATOM 11710 O O . LYS E 2 341 ? -329.058 6.602 -130.883 1.00 49.13 341 LYS E O 1
ATOM 11716 N N . TYR E 2 342 ? -331.049 7.000 -131.858 1.00 56.19 342 TYR E N 1
ATOM 11717 C CA . TYR E 2 342 ? -331.272 5.618 -132.291 1.00 53.24 342 TYR E CA 1
ATOM 11718 C C . TYR E 2 342 ? -330.999 4.623 -131.169 1.00 52.84 342 TYR E C 1
ATOM 11719 O O . TYR E 2 342 ? -330.446 3.546 -131.397 1.00 51.94 342 TYR E O 1
AT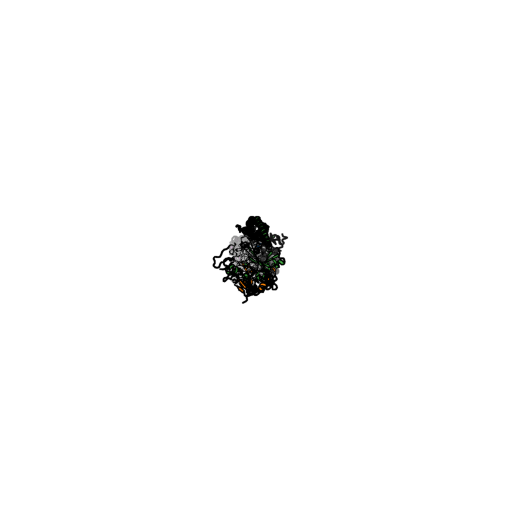OM 11728 N N . GLN E 2 343 ? -331.404 4.981 -129.956 1.00 52.36 343 GLN E N 1
ATOM 11729 C CA . GLN E 2 343 ? -331.172 4.120 -128.811 1.00 55.69 343 GLN E CA 1
ATOM 11730 C C . GLN E 2 343 ? -331.587 2.669 -129.051 1.00 51.83 343 GLN E C 1
ATOM 11731 O O . GLN E 2 343 ? -332.710 2.385 -129.467 1.00 55.63 343 GLN E O 1
ATOM 11737 N N . LEU E 2 344 ? -330.660 1.755 -128.800 1.00 50.61 344 LEU E N 1
ATOM 11738 C CA . LEU E 2 344 ? -330.919 0.331 -128.965 1.00 54.06 344 LEU E CA 1
ATOM 11739 C C . LEU E 2 344 ? -331.641 -0.190 -127.739 1.00 57.66 344 LEU E C 1
ATOM 11740 O O . LEU E 2 344 ? -331.585 0.415 -126.670 1.00 68.93 344 LEU E O 1
ATOM 11745 N N . SER E 2 345 ? -332.305 -1.327 -127.898 1.00 57.86 345 SER E N 1
ATOM 11746 C CA . SER E 2 345 ? -333.042 -1.944 -126.813 1.00 54.83 345 SER E CA 1
ATOM 11747 C C . SER E 2 345 ? -333.374 -3.374 -127.192 1.00 53.74 345 SER E C 1
ATOM 11748 O O . SER E 2 345 ? -333.945 -3.619 -128.246 1.00 62.81 345 SER E O 1
ATOM 11751 N N . VAL E 2 346 ? -333.009 -4.324 -126.344 1.00 54.02 346 VAL E N 1
ATOM 11752 C CA . VAL E 2 346 ? -333.305 -5.718 -126.628 1.00 57.88 346 VAL E CA 1
ATOM 11753 C C . VAL E 2 346 ? -333.741 -6.441 -125.373 1.00 61.43 346 VAL E C 1
ATOM 11754 O O . VAL E 2 346 ? -333.860 -5.842 -124.309 1.00 72.61 346 VAL E O 1
ATOM 11758 N N . SER E 2 347 ? -333.981 -7.739 -125.512 1.00 61.28 347 SER E N 1
ATOM 11759 C CA . SER E 2 347 ? -334.409 -8.573 -124.401 1.00 60.74 347 SER E CA 1
ATOM 11760 C C . SER E 2 347 ? -334.621 -10.000 -124.890 1.00 59.53 347 SER E C 1
ATOM 11761 O O . SER E 2 347 ? -334.336 -10.318 -126.038 1.00 58.70 347 SER E O 1
ATOM 11764 N N . ASN E 2 348 ? -335.107 -10.857 -124.004 1.00 61.55 348 ASN E N 1
ATOM 11765 C CA . ASN E 2 348 ? -335.394 -12.244 -124.342 1.00 68.89 348 ASN E CA 1
ATOM 11766 C C . ASN E 2 348 ? -334.365 -12.907 -125.254 1.00 66.84 348 ASN E C 1
ATOM 11767 O O . ASN E 2 348 ? -334.723 -13.519 -126.265 1.00 67.79 348 ASN E O 1
ATOM 11772 N N . TYR E 2 349 ? -333.091 -12.789 -124.901 1.00 63.45 349 TYR E N 1
ATOM 11773 C CA . TYR E 2 349 ? -332.034 -13.405 -125.692 1.00 64.98 349 TYR E CA 1
ATOM 11774 C C . TYR E 2 349 ? -332.228 -14.920 -125.761 1.00 65.11 349 TYR E C 1
ATOM 11775 O O . TYR E 2 349 ? -332.917 -15.505 -124.933 1.00 69.68 349 TYR E O 1
ATOM 11784 N N . LYS E 2 350 ? -331.617 -15.539 -126.763 1.00 72.76 350 LYS E N 1
ATOM 11785 C CA . LYS E 2 350 ? -331.662 -16.984 -126.951 1.00 75.65 350 LYS E CA 1
ATOM 11786 C C . LYS E 2 350 ? -330.778 -17.354 -128.132 1.00 77.88 350 LYS E C 1
ATOM 11787 O O . LYS E 2 350 ? -330.967 -16.853 -129.240 1.00 87.41 350 LYS E O 1
ATOM 11793 N N . GLY E 2 351 ? -329.808 -18.227 -127.892 1.00 71.99 351 GLY E N 1
ATOM 11794 C CA . GLY E 2 351 ? -328.911 -18.633 -128.955 1.00 70.22 351 GLY E CA 1
ATOM 11795 C C . GLY E 2 351 ? -327.622 -19.194 -128.396 1.00 69.04 351 GLY E C 1
ATOM 11796 O O . GLY E 2 351 ? -327.437 -19.221 -127.182 1.00 74.49 351 GLY E O 1
ATOM 11797 N N . ASN E 2 352 ? -326.726 -19.625 -129.279 1.00 67.22 352 ASN E N 1
ATOM 11798 C CA . ASN E 2 352 ? -325.449 -20.206 -128.870 1.00 63.58 352 ASN E CA 1
ATOM 11799 C C . ASN E 2 352 ? -324.232 -19.341 -129.204 1.00 60.88 352 ASN E C 1
ATOM 11800 O O . ASN E 2 352 ? -323.108 -19.834 -129.225 1.00 56.71 352 ASN E O 1
ATOM 11805 N N . ALA E 2 353 ? -324.451 -18.057 -129.463 1.00 62.02 353 ALA E N 1
ATOM 11806 C CA . ALA E 2 353 ? -323.351 -17.158 -129.792 1.00 63.53 353 ALA E CA 1
ATOM 11807 C C . ALA E 2 353 ? -322.927 -16.359 -128.572 1.00 64.47 353 ALA E C 1
ATOM 11808 O O . ALA E 2 353 ? -321.859 -15.746 -128.557 1.00 69.41 353 ALA E O 1
ATOM 11810 N N . GLY E 2 354 ? -323.773 -16.366 -127.550 1.00 58.25 354 GLY E N 1
ATOM 11811 C CA . GLY E 2 354 ? -323.459 -15.638 -126.340 1.00 58.84 354 GLY E CA 1
ATOM 11812 C C . GLY E 2 354 ? -324.069 -14.254 -126.324 1.00 57.84 354 GLY E C 1
ATOM 11813 O O . GLY E 2 354 ? -323.696 -13.392 -127.122 1.00 53.77 354 GLY E O 1
ATOM 11814 N N . ASN E 2 355 ? -325.002 -14.040 -125.402 1.00 54.44 355 ASN E N 1
ATOM 11815 C CA . ASN E 2 355 ? -325.677 -12.759 -125.278 1.00 55.35 355 ASN E CA 1
ATOM 11816 C C . ASN E 2 355 ? -324.694 -11.629 -125.024 1.00 52.88 355 ASN E C 1
ATOM 11817 O O . ASN E 2 355 ? -324.470 -11.240 -123.884 1.00 63.92 355 ASN E O 1
ATOM 11822 N N . ALA E 2 356 ? -324.126 -11.083 -126.089 1.00 48.74 356 ALA E N 1
ATOM 11823 C CA . ALA E 2 356 ? -323.164 -10.002 -125.950 1.00 52.08 356 ALA E CA 1
ATOM 11824 C C . ALA E 2 356 ? -323.811 -8.621 -125.936 1.00 55.69 356 ALA E C 1
ATOM 11825 O O . ALA E 2 356 ? -323.192 -7.649 -125.518 1.00 62.58 356 ALA E O 1
ATOM 11827 N N . LEU E 2 357 ? -325.055 -8.523 -126.386 1.00 62.97 357 LEU E N 1
ATOM 11828 C CA . LEU E 2 357 ? -325.717 -7.223 -126.432 1.00 63.45 357 LEU E CA 1
ATOM 11829 C C . LEU E 2 357 ? -326.279 -6.792 -125.089 1.00 62.92 357 LEU E C 1
ATOM 11830 O O . LEU E 2 357 ? -326.393 -5.590 -124.806 1.00 49.26 357 LEU E O 1
ATOM 11835 N N . MET E 2 358 ? -326.626 -7.775 -124.265 1.00 64.87 358 MET E N 1
ATOM 11836 C CA . MET E 2 358 ? -327.199 -7.501 -122.952 1.00 73.34 358 MET E CA 1
ATOM 11837 C C . MET E 2 358 ? -326.259 -7.733 -121.766 1.00 73.89 358 MET E C 1
ATOM 11838 O O . MET E 2 358 ? -326.276 -6.964 -120.804 1.00 73.21 358 MET E O 1
ATOM 11843 N N . GLU E 2 359 ? -325.439 -8.780 -121.842 1.00 76.08 359 GLU E N 1
ATOM 11844 C CA . GLU E 2 359 ? -324.527 -9.139 -120.753 1.00 72.72 359 GLU E CA 1
ATOM 11845 C C . GLU E 2 359 ? -323.051 -8.790 -120.914 1.00 67.90 359 GLU E C 1
ATOM 11846 O O . GLU E 2 359 ? -322.248 -9.153 -120.060 1.00 75.04 359 GLU E O 1
ATOM 11852 N N . GLY E 2 360 ? -322.687 -8.100 -121.990 1.00 61.56 360 GLY E N 1
ATOM 11853 C CA . GLY E 2 360 ? -321.289 -7.751 -122.196 1.00 50.16 360 GLY E CA 1
ATOM 11854 C C . GLY E 2 360 ? -320.409 -8.962 -122.457 1.00 52.21 360 GLY E C 1
ATOM 11855 O O . GLY E 2 360 ? -320.898 -10.093 -122.518 1.00 49.54 360 GLY E O 1
ATOM 11856 N N . ALA E 2 361 ? -319.105 -8.734 -122.591 1.00 46.69 361 ALA E N 1
ATOM 11857 C CA . ALA E 2 361 ? -318.166 -9.817 -122.870 1.00 55.89 361 ALA E CA 1
ATOM 11858 C C . ALA E 2 361 ? -318.098 -10.876 -121.773 1.00 60.74 361 ALA E C 1
ATOM 11859 O O . ALA E 2 361 ? -318.058 -10.552 -120.585 1.00 65.35 361 ALA E O 1
ATOM 11861 N N . SER E 2 362 ? -318.062 -12.142 -122.179 1.00 64.47 362 SER E N 1
ATOM 11862 C CA . SER E 2 362 ? -318.004 -13.248 -121.228 1.00 70.53 362 SER E CA 1
ATOM 11863 C C . SER E 2 362 ? -316.617 -13.450 -120.609 1.00 74.06 362 SER E C 1
ATOM 11864 O O . SER E 2 362 ? -316.494 -14.071 -119.554 1.00 81.97 362 SER E O 1
ATOM 11867 N N . GLN E 2 363 ? -315.574 -12.946 -121.262 1.00 71.91 363 GLN E N 1
ATOM 11868 C CA . GLN E 2 363 ? -314.228 -13.102 -120.727 1.00 71.05 363 GLN E CA 1
ATOM 11869 C C . GLN E 2 363 ? -313.806 -11.932 -119.846 1.00 72.01 363 GLN E C 1
ATOM 11870 O O . GLN E 2 363 ? -312.708 -11.933 -119.302 1.00 76.88 363 GLN E O 1
ATOM 11876 N N . LEU E 2 364 ? -314.666 -10.929 -119.711 1.00 71.25 364 LEU E N 1
ATOM 11877 C CA . LEU E 2 364 ? -314.347 -9.794 -118.854 1.00 72.18 364 LEU E CA 1
ATOM 11878 C C . LEU E 2 364 ? -315.144 -9.944 -117.569 1.00 77.61 364 LEU E C 1
ATOM 11879 O O . LEU E 2 364 ? -316.078 -10.744 -117.513 1.00 80.72 364 LEU E O 1
ATOM 11884 N N . TYR E 2 365 ? -314.784 -9.187 -116.536 1.00 76.72 365 TYR E N 1
ATOM 11885 C CA . TYR E 2 365 ? -315.512 -9.284 -115.276 1.00 69.06 365 TYR E CA 1
ATOM 11886 C C . TYR E 2 365 ? -315.856 -7.941 -114.652 1.00 66.26 365 TYR E C 1
ATOM 11887 O O . TYR E 2 365 ? -315.179 -6.931 -114.882 1.00 56.22 365 TYR E O 1
ATOM 11896 N N . GLY E 2 366 ? -316.933 -7.946 -113.872 1.00 61.82 366 GLY E N 1
ATOM 11897 C CA . GLY E 2 366 ? -317.379 -6.736 -113.215 1.00 68.24 366 GLY E CA 1
ATOM 11898 C C . GLY E 2 366 ? -317.374 -5.518 -114.115 1.00 73.45 366 GLY E C 1
ATOM 11899 O O . GLY E 2 366 ? -317.787 -5.581 -115.272 1.00 83.83 366 GLY E O 1
ATOM 11900 N N . GLU E 2 367 ? -316.897 -4.407 -113.572 1.00 76.28 367 GLU E N 1
ATOM 11901 C CA . GLU E 2 367 ? -316.828 -3.137 -114.280 1.00 83.28 367 GLU E CA 1
ATOM 11902 C C . GLU E 2 367 ? -316.447 -3.263 -115.759 1.00 85.61 367 GLU E C 1
ATOM 11903 O O . GLU E 2 367 ? -316.987 -2.546 -116.604 1.00 83.97 367 GLU E O 1
ATOM 11909 N N . ASN E 2 368 ? -315.518 -4.164 -116.070 1.00 82.65 368 ASN E N 1
ATOM 11910 C CA . ASN E 2 368 ? -315.098 -4.357 -117.455 1.00 81.45 368 ASN E CA 1
ATOM 11911 C C . ASN E 2 368 ? -316.259 -4.854 -118.298 1.00 78.98 368 ASN E C 1
ATOM 11912 O O . ASN E 2 368 ? -316.680 -4.191 -119.244 1.00 68.55 368 ASN E O 1
ATOM 11917 N N . ARG E 2 369 ? -316.762 -6.036 -117.953 1.00 75.90 369 ARG E N 1
ATOM 11918 C CA . ARG E 2 369 ? -317.882 -6.622 -118.671 1.00 72.82 369 ARG E CA 1
ATOM 11919 C C . ARG E 2 369 ? -319.051 -5.644 -118.783 1.00 70.43 369 ARG E C 1
ATOM 11920 O O . ARG E 2 369 ? -319.637 -5.487 -119.849 1.00 75.79 369 ARG E O 1
ATOM 11928 N N . THR E 2 370 ? -319.382 -4.984 -117.683 1.00 69.92 370 THR E N 1
ATOM 11929 C CA . THR E 2 370 ? -320.484 -4.032 -117.671 1.00 71.85 370 THR E CA 1
ATOM 11930 C C . THR E 2 370 ? -320.335 -2.900 -118.685 1.00 71.56 370 THR E C 1
ATOM 11931 O O . THR E 2 370 ? -321.334 -2.351 -119.151 1.00 79.88 370 THR E O 1
ATOM 11935 N N . MET E 2 371 ? -319.104 -2.545 -119.036 1.00 72.66 371 MET E N 1
ATOM 11936 C CA . MET E 2 371 ? -318.905 -1.464 -119.999 1.00 73.31 371 MET E CA 1
ATOM 11937 C C . MET E 2 371 ? -318.935 -1.951 -121.461 1.00 70.97 371 MET E C 1
ATOM 11938 O O . MET E 2 371 ? -318.806 -1.163 -122.407 1.00 64.36 371 MET E O 1
ATOM 11943 N N . THR E 2 372 ? -319.119 -3.255 -121.637 1.00 60.96 372 THR E N 1
ATOM 11944 C CA . THR E 2 372 ? -319.213 -3.821 -122.965 1.00 58.10 372 THR E CA 1
ATOM 11945 C C . THR E 2 372 ? -320.616 -4.372 -123.124 1.00 68.68 372 THR E C 1
ATOM 11946 O O . THR E 2 372 ? -320.803 -5.478 -123.631 1.00 70.88 372 THR E O 1
ATOM 11950 N N . ILE E 2 373 ? -321.597 -3.602 -122.660 1.00 67.93 373 ILE E N 1
ATOM 11951 C CA . ILE E 2 373 ? -323.000 -3.988 -122.766 1.00 69.58 373 ILE E CA 1
ATOM 11952 C C . ILE E 2 373 ? -323.687 -2.960 -123.649 1.00 72.74 373 ILE E C 1
ATOM 11953 O O . ILE E 2 373 ? -323.662 -1.757 -123.364 1.00 75.43 373 ILE E O 1
ATOM 11958 N N . HIS E 2 374 ? -324.307 -3.449 -124.718 1.00 65.91 374 HIS E N 1
ATOM 11959 C CA . HIS E 2 374 ? -324.956 -2.584 -125.685 1.00 54.74 374 HIS E CA 1
ATOM 11960 C C . HIS E 2 374 ? -326.380 -2.181 -125.369 1.00 50.69 374 HIS E C 1
ATOM 11961 O O . HIS E 2 374 ? -326.765 -1.028 -125.603 1.00 42.61 374 HIS E O 1
ATOM 11968 N N . ASN E 2 375 ? -327.164 -3.108 -124.832 1.00 42.07 375 ASN E N 1
ATOM 11969 C CA . ASN E 2 375 ? -328.545 -2.775 -124.519 1.00 51.76 375 ASN E CA 1
ATOM 11970 C C . ASN E 2 375 ? -328.620 -1.425 -123.816 1.00 46.36 375 ASN E C 1
ATOM 11971 O O . ASN E 2 375 ? -327.911 -1.182 -122.855 1.00 54.54 375 ASN E O 1
ATOM 11976 N N . GLY E 2 376 ? -329.463 -0.536 -124.323 1.00 53.76 376 GLY E N 1
ATOM 11977 C CA . GLY E 2 376 ? -329.600 0.775 -123.718 1.00 48.18 376 GLY E CA 1
ATOM 11978 C C . GLY E 2 376 ? -328.689 1.842 -124.295 1.00 50.93 376 GLY E C 1
ATOM 11979 O O . GLY E 2 376 ? -328.948 3.040 -124.136 1.00 42.56 376 GLY E O 1
ATOM 11980 N N . MET E 2 377 ? -327.629 1.422 -124.980 1.00 54.72 377 MET E N 1
ATOM 11981 C CA . MET E 2 377 ? -326.684 2.375 -125.557 1.00 58.18 377 MET E CA 1
ATOM 11982 C C . MET E 2 377 ? -327.221 3.214 -126.705 1.00 58.61 377 MET E C 1
ATOM 11983 O O . MET E 2 377 ? -328.179 2.836 -127.369 1.00 62.59 377 MET E O 1
ATOM 11988 N N . TYR E 2 378 ? -326.600 4.367 -126.924 1.00 63.83 378 TYR E N 1
ATOM 11989 C CA . TYR E 2 378 ? -326.991 5.245 -128.019 1.00 67.89 378 TYR E CA 1
ATOM 11990 C C . TYR E 2 378 ? -326.156 4.857 -129.237 1.00 70.29 378 TYR E C 1
ATOM 11991 O O . TYR E 2 378 ? -325.242 4.034 -129.137 1.00 68.58 378 TYR E O 1
ATOM 12000 N N . PHE E 2 379 ? -326.464 5.443 -130.386 1.00 70.05 379 PHE E N 1
ATOM 12001 C CA . PHE E 2 379 ? -325.727 5.122 -131.600 1.00 66.23 379 PHE E CA 1
ATOM 12002 C C . PHE E 2 379 ? -324.684 6.195 -131.878 1.00 61.07 379 PHE E C 1
ATOM 12003 O O . PHE E 2 379 ? -324.950 7.386 -131.709 1.00 57.87 379 PHE E O 1
ATOM 12011 N N . SER E 2 380 ? -323.493 5.776 -132.292 1.00 47.83 380 SER E N 1
ATOM 12012 C CA . SER E 2 380 ? -322.443 6.738 -132.592 1.00 49.43 380 SER E CA 1
ATOM 12013 C C . SER E 2 380 ? -321.579 6.360 -133.796 1.00 47.87 380 SER E C 1
ATOM 12014 O O . SER E 2 380 ? -321.326 5.185 -134.062 1.00 44.17 380 SER E O 1
ATOM 12017 N N . THR E 2 381 ? -321.157 7.384 -134.528 1.00 44.51 381 THR E N 1
ATOM 12018 C CA . THR E 2 381 ? -320.302 7.232 -135.696 1.00 52.08 381 THR E CA 1
ATOM 12019 C C . THR E 2 381 ? -319.006 8.012 -135.437 1.00 52.78 381 THR E C 1
ATOM 12020 O O . THR E 2 381 ? -318.933 8.808 -134.501 1.00 58.05 381 THR E O 1
ATOM 12024 N N . TYR E 2 382 ? -317.990 7.794 -136.263 1.00 43.52 382 TYR E N 1
ATOM 12025 C CA . TYR E 2 382 ? -316.727 8.488 -136.079 1.00 48.39 382 TYR E CA 1
ATOM 12026 C C . TYR E 2 382 ? -316.885 10.014 -136.046 1.00 52.32 382 TYR E C 1
ATOM 12027 O O . TYR E 2 382 ? -315.960 10.723 -135.652 1.00 59.88 382 TYR E O 1
ATOM 12036 N N . ASP E 2 383 ? -318.041 10.528 -136.459 1.00 50.36 383 ASP E N 1
ATOM 12037 C CA . ASP E 2 383 ? -318.248 11.975 -136.444 1.00 48.48 383 ASP E CA 1
ATOM 12038 C C . ASP E 2 383 ? -319.413 12.367 -135.539 1.00 52.88 383 ASP E C 1
ATOM 12039 O O . ASP E 2 383 ? -319.938 13.484 -135.622 1.00 52.75 383 ASP E O 1
ATOM 12044 N N . ARG E 2 384 ? -319.813 11.439 -134.675 1.00 48.33 384 ARG E N 1
ATOM 12045 C CA . ARG E 2 384 ? -320.902 11.680 -133.739 1.00 51.12 384 ARG E CA 1
ATOM 12046 C C . ARG E 2 384 ? -320.661 10.832 -132.500 1.00 56.77 384 ARG E C 1
ATOM 12047 O O . ARG E 2 384 ? -320.850 9.612 -132.530 1.00 51.91 384 ARG E O 1
ATOM 12055 N N . ASP E 2 385 ? -320.251 11.474 -131.409 1.00 61.49 385 ASP E N 1
ATOM 12056 C CA . ASP E 2 385 ? -319.973 10.746 -130.177 1.00 62.83 385 ASP E CA 1
ATOM 12057 C C . ASP E 2 385 ? -321.172 10.632 -129.238 1.00 61.72 385 ASP E C 1
ATOM 12058 O O . ASP E 2 385 ? -321.686 11.638 -128.752 1.00 62.43 385 ASP E O 1
ATOM 12063 N N . ASN E 2 386 ? -321.607 9.399 -128.990 1.00 56.26 386 ASN E N 1
ATOM 12064 C CA . ASN E 2 386 ? -322.734 9.125 -128.100 1.00 53.87 386 ASN E CA 1
ATOM 12065 C C . ASN E 2 386 ? -322.453 7.833 -127.342 1.00 57.60 386 ASN E C 1
ATOM 12066 O O . ASN E 2 386 ? -323.373 7.194 -126.815 1.00 56.97 386 ASN E O 1
ATOM 12071 N N . ASP E 2 387 ? -321.181 7.444 -127.297 1.00 53.57 387 ASP E N 1
ATOM 12072 C CA . ASP E 2 387 ? -320.792 6.225 -126.598 1.00 58.82 387 ASP E CA 1
ATOM 12073 C C . ASP E 2 387 ? -320.746 6.442 -125.087 1.00 62.68 387 ASP E C 1
ATOM 12074 O O . ASP E 2 387 ? -320.917 7.567 -124.603 1.00 58.45 387 ASP E O 1
ATOM 12079 N N . GLY E 2 388 ? -320.512 5.358 -124.349 1.00 65.08 388 GLY E N 1
ATOM 12080 C CA . GLY E 2 388 ? -320.435 5.440 -122.901 1.00 73.19 388 GLY E CA 1
ATOM 12081 C C . GLY E 2 388 ? -319.023 5.706 -122.392 1.00 81.41 388 GLY E C 1
ATOM 12082 O O . GLY E 2 388 ? -318.698 5.415 -121.239 1.00 75.28 388 GLY E O 1
ATOM 12083 N N . TRP E 2 389 ? -318.176 6.255 -123.257 1.00 84.78 389 TRP E N 1
ATOM 12084 C CA . TRP E 2 389 ? -316.802 6.563 -122.891 1.00 86.79 389 TRP E CA 1
ATOM 12085 C C . TRP E 2 389 ? -316.695 8.065 -122.681 1.00 88.66 389 TRP E C 1
ATOM 12086 O O . TRP E 2 389 ? -316.527 8.824 -123.635 1.00 86.71 389 TRP E O 1
ATOM 12097 N N . LEU E 2 390 ? -316.805 8.489 -121.427 1.00 99.74 390 LEU E N 1
ATOM 12098 C CA . LEU E 2 390 ? -316.727 9.905 -121.087 1.00 103.87 390 LEU E CA 1
ATOM 12099 C C . LEU E 2 390 ? -315.278 10.387 -121.080 1.00 101.64 390 LEU E C 1
ATOM 12100 O O . LEU E 2 390 ? -314.543 10.170 -120.115 1.00 100.65 390 LEU E O 1
ATOM 12105 N N . THR E 2 391 ? -314.877 11.034 -122.173 1.00 96.93 391 THR E N 1
ATOM 12106 C CA . THR E 2 391 ? -313.521 11.558 -122.321 1.00 89.83 391 THR E CA 1
ATOM 12107 C C . THR E 2 391 ? -313.577 12.940 -122.961 1.00 87.87 391 THR E C 1
ATOM 12108 O O . THR E 2 391 ? -314.618 13.366 -123.460 1.00 81.29 391 THR E O 1
ATOM 12112 N N . THR E 2 392 ? -312.450 13.640 -122.935 1.00 88.56 392 THR E N 1
ATOM 12113 C CA . THR E 2 392 ? -312.355 14.966 -123.529 1.00 92.58 392 THR E CA 1
ATOM 12114 C C . THR E 2 392 ? -311.421 14.848 -124.719 1.00 91.94 392 THR E C 1
ATOM 12115 O O . THR E 2 392 ? -311.399 15.713 -125.600 1.00 84.89 392 THR E O 1
ATOM 12119 N N . ASP E 2 393 ? -310.645 13.766 -124.724 1.00 93.46 393 ASP E N 1
ATOM 12120 C CA . ASP E 2 393 ? -309.704 13.489 -125.802 1.00 97.01 393 ASP E CA 1
ATOM 12121 C C . ASP E 2 393 ? -310.502 13.082 -127.040 1.00 95.93 393 ASP E C 1
ATOM 12122 O O . ASP E 2 393 ? -311.051 11.979 -127.101 1.00 93.86 393 ASP E O 1
ATOM 12127 N N . PRO E 2 394 ? -310.574 13.971 -128.044 1.00 95.48 394 PRO E N 1
ATOM 12128 C CA . PRO E 2 394 ? -311.311 13.708 -129.284 1.00 97.17 394 PRO E CA 1
ATOM 12129 C C . PRO E 2 394 ? -310.957 12.383 -129.959 1.00 97.96 394 PRO E C 1
ATOM 12130 O O . PRO E 2 394 ? -311.753 11.832 -130.718 1.00 100.08 394 PRO E O 1
ATOM 12134 N N . ARG E 2 395 ? -309.768 11.871 -129.670 1.00 93.48 395 ARG E N 1
ATOM 12135 C CA . ARG E 2 395 ? -309.303 10.625 -130.265 1.00 90.60 395 ARG E CA 1
ATOM 12136 C C . ARG E 2 395 ? -309.854 9.374 -129.577 1.00 88.72 395 ARG E C 1
ATOM 12137 O O . ARG E 2 395 ? -309.908 8.303 -130.181 1.00 86.00 395 ARG E O 1
ATOM 12145 N N . LYS E 2 396 ? -310.254 9.507 -128.316 1.00 86.59 396 LYS E N 1
ATOM 12146 C CA . LYS E 2 396 ? -310.771 8.370 -127.559 1.00 83.69 396 LYS E CA 1
ATOM 12147 C C . LYS E 2 396 ? -312.287 8.200 -127.601 1.00 80.46 396 LYS E C 1
ATOM 12148 O O . LYS E 2 396 ? -312.982 8.440 -126.614 1.00 81.63 396 LYS E O 1
ATOM 12154 N N . GLN E 2 397 ? -312.791 7.778 -128.753 1.00 79.92 397 GLN E N 1
ATOM 12155 C CA . GLN E 2 397 ? -314.215 7.537 -128.938 1.00 69.67 397 GLN E CA 1
ATOM 12156 C C . GLN E 2 397 ? -314.272 6.134 -129.524 1.00 69.17 397 GLN E C 1
ATOM 12157 O O . GLN E 2 397 ? -313.424 5.774 -130.334 1.00 70.80 397 GLN E O 1
ATOM 12163 N N . CYS E 2 398 ? -315.248 5.332 -129.119 1.00 69.37 398 CYS E N 1
ATOM 12164 C CA . CYS E 2 398 ? -315.328 3.970 -129.634 1.00 72.69 398 CYS E CA 1
ATOM 12165 C C . CYS E 2 398 ? -315.483 3.876 -131.153 1.00 72.77 398 CYS E C 1
ATOM 12166 O O . CYS E 2 398 ? -314.885 3.002 -131.786 1.00 70.75 398 CYS E O 1
ATOM 12169 N N . SER E 2 399 ? -316.271 4.774 -131.737 1.00 70.58 399 SER E N 1
ATOM 12170 C CA . SER E 2 399 ? -316.499 4.745 -133.177 1.00 71.46 399 SER E CA 1
ATOM 12171 C C . SER E 2 399 ? -315.218 5.000 -133.959 1.00 68.96 399 SER E C 1
ATOM 12172 O O . SER E 2 399 ? -314.939 4.313 -134.946 1.00 70.79 399 SER E O 1
ATOM 12175 N N . LYS E 2 400 ? -314.438 5.984 -133.528 1.00 57.90 400 LYS E N 1
ATOM 12176 C CA . LYS E 2 400 ? -313.191 6.284 -134.220 1.00 59.03 400 LYS E CA 1
ATOM 12177 C C . LYS E 2 400 ? -312.188 5.151 -134.084 1.00 59.12 400 LYS E C 1
ATOM 12178 O O . LYS E 2 400 ? -311.414 4.897 -135.000 1.00 65.91 400 LYS E O 1
ATOM 12184 N N . GLU E 2 401 ? -312.206 4.464 -132.947 1.00 63.35 401 GLU E N 1
ATOM 12185 C CA . GLU E 2 401 ? -311.262 3.378 -132.719 1.00 67.86 401 GLU E CA 1
ATOM 12186 C C . GLU E 2 401 ? -311.714 2.034 -133.261 1.00 62.10 401 GLU E C 1
ATOM 12187 O O . GLU E 2 401 ? -310.904 1.279 -133.784 1.00 68.67 401 GLU E O 1
ATOM 12193 N N . ASP E 2 402 ? -312.999 1.726 -133.150 1.00 65.67 402 ASP E N 1
ATOM 12194 C CA . ASP E 2 402 ? -313.470 0.435 -133.627 1.00 69.07 402 ASP E CA 1
ATOM 12195 C C . ASP E 2 402 ? -314.053 0.396 -135.053 1.00 65.92 402 ASP E C 1
ATOM 12196 O O . ASP E 2 402 ? -314.722 -0.564 -135.441 1.00 64.53 402 ASP E O 1
ATOM 12201 N N . GLY E 2 403 ? -313.775 1.454 -135.814 1.00 62.04 403 GLY E N 1
ATOM 12202 C CA . GLY E 2 403 ? -314.177 1.578 -137.212 1.00 69.67 403 GLY E CA 1
ATOM 12203 C C . GLY E 2 403 ? -315.576 1.331 -137.750 1.00 66.87 403 GLY E C 1
ATOM 12204 O O . GLY E 2 403 ? -315.730 0.829 -138.870 1.00 66.39 403 GLY E O 1
ATOM 12205 N N . GLY E 2 404 ? -316.600 1.698 -136.995 1.00 57.94 404 GLY E N 1
ATOM 12206 C CA . GLY E 2 404 ? -317.939 1.475 -137.486 1.00 55.62 404 GLY E CA 1
ATOM 12207 C C . GLY E 2 404 ? -318.977 2.274 -136.747 1.00 57.65 404 GLY E C 1
ATOM 12208 O O . GLY E 2 404 ? -318.670 2.932 -135.755 1.00 60.77 404 GLY E O 1
ATOM 12209 N N . GLY E 2 405 ? -320.202 2.238 -137.266 1.00 59.67 405 GLY E N 1
ATOM 12210 C CA . GLY E 2 405 ? -321.315 2.924 -136.641 1.00 53.55 405 GLY E CA 1
ATOM 12211 C C . GLY E 2 405 ? -321.925 1.831 -135.795 1.00 58.32 405 GLY E C 1
ATOM 12212 O O . GLY E 2 405 ? -322.163 0.728 -136.296 1.00 53.97 405 GLY E O 1
ATOM 12213 N N . TRP E 2 406 ? -322.158 2.107 -134.516 1.00 57.48 406 TRP E N 1
ATOM 12214 C CA . TRP E 2 406 ? -322.715 1.084 -133.647 1.00 59.92 406 TRP E CA 1
ATOM 12215 C C . TRP E 2 406 ? -323.193 1.649 -132.319 1.00 61.47 406 TRP E C 1
ATOM 12216 O O . TRP E 2 406 ? -322.991 2.829 -132.015 1.00 61.22 406 TRP E O 1
ATOM 12227 N N . TRP E 2 407 ? -323.852 0.795 -131.546 1.00 66.45 407 TRP E N 1
ATOM 12228 C CA . TRP E 2 407 ? -324.355 1.172 -130.236 1.00 70.89 407 TRP E CA 1
ATOM 12229 C C . TRP E 2 407 ? -323.213 0.914 -129.266 1.00 71.01 407 TRP E C 1
ATOM 12230 O O . TRP E 2 407 ? -323.231 -0.033 -128.465 1.00 65.45 407 TRP E O 1
ATOM 12241 N N . TYR E 2 408 ? -322.200 1.766 -129.380 1.00 67.64 408 TYR E N 1
ATOM 12242 C CA . TYR E 2 408 ? -321.014 1.673 -128.550 1.00 71.48 408 TYR E CA 1
ATOM 12243 C C . TYR E 2 408 ? -321.250 2.181 -127.135 1.00 73.16 408 TYR E C 1
ATOM 12244 O O . TYR E 2 408 ? -321.849 3.239 -126.926 1.00 70.55 408 TYR E O 1
ATOM 12253 N N . ASN E 2 409 ? -320.768 1.409 -126.168 1.00 73.62 409 ASN E N 1
ATOM 12254 C CA . ASN E 2 409 ? -320.876 1.754 -124.758 1.00 76.21 409 ASN E CA 1
ATOM 12255 C C . ASN E 2 409 ? -319.475 2.207 -124.371 1.00 74.29 409 ASN E C 1
ATOM 12256 O O . ASN E 2 409 ? -318.988 3.224 -124.873 1.00 63.43 409 ASN E O 1
ATOM 12261 N N . ARG E 2 410 ? -318.827 1.464 -123.478 1.00 76.58 410 ARG E N 1
ATOM 12262 C CA . ARG E 2 410 ? -317.450 1.776 -123.119 1.00 81.25 410 ARG E CA 1
ATOM 12263 C C . ARG E 2 410 ? -316.778 0.904 -124.161 1.00 78.41 410 ARG E C 1
ATOM 12264 O O . ARG E 2 410 ? -315.849 0.139 -123.894 1.00 78.42 410 ARG E O 1
ATOM 12272 N N . CYS E 2 411 ? -317.360 1.029 -125.350 1.00 75.46 411 CYS E N 1
ATOM 12273 C CA . CYS E 2 411 ? -317.010 0.355 -126.582 1.00 63.69 411 CYS E CA 1
ATOM 12274 C C . CYS E 2 411 ? -317.786 -0.917 -126.865 1.00 59.03 411 CYS E C 1
ATOM 12275 O O . CYS E 2 411 ? -318.953 -0.814 -127.240 1.00 60.77 411 CYS E O 1
ATOM 12278 N N . HIS E 2 412 ? -317.222 -2.106 -126.676 1.00 48.39 412 HIS E N 1
ATOM 12279 C CA . HIS E 2 412 ? -318.034 -3.259 -127.054 1.00 48.63 412 HIS E CA 1
ATOM 12280 C C . HIS E 2 412 ? -317.625 -4.672 -126.692 1.00 47.75 412 HIS E C 1
ATOM 12281 O O . HIS E 2 412 ? -316.504 -4.953 -126.272 1.00 48.01 412 HIS E O 1
ATOM 12288 N N . ALA E 2 413 ? -318.572 -5.564 -126.956 1.00 50.75 413 ALA E N 1
ATOM 12289 C CA . ALA E 2 413 ? -318.414 -6.994 -126.766 1.00 55.71 413 ALA E CA 1
ATOM 12290 C C . ALA E 2 413 ? -318.723 -7.564 -128.153 1.00 59.77 413 ALA E C 1
ATOM 12291 O O . ALA E 2 413 ? -318.285 -8.663 -128.508 1.00 55.73 413 ALA E O 1
ATOM 12293 N N . ALA E 2 414 ? -319.481 -6.787 -128.929 1.00 57.77 414 ALA E N 1
ATOM 12294 C CA . ALA E 2 414 ? -319.881 -7.158 -130.288 1.00 54.60 414 ALA E CA 1
ATOM 12295 C C . ALA E 2 414 ? -319.706 -5.963 -131.223 1.00 56.08 414 ALA E C 1
ATOM 12296 O O . ALA E 2 414 ? -320.188 -4.858 -130.939 1.00 50.85 414 ALA E O 1
ATOM 12298 N N . ASN E 2 415 ? -319.033 -6.198 -132.347 1.00 53.55 415 ASN E N 1
ATOM 12299 C CA . ASN E 2 415 ? -318.757 -5.144 -133.323 1.00 56.54 415 ASN E CA 1
ATOM 12300 C C . ASN E 2 415 ? -319.107 -5.592 -134.765 1.00 57.79 415 ASN E C 1
ATOM 12301 O O . ASN E 2 415 ? -318.240 -5.654 -135.643 1.00 53.75 415 ASN E O 1
ATOM 12306 N N . PRO E 2 416 ? -320.396 -5.885 -135.024 1.00 57.50 416 PRO E N 1
ATOM 12307 C CA . PRO E 2 416 ? -320.894 -6.336 -136.331 1.00 55.65 416 PRO E CA 1
ATOM 12308 C C . PRO E 2 416 ? -320.521 -5.451 -137.510 1.00 51.69 416 PRO E C 1
ATOM 12309 O O . PRO E 2 416 ? -320.246 -5.949 -138.597 1.00 58.52 416 PRO E O 1
ATOM 12313 N N . ASN E 2 417 ? -320.515 -4.140 -137.300 1.00 47.15 417 ASN E N 1
ATOM 12314 C CA . ASN E 2 417 ? -320.159 -3.212 -138.367 1.00 42.72 417 ASN E CA 1
ATOM 12315 C C . ASN E 2 417 ? -318.673 -2.884 -138.354 1.00 41.54 417 ASN E C 1
ATOM 12316 O O . ASN E 2 417 ? -318.273 -1.785 -138.738 1.00 47.75 417 ASN E O 1
ATOM 12321 N N . GLY E 2 418 ? -317.860 -3.843 -137.922 1.00 43.31 418 GLY E N 1
ATOM 12322 C CA . GLY E 2 418 ? -316.429 -3.627 -137.841 1.00 40.37 418 GLY E CA 1
ATOM 12323 C C . GLY E 2 418 ? -315.680 -3.430 -139.146 1.00 44.33 418 GLY E C 1
ATOM 12324 O O . GLY E 2 418 ? -316.085 -2.657 -140.020 1.00 43.56 418 GLY E O 1
ATOM 12325 N N . ARG E 2 419 ? -314.544 -4.107 -139.248 1.00 42.05 419 ARG E N 1
ATOM 12326 C CA . ARG E 2 419 ? -313.703 -4.048 -140.431 1.00 36.42 419 ARG E CA 1
ATOM 12327 C C . ARG E 2 419 ? -313.490 -5.473 -140.882 1.00 43.01 419 ARG E C 1
ATOM 12328 O O . ARG E 2 419 ? -313.138 -6.356 -140.095 1.00 39.98 419 ARG E O 1
ATOM 12336 N N . TYR E 2 420 ? -313.727 -5.692 -142.165 1.00 48.97 420 TYR E N 1
ATOM 12337 C CA . TYR E 2 420 ? -313.613 -7.016 -142.725 1.00 46.52 420 TYR E CA 1
ATOM 12338 C C . TYR E 2 420 ? -312.168 -7.489 -142.877 1.00 49.19 420 TYR E C 1
ATOM 12339 O O . TYR E 2 420 ? -311.553 -7.285 -143.925 1.00 59.70 420 TYR E O 1
ATOM 12348 N N . TYR E 2 421 ? -311.621 -8.104 -141.829 1.00 46.33 421 TYR E N 1
ATOM 12349 C CA . TYR E 2 421 ? -310.258 -8.627 -141.899 1.00 45.38 421 TYR E CA 1
ATOM 12350 C C . TYR E 2 421 ? -310.378 -9.954 -142.617 1.00 38.48 421 TYR E C 1
ATOM 12351 O O . TYR E 2 421 ? -311.268 -10.743 -142.315 1.00 46.29 421 TYR E O 1
ATOM 12360 N N . TRP E 2 422 ? -309.480 -10.207 -143.557 1.00 35.84 422 TRP E N 1
ATOM 12361 C CA . TRP E 2 422 ? -309.523 -11.456 -144.297 1.00 45.08 422 TRP E CA 1
ATOM 12362 C C . TRP E 2 422 ? -308.855 -12.554 -143.493 1.00 47.89 422 TRP E C 1
ATOM 12363 O O . TRP E 2 422 ? -307.846 -12.312 -142.838 1.00 55.81 422 TRP E O 1
ATOM 12374 N N . GLY E 2 423 ? -309.421 -13.756 -143.532 1.00 50.31 423 GLY E N 1
ATOM 12375 C CA . GLY E 2 423 ? -308.829 -14.865 -142.800 1.00 51.42 423 GLY E CA 1
ATOM 12376 C C . GLY E 2 423 ? -309.409 -15.106 -141.418 1.00 56.24 423 GLY E C 1
ATOM 12377 O O . GLY E 2 423 ? -309.412 -16.240 -140.932 1.00 55.96 423 GLY E O 1
ATOM 12378 N N . GLY E 2 424 ? -309.889 -14.044 -140.777 1.00 49.96 424 GLY E N 1
ATOM 12379 C CA . GLY E 2 424 ? -310.475 -14.191 -139.457 1.00 52.85 424 GLY E CA 1
ATOM 12380 C C . GLY E 2 424 ? -309.571 -13.757 -138.323 1.00 54.58 424 GLY E C 1
ATOM 12381 O O . GLY E 2 424 ? -309.951 -12.943 -137.480 1.00 52.84 424 GLY E O 1
ATOM 12382 N N . THR E 2 425 ? -308.362 -14.301 -138.303 1.00 58.26 425 THR E N 1
ATOM 12383 C CA . THR E 2 425 ? -307.404 -13.974 -137.261 1.00 55.97 425 THR E CA 1
ATOM 12384 C C . THR E 2 425 ? -306.684 -12.664 -137.530 1.00 51.34 425 THR E C 1
ATOM 12385 O O . THR E 2 425 ? -306.211 -12.424 -138.636 1.00 54.17 425 THR E O 1
ATOM 12389 N N . TYR E 2 426 ? -306.606 -11.814 -136.517 1.00 51.59 426 TYR E N 1
ATOM 12390 C CA . TYR E 2 426 ? -305.890 -10.558 -136.657 1.00 54.87 426 TYR E CA 1
ATOM 12391 C C . TYR E 2 426 ? -305.336 -10.149 -135.296 1.00 59.50 426 TYR E C 1
ATOM 12392 O O . TYR E 2 426 ? -305.783 -10.653 -134.266 1.00 65.91 426 TYR E O 1
ATOM 12401 N N . SER E 2 427 ? -304.357 -9.251 -135.294 1.00 60.81 427 SER E N 1
ATOM 12402 C CA . SER E 2 427 ? -303.730 -8.806 -134.056 1.00 57.85 427 SER E CA 1
ATOM 12403 C C . SER E 2 427 ? -303.713 -7.290 -133.913 1.00 58.72 427 SER E C 1
ATOM 12404 O O . SER E 2 427 ? -303.832 -6.561 -134.896 1.00 61.92 427 SER E O 1
ATOM 12407 N N . TRP E 2 428 ? -303.554 -6.830 -132.677 1.00 57.01 428 TRP E N 1
ATOM 12408 C CA . TRP E 2 428 ? -303.542 -5.404 -132.356 1.00 55.79 428 TRP E CA 1
ATOM 12409 C C . TRP E 2 428 ? -302.566 -4.584 -133.206 1.00 51.44 428 TRP E C 1
ATOM 12410 O O . TRP E 2 428 ? -302.784 -3.395 -133.444 1.00 49.54 428 TRP E O 1
ATOM 12421 N N . ASP E 2 429 ? -301.481 -5.213 -133.643 1.00 52.84 429 ASP E N 1
ATOM 12422 C CA . ASP E 2 429 ? -300.483 -4.523 -134.456 1.00 57.75 429 ASP E CA 1
ATOM 12423 C C . ASP E 2 429 ? -300.901 -4.416 -135.920 1.00 59.79 429 ASP E C 1
ATOM 12424 O O . ASP E 2 429 ? -300.119 -3.979 -136.764 1.00 64.33 429 ASP E O 1
ATOM 12429 N N . MET E 2 430 ? -302.136 -4.826 -136.210 1.00 59.41 430 MET E N 1
ATOM 12430 C CA . MET E 2 430 ? -302.693 -4.754 -137.556 1.00 45.25 430 MET E CA 1
ATOM 12431 C C . MET E 2 430 ? -303.774 -3.686 -137.568 1.00 45.91 430 MET E C 1
ATOM 12432 O O . MET E 2 430 ? -304.055 -3.091 -138.605 1.00 52.41 430 MET E O 1
ATOM 12437 N N . ALA E 2 431 ? -304.369 -3.437 -136.403 1.00 40.98 431 ALA E N 1
ATOM 12438 C CA . ALA E 2 431 ? -305.444 -2.454 -136.273 1.00 40.52 431 ALA E CA 1
ATOM 12439 C C . ALA E 2 431 ? -305.016 -0.991 -136.390 1.00 44.99 431 ALA E C 1
ATOM 12440 O O . ALA E 2 431 ? -303.966 -0.596 -135.884 1.00 48.87 431 ALA E O 1
ATOM 12442 N N . LYS E 2 432 ? -305.842 -0.189 -137.060 1.00 51.19 432 LYS E N 1
ATOM 12443 C CA . LYS E 2 432 ? -305.560 1.233 -137.242 1.00 56.39 432 LYS E CA 1
ATOM 12444 C C . LYS E 2 432 ? -305.165 1.883 -135.925 1.00 57.51 432 LYS E C 1
ATOM 12445 O O . LYS E 2 432 ? -304.161 2.585 -135.856 1.00 51.10 432 LYS E O 1
ATOM 12451 N N . HIS E 2 433 ? -305.966 1.642 -134.888 1.00 60.31 433 HIS E N 1
ATOM 12452 C CA . HIS E 2 433 ? -305.715 2.203 -133.566 1.00 54.78 433 HIS E CA 1
ATOM 12453 C C . HIS E 2 433 ? -305.415 1.120 -132.530 1.00 51.96 433 HIS E C 1
ATOM 12454 O O . HIS E 2 433 ? -305.706 1.275 -131.349 1.00 44.38 433 HIS E O 1
ATOM 12461 N N . GLY E 2 434 ? -304.838 0.015 -132.983 1.00 49.92 434 GLY E N 1
ATOM 12462 C CA . GLY E 2 434 ? -304.487 -1.059 -132.076 1.00 50.59 434 GLY E CA 1
ATOM 12463 C C . GLY E 2 434 ? -305.602 -1.671 -131.248 1.00 57.42 434 GLY E C 1
ATOM 12464 O O . GLY E 2 434 ? -305.325 -2.491 -130.375 1.00 62.96 434 GLY E O 1
ATOM 12465 N N . THR E 2 435 ? -306.852 -1.292 -131.495 1.00 62.80 435 THR E N 1
ATOM 12466 C CA . THR E 2 435 ? -307.966 -1.879 -130.746 1.00 62.11 435 THR E CA 1
ATOM 12467 C C . THR E 2 435 ? -308.545 -3.054 -131.536 1.00 61.63 435 THR E C 1
ATOM 12468 O O . THR E 2 435 ? -308.070 -3.361 -132.627 1.00 64.50 435 THR E O 1
ATOM 12472 N N . ASP E 2 436 ? -309.553 -3.721 -130.983 1.00 62.60 436 ASP E N 1
ATOM 12473 C CA . ASP E 2 436 ? -310.179 -4.848 -131.674 1.00 66.11 436 ASP E CA 1
ATOM 12474 C C . ASP E 2 436 ? -311.342 -4.303 -132.509 1.00 67.02 436 ASP E C 1
ATOM 12475 O O . ASP E 2 436 ? -312.509 -4.392 -132.119 1.00 71.69 436 ASP E O 1
ATOM 12480 N N . ASP E 2 437 ? -311.005 -3.739 -133.666 1.00 54.63 437 ASP E N 1
ATOM 12481 C CA . ASP E 2 437 ? -311.989 -3.126 -134.547 1.00 52.54 437 ASP E CA 1
ATOM 12482 C C . ASP E 2 437 ? -312.551 -4.017 -135.655 1.00 50.30 437 ASP E C 1
ATOM 12483 O O . ASP E 2 437 ? -313.223 -3.529 -136.560 1.00 45.36 437 ASP E O 1
ATOM 12488 N N . GLY E 2 438 ? -312.285 -5.316 -135.589 1.00 44.88 438 GLY E N 1
ATOM 12489 C CA . GLY E 2 438 ? -312.809 -6.209 -136.606 1.00 38.68 438 GLY E CA 1
ATOM 12490 C C . GLY E 2 438 ? -314.278 -6.527 -136.395 1.00 44.72 438 GLY E C 1
ATOM 12491 O O . GLY E 2 438 ? -314.953 -5.897 -135.571 1.00 38.12 438 GLY E O 1
ATOM 12492 N N . ILE E 2 439 ? -314.787 -7.492 -137.154 1.00 52.75 439 ILE E N 1
ATOM 12493 C CA . ILE E 2 439 ? -316.185 -7.896 -137.026 1.00 54.53 439 ILE E CA 1
ATOM 12494 C C . ILE E 2 439 ? -316.146 -8.910 -135.903 1.00 54.87 439 ILE E C 1
ATOM 12495 O O . ILE E 2 439 ? -315.942 -10.110 -136.119 1.00 54.46 439 ILE E O 1
ATOM 12500 N N . VAL E 2 440 ? -316.350 -8.399 -134.696 1.00 54.87 440 VAL E N 1
ATOM 12501 C CA . VAL E 2 440 ? -316.252 -9.201 -133.493 1.00 55.36 440 VAL E CA 1
ATOM 12502 C C . VAL E 2 440 ? -317.487 -9.486 -132.661 1.00 51.53 440 VAL E C 1
ATOM 12503 O O . VAL E 2 440 ? -318.344 -8.628 -132.450 1.00 44.32 440 VAL E O 1
ATOM 12507 N N . TRP E 2 441 ? -317.536 -10.720 -132.175 1.00 54.18 441 TRP E N 1
ATOM 12508 C CA . TRP E 2 441 ? -318.584 -11.183 -131.281 1.00 57.87 441 TRP E CA 1
ATOM 12509 C C . TRP E 2 441 ? -317.753 -11.879 -130.200 1.00 58.48 441 TRP E C 1
ATOM 12510 O O . TRP E 2 441 ? -317.543 -13.097 -130.229 1.00 58.13 441 TRP E O 1
ATOM 12521 N N . MET E 2 442 ? -317.253 -11.069 -129.271 1.00 57.37 442 MET E N 1
ATOM 12522 C CA . MET E 2 442 ? -316.397 -11.541 -128.192 1.00 56.68 442 MET E CA 1
ATOM 12523 C C . MET E 2 442 ? -316.840 -12.823 -127.529 1.00 55.78 442 MET E C 1
ATOM 12524 O O . MET E 2 442 ? -316.078 -13.785 -127.489 1.00 58.23 442 MET E O 1
ATOM 12529 N N . ASN E 2 443 ? -318.073 -12.843 -127.031 1.00 50.86 443 ASN E N 1
ATOM 12530 C CA . ASN E 2 443 ? -318.607 -14.015 -126.343 1.00 49.52 443 ASN E CA 1
ATOM 12531 C C . ASN E 2 443 ? -318.505 -15.325 -127.117 1.00 54.01 443 ASN E C 1
ATOM 12532 O O . ASN E 2 443 ? -318.983 -16.357 -126.644 1.00 54.16 443 ASN E O 1
ATOM 12537 N N . TRP E 2 444 ? -317.896 -15.297 -128.300 1.00 58.01 444 TRP E N 1
ATOM 12538 C CA . TRP E 2 444 ? -317.770 -16.518 -129.080 1.00 58.47 444 TRP E CA 1
ATOM 12539 C C . TRP E 2 444 ? -316.366 -16.810 -129.574 1.00 61.13 444 TRP E C 1
ATOM 12540 O O . TRP E 2 444 ? -315.904 -17.946 -129.472 1.00 62.95 444 TRP E O 1
ATOM 12551 N N . LYS E 2 445 ? -315.684 -15.801 -130.108 1.00 61.60 445 LYS E N 1
ATOM 12552 C CA . LYS E 2 445 ? -314.335 -16.012 -130.639 1.00 64.65 445 LYS E CA 1
ATOM 12553 C C . LYS E 2 445 ? -313.262 -15.092 -130.052 1.00 67.60 445 LYS E C 1
ATOM 12554 O O . LYS E 2 445 ? -312.094 -15.161 -130.444 1.00 67.67 445 LYS E O 1
ATOM 12560 N N . GLY E 2 446 ? -313.649 -14.237 -129.114 1.00 66.28 446 GLY E N 1
ATOM 12561 C CA . GLY E 2 446 ? -312.685 -13.330 -128.523 1.00 64.41 446 GLY E CA 1
ATOM 12562 C C . GLY E 2 446 ? -312.655 -12.021 -129.282 1.00 68.10 446 GLY E C 1
ATOM 12563 O O . GLY E 2 446 ? -313.521 -11.768 -130.116 1.00 76.79 446 GLY E O 1
ATOM 12564 N N . SER E 2 447 ? -311.659 -11.188 -129.004 1.00 63.13 447 SER E N 1
ATOM 12565 C CA . SER E 2 447 ? -311.544 -9.897 -129.671 1.00 62.42 447 SER E CA 1
ATOM 12566 C C . SER E 2 447 ? -310.694 -9.923 -130.932 1.00 61.17 447 SER E C 1
ATOM 12567 O O . SER E 2 447 ? -310.804 -9.035 -131.778 1.00 55.53 447 SER E O 1
ATOM 12570 N N . TRP E 2 448 ? -309.854 -10.942 -131.068 1.00 60.46 448 TRP E N 1
ATOM 12571 C CA . TRP E 2 448 ? -308.971 -10.998 -132.218 1.00 62.11 448 TRP E CA 1
ATOM 12572 C C . TRP E 2 448 ? -309.340 -11.981 -133.307 1.00 64.55 448 TRP E C 1
ATOM 12573 O O . TRP E 2 448 ? -308.487 -12.707 -133.826 1.00 66.32 448 TRP E O 1
ATOM 12584 N N . TYR E 2 449 ? -310.624 -11.990 -133.654 1.00 63.02 449 TYR E N 1
ATOM 12585 C CA . TYR E 2 449 ? -311.131 -12.842 -134.722 1.00 60.25 449 TYR E CA 1
ATOM 12586 C C . TYR E 2 449 ? -312.283 -12.107 -135.379 1.00 62.18 449 TYR E C 1
ATOM 12587 O O . TYR E 2 449 ? -313.245 -11.740 -134.710 1.00 69.31 449 TYR E O 1
ATOM 12596 N N . SER E 2 450 ? -312.166 -11.868 -136.682 1.00 62.82 450 SER E N 1
ATOM 12597 C CA . SER E 2 450 ? -313.203 -11.166 -137.432 1.00 52.26 450 SER E CA 1
ATOM 12598 C C . SER E 2 450 ? -313.996 -12.199 -138.211 1.00 49.46 450 SER E C 1
ATOM 12599 O O . SER E 2 450 ? -313.429 -12.983 -138.971 1.00 45.25 450 SER E O 1
ATOM 12602 N N . MET E 2 451 ? -315.308 -12.199 -138.011 1.00 49.18 451 MET E N 1
ATOM 12603 C CA . MET E 2 451 ? -316.199 -13.150 -138.676 1.00 55.85 451 MET E CA 1
ATOM 12604 C C . MET E 2 451 ? -316.151 -13.122 -140.208 1.00 49.58 451 MET E C 1
ATOM 12605 O O . MET E 2 451 ? -315.869 -12.084 -140.812 1.00 49.77 451 MET E O 1
ATOM 12610 N N . LYS E 2 452 ? -316.415 -14.264 -140.838 1.00 45.11 452 LYS E N 1
ATOM 12611 C CA . LYS E 2 452 ? -316.423 -14.316 -142.299 1.00 50.02 452 LYS E CA 1
ATOM 12612 C C . LYS E 2 452 ? -317.783 -13.827 -142.808 1.00 52.38 452 LYS E C 1
ATOM 12613 O O . LYS E 2 452 ? -317.875 -13.180 -143.855 1.00 50.04 452 LYS E O 1
ATOM 12619 N N . LYS E 2 453 ? -318.831 -14.148 -142.054 1.00 50.62 453 LYS E N 1
ATOM 12620 C CA . LYS E 2 453 ? -320.189 -13.725 -142.374 1.00 52.99 453 LYS E CA 1
ATOM 12621 C C . LYS E 2 453 ? -320.829 -13.213 -141.086 1.00 53.71 453 LYS E C 1
ATOM 12622 O O . LYS E 2 453 ? -320.573 -13.746 -140.009 1.00 59.53 453 LYS E O 1
ATOM 12628 N N . MET E 2 454 ? -321.646 -12.172 -141.205 1.00 54.91 454 MET E N 1
ATOM 12629 C CA . MET E 2 454 ? -322.327 -11.561 -140.067 1.00 49.97 454 MET E CA 1
ATOM 12630 C C . MET E 2 454 ? -323.572 -10.862 -140.600 1.00 52.38 454 MET E C 1
ATOM 12631 O O . MET E 2 454 ? -323.490 -10.080 -141.543 1.00 60.26 454 MET E O 1
ATOM 12636 N N . SER E 2 455 ? -324.725 -11.140 -140.002 1.00 48.79 455 SER E N 1
ATOM 12637 C CA . SER E 2 455 ? -325.963 -10.532 -140.465 1.00 45.77 455 SER E CA 1
ATOM 12638 C C . SER E 2 455 ? -326.978 -10.283 -139.368 1.00 49.32 455 SER E C 1
ATOM 12639 O O . SER E 2 455 ? -326.932 -10.891 -138.299 1.00 51.02 455 SER E O 1
ATOM 12642 N N . MET E 2 456 ? -327.908 -9.386 -139.665 1.00 49.50 456 MET E N 1
ATOM 12643 C CA . MET E 2 456 ? -328.970 -9.035 -138.745 1.00 51.05 456 MET E CA 1
ATOM 12644 C C . MET E 2 456 ? -330.317 -8.984 -139.482 1.00 51.29 456 MET E C 1
ATOM 12645 O O . MET E 2 456 ? -330.540 -8.154 -140.368 1.00 53.79 456 MET E O 1
ATOM 12650 N N . LYS E 2 457 ? -331.205 -9.897 -139.109 1.00 46.51 457 LYS E N 1
ATOM 12651 C CA . LYS E 2 457 ? -332.528 -9.995 -139.707 1.00 46.69 457 LYS E CA 1
ATOM 12652 C C . LYS E 2 457 ? -333.602 -9.691 -138.671 1.00 47.42 457 LYS E C 1
ATOM 12653 O O . LYS E 2 457 ? -333.470 -10.060 -137.511 1.00 55.22 457 LYS E O 1
ATOM 12659 N N . ILE E 2 458 ? -334.665 -9.018 -139.083 1.00 50.66 458 ILE E N 1
ATOM 12660 C CA . ILE E 2 458 ? -335.743 -8.721 -138.157 1.00 45.03 458 ILE E CA 1
ATOM 12661 C C . ILE E 2 458 ? -337.052 -9.276 -138.700 1.00 50.79 458 ILE E C 1
ATOM 12662 O O . ILE E 2 458 ? -337.216 -9.449 -139.905 1.00 55.30 458 ILE E O 1
ATOM 12667 N N . LYS E 2 459 ? -337.984 -9.548 -137.796 1.00 55.38 459 LYS E N 1
ATOM 12668 C CA . LYS E 2 459 ? -339.268 -10.125 -138.160 1.00 58.96 459 LYS E CA 1
ATOM 12669 C C . LYS E 2 459 ? -340.301 -9.748 -137.103 1.00 61.61 459 LYS E C 1
ATOM 12670 O O . LYS E 2 459 ? -339.965 -9.595 -135.930 1.00 62.61 459 LYS E O 1
ATOM 12676 N N . PRO E 2 460 ? -341.567 -9.557 -137.507 1.00 67.53 460 PRO E N 1
ATOM 12677 C CA . PRO E 2 460 ? -342.562 -9.203 -136.492 1.00 68.84 460 PRO E CA 1
ATOM 12678 C C . PRO E 2 460 ? -342.764 -10.368 -135.527 1.00 70.13 460 PRO E C 1
ATOM 12679 O O . PRO E 2 460 ? -342.822 -11.531 -135.932 1.00 58.44 460 PRO E O 1
ATOM 12683 N N . TYR E 2 461 ? -342.857 -10.034 -134.248 1.00 77.36 461 TYR E N 1
ATOM 12684 C CA . TYR E 2 461 ? -343.037 -11.014 -133.195 1.00 88.55 461 TYR E CA 1
ATOM 12685 C C . TYR E 2 461 ? -344.519 -10.969 -132.840 1.00 95.37 461 TYR E C 1
ATOM 12686 O O . TYR E 2 461 ? -344.978 -10.036 -132.186 1.00 102.22 461 TYR E O 1
ATOM 12695 N N . PHE E 2 462 ? -345.283 -11.949 -133.318 1.00 106.61 462 PHE E N 1
ATOM 12696 C CA . PHE E 2 462 ? -346.715 -11.969 -133.032 1.00 116.31 462 PHE E CA 1
ATOM 12697 C C . PHE E 2 462 ? -347.071 -12.862 -131.837 1.00 125.29 462 PHE E C 1
ATOM 12698 O O . PHE E 2 462 ? -347.041 -14.092 -131.931 1.00 130.68 462 PHE E O 1
ATOM 12706 N N . PRO E 2 463 ? -347.412 -12.240 -130.690 1.00 134.42 463 PRO E N 1
ATOM 12707 C CA . PRO E 2 463 ? -347.784 -12.899 -129.431 1.00 137.17 463 PRO E CA 1
ATOM 12708 C C . PRO E 2 463 ? -348.618 -14.174 -129.580 1.00 137.96 463 PRO E C 1
ATOM 12709 O O . PRO E 2 463 ? -349.839 -14.112 -129.316 1.00 139.30 463 PRO E O 1
ATOM 12713 N N . ARG F 3 5 ? -164.744 22.350 -83.076 1.00 131.59 5 ARG F N 1
ATOM 12714 C CA . ARG F 3 5 ? -166.138 22.841 -82.865 1.00 134.08 5 ARG F CA 1
ATOM 12715 C C . ARG F 3 5 ? -166.560 22.704 -81.405 1.00 134.10 5 ARG F C 1
ATOM 12716 O O . ARG F 3 5 ? -167.678 23.071 -81.033 1.00 132.59 5 ARG F O 1
ATOM 12724 N N . GLU F 3 6 ? -165.657 22.168 -80.587 1.00 135.48 6 GLU F N 1
ATOM 12725 C CA . GLU F 3 6 ? -165.904 21.977 -79.158 1.00 134.42 6 GLU F CA 1
ATOM 12726 C C . GLU F 3 6 ? -165.078 22.984 -78.360 1.00 133.14 6 GLU F C 1
ATOM 12727 O O . GLU F 3 6 ? -165.512 23.487 -77.320 1.00 131.68 6 GLU F O 1
ATOM 12733 N N . ASN F 3 7 ? -163.883 23.266 -78.868 1.00 131.64 7 ASN F N 1
ATOM 12734 C CA . ASN F 3 7 ? -162.955 24.197 -78.240 1.00 131.77 7 ASN F CA 1
ATOM 12735 C C . ASN F 3 7 ? -163.308 25.655 -78.534 1.00 133.06 7 ASN F C 1
ATOM 12736 O O . ASN F 3 7 ? -162.598 26.569 -78.111 1.00 133.32 7 ASN F O 1
ATOM 12741 N N . CYS F 3 8 ? -164.403 25.870 -79.257 1.00 132.82 8 CYS F N 1
ATOM 12742 C CA . CYS F 3 8 ? -164.831 27.224 -79.601 1.00 131.73 8 CYS F CA 1
ATOM 12743 C C . CYS F 3 8 ? -165.433 27.917 -78.379 1.00 129.14 8 CYS F C 1
ATOM 12744 O O . CYS F 3 8 ? -165.528 29.144 -78.333 1.00 123.97 8 CYS F O 1
ATOM 12747 N N . CYS F 3 9 ? -165.832 27.123 -77.391 1.00 128.10 9 CYS F N 1
ATOM 12748 C CA . CYS F 3 9 ? -166.440 27.653 -76.176 1.00 128.61 9 CYS F CA 1
ATOM 12749 C C . CYS F 3 9 ? -165.513 27.486 -74.976 1.00 126.51 9 CYS F C 1
ATOM 12750 O O . CYS F 3 9 ? -165.265 26.368 -74.519 1.00 125.57 9 CYS F O 1
ATOM 12753 N N . ILE F 3 10 ? -165.005 28.606 -74.471 1.00 123.46 10 ILE F N 1
ATOM 12754 C CA . ILE F 3 10 ? -164.108 28.597 -73.321 1.00 119.54 10 ILE F CA 1
ATOM 12755 C C . ILE F 3 10 ? -164.407 29.768 -72.386 1.00 118.88 10 ILE F C 1
ATOM 12756 O O . ILE F 3 10 ? -164.076 30.917 -72.686 1.00 115.16 10 ILE F O 1
ATOM 12761 N N . LEU F 3 11 ? -165.038 29.467 -71.254 1.00 118.73 11 LEU F N 1
ATOM 12762 C CA . LEU F 3 11 ? -165.375 30.491 -70.269 1.00 118.71 11 LEU F CA 1
ATOM 12763 C C . LEU F 3 11 ? -164.362 30.479 -69.122 1.00 116.68 11 LEU F C 1
ATOM 12764 O O . LEU F 3 11 ? -164.276 31.430 -68.345 1.00 114.49 11 LEU F O 1
ATOM 12769 N N . ASP F 3 12 ? -163.600 29.392 -69.026 1.00 112.10 12 ASP F N 1
ATOM 12770 C CA . ASP F 3 12 ? -162.575 29.244 -67.997 1.00 106.72 12 ASP F CA 1
ATOM 12771 C C . ASP F 3 12 ? -161.409 28.441 -68.567 1.00 104.48 12 ASP F C 1
ATOM 12772 O O . ASP F 3 12 ? -161.416 27.209 -68.544 1.00 97.24 12 ASP F O 1
ATOM 12777 N N . GLU F 3 13 ? -160.414 29.160 -69.078 1.00 105.88 13 GLU F N 1
ATOM 12778 C CA . GLU F 3 13 ? -159.226 28.564 -69.683 1.00 108.39 13 GLU F CA 1
ATOM 12779 C C . GLU F 3 13 ? -158.621 27.415 -68.881 1.00 106.44 13 GLU F C 1
ATOM 12780 O O . GLU F 3 13 ? -157.787 26.668 -69.394 1.00 102.95 13 GLU F O 1
ATOM 12786 N N . ARG F 3 14 ? -159.039 27.279 -67.627 1.00 106.40 14 ARG F N 1
ATOM 12787 C CA . ARG F 3 14 ? -158.524 26.225 -66.760 1.00 106.61 14 ARG F CA 1
ATOM 12788 C C . ARG F 3 14 ? -159.347 24.939 -66.834 1.00 104.42 14 ARG F C 1
ATOM 12789 O O . ARG F 3 14 ? -158.808 23.838 -66.686 1.00 98.62 14 ARG F O 1
ATOM 12797 N N . PHE F 3 15 ? -160.648 25.081 -67.073 1.00 101.85 15 PHE F N 1
ATOM 12798 C CA . PHE F 3 15 ? -161.542 23.931 -67.142 1.00 100.07 15 PHE F CA 1
ATOM 12799 C C . PHE F 3 15 ? -161.892 23.464 -68.554 1.00 98.16 15 PHE F C 1
ATOM 12800 O O . PHE F 3 15 ? -162.569 22.448 -68.727 1.00 96.92 15 PHE F O 1
ATOM 12808 N N . GLY F 3 16 ? -161.434 24.202 -69.561 1.00 98.12 16 GLY F N 1
ATOM 12809 C CA . GLY F 3 16 ? -161.704 23.814 -70.936 1.00 102.66 16 GLY F CA 1
ATOM 12810 C C . GLY F 3 16 ? -163.003 24.315 -71.547 1.00 104.69 16 GLY F C 1
ATOM 12811 O O . GLY F 3 16 ? -163.487 25.402 -71.218 1.00 107.44 16 GLY F O 1
ATOM 12812 N N . SER F 3 17 ? -163.568 23.510 -72.444 1.00 102.20 17 SER F N 1
ATOM 12813 C CA . SER F 3 17 ? -164.807 23.854 -73.139 1.00 98.67 17 SER F CA 1
ATOM 12814 C C . SER F 3 17 ? -166.062 23.698 -72.284 1.00 99.83 17 SER F C 1
ATOM 12815 O O . SER F 3 17 ? -166.089 22.913 -71.333 1.00 100.19 17 SER F O 1
ATOM 12818 N N . TYR F 3 18 ? -167.101 24.451 -72.641 1.00 101.22 18 TYR F N 1
ATOM 12819 C CA . TYR F 3 18 ? -168.379 24.412 -71.931 1.00 105.66 18 TYR F CA 1
ATOM 12820 C C . TYR F 3 18 ? -169.508 23.820 -72.778 1.00 102.39 18 TYR F C 1
ATOM 12821 O O . TYR F 3 18 ? -169.741 24.242 -73.911 1.00 99.08 18 TYR F O 1
ATOM 12830 N N . CYS F 3 19 ? -170.209 22.844 -72.210 1.00 98.77 19 CYS F N 1
ATOM 12831 C CA . CYS F 3 19 ? -171.315 22.183 -72.888 1.00 99.65 19 CYS F CA 1
ATOM 12832 C C . CYS F 3 19 ? -172.529 22.120 -71.972 1.00 100.39 19 CYS F C 1
ATOM 12833 O O . CYS F 3 19 ? -172.392 21.974 -70.759 1.00 105.46 19 CYS F O 1
ATOM 12836 N N . PRO F 3 20 ? -173.738 22.234 -72.541 1.00 96.97 20 PRO F N 1
ATOM 12837 C CA . PRO F 3 20 ? -174.946 22.179 -71.716 1.00 91.58 20 PRO F CA 1
ATOM 12838 C C . PRO F 3 20 ? -174.969 20.906 -70.880 1.00 87.36 20 PRO F C 1
ATOM 12839 O O . PRO F 3 20 ? -174.474 19.858 -71.303 1.00 82.81 20 PRO F O 1
ATOM 12843 N N . THR F 3 21 ? -175.543 21.004 -69.691 1.00 83.29 21 THR F N 1
ATOM 12844 C CA . THR F 3 21 ? -175.627 19.862 -68.798 1.00 82.84 21 THR F CA 1
ATOM 12845 C C . THR F 3 21 ? -176.629 18.846 -69.343 1.00 80.42 21 THR F C 1
ATOM 12846 O O . THR F 3 21 ? -177.524 19.212 -70.101 1.00 82.70 21 THR F O 1
ATOM 12850 N N . THR F 3 22 ? -176.483 17.575 -68.968 1.00 80.49 22 THR F N 1
ATOM 12851 C CA . THR F 3 22 ? -177.403 16.548 -69.453 1.00 79.68 22 THR F CA 1
ATOM 12852 C C . THR F 3 22 ? -178.817 16.743 -68.917 1.00 85.14 22 THR F C 1
ATOM 12853 O O . THR F 3 22 ? -179.654 15.843 -69.006 1.00 86.59 22 THR F O 1
ATOM 12857 N N . CYS F 3 23 ? -179.075 17.908 -68.332 1.00 91.47 23 CYS F N 1
ATOM 12858 C CA . CYS F 3 23 ? -180.415 18.216 -67.847 1.00 100.29 23 CYS F CA 1
ATOM 12859 C C . CYS F 3 23 ? -180.961 19.178 -68.893 1.00 102.24 23 CYS F C 1
ATOM 12860 O O . CYS F 3 23 ? -182.137 19.127 -69.242 1.00 106.64 23 CYS F O 1
ATOM 12863 N N . GLY F 3 24 ? -180.086 20.047 -69.397 1.00 102.28 24 GLY F N 1
ATOM 12864 C CA . GLY F 3 24 ? -180.482 20.993 -70.423 1.00 100.51 24 GLY F CA 1
ATOM 12865 C C . GLY F 3 24 ? -180.673 20.236 -71.722 1.00 100.06 24 GLY F C 1
ATOM 12866 O O . GLY F 3 24 ? -181.263 20.735 -72.681 1.00 97.21 24 GLY F O 1
ATOM 12867 N N . ILE F 3 25 ? -180.149 19.015 -71.743 1.00 99.47 25 ILE F N 1
ATOM 12868 C CA . ILE F 3 25 ? -180.265 18.141 -72.898 1.00 100.01 25 ILE F CA 1
ATOM 12869 C C . ILE F 3 25 ? -181.557 17.356 -72.720 1.00 100.70 25 ILE F C 1
ATOM 12870 O O . ILE F 3 25 ? -182.269 17.084 -73.685 1.00 108.69 25 ILE F O 1
ATOM 12875 N N . ALA F 3 26 ? -181.859 17.010 -71.472 1.00 96.17 26 ALA F N 1
ATOM 12876 C CA . ALA F 3 26 ? -183.067 16.262 -71.156 1.00 94.75 26 ALA F CA 1
ATOM 12877 C C . ALA F 3 26 ? -184.299 17.169 -71.188 1.00 96.24 26 ALA F C 1
ATOM 12878 O O . ALA F 3 26 ? -185.400 16.717 -71.506 1.00 93.93 26 ALA F O 1
ATOM 12880 N N . ASP F 3 27 ? -184.111 18.446 -70.858 1.00 101.34 27 ASP F N 1
ATOM 12881 C CA . ASP F 3 27 ? -185.214 19.409 -70.858 1.00 102.51 27 ASP F CA 1
ATOM 12882 C C . ASP F 3 27 ? -185.574 19.845 -72.274 1.00 101.13 27 ASP F C 1
ATOM 12883 O O . ASP F 3 27 ? -186.698 20.280 -72.530 1.00 100.62 27 ASP F O 1
ATOM 12888 N N . PHE F 3 28 ? -184.615 19.734 -73.190 1.00 97.29 28 PHE F N 1
ATOM 12889 C CA . PHE F 3 28 ? -184.849 20.104 -74.581 1.00 94.77 28 PHE F CA 1
ATOM 12890 C C . PHE F 3 28 ? -185.370 18.890 -75.341 1.00 94.03 28 PHE F C 1
ATOM 12891 O O . PHE F 3 28 ? -185.869 19.007 -76.458 1.00 94.20 28 PHE F O 1
ATOM 12899 N N . PHE F 3 29 ? -185.237 17.722 -74.722 1.00 90.00 29 PHE F N 1
ATOM 12900 C CA . PHE F 3 29 ? -185.696 16.472 -75.309 1.00 86.31 29 PHE F CA 1
ATOM 12901 C C . PHE F 3 29 ? -187.165 16.309 -74.929 1.00 89.51 29 PHE F C 1
ATOM 12902 O O . PHE F 3 29 ? -187.734 15.222 -75.033 1.00 91.05 29 PHE F O 1
ATOM 12910 N N . ASN F 3 30 ? -187.762 17.402 -74.465 1.00 91.69 30 ASN F N 1
ATOM 12911 C CA . ASN F 3 30 ? -189.166 17.418 -74.080 1.00 94.30 30 ASN F CA 1
ATOM 12912 C C . ASN F 3 30 ? -189.857 18.512 -74.870 1.00 97.24 30 ASN F C 1
ATOM 12913 O O . ASN F 3 30 ? -191.066 18.465 -75.088 1.00 102.16 30 ASN F O 1
ATOM 12918 N N . LYS F 3 31 ? -189.080 19.506 -75.290 1.00 103.75 31 LYS F N 1
ATOM 12919 C CA . LYS F 3 31 ? -189.605 20.587 -76.115 1.00 108.93 31 LYS F CA 1
ATOM 12920 C C . LYS F 3 31 ? -189.490 20.013 -77.522 1.00 108.57 31 LYS F C 1
ATOM 12921 O O . LYS F 3 31 ? -189.609 20.724 -78.521 1.00 109.96 31 LYS F O 1
ATOM 12927 N N . TYR F 3 32 ? -189.249 18.705 -77.568 1.00 105.52 32 TYR F N 1
ATOM 12928 C CA . TYR F 3 32 ? -189.082 17.962 -78.808 1.00 105.23 32 TYR F CA 1
ATOM 12929 C C . TYR F 3 32 ? -189.859 16.642 -78.772 1.00 107.10 32 TYR F C 1
ATOM 12930 O O . TYR F 3 32 ? -190.831 16.468 -79.508 1.00 111.56 32 TYR F O 1
ATOM 12939 N N . ARG F 3 33 ? -189.435 15.720 -77.910 1.00 103.48 33 ARG F N 1
ATOM 12940 C CA . ARG F 3 33 ? -190.080 14.413 -77.809 1.00 99.70 33 ARG F CA 1
ATOM 12941 C C . ARG F 3 33 ? -191.590 14.474 -77.621 1.00 98.74 33 ARG F C 1
ATOM 12942 O O . ARG F 3 33 ? -192.271 13.452 -77.698 1.00 95.90 33 ARG F O 1
ATOM 12950 N N . LEU F 3 34 ? -192.115 15.667 -77.365 1.00 98.06 34 LEU F N 1
ATOM 12951 C CA . LEU F 3 34 ? -193.552 15.828 -77.195 1.00 102.09 34 LEU F CA 1
ATOM 12952 C C . LEU F 3 34 ? -194.105 16.837 -78.202 1.00 105.11 34 LEU F C 1
ATOM 12953 O O . LEU F 3 34 ? -195.234 16.693 -78.674 1.00 111.09 34 LEU F O 1
ATOM 12958 N N . THR F 3 35 ? -193.307 17.849 -78.536 1.00 107.44 35 THR F N 1
ATOM 12959 C CA . THR F 3 35 ? -193.725 18.866 -79.501 1.00 108.46 35 THR F CA 1
ATOM 12960 C C . THR F 3 35 ? -193.881 18.236 -80.878 1.00 109.88 35 THR F C 1
ATOM 12961 O O . THR F 3 35 ? -194.918 18.380 -81.527 1.00 111.79 35 THR F O 1
ATOM 12965 N N . THR F 3 36 ? -192.837 17.545 -81.323 1.00 109.51 36 THR F N 1
ATOM 12966 C CA . THR F 3 36 ? -192.863 16.887 -82.618 1.00 109.01 36 THR F CA 1
ATOM 12967 C C . THR F 3 36 ? -193.265 15.431 -82.419 1.00 109.48 36 THR F C 1
ATOM 12968 O O . THR F 3 36 ? -192.805 14.541 -83.130 1.00 112.15 36 THR F O 1
ATOM 12972 N N . ASP F 3 37 ? -194.118 15.198 -81.428 1.00 106.98 37 ASP F N 1
ATOM 12973 C CA . ASP F 3 37 ? -194.608 13.857 -81.142 1.00 108.53 37 ASP F CA 1
ATOM 12974 C C . ASP F 3 37 ? -196.096 13.877 -81.479 1.00 109.01 37 ASP F C 1
ATOM 12975 O O . ASP F 3 37 ? -196.752 12.836 -81.556 1.00 105.27 37 ASP F O 1
ATOM 12980 N N . GLY F 3 38 ? -196.613 15.089 -81.674 1.00 111.10 38 GLY F N 1
ATOM 12981 C CA . GLY F 3 38 ? -198.009 15.272 -82.025 1.00 109.48 38 GLY F CA 1
ATOM 12982 C C . GLY F 3 38 ? -198.164 15.114 -83.524 1.00 109.76 38 GLY F C 1
ATOM 12983 O O . GLY F 3 38 ? -199.065 14.415 -83.989 1.00 113.03 38 GLY F O 1
ATOM 12984 N N . GLU F 3 39 ? -197.286 15.769 -84.282 1.00 106.73 39 GLU F N 1
ATOM 12985 C CA . GLU F 3 39 ? -197.310 15.671 -85.737 1.00 106.98 39 GLU F CA 1
ATOM 12986 C C . GLU F 3 39 ? -196.706 14.319 -86.080 1.00 107.99 39 GLU F C 1
ATOM 12987 O O . GLU F 3 39 ? -195.769 14.217 -86.872 1.00 114.50 39 GLU F O 1
ATOM 12993 N N . LEU F 3 40 ? -197.252 13.285 -85.454 1.00 103.12 40 LEU F N 1
ATOM 12994 C CA . LEU F 3 40 ? -196.806 11.913 -85.646 1.00 100.98 40 LEU F CA 1
ATOM 12995 C C . LEU F 3 40 ? -198.006 11.047 -85.314 1.00 101.92 40 LEU F C 1
ATOM 12996 O O . LEU F 3 40 ? -198.081 9.872 -85.681 1.00 98.88 40 LEU F O 1
ATOM 13001 N N . LEU F 3 41 ? -198.938 11.657 -84.592 1.00 106.08 41 LEU F N 1
ATOM 13002 C CA . LEU F 3 41 ? -200.168 11.008 -84.177 1.00 107.29 41 LEU F CA 1
ATOM 13003 C C . LEU F 3 41 ? -201.333 11.700 -84.885 1.00 105.53 41 LEU F C 1
ATOM 13004 O O . LEU F 3 41 ? -202.349 11.072 -85.184 1.00 103.65 41 LEU F O 1
ATOM 13009 N N . GLU F 3 42 ? -201.172 12.993 -85.164 1.00 102.35 42 GLU F N 1
ATOM 13010 C CA . GLU F 3 42 ? -202.208 13.765 -85.842 1.00 101.62 42 GLU F CA 1
ATOM 13011 C C . GLU F 3 42 ? -202.084 13.564 -87.352 1.00 103.96 42 GLU F C 1
ATOM 13012 O O . GLU F 3 42 ? -203.080 13.589 -88.077 1.00 107.29 42 GLU F O 1
ATOM 13018 N N . ILE F 3 43 ? -200.856 13.369 -87.822 1.00 103.51 43 ILE F N 1
ATOM 13019 C CA . ILE F 3 43 ? -200.615 13.126 -89.240 1.00 102.56 43 ILE F CA 1
ATOM 13020 C C . ILE F 3 43 ? -200.930 11.654 -89.463 1.00 104.35 43 ILE F C 1
ATOM 13021 O O . ILE F 3 43 ? -201.427 11.263 -90.515 1.00 109.14 43 ILE F O 1
ATOM 13026 N N . GLU F 3 44 ? -200.631 10.847 -88.450 1.00 101.22 44 GLU F N 1
ATOM 13027 C CA . GLU F 3 44 ? -200.877 9.412 -88.487 1.00 102.29 44 GLU F CA 1
ATOM 13028 C C . GLU F 3 44 ? -202.389 9.180 -88.472 1.00 102.84 44 GLU F C 1
ATOM 13029 O O . GLU F 3 44 ? -202.873 8.076 -88.744 1.00 98.82 44 GLU F O 1
ATOM 13035 N N . GLY F 3 45 ? -203.123 10.244 -88.153 1.00 107.27 45 GLY F N 1
ATOM 13036 C CA . GLY F 3 45 ? -204.573 10.184 -88.103 1.00 107.06 45 GLY F CA 1
ATOM 13037 C C . GLY F 3 45 ? -205.200 10.561 -89.432 1.00 108.09 45 GLY F C 1
ATOM 13038 O O . GLY F 3 45 ? -206.102 9.870 -89.904 1.00 112.15 45 GLY F O 1
ATOM 13039 N N . LEU F 3 46 ? -204.734 11.656 -90.032 1.00 103.17 46 LEU F N 1
ATOM 13040 C CA . LEU F 3 46 ? -205.252 12.094 -91.327 1.00 99.16 46 LEU F CA 1
ATOM 13041 C C . LEU F 3 46 ? -205.012 10.997 -92.356 1.00 100.26 46 LEU F C 1
ATOM 13042 O O . LEU F 3 46 ? -205.775 10.848 -93.308 1.00 99.96 46 LEU F O 1
ATOM 13047 N N . LEU F 3 47 ? -203.939 10.239 -92.164 1.00 103.64 47 LEU F N 1
ATOM 13048 C CA . LEU F 3 47 ? -203.616 9.137 -93.060 1.00 106.22 47 LEU F CA 1
ATOM 13049 C C . LEU F 3 47 ? -204.821 8.205 -93.000 1.00 107.88 47 LEU F C 1
ATOM 13050 O O . LEU F 3 47 ? -205.206 7.604 -94.000 1.00 113.15 47 LEU F O 1
ATOM 13055 N N . GLN F 3 48 ? -205.421 8.105 -91.816 1.00 107.96 48 GLN F N 1
ATOM 13056 C CA . GLN F 3 48 ? -206.593 7.261 -91.619 1.00 110.42 48 GLN F CA 1
ATOM 13057 C C . GLN F 3 48 ? -207.847 7.917 -92.186 1.00 109.49 48 GLN F C 1
ATOM 13058 O O . GLN F 3 48 ? -208.703 7.244 -92.754 1.00 107.10 48 GLN F O 1
ATOM 13064 N N . GLN F 3 49 ? -207.945 9.234 -92.029 1.00 108.56 49 GLN F N 1
ATOM 13065 C CA . GLN F 3 49 ? -209.082 9.994 -92.541 1.00 106.63 49 GLN F CA 1
ATOM 13066 C C . GLN F 3 49 ? -209.078 9.964 -94.070 1.00 107.19 49 GLN F C 1
ATOM 13067 O O . GLN F 3 49 ? -210.119 10.111 -94.712 1.00 108.64 49 GLN F O 1
ATOM 13073 N N . ALA F 3 50 ? -207.896 9.775 -94.648 1.00 104.59 50 ALA F N 1
ATOM 13074 C CA . ALA F 3 50 ? -207.757 9.713 -96.094 1.00 99.07 50 ALA F CA 1
ATOM 13075 C C . ALA F 3 50 ? -207.924 8.273 -96.558 1.00 98.47 50 ALA F C 1
ATOM 13076 O O . ALA F 3 50 ? -208.596 8.020 -97.555 1.00 102.76 50 ALA F O 1
ATOM 13078 N N . THR F 3 51 ? -207.318 7.329 -95.839 1.00 92.33 51 THR F N 1
ATOM 13079 C CA . THR F 3 51 ? -207.435 5.922 -96.214 1.00 94.32 51 THR F CA 1
ATOM 13080 C C . THR F 3 51 ? -208.783 5.370 -95.776 1.00 99.37 51 THR F C 1
ATOM 13081 O O . THR F 3 51 ? -209.098 4.206 -96.028 1.00 101.68 51 THR F O 1
ATOM 13085 N N . ASN F 3 52 ? -209.572 6.209 -95.112 1.00 105.90 52 ASN F N 1
ATOM 13086 C CA . ASN F 3 52 ? -210.898 5.810 -94.651 1.00 112.68 52 ASN F CA 1
ATOM 13087 C C . ASN F 3 52 ? -211.902 6.139 -95.752 1.00 111.08 52 ASN F C 1
ATOM 13088 O O . ASN F 3 52 ? -212.823 5.368 -96.019 1.00 112.75 52 ASN F O 1
ATOM 13093 N N . SER F 3 53 ? -211.708 7.290 -96.392 1.00 109.28 53 SER F N 1
ATOM 13094 C CA . SER F 3 53 ? -212.583 7.726 -97.473 1.00 105.04 53 SER F CA 1
ATOM 13095 C C . SER F 3 53 ? -212.110 7.147 -98.806 1.00 106.04 53 SER F C 1
ATOM 13096 O O . SER F 3 53 ? -212.769 7.310 -99.834 1.00 109.76 53 SER F O 1
ATOM 13099 N N . THR F 3 54 ? -210.966 6.467 -98.778 1.00 104.56 54 THR F N 1
ATOM 13100 C CA . THR F 3 54 ? -210.408 5.843 -99.975 1.00 106.13 54 THR F CA 1
ATOM 13101 C C . THR F 3 54 ? -210.928 4.414 -100.120 1.00 108.36 54 THR F C 1
ATOM 13102 O O . THR F 3 54 ? -211.524 4.066 -101.141 1.00 112.25 54 THR F O 1
ATOM 13106 N N . GLY F 3 55 ? -210.702 3.589 -99.102 1.00 107.73 55 GLY F N 1
ATOM 13107 C CA . GLY F 3 55 ? -211.176 2.218 -99.150 1.00 105.24 55 GLY F CA 1
ATOM 13108 C C . GLY F 3 55 ? -212.690 2.186 -99.244 1.00 108.30 55 GLY F C 1
ATOM 13109 O O . GLY F 3 55 ? -213.288 1.141 -99.512 1.00 107.85 55 GLY F O 1
ATOM 13110 N N . SER F 3 56 ? -213.310 3.342 -99.019 1.00 107.32 56 SER F N 1
ATOM 13111 C CA . SER F 3 56 ? -214.763 3.473 -99.082 1.00 108.46 56 SER F CA 1
ATOM 13112 C C . SER F 3 56 ? -215.188 3.650 -100.540 1.00 106.45 56 SER F C 1
ATOM 13113 O O . SER F 3 56 ? -216.082 2.953 -101.025 1.00 103.91 56 SER F O 1
ATOM 13116 N N . ILE F 3 57 ? -214.540 4.586 -101.231 1.00 103.43 57 ILE F N 1
ATOM 13117 C CA . ILE F 3 57 ? -214.822 4.848 -102.638 1.00 97.60 57 ILE F CA 1
ATOM 13118 C C . ILE F 3 57 ? -214.689 3.568 -103.466 1.00 99.35 57 ILE F C 1
ATOM 13119 O O . ILE F 3 57 ? -215.457 3.345 -104.399 1.00 101.60 57 ILE F O 1
ATOM 13124 N N . GLU F 3 58 ? -213.715 2.731 -103.119 1.00 104.92 58 GLU F N 1
ATOM 13125 C CA . GLU F 3 58 ? -213.489 1.478 -103.836 1.00 109.48 58 GLU F CA 1
ATOM 13126 C C . GLU F 3 58 ? -214.604 0.457 -103.604 1.00 111.97 58 GLU F C 1
ATOM 13127 O O . GLU F 3 58 ? -214.541 -0.672 -104.097 1.00 111.51 58 GLU F O 1
ATOM 13133 N N . TYR F 3 59 ? -215.618 0.856 -102.842 1.00 114.16 59 TYR F N 1
ATOM 13134 C CA . TYR F 3 59 ? -216.769 0.000 -102.580 1.00 114.55 59 TYR F CA 1
ATOM 13135 C C . TYR F 3 59 ? -218.008 0.647 -103.188 1.00 112.05 59 TYR F C 1
ATOM 13136 O O . TYR F 3 59 ? -219.044 0.001 -103.356 1.00 111.65 59 TYR F O 1
ATOM 13145 N N . LEU F 3 60 ? -217.891 1.935 -103.506 1.00 108.07 60 LEU F N 1
ATOM 13146 C CA . LEU F 3 60 ? -218.969 2.669 -104.157 1.00 103.74 60 LEU F CA 1
ATOM 13147 C C . LEU F 3 60 ? -218.738 2.434 -105.644 1.00 104.65 60 LEU F C 1
ATOM 13148 O O . LEU F 3 60 ? -219.250 3.160 -106.494 1.00 109.20 60 LEU F O 1
ATOM 13153 N N . ILE F 3 61 ? -217.932 1.416 -105.934 1.00 105.16 61 ILE F N 1
ATOM 13154 C CA . ILE F 3 61 ? -217.597 1.027 -107.297 1.00 104.92 61 ILE F CA 1
ATOM 13155 C C . ILE F 3 61 ? -217.993 -0.433 -107.473 1.00 107.51 61 ILE F C 1
ATOM 13156 O O . ILE F 3 61 ? -218.283 -0.883 -108.583 1.00 110.85 61 ILE F O 1
ATOM 13161 N N . GLN F 3 62 ? -217.993 -1.172 -106.368 1.00 108.49 62 GLN F N 1
ATOM 13162 C CA . GLN F 3 62 ? -218.388 -2.572 -106.394 1.00 110.07 62 GLN F CA 1
ATOM 13163 C C . GLN F 3 62 ? -219.908 -2.587 -106.363 1.00 110.47 62 GLN F C 1
ATOM 13164 O O . GLN F 3 62 ? -220.544 -3.618 -106.592 1.00 112.88 62 GLN F O 1
ATOM 13170 N N . HIS F 3 63 ? -220.473 -1.416 -106.076 1.00 107.39 63 HIS F N 1
ATOM 13171 C CA . HIS F 3 63 ? -221.916 -1.225 -106.024 1.00 104.15 63 HIS F CA 1
ATOM 13172 C C . HIS F 3 63 ? -222.337 -0.662 -107.375 1.00 102.02 63 HIS F C 1
ATOM 13173 O O . HIS F 3 63 ? -223.351 -1.075 -107.936 1.00 102.18 63 HIS F O 1
ATOM 13180 N N . ILE F 3 64 ? -221.546 0.271 -107.900 1.00 92.80 64 ILE F N 1
ATOM 13181 C CA . ILE F 3 64 ? -221.839 0.865 -109.198 1.00 87.81 64 ILE F CA 1
ATOM 13182 C C . ILE F 3 64 ? -221.765 -0.203 -110.287 1.00 90.09 64 ILE F C 1
ATOM 13183 O O . ILE F 3 64 ? -222.622 -0.259 -111.166 1.00 92.57 64 ILE F O 1
ATOM 13188 N N . LYS F 3 65 ? -220.740 -1.049 -110.224 1.00 91.72 65 LYS F N 1
ATOM 13189 C CA . LYS F 3 65 ? -220.575 -2.117 -111.204 1.00 95.27 65 LYS F CA 1
ATOM 13190 C C . LYS F 3 65 ? -221.634 -3.206 -111.043 1.00 99.56 65 LYS F C 1
ATOM 13191 O O . LYS F 3 65 ? -221.547 -4.266 -111.665 1.00 102.55 65 LYS F O 1
ATOM 13197 N N . THR F 3 66 ? -222.629 -2.944 -110.201 1.00 102.70 66 THR F N 1
ATOM 13198 C CA . THR F 3 66 ? -223.711 -3.898 -109.972 1.00 106.34 66 THR F CA 1
ATOM 13199 C C . THR F 3 66 ? -224.946 -3.465 -110.761 1.00 105.53 66 THR F C 1
ATOM 13200 O O . THR F 3 66 ? -225.551 -4.265 -111.480 1.00 99.50 66 THR F O 1
ATOM 13204 N N . ILE F 3 67 ? -225.305 -2.192 -110.625 1.00 106.25 67 ILE F N 1
ATOM 13205 C CA . ILE F 3 67 ? -226.460 -1.624 -111.312 1.00 108.79 67 ILE F CA 1
ATOM 13206 C C . ILE F 3 67 ? -226.468 -1.962 -112.806 1.00 112.27 67 ILE F C 1
ATOM 13207 O O . ILE F 3 67 ? -227.190 -2.859 -113.247 1.00 115.63 67 ILE F O 1
ATOM 13212 N N . TYR F 3 68 ? -225.664 -1.240 -113.578 1.00 113.70 68 TYR F N 1
ATOM 13213 C CA . TYR F 3 68 ? -225.581 -1.457 -115.016 1.00 111.92 68 TYR F CA 1
ATOM 13214 C C . TYR F 3 68 ? -224.195 -1.946 -115.410 1.00 112.40 68 TYR F C 1
ATOM 13215 O O . TYR F 3 68 ? -223.299 -1.142 -115.679 1.00 112.88 68 TYR F O 1
ATOM 13224 N N . PRO F 3 69 ? -223.997 -3.275 -115.441 1.00 111.14 69 PRO F N 1
ATOM 13225 C CA . PRO F 3 69 ? -222.698 -3.849 -115.810 1.00 111.28 69 PRO F CA 1
ATOM 13226 C C . PRO F 3 69 ? -222.257 -3.403 -117.210 1.00 113.22 69 PRO F C 1
ATOM 13227 O O . PRO F 3 69 ? -222.205 -2.208 -117.515 1.00 113.75 69 PRO F O 1
ATOM 13231 N N . SER F 3 70 ? -221.934 -4.379 -118.051 1.00 115.18 70 SER F N 1
ATOM 13232 C CA . SER F 3 70 ? -221.515 -4.132 -119.428 1.00 114.82 70 SER F CA 1
ATOM 13233 C C . SER F 3 70 ? -221.717 -5.438 -120.181 1.00 116.69 70 SER F C 1
ATOM 13234 O O . SER F 3 70 ? -220.788 -5.965 -120.800 1.00 111.27 70 SER F O 1
ATOM 13237 N N . GLU F 3 71 ? -222.944 -5.952 -120.113 1.00 118.76 71 GLU F N 1
ATOM 13238 C CA . GLU F 3 71 ? -223.302 -7.209 -120.760 1.00 121.46 71 GLU F CA 1
ATOM 13239 C C . GLU F 3 71 ? -224.783 -7.266 -121.169 1.00 122.35 71 GLU F C 1
ATOM 13240 O O . GLU F 3 71 ? -225.268 -8.311 -121.605 1.00 122.22 71 GLU F O 1
ATOM 13246 N N . LYS F 3 72 ? -225.488 -6.142 -121.045 1.00 125.61 72 LYS F N 1
ATOM 13247 C CA . LYS F 3 72 ? -226.918 -6.071 -121.377 1.00 128.15 72 LYS F CA 1
ATOM 13248 C C . LYS F 3 72 ? -227.699 -7.157 -120.634 1.00 131.33 72 LYS F C 1
ATOM 13249 O O . LYS F 3 72 ? -227.645 -8.334 -120.996 1.00 131.46 72 LYS F O 1
ATOM 13255 N N . GLN F 3 73 ? -228.432 -6.755 -119.600 1.00 135.92 73 GLN F N 1
ATOM 13256 C CA . GLN F 3 73 ? -229.209 -7.697 -118.801 1.00 139.53 73 GLN F CA 1
ATOM 13257 C C . GLN F 3 73 ? -230.570 -8.018 -119.440 1.00 141.36 73 GLN F C 1
ATOM 13258 O O . GLN F 3 73 ? -231.626 -7.744 -118.865 1.00 143.52 73 GLN F O 1
ATOM 13264 N N . THR F 3 74 ? -230.501 -8.607 -120.636 1.00 142.86 74 THR F N 1
ATOM 13265 C CA . THR F 3 74 ? -231.644 -9.023 -121.463 1.00 141.69 74 THR F CA 1
ATOM 13266 C C . THR F 3 74 ? -233.041 -8.449 -121.197 1.00 143.42 74 THR F C 1
ATOM 13267 O O . THR F 3 74 ? -233.588 -8.554 -120.096 1.00 146.95 74 THR F O 1
ATOM 13271 N N . LEU F 3 75 ? -233.605 -7.860 -122.251 1.00 141.20 75 LEU F N 1
ATOM 13272 C CA . LEU F 3 75 ? -234.943 -7.267 -122.258 1.00 137.63 75 LEU F CA 1
ATOM 13273 C C . LEU F 3 75 ? -235.212 -6.664 -123.644 1.00 138.14 75 LEU F C 1
ATOM 13274 O O . LEU F 3 75 ? -235.264 -5.440 -123.800 1.00 137.72 75 LEU F O 1
ATOM 13279 N N . PRO F 3 76 ? -235.367 -7.527 -124.673 1.00 139.20 76 PRO F N 1
ATOM 13280 C CA . PRO F 3 76 ? -235.632 -7.121 -126.061 1.00 138.11 76 PRO F CA 1
ATOM 13281 C C . PRO F 3 76 ? -236.936 -6.333 -126.248 1.00 137.88 76 PRO F C 1
ATOM 13282 O O . PRO F 3 76 ? -237.173 -5.758 -127.314 1.00 139.10 76 PRO F O 1
ATOM 13286 N N . GLN F 3 77 ? -237.777 -6.317 -125.215 1.00 135.60 77 GLN F N 1
ATOM 13287 C CA . GLN F 3 77 ? -239.051 -5.598 -125.262 1.00 132.06 77 GLN F CA 1
ATOM 13288 C C . GLN F 3 77 ? -238.825 -4.097 -125.064 1.00 130.08 77 GLN F C 1
ATOM 13289 O O . GLN F 3 77 ? -239.699 -3.385 -124.560 1.00 128.09 77 GLN F O 1
ATOM 13295 N N . SER F 3 78 ? -237.648 -3.629 -125.470 1.00 123.40 78 SER F N 1
ATOM 13296 C CA . SER F 3 78 ? -237.274 -2.225 -125.341 1.00 115.95 78 SER F CA 1
ATOM 13297 C C . SER F 3 78 ? -238.381 -1.261 -125.746 1.00 110.14 78 SER F C 1
ATOM 13298 O O . SER F 3 78 ? -239.366 -1.640 -126.382 1.00 102.86 78 SER F O 1
ATOM 13301 N N . ILE F 3 79 ? -238.200 -0.004 -125.364 1.00 105.10 79 ILE F N 1
ATOM 13302 C CA . ILE F 3 79 ? -239.154 1.045 -125.676 1.00 104.23 79 ILE F CA 1
ATOM 13303 C C . ILE F 3 79 ? -239.265 1.216 -127.189 1.00 108.31 79 ILE F C 1
ATOM 13304 O O . ILE F 3 79 ? -240.200 1.851 -127.678 1.00 113.51 79 ILE F O 1
ATOM 13309 N N . GLU F 3 80 ? -238.316 0.647 -127.932 1.00 111.33 80 GLU F N 1
ATOM 13310 C CA . GLU F 3 80 ? -238.335 0.755 -129.390 1.00 112.61 80 GLU F CA 1
ATOM 13311 C C . GLU F 3 80 ? -239.190 -0.331 -130.029 1.00 111.00 80 GLU F C 1
ATOM 13312 O O . GLU F 3 80 ? -239.662 -0.178 -131.156 1.00 107.21 80 GLU F O 1
ATOM 13318 N N . GLN F 3 81 ? -239.382 -1.432 -129.312 1.00 109.83 81 GLN F N 1
ATOM 13319 C CA . GLN F 3 81 ? -240.203 -2.520 -129.819 1.00 107.84 81 GLN F CA 1
ATOM 13320 C C . GLN F 3 81 ? -241.643 -2.027 -129.870 1.00 109.45 81 GLN F C 1
ATOM 13321 O O . GLN F 3 81 ? -242.383 -2.326 -130.808 1.00 109.61 81 GLN F O 1
ATOM 13327 N N . LEU F 3 82 ? -242.029 -1.264 -128.851 1.00 108.87 82 LEU F N 1
ATOM 13328 C CA . LEU F 3 82 ? -243.375 -0.714 -128.768 1.00 106.47 82 LEU F CA 1
ATOM 13329 C C . LEU F 3 82 ? -243.497 0.505 -129.677 1.00 104.62 82 LEU F C 1
ATOM 13330 O O . LEU F 3 82 ? -244.595 0.855 -130.110 1.00 110.69 82 LEU F O 1
ATOM 13335 N N . THR F 3 83 ? -242.367 1.146 -129.962 1.00 99.65 83 THR F N 1
ATOM 13336 C CA . THR F 3 83 ? -242.344 2.319 -130.832 1.00 99.00 83 THR F CA 1
ATOM 13337 C C . THR F 3 83 ? -242.465 1.875 -132.293 1.00 103.37 83 THR F C 1
ATOM 13338 O O . THR F 3 83 ? -242.674 2.694 -133.194 1.00 101.33 83 THR F O 1
ATOM 13342 N N . GLN F 3 84 ? -242.330 0.569 -132.517 1.00 105.92 84 GLN F N 1
ATOM 13343 C CA . GLN F 3 84 ? -242.435 -0.002 -133.856 1.00 105.44 84 GLN F CA 1
ATOM 13344 C C . GLN F 3 84 ? -243.897 -0.262 -134.202 1.00 104.03 84 GLN F C 1
ATOM 13345 O O . GLN F 3 84 ? -244.449 0.369 -135.106 1.00 99.02 84 GLN F O 1
ATOM 13351 N N . LYS F 3 85 ? -244.522 -1.190 -133.479 1.00 103.83 85 LYS F N 1
ATOM 13352 C CA . LYS F 3 85 ? -245.924 -1.515 -133.715 1.00 103.01 85 LYS F CA 1
ATOM 13353 C C . LYS F 3 85 ? -246.775 -0.263 -133.575 1.00 101.14 85 LYS F C 1
ATOM 13354 O O . LYS F 3 85 ? -247.921 -0.233 -134.021 1.00 103.26 85 LYS F O 1
ATOM 13360 N N . SER F 3 86 ? -246.207 0.769 -132.956 1.00 95.65 86 SER F N 1
ATOM 13361 C CA . SER F 3 86 ? -246.916 2.029 -132.760 1.00 91.49 86 SER F CA 1
ATOM 13362 C C . SER F 3 86 ? -246.956 2.826 -134.066 1.00 90.18 86 SER F C 1
ATOM 13363 O O . SER F 3 86 ? -247.915 3.552 -134.322 1.00 89.47 86 SER F O 1
ATOM 13366 N N . LYS F 3 87 ? -245.913 2.695 -134.884 1.00 86.68 87 LYS F N 1
ATOM 13367 C CA . LYS F 3 87 ? -245.868 3.386 -136.170 1.00 87.63 87 LYS F CA 1
ATOM 13368 C C . LYS F 3 87 ? -246.678 2.544 -137.152 1.00 89.38 87 LYS F C 1
ATOM 13369 O O . LYS F 3 87 ? -247.352 3.065 -138.042 1.00 90.25 87 LYS F O 1
ATOM 13375 N N . LYS F 3 88 ? -246.590 1.230 -136.970 1.00 90.80 88 LYS F N 1
ATOM 13376 C CA . LYS F 3 88 ? -247.287 0.256 -137.800 1.00 90.54 88 LYS F CA 1
ATOM 13377 C C . LYS F 3 88 ? -248.795 0.353 -137.581 1.00 89.78 88 LYS F C 1
ATOM 13378 O O . LYS F 3 88 ? -249.588 0.027 -138.467 1.00 90.86 88 LYS F O 1
ATOM 13384 N N . ILE F 3 89 ? -249.184 0.799 -136.393 1.00 85.53 89 ILE F N 1
ATOM 13385 C CA . ILE F 3 89 ? -250.591 0.967 -136.064 1.00 80.83 89 ILE F CA 1
ATOM 13386 C C . ILE F 3 89 ? -251.039 2.328 -136.585 1.00 79.59 89 ILE F C 1
ATOM 13387 O O . ILE F 3 89 ? -252.235 2.605 -136.677 1.00 85.12 89 ILE F O 1
ATOM 13392 N N . ILE F 3 90 ? -250.074 3.178 -136.925 1.00 78.12 90 ILE F N 1
ATOM 13393 C CA . ILE F 3 90 ? -250.391 4.490 -137.479 1.00 83.41 90 ILE F CA 1
ATOM 13394 C C . ILE F 3 90 ? -250.640 4.253 -138.963 1.00 89.09 90 ILE F C 1
ATOM 13395 O O . ILE F 3 90 ? -251.290 5.052 -139.637 1.00 90.94 90 ILE F O 1
ATOM 13400 N N . GLU F 3 91 ? -250.116 3.132 -139.452 1.00 92.73 91 GLU F N 1
ATOM 13401 C CA . GLU F 3 91 ? -250.274 2.731 -140.845 1.00 90.85 91 GLU F CA 1
ATOM 13402 C C . GLU F 3 91 ? -251.722 2.315 -141.060 1.00 85.38 91 GLU F C 1
ATOM 13403 O O . GLU F 3 91 ? -252.455 2.947 -141.819 1.00 80.81 91 GLU F O 1
ATOM 13409 N N . GLU F 3 92 ? -252.120 1.244 -140.379 1.00 77.16 92 GLU F N 1
ATOM 13410 C CA . GLU F 3 92 ? -253.472 0.722 -140.483 1.00 77.12 92 GLU F CA 1
ATOM 13411 C C . GLU F 3 92 ? -254.512 1.831 -140.478 1.00 78.14 92 GLU F C 1
ATOM 13412 O O . GLU F 3 92 ? -255.379 1.888 -141.354 1.00 77.92 92 GLU F O 1
ATOM 13418 N N . ILE F 3 93 ? -254.419 2.715 -139.493 1.00 73.10 93 ILE F N 1
ATOM 13419 C CA . ILE F 3 93 ? -255.357 3.821 -139.376 1.00 71.26 93 ILE F CA 1
ATOM 13420 C C . ILE F 3 93 ? -255.421 4.669 -140.647 1.00 73.93 93 ILE F C 1
ATOM 13421 O O . ILE F 3 93 ? -256.507 5.005 -141.114 1.00 75.22 93 ILE F O 1
ATOM 13426 N N . ILE F 3 94 ? -254.264 5.009 -141.208 1.00 83.48 94 ILE F N 1
ATOM 13427 C CA . ILE F 3 94 ? -254.221 5.804 -142.434 1.00 88.16 94 ILE F CA 1
ATOM 13428 C C . ILE F 3 94 ? -254.946 5.039 -143.540 1.00 90.21 94 ILE F C 1
ATOM 13429 O O . ILE F 3 94 ? -255.477 5.632 -144.484 1.00 86.24 94 ILE F O 1
ATOM 13434 N N . ARG F 3 95 ? -254.958 3.715 -143.412 1.00 90.89 95 ARG F N 1
ATOM 13435 C CA . ARG F 3 95 ? -255.618 2.847 -144.380 1.00 89.09 95 ARG F CA 1
ATOM 13436 C C . ARG F 3 95 ? -257.115 2.764 -144.086 1.00 86.83 95 ARG F C 1
ATOM 13437 O O . ARG F 3 95 ? -257.937 2.820 -145.000 1.00 81.52 95 ARG F O 1
ATOM 13445 N N . TYR F 3 96 ? -257.463 2.639 -142.807 1.00 89.66 96 TYR F N 1
ATOM 13446 C CA . TYR F 3 96 ? -258.863 2.577 -142.401 1.00 87.63 96 TYR F CA 1
ATOM 13447 C C . TYR F 3 96 ? -259.547 3.896 -142.735 1.00 93.88 96 TYR F C 1
ATOM 13448 O O . TYR F 3 96 ? -260.772 3.967 -142.812 1.00 98.67 96 TYR F O 1
ATOM 13457 N N . GLU F 3 97 ? -258.740 4.933 -142.941 1.00 93.94 97 GLU F N 1
ATOM 13458 C CA . GLU F 3 97 ? -259.236 6.270 -143.256 1.00 94.22 97 GLU F CA 1
ATOM 13459 C C . GLU F 3 97 ? -259.982 6.329 -144.587 1.00 90.46 97 GLU F C 1
ATOM 13460 O O . GLU F 3 97 ? -260.323 7.407 -145.076 1.00 88.19 97 GLU F O 1
ATOM 13466 N N . ASN F 3 98 ? -260.224 5.164 -145.173 1.00 88.83 98 ASN F N 1
ATOM 13467 C CA . ASN F 3 98 ? -260.946 5.082 -146.434 1.00 83.73 98 ASN F CA 1
ATOM 13468 C C . ASN F 3 98 ? -262.083 4.084 -146.288 1.00 78.09 98 ASN F C 1
ATOM 13469 O O . ASN F 3 98 ? -263.044 4.112 -147.056 1.00 68.79 98 ASN F O 1
ATOM 13474 N N . THR F 3 99 ? -261.965 3.197 -145.303 1.00 72.94 99 THR F N 1
ATOM 13475 C CA . THR F 3 99 ? -263.019 2.226 -145.040 1.00 71.13 99 THR F CA 1
ATOM 13476 C C . THR F 3 99 ? -264.131 3.014 -144.350 1.00 73.23 99 THR F C 1
ATOM 13477 O O . THR F 3 99 ? -265.317 2.686 -144.462 1.00 70.61 99 THR F O 1
ATOM 13481 N N . ILE F 3 100 ? -263.726 4.069 -143.646 1.00 70.56 100 ILE F N 1
ATOM 13482 C CA . ILE F 3 100 ? -264.658 4.943 -142.947 1.00 70.94 100 ILE F CA 1
ATOM 13483 C C . ILE F 3 100 ? -265.606 5.521 -143.984 1.00 70.69 100 ILE F C 1
ATOM 13484 O O . ILE F 3 100 ? -266.824 5.467 -143.827 1.00 76.39 100 ILE F O 1
ATOM 13489 N N . LEU F 3 101 ? -265.027 6.081 -145.043 1.00 74.39 101 LEU F N 1
ATOM 13490 C CA . LEU F 3 101 ? -265.798 6.683 -146.127 1.00 77.91 101 LEU F CA 1
ATOM 13491 C C . LEU F 3 101 ? -266.753 5.697 -146.789 1.00 75.90 101 LEU F C 1
ATOM 13492 O O . LEU F 3 101 ? -267.893 6.048 -147.101 1.00 76.18 101 LEU F O 1
ATOM 13497 N N . ALA F 3 102 ? -266.290 4.470 -147.009 1.00 68.49 102 ALA F N 1
ATOM 13498 C CA . ALA F 3 102 ? -267.136 3.453 -147.614 1.00 66.92 102 ALA F CA 1
ATOM 13499 C C . ALA F 3 102 ? -268.405 3.380 -146.773 1.00 68.20 102 ALA F C 1
ATOM 13500 O O . ALA F 3 102 ? -269.520 3.516 -147.283 1.00 66.18 102 ALA F O 1
ATOM 13502 N N . HIS F 3 103 ? -268.222 3.177 -145.473 1.00 62.25 103 HIS F N 1
ATOM 13503 C CA . HIS F 3 103 ? -269.344 3.098 -144.561 1.00 62.33 103 HIS F CA 1
ATOM 13504 C C . HIS F 3 103 ? -270.090 4.423 -144.531 1.00 67.55 103 HIS F C 1
ATOM 13505 O O . HIS F 3 103 ? -271.319 4.448 -144.575 1.00 73.87 103 HIS F O 1
ATOM 13512 N N . GLU F 3 104 ? -269.342 5.520 -144.466 1.00 70.75 104 GLU F N 1
ATOM 13513 C CA . GLU F 3 104 ? -269.931 6.855 -144.445 1.00 72.89 104 GLU F CA 1
ATOM 13514 C C . GLU F 3 104 ? -270.972 7.000 -145.544 1.00 72.23 104 GLU F C 1
ATOM 13515 O O . GLU F 3 104 ? -272.127 7.328 -145.279 1.00 75.75 104 GLU F O 1
ATOM 13521 N N . ASN F 3 105 ? -270.551 6.750 -146.780 1.00 70.28 105 ASN F N 1
ATOM 13522 C CA . ASN F 3 105 ? -271.436 6.860 -147.929 1.00 65.07 105 ASN F CA 1
ATOM 13523 C C . ASN F 3 105 ? -272.556 5.829 -147.899 1.00 58.84 105 ASN F C 1
ATOM 13524 O O . ASN F 3 105 ? -273.706 6.148 -148.180 1.00 55.80 105 ASN F O 1
ATOM 13529 N N . THR F 3 106 ? -272.231 4.593 -147.551 1.00 49.56 106 THR F N 1
ATOM 13530 C CA . THR F 3 106 ? -273.256 3.572 -147.477 1.00 41.87 106 THR F CA 1
ATOM 13531 C C . THR F 3 106 ? -274.356 4.043 -146.542 1.00 45.51 106 THR F C 1
ATOM 13532 O O . THR F 3 106 ? -275.542 3.921 -146.841 1.00 49.37 106 THR F O 1
ATOM 13536 N N . ILE F 3 107 ? -273.958 4.590 -145.403 1.00 51.91 107 ILE F N 1
ATOM 13537 C CA . ILE F 3 107 ? -274.929 5.062 -144.431 1.00 55.20 107 ILE F CA 1
ATOM 13538 C C . ILE F 3 107 ? -275.861 6.116 -145.016 1.00 55.70 107 ILE F C 1
ATOM 13539 O O . ILE F 3 107 ? -277.079 5.983 -144.918 1.00 60.97 107 ILE F O 1
ATOM 13544 N N . GLN F 3 108 ? -275.308 7.157 -145.628 1.00 48.27 108 GLN F N 1
ATOM 13545 C CA . GLN F 3 108 ? -276.160 8.184 -146.207 1.00 54.75 108 GLN F CA 1
ATOM 13546 C C . GLN F 3 108 ? -277.087 7.563 -147.252 1.00 57.34 108 GLN F C 1
ATOM 13547 O O . GLN F 3 108 ? -278.271 7.904 -147.333 1.00 60.20 108 GLN F O 1
ATOM 13553 N N . GLN F 3 109 ? -276.534 6.652 -148.049 1.00 53.45 109 GLN F N 1
ATOM 13554 C CA . GLN F 3 109 ? -277.284 5.969 -149.094 1.00 44.77 109 GLN F CA 1
ATOM 13555 C C . GLN F 3 109 ? -278.521 5.280 -148.542 1.00 43.89 109 GLN F C 1
ATOM 13556 O O . GLN F 3 109 ? -279.626 5.499 -149.035 1.00 45.85 109 GLN F O 1
ATOM 13562 N N . LEU F 3 110 ? -278.336 4.449 -147.523 1.00 40.00 110 LEU F N 1
ATOM 13563 C CA . LEU F 3 110 ? -279.452 3.746 -146.913 1.00 40.74 110 LEU F CA 1
ATOM 13564 C C . LEU F 3 110 ? -280.427 4.741 -146.294 1.00 43.44 110 LEU F C 1
ATOM 13565 O O . LEU F 3 110 ? -281.634 4.495 -146.230 1.00 46.87 110 LEU F O 1
ATOM 13570 N N . THR F 3 111 ? -279.894 5.871 -145.845 1.00 42.36 111 THR F N 1
ATOM 13571 C CA . THR F 3 111 ? -280.702 6.909 -145.221 1.00 42.11 111 THR F CA 1
ATOM 13572 C C . THR F 3 111 ? -281.617 7.567 -146.243 1.00 40.17 111 THR F C 1
ATOM 13573 O O . THR F 3 111 ? -282.801 7.785 -145.987 1.00 40.01 111 THR F O 1
ATOM 13577 N N . ASP F 3 112 ? -281.070 7.882 -147.407 1.00 43.15 112 ASP F N 1
ATOM 13578 C CA . ASP F 3 112 ? -281.871 8.506 -148.441 1.00 47.51 112 ASP F CA 1
ATOM 13579 C C . ASP F 3 112 ? -282.935 7.541 -148.945 1.00 47.16 112 ASP F C 1
ATOM 13580 O O . ASP F 3 112 ? -284.063 7.953 -149.242 1.00 47.18 112 ASP F O 1
ATOM 13585 N N . MET F 3 113 ? -282.587 6.257 -149.024 1.00 42.95 113 MET F N 1
ATOM 13586 C CA . MET F 3 113 ? -283.535 5.250 -149.493 1.00 44.14 113 MET F CA 1
ATOM 13587 C C . MET F 3 113 ? -284.667 5.150 -148.478 1.00 43.89 113 MET F C 1
ATOM 13588 O O . MET F 3 113 ? -285.846 5.118 -148.831 1.00 43.92 113 MET F O 1
ATOM 13593 N N . HIS F 3 114 ? -284.296 5.111 -147.209 1.00 41.30 114 HIS F N 1
ATOM 13594 C CA . HIS F 3 114 ? -285.274 5.040 -146.142 1.00 37.74 114 HIS F CA 1
ATOM 13595 C C . HIS F 3 114 ? -286.158 6.286 -146.187 1.00 39.76 114 HIS F C 1
ATOM 13596 O O . HIS F 3 114 ? -287.372 6.201 -146.014 1.00 39.32 114 HIS F O 1
ATOM 13603 N N . ILE F 3 115 ? -285.557 7.447 -146.423 1.00 40.60 115 ILE F N 1
ATOM 13604 C CA . ILE F 3 115 ? -286.353 8.663 -146.498 1.00 48.72 115 ILE F CA 1
ATOM 13605 C C . ILE F 3 115 ? -287.319 8.570 -147.673 1.00 48.35 115 ILE F C 1
ATOM 13606 O O . ILE F 3 115 ? -288.474 8.975 -147.564 1.00 51.80 115 ILE F O 1
ATOM 13611 N N . MET F 3 116 ? -286.847 8.039 -148.796 1.00 51.97 116 MET F N 1
ATOM 13612 C CA . MET F 3 116 ? -287.709 7.889 -149.960 1.00 53.01 116 MET F CA 1
ATOM 13613 C C . MET F 3 116 ? -288.902 7.014 -149.553 1.00 50.30 116 MET F C 1
ATOM 13614 O O . MET F 3 116 ? -290.052 7.390 -149.769 1.00 49.58 116 MET F O 1
ATOM 13619 N N . ASN F 3 117 ? -288.627 5.858 -148.949 1.00 38.93 117 ASN F N 1
ATOM 13620 C CA . ASN F 3 117 ? -289.694 4.967 -148.504 1.00 40.08 117 ASN F CA 1
ATOM 13621 C C . ASN F 3 117 ? -290.712 5.749 -147.698 1.00 43.18 117 ASN F C 1
ATOM 13622 O O . ASN F 3 117 ? -291.921 5.528 -147.813 1.00 46.47 117 ASN F O 1
ATOM 13627 N N . SER F 3 118 ? -290.219 6.669 -146.881 1.00 46.09 118 SER F N 1
ATOM 13628 C CA . SER F 3 118 ? -291.099 7.472 -146.051 1.00 50.77 118 SER F CA 1
ATOM 13629 C C . SER F 3 118 ? -292.031 8.339 -146.885 1.00 50.25 118 SER F C 1
ATOM 13630 O O . SER F 3 118 ? -293.240 8.375 -146.636 1.00 48.52 118 SER F O 1
ATOM 13633 N N . ASN F 3 119 ? -291.485 9.038 -147.872 1.00 45.78 119 ASN F N 1
ATOM 13634 C CA . ASN F 3 119 ? -292.330 9.873 -148.708 1.00 56.75 119 ASN F CA 1
ATOM 13635 C C . ASN F 3 119 ? -293.271 8.991 -149.530 1.00 63.26 119 ASN F C 1
ATOM 13636 O O . ASN F 3 119 ? -294.356 9.424 -149.920 1.00 69.15 119 ASN F O 1
ATOM 13641 N N . LYS F 3 120 ? -292.859 7.752 -149.792 1.00 63.34 120 LYS F N 1
ATOM 13642 C CA . LYS F 3 120 ? -293.701 6.838 -150.556 1.00 60.23 120 LYS F CA 1
ATOM 13643 C C . LYS F 3 120 ? -294.901 6.534 -149.668 1.00 58.54 120 LYS F C 1
ATOM 13644 O O . LYS F 3 120 ? -296.050 6.613 -150.104 1.00 57.14 120 LYS F O 1
ATOM 13650 N N . ILE F 3 121 ? -294.622 6.197 -148.411 1.00 53.40 121 ILE F N 1
ATOM 13651 C CA . ILE F 3 121 ? -295.674 5.871 -147.460 1.00 46.40 121 ILE F CA 1
ATOM 13652 C C . ILE F 3 121 ? -296.623 7.038 -147.218 1.00 50.46 121 ILE F C 1
ATOM 13653 O O . ILE F 3 121 ? -297.790 6.836 -146.885 1.00 57.26 121 ILE F O 1
ATOM 13658 N N . THR F 3 122 ? -296.138 8.261 -147.385 1.00 47.43 122 THR F N 1
ATOM 13659 C CA . THR F 3 122 ? -297.007 9.414 -147.204 1.00 47.98 122 THR F CA 1
ATOM 13660 C C . THR F 3 122 ? -297.908 9.478 -148.427 1.00 49.06 122 THR F C 1
ATOM 13661 O O . THR F 3 122 ? -299.074 9.866 -148.334 1.00 50.32 122 THR F O 1
ATOM 13665 N N . GLN F 3 123 ? -297.357 9.091 -149.575 1.00 48.35 123 GLN F N 1
ATOM 13666 C CA . GLN F 3 123 ? -298.110 9.088 -150.823 1.00 50.58 123 GLN F CA 1
ATOM 13667 C C . GLN F 3 123 ? -299.181 8.003 -150.783 1.00 49.57 123 GLN F C 1
ATOM 13668 O O . GLN F 3 123 ? -300.327 8.244 -151.151 1.00 49.63 123 GLN F O 1
ATOM 13674 N N . LEU F 3 124 ? -298.804 6.806 -150.344 1.00 41.34 124 LEU F N 1
ATOM 13675 C CA . LEU F 3 124 ? -299.759 5.716 -150.253 1.00 44.40 124 LEU F CA 1
ATOM 13676 C C . LEU F 3 124 ? -301.021 6.175 -149.517 1.00 51.43 124 LEU F C 1
ATOM 13677 O O . LEU F 3 124 ? -302.142 6.050 -150.021 1.00 46.31 124 LEU F O 1
ATOM 13682 N N . LYS F 3 125 ? -300.827 6.711 -148.317 1.00 54.93 125 LYS F N 1
ATOM 13683 C CA . LYS F 3 125 ? -301.939 7.176 -147.503 1.00 56.90 125 LYS F CA 1
ATOM 13684 C C . LYS F 3 125 ? -302.813 8.188 -148.240 1.00 57.47 125 LYS F C 1
ATOM 13685 O O . LYS F 3 125 ? -304.017 8.289 -147.991 1.00 58.19 125 LYS F O 1
ATOM 13691 N N . GLN F 3 126 ? -302.201 8.924 -149.158 1.00 51.51 126 GLN F N 1
ATOM 13692 C CA . GLN F 3 126 ? -302.914 9.914 -149.944 1.00 54.58 126 GLN F CA 1
ATOM 13693 C C . GLN F 3 126 ? -303.639 9.188 -151.075 1.00 57.06 126 GLN F C 1
ATOM 13694 O O . GLN F 3 126 ? -304.783 9.500 -151.401 1.00 58.64 126 GLN F O 1
ATOM 13700 N N . LYS F 3 127 ? -302.955 8.210 -151.663 1.00 55.53 127 LYS F N 1
ATOM 13701 C CA . LYS F 3 127 ? -303.496 7.415 -152.759 1.00 46.44 127 LYS F CA 1
ATOM 13702 C C . LYS F 3 127 ? -304.717 6.624 -152.309 1.00 46.20 127 LYS F C 1
ATOM 13703 O O . LYS F 3 127 ? -305.795 6.746 -152.884 1.00 44.77 127 LYS F O 1
ATOM 13709 N N . ILE F 3 128 ? -304.534 5.802 -151.281 1.00 37.63 128 ILE F N 1
ATOM 13710 C CA . ILE F 3 128 ? -305.618 4.981 -150.766 1.00 39.59 128 ILE F CA 1
ATOM 13711 C C . ILE F 3 128 ? -306.851 5.809 -150.420 1.00 43.17 128 ILE F C 1
ATOM 13712 O O . ILE F 3 128 ? -307.975 5.368 -150.644 1.00 46.70 128 ILE F O 1
ATOM 13717 N N . ALA F 3 129 ? -306.640 7.005 -149.876 1.00 45.00 129 ALA F N 1
ATOM 13718 C CA . ALA F 3 129 ? -307.751 7.881 -149.503 1.00 48.55 129 ALA F CA 1
ATOM 13719 C C . ALA F 3 129 ? -308.500 8.321 -150.754 1.00 47.96 129 ALA F C 1
ATOM 13720 O O . ALA F 3 129 ? -309.729 8.291 -150.801 1.00 50.63 129 ALA F O 1
ATOM 13722 N N . GLN F 3 130 ? -307.745 8.729 -151.764 1.00 42.49 130 GLN F N 1
ATOM 13723 C CA . GLN F 3 130 ? -308.328 9.166 -153.021 1.00 47.03 130 GLN F CA 1
ATOM 13724 C C . GLN F 3 130 ? -309.170 8.019 -153.597 1.00 46.94 130 GLN F C 1
ATOM 13725 O O . GLN F 3 130 ? -310.270 8.235 -154.103 1.00 52.11 130 GLN F O 1
ATOM 13731 N N . LEU F 3 131 ? -308.656 6.797 -153.499 1.00 39.50 131 LEU F N 1
ATOM 13732 C CA . LEU F 3 131 ? -309.353 5.633 -154.018 1.00 38.56 131 LEU F CA 1
ATOM 13733 C C . LEU F 3 131 ? -310.644 5.421 -153.253 1.00 40.55 131 LEU F C 1
ATOM 13734 O O . LEU F 3 131 ? -311.709 5.250 -153.836 1.00 39.39 131 LEU F O 1
ATOM 13739 N N . GLU F 3 132 ? -310.542 5.430 -151.935 1.00 41.98 132 GLU F N 1
ATOM 13740 C CA . GLU F 3 132 ? -311.705 5.222 -151.097 1.00 46.53 132 GLU F CA 1
ATOM 13741 C C . GLU F 3 132 ? -312.824 6.214 -151.407 1.00 54.83 132 GLU F C 1
ATOM 13742 O O . GLU F 3 132 ? -314.004 5.876 -151.293 1.00 62.22 132 GLU F O 1
ATOM 13748 N N . SER F 3 133 ? -312.463 7.431 -151.806 1.00 55.52 133 SER F N 1
ATOM 13749 C CA . SER F 3 133 ? -313.471 8.444 -152.116 1.00 57.16 133 SER F CA 1
ATOM 13750 C C . SER F 3 133 ? -314.292 8.048 -153.342 1.00 57.71 133 SER F C 1
ATOM 13751 O O . SER F 3 133 ? -315.408 8.533 -153.528 1.00 58.37 133 SER F O 1
ATOM 13754 N N . HIS F 3 134 ? -313.738 7.171 -154.176 1.00 56.68 134 HIS F N 1
ATOM 13755 C CA . HIS F 3 134 ? -314.449 6.713 -155.369 1.00 57.50 134 HIS F CA 1
ATOM 13756 C C . HIS F 3 134 ? -315.134 5.356 -155.187 1.00 54.56 134 HIS F C 1
ATOM 13757 O O . HIS F 3 134 ? -315.742 4.841 -156.124 1.00 53.93 134 HIS F O 1
ATOM 13764 N N . CYS F 3 135 ? -315.041 4.781 -153.991 1.00 45.90 135 CYS F N 1
ATOM 13765 C CA . CYS F 3 135 ? -315.668 3.492 -153.726 1.00 43.32 135 CYS F CA 1
ATOM 13766 C C . CYS F 3 135 ? -316.693 3.569 -152.619 1.00 42.13 135 CYS F C 1
ATOM 13767 O O . CYS F 3 135 ? -316.705 2.729 -151.724 1.00 47.65 135 CYS F O 1
ATOM 13770 N N . GLN F 3 136 ? -317.565 4.567 -152.681 1.00 41.87 136 GLN F N 1
ATOM 13771 C CA . GLN F 3 136 ? -318.583 4.711 -151.653 1.00 44.96 136 GLN F CA 1
ATOM 13772 C C . GLN F 3 136 ? -319.982 4.378 -152.160 1.00 49.18 136 GLN F C 1
ATOM 13773 O O . GLN F 3 136 ? -320.838 3.953 -151.385 1.00 49.50 136 GLN F O 1
ATOM 13779 N N . GLU F 3 137 ? -320.208 4.552 -153.459 1.00 42.38 137 GLU F N 1
ATOM 13780 C CA . GLU F 3 137 ? -321.515 4.278 -154.053 1.00 41.64 137 GLU F CA 1
ATOM 13781 C C . GLU F 3 137 ? -321.779 2.790 -154.322 1.00 43.95 137 GLU F C 1
ATOM 13782 O O . GLU F 3 137 ? -320.855 1.990 -154.476 1.00 48.44 137 GLU F O 1
ATOM 13788 N N . PRO F 3 138 ? -323.057 2.402 -154.383 1.00 34.88 138 PRO F N 1
ATOM 13789 C CA . PRO F 3 138 ? -323.408 0.999 -154.640 1.00 34.82 138 PRO F CA 1
ATOM 13790 C C . PRO F 3 138 ? -323.443 0.705 -156.138 1.00 32.45 138 PRO F C 1
ATOM 13791 O O . PRO F 3 138 ? -323.478 1.637 -156.938 1.00 35.79 138 PRO F O 1
ATOM 13795 N N . CYS F 3 139 ? -323.411 -0.577 -156.516 1.00 42.81 139 CYS F N 1
ATOM 13796 C CA . CYS F 3 139 ? -323.470 -0.947 -157.930 1.00 47.09 139 CYS F CA 1
ATOM 13797 C C . CYS F 3 139 ? -324.661 -0.201 -158.488 1.00 45.46 139 CYS F C 1
ATOM 13798 O O . CYS F 3 139 ? -325.649 -0.003 -157.779 1.00 42.15 139 CYS F O 1
ATOM 13801 N N . LYS F 3 140 ? -324.569 0.232 -159.740 1.00 38.59 140 LYS F N 1
ATOM 13802 C CA . LYS F 3 140 ? -325.672 0.953 -160.357 1.00 47.88 140 LYS F CA 1
ATOM 13803 C C . LYS F 3 140 ? -326.751 -0.050 -160.767 1.00 46.57 140 LYS F C 1
ATOM 13804 O O . LYS F 3 140 ? -326.492 -0.964 -161.546 1.00 46.79 140 LYS F O 1
ATOM 13810 N N . ASP F 3 141 ? -327.953 0.117 -160.225 1.00 50.48 141 ASP F N 1
ATOM 13811 C CA . ASP F 3 141 ? -329.063 -0.786 -160.522 1.00 53.02 141 ASP F CA 1
ATOM 13812 C C . ASP F 3 141 ? -329.860 -0.301 -161.727 1.00 48.38 141 ASP F C 1
ATOM 13813 O O . ASP F 3 141 ? -330.393 0.805 -161.716 1.00 49.86 141 ASP F O 1
ATOM 13818 N N . THR F 3 142 ? -329.940 -1.133 -162.764 1.00 42.81 142 THR F N 1
ATOM 13819 C CA . THR F 3 142 ? -330.671 -0.775 -163.977 1.00 38.25 142 THR F CA 1
ATOM 13820 C C . THR F 3 142 ? -332.176 -0.677 -163.758 1.00 40.60 142 THR F C 1
ATOM 13821 O O . THR F 3 142 ? -332.850 0.104 -164.430 1.00 46.20 142 THR F O 1
ATOM 13825 N N . ALA F 3 143 ? -332.701 -1.463 -162.821 1.00 36.67 143 ALA F N 1
ATOM 13826 C CA . ALA F 3 143 ? -334.136 -1.458 -162.543 1.00 39.50 143 ALA F CA 1
ATOM 13827 C C . ALA F 3 143 ? -334.619 -0.152 -161.931 1.00 40.80 143 ALA F C 1
ATOM 13828 O O . ALA F 3 143 ? -335.082 -0.131 -160.786 1.00 42.51 143 ALA F O 1
ATOM 13830 N N . GLU F 3 144 ? -334.548 0.930 -162.698 1.00 42.60 144 GLU F N 1
ATOM 13831 C CA . GLU F 3 144 ? -334.960 2.233 -162.186 1.00 51.92 144 GLU F CA 1
ATOM 13832 C C . GLU F 3 144 ? -336.462 2.482 -162.256 1.00 50.07 144 GLU F C 1
ATOM 13833 O O . GLU F 3 144 ? -337.122 2.111 -163.221 1.00 62.30 144 GLU F O 1
ATOM 13839 N N . ILE F 3 145 ? -336.992 3.121 -161.219 1.00 45.24 145 ILE F N 1
ATOM 13840 C CA . ILE F 3 145 ? -338.415 3.426 -161.129 1.00 37.69 145 ILE F CA 1
ATOM 13841 C C . ILE F 3 145 ? -338.683 4.905 -161.411 1.00 44.81 145 ILE F C 1
ATOM 13842 O O . ILE F 3 145 ? -338.037 5.771 -160.832 1.00 50.11 145 ILE F O 1
ATOM 13847 N N . GLN F 3 146 ? -339.640 5.187 -162.292 1.00 45.70 146 GLN F N 1
ATOM 13848 C CA . GLN F 3 146 ? -339.999 6.559 -162.642 1.00 37.32 146 GLN F CA 1
ATOM 13849 C C . GLN F 3 146 ? -340.695 7.221 -161.465 1.00 46.39 146 GLN F C 1
ATOM 13850 O O . GLN F 3 146 ? -341.314 6.537 -160.655 1.00 42.37 146 GLN F O 1
ATOM 13856 N N . GLU F 3 147 ? -340.619 8.552 -161.397 1.00 57.39 147 GLU F N 1
ATOM 13857 C CA . GLU F 3 147 ? -341.209 9.321 -160.295 1.00 56.84 147 GLU F CA 1
ATOM 13858 C C . GLU F 3 147 ? -342.661 9.791 -160.416 1.00 49.23 147 GLU F C 1
ATOM 13859 O O . GLU F 3 147 ? -343.314 10.045 -159.400 1.00 39.33 147 GLU F O 1
ATOM 13865 N N . THR F 3 148 ? -343.171 9.921 -161.634 1.00 44.49 148 THR F N 1
ATOM 13866 C CA . THR F 3 148 ? -344.554 10.359 -161.801 1.00 38.59 148 THR F CA 1
ATOM 13867 C C . THR F 3 148 ? -345.485 9.311 -161.181 1.00 44.30 148 THR F C 1
ATOM 13868 O O . THR F 3 148 ? -345.146 8.122 -161.117 1.00 44.16 148 THR F O 1
ATOM 13872 N N . THR F 3 149 ? -346.647 9.760 -160.710 1.00 40.18 149 THR F N 1
ATOM 13873 C CA . THR F 3 149 ? -347.628 8.873 -160.087 1.00 36.38 149 THR F CA 1
ATOM 13874 C C . THR F 3 149 ? -349.029 9.265 -160.504 1.00 33.60 149 THR F C 1
ATOM 13875 O O . THR F 3 149 ? -349.264 10.392 -160.949 1.00 41.92 149 THR F O 1
ATOM 13879 N N . GLY F 3 150 ? -349.962 8.333 -160.350 1.00 36.39 150 GLY F N 1
ATOM 13880 C CA . GLY F 3 150 ? -351.336 8.598 -160.721 1.00 28.58 150 GLY F CA 1
ATOM 13881 C C . GLY F 3 150 ? -352.253 7.466 -160.337 1.00 32.02 150 GLY F C 1
ATOM 13882 O O . GLY F 3 150 ? -351.851 6.528 -159.650 1.00 37.26 150 GLY F O 1
ATOM 13883 N N . ARG F 3 151 ? -353.494 7.551 -160.793 1.00 38.86 151 ARG F N 1
ATOM 13884 C CA . ARG F 3 151 ? -354.484 6.533 -160.494 1.00 45.50 151 ARG F CA 1
ATOM 13885 C C . ARG F 3 151 ? -354.332 5.335 -161.429 1.00 44.78 151 ARG F C 1
ATOM 13886 O O . ARG F 3 151 ? -354.873 4.261 -161.170 1.00 45.67 151 ARG F O 1
ATOM 13894 N N . ASP F 3 152 ? -353.594 5.540 -162.517 1.00 42.22 152 ASP F N 1
ATOM 13895 C CA . ASP F 3 152 ? -353.285 4.494 -163.490 1.00 36.44 152 ASP F CA 1
ATOM 13896 C C . ASP F 3 152 ? -352.291 5.047 -164.508 1.00 33.10 152 ASP F C 1
ATOM 13897 O O . ASP F 3 152 ? -351.941 6.222 -164.472 1.00 41.75 152 ASP F O 1
ATOM 13902 N N . CYS F 3 153 ? -351.836 4.214 -165.424 1.00 36.15 153 CYS F N 1
ATOM 13903 C CA . CYS F 3 153 ? -350.864 4.669 -166.401 1.00 34.01 153 CYS F CA 1
ATOM 13904 C C . CYS F 3 153 ? -351.312 5.769 -167.350 1.00 30.72 153 CYS F C 1
ATOM 13905 O O . CYS F 3 153 ? -350.476 6.496 -167.875 1.00 32.71 153 CYS F O 1
ATOM 13908 N N . GLN F 3 154 ? -352.614 5.873 -167.598 1.00 30.46 154 GLN F N 1
ATOM 13909 C CA . GLN F 3 154 ? -353.133 6.899 -168.501 1.00 34.77 154 GLN F CA 1
ATOM 13910 C C . GLN F 3 154 ? -353.131 8.240 -167.768 1.00 43.66 154 GLN F C 1
ATOM 13911 O O . GLN F 3 154 ? -352.939 9.296 -168.372 1.00 33.95 154 GLN F O 1
ATOM 13917 N N . ASP F 3 155 ? -353.342 8.178 -166.456 1.00 41.00 155 ASP F N 1
ATOM 13918 C CA . ASP F 3 155 ? -353.352 9.361 -165.623 1.00 37.61 155 ASP F CA 1
ATOM 13919 C C . ASP F 3 155 ? -351.925 9.866 -165.602 1.00 44.55 155 ASP F C 1
ATOM 13920 O O . ASP F 3 155 ? -351.670 11.059 -165.724 1.00 52.22 155 ASP F O 1
ATOM 13925 N N . ILE F 3 156 ? -350.994 8.931 -165.477 1.00 44.18 156 ILE F N 1
ATOM 13926 C CA . ILE F 3 156 ? -349.582 9.252 -165.440 1.00 42.03 156 ILE F CA 1
ATOM 13927 C C . ILE F 3 156 ? -349.133 9.886 -166.747 1.00 47.29 156 ILE F C 1
ATOM 13928 O O . ILE F 3 156 ? -348.361 10.845 -166.749 1.00 50.39 156 ILE F O 1
ATOM 13933 N N . ALA F 3 157 ? -349.616 9.351 -167.861 1.00 43.09 157 ALA F N 1
ATOM 13934 C CA . ALA F 3 157 ? -349.235 9.878 -169.160 1.00 39.44 157 ALA F CA 1
ATOM 13935 C C . ALA F 3 157 ? -349.807 11.264 -169.330 1.00 50.11 157 ALA F C 1
ATOM 13936 O O . ALA F 3 157 ? -349.171 12.134 -169.930 1.00 48.77 157 ALA F O 1
ATOM 13938 N N . ASN F 3 158 ? -351.012 11.461 -168.796 1.00 48.27 158 ASN F N 1
ATOM 13939 C CA . ASN F 3 158 ? -351.705 12.739 -168.897 1.00 45.31 158 ASN F CA 1
ATOM 13940 C C . ASN F 3 158 ? -351.013 13.888 -168.196 1.00 52.95 158 ASN F C 1
ATOM 13941 O O . ASN F 3 158 ? -351.380 15.053 -168.370 1.00 58.54 158 ASN F O 1
ATOM 13946 N N . LYS F 3 159 ? -350.016 13.578 -167.393 1.00 44.91 159 LYS F N 1
ATOM 13947 C CA . LYS F 3 159 ? -349.338 14.650 -166.728 1.00 42.94 159 LYS F CA 1
ATOM 13948 C C . LYS F 3 159 ? -347.894 14.735 -167.185 1.00 45.64 159 LYS F C 1
ATOM 13949 O O . LYS F 3 159 ? -347.009 15.097 -166.414 1.00 53.31 159 LYS F O 1
ATOM 13955 N N . GLY F 3 160 ? -347.666 14.391 -168.453 1.00 46.29 160 GLY F N 1
ATOM 13956 C CA . GLY F 3 160 ? -346.328 14.488 -169.019 1.00 43.86 160 GLY F CA 1
ATOM 13957 C C . GLY F 3 160 ? -345.453 13.263 -169.236 1.00 44.66 160 GLY F C 1
ATOM 13958 O O . GLY F 3 160 ? -344.613 13.266 -170.132 1.00 50.93 160 GLY F O 1
ATOM 13959 N N . ALA F 3 161 ? -345.620 12.220 -168.433 1.00 45.47 161 ALA F N 1
ATOM 13960 C CA . ALA F 3 161 ? -344.787 11.033 -168.582 1.00 42.12 161 ALA F CA 1
ATOM 13961 C C . ALA F 3 161 ? -344.838 10.459 -169.995 1.00 40.80 161 ALA F C 1
ATOM 13962 O O . ALA F 3 161 ? -345.911 10.342 -170.583 1.00 41.89 161 ALA F O 1
ATOM 13964 N N . ARG F 3 162 ? -343.676 10.104 -170.538 1.00 41.91 162 ARG F N 1
ATOM 13965 C CA . ARG F 3 162 ? -343.614 9.526 -171.882 1.00 41.94 162 ARG F CA 1
ATOM 13966 C C . ARG F 3 162 ? -342.735 8.284 -171.983 1.00 38.63 162 ARG F C 1
ATOM 13967 O O . ARG F 3 162 ? -342.818 7.540 -172.957 1.00 35.66 162 ARG F O 1
ATOM 13975 N N . LYS F 3 163 ? -341.889 8.060 -170.985 1.00 29.42 163 LYS F N 1
ATOM 13976 C CA . LYS F 3 163 ? -341.021 6.902 -171.027 1.00 31.90 163 LYS F CA 1
ATOM 13977 C C . LYS F 3 163 ? -341.808 5.710 -170.521 1.00 34.75 163 LYS F C 1
ATOM 13978 O O . LYS F 3 163 ? -342.579 5.833 -169.572 1.00 38.82 163 LYS F O 1
ATOM 13984 N N . SER F 3 164 ? -341.630 4.565 -171.172 1.00 30.26 164 SER F N 1
ATOM 13985 C CA . SER F 3 164 ? -342.303 3.336 -170.759 1.00 29.82 164 SER F CA 1
ATOM 13986 C C . SER F 3 164 ? -341.445 2.714 -169.678 1.00 27.87 164 SER F C 1
ATOM 13987 O O . SER F 3 164 ? -340.221 2.687 -169.798 1.00 37.04 164 SER F O 1
ATOM 13990 N N . GLY F 3 165 ? -342.076 2.221 -168.619 1.00 26.87 165 GLY F N 1
ATOM 13991 C CA . GLY F 3 165 ? -341.306 1.619 -167.552 1.00 18.46 165 GLY F CA 1
ATOM 13992 C C . GLY F 3 165 ? -342.089 1.453 -166.273 1.00 26.47 165 GLY F C 1
ATOM 13993 O O . GLY F 3 165 ? -343.321 1.455 -166.285 1.00 29.26 165 GLY F O 1
ATOM 13994 N N . LEU F 3 166 ? -341.368 1.319 -165.163 1.00 26.03 166 LEU F N 1
ATOM 13995 C CA . LEU F 3 166 ? -341.991 1.118 -163.863 1.00 26.54 166 LEU F CA 1
ATOM 13996 C C . LEU F 3 166 ? -342.455 2.402 -163.179 1.00 29.12 166 LEU F C 1
ATOM 13997 O O . LEU F 3 166 ? -341.718 3.377 -163.109 1.00 31.48 166 LEU F O 1
ATOM 14002 N N . TYR F 3 167 ? -343.688 2.383 -162.681 1.00 29.73 167 TYR F N 1
ATOM 14003 C CA . TYR F 3 167 ? -344.278 3.518 -161.984 1.00 30.44 167 TYR F CA 1
ATOM 14004 C C . TYR F 3 167 ? -345.105 3.022 -160.802 1.00 30.79 167 TYR F C 1
ATOM 14005 O O . TYR F 3 167 ? -345.434 1.845 -160.709 1.00 38.44 167 TYR F O 1
ATOM 14014 N N . PHE F 3 168 ? -345.444 3.936 -159.904 1.00 33.14 168 PHE F N 1
ATOM 14015 C CA . PHE F 3 168 ? -346.287 3.612 -158.763 1.00 31.09 168 PHE F CA 1
ATOM 14016 C C . PHE F 3 168 ? -347.614 4.288 -159.036 1.00 35.83 168 PHE F C 1
ATOM 14017 O O . PHE F 3 168 ? -347.647 5.488 -159.339 1.00 36.91 168 PHE F O 1
ATOM 14025 N N . ILE F 3 169 ? -348.699 3.522 -158.946 1.00 26.22 169 ILE F N 1
ATOM 14026 C CA . ILE F 3 169 ? -350.029 4.070 -159.151 1.00 23.49 169 ILE F CA 1
ATOM 14027 C C . ILE F 3 169 ? -350.827 3.780 -157.905 1.00 27.90 169 ILE F C 1
ATOM 14028 O O . ILE F 3 169 ? -350.448 2.927 -157.102 1.00 33.63 169 ILE F O 1
ATOM 14033 N N . LYS F 3 170 ? -351.928 4.494 -157.738 1.00 27.16 170 LYS F N 1
ATOM 14034 C CA . LYS F 3 170 ? -352.777 4.282 -156.585 1.00 30.56 170 LYS F CA 1
ATOM 14035 C C . LYS F 3 170 ? -354.199 4.583 -157.006 1.00 29.60 170 LYS F C 1
ATOM 14036 O O . LYS F 3 170 ? -354.624 5.734 -156.997 1.00 42.79 170 LYS F O 1
ATOM 14042 N N . PRO F 3 171 ? -354.937 3.548 -157.425 1.00 34.95 171 PRO F N 1
ATOM 14043 C CA . PRO F 3 171 ? -356.331 3.689 -157.858 1.00 44.42 171 PRO F CA 1
ATOM 14044 C C . PRO F 3 171 ? -357.146 4.368 -156.760 1.00 44.71 171 PRO F C 1
ATOM 14045 O O . PRO F 3 171 ? -356.851 4.215 -155.581 1.00 45.63 171 PRO F O 1
ATOM 14049 N N . GLN F 3 172 ? -358.177 5.103 -157.147 1.00 49.93 172 GLN F N 1
ATOM 14050 C CA . GLN F 3 172 ? -358.993 5.810 -156.180 1.00 55.94 172 GLN F CA 1
ATOM 14051 C C . GLN F 3 172 ? -359.237 5.112 -154.840 1.00 55.46 172 GLN F C 1
ATOM 14052 O O . GLN F 3 172 ? -358.494 5.355 -153.893 1.00 74.09 172 GLN F O 1
ATOM 14058 N N . LYS F 3 173 ? -360.237 4.249 -154.727 1.00 52.45 173 LYS F N 1
ATOM 14059 C CA . LYS F 3 173 ? -360.489 3.610 -153.429 1.00 47.93 173 LYS F CA 1
ATOM 14060 C C . LYS F 3 173 ? -359.327 2.781 -152.878 1.00 52.77 173 LYS F C 1
ATOM 14061 O O . LYS F 3 173 ? -359.453 2.180 -151.818 1.00 61.89 173 LYS F O 1
ATOM 14067 N N . ALA F 3 174 ? -358.203 2.730 -153.582 1.00 53.09 174 ALA F N 1
ATOM 14068 C CA . ALA F 3 174 ? -357.069 1.940 -153.106 1.00 54.59 174 ALA F CA 1
ATOM 14069 C C . ALA F 3 174 ? -356.449 2.539 -151.846 1.00 59.04 174 ALA F C 1
ATOM 14070 O O . ALA F 3 174 ? -356.258 3.751 -151.755 1.00 65.74 174 ALA F O 1
ATOM 14072 N N . LYS F 3 175 ? -356.125 1.688 -150.880 1.00 61.04 175 LYS F N 1
ATOM 14073 C CA . LYS F 3 175 ? -355.537 2.157 -149.634 1.00 68.00 175 LYS F CA 1
ATOM 14074 C C . LYS F 3 175 ? -354.024 2.268 -149.725 1.00 70.83 175 LYS F C 1
ATOM 14075 O O . LYS F 3 175 ? -353.412 3.128 -149.094 1.00 77.00 175 LYS F O 1
ATOM 14081 N N . GLN F 3 176 ? -353.425 1.394 -150.521 1.00 69.49 176 GLN F N 1
ATOM 14082 C CA . GLN F 3 176 ? -351.979 1.383 -150.688 1.00 67.00 176 GLN F CA 1
ATOM 14083 C C . GLN F 3 176 ? -351.661 1.541 -152.173 1.00 61.79 176 GLN F C 1
ATOM 14084 O O . GLN F 3 176 ? -352.492 1.230 -153.024 1.00 64.52 176 GLN F O 1
ATOM 14090 N N . SER F 3 177 ? -350.472 2.037 -152.489 1.00 46.83 177 SER F N 1
ATOM 14091 C CA . SER F 3 177 ? -350.095 2.189 -153.882 1.00 44.41 177 SER F CA 1
ATOM 14092 C C . SER F 3 177 ? -349.207 0.997 -154.253 1.00 36.55 177 SER F C 1
ATOM 14093 O O . SER F 3 177 ? -348.670 0.329 -153.373 1.00 33.93 177 SER F O 1
ATOM 14096 N N . PHE F 3 178 ? -349.068 0.708 -155.545 1.00 33.65 178 PHE F N 1
ATOM 14097 C CA . PHE F 3 178 ? -348.235 -0.418 -155.964 1.00 32.95 178 PHE F CA 1
ATOM 14098 C C . PHE F 3 178 ? -347.539 -0.147 -157.286 1.00 32.51 178 PHE F C 1
ATOM 14099 O O . PHE F 3 178 ? -347.891 0.784 -158.016 1.00 26.24 178 PHE F O 1
ATOM 14107 N N . LEU F 3 179 ? -346.547 -0.983 -157.579 1.00 32.72 179 LEU F N 1
ATOM 14108 C CA . LEU F 3 179 ? -345.739 -0.882 -158.790 1.00 29.82 179 LEU F CA 1
ATOM 14109 C C . LEU F 3 179 ? -346.379 -1.591 -159.983 1.00 28.32 179 LEU F C 1
ATOM 14110 O O . LEU F 3 179 ? -346.978 -2.645 -159.827 1.00 29.65 179 LEU F O 1
ATOM 14115 N N . VAL F 3 180 ? -346.238 -1.006 -161.167 1.00 21.30 180 VAL F N 1
ATOM 14116 C CA . VAL F 3 180 ? -346.779 -1.572 -162.397 1.00 28.51 180 VAL F CA 1
ATOM 14117 C C . VAL F 3 180 ? -345.901 -1.158 -163.554 1.00 32.95 180 VAL F C 1
ATOM 14118 O O . VAL F 3 180 ? -345.055 -0.278 -163.416 1.00 41.66 180 VAL F O 1
ATOM 14122 N N . TYR F 3 181 ? -346.101 -1.795 -164.700 1.00 31.57 181 TYR F N 1
ATOM 14123 C CA . TYR F 3 181 ? -345.351 -1.430 -165.891 1.00 24.77 181 TYR F CA 1
ATOM 14124 C C . TYR F 3 181 ? -346.288 -0.623 -166.765 1.00 25.39 181 TYR F C 1
ATOM 14125 O O . TYR F 3 181 ? -347.388 -1.072 -167.077 1.00 24.87 181 TYR F O 1
ATOM 14134 N N . CYS F 3 182 ? -345.856 0.571 -167.149 1.00 36.70 182 CYS F N 1
ATOM 14135 C CA . CYS F 3 182 ? -346.667 1.428 -168.001 1.00 33.76 182 CYS F CA 1
ATOM 14136 C C . CYS F 3 182 ? -346.066 1.463 -169.386 1.00 36.98 182 CYS F C 1
ATOM 14137 O O . CYS F 3 182 ? -344.856 1.636 -169.546 1.00 38.12 182 CYS F O 1
ATOM 14140 N N . GLU F 3 183 ? -346.918 1.277 -170.384 1.00 35.69 183 GLU F N 1
ATOM 14141 C CA . GLU F 3 183 ? -346.493 1.338 -171.769 1.00 33.12 183 GLU F CA 1
ATOM 14142 C C . GLU F 3 183 ? -347.109 2.637 -172.234 1.00 38.78 183 GLU F C 1
ATOM 14143 O O . GLU F 3 183 ? -348.338 2.796 -172.201 1.00 35.67 183 GLU F O 1
ATOM 14149 N N . ILE F 3 184 ? -346.263 3.577 -172.633 1.00 36.94 184 ILE F N 1
ATOM 14150 C CA . ILE F 3 184 ? -346.748 4.867 -173.104 1.00 37.39 184 ILE F CA 1
ATOM 14151 C C . ILE F 3 184 ? -346.288 5.088 -174.543 1.00 41.38 184 ILE F C 1
ATOM 14152 O O . ILE F 3 184 ? -345.120 4.872 -174.863 1.00 43.71 184 ILE F O 1
ATOM 14157 N N . ASP F 3 185 ? -347.204 5.485 -175.423 1.00 41.43 185 ASP F N 1
ATOM 14158 C CA . ASP F 3 185 ? -346.824 5.726 -176.814 1.00 45.81 185 ASP F CA 1
ATOM 14159 C C . ASP F 3 185 ? -346.600 7.219 -177.064 1.00 54.11 185 ASP F C 1
ATOM 14160 O O . ASP F 3 185 ? -346.937 8.067 -176.226 1.00 46.55 185 ASP F O 1
ATOM 14165 N N . THR F 3 186 ? -346.027 7.534 -178.221 1.00 58.48 186 THR F N 1
ATOM 14166 C CA . THR F 3 186 ? -345.744 8.915 -178.581 1.00 57.52 186 THR F CA 1
ATOM 14167 C C . THR F 3 186 ? -346.974 9.812 -178.564 1.00 60.53 186 THR F C 1
ATOM 14168 O O . THR F 3 186 ? -346.841 11.032 -178.485 1.00 69.10 186 THR F O 1
ATOM 14172 N N . TYR F 3 187 ? -348.165 9.218 -178.623 1.00 55.98 187 TYR F N 1
ATOM 14173 C CA . TYR F 3 187 ? -349.402 9.999 -178.627 1.00 51.35 187 TYR F CA 1
ATOM 14174 C C . TYR F 3 187 ? -349.987 10.272 -177.250 1.00 52.69 187 TYR F C 1
ATOM 14175 O O . TYR F 3 187 ? -351.011 10.947 -177.137 1.00 53.43 187 TYR F O 1
ATOM 14184 N N . GLY F 3 188 ? -349.362 9.739 -176.204 1.00 50.45 188 GLY F N 1
ATOM 14185 C CA . GLY F 3 188 ? -349.869 9.987 -174.864 1.00 50.34 188 GLY F CA 1
ATOM 14186 C C . GLY F 3 188 ? -350.773 8.920 -174.275 1.00 46.29 188 GLY F C 1
ATOM 14187 O O . GLY F 3 188 ? -351.332 9.092 -173.191 1.00 49.55 188 GLY F O 1
ATOM 14188 N N . ASN F 3 189 ? -350.938 7.819 -174.992 1.00 43.56 189 ASN F N 1
ATOM 14189 C CA . ASN F 3 189 ? -351.757 6.719 -174.501 1.00 39.40 189 ASN F CA 1
ATOM 14190 C C . ASN F 3 189 ? -350.909 5.926 -173.506 1.00 31.71 189 ASN F C 1
ATOM 14191 O O . ASN F 3 189 ? -349.761 5.573 -173.794 1.00 22.74 189 ASN F O 1
ATOM 14196 N N . GLY F 3 190 ? -351.464 5.664 -172.331 1.00 31.61 190 GLY F N 1
ATOM 14197 C CA . GLY F 3 190 ? -350.735 4.908 -171.336 1.00 27.12 190 GLY F CA 1
ATOM 14198 C C . GLY F 3 190 ? -351.458 3.637 -170.927 1.00 31.34 190 GLY F C 1
ATOM 14199 O O . GLY F 3 190 ? -352.486 3.679 -170.243 1.00 34.33 190 GLY F O 1
ATOM 14200 N N . TRP F 3 191 ? -350.943 2.494 -171.356 1.00 25.16 191 TRP F N 1
ATOM 14201 C CA . TRP F 3 191 ? -351.567 1.236 -170.962 1.00 27.91 191 TRP F CA 1
ATOM 14202 C C . TRP F 3 191 ? -350.909 0.741 -169.690 1.00 27.72 191 TRP F C 1
ATOM 14203 O O . TRP F 3 191 ? -349.684 0.804 -169.553 1.00 32.46 191 TRP F O 1
ATOM 14214 N N . THR F 3 192 ? -351.703 0.261 -168.747 1.00 20.72 192 THR F N 1
ATOM 14215 C CA . THR F 3 192 ? -351.099 -0.280 -167.545 1.00 32.92 192 THR F CA 1
ATOM 14216 C C . THR F 3 192 ? -351.171 -1.794 -167.757 1.00 34.25 192 THR F C 1
ATOM 14217 O O . THR F 3 192 ? -352.246 -2.362 -167.959 1.00 35.89 192 THR F O 1
ATOM 14221 N N . VAL F 3 193 ? -350.002 -2.426 -167.766 1.00 31.65 193 VAL F N 1
ATOM 14222 C CA . VAL F 3 193 ? -349.893 -3.853 -168.022 1.00 33.96 193 VAL F CA 1
ATOM 14223 C C . VAL F 3 193 ? -350.238 -4.785 -166.874 1.00 32.46 193 VAL F C 1
ATOM 14224 O O . VAL F 3 193 ? -349.667 -4.700 -165.789 1.00 31.47 193 VAL F O 1
ATOM 14228 N N . LEU F 3 194 ? -351.161 -5.700 -167.150 1.00 30.47 194 LEU F N 1
ATOM 14229 C CA . LEU F 3 194 ? -351.623 -6.666 -166.167 1.00 23.86 194 LEU F CA 1
ATOM 14230 C C . LEU F 3 194 ? -350.926 -8.018 -166.228 1.00 24.74 194 LEU F C 1
ATOM 14231 O O . LEU F 3 194 ? -350.679 -8.637 -165.201 1.00 31.98 194 LEU F O 1
ATOM 14236 N N . GLN F 3 195 ? -350.603 -8.474 -167.431 1.00 20.57 195 GLN F N 1
ATOM 14237 C CA . GLN F 3 195 ? -350.000 -9.780 -167.580 1.00 17.72 195 GLN F CA 1
ATOM 14238 C C . GLN F 3 195 ? -349.005 -9.819 -168.698 1.00 20.78 195 GLN F C 1
ATOM 14239 O O . GLN F 3 195 ? -349.184 -9.167 -169.721 1.00 24.51 195 GLN F O 1
ATOM 14245 N N . ARG F 3 196 ? -347.963 -10.620 -168.520 1.00 22.46 196 ARG F N 1
ATOM 14246 C CA . ARG F 3 196 ? -346.929 -10.707 -169.531 1.00 18.81 196 ARG F CA 1
ATOM 14247 C C . ARG F 3 196 ? -346.277 -12.085 -169.610 1.00 23.97 196 ARG F C 1
ATOM 14248 O O . ARG F 3 196 ? -346.031 -12.739 -168.595 1.00 20.93 196 ARG F O 1
ATOM 14256 N N . ARG F 3 197 ? -345.991 -12.518 -170.831 1.00 22.50 197 ARG F N 1
ATOM 14257 C CA . ARG F 3 197 ? -345.375 -13.819 -171.057 1.00 25.46 197 ARG F CA 1
ATOM 14258 C C . ARG F 3 197 ? -344.453 -13.660 -172.236 1.00 25.54 197 ARG F C 1
ATOM 14259 O O . ARG F 3 197 ? -344.800 -12.980 -173.194 1.00 32.98 197 ARG F O 1
ATOM 14267 N N . LEU F 3 198 ? -343.277 -14.273 -172.172 1.00 22.35 198 LEU F N 1
ATOM 14268 C CA . LEU F 3 198 ? -342.332 -14.113 -173.254 1.00 24.99 198 LEU F CA 1
ATOM 14269 C C . LEU F 3 198 ? -341.129 -15.052 -173.245 1.00 28.07 198 LEU F C 1
ATOM 14270 O O . LEU F 3 198 ? -340.280 -14.978 -174.136 1.00 30.50 198 LEU F O 1
ATOM 14275 N N . ASP F 3 199 ? -341.028 -15.930 -172.258 1.00 26.42 199 ASP F N 1
ATOM 14276 C CA . ASP F 3 199 ? -339.895 -16.852 -172.270 1.00 31.56 199 ASP F CA 1
ATOM 14277 C C . ASP F 3 199 ? -340.002 -18.069 -171.360 1.00 27.46 199 ASP F C 1
ATOM 14278 O O . ASP F 3 199 ? -339.058 -18.836 -171.260 1.00 32.04 199 ASP F O 1
ATOM 14283 N N . GLY F 3 200 ? -341.146 -18.245 -170.709 1.00 24.96 200 GLY F N 1
ATOM 14284 C CA . GLY F 3 200 ? -341.328 -19.384 -169.827 1.00 29.61 200 GLY F CA 1
ATOM 14285 C C . GLY F 3 200 ? -340.453 -19.390 -168.580 1.00 31.92 200 GLY F C 1
ATOM 14286 O O . GLY F 3 200 ? -340.332 -20.412 -167.908 1.00 33.84 200 GLY F O 1
ATOM 14287 N N . SER F 3 201 ? -339.857 -18.248 -168.262 1.00 30.82 201 SER F N 1
ATOM 14288 C CA . SER F 3 201 ? -338.991 -18.114 -167.092 1.00 31.77 201 SER F CA 1
ATOM 14289 C C . SER F 3 201 ? -339.738 -18.177 -165.764 1.00 30.98 201 SER F C 1
ATOM 14290 O O . SER F 3 201 ? -339.206 -18.666 -164.782 1.00 45.47 201 SER F O 1
ATOM 14293 N N . GLU F 3 202 ? -340.963 -17.674 -165.725 1.00 31.33 202 GLU F N 1
ATOM 14294 C CA . GLU F 3 202 ? -341.733 -17.681 -164.490 1.00 28.73 202 GLU F CA 1
ATOM 14295 C C . GLU F 3 202 ? -342.669 -18.911 -164.416 1.00 30.81 202 GLU F C 1
ATOM 14296 O O . GLU F 3 202 ? -342.940 -19.564 -165.413 1.00 37.35 202 GLU F O 1
ATOM 14302 N N . ASP F 3 203 ? -343.149 -19.225 -163.223 1.00 27.53 203 ASP F N 1
ATOM 14303 C CA . ASP F 3 203 ? -344.016 -20.369 -163.026 1.00 25.29 203 ASP F CA 1
ATOM 14304 C C . ASP F 3 203 ? -345.426 -19.875 -162.735 1.00 32.65 203 ASP F C 1
ATOM 14305 O O . ASP F 3 203 ? -345.669 -19.227 -161.711 1.00 22.29 203 ASP F O 1
ATOM 14310 N N . PHE F 3 204 ? -346.363 -20.181 -163.629 1.00 25.65 204 PHE F N 1
ATOM 14311 C CA . PHE F 3 204 ? -347.722 -19.718 -163.417 1.00 30.34 204 PHE F CA 1
ATOM 14312 C C . PHE F 3 204 ? -348.661 -20.666 -162.692 1.00 32.25 204 PHE F C 1
ATOM 14313 O O . PHE F 3 204 ? -349.855 -20.400 -162.591 1.00 34.16 204 PHE F O 1
ATOM 14321 N N . ARG F 3 205 ? -348.136 -21.772 -162.181 1.00 35.75 205 ARG F N 1
ATOM 14322 C CA . ARG F 3 205 ? -348.977 -22.703 -161.442 1.00 34.47 205 ARG F CA 1
ATOM 14323 C C . ARG F 3 205 ? -348.954 -22.185 -160.001 1.00 35.71 205 ARG F C 1
ATOM 14324 O O . ARG F 3 205 ? -348.211 -22.681 -159.164 1.00 38.02 205 ARG F O 1
ATOM 14332 N N . ARG F 3 206 ? -349.765 -21.176 -159.718 1.00 27.42 206 ARG F N 1
ATOM 14333 C CA . ARG F 3 206 ? -349.764 -20.579 -158.396 1.00 30.03 206 ARG F CA 1
ATOM 14334 C C . ARG F 3 206 ? -351.081 -20.730 -157.673 1.00 34.37 206 ARG F C 1
ATOM 14335 O O . ARG F 3 206 ? -352.075 -21.172 -158.258 1.00 34.44 206 ARG F O 1
ATOM 14343 N N . ASN F 3 207 ? -351.084 -20.345 -156.397 1.00 34.44 207 ASN F N 1
ATOM 14344 C CA . ASN F 3 207 ? -352.273 -20.457 -155.575 1.00 31.87 207 ASN F CA 1
ATOM 14345 C C . ASN F 3 207 ? -353.119 -19.186 -155.523 1.00 33.33 207 ASN F C 1
ATOM 14346 O O . ASN F 3 207 ? -352.785 -18.161 -156.121 1.00 31.73 207 ASN F O 1
ATOM 14351 N N . TRP F 3 208 ? -354.213 -19.266 -154.777 1.00 22.31 208 TRP F N 1
ATOM 14352 C CA . TRP F 3 208 ? -355.134 -18.162 -154.653 1.00 26.47 208 TRP F CA 1
ATOM 14353 C C . TRP F 3 208 ? -354.462 -16.883 -154.215 1.00 32.02 208 TRP F C 1
ATOM 14354 O O . TRP F 3 208 ? -354.562 -15.856 -154.887 1.00 36.64 208 TRP F O 1
ATOM 14365 N N . VAL F 3 209 ? -353.779 -16.947 -153.081 1.00 34.64 209 VAL F N 1
ATOM 14366 C CA . VAL F 3 209 ? -353.111 -15.778 -152.541 1.00 35.12 209 VAL F CA 1
ATOM 14367 C C . VAL F 3 209 ? -352.120 -15.179 -153.530 1.00 31.03 209 VAL F C 1
ATOM 14368 O O . VAL F 3 209 ? -352.080 -13.964 -153.723 1.00 32.00 209 VAL F O 1
ATOM 14372 N N . GLN F 3 210 ? -351.329 -16.025 -154.170 1.00 26.24 210 GLN F N 1
ATOM 14373 C CA . GLN F 3 210 ? -350.356 -15.524 -155.122 1.00 25.99 210 GLN F CA 1
ATOM 14374 C C . GLN F 3 210 ? -351.027 -14.849 -156.323 1.00 30.72 210 GLN F C 1
ATOM 14375 O O . GLN F 3 210 ? -350.561 -13.807 -156.789 1.00 27.67 210 GLN F O 1
ATOM 14381 N N . TYR F 3 211 ? -352.130 -15.413 -156.809 1.00 26.09 211 TYR F N 1
ATOM 14382 C CA . TYR F 3 211 ? -352.833 -14.801 -157.934 1.00 21.94 211 TYR F CA 1
ATOM 14383 C C . TYR F 3 211 ? -353.568 -13.549 -157.491 1.00 25.71 211 TYR F C 1
ATOM 14384 O O . TYR F 3 211 ? -353.888 -12.674 -158.298 1.00 31.57 211 TYR F O 1
ATOM 14393 N N . LYS F 3 212 ? -353.828 -13.461 -156.196 1.00 28.63 212 LYS F N 1
ATOM 14394 C CA . LYS F 3 212 ? -354.508 -12.306 -155.630 1.00 34.36 212 LYS F CA 1
ATOM 14395 C C . LYS F 3 212 ? -353.541 -11.128 -155.461 1.00 34.88 212 LYS F C 1
ATOM 14396 O O . LYS F 3 212 ? -353.873 -9.976 -155.755 1.00 31.53 212 LYS F O 1
ATOM 14402 N N . GLU F 3 213 ? -352.340 -11.442 -154.991 1.00 30.73 213 GLU F N 1
ATOM 14403 C CA . GLU F 3 213 ? -351.323 -10.441 -154.730 1.00 35.79 213 GLU F CA 1
ATOM 14404 C C . GLU F 3 213 ? -350.402 -10.156 -155.911 1.00 35.72 213 GLU F C 1
ATOM 14405 O O . GLU F 3 213 ? -349.914 -9.041 -156.055 1.00 35.77 213 GLU F O 1
ATOM 14411 N N . GLY F 3 214 ? -350.163 -11.165 -156.743 1.00 31.44 214 GLY F N 1
ATOM 14412 C CA . GLY F 3 214 ? -349.283 -10.994 -157.886 1.00 29.03 214 GLY F CA 1
ATOM 14413 C C . GLY F 3 214 ? -347.956 -11.741 -157.758 1.00 34.24 214 GLY F C 1
ATOM 14414 O O . GLY F 3 214 ? -347.469 -11.994 -156.664 1.00 33.16 214 GLY F O 1
ATOM 14415 N N . PHE F 3 215 ? -347.363 -12.117 -158.881 1.00 28.25 215 PHE F N 1
ATOM 14416 C CA . PHE F 3 215 ? -346.085 -12.813 -158.849 1.00 24.76 215 PHE F CA 1
ATOM 14417 C C . PHE F 3 215 ? -345.328 -12.501 -160.133 1.00 23.02 215 PHE F C 1
ATOM 14418 O O . PHE F 3 215 ? -345.859 -11.846 -161.013 1.00 31.40 215 PHE F O 1
ATOM 14426 N N . GLY F 3 216 ? -344.089 -12.958 -160.229 1.00 22.32 216 GLY F N 1
ATOM 14427 C CA . GLY F 3 216 ? -343.276 -12.647 -161.385 1.00 23.25 216 GLY F CA 1
ATOM 14428 C C . GLY F 3 216 ? -342.513 -11.347 -161.131 1.00 35.43 216 GLY F C 1
ATOM 14429 O O . GLY F 3 216 ? -342.582 -10.778 -160.042 1.00 38.44 216 GLY F O 1
ATOM 14430 N N . HIS F 3 217 ? -341.796 -10.855 -162.134 1.00 33.94 217 HIS F N 1
ATOM 14431 C CA . HIS F 3 217 ? -341.029 -9.637 -161.963 1.00 30.77 217 HIS F CA 1
ATOM 14432 C C . HIS F 3 217 ? -341.377 -8.516 -162.931 1.00 32.77 217 HIS F C 1
ATOM 14433 O O . HIS F 3 217 ? -341.775 -8.760 -164.064 1.00 40.33 217 HIS F O 1
ATOM 14440 N N . LEU F 3 218 ? -341.227 -7.284 -162.461 1.00 26.80 218 LEU F N 1
ATOM 14441 C CA . LEU F 3 218 ? -341.463 -6.097 -163.268 1.00 29.07 218 LEU F CA 1
ATOM 14442 C C . LEU F 3 218 ? -340.088 -5.596 -163.703 1.00 29.92 218 LEU F C 1
ATOM 14443 O O . LEU F 3 218 ? -339.151 -5.571 -162.910 1.00 37.14 218 LEU F O 1
ATOM 14448 N N . SER F 3 219 ? -339.958 -5.217 -164.965 1.00 30.16 219 SER F N 1
ATOM 14449 C CA . SER F 3 219 ? -338.684 -4.726 -165.463 1.00 25.88 219 SER F CA 1
ATOM 14450 C C . SER F 3 219 ? -338.908 -3.440 -166.237 1.00 32.77 219 SER F C 1
ATOM 14451 O O . SER F 3 219 ? -339.975 -3.226 -166.800 1.00 50.07 219 SER F O 1
ATOM 14454 N N . PRO F 3 220 ? -337.906 -2.562 -166.276 1.00 34.76 220 PRO F N 1
ATOM 14455 C CA . PRO F 3 220 ? -337.999 -1.283 -166.990 1.00 37.67 220 PRO F CA 1
ATOM 14456 C C . PRO F 3 220 ? -338.025 -1.460 -168.516 1.00 35.83 220 PRO F C 1
ATOM 14457 O O . PRO F 3 220 ? -338.672 -0.698 -169.236 1.00 38.48 220 PRO F O 1
ATOM 14461 N N . ASP F 3 221 ? -337.299 -2.460 -168.999 1.00 24.47 221 ASP F N 1
ATOM 14462 C CA . ASP F 3 221 ? -337.214 -2.728 -170.426 1.00 27.68 221 ASP F CA 1
ATOM 14463 C C . ASP F 3 221 ? -338.187 -3.812 -170.912 1.00 35.42 221 ASP F C 1
ATOM 14464 O O . ASP F 3 221 ? -338.026 -4.342 -172.009 1.00 31.70 221 ASP F O 1
ATOM 14469 N N . ASP F 3 222 ? -339.186 -4.138 -170.097 1.00 26.09 222 ASP F N 1
ATOM 14470 C CA . ASP F 3 222 ? -340.179 -5.147 -170.457 1.00 33.68 222 ASP F CA 1
ATOM 14471 C C . ASP F 3 222 ? -339.613 -6.460 -171.004 1.00 30.92 222 ASP F C 1
ATOM 14472 O O . ASP F 3 222 ? -339.993 -6.906 -172.081 1.00 31.02 222 ASP F O 1
ATOM 14477 N N . THR F 3 223 ? -338.717 -7.086 -170.251 1.00 27.85 223 THR F N 1
ATOM 14478 C CA . THR F 3 223 ? -338.116 -8.348 -170.667 1.00 25.81 223 THR F CA 1
ATOM 14479 C C . THR F 3 223 ? -338.436 -9.419 -169.641 1.00 24.71 223 THR F C 1
ATOM 14480 O O . THR F 3 223 ? -337.685 -10.377 -169.494 1.00 24.73 223 THR F O 1
ATOM 14484 N N . THR F 3 224 ? -339.553 -9.281 -168.946 1.00 23.61 224 THR F N 1
ATOM 14485 C CA . THR F 3 224 ? -339.855 -10.233 -167.906 1.00 21.84 224 THR F CA 1
ATOM 14486 C C . THR F 3 224 ? -341.340 -10.603 -167.806 1.00 25.95 224 THR F C 1
ATOM 14487 O O . THR F 3 224 ? -342.200 -9.844 -168.240 1.00 31.18 224 THR F O 1
ATOM 14491 N N . GLU F 3 225 ? -341.636 -11.767 -167.227 1.00 24.84 225 GLU F N 1
ATOM 14492 C CA . GLU F 3 225 ? -343.017 -12.234 -167.105 1.00 27.87 225 GLU F CA 1
ATOM 14493 C C . GLU F 3 225 ? -343.614 -11.944 -165.740 1.00 31.79 225 GLU F C 1
ATOM 14494 O O . GLU F 3 225 ? -342.895 -11.896 -164.747 1.00 36.46 225 GLU F O 1
ATOM 14500 N N . PHE F 3 226 ? -344.934 -11.775 -165.685 1.00 26.11 226 PHE F N 1
ATOM 14501 C CA . PHE F 3 226 ? -345.587 -11.511 -164.417 1.00 18.12 226 PHE F CA 1
ATOM 14502 C C . PHE F 3 226 ? -347.107 -11.517 -164.483 1.00 23.45 226 PHE F C 1
ATOM 14503 O O . PHE F 3 226 ? -347.696 -11.488 -165.558 1.00 30.62 226 PHE F O 1
ATOM 14511 N N . TRP F 3 227 ? -347.720 -11.557 -163.303 1.00 27.66 227 TRP F N 1
ATOM 14512 C CA . TRP F 3 227 ? -349.168 -11.497 -163.128 1.00 28.46 227 TRP F CA 1
ATOM 14513 C C . TRP F 3 227 ? -349.355 -10.391 -162.104 1.00 26.57 227 TRP F C 1
ATOM 14514 O O . TRP F 3 227 ? -348.986 -10.545 -160.944 1.00 34.56 227 TRP F O 1
ATOM 14525 N N . LEU F 3 228 ? -349.921 -9.273 -162.528 1.00 28.31 228 LEU F N 1
ATOM 14526 C CA . LEU F 3 228 ? -350.062 -8.141 -161.640 1.00 24.10 228 LEU F CA 1
ATOM 14527 C C . LEU F 3 228 ? -350.720 -8.459 -160.314 1.00 26.54 228 LEU F C 1
ATOM 14528 O O . LEU F 3 228 ? -350.200 -8.087 -159.266 1.00 35.98 228 LEU F O 1
ATOM 14533 N N . GLY F 3 229 ? -351.854 -9.145 -160.353 1.00 26.54 229 GLY F N 1
ATOM 14534 C CA . GLY F 3 229 ? -352.549 -9.489 -159.125 1.00 20.13 229 GLY F CA 1
ATOM 14535 C C . GLY F 3 229 ? -354.022 -9.156 -159.216 1.00 22.73 229 GLY F C 1
ATOM 14536 O O . GLY F 3 229 ? -354.396 -8.027 -159.525 1.00 23.63 229 GLY F O 1
ATOM 14537 N N . ASN F 3 230 ? -354.872 -10.130 -158.930 1.00 20.55 230 ASN F N 1
ATOM 14538 C CA . ASN F 3 230 ? -356.302 -9.900 -159.023 1.00 25.09 230 ASN F CA 1
ATOM 14539 C C . ASN F 3 230 ? -356.782 -8.717 -158.198 1.00 27.03 230 ASN F C 1
ATOM 14540 O O . ASN F 3 230 ? -357.622 -7.952 -158.660 1.00 34.67 230 ASN F O 1
ATOM 14545 N N . GLU F 3 231 ? -356.257 -8.550 -156.987 1.00 27.80 231 GLU F N 1
ATOM 14546 C CA . GLU F 3 231 ? -356.688 -7.431 -156.161 1.00 25.13 231 GLU F CA 1
ATOM 14547 C C . GLU F 3 231 ? -356.328 -6.104 -156.822 1.00 28.06 231 GLU F C 1
ATOM 14548 O O . GLU F 3 231 ? -357.151 -5.182 -156.878 1.00 23.47 231 GLU F O 1
ATOM 14554 N N . LYS F 3 232 ? -355.110 -5.999 -157.345 1.00 29.96 232 LYS F N 1
ATOM 14555 C CA . LYS F 3 232 ? -354.734 -4.761 -158.010 1.00 27.81 232 LYS F CA 1
ATOM 14556 C C . LYS F 3 232 ? -355.597 -4.525 -159.246 1.00 30.79 232 LYS F C 1
ATOM 14557 O O . LYS F 3 232 ? -356.114 -3.423 -159.440 1.00 36.11 232 LYS F O 1
ATOM 14563 N N . ILE F 3 233 ? -355.759 -5.554 -160.075 1.00 29.98 233 ILE F N 1
ATOM 14564 C CA . ILE F 3 233 ? -356.564 -5.432 -161.292 1.00 26.73 233 ILE F CA 1
ATOM 14565 C C . ILE F 3 233 ? -357.978 -4.957 -160.958 1.00 29.69 233 ILE F C 1
ATOM 14566 O O . ILE F 3 233 ? -358.538 -4.095 -161.638 1.00 31.18 233 ILE F O 1
ATOM 14571 N N . HIS F 3 234 ? -358.550 -5.517 -159.902 1.00 24.83 234 HIS F N 1
ATOM 14572 C CA . HIS F 3 234 ? -359.882 -5.123 -159.482 1.00 28.59 234 HIS F CA 1
ATOM 14573 C C . HIS F 3 234 ? -359.882 -3.650 -159.018 1.00 36.37 234 HIS F C 1
ATOM 14574 O O . HIS F 3 234 ? -360.786 -2.881 -159.354 1.00 36.79 234 HIS F O 1
ATOM 14581 N N . LEU F 3 235 ? -358.866 -3.254 -158.254 1.00 30.69 235 LEU F N 1
ATOM 14582 C CA . LEU F 3 235 ? -358.796 -1.881 -157.775 1.00 29.33 235 LEU F CA 1
ATOM 14583 C C . LEU F 3 235 ? -358.753 -0.881 -158.918 1.00 24.92 235 LEU F C 1
ATOM 14584 O O . LEU F 3 235 ? -359.478 0.109 -158.915 1.00 33.58 235 LEU F O 1
ATOM 14589 N N . ILE F 3 236 ? -357.901 -1.140 -159.896 1.00 22.88 236 ILE F N 1
ATOM 14590 C CA . ILE F 3 236 ? -357.789 -0.262 -161.052 1.00 27.74 236 ILE F CA 1
ATOM 14591 C C . ILE F 3 236 ? -359.087 -0.164 -161.867 1.00 36.62 236 ILE F C 1
ATOM 14592 O O . ILE F 3 236 ? -359.590 0.929 -162.118 1.00 38.87 236 ILE F O 1
ATOM 14597 N N . THR F 3 237 ? -359.623 -1.311 -162.275 1.00 37.57 237 THR F N 1
ATOM 14598 C CA . THR F 3 237 ? -360.823 -1.343 -163.107 1.00 34.30 237 THR F CA 1
ATOM 14599 C C . THR F 3 237 ? -362.146 -0.955 -162.463 1.00 37.56 237 THR F C 1
ATOM 14600 O O . THR F 3 237 ? -363.127 -0.744 -163.176 1.00 42.63 237 THR F O 1
ATOM 14604 N N . THR F 3 238 ? -362.197 -0.871 -161.136 1.00 32.69 238 THR F N 1
ATOM 14605 C CA . THR F 3 238 ? -363.445 -0.488 -160.479 1.00 32.94 238 THR F CA 1
ATOM 14606 C C . THR F 3 238 ? -363.301 0.766 -159.627 1.00 40.26 238 THR F C 1
ATOM 14607 O O . THR F 3 238 ? -364.168 1.070 -158.814 1.00 43.94 238 THR F O 1
ATOM 14611 N N . GLN F 3 239 ? -362.213 1.502 -159.822 1.00 48.10 239 GLN F N 1
ATOM 14612 C CA . GLN F 3 239 ? -361.975 2.704 -159.039 1.00 49.59 239 GLN F CA 1
ATOM 14613 C C . GLN F 3 239 ? -363.015 3.803 -159.282 1.00 54.58 239 GLN F C 1
ATOM 14614 O O . GLN F 3 239 ? -363.291 4.619 -158.398 1.00 57.68 239 GLN F O 1
ATOM 14620 N N . SER F 3 240 ? -363.594 3.821 -160.475 1.00 57.32 240 SER F N 1
ATOM 14621 C CA . SER F 3 240 ? -364.611 4.809 -160.800 1.00 62.63 240 SER F CA 1
ATOM 14622 C C . SER F 3 240 ? -365.607 4.170 -161.752 1.00 71.12 240 SER F C 1
ATOM 14623 O O . SER F 3 240 ? -365.478 2.994 -162.092 1.00 81.79 240 SER F O 1
ATOM 14626 N N . THR F 3 241 ? -366.592 4.948 -162.185 1.00 68.31 241 THR F N 1
ATOM 14627 C CA . THR F 3 241 ? -367.611 4.456 -163.103 1.00 72.44 241 THR F CA 1
ATOM 14628 C C . THR F 3 241 ? -367.066 4.503 -164.531 1.00 68.53 241 THR F C 1
ATOM 14629 O O . THR F 3 241 ? -367.763 4.172 -165.489 1.00 68.93 241 THR F O 1
ATOM 14633 N N . LEU F 3 242 ? -365.813 4.921 -164.665 1.00 59.53 242 LEU F N 1
ATOM 14634 C CA . LEU F 3 242 ? -365.178 5.015 -165.972 1.00 56.03 242 LEU F CA 1
ATOM 14635 C C . LEU F 3 242 ? -364.791 3.625 -166.490 1.00 49.16 242 LEU F C 1
ATOM 14636 O O . LEU F 3 242 ? -364.195 2.825 -165.768 1.00 54.53 242 LEU F O 1
ATOM 14641 N N . PRO F 3 243 ? -365.132 3.320 -167.751 1.00 43.87 243 PRO F N 1
ATOM 14642 C CA . PRO F 3 243 ? -364.833 2.024 -168.371 1.00 38.76 243 PRO F CA 1
ATOM 14643 C C . PRO F 3 243 ? -363.409 1.882 -168.895 1.00 45.09 243 PRO F C 1
ATOM 14644 O O . PRO F 3 243 ? -362.823 2.831 -169.417 1.00 41.34 243 PRO F O 1
ATOM 14648 N N . TYR F 3 244 ? -362.856 0.684 -168.752 1.00 40.61 244 TYR F N 1
ATOM 14649 C CA . TYR F 3 244 ? -361.521 0.410 -169.258 1.00 33.03 244 TYR F CA 1
ATOM 14650 C C . TYR F 3 244 ? -361.658 -0.529 -170.454 1.00 30.48 244 TYR F C 1
ATOM 14651 O O . TYR F 3 244 ? -362.636 -1.274 -170.572 1.00 29.42 244 TYR F O 1
ATOM 14660 N N . ALA F 3 245 ? -360.686 -0.483 -171.347 1.00 24.07 245 ALA F N 1
ATOM 14661 C CA . ALA F 3 245 ? -360.696 -1.377 -172.485 1.00 28.20 245 ALA F CA 1
ATOM 14662 C C . ALA F 3 245 ? -359.489 -2.260 -172.237 1.00 31.79 245 ALA F C 1
ATOM 14663 O O . ALA F 3 245 ? -358.457 -1.794 -171.737 1.00 23.06 245 ALA F O 1
ATOM 14665 N N . LEU F 3 246 ? -359.633 -3.539 -172.559 1.00 26.64 246 LEU F N 1
ATOM 14666 C CA . LEU F 3 246 ? -358.556 -4.483 -172.382 1.00 21.69 246 LEU F CA 1
ATOM 14667 C C . LEU F 3 246 ? -358.012 -4.847 -173.752 1.00 22.58 246 LEU F C 1
ATOM 14668 O O . LEU F 3 246 ? -358.771 -5.057 -174.691 1.00 29.38 246 LEU F O 1
ATOM 14673 N N . ARG F 3 247 ? -356.695 -4.894 -173.873 1.00 25.74 247 ARG F N 1
ATOM 14674 C CA . ARG F 3 247 ? -356.081 -5.295 -175.122 1.00 19.59 247 ARG F CA 1
ATOM 14675 C C . ARG F 3 247 ? -355.263 -6.545 -174.854 1.00 30.10 247 ARG F C 1
ATOM 14676 O O . ARG F 3 247 ? -354.335 -6.517 -174.044 1.00 31.43 247 ARG F O 1
ATOM 14684 N N . ILE F 3 248 ? -355.632 -7.647 -175.502 1.00 31.36 248 ILE F N 1
ATOM 14685 C CA . ILE F 3 248 ? -354.870 -8.871 -175.374 1.00 25.97 248 ILE F CA 1
ATOM 14686 C C . ILE F 3 248 ? -354.012 -8.885 -176.630 1.00 31.19 248 ILE F C 1
ATOM 14687 O O . ILE F 3 248 ? -354.512 -8.647 -177.730 1.00 28.47 248 ILE F O 1
ATOM 14692 N N . GLU F 3 249 ? -352.714 -9.123 -176.459 1.00 32.02 249 GLU F N 1
ATOM 14693 C CA . GLU F 3 249 ? -351.776 -9.114 -177.578 1.00 29.28 249 GLU F CA 1
ATOM 14694 C C . GLU F 3 249 ? -350.963 -10.399 -177.614 1.00 29.99 249 GLU F C 1
ATOM 14695 O O . GLU F 3 249 ? -350.298 -10.755 -176.641 1.00 33.67 249 GLU F O 1
ATOM 14701 N N . LEU F 3 250 ? -351.016 -11.088 -178.750 1.00 33.45 250 LEU F N 1
ATOM 14702 C CA . LEU F 3 250 ? -350.317 -12.351 -178.912 1.00 25.94 250 LEU F CA 1
ATOM 14703 C C . LEU F 3 250 ? -349.254 -12.324 -179.988 1.00 28.94 250 LEU F C 1
ATOM 14704 O O . LEU F 3 250 ? -349.290 -11.484 -180.888 1.00 39.95 250 LEU F O 1
ATOM 14709 N N . GLU F 3 251 ? -348.301 -13.247 -179.875 1.00 27.15 251 GLU F N 1
ATOM 14710 C CA . GLU F 3 251 ? -347.249 -13.423 -180.873 1.00 26.31 251 GLU F CA 1
ATOM 14711 C C . GLU F 3 251 ? -346.951 -14.919 -180.913 1.00 28.03 251 GLU F C 1
ATOM 14712 O O . GLU F 3 251 ? -346.747 -15.533 -179.863 1.00 20.16 251 GLU F O 1
ATOM 14718 N N . ASP F 3 252 ? -346.964 -15.517 -182.106 1.00 24.71 252 ASP F N 1
ATOM 14719 C CA . ASP F 3 252 ? -346.667 -16.938 -182.206 1.00 25.80 252 ASP F CA 1
ATOM 14720 C C . ASP F 3 252 ? -345.180 -17.126 -182.443 1.00 29.38 252 ASP F C 1
ATOM 14721 O O . ASP F 3 252 ? -344.413 -16.164 -182.389 1.00 36.44 252 ASP F O 1
ATOM 14726 N N . TRP F 3 253 ? -344.768 -18.357 -182.708 1.00 32.15 253 TRP F N 1
ATOM 14727 C CA . TRP F 3 253 ? -343.358 -18.631 -182.914 1.00 28.85 253 TRP F CA 1
ATOM 14728 C C . TRP F 3 253 ? -342.859 -18.424 -184.332 1.00 27.49 253 TRP F C 1
ATOM 14729 O O . TRP F 3 253 ? -341.798 -18.912 -184.686 1.00 36.50 253 TRP F O 1
ATOM 14740 N N . SER F 3 254 ? -343.609 -17.703 -185.151 1.00 27.95 254 SER F N 1
ATOM 14741 C CA . SER F 3 254 ? -343.153 -17.457 -186.511 1.00 33.88 254 SER F CA 1
ATOM 14742 C C . SER F 3 254 ? -343.241 -15.965 -186.810 1.00 39.45 254 SER F C 1
ATOM 14743 O O . SER F 3 254 ? -343.372 -15.550 -187.964 1.00 48.75 254 SER F O 1
ATOM 14746 N N . GLY F 3 255 ? -343.185 -15.168 -185.744 1.00 41.11 255 GLY F N 1
ATOM 14747 C CA . GLY F 3 255 ? -343.217 -13.723 -185.869 1.00 29.46 255 GLY F CA 1
ATOM 14748 C C . GLY F 3 255 ? -344.558 -13.074 -186.099 1.00 32.79 255 GLY F C 1
ATOM 14749 O O . GLY F 3 255 ? -344.642 -11.854 -186.172 1.00 38.58 255 GLY F O 1
ATOM 14750 N N . LYS F 3 256 ? -345.609 -13.874 -186.208 1.00 38.20 256 LYS F N 1
ATOM 14751 C CA . LYS F 3 256 ? -346.935 -13.330 -186.450 1.00 41.63 256 LYS F CA 1
ATOM 14752 C C . LYS F 3 256 ? -347.608 -12.803 -185.176 1.00 41.70 256 LYS F C 1
ATOM 14753 O O . LYS F 3 256 ? -347.418 -13.350 -184.090 1.00 42.00 256 LYS F O 1
ATOM 14759 N N . LYS F 3 257 ? -348.391 -11.735 -185.321 1.00 35.52 257 LYS F N 1
ATOM 14760 C CA . LYS F 3 257 ? -349.064 -11.117 -184.182 1.00 32.08 257 LYS F CA 1
ATOM 14761 C C . LYS F 3 257 ? -350.560 -10.941 -184.356 1.00 33.42 257 LYS F C 1
ATOM 14762 O O . LYS F 3 257 ? -351.060 -10.778 -185.461 1.00 39.99 257 LYS F O 1
ATOM 14768 N N . GLY F 3 258 ? -351.270 -10.971 -183.239 1.00 38.45 258 GLY F N 1
ATOM 14769 C CA . GLY F 3 258 ? -352.709 -10.807 -183.263 1.00 30.45 258 GLY F CA 1
ATOM 14770 C C . GLY F 3 258 ? -353.131 -10.152 -181.969 1.00 30.46 258 GLY F C 1
ATOM 14771 O O . GLY F 3 258 ? -352.426 -10.245 -180.966 1.00 37.31 258 GLY F O 1
ATOM 14772 N N . THR F 3 259 ? -354.270 -9.478 -181.984 1.00 30.40 259 THR F N 1
ATOM 14773 C CA . THR F 3 259 ? -354.754 -8.807 -180.792 1.00 34.43 259 THR F CA 1
ATOM 14774 C C . THR F 3 259 ? -356.236 -9.035 -180.681 1.00 32.36 259 THR F C 1
ATOM 14775 O O . THR F 3 259 ? -356.886 -9.410 -181.648 1.00 37.70 259 THR F O 1
ATOM 14779 N N . ALA F 3 260 ? -356.762 -8.793 -179.490 1.00 32.60 260 ALA F N 1
ATOM 14780 C CA . ALA F 3 260 ? -358.177 -8.945 -179.222 1.00 31.13 260 ALA F CA 1
ATOM 14781 C C . ALA F 3 260 ? -358.525 -7.862 -178.214 1.00 31.54 260 ALA F C 1
ATOM 14782 O O . ALA F 3 260 ? -357.884 -7.753 -177.168 1.00 30.82 260 ALA F O 1
ATOM 14784 N N . ASP F 3 261 ? -359.526 -7.052 -178.533 1.00 28.10 261 ASP F N 1
ATOM 14785 C CA . ASP F 3 261 ? -359.920 -5.982 -177.637 1.00 35.89 261 ASP F CA 1
ATOM 14786 C C . ASP F 3 261 ? -361.295 -6.194 -177.032 1.00 37.46 261 ASP F C 1
ATOM 14787 O O . ASP F 3 261 ? -362.212 -6.650 -177.703 1.00 33.30 261 ASP F O 1
ATOM 14792 N N . TYR F 3 262 ? -361.426 -5.844 -175.756 1.00 35.13 262 TYR F N 1
ATOM 14793 C CA . TYR F 3 262 ? -362.681 -5.994 -175.045 1.00 26.27 262 TYR F CA 1
ATOM 14794 C C . TYR F 3 262 ? -363.033 -4.691 -174.337 1.00 29.83 262 TYR F C 1
ATOM 14795 O O . TYR F 3 262 ? -362.169 -4.022 -173.768 1.00 25.63 262 TYR F O 1
ATOM 14804 N N . ALA F 3 263 ? -364.313 -4.346 -174.373 1.00 24.61 263 ALA F N 1
ATOM 14805 C CA . ALA F 3 263 ? -364.795 -3.117 -173.775 1.00 29.35 263 ALA F CA 1
ATOM 14806 C C . ALA F 3 263 ? -365.372 -3.296 -172.377 1.00 28.81 263 ALA F C 1
ATOM 14807 O O . ALA F 3 263 ? -366.051 -4.276 -172.090 1.00 23.48 263 ALA F O 1
ATOM 14809 N N . VAL F 3 264 ? -365.109 -2.313 -171.521 1.00 26.96 264 VAL F N 1
ATOM 14810 C CA . VAL F 3 264 ? -365.588 -2.321 -170.154 1.00 20.76 264 VAL F CA 1
ATOM 14811 C C . VAL F 3 264 ? -365.090 -3.558 -169.412 1.00 30.17 264 VAL F C 1
ATOM 14812 O O . VAL F 3 264 ? -365.866 -4.320 -168.829 1.00 29.09 264 VAL F O 1
ATOM 14816 N N . PHE F 3 265 ? -363.781 -3.761 -169.448 1.00 26.44 265 PHE F N 1
ATOM 14817 C CA . PHE F 3 265 ? -363.179 -4.885 -168.749 1.00 25.55 265 PHE F CA 1
ATOM 14818 C C . PHE F 3 265 ? -363.123 -4.606 -167.244 1.00 32.05 265 PHE F C 1
ATOM 14819 O O . PHE F 3 265 ? -362.657 -3.554 -166.799 1.00 35.48 265 PHE F O 1
ATOM 14827 N N . LYS F 3 266 ? -363.603 -5.559 -166.464 1.00 32.63 266 LYS F N 1
ATOM 14828 C CA . LYS F 3 266 ? -363.611 -5.434 -165.016 1.00 21.67 266 LYS F CA 1
ATOM 14829 C C . LYS F 3 266 ? -363.329 -6.764 -164.342 1.00 29.59 266 LYS F C 1
ATOM 14830 O O . LYS F 3 266 ? -363.668 -7.838 -164.848 1.00 39.38 266 LYS F O 1
ATOM 14836 N N . VAL F 3 267 ? -362.689 -6.693 -163.195 1.00 24.42 267 VAL F N 1
ATOM 14837 C CA . VAL F 3 267 ? -362.434 -7.889 -162.421 1.00 22.49 267 VAL F CA 1
ATOM 14838 C C . VAL F 3 267 ? -363.114 -7.580 -161.105 1.00 18.84 267 VAL F C 1
ATOM 14839 O O . VAL F 3 267 ? -362.893 -6.527 -160.523 1.00 32.07 267 VAL F O 1
ATOM 14843 N N . GLY F 3 268 ? -363.965 -8.481 -160.648 1.00 21.44 268 GLY F N 1
ATOM 14844 C CA . GLY F 3 268 ? -364.681 -8.222 -159.421 1.00 18.91 268 GLY F CA 1
ATOM 14845 C C . GLY F 3 268 ? -363.942 -8.325 -158.100 1.00 24.31 268 GLY F C 1
ATOM 14846 O O . GLY F 3 268 ? -362.720 -8.450 -158.000 1.00 23.85 268 GLY F O 1
ATOM 14847 N N . THR F 3 269 ? -364.757 -8.260 -157.070 1.00 28.10 269 THR F N 1
ATOM 14848 C CA . THR F 3 269 ? -364.359 -8.345 -155.688 1.00 24.12 269 THR F CA 1
ATOM 14849 C C . THR F 3 269 ? -363.867 -9.753 -155.339 1.00 32.59 269 THR F C 1
ATOM 14850 O O . THR F 3 269 ? -364.185 -10.728 -156.026 1.00 31.91 269 THR F O 1
ATOM 14854 N N . GLU F 3 270 ? -363.091 -9.864 -154.269 1.00 33.63 270 GLU F N 1
ATOM 14855 C CA . GLU F 3 270 ? -362.595 -11.170 -153.866 1.00 33.38 270 GLU F CA 1
ATOM 14856 C C . GLU F 3 270 ? -363.778 -12.004 -153.379 1.00 36.06 270 GLU F C 1
ATOM 14857 O O . GLU F 3 270 ? -363.839 -13.207 -153.616 1.00 32.26 270 GLU F O 1
ATOM 14863 N N . GLU F 3 271 ? -364.724 -11.362 -152.703 1.00 31.65 271 GLU F N 1
ATOM 14864 C CA . GLU F 3 271 ? -365.896 -12.074 -152.216 1.00 30.84 271 GLU F CA 1
ATOM 14865 C C . GLU F 3 271 ? -366.630 -12.685 -153.406 1.00 33.52 271 GLU F C 1
ATOM 14866 O O . GLU F 3 271 ? -367.344 -13.686 -153.269 1.00 31.51 271 GLU F O 1
ATOM 14872 N N . ASP F 3 272 ? -366.455 -12.073 -154.575 1.00 37.45 272 ASP F N 1
ATOM 14873 C CA . ASP F 3 272 ? -367.100 -12.566 -155.785 1.00 35.41 272 ASP F CA 1
ATOM 14874 C C . ASP F 3 272 ? -366.101 -13.367 -156.600 1.00 33.04 272 ASP F C 1
ATOM 14875 O O . ASP F 3 272 ? -366.275 -13.583 -157.796 1.00 32.98 272 ASP F O 1
ATOM 14880 N N . LYS F 3 273 ? -365.048 -13.813 -155.930 1.00 24.28 273 LYS F N 1
ATOM 14881 C CA . LYS F 3 273 ? -364.026 -14.610 -156.569 1.00 20.35 273 LYS F CA 1
ATOM 14882 C C . LYS F 3 273 ? -363.359 -13.954 -157.778 1.00 26.95 273 LYS F C 1
ATOM 14883 O O . LYS F 3 273 ? -363.072 -14.622 -158.781 1.00 30.05 273 LYS F O 1
ATOM 14889 N N . TYR F 3 274 ? -363.107 -12.650 -157.675 1.00 27.65 274 TYR F N 1
ATOM 14890 C CA . TYR F 3 274 ? -362.442 -11.902 -158.739 1.00 23.10 274 TYR F CA 1
ATOM 14891 C C . TYR F 3 274 ? -363.027 -12.224 -160.105 1.00 30.17 274 TYR F C 1
ATOM 14892 O O . TYR F 3 274 ? -362.303 -12.558 -161.049 1.00 22.22 274 TYR F O 1
ATOM 14901 N N . ARG F 3 275 ? -364.347 -12.106 -160.200 1.00 24.56 275 ARG F N 1
ATOM 14902 C CA . ARG F 3 275 ? -365.064 -12.414 -161.430 1.00 24.93 275 ARG F CA 1
ATOM 14903 C C . ARG F 3 275 ? -364.678 -11.512 -162.587 1.00 25.53 275 ARG F C 1
ATOM 14904 O O . ARG F 3 275 ? -364.432 -10.320 -162.404 1.00 35.57 275 ARG F O 1
ATOM 14912 N N . LEU F 3 276 ? -364.626 -12.099 -163.779 1.00 24.12 276 LEU F N 1
ATOM 14913 C CA . LEU F 3 276 ? -364.303 -11.364 -164.997 1.00 22.37 276 LEU F CA 1
ATOM 14914 C C . LEU F 3 276 ? -365.588 -10.989 -165.720 1.00 18.22 276 LEU F C 1
ATOM 14915 O O . LEU F 3 276 ? -366.508 -11.795 -165.816 1.00 29.50 276 LEU F O 1
ATOM 14920 N N . THR F 3 277 ? -365.659 -9.762 -166.214 1.00 21.80 277 THR F N 1
ATOM 14921 C CA . THR F 3 277 ? -366.832 -9.333 -166.962 1.00 22.39 277 THR F CA 1
ATOM 14922 C C . THR F 3 277 ? -366.402 -8.270 -167.926 1.00 21.81 277 THR F C 1
ATOM 14923 O O . THR F 3 277 ? -365.403 -7.587 -167.704 1.00 24.19 277 THR F O 1
ATOM 14927 N N . TYR F 3 278 ? -367.142 -8.157 -169.016 1.00 23.68 278 TYR F N 1
ATOM 14928 C CA . TYR F 3 278 ? -366.877 -7.137 -170.016 1.00 23.11 278 TYR F CA 1
ATOM 14929 C C . TYR F 3 278 ? -368.174 -6.935 -170.767 1.00 23.58 278 TYR F C 1
ATOM 14930 O O . TYR F 3 278 ? -369.020 -7.820 -170.807 1.00 33.08 278 TYR F O 1
ATOM 14939 N N . ALA F 3 279 ? -368.349 -5.750 -171.326 1.00 24.02 279 ALA F N 1
ATOM 14940 C CA . ALA F 3 279 ? -369.554 -5.456 -172.066 1.00 18.89 279 ALA F CA 1
ATOM 14941 C C . ALA F 3 279 ? -369.590 -6.235 -173.382 1.00 24.48 279 ALA F C 1
ATOM 14942 O O . ALA F 3 279 ? -370.523 -6.989 -173.622 1.00 26.73 279 ALA F O 1
ATOM 14944 N N . TYR F 3 280 ? -368.567 -6.070 -174.220 1.00 22.21 280 TYR F N 1
ATOM 14945 C CA . TYR F 3 280 ? -368.549 -6.750 -175.503 1.00 24.19 280 TYR F CA 1
ATOM 14946 C C . TYR F 3 280 ? -367.189 -6.771 -176.178 1.00 23.20 280 TYR F C 1
ATOM 14947 O O . TYR F 3 280 ? -366.317 -5.982 -175.855 1.00 27.00 280 TYR F O 1
ATOM 14956 N N . PHE F 3 281 ? -367.032 -7.684 -177.129 1.00 26.87 281 PHE F N 1
ATOM 14957 C CA . PHE F 3 281 ? -365.796 -7.826 -177.882 1.00 29.90 281 PHE F CA 1
ATOM 14958 C C . PHE F 3 281 ? -365.709 -6.624 -178.827 1.00 25.10 281 PHE F C 1
ATOM 14959 O O . PHE F 3 281 ? -366.688 -6.276 -179.460 1.00 32.50 281 PHE F O 1
ATOM 14967 N N . ILE F 3 282 ? -364.557 -5.976 -178.916 1.00 33.31 282 ILE F N 1
ATOM 14968 C CA . ILE F 3 282 ? -364.443 -4.815 -179.794 1.00 40.90 282 ILE F CA 1
ATOM 14969 C C . ILE F 3 282 ? -363.957 -5.231 -181.165 1.00 43.03 282 ILE F C 1
ATOM 14970 O O . ILE F 3 282 ? -364.478 -4.770 -182.183 1.00 50.00 282 ILE F O 1
ATOM 14975 N N . GLY F 3 283 ? -362.955 -6.102 -181.183 1.00 37.20 283 GLY F N 1
ATOM 14976 C CA . GLY F 3 283 ? -362.397 -6.564 -182.437 1.00 27.19 283 GLY F CA 1
ATOM 14977 C C . GLY F 3 283 ? -360.945 -6.967 -182.311 1.00 32.81 283 GLY F C 1
ATOM 14978 O O . GLY F 3 283 ? -360.353 -6.855 -181.244 1.00 41.53 283 GLY F O 1
ATOM 14979 N N . GLY F 3 284 ? -360.366 -7.435 -183.409 1.00 29.24 284 GLY F N 1
ATOM 14980 C CA . GLY F 3 284 ? -358.984 -7.865 -183.397 1.00 18.94 284 GLY F CA 1
ATOM 14981 C C . GLY F 3 284 ? -358.814 -9.189 -184.127 1.00 31.84 284 GLY F C 1
ATOM 14982 O O . GLY F 3 284 ? -359.632 -10.105 -183.989 1.00 30.72 284 GLY F O 1
ATOM 14983 N N . GLU F 3 285 ? -357.732 -9.295 -184.892 1.00 30.07 285 GLU F N 1
ATOM 14984 C CA . GLU F 3 285 ? -357.441 -10.486 -185.670 1.00 35.34 285 GLU F CA 1
ATOM 14985 C C . GLU F 3 285 ? -357.254 -11.766 -184.867 1.00 39.84 285 GLU F C 1
ATOM 14986 O O . GLU F 3 285 ? -357.283 -12.854 -185.431 1.00 31.99 285 GLU F O 1
ATOM 14992 N N . ALA F 3 286 ? -357.067 -11.641 -183.558 1.00 37.88 286 ALA F N 1
ATOM 14993 C CA . ALA F 3 286 ? -356.865 -12.813 -182.719 1.00 32.16 286 ALA F CA 1
ATOM 14994 C C . ALA F 3 286 ? -358.189 -13.512 -182.454 1.00 36.32 286 ALA F C 1
ATOM 14995 O O . ALA F 3 286 ? -358.223 -14.679 -182.061 1.00 36.41 286 ALA F O 1
ATOM 14997 N N . GLY F 3 287 ? -359.283 -12.792 -182.666 1.00 27.09 287 GLY F N 1
ATOM 14998 C CA . GLY F 3 287 ? -360.584 -13.387 -182.453 1.00 22.21 287 GLY F CA 1
ATOM 14999 C C . GLY F 3 287 ? -361.110 -13.307 -181.042 1.00 25.52 287 GLY F C 1
ATOM 15000 O O . GLY F 3 287 ? -360.349 -13.153 -180.092 1.00 30.32 287 GLY F O 1
ATOM 15001 N N . ASP F 3 288 ? -362.425 -13.433 -180.903 1.00 30.03 288 ASP F N 1
ATOM 15002 C CA . ASP F 3 288 ? -363.064 -13.365 -179.602 1.00 26.31 288 ASP F CA 1
ATOM 15003 C C . ASP F 3 288 ? -363.152 -14.723 -178.902 1.00 35.78 288 ASP F C 1
ATOM 15004 O O . ASP F 3 288 ? -364.205 -15.377 -178.891 1.00 33.28 288 ASP F O 1
ATOM 15009 N N . ALA F 3 289 ? -362.040 -15.129 -178.299 1.00 35.74 289 ALA F N 1
ATOM 15010 C CA . ALA F 3 289 ? -361.964 -16.390 -177.571 1.00 29.84 289 ALA F CA 1
ATOM 15011 C C . ALA F 3 289 ? -362.773 -16.371 -176.269 1.00 33.21 289 ALA F C 1
ATOM 15012 O O . ALA F 3 289 ? -363.254 -17.415 -175.817 1.00 28.57 289 ALA F O 1
ATOM 15014 N N . PHE F 3 290 ? -362.927 -15.197 -175.659 1.00 27.34 290 PHE F N 1
ATOM 15015 C CA . PHE F 3 290 ? -363.670 -15.121 -174.406 1.00 31.46 290 PHE F CA 1
ATOM 15016 C C . PHE F 3 290 ? -365.125 -15.472 -174.620 1.00 33.80 290 PHE F C 1
ATOM 15017 O O . PHE F 3 290 ? -365.865 -15.738 -173.669 1.00 36.05 290 PHE F O 1
ATOM 15025 N N . ASP F 3 291 ? -365.536 -15.470 -175.878 1.00 29.39 291 ASP F N 1
ATOM 15026 C CA . ASP F 3 291 ? -366.911 -15.778 -176.216 1.00 28.05 291 ASP F CA 1
ATOM 15027 C C . ASP F 3 291 ? -367.193 -17.283 -176.239 1.00 34.67 291 ASP F C 1
ATOM 15028 O O . ASP F 3 291 ? -368.341 -17.690 -176.418 1.00 31.03 291 ASP F O 1
ATOM 15033 N N . GLY F 3 292 ? -366.157 -18.102 -176.036 1.00 34.57 292 GLY F N 1
ATOM 15034 C CA . GLY F 3 292 ? -366.330 -19.546 -176.097 1.00 32.74 292 GLY F CA 1
ATOM 15035 C C . GLY F 3 292 ? -365.977 -19.989 -177.512 1.00 38.15 292 GLY F C 1
ATOM 15036 O O . GLY F 3 292 ? -366.046 -19.186 -178.452 1.00 38.32 292 GLY F O 1
ATOM 15037 N N . PHE F 3 293 ? -365.598 -21.252 -177.687 1.00 36.71 293 PHE F N 1
ATOM 15038 C CA . PHE F 3 293 ? -365.221 -21.738 -179.014 1.00 32.89 293 PHE F CA 1
ATOM 15039 C C . PHE F 3 293 ? -365.845 -23.089 -179.352 1.00 35.79 293 PHE F C 1
ATOM 15040 O O . PHE F 3 293 ? -366.100 -23.907 -178.466 1.00 33.83 293 PHE F O 1
ATOM 15048 N N . ASN F 3 294 ? -366.108 -23.308 -180.638 1.00 39.35 294 ASN F N 1
ATOM 15049 C CA . ASN F 3 294 ? -366.666 -24.577 -181.095 1.00 40.35 294 ASN F CA 1
ATOM 15050 C C . ASN F 3 294 ? -365.540 -25.525 -181.436 1.00 35.72 294 ASN F C 1
ATOM 15051 O O . ASN F 3 294 ? -365.151 -25.655 -182.589 1.00 37.07 294 ASN F O 1
ATOM 15056 N N . PHE F 3 295 ? -365.019 -26.188 -180.416 1.00 45.35 295 PHE F N 1
ATOM 15057 C CA . PHE F 3 295 ? -363.922 -27.119 -180.597 1.00 53.94 295 PHE F CA 1
ATOM 15058 C C . PHE F 3 295 ? -364.291 -28.341 -181.446 1.00 57.29 295 PHE F C 1
ATOM 15059 O O . PHE F 3 295 ? -363.415 -28.970 -182.045 1.00 63.90 295 PHE F O 1
ATOM 15067 N N . GLY F 3 296 ? -365.579 -28.674 -181.500 1.00 54.12 296 GLY F N 1
ATOM 15068 C CA . GLY F 3 296 ? -366.010 -29.817 -182.287 1.00 49.69 296 GLY F CA 1
ATOM 15069 C C . GLY F 3 296 ? -366.157 -31.099 -181.483 1.00 49.81 296 GLY F C 1
ATOM 15070 O O . GLY F 3 296 ? -366.810 -32.040 -181.924 1.00 61.27 296 GLY F O 1
ATOM 15071 N N . ASP F 3 297 ? -365.551 -31.142 -180.305 1.00 49.20 297 ASP F N 1
ATOM 15072 C CA . ASP F 3 297 ? -365.621 -32.319 -179.437 1.00 56.84 297 ASP F CA 1
ATOM 15073 C C . ASP F 3 297 ? -367.044 -32.696 -179.048 1.00 57.60 297 ASP F C 1
ATOM 15074 O O . ASP F 3 297 ? -367.404 -33.872 -179.057 1.00 63.54 297 ASP F O 1
ATOM 15079 N N . ASP F 3 298 ? -367.834 -31.690 -178.681 1.00 54.45 298 ASP F N 1
ATOM 15080 C CA . ASP F 3 298 ? -369.220 -31.875 -178.260 1.00 49.46 298 ASP F CA 1
ATOM 15081 C C . ASP F 3 298 ? -369.987 -30.607 -178.622 1.00 47.86 298 ASP F C 1
ATOM 15082 O O . ASP F 3 298 ? -369.407 -29.533 -178.742 1.00 49.79 298 ASP F O 1
ATOM 15087 N N . PRO F 3 299 ? -371.302 -30.713 -178.819 1.00 53.93 299 PRO F N 1
ATOM 15088 C CA . PRO F 3 299 ? -372.049 -29.500 -179.171 1.00 51.62 299 PRO F CA 1
ATOM 15089 C C . PRO F 3 299 ? -372.011 -28.450 -178.061 1.00 52.13 299 PRO F C 1
ATOM 15090 O O . PRO F 3 299 ? -372.191 -27.251 -178.315 1.00 55.11 299 PRO F O 1
ATOM 15094 N N . SER F 3 300 ? -371.760 -28.907 -176.835 1.00 39.73 300 SER F N 1
ATOM 15095 C CA . SER F 3 300 ? -371.714 -28.018 -175.679 1.00 40.55 300 SER F CA 1
ATOM 15096 C C . SER F 3 300 ? -370.415 -27.222 -175.521 1.00 42.90 300 SER F C 1
ATOM 15097 O O . SER F 3 300 ? -370.376 -26.270 -174.748 1.00 49.44 300 SER F O 1
ATOM 15100 N N . ASP F 3 301 ? -369.366 -27.610 -176.248 1.00 46.89 301 ASP F N 1
ATOM 15101 C CA . ASP F 3 301 ? -368.065 -26.942 -176.178 1.00 46.46 301 ASP F CA 1
ATOM 15102 C C . ASP F 3 301 ? -368.106 -25.431 -175.959 1.00 49.88 301 ASP F C 1
ATOM 15103 O O . ASP F 3 301 ? -367.621 -24.940 -174.940 1.00 52.75 301 ASP F O 1
ATOM 15108 N N . LYS F 3 302 ? -368.668 -24.694 -176.910 1.00 38.82 302 LYS F N 1
ATOM 15109 C CA . LYS F 3 302 ? -368.745 -23.243 -176.786 1.00 40.26 302 LYS F CA 1
ATOM 15110 C C . LYS F 3 302 ? -369.433 -22.736 -175.510 1.00 44.78 302 LYS F C 1
ATOM 15111 O O . LYS F 3 302 ? -369.044 -21.718 -174.949 1.00 54.13 302 LYS F O 1
ATOM 15117 N N . SER F 3 303 ? -370.459 -23.439 -175.059 1.00 40.96 303 SER F N 1
ATOM 15118 C CA . SER F 3 303 ? -371.183 -23.037 -173.864 1.00 42.08 303 SER F CA 1
ATOM 15119 C C . SER F 3 303 ? -370.425 -23.337 -172.592 1.00 42.43 303 SER F C 1
ATOM 15120 O O . SER F 3 303 ? -370.814 -22.913 -171.506 1.00 51.16 303 SER F O 1
ATOM 15123 N N . TYR F 3 304 ? -369.342 -24.079 -172.727 1.00 39.08 304 TYR F N 1
ATOM 15124 C CA . TYR F 3 304 ? -368.559 -24.466 -171.576 1.00 36.13 304 TYR F CA 1
ATOM 15125 C C . TYR F 3 304 ? -367.153 -23.892 -171.633 1.00 35.82 304 TYR F C 1
ATOM 15126 O O . TYR F 3 304 ? -366.320 -24.196 -170.778 1.00 32.63 304 TYR F O 1
ATOM 15135 N N . THR F 3 305 ? -366.890 -23.068 -172.645 1.00 29.95 305 THR F N 1
ATOM 15136 C CA . THR F 3 305 ? -365.583 -22.470 -172.777 1.00 30.90 305 THR F CA 1
ATOM 15137 C C . THR F 3 305 ? -365.605 -20.961 -172.945 1.00 31.56 305 THR F C 1
ATOM 15138 O O . THR F 3 305 ? -364.591 -20.375 -173.304 1.00 40.04 305 THR F O 1
ATOM 15142 N N . TYR F 3 306 ? -366.748 -20.325 -172.702 1.00 32.80 306 TYR F N 1
ATOM 15143 C CA . TYR F 3 306 ? -366.807 -18.862 -172.794 1.00 36.11 306 TYR F CA 1
ATOM 15144 C C . TYR F 3 306 ? -366.397 -18.367 -171.403 1.00 40.12 306 TYR F C 1
ATOM 15145 O O . TYR F 3 306 ? -366.658 -19.040 -170.398 1.00 36.31 306 TYR F O 1
ATOM 15154 N N . HIS F 3 307 ? -365.754 -17.207 -171.329 1.00 36.37 307 HIS F N 1
ATOM 15155 C CA . HIS F 3 307 ? -365.300 -16.735 -170.033 1.00 33.60 307 HIS F CA 1
ATOM 15156 C C . HIS F 3 307 ? -365.980 -15.525 -169.436 1.00 31.69 307 HIS F C 1
ATOM 15157 O O . HIS F 3 307 ? -365.767 -15.224 -168.263 1.00 36.27 307 HIS F O 1
ATOM 15164 N N . ASN F 3 308 ? -366.792 -14.821 -170.209 1.00 30.38 308 ASN F N 1
ATOM 15165 C CA . ASN F 3 308 ? -367.433 -13.646 -169.647 1.00 29.58 308 ASN F CA 1
ATOM 15166 C C . ASN F 3 308 ? -368.330 -14.057 -168.499 1.00 27.07 308 ASN F C 1
ATOM 15167 O O . ASN F 3 308 ? -369.243 -14.847 -168.678 1.00 25.97 308 ASN F O 1
ATOM 15172 N N . GLY F 3 309 ? -368.057 -13.519 -167.315 1.00 30.04 309 GLY F N 1
ATOM 15173 C CA . GLY F 3 309 ? -368.860 -13.850 -166.155 1.00 23.24 309 GLY F CA 1
ATOM 15174 C C . GLY F 3 309 ? -368.310 -14.993 -165.322 1.00 31.95 309 GLY F C 1
ATOM 15175 O O . GLY F 3 309 ? -368.907 -15.363 -164.309 1.00 26.27 309 GLY F O 1
ATOM 15176 N N . MET F 3 310 ? -367.188 -15.573 -165.741 1.00 28.69 310 MET F N 1
ATOM 15177 C CA . MET F 3 310 ? -366.603 -16.665 -164.972 1.00 29.82 310 MET F CA 1
ATOM 15178 C C . MET F 3 310 ? -365.838 -16.104 -163.774 1.00 37.26 310 MET F C 1
ATOM 15179 O O . MET F 3 310 ? -365.316 -14.983 -163.823 1.00 34.64 310 MET F O 1
ATOM 15184 N N . ARG F 3 311 ? -365.798 -16.881 -162.696 1.00 31.76 311 ARG F N 1
ATOM 15185 C CA . ARG F 3 311 ? -365.069 -16.500 -161.494 1.00 28.48 311 ARG F CA 1
ATOM 15186 C C . ARG F 3 311 ? -363.654 -17.022 -161.661 1.00 28.28 311 ARG F C 1
ATOM 15187 O O . ARG F 3 311 ? -363.412 -17.936 -162.454 1.00 31.10 311 ARG F O 1
ATOM 15195 N N . PHE F 3 312 ? -362.722 -16.467 -160.897 1.00 26.26 312 PHE F N 1
ATOM 15196 C CA . PHE F 3 312 ? -361.340 -16.906 -160.997 1.00 24.42 312 PHE F CA 1
ATOM 15197 C C . PHE F 3 312 ? -361.129 -18.228 -160.252 1.00 25.56 312 PHE F C 1
ATOM 15198 O O . PHE F 3 312 ? -361.772 -18.476 -159.230 1.00 27.48 312 PHE F O 1
ATOM 15206 N N . SER F 3 313 ? -360.233 -19.069 -160.766 1.00 15.80 313 SER F N 1
ATOM 15207 C CA . SER F 3 313 ? -359.937 -20.355 -160.142 1.00 20.06 313 SER F CA 1
ATOM 15208 C C . SER F 3 313 ? -358.452 -20.685 -160.072 1.00 27.67 313 SER F C 1
ATOM 15209 O O . SER F 3 313 ? -357.677 -20.335 -160.963 1.00 38.68 313 SER F O 1
ATOM 15212 N N . THR F 3 314 ? -358.066 -21.357 -158.995 1.00 26.78 314 THR F N 1
ATOM 15213 C CA . THR F 3 314 ? -356.687 -21.802 -158.782 1.00 33.58 314 THR F CA 1
ATOM 15214 C C . THR F 3 314 ? -356.811 -23.237 -158.280 1.00 30.93 314 THR F C 1
ATOM 15215 O O . THR F 3 314 ? -357.898 -23.660 -157.896 1.00 36.34 314 THR F O 1
ATOM 15219 N N . PHE F 3 315 ? -355.723 -23.992 -158.274 1.00 38.97 315 PHE F N 1
ATOM 15220 C CA . PHE F 3 315 ? -355.814 -25.375 -157.820 1.00 34.13 315 PHE F CA 1
ATOM 15221 C C . PHE F 3 315 ? -356.387 -25.466 -156.407 1.00 39.73 315 PHE F C 1
ATOM 15222 O O . PHE F 3 315 ? -357.074 -26.429 -156.070 1.00 35.30 315 PHE F O 1
ATOM 15230 N N . ASP F 3 316 ? -356.145 -24.450 -155.588 1.00 30.11 316 ASP F N 1
ATOM 15231 C CA . ASP F 3 316 ? -356.644 -24.487 -154.225 1.00 32.74 316 ASP F CA 1
ATOM 15232 C C . ASP F 3 316 ? -357.935 -23.701 -153.966 1.00 38.95 316 ASP F C 1
ATOM 15233 O O . ASP F 3 316 ? -358.306 -23.465 -152.816 1.00 45.41 316 ASP F O 1
ATOM 15238 N N . ASN F 3 317 ? -358.633 -23.316 -155.029 1.00 33.64 317 ASN F N 1
ATOM 15239 C CA . ASN F 3 317 ? -359.875 -22.545 -154.894 1.00 35.43 317 ASN F CA 1
ATOM 15240 C C . ASN F 3 317 ? -360.639 -22.708 -156.211 1.00 35.11 317 ASN F C 1
ATOM 15241 O O . ASN F 3 317 ? -360.540 -21.876 -157.110 1.00 43.42 317 ASN F O 1
ATOM 15246 N N . ASP F 3 318 ? -361.384 -23.804 -156.309 1.00 36.14 318 ASP F N 1
ATOM 15247 C CA . ASP F 3 318 ? -362.158 -24.161 -157.496 1.00 35.30 318 ASP F CA 1
ATOM 15248 C C . ASP F 3 318 ? -363.470 -23.399 -157.583 1.00 35.32 318 ASP F C 1
ATOM 15249 O O . ASP F 3 318 ? -364.292 -23.453 -156.663 1.00 44.56 318 ASP F O 1
ATOM 15254 N N . ASN F 3 319 ? -363.667 -22.688 -158.689 1.00 35.99 319 ASN F N 1
ATOM 15255 C CA . ASN F 3 319 ? -364.907 -21.945 -158.898 1.00 31.27 319 ASN F CA 1
ATOM 15256 C C . ASN F 3 319 ? -365.367 -22.088 -160.336 1.00 32.69 319 ASN F C 1
ATOM 15257 O O . ASN F 3 319 ? -366.064 -21.226 -160.859 1.00 46.24 319 ASN F O 1
ATOM 15262 N N . ASP F 3 320 ? -364.962 -23.173 -160.980 1.00 31.99 320 ASP F N 1
ATOM 15263 C CA . ASP F 3 320 ? -365.339 -23.413 -162.365 1.00 35.52 320 ASP F CA 1
ATOM 15264 C C . ASP F 3 320 ? -366.646 -24.202 -162.450 1.00 40.94 320 ASP F C 1
ATOM 15265 O O . ASP F 3 320 ? -367.246 -24.532 -161.430 1.00 48.79 320 ASP F O 1
ATOM 15270 N N . ASN F 3 321 ? -367.082 -24.503 -163.669 1.00 37.92 321 ASN F N 1
ATOM 15271 C CA . ASN F 3 321 ? -368.302 -25.275 -163.874 1.00 40.14 321 ASN F CA 1
ATOM 15272 C C . ASN F 3 321 ? -367.949 -26.703 -164.253 1.00 39.74 321 ASN F C 1
ATOM 15273 O O . ASN F 3 321 ? -368.641 -27.343 -165.040 1.00 46.27 321 ASN F O 1
ATOM 15278 N N . PHE F 3 322 ? -366.869 -27.205 -163.685 1.00 36.93 322 PHE F N 1
ATOM 15279 C CA . PHE F 3 322 ? -366.432 -28.544 -164.002 1.00 44.30 322 PHE F CA 1
ATOM 15280 C C . PHE F 3 322 ? -366.420 -29.386 -162.740 1.00 48.33 322 PHE F C 1
ATOM 15281 O O . PHE F 3 322 ? -366.002 -28.908 -161.683 1.00 45.48 322 PHE F O 1
ATOM 15289 N N . GLU F 3 323 ? -366.888 -30.631 -162.857 1.00 43.31 323 GLU F N 1
ATOM 15290 C CA . GLU F 3 323 ? -366.935 -31.548 -161.720 1.00 46.46 323 GLU F CA 1
ATOM 15291 C C . GLU F 3 323 ? -365.527 -31.759 -161.200 1.00 43.45 323 GLU F C 1
ATOM 15292 O O . GLU F 3 323 ? -365.323 -32.087 -160.030 1.00 50.98 323 GLU F O 1
ATOM 15298 N N . GLY F 3 324 ? -364.554 -31.569 -162.081 1.00 44.35 324 GLY F N 1
ATOM 15299 C CA . GLY F 3 324 ? -363.167 -31.679 -161.673 1.00 41.64 324 GLY F CA 1
ATOM 15300 C C . GLY F 3 324 ? -362.624 -30.281 -161.403 1.00 41.75 324 GLY F C 1
ATOM 15301 O O . GLY F 3 324 ? -363.385 -29.321 -161.232 1.00 44.45 324 GLY F O 1
ATOM 15302 N N . ASN F 3 325 ? -361.305 -30.155 -161.385 1.00 42.03 325 ASN F N 1
ATOM 15303 C CA . ASN F 3 325 ? -360.655 -28.873 -161.125 1.00 34.47 325 ASN F CA 1
ATOM 15304 C C . ASN F 3 325 ? -359.832 -28.420 -162.337 1.00 37.66 325 ASN F C 1
ATOM 15305 O O . ASN F 3 325 ? -358.699 -28.868 -162.518 1.00 34.01 325 ASN F O 1
ATOM 15310 N N . CYS F 3 326 ? -360.394 -27.534 -163.162 1.00 40.43 326 CYS F N 1
ATOM 15311 C CA . CYS F 3 326 ? -359.679 -27.040 -164.341 1.00 40.22 326 CYS F CA 1
ATOM 15312 C C . CYS F 3 326 ? -358.316 -26.438 -163.969 1.00 38.84 326 CYS F C 1
ATOM 15313 O O . CYS F 3 326 ? -357.285 -26.850 -164.496 1.00 45.89 326 CYS F O 1
ATOM 15316 N N . ALA F 3 327 ? -358.311 -25.474 -163.053 1.00 36.65 327 ALA F N 1
ATOM 15317 C CA . ALA F 3 327 ? -357.070 -24.819 -162.640 1.00 33.05 327 ALA F CA 1
ATOM 15318 C C . ALA F 3 327 ? -355.974 -25.798 -162.253 1.00 39.05 327 ALA F C 1
ATOM 15319 O O . ALA F 3 327 ? -354.798 -25.586 -162.568 1.00 38.66 327 ALA F O 1
ATOM 15321 N N . GLU F 3 328 ? -356.350 -26.867 -161.560 1.00 43.59 328 GLU F N 1
ATOM 15322 C CA . GLU F 3 328 ? -355.363 -27.847 -161.144 1.00 41.54 328 GLU F CA 1
ATOM 15323 C C . GLU F 3 328 ? -354.855 -28.693 -162.302 1.00 44.13 328 GLU F C 1
ATOM 15324 O O . GLU F 3 328 ? -353.650 -28.907 -162.427 1.00 41.80 328 GLU F O 1
ATOM 15330 N N . GLN F 3 329 ? -355.758 -29.166 -163.157 1.00 40.71 329 GLN F N 1
ATOM 15331 C CA . GLN F 3 329 ? -355.331 -30.006 -164.273 1.00 40.81 329 GLN F CA 1
ATOM 15332 C C . GLN F 3 329 ? -354.439 -29.208 -165.208 1.00 36.89 329 GLN F C 1
ATOM 15333 O O . GLN F 3 329 ? -353.350 -29.646 -165.547 1.00 38.48 329 GLN F O 1
ATOM 15339 N N . ASP F 3 330 ? -354.890 -28.026 -165.611 1.00 40.29 330 ASP F N 1
ATOM 15340 C CA . ASP F 3 330 ? -354.109 -27.212 -166.536 1.00 41.99 330 ASP F CA 1
ATOM 15341 C C . ASP F 3 330 ? -352.986 -26.446 -165.855 1.00 37.61 330 ASP F C 1
ATOM 15342 O O . ASP F 3 330 ? -352.189 -25.782 -166.504 1.00 47.34 330 ASP F O 1
ATOM 15347 N N . GLY F 3 331 ? -352.922 -26.569 -164.536 1.00 44.26 331 GLY F N 1
ATOM 15348 C CA . GLY F 3 331 ? -351.880 -25.921 -163.759 1.00 37.62 331 GLY F CA 1
ATOM 15349 C C . GLY F 3 331 ? -351.758 -24.421 -163.894 1.00 35.63 331 GLY F C 1
ATOM 15350 O O . GLY F 3 331 ? -350.672 -23.903 -164.161 1.00 38.31 331 GLY F O 1
ATOM 15351 N N . SER F 3 332 ? -352.856 -23.708 -163.680 1.00 32.75 332 SER F N 1
ATOM 15352 C CA . SER F 3 332 ? -352.816 -22.262 -163.813 1.00 30.18 332 SER F CA 1
ATOM 15353 C C . SER F 3 332 ? -353.859 -21.552 -162.991 1.00 25.23 332 SER F C 1
ATOM 15354 O O . SER F 3 332 ? -354.599 -22.158 -162.224 1.00 33.79 332 SER F O 1
ATOM 15357 N N . GLY F 3 333 ? -353.886 -20.240 -163.149 1.00 29.10 333 GLY F N 1
ATOM 15358 C CA . GLY F 3 333 ? -354.870 -19.425 -162.468 1.00 27.11 333 GLY F CA 1
ATOM 15359 C C . GLY F 3 333 ? -355.623 -18.803 -163.620 1.00 27.90 333 GLY F C 1
ATOM 15360 O O . GLY F 3 333 ? -355.000 -18.251 -164.528 1.00 31.55 333 GLY F O 1
ATOM 15361 N N . TRP F 3 334 ? -356.947 -18.890 -163.614 1.00 25.83 334 TRP F N 1
ATOM 15362 C CA . TRP F 3 334 ? -357.700 -18.336 -164.724 1.00 30.30 334 TRP F CA 1
ATOM 15363 C C . TRP F 3 334 ? -359.186 -18.393 -164.458 1.00 34.81 334 TRP F C 1
ATOM 15364 O O . TRP F 3 334 ? -359.635 -19.000 -163.484 1.00 44.16 334 TRP F O 1
ATOM 15375 N N . TRP F 3 335 ? -359.940 -17.751 -165.340 1.00 23.91 335 TRP F N 1
ATOM 15376 C CA . TRP F 3 335 ? -361.387 -17.721 -165.251 1.00 28.54 335 TRP F CA 1
ATOM 15377 C C . TRP F 3 335 ? -361.966 -18.960 -165.956 1.00 30.88 335 TRP F C 1
ATOM 15378 O O . TRP F 3 335 ? -362.543 -18.870 -167.043 1.00 24.76 335 TRP F O 1
ATOM 15389 N N . MET F 3 336 ? -361.794 -20.119 -165.330 1.00 28.83 336 MET F N 1
ATOM 15390 C CA . MET F 3 336 ? -362.267 -21.375 -165.903 1.00 35.61 336 MET F CA 1
ATOM 15391 C C . MET F 3 336 ? -363.793 -21.525 -165.939 1.00 38.99 336 MET F C 1
ATOM 15392 O O . MET F 3 336 ? -364.501 -21.016 -165.071 1.00 38.22 336 MET F O 1
ATOM 15397 N N . ASN F 3 337 ? -364.274 -22.229 -166.966 1.00 36.06 337 ASN F N 1
ATOM 15398 C CA . ASN F 3 337 ? -365.697 -22.531 -167.167 1.00 34.93 337 ASN F CA 1
ATOM 15399 C C . ASN F 3 337 ? -365.695 -24.060 -167.098 1.00 38.51 337 ASN F C 1
ATOM 15400 O O . ASN F 3 337 ? -365.466 -24.635 -166.028 1.00 34.25 337 ASN F O 1
ATOM 15405 N N . ARG F 3 338 ? -365.975 -24.724 -168.220 1.00 35.86 338 ARG F N 1
ATOM 15406 C CA . ARG F 3 338 ? -365.856 -26.181 -168.247 1.00 45.33 338 ARG F CA 1
ATOM 15407 C C . ARG F 3 338 ? -364.496 -26.128 -168.905 1.00 51.23 338 ARG F C 1
ATOM 15408 O O . ARG F 3 338 ? -364.231 -26.657 -169.997 1.00 37.75 338 ARG F O 1
ATOM 15416 N N . CYS F 3 339 ? -363.677 -25.359 -168.202 1.00 54.29 339 CYS F N 1
ATOM 15417 C CA . CYS F 3 339 ? -362.312 -25.055 -168.515 1.00 43.31 339 CYS F CA 1
ATOM 15418 C C . CYS F 3 339 ? -362.123 -23.892 -169.480 1.00 40.93 339 CYS F C 1
ATOM 15419 O O . CYS F 3 339 ? -362.425 -22.768 -169.091 1.00 33.25 339 CYS F O 1
ATOM 15422 N N . HIS F 3 340 ? -361.702 -24.088 -170.725 1.00 37.19 340 HIS F N 1
ATOM 15423 C CA . HIS F 3 340 ? -361.446 -22.866 -171.483 1.00 30.10 340 HIS F CA 1
ATOM 15424 C C . HIS F 3 340 ? -361.241 -22.845 -172.988 1.00 33.33 340 HIS F C 1
ATOM 15425 O O . HIS F 3 340 ? -361.056 -23.875 -173.632 1.00 30.86 340 HIS F O 1
ATOM 15432 N N . ALA F 3 341 ? -361.216 -21.616 -173.511 1.00 30.93 341 ALA F N 1
ATOM 15433 C CA . ALA F 3 341 ? -360.996 -21.343 -174.923 1.00 28.45 341 ALA F CA 1
ATOM 15434 C C . ALA F 3 341 ? -359.833 -20.365 -175.051 1.00 28.60 341 ALA F C 1
ATOM 15435 O O . ALA F 3 341 ? -359.171 -20.301 -176.080 1.00 33.79 341 ALA F O 1
ATOM 15437 N N . GLY F 3 342 ? -359.607 -19.589 -173.999 1.00 38.36 342 GLY F N 1
ATOM 15438 C CA . GLY F 3 342 ? -358.503 -18.634 -173.969 1.00 36.35 342 GLY F CA 1
ATOM 15439 C C . GLY F 3 342 ? -357.767 -18.982 -172.695 1.00 37.04 342 GLY F C 1
ATOM 15440 O O . GLY F 3 342 ? -358.396 -19.162 -171.656 1.00 49.41 342 GLY F O 1
ATOM 15441 N N . HIS F 3 343 ? -356.448 -19.070 -172.737 1.00 36.38 343 HIS F N 1
ATOM 15442 C CA . HIS F 3 343 ? -355.720 -19.485 -171.543 1.00 35.37 343 HIS F CA 1
ATOM 15443 C C . HIS F 3 343 ? -354.331 -18.882 -171.540 1.00 32.09 343 HIS F C 1
ATOM 15444 O O . HIS F 3 343 ? -353.362 -19.578 -171.827 1.00 46.06 343 HIS F O 1
ATOM 15451 N N . LEU F 3 344 ? -354.218 -17.605 -171.200 1.00 26.45 344 LEU F N 1
ATOM 15452 C CA . LEU F 3 344 ? -352.909 -16.960 -171.231 1.00 27.81 344 LEU F CA 1
ATOM 15453 C C . LEU F 3 344 ? -351.955 -17.293 -170.089 1.00 30.78 344 LEU F C 1
ATOM 15454 O O . LEU F 3 344 ? -350.778 -16.953 -170.144 1.00 40.03 344 LEU F O 1
ATOM 15459 N N . ASN F 3 345 ? -352.444 -17.988 -169.071 1.00 30.96 345 ASN F N 1
ATOM 15460 C CA . ASN F 3 345 ? -351.601 -18.343 -167.942 1.00 25.32 345 ASN F CA 1
ATOM 15461 C C . ASN F 3 345 ? -351.156 -19.811 -167.904 1.00 36.84 345 ASN F C 1
ATOM 15462 O O . ASN F 3 345 ? -350.751 -20.311 -166.853 1.00 45.03 345 ASN F O 1
ATOM 15467 N N . GLY F 3 346 ? -351.197 -20.501 -169.040 1.00 36.63 346 GLY F N 1
ATOM 15468 C CA . GLY F 3 346 ? -350.806 -21.903 -169.044 1.00 36.18 346 GLY F CA 1
ATOM 15469 C C . GLY F 3 346 ? -349.340 -22.213 -169.301 1.00 33.65 346 GLY F C 1
ATOM 15470 O O . GLY F 3 346 ? -348.592 -21.333 -169.667 1.00 47.26 346 GLY F O 1
ATOM 15471 N N . PRO F 3 347 ? -348.896 -23.465 -169.112 1.00 45.96 347 PRO F N 1
ATOM 15472 C CA . PRO F 3 347 ? -347.492 -23.798 -169.357 1.00 38.94 347 PRO F CA 1
ATOM 15473 C C . PRO F 3 347 ? -346.927 -23.259 -170.656 1.00 40.09 347 PRO F C 1
ATOM 15474 O O . PRO F 3 347 ? -347.585 -23.250 -171.699 1.00 34.57 347 PRO F O 1
ATOM 15478 N N . TYR F 3 348 ? -345.689 -22.798 -170.565 1.00 32.39 348 TYR F N 1
ATOM 15479 C CA . TYR F 3 348 ? -345.009 -22.238 -171.698 1.00 29.49 348 TYR F CA 1
ATOM 15480 C C . TYR F 3 348 ? -344.354 -23.385 -172.418 1.00 31.73 348 TYR F C 1
ATOM 15481 O O . TYR F 3 348 ? -343.597 -24.136 -171.823 1.00 40.31 348 TYR F O 1
ATOM 15490 N N . TYR F 3 349 ? -344.659 -23.525 -173.700 1.00 33.54 349 TYR F N 1
ATOM 15491 C CA . TYR F 3 349 ? -344.088 -24.584 -174.509 1.00 14.12 349 TYR F CA 1
ATOM 15492 C C . TYR F 3 349 ? -343.219 -23.965 -175.596 1.00 21.48 349 TYR F C 1
ATOM 15493 O O . TYR F 3 349 ? -343.724 -23.310 -176.510 1.00 26.05 349 TYR F O 1
ATOM 15502 N N . ILE F 3 350 ? -341.912 -24.168 -175.522 1.00 18.52 350 ILE F N 1
ATOM 15503 C CA . ILE F 3 350 ? -341.061 -23.597 -176.553 1.00 26.91 350 ILE F CA 1
ATOM 15504 C C . ILE F 3 350 ? -341.339 -24.226 -177.905 1.00 20.65 350 ILE F C 1
ATOM 15505 O O . ILE F 3 350 ? -341.398 -25.444 -178.029 1.00 33.37 350 ILE F O 1
ATOM 15510 N N . GLY F 3 351 ? -341.527 -23.376 -178.911 1.00 25.92 351 GLY F N 1
ATOM 15511 C CA . GLY F 3 351 ? -341.800 -23.837 -180.258 1.00 17.98 351 GLY F CA 1
ATOM 15512 C C . GLY F 3 351 ? -343.278 -23.748 -180.570 1.00 24.78 351 GLY F C 1
ATOM 15513 O O . GLY F 3 351 ? -343.683 -23.810 -181.732 1.00 29.30 351 GLY F O 1
ATOM 15514 N N . GLY F 3 352 ? -344.091 -23.614 -179.529 1.00 20.91 352 GLY F N 1
ATOM 15515 C CA . GLY F 3 352 ? -345.521 -23.508 -179.743 1.00 33.39 352 GLY F CA 1
ATOM 15516 C C . GLY F 3 352 ? -346.235 -24.840 -179.831 1.00 34.96 352 GLY F C 1
ATOM 15517 O O . GLY F 3 352 ? -347.091 -25.149 -179.002 1.00 38.21 352 GLY F O 1
ATOM 15518 N N . VAL F 3 353 ? -345.885 -25.632 -180.838 1.00 29.26 353 VAL F N 1
ATOM 15519 C CA . VAL F 3 353 ? -346.505 -26.933 -181.029 1.00 31.63 353 VAL F CA 1
ATOM 15520 C C . VAL F 3 353 ? -346.194 -27.885 -179.876 1.00 33.58 353 VAL F C 1
ATOM 15521 O O . VAL F 3 353 ? -345.033 -28.141 -179.557 1.00 35.85 353 VAL F O 1
ATOM 15525 N N . TYR F 3 354 ? -347.231 -28.403 -179.240 1.00 29.35 354 TYR F N 1
ATOM 15526 C CA . TYR F 3 354 ? -347.016 -29.328 -178.143 1.00 36.19 354 TYR F CA 1
ATOM 15527 C C . TYR F 3 354 ? -348.077 -30.421 -178.205 1.00 42.02 354 TYR F C 1
ATOM 15528 O O . TYR F 3 354 ? -349.050 -30.317 -178.949 1.00 43.25 354 TYR F O 1
ATOM 15537 N N . SER F 3 355 ? -347.897 -31.477 -177.429 1.00 52.02 355 SER F N 1
ATOM 15538 C CA . SER F 3 355 ? -348.844 -32.578 -177.493 1.00 58.94 355 SER F CA 1
ATOM 15539 C C . SER F 3 355 ? -349.345 -33.047 -176.135 1.00 60.63 355 SER F C 1
ATOM 15540 O O . SER F 3 355 ? -348.690 -32.849 -175.114 1.00 57.22 355 SER F O 1
ATOM 15543 N N . ARG F 3 356 ? -350.521 -33.666 -176.140 1.00 63.46 356 ARG F N 1
ATOM 15544 C CA . ARG F 3 356 ? -351.141 -34.175 -174.923 1.00 63.98 356 ARG F CA 1
ATOM 15545 C C . ARG F 3 356 ? -350.133 -34.900 -174.036 1.00 65.79 356 ARG F C 1
ATOM 15546 O O . ARG F 3 356 ? -349.165 -35.492 -174.520 1.00 69.49 356 ARG F O 1
ATOM 15554 N N . ASP F 3 357 ? -350.366 -34.860 -172.733 1.00 65.36 357 ASP F N 1
ATOM 15555 C CA . ASP F 3 357 ? -349.480 -35.530 -171.795 1.00 67.79 357 ASP F CA 1
ATOM 15556 C C . ASP F 3 357 ? -349.997 -36.960 -171.605 1.00 75.40 357 ASP F C 1
ATOM 15557 O O . ASP F 3 357 ? -351.202 -37.210 -171.701 1.00 77.85 357 ASP F O 1
ATOM 15562 N N . THR F 3 358 ? -349.090 -37.900 -171.348 1.00 80.43 358 THR F N 1
ATOM 15563 C CA . THR F 3 358 ? -349.472 -39.300 -171.168 1.00 79.23 358 THR F CA 1
ATOM 15564 C C . THR F 3 358 ? -350.323 -39.508 -169.924 1.00 75.60 358 THR F C 1
ATOM 15565 O O . THR F 3 358 ? -351.039 -40.507 -169.815 1.00 72.42 358 THR F O 1
ATOM 15569 N N . GLY F 3 359 ? -350.244 -38.559 -168.994 1.00 73.30 359 GLY F N 1
ATOM 15570 C CA . GLY F 3 359 ? -351.016 -38.644 -167.767 1.00 73.87 359 GLY F CA 1
ATOM 15571 C C . GLY F 3 359 ? -352.495 -38.895 -168.008 1.00 78.99 359 GLY F C 1
ATOM 15572 O O . GLY F 3 359 ? -352.993 -38.775 -169.133 1.00 78.73 359 GLY F O 1
ATOM 15573 N N . THR F 3 360 ? -353.207 -39.242 -166.943 1.00 80.83 360 THR F N 1
ATOM 15574 C CA . THR F 3 360 ? -354.634 -39.522 -167.044 1.00 84.96 360 THR F CA 1
ATOM 15575 C C . THR F 3 360 ? -355.467 -38.249 -167.227 1.00 85.75 360 THR F C 1
ATOM 15576 O O . THR F 3 360 ? -356.374 -38.203 -168.066 1.00 82.85 360 THR F O 1
ATOM 15580 N N . ASN F 3 361 ? -355.147 -37.218 -166.447 1.00 79.52 361 ASN F N 1
ATOM 15581 C CA . ASN F 3 361 ? -355.862 -35.946 -166.508 1.00 72.56 361 ASN F CA 1
ATOM 15582 C C . ASN F 3 361 ? -355.051 -34.895 -167.252 1.00 67.52 361 ASN F C 1
ATOM 15583 O O . ASN F 3 361 ? -354.702 -33.857 -166.683 1.00 62.46 361 ASN F O 1
ATOM 15588 N N . SER F 3 362 ? -354.763 -35.160 -168.524 1.00 60.21 362 SER F N 1
ATOM 15589 C CA . SER F 3 362 ? -353.983 -34.235 -169.331 1.00 57.55 362 SER F CA 1
ATOM 15590 C C . SER F 3 362 ? -354.746 -33.713 -170.535 1.00 55.78 362 SER F C 1
ATOM 15591 O O . SER F 3 362 ? -355.200 -34.483 -171.383 1.00 61.16 362 SER F O 1
ATOM 15594 N N . TYR F 3 363 ? -354.873 -32.393 -170.608 1.00 47.26 363 TYR F N 1
ATOM 15595 C CA . TYR F 3 363 ? -355.584 -31.752 -171.698 1.00 42.50 363 TYR F CA 1
ATOM 15596 C C . TYR F 3 363 ? -354.729 -30.633 -172.265 1.00 40.83 363 TYR F C 1
ATOM 15597 O O . TYR F 3 363 ? -353.521 -30.610 -172.032 1.00 42.81 363 TYR F O 1
ATOM 15606 N N . ASP F 3 364 ? -355.342 -29.725 -173.027 1.00 26.88 364 ASP F N 1
ATOM 15607 C CA . ASP F 3 364 ? -354.609 -28.598 -173.599 1.00 34.02 364 ASP F CA 1
ATOM 15608 C C . ASP F 3 364 ? -354.412 -27.554 -172.496 1.00 42.14 364 ASP F C 1
ATOM 15609 O O . ASP F 3 364 ? -355.340 -26.825 -172.130 1.00 42.54 364 ASP F O 1
ATOM 15614 N N . ASN F 3 365 ? -353.200 -27.496 -171.958 1.00 39.18 365 ASN F N 1
ATOM 15615 C CA . ASN F 3 365 ? -352.902 -26.565 -170.878 1.00 34.48 365 ASN F CA 1
ATOM 15616 C C . ASN F 3 365 ? -351.909 -25.486 -171.268 1.00 34.19 365 ASN F C 1
ATOM 15617 O O . ASN F 3 365 ? -351.428 -24.758 -170.407 1.00 32.70 365 ASN F O 1
ATOM 15622 N N . GLY F 3 366 ? -351.582 -25.398 -172.550 1.00 22.59 366 GLY F N 1
ATOM 15623 C CA . GLY F 3 366 ? -350.646 -24.383 -172.984 1.00 29.61 366 GLY F CA 1
ATOM 15624 C C . GLY F 3 366 ? -351.248 -22.984 -172.970 1.00 33.75 366 GLY F C 1
ATOM 15625 O O . GLY F 3 366 ? -352.377 -22.779 -172.495 1.00 28.61 366 GLY F O 1
ATOM 15626 N N . ILE F 3 367 ? -350.482 -22.021 -173.482 1.00 24.32 367 ILE F N 1
ATOM 15627 C CA . ILE F 3 367 ? -350.920 -20.634 -173.561 1.00 21.96 367 ILE F CA 1
ATOM 15628 C C . ILE F 3 367 ? -351.685 -20.551 -174.878 1.00 30.70 367 ILE F C 1
ATOM 15629 O O . ILE F 3 367 ? -351.104 -20.319 -175.952 1.00 35.52 367 ILE F O 1
ATOM 15634 N N . ILE F 3 368 ? -352.997 -20.737 -174.795 1.00 32.30 368 ILE F N 1
ATOM 15635 C CA . ILE F 3 368 ? -353.816 -20.761 -175.999 1.00 32.71 368 ILE F CA 1
ATOM 15636 C C . ILE F 3 368 ? -354.908 -19.715 -176.134 1.00 29.81 368 ILE F C 1
ATOM 15637 O O . ILE F 3 368 ? -355.399 -19.148 -175.159 1.00 36.48 368 ILE F O 1
ATOM 15642 N N . TRP F 3 369 ? -355.292 -19.495 -177.380 1.00 30.72 369 TRP F N 1
ATOM 15643 C CA . TRP F 3 369 ? -356.328 -18.550 -177.740 1.00 28.15 369 TRP F CA 1
ATOM 15644 C C . TRP F 3 369 ? -356.923 -19.209 -178.973 1.00 25.75 369 TRP F C 1
ATOM 15645 O O . TRP F 3 369 ? -356.523 -18.930 -180.105 1.00 23.94 369 TRP F O 1
ATOM 15656 N N . ALA F 3 370 ? -357.868 -20.111 -178.717 1.00 28.22 370 ALA F N 1
ATOM 15657 C CA . ALA F 3 370 ? -358.538 -20.927 -179.735 1.00 37.75 370 ALA F CA 1
ATOM 15658 C C . ALA F 3 370 ? -359.005 -20.306 -181.049 1.00 36.77 370 ALA F C 1
ATOM 15659 O O . ALA F 3 370 ? -359.040 -20.996 -182.064 1.00 41.77 370 ALA F O 1
ATOM 15661 N N . THR F 3 371 ? -359.374 -19.030 -181.047 1.00 27.46 371 THR F N 1
ATOM 15662 C CA . THR F 3 371 ? -359.842 -18.399 -182.275 1.00 22.10 371 THR F CA 1
ATOM 15663 C C . THR F 3 371 ? -358.714 -17.942 -183.166 1.00 24.81 371 THR F C 1
ATOM 15664 O O . THR F 3 371 ? -358.966 -17.295 -184.184 1.00 34.43 371 THR F O 1
ATOM 15668 N N . TRP F 3 372 ? -357.477 -18.267 -182.793 1.00 23.64 372 TRP F N 1
ATOM 15669 C CA . TRP F 3 372 ? -356.314 -17.845 -183.574 1.00 29.42 372 TRP F CA 1
ATOM 15670 C C . TRP F 3 372 ? -355.325 -18.970 -183.899 1.00 32.13 372 TRP F C 1
ATOM 15671 O O . TRP F 3 372 ? -354.688 -18.962 -184.944 1.00 32.79 372 TRP F O 1
ATOM 15682 N N . ARG F 3 373 ? -355.185 -19.925 -182.990 1.00 20.45 373 ARG F N 1
ATOM 15683 C CA . ARG F 3 373 ? -354.287 -21.056 -183.179 1.00 22.17 373 ARG F CA 1
ATOM 15684 C C . ARG F 3 373 ? -354.987 -22.157 -182.420 1.00 28.59 373 ARG F C 1
ATOM 15685 O O . ARG F 3 373 ? -355.735 -21.859 -181.493 1.00 39.50 373 ARG F O 1
ATOM 15693 N N . ASP F 3 374 ? -354.776 -23.423 -182.766 1.00 24.59 374 ASP F N 1
ATOM 15694 C CA . ASP F 3 374 ? -355.538 -24.415 -182.031 1.00 36.30 374 ASP F CA 1
ATOM 15695 C C . ASP F 3 374 ? -354.971 -24.805 -180.683 1.00 35.09 374 ASP F C 1
ATOM 15696 O O . ASP F 3 374 ? -353.797 -24.598 -180.391 1.00 38.73 374 ASP F O 1
ATOM 15701 N N . ARG F 3 375 ? -355.845 -25.368 -179.863 1.00 33.18 375 ARG F N 1
ATOM 15702 C CA . ARG F 3 375 ? -355.517 -25.765 -178.514 1.00 32.09 375 ARG F CA 1
ATOM 15703 C C . ARG F 3 375 ? -354.153 -26.422 -178.337 1.00 40.99 375 ARG F C 1
ATOM 15704 O O . ARG F 3 375 ? -353.632 -26.475 -177.223 1.00 41.12 375 ARG F O 1
ATOM 15712 N N . TRP F 3 376 ? -353.562 -26.938 -179.407 1.00 45.93 376 TRP F N 1
ATOM 15713 C CA . TRP F 3 376 ? -352.254 -27.554 -179.235 1.00 43.11 376 TRP F CA 1
ATOM 15714 C C . TRP F 3 376 ? -351.094 -26.764 -179.779 1.00 41.89 376 TRP F C 1
ATOM 15715 O O . TRP F 3 376 ? -350.049 -27.316 -180.123 1.00 43.12 376 TRP F O 1
ATOM 15726 N N . TYR F 3 377 ? -351.299 -25.453 -179.826 1.00 41.27 377 TYR F N 1
ATOM 15727 C CA . TYR F 3 377 ? -350.287 -24.513 -180.259 1.00 41.82 377 TYR F CA 1
ATOM 15728 C C . TYR F 3 377 ? -350.209 -23.425 -179.172 1.00 45.99 377 TYR F C 1
ATOM 15729 O O . TYR F 3 377 ? -351.169 -22.681 -178.967 1.00 49.14 377 TYR F O 1
ATOM 15738 N N . SER F 3 378 ? -349.069 -23.337 -178.485 1.00 41.62 378 SER F N 1
ATOM 15739 C CA . SER F 3 378 ? -348.885 -22.369 -177.402 1.00 34.75 378 SER F CA 1
ATOM 15740 C C . SER F 3 378 ? -348.133 -21.096 -177.797 1.00 35.92 378 SER F C 1
ATOM 15741 O O . SER F 3 378 ? -347.009 -21.150 -178.305 1.00 32.67 378 SER F O 1
ATOM 15744 N N . MET F 3 379 ? -348.758 -19.951 -177.538 1.00 31.12 379 MET F N 1
ATOM 15745 C CA . MET F 3 379 ? -348.189 -18.639 -177.876 1.00 24.25 379 MET F CA 1
ATOM 15746 C C . MET F 3 379 ? -346.753 -18.419 -177.395 1.00 25.71 379 MET F C 1
ATOM 15747 O O . MET F 3 379 ? -346.349 -18.959 -176.364 1.00 23.95 379 MET F O 1
ATOM 15752 N N . LYS F 3 380 ? -345.983 -17.619 -178.136 1.00 27.79 380 LYS F N 1
ATOM 15753 C CA . LYS F 3 380 ? -344.604 -17.323 -177.740 1.00 34.57 380 LYS F CA 1
ATOM 15754 C C . LYS F 3 380 ? -344.542 -16.122 -176.788 1.00 38.02 380 LYS F C 1
ATOM 15755 O O . LYS F 3 380 ? -343.742 -16.095 -175.850 1.00 40.62 380 LYS F O 1
ATOM 15761 N N . LYS F 3 381 ? -345.372 -15.120 -177.052 1.00 28.19 381 LYS F N 1
ATOM 15762 C CA . LYS F 3 381 ? -345.435 -13.935 -176.211 1.00 30.82 381 LYS F CA 1
ATOM 15763 C C . LYS F 3 381 ? -346.892 -13.631 -175.952 1.00 36.95 381 LYS F C 1
ATOM 15764 O O . LYS F 3 381 ? -347.770 -13.989 -176.738 1.00 41.06 381 LYS F O 1
ATOM 15770 N N . THR F 3 382 ? -347.144 -12.969 -174.836 1.00 36.14 382 THR F N 1
ATOM 15771 C CA . THR F 3 382 ? -348.492 -12.638 -174.435 1.00 26.56 382 THR F CA 1
ATOM 15772 C C . THR F 3 382 ? -348.425 -11.366 -173.649 1.00 30.29 382 THR F C 1
ATOM 15773 O O . THR F 3 382 ? -347.395 -11.046 -173.052 1.00 34.45 382 THR F O 1
ATOM 15777 N N . THR F 3 383 ? -349.522 -10.628 -173.658 1.00 24.18 383 THR F N 1
ATOM 15778 C CA . THR F 3 383 ? -349.585 -9.418 -172.885 1.00 16.75 383 THR F CA 1
ATOM 15779 C C . THR F 3 383 ? -351.014 -8.948 -172.743 1.00 23.07 383 THR F C 1
ATOM 15780 O O . THR F 3 383 ? -351.763 -8.903 -173.714 1.00 28.77 383 THR F O 1
ATOM 15784 N N . MET F 3 384 ? -351.409 -8.663 -171.505 1.00 27.22 384 MET F N 1
ATOM 15785 C CA . MET F 3 384 ? -352.748 -8.162 -171.213 1.00 23.76 384 MET F CA 1
ATOM 15786 C C . MET F 3 384 ? -352.601 -6.760 -170.626 1.00 26.93 384 MET F C 1
ATOM 15787 O O . MET F 3 384 ? -351.954 -6.574 -169.600 1.00 32.10 384 MET F O 1
ATOM 15792 N N . LYS F 3 385 ? -353.181 -5.765 -171.284 1.00 23.28 385 LYS F N 1
ATOM 15793 C CA . LYS F 3 385 ? -353.073 -4.410 -170.780 1.00 19.81 385 LYS F CA 1
ATOM 15794 C C . LYS F 3 385 ? -354.374 -3.658 -170.914 1.00 22.91 385 LYS F C 1
ATOM 15795 O O . LYS F 3 385 ? -355.177 -3.944 -171.800 1.00 31.38 385 LYS F O 1
ATOM 15801 N N . ILE F 3 386 ? -354.584 -2.699 -170.019 1.00 23.99 386 ILE F N 1
ATOM 15802 C CA . ILE F 3 386 ? -355.803 -1.910 -170.032 1.00 24.79 386 ILE F CA 1
ATOM 15803 C C . ILE F 3 386 ? -355.542 -0.421 -170.140 1.00 26.98 386 ILE F C 1
ATOM 15804 O O . ILE F 3 386 ? -354.444 0.069 -169.843 1.00 26.62 386 ILE F O 1
ATOM 15809 N N . ILE F 3 387 ? -356.571 0.290 -170.577 1.00 28.10 387 ILE F N 1
ATOM 15810 C CA . ILE F 3 387 ? -356.495 1.729 -170.771 1.00 27.56 387 ILE F CA 1
ATOM 15811 C C . ILE F 3 387 ? -357.916 2.274 -170.727 1.00 35.55 387 ILE F C 1
ATOM 15812 O O . ILE F 3 387 ? -358.854 1.622 -171.199 1.00 30.55 387 ILE F O 1
ATOM 15817 N N . PRO F 3 388 ? -358.102 3.474 -170.152 1.00 41.75 388 PRO F N 1
ATOM 15818 C CA . PRO F 3 388 ? -359.459 4.033 -170.097 1.00 29.36 388 PRO F CA 1
ATOM 15819 C C . PRO F 3 388 ? -360.068 4.009 -171.501 1.00 39.45 388 PRO F C 1
ATOM 15820 O O . PRO F 3 388 ? -359.441 4.438 -172.475 1.00 29.35 388 PRO F O 1
ATOM 15824 N N . PHE F 3 389 ? -361.288 3.491 -171.589 1.00 46.90 389 PHE F N 1
ATOM 15825 C CA . PHE F 3 389 ? -361.989 3.338 -172.857 1.00 51.15 389 PHE F CA 1
ATOM 15826 C C . PHE F 3 389 ? -362.067 4.597 -173.725 1.00 54.93 389 PHE F C 1
ATOM 15827 O O . PHE F 3 389 ? -361.911 4.523 -174.946 1.00 52.18 389 PHE F O 1
ATOM 15835 N N . ASN F 3 390 ? -362.290 5.751 -173.107 1.00 59.52 390 ASN F N 1
ATOM 15836 C CA . ASN F 3 390 ? -362.386 6.999 -173.863 1.00 58.20 390 ASN F CA 1
ATOM 15837 C C . ASN F 3 390 ? -361.170 7.229 -174.749 1.00 60.53 390 ASN F C 1
ATOM 15838 O O . ASN F 3 390 ? -361.188 8.082 -175.632 1.00 65.25 390 ASN F O 1
ATOM 15843 N N . ARG F 3 391 ? -360.118 6.456 -174.514 1.00 65.76 391 ARG F N 1
ATOM 15844 C CA . ARG F 3 391 ? -358.881 6.580 -175.272 1.00 67.71 391 ARG F CA 1
ATOM 15845 C C . ARG F 3 391 ? -358.904 5.927 -176.654 1.00 74.46 391 ARG F C 1
ATOM 15846 O O . ARG F 3 391 ? -358.043 6.205 -177.496 1.00 74.07 391 ARG F O 1
ATOM 15854 N N . LEU F 3 392 ? -359.880 5.061 -176.897 1.00 80.12 392 LEU F N 1
ATOM 15855 C CA . LEU F 3 392 ? -359.961 4.401 -178.190 1.00 84.37 392 LEU F CA 1
ATOM 15856 C C . LEU F 3 392 ? -360.801 5.203 -179.180 1.00 93.00 392 LEU F C 1
ATOM 15857 O O . LEU F 3 392 ? -360.836 4.890 -180.374 1.00 97.18 392 LEU F O 1
ATOM 15862 N N . SER F 3 393 ? -361.464 6.242 -178.676 1.00 101.40 393 SER F N 1
ATOM 15863 C CA . SER F 3 393 ? -362.309 7.114 -179.494 1.00 108.74 393 SER F CA 1
ATOM 15864 C C . SER F 3 393 ? -363.642 6.454 -179.854 1.00 112.32 393 SER F C 1
ATOM 15865 O O . SER F 3 393 ? -364.696 6.987 -179.440 1.00 112.15 393 SER F O 1
ATOM 15868 N N . GLY G 4 1 ? 17.717 -7.509 32.440 1.00 35.75 1 GLY G N 1
ATOM 15869 C CA . GLY G 4 1 ? 18.806 -7.680 33.452 1.00 31.22 1 GLY G CA 1
ATOM 15870 C C . GLY G 4 1 ? 19.623 -8.922 33.171 1.00 28.69 1 GLY G C 1
ATOM 15871 O O . GLY G 4 1 ? 19.690 -9.369 32.023 1.00 28.49 1 GLY G O 1
ATOM 15872 N N . PRO G 4 2 ? 20.278 -9.496 34.190 1.00 37.28 2 PRO G N 1
ATOM 15873 C CA . PRO G 4 2 ? 21.089 -10.706 33.990 1.00 31.04 2 PRO G CA 1
ATOM 15874 C C . PRO G 4 2 ? 20.216 -11.938 34.103 1.00 28.39 2 PRO G C 1
ATOM 15875 O O . PRO G 4 2 ? 19.015 -11.841 34.311 1.00 39.60 2 PRO G O 1
ATOM 15879 N N . ARG G 4 3 ? 20.827 -13.098 33.952 1.00 40.84 3 ARG G N 1
ATOM 15880 C CA . ARG G 4 3 ? 20.113 -14.354 34.104 1.00 39.55 3 ARG G CA 1
ATOM 15881 C C . ARG G 4 3 ? 20.929 -15.152 35.117 1.00 46.29 3 ARG G C 1
ATOM 15882 O O . ARG G 4 3 ? 22.155 -15.031 35.167 1.00 48.58 3 ARG G O 1
ATOM 15890 N N . PRO G 4 4 ? 20.264 -15.951 35.962 1.00 53.96 4 PRO G N 1
ATOM 15891 C CA . PRO G 4 4 ? 21.061 -16.715 36.921 1.00 56.72 4 PRO G CA 1
ATOM 15892 C C . PRO G 4 4 ? 21.992 -17.680 36.192 1.00 56.37 4 PRO G C 1
ATOM 15893 O O . PRO G 4 4 ? 21.644 -18.102 35.065 1.00 53.78 4 PRO G O 1
ATOM 15898 N N . GLY H 4 1 ? -359.204 -26.448 -172.834 1.00 34.07 1 GLY H N 1
ATOM 15899 C CA . GLY H 4 1 ? -360.268 -26.645 -173.857 1.00 29.24 1 GLY H CA 1
ATOM 15900 C C . GLY H 4 1 ? -361.554 -27.107 -173.205 1.00 32.67 1 GLY H C 1
ATOM 15901 O O . GLY H 4 1 ? -361.892 -26.658 -172.103 1.00 31.97 1 GLY H O 1
ATOM 15902 N N . PRO H 4 2 ? -362.308 -27.996 -173.866 1.00 39.30 2 PRO H N 1
ATOM 15903 C CA . PRO H 4 2 ? -363.567 -28.498 -173.308 1.00 35.22 2 PRO H CA 1
ATOM 15904 C C . PRO H 4 2 ? -363.226 -29.653 -172.414 1.00 34.91 2 PRO H C 1
ATOM 15905 O O . PRO H 4 2 ? -362.057 -29.911 -172.153 1.00 47.42 2 PRO H O 1
ATOM 15909 N N . ARG H 4 3 ? -364.242 -30.354 -171.947 1.00 40.83 3 ARG H N 1
ATOM 15910 C CA . ARG H 4 3 ? -364.013 -31.523 -171.124 1.00 42.08 3 ARG H CA 1
ATOM 15911 C C . ARG H 4 3 ? -364.901 -32.678 -171.585 1.00 51.57 3 ARG H C 1
ATOM 15912 O O . ARG H 4 3 ? -366.009 -32.471 -172.094 1.00 47.28 3 ARG H O 1
ATOM 15920 N N . PRO H 4 4 ? -364.411 -33.917 -171.435 1.00 57.88 4 PRO H N 1
ATOM 15921 C CA . PRO H 4 4 ? -365.179 -35.094 -171.841 1.00 51.35 4 PRO H CA 1
ATOM 15922 C C . PRO H 4 4 ? -366.599 -34.982 -171.318 1.00 54.02 4 PRO H C 1
ATOM 15923 O O . PRO H 4 4 ? -366.743 -34.797 -170.091 1.00 54.56 4 PRO H O 1
ATOM 15928 N N . GLY I 5 1 ? -31.630 -5.197 -13.707 1.00 29.25 1 GLY I N 1
ATOM 15929 C CA . GLY I 5 1 ? -32.613 -5.726 -14.694 1.00 30.73 1 GLY I CA 1
ATOM 15930 C C . GLY I 5 1 ? -32.129 -5.683 -16.132 1.00 37.02 1 GLY I C 1
ATOM 15931 O O . GLY I 5 1 ? -31.011 -5.234 -16.435 1.00 40.51 1 GLY I O 1
ATOM 15932 N N . HIS I 5 2 ? -32.979 -6.167 -17.027 1.00 41.56 2 HIS I N 1
ATOM 15933 C CA . HIS I 5 2 ? -32.672 -6.177 -18.454 1.00 45.70 2 HIS I CA 1
ATOM 15934 C C . HIS I 5 2 ? -33.522 -5.107 -19.121 1.00 46.03 2 HIS I C 1
ATOM 15935 O O . HIS I 5 2 ? -34.487 -4.594 -18.540 1.00 34.32 2 HIS I O 1
ATOM 15942 N N . ARG I 5 3 ? -33.165 -4.782 -20.352 1.00 46.21 3 ARG I N 1
ATOM 15943 C CA . ARG I 5 3 ? -33.948 -3.832 -21.116 1.00 50.82 3 ARG I CA 1
ATOM 15944 C C . ARG I 5 3 ? -34.470 -4.621 -22.304 1.00 46.19 3 ARG I C 1
ATOM 15945 O O . ARG I 5 3 ? -33.741 -4.864 -23.272 1.00 43.94 3 ARG I O 1
ATOM 15953 N N . PRO I 5 4 ? -35.744 -5.045 -22.228 1.00 47.93 4 PRO I N 1
ATOM 15954 C CA . PRO I 5 4 ? -36.467 -5.823 -23.243 1.00 55.48 4 PRO I CA 1
ATOM 15955 C C . PRO I 5 4 ? -36.241 -5.308 -24.660 1.00 59.44 4 PRO I C 1
ATOM 15956 O O . PRO I 5 4 ? -36.139 -4.074 -24.824 1.00 62.15 4 PRO I O 1
ATOM 15961 N N . GLY J 5 1 ? -313.816 -5.609 -125.966 1.00 67.82 1 GLY J N 1
ATOM 15962 C CA . GLY J 5 1 ? -313.343 -4.274 -126.408 1.00 77.73 1 GLY J CA 1
ATOM 15963 C C . GLY J 5 1 ? -313.723 -3.200 -125.410 1.00 80.50 1 GLY J C 1
ATOM 15964 O O . GLY J 5 1 ? -314.500 -2.293 -125.729 1.00 76.09 1 GLY J O 1
ATOM 15965 N N . HIS J 5 2 ? -313.180 -3.304 -124.199 1.00 83.63 2 HIS J N 1
ATOM 15966 C CA . HIS J 5 2 ? -313.469 -2.332 -123.145 1.00 83.30 2 HIS J CA 1
ATOM 15967 C C . HIS J 5 2 ? -312.376 -1.282 -123.030 1.00 76.89 2 HIS J C 1
ATOM 15968 O O . HIS J 5 2 ? -311.346 -1.367 -123.697 1.00 72.88 2 HIS J O 1
ATOM 15975 N N . ARG J 5 3 ? -312.608 -0.288 -122.180 1.00 79.18 3 ARG J N 1
ATOM 15976 C CA . ARG J 5 3 ? -311.639 0.783 -121.980 1.00 87.49 3 ARG J CA 1
ATOM 15977 C C . ARG J 5 3 ? -311.476 1.153 -120.504 1.00 91.31 3 ARG J C 1
ATOM 15978 O O . ARG J 5 3 ? -312.232 1.975 -119.973 1.00 89.15 3 ARG J O 1
ATOM 15986 N N . PRO J 5 4 ? -310.500 0.536 -119.815 1.00 94.17 4 PRO J N 1
ATOM 15987 C CA . PRO J 5 4 ? -310.297 0.863 -118.400 1.00 94.20 4 PRO J CA 1
ATOM 15988 C C . PRO J 5 4 ? -309.677 2.255 -118.275 1.00 94.15 4 PRO J C 1
ATOM 15989 O O . PRO J 5 4 ? -309.220 2.784 -119.314 1.00 90.60 4 PRO J O 1
#

Secondary structure (DSSP, 8-state):
--SSTT-PPBP-TTSTTTEE--STTHHHHHHHHHHHHHHHHHHHHHHHHHHHHTTTHHHHHHHHHHHHHHHHHHHHHHHHHHHHHHHHHHHHHHHHHHHHHHHHHHHHHHHHHHHHHHHHHHHHHHHHHHHHHHTTTTTBSS-------TTTTHHHHHHHHHHTT-----S------S--S-----STTTT-/-----S-EE-SSTTT-EEEE-TTHHHHHHHHHHHHHHHHHHHHHHHHHHHHHHHHHHHHHHHHHHHHHHHHHHHHHHHHHHHHHHHHHHHHHHHHHHHIIIIIHHHHHHHHHHHHHHHHHHHHHHHHHHHHHHHHTTSB-EE--PEES--BSSHHHHHHTT--S-EEEEE-SSTTS--EEEEEE-SGGGS-EEEEEEESS--S-----HHHHHH-EE--EE-SSSSS--EE-SEE--HHHHHHHHTTS-EEEEEEEE-SSS-EEEEEEEEEEE--GGGTT-EEEEEEEESS--HHHH--TTS-THHHHTT--TTPPPBBTTB--SS---S-TT--HHHHTTS-B--SSB-SEETTSB--TTSB--GGGSTTSS--BSEEHHHH-SSB--SEEEEEEEE----/-TTTSSS--GGG--EEE-TTHHHHHHHHHHHHHHHHHHHHHHHHHHHHHHHHHHHHHHHHHHHHS-SSTT--SS-HHHHHHHHHHHHHHHHHTHHHHHHHHHHHHHHHHHHHHHHHHHHHHHHHHHHHHTTS-SPPEES--EEEEEESSHHHHHTTT--S-EEEEE--TT-SS-EEEEEEE-TTS-EEEEEEEESSS-S-----HHHHHH-EEEE-TTS---EE--HHHHHHHHTSSS--EEEEEEEE-TTS-EEEEEEES-EE--TTTTT-EE-SEEEE-TT--GGG----SS-TTGGGGS--TTPPPBBTTB--SSSSS-HHHHHTS-B--BSB-SEETTS---TTSB----SSTT----SSEETTTS-TTB--SEEEEEEEEGGGG-/--SSTT-PPBP-TTSTTTEE--STTGGGTSTTTSTTTTTTTTTTTTTTHHHHSTTHHHHHHHHHHHHHHHHHHHHHHHHHHHHHHHHHHHHHHHHHHHHHHHHHHHHHHHHHHHHHHHHHHHHHHHHHHHHHHHTTTTTBSS-------SSHHHHHHHHHHHHHHS---SS---------S-----S-SSSS--/-----S-EE-SSTTT-EEEE-HHHHHHTTTTTTTTTTGGGTTTTSTTTTTTTHHHHHHHHHHHHHHHHHHHHHHHHHHHHHHHHHHHHHHHTTTHHHHHHHHSHHHHHHHHHHHHHHHHHHHHHHHHHHHHHHHHTTSB-EE--PEES--BSSHHHHHHTT--S-EEEEE-SSTTS--EEEEEE-STTSS-EEEEEEESS--S-----HHHHHH-EE--EE-SSSSS--EE-SEE--HHHHHHHHTTS-EEEEEEEE-SSS-EEEEEEEEEEE--GGGTT-EEEEEEEESS--HHHH--TTS-THHHHTT--TTPPPBBTTB--SS---S-TT--HHHHHTS-B--SSS-SEETTSB--SSSB--TTTSTTSS--BSEEHHHH-SSB--SEEEEEEEE---/--TT-EEETTTEEEEE-TTTTTTTTSSSTTGGGTTTTSHHHHHHHHHHHHHHHTTSSTTHHHHS-SS-------HHHHHHHHHHHHHHHHHHTTHHHHHHHHHHHHHHHHHHHHHHHHHHHHHHHHHHHTS-SPPEES--EEEEEESSHHHHHTTT--S-EEEEE--TT-SS-EEEEEEE-TTS-EEEEEEEESSS-S-----HHHHHH-EEEE-TTS---EE--HHHHHHHHTSSS--EEEEEEEE-TTS-EEEEEEES-EE--TTTTS-EE-SEEEE-TT--GGG----SS-TTGGGGS--TTPPPBBTTB--SSSSS-HHHHTTS-B--BSB-SEETTSPP-TTSB----SSTT----SSEETTTS-TTB--SEEEEEEEEGGGG-/----/----/-B--/----

Nearest PDB structures (foldseek):
  1ei3-assembly1_B  TM=9.138E-01  e=8.961E-66  Gallus gallus
  1re3-assembly2_E  TM=9.834E-01  e=1.726E-54  Homo sapiens
  3e1i-assembly2_E  TM=9.881E-01  e=6.673E-54  Homo sapiens
  2hpc-assembly4_K  TM=9.828E-01  e=3.264E-53  Homo sapiens
  1lwu-assembly1_B  TM=9.651E-01  e=1.177E-45  Petromyzon marinus

InterPro domains:
  IPR002181 Fibrinogen, alpha/beta/gamma chain, C-terminal globular domain [PF00147] (504-737)
  IPR002181 Fibrinogen, alpha/beta/gamma chain, C-terminal globular domain [PS51406] (498-739)
  IPR002181 Fibrinogen, alpha/beta/gamma chain, C-terminal globular domain [SM00186] (502-738)
  IPR002181 Fibrinogen, alpha/beta/gamma chain, C-terminal globular domain [cd00087] (503-738)
  IPR012290 Fibrinogen, alpha/beta/gamma chain, coiled coil domain [PF08702] (49-191)
  IPR012290 Fibrinogen, alpha/beta/gamma chain, coiled coil domain [SM01212] (48-192)
  IPR014716 Fibrinogen, alpha/beta/gamma chain, C-terminal globular, subdomain 1 [G3DSA:3.90.215.10] (464-647)
  IPR020837 Fibrinogen, conserved site [PS00514] (682-694)
  IPR021996 Fibrinogen alpha C domain [PF12160] (302-345)
  IPR036056 Fibrinogen-like, C-terminal [SSF56496] (499-739)
  IPR037579 Fibrinogen/angiopoietin-like [PTHR47221] (3-740)

Sequence (1984 aa):
SCKYEKNWPICVDDDWGTKCPSGCRMQGIIDDTDQNYSQRIDNIRQQLADSQNKYKTSNRVIVETINILKPGLEGAQQLDENYGHVSTELRRRIVTLKQRVATQVNRIKALQNSIQEQVVEMKRLEVDIDIKIRACKGSCARSFDYQVDKEGYDNIQKHLTQASSIDMHPDFQTTTLSTLKMRPLKDSNVPEIYPDAGGCKHPLDELGVLCPTGCELQTTLLKQEKTVKPVLRDLKDRVAKFSDTSTTMYQYVNMIDNKLVKTQKQRKDNDIILSEYNTEMELHYNYIKDNLDNNIPSSLRVLRAVIDSLHKKIQKLENAIATQTDYCRSPCVASCNIPVVSGRECEDIYRKGGETSEMYIIQPDPFTTPYRVYCDMETDNGGWTLIQNRQDGSVNFGRAWDEYKRGFGNIAKSGGKKYCDTPGEYWLGNDKISQLTKIGPTKVLIEMEDWNGDKVSALYGGFTIHNEGNKYQLSVSNYKGNAGNALMEGASQLYGENRTMTIHNGMYFSTYDRDNDGWLTTDPRKQCSKEDGGGWWYNRCHAANPNGRYYWGGTYSWDMAKHGTDDGIVWMNWKGSWYSMKKMSMKIKPYFPDTRENCCILDERFGSYCPTTCGIADFFNKYRLTTDGELLEIEGLLQQATNSTGSIEYLIQHIKTIYPSEKQTLPQSIEQLTQKSKKIIEEIIRYENTILAHENTIQQLTDMHIMNSNKITQLKQKIAQLESHCQEPCKDTAEIQETTGRDCQDIANKGARKSGLYFIKPQKAKQSFLVYCEIDTYGNGWTVLQRRLDGSEDFRRNWVQYKEGFGHLSPDDTTEFWLGNEKIHLITTQSTLPYALRIELEDWSGKKGTADYAVFKVGTEEDKYRLTYAYFIGGEAGDAFDGFNFGDDPSDKSYTYHNGMRFSTFDNDNDNFEGNCAEQDGSGWWMNRCHAGHLNGPYYIGGVYSRDTGTNSYDNGIIWATWRDRWYSMKKTTMKIIPFNRLSSCKYEKNWPICVDDDWGTKCPSGCRMQGIIDDTDQNYSQRIDNIRQQLADSQNKYKTSNRVIVETINILKPGLEGAQQLDENYGHVSTELRRRIVTLKQRVATQVNRIKALQNSIQEQVVEMKRLEVDIDIKIRACKGSCARSFDYQVDKEGYDNIQKHLTQASSIDMHPDFQTTTLSTLKMRPLKDSNVPEHFIYPDAGGCKHPLDELGVLCPTGCELQTTLLKQEKTVKPVLRDLKDRVAKFSDTSTTMYQYVNMIDNKLVKTQKQRKDNDIILSEYNTEMELHYNYIKDNLDNNIPSSLRVLRAVIDSLHKKIQKLENAIATQTDYCRSPCVASCNIPVVSGRECEDIYRKGGETSEMYIIQPDPFTTPYRVYCDMETDNGGWTLIQNRQDGSVNFGRAWDEYKRGFGNIAKSGGKKYCDTPGEYWLGNDKISQLTKIGPTKVLIEMEDWNGDKVSALYGGFTIHNEGNKYQLSVSNYKGNAGNALMEGASQLYGENRTMTIHNGMYFSTYDRDNDGWLTTDPRKQCSKEDGGGWWYNRCHAANPNGRYYWGGTYSWDMAKHGTDDGIVWMNWKGSWYSMKKMSMKIKPYFPRENCCILDERFGSYCPTTCGIADFFNKYRLTTDGELLEIEGLLQQATNSTGSIEYLIQHIKTIYPSEKQTLPQSIEQLTQKSKKIIEEIIRYENTILAHENTIQQLTDMHIMNSNKITQLKQKIAQLESHCQEPCKDTAEIQETTGRDCQDIANKGARKSGLYFIKPQKAKQSFLVYCEIDTYGNGWTVLQRRLDGSEDFRRNWVQYKEGFGHLSPDDTTEFWLGNEKIHLITTQSTLPYALRIELEDWSGKKGTADYAVFKVGTEEDKYRLTYAYFIGGEAGDAFDGFNFGDDPSDKSYTYHNGMRFSTFDNDNDNFEGNCAEQDGSGWWMNRCHAGHLNGPYYIGGVYSRDTGTNSYDNGIIWATWRDRWYSMKKTTMKIIPFNRLSGPRPGPRPGHRPGHRP